Protein 9DMS (pdb70)

Nearest PDB structures (foldseek):
  9awk-assembly1_D  TM=9.924E-01  e=6.876E-72  Bos taurus
  7smm-assembly1_B  TM=9.936E-01  e=3.305E-61  Tetronarce californica
  7smr-assembly1_B  TM=9.883E-01  e=6.867E-60  Tetronarce californica
  7ql5-assembly1_C  TM=9.868E-01  e=6.162E-60  Tetronarce californica
  7ql6-assembly1_C  TM=9.835E-01  e=2.520E-59  Tetronarce californica

B-factor: mean 37.97, std 24.58, range [1.29, 127.82]

InterPro domains:
  IPR002394 Nicotinic acetylcholine receptor [PR00254] (58-74)
  IPR002394 Nicotinic acetylcholine receptor [PR00254] (92-106)
  IPR002394 Nicotinic acetylcholine receptor [PR00254] (110-122)
  IPR002394 Nicotinic acetylcholine receptor [PR00254] (128-146)
  IPR006029 Neurotransmitter-gated ion-channel transmembrane domain [PF02932] (238-446)
  IPR006201 Neurotransmitter-gated ion-channel [PR00252] (71-87)
  IPR006201 Neurotransmitter-gated ion-channel [PR00252] (104-115)
  IPR006201 Neurotransmitter-gated ion-channel [PR00252] (148-162)
  IPR006201 Neurotransmitter-gated ion-channel [PR00252] (225-237)
  IPR006201 Neurotransmitter-gated ion-channel [PTHR18945] (26-357)
  IPR006201 Neurotransmitter-gated ion-channel [TIGR00860] (21-446)
  IPR006202 Neurotransmitter-gated ion-channel ligand-binding domain [PF02931] (24-230)
  IPR018000 Neurotransmitter-gated ion-channel, conserved site [PS00236] (148-162)
  IPR036719 Neurotransmitter-gated ion-channel transmembrane domain superfamily [SSF90112] (231-447)
  IPR036734 Neurotransmitter-gated ion-channel ligand-binding domain superfamily [G3DSA:2.70.170.10] (17-235)
  IPR036734 Neurotransmitter-gated ion-channel ligand-binding domain superfamily [SSF63712] (23-230)
  IPR038050 Neuronal acetylcholine receptor [G3DSA:1.20.58.390] (236-363)
  IPR038050 Neuronal acetylcholine receptor [G3DSA:1.20.58.390] (382-457)

Solvent-accessible surface area: 99841 Å² total; per-residue (Å²): 10,90,77,16,8,38,1,14,13,26,21,24,36,79,40,27,50,20,11,6,6,12,82,44,17,162,83,51,5,102,0,46,0,7,2,37,3,19,28,14,51,74,9,45,19,56,42,7,8,2,10,2,7,0,20,2,52,0,30,4,75,0,90,85,0,97,22,75,11,124,86,16,37,31,10,119,61,2,11,2,37,0,106,94,2,7,64,7,14,7,0,1,60,28,0,0,47,18,77,10,17,16,80,71,79,25,47,0,46,0,49,78,68,0,55,0,23,5,38,0,2,16,45,10,66,0,14,6,105,2,88,1,46,62,0,0,10,1,83,5,92,2,37,4,69,2,0,8,44,11,11,7,12,51,19,1,12,1,49,42,76,61,88,104,8,59,62,88,104,32,66,144,24,8,33,13,60,32,126,93,7,61,2,123,77,79,73,61,81,112,100,80,35,99,95,36,38,89,24,10,0,26,2,31,4,17,3,25,6,39,32,62,12,15,50,17,14,0,21,55,0,1,78,22,0,1,84,1,4,1,11,0,2,58,0,26,16,86,12,26,4,2,0,27,0,4,2,3,1,2,3,0,0,2,16,0,1,8,5,0,25,86,29,9,23,23,10,5,51,31,33,16,14,3,2,99,3,1,38,46,0,0,70,10,0,7,33,1,0,66,44,0,2,92,0,5,47,14,17,58,73,48,46,94,78,72,122,18,56,123,160,12,80,145,58,38,13,70,74,38,8,119,146,41,188,68,49,80,64,247,124,111,90,53,129,51,7,21,87,1,24,62,60,30,3,101,19,47,77,70,70,56,94,52,99,67,34,20,10,42,12,89,6,1,2,32,0,28,12,42,72,30,35,37,70,11,42,105,58,8,90,96,10,25,100,84,26,15,29,50,23,80,107,70,50,109,149,130,89,14,111,62,25,54,110,0,36,67,131,18,25,118,90,11,32,19,16,15,10,4,22,100,49,23,152,84,51,2,104,0,41,0,6,3,35,3,14,18,12,46,66,10,41,22,54,45,11,12,3,12,2,10,0,18,2,49,1,35,4,71,0,88,86,0,98,22,75,20,126,85,24,36,37,6,129,79,2,22,3,47,0,101,80,1,7,68,6,18,5,0,2,44,28,0,0,41,16,74,6,18,15,83,76,80,24,56,0,58,0,71,88,69,0,53,0,28,4,51,0,5,15,47,10,68,0,15,5,104,7,85,1,44,64,2,0,12,2,65,2,88,5,36,5,77,2,0,10,29,10,14,6,11,47,22,2,12,1,48,46,78,59,87,102,9,63,55,92,88,51,52,133,17,9,56,13,72,31,98,96,9,58,1,128,77,84,70,71,76,116,115,122,26,96,116,42,37,97,28,9,0,27,2,34,4,17,3,26,12,39,35,61,12,25,50,15,4,0,22,52,0,2,65,14,2,9,57,2,9,1,10,0,1,56,2,28,17,77,0,29,5,2,1,32,0,5,8,8,1,4,6,1,0,0,20,0,0,18,0,0,17,80,27,7,9,19,6,7,65,29,31,12,14,3,2,93,2,6,36,34,2,1,52,70,1,6,26,1,0,63,47,0,0,73,0,4,23,10,17,62,50,30,42,41,16,34,94,29,54,103,158,13,93,122,59,34,13,60,72,28,2,96,145,69,198,111,88,15,83,95,159,145,195,54,102,62,35,131,55,9,28,102,2,34,84,58,22,13,106,31,48,100,57,72,66,91,43,96,85,33,16,17,51,7,71,3,1,1,28,1,30,8,45,65,27,37,43,70,16,46,103,37,12,101,95,9,35,103,84,26,12,27,51,20,81,102,83,45,127,151,133,14,135,14,23,7,120,0,9,52,90,5,1,29,14,4,4,26,28,1,27,7,10,151,104,82,57,57,94,7,136,0,22,0,9,4,44,2,18,15,3,37,43,9,49,23,62,82,40,24,0,8,0,2,0,30,1,29,0,74,10,76,0,58,42,0,40,16,70,39,89,116,11,115,51,10,94,28,2,38,2,27,0,113,19,5,2,42,4,39,11,6,0,48,10,5,17,66,9,48,12,78,26,39,34,66,9,8,0,42,0,41,25,94,0,37,1,96,14,51,0,0,0,13,2,76,0,18,4,88,14,85,4,50,52,1,0,46,2,48,0,55,0,36,1,19,0,1,4,28,10,4,6,23,48,10,6,8,9,80,13,16,99,92,92,90,67,81,2,88,32,88,152,73,82,26,41,127,19,20,48,7,86,39,53,37,56,9,2,80,54,65,103,30,117,122,180,54,66,103,16,47,0,20,2,27,1,4,0,83,14,60,33,50,21,11,71,15,13,0,14,24,1,0,63,18,0,9,73,0,0,18,55,0,6,55,0,18,22,78,10,27,7,0,0,10,0,0,0,28,0,0,4,0,0,0,6,0,9,14,1,1,8,70,44,2,2,76,18,7,124,33,22,9,8,2,2,103,5,0,16,51,0,0,54,14,0,4,108,0,0,21,39,0,0,42,0,1,14,26,12,38,49,33,4,77,7,31,122,30,54,122,144,15,81,85,65,38,18,105,127,33,7,134,173,21,195,26,175,82,31,252,141,88,73,59,172,79,23,26,67,12,25,34,24,16,15,128,28,26,69,85,93,60,74,60,59,49,67,51,59,20,5,48,9,2,0,41,0,8,10,55,56,34,20,126,45,7,55,98,127,10,61,85,15,24,104,89,29,64,87,64,12,89,168,45,117,26,18,134,77,32,83,69,118,261,6,106,41,20,39,107,0,21,77,46,1,26,16,65,97,36,33,39,90,60,20,13,20,22,76,96,52,125,76,40,8,94,0,30,0,3,0,24,2,21,3,1,4,18,9,78,20,70,106,42,10,0,4,0,0,0,52,3,31,2,8,5,68,1,91,69,0,90,14,100,22,158,112,12,16,103,12,54,33,2,26,0,16,13,81,19,3,5,23,0,57,14,5,0,26,11,0,16,52,20,50,3,87,28,63,45,68,2,29,0,20,0,62,63,128,0,64,1,56,15,34,0,0,0,12,1,74,0,7,0,79,9,47,2,30,78,3,0,30,2,70,3,85,1,31,1,52,3,4,4,12,45,30,3,15,97,22,0,55,6,42,18,50,100,50,75,96,148,156,129,58,14,23,5,19,15,0,50,28,79,125,168,60,40,30,75,10,4,28,5,60,31,56,27,62,1,1,73,57,44,83,49,97,217,14,83,95,96,20,39,71,48,15,16,0,7,2,39,1,7,0,61,1,38,18,61,10,10,48,28,9,3,9,51,4,0,26,54,1,1,63,5,0,11,33,0,10,66,2,28,12,87,13,29,8,2,1,38,1,0,0,4,2,0,9,0,1,0,7,0,5,7,9,13,4,98,56,8,8,14,11,24,99,21,40,25,4,1,6,81,1,1,49,53,2,2,56,7,0,5,93,0,0,25,30,0,0,63,1,0,19,21,10,54,48,18,40,28,39,56,112,16,55,132,48,52,45,129,85,40,18,107,50,29,22,87,110,26,165,32,68,175,56,127,175,134,88,47,104,103,46,92,71,12,20,67,8,11,24,59,22,5,82,20,57,96,96,84,42,86,70,69,104,41,77,47,7,8,30,60,4,2,82,1,20,8,56,61,20,34,106,81,8,36,65,78,2,71,100,15,8,47,149,12,26,89,79,1,81,172,23,106,14,45,109,60,12,30,122,88,32,118,14,40,11,50,57,154,70,45,106,63,145,178,13,43,12,33,101,0,36,80,113,7,26,64,146,34,35,53,32,0,22,11,7,166,90,44,130,63,53,8,61,0,36,1,46,0,6,2,35,7,0,4,24,9,55,23,73,113,32,9,0,13,0,0,1,54,5,5,3,63,7,108,1,75,50,0,87,10,50,71,110,95,11,31,38,10,83,26,2,21,0,38,5,131,53,5,3,34,1,50,19,9,0,39,6,4,23,61,12,69,16,27,26,52,48,95,0,26,0,19,0,79,63,46,1,33,1,18,19,57,1,1,0,13,4,80,0,20,3,75,10,91,3,30,62,0,0,52,5,67,3,84,0,30,0,30,0,58,5,53,24,15,19,0,79,14,1,53,11,53,27,20,89,56,107,138,45,146,66,28,74,50,0,49,15,78,48,168,75,33,29,69,6,1,40,3,5,8,29,29,2,16,5,80,56,91,136,73,98,60,36,106,139,80,41,69,5,52,15,11,0,27,0,26,0,8,0,104,6,41,38,60,17,8,39,24,9,1,10,45,0,3,47,58,0,1,19,3,1,19,22,0,14,86,5,18,15,85,59,36,1,12,0,1,14,0,0,1,10,1,1,7,1,1,0,6,2,3,26,5,2,2,72,69,0,2,66,13,8,98,29,26,7,0,3,3,75,3,1,20,38,2,0,52,2,0,4,77,5,0,58,24,0,0,62,0,0,16,5,2,47,44,41,29,62,12,29,55,41,40,102,192,58,90,102,60,11,27,91,97,41,78,196,148,176,103,111,76,70,165,41,24,15,76,8,20,23,54,27,1,78,10,22,96,93,121,65,65,53,36,118,40,48,51,25,0,63,88,0,0,78,20,35,8,77,78,22,27,132,59,8,57,91,79,21,49,79,12,15,58,119,27,52,77,27,13,141,141,30,161,21,58,149,51,120,107,69,72,4,45,128,163,128,43,83,8,98,22,44,40,31,30,52,18,119,68,47,25,62,31,52,0,12,0,43,10,49,47,30,79,7,56,69,53,0,1,0,0,0,14,24,19,82,93,163,31,12,72,10,0,0,0,24,1,51,17,8,25,4,34,19,38,27,122,56,0,114,87,27,6,18,4,12,62,17,89,51,39,63,7,0,4,0,13,0,47,81,2,102,68,126,1,25,0,40,0,13,0,0,11,0,12,6,76,3,2,0,7,37,4,0,0,0,32,69,9,2,122,19,21,53,0,20,9,25,87,52,90,62,104,23,14,46,16,14,12,2,34,19,127,106,86,12,2,2,0,0,6,0,23,41,0,13,6,56,71,10,82,25,45,4,34,105,42,89,34,101,93,32,52,36,60,5,54,27,35,100,27,131,80,29,32,45,8,15,6,0,1,0,41,16,80,53,96,22,42,77,124,89,61,14,56,0,28,2,57,0,178,57,39,130,31,156,53,83,58,72,4,112,106,127,39,124,13,93,18,38,110,64,23,55,22,38,69,50,106,45,0,144,0,54,0,19,13,121,86,0,35,74,30,8,0,0,0,0,22,12,62,70,89,92,5,2,68,5,1,0,14,8,29,67,45,90,10,81,82,30,64,138,54,5,45,15,61,34,80,50,92,55,0,22,0,29,0,41,34,5,106,35,32,10,12,1,38,0,9,0,0,0,26,24,84,135,25,40,12,20,24,3,48,18,0,69,0,27,2,83,61,103,78,28,44,13,53,17,33,18,2,30,16,19,108,68,1,31,171,75,42,30,1,0,3,0,0,0,0,5,57,0,22,22,112,135,24,124,20,50,5,57,6,69,143,51,95,36,100,87,45,50,62,111,10,43,18,76,14,50,68,173,55,4,10,19,3,6,8,1,26,0,49,29,58,67,70,55,12,91,138,77,114,59,1,8,0,51,0,41,14,128,32,34,128,66,75,48,67,84,68,30,82,106

Organism: Homo sapiens (NCBI:txid9606)

GO terms:
  GO:0031594 neuromuscular junction (C, IDA)
  GO:0042391 regulation of membrane potential (P, IMP)
  GO:0022848 acetylcholine-gated monoatomic cation-selective channel activity (F, IMP)
  GO:0007274 neuromuscular synaptic transmission (P, IMP)
  GO:0007528 neuromuscular junction development (P, IMP)
  GO:0005886 plasma membrane (C, EXP)
  GO:0015464 acetylcholine receptor activity (F, TAS)
  GO:0005892 acetylcholine-gated channel complex (C, TAS)
  GO:0022848 acetylcholine-gated monoatomic cation-selective channel activity (F, TAS)
  GO:0005886 plasma membrane (C, TAS)
  GO:0009986 cell surface (C, IDA)
  GO:0003009 skeletal muscle contraction (P, IMP)
  GO:0019228 neuronal action potential (P, IMP)
  GO:0050881 musculoskeletal movement (P, IMP)
  GO:0050905 neuromuscular process (P, IMP)
  GO:0046716 muscle cell cellular homeostasis (P, IMP)
  GO:0048630 skeletal muscle tissue growth (P, IMP)
  GO:0070050 neuron cellular homeostasis (P, IMP)
  GO:0005886 plasma membrane (C, IDA)
  GO:0031594 neuromuscular junction (C, IMP)

Foldseek 3Di:
DVLVVVLVVVLLPVDDQPDDQDPDQQDAWEKAWAKAWQEFPDQAQAQQKTKTKIWIKIKTFRQSSADDCVSRVNDFKDKDWQVSHHDFFKFQPQARPFDGGQDFGGIWIAGNRRMIIGIGIDIGTGRFNHDQAAPPFDKGKGKTKIFRPPAFCSHYNYDYPDQFHHHPNYDDDPWKDFPDKGKDKDWDADPVRNPGITIIIMIITIITTDCPVVCVLQVVLLLVLLLQLLCLLVPALVVVCSCVSLVVSLVVLVVCVVVVPVPDDDHDPDQHLSNQSSVVSNVLSVVSNVVVVVLNCLLPDFVPVDPDDPVLCCPQQPPLCVVPPDDGAPDPVVVVVVVVVVVVVVVVVVVVVRVRSSVNSNSSSNSVSVVSSVVSVVCSVVSVCVSNVVSVVVVVVVD/DVLVVVLVCVLLVPDDQPDDQDDDQQDAWEKAWAKAWQEFPDQAQQLQKTKTKIWIKIKTFRNSSADDCVVRVNDFKDKAFQVSHHDFFKFQPQARPFDGGQPFGGIWIAGNRRMIIDIGMDIGIGHFNDDQAAPPQDKGKGKGKMFRPPAFCSHYNYDYPDQFHHHVNYDDDPWKDFPDKGKDKDWDADPVGNPGIHIIIMIITIITTDCPVCCVLQVVLLLVLLLQLLCLLVDALVVVCSLVSLVVSLVVLVVCVVVCPVPPHPDDPDQHLSNLSSVLSNVSSVVSNVVSVVLNVLLQDWPVHDDDDPVLCCPQLPPVCVVDPVPDDSVVPDVVNVVVVVVVVVVVVVVVVVVVRVVRSVNSNSSSSSVSVVSSVVSVVSSVVSVCVSNVVSVVVVVVD/DVLVVVLVVQLLVPADQADAADPDPQDAKEKAKAKAWQEFDDQDQQLQKTKTKIWIKIKTFRQSSAADCVVRVNDFKDKAQQSSHHDQQKFFPQFSPPDTDAPGRGTWMAGNNRMIIGTTIHTTIGHFNDPQAAPPQDKGKGKGKIWRPPDACSHYPYDHDPVPAFFHHYDPPRHDDDPFKDFDGWGKDWAFFPPVPHIIIIMTITIIGTDCVVCCVQPVVLLVVLLVQLLCLLVDALVVVCSLVSLVVSLVVLVVVVVVCVVPGYDDDPHHHLSVVSSVVSNVLSVVSNVLVVVLNCLLPPQLVVDPDDVVLCCPQPPPQCVVLVNDDDDVVVVVVVVVVVVVVVVVVVVVVVRVVSSVSSNSSSSSSSSVVSVVSVVVVVVVVVVSVVVSVPPDGDPDSDDDD/DVLVVVLCCCLPVVLPDDQVDDQDPDLQDAWEKAKAKAWLAFPDQAFQQQKTKTKIWIKIKTFRQSSADDCVVRVNDFKDWAQPVSHHDQFKFQPFADPPRTHADDRGTWIAGNNGMIIGTGIHITIGHFHDDQAQPPLDKGKGKGKMFGPVAFQSHYPYHHDWDDDPNFIFGQFFHHYDPPSYDYDPFKDFDGWTKDKDADPVDDRRHRPGIIIMIMTTITTPCPVCCVPQVVVLLVLLLQLLCLLVPALVVVCNLVSLVVSLVVLVVSVVVVVVRHHPDDPHQHLVRVLSVVSNVLSVVSSVLSVVLNVLLQDWPVHDDDDPVLLCVQVPDLCVVLVHDDDDVVVCVVCVVVVVVVVVVVVVVVVVVVRVVVSVSSSSSSSSSSSVCSVPSSVVSVVVNCVSNVVSVPDDDDQDSDPPDPDNSDPVDTDTD/DALLVVLCCQLQVDDDLVDAQDPDQQAAWEKAKAKAWAAFADQDLQLQKTKTKIKMKIKTFRQSSADDCVVRVNDFKHWDFPVRHHDLAKFFPQADPPGTDADDRGTWIQGHGRMIIGITIHITIGHWNDPFAAPPFDKGWGKGKMFRPPDFCSHYPYAYDADPVRHGPQFHAYDQVSHDYDPFKDFWGKGKDKDKDLVDPVSPTIHIIMMIIGTMGTDCVCCVVPQVVVLLVLLVQLLCLLVFALDPPRCSLVSLVVSLVVLVVSVVVVVVPGHPDDPHDHLSVVLSVLSNVLSVVSSVLSVVLSVQQQDFPVPDDDPVVLLCVQVPVVVVVVVCVVVVVVVVVVVVVVVVVVVVVRVVSNVSSNVSSSSSSVVVSVVSVCSSVVVVCVSVVVSVVNDDDPDPDDTNRDD/DWAWDKDFAAEDAAQAKTKIKIAIDDDDLQFWKKFKWWAAVPGDIGTAKIAANVVRDIDGDPVCPPFWDWDADPPGSMIMIMGGNDDQVPFTFIKMFTWPGNGPDDPRTDTPDIHPGHTHGYHPDDFDAWDKDWDAWPCKTKTKIKTWFGDDDDKDKDKPVNPDDPQKDKDDWDQDPVRGTMTMIMGMGGPVCQVPDWIKMWIADVNVGDTDIGTYHD/DQAWEWDAEWEEAAQAKTKTKIFTAPCLVFKKWKWWAAVPGDIDTQDTRFFDGDPPHDPQWGKHGDHGMIIIMHGRDALQRFTWMKMWTADPVPGIDIYNTYTYAHDYDWDFWDKDKDWDDVVVVVVFKIKIKMKTPFGDDPDKDKWKAFPNDTDDPFKDKDKDAQDSHHGTIMMMMIGMDTVVVVVVTFKIKMWMDDPPDPDIDMDIDTD

Structure (mmCIF, N/CA/C/O backbone):
data_9DMS
#
_entry.id   9DMS
#
_cell.length_a   1.00
_cell.length_b   1.00
_cell.length_c   1.00
_cell.angle_alpha   90.00
_cell.angle_beta   90.00
_cell.angle_gamma   90.00
#
_symmetry.space_group_name_H-M   'P 1'
#
loop_
_entity.id
_entity.type
_entity.pdbx_description
1 polymer 'Acetylcholine receptor subunit alpha'
2 polymer 'Acetylcholine receptor subunit beta'
3 polymer 'Acetylcholine receptor subunit delta'
4 polymer 'Acetylcholine receptor subunit epsilon'
5 polymer 'Fab6 heavy chain'
6 polymer 'Fab6 light chain'
7 branched alpha-D-mannopyranose-(1-3)-[alpha-D-mannopyranose-(1-6)]beta-D-mannopyranose-(1-4)-2-acetamido-2-deoxy-beta-D-glucopyranose-(1-4)-2-acetamido-2-deoxy-beta-D-glucopyranose
8 branched alpha-D-mannopyranose-(1-3)-[beta-D-mannopyranose-(1-6)]beta-D-mannopyranose-(1-4)-2-acetamido-2-deoxy-beta-D-glucopyranose-(1-4)-2-acetamido-2-deoxy-beta-D-glucopyranose
9 non-polymer CHOLESTEROL
10 non-polymer '(2S)-3-(hexadecanoyloxy)-2-[(9Z)-octadec-9-enoyloxy]propyl 2-(trimethylammonio)ethyl phosphate'
11 non-polymer 2-acetamido-2-deoxy-beta-D-glucopyranose
12 water water
#
loop_
_atom_site.group_PDB
_atom_site.id
_atom_site.type_symbol
_atom_site.label_atom_id
_atom_site.label_alt_id
_atom_site.label_comp_id
_atom_site.label_asym_id
_atom_site.label_entity_id
_atom_site.label_seq_id
_atom_site.pdbx_PDB_ins_code
_atom_site.Cartn_x
_atom_site.Cartn_y
_atom_site.Cartn_z
_atom_site.occupancy
_atom_site.B_iso_or_equiv
_atom_site.auth_seq_id
_atom_site.auth_comp_id
_atom_site.auth_asym_id
_atom_site.auth_atom_id
_atom_site.pdbx_PDB_model_num
ATOM 1 N N . SER A 1 21 ? 160.129 178.510 228.977 1.00 22.63 1 SER A N 1
ATOM 2 C CA . SER A 1 21 ? 160.939 179.752 229.138 1.00 27.58 1 SER A CA 1
ATOM 3 C C . SER A 1 21 ? 161.616 179.800 230.499 1.00 23.22 1 SER A C 1
ATOM 4 O O . SER A 1 21 ? 162.817 179.581 230.594 1.00 33.99 1 SER A O 1
ATOM 12 N N . GLU A 1 22 ? 160.850 180.122 231.544 1.00 19.07 2 GLU A N 1
ATOM 13 C CA . GLU A 1 22 ? 161.403 180.085 232.896 1.00 23.82 2 GLU A CA 1
ATOM 14 C C . GLU A 1 22 ? 161.907 178.688 233.248 1.00 19.22 2 GLU A C 1
ATOM 15 O O . GLU A 1 22 ? 163.031 178.536 233.746 1.00 25.24 2 GLU A O 1
ATOM 27 N N . HIS A 1 23 ? 161.105 177.657 232.968 1.00 22.47 3 HIS A N 1
ATOM 28 C CA . HIS A 1 23 ? 161.555 176.288 233.188 1.00 20.93 3 HIS A CA 1
ATOM 29 C C . HIS A 1 23 ? 162.754 175.967 232.309 1.00 13.03 3 HIS A C 1
ATOM 30 O O . HIS A 1 23 ? 163.743 175.389 232.772 1.00 21.79 3 HIS A O 1
ATOM 44 N N . GLU A 1 24 ? 162.692 176.356 231.034 1.00 9.99 4 GLU A N 1
ATOM 45 C CA . GLU A 1 24 ? 163.801 176.082 230.130 1.00 17.46 4 GLU A CA 1
ATOM 46 C C . GLU A 1 24 ? 165.019 176.931 230.462 1.00 14.56 4 GLU A C 1
ATOM 47 O O . GLU A 1 24 ? 166.152 176.474 230.283 1.00 22.46 4 GLU A O 1
ATOM 59 N N . THR A 1 25 ? 164.815 178.159 230.941 1.00 16.76 5 THR A N 1
ATOM 60 C CA . THR A 1 25 ? 165.943 178.982 231.367 1.00 20.23 5 THR A CA 1
ATOM 61 C C . THR A 1 25 ? 166.669 178.325 232.531 1.00 7.17 5 THR A C 1
ATOM 62 O O . THR A 1 25 ? 167.903 178.216 232.534 1.00 22.98 5 THR A O 1
ATOM 73 N N . ARG A 1 26 ? 165.906 177.843 233.514 1.00 14.51 6 ARG A N 1
ATOM 74 C CA . ARG A 1 26 ? 166.505 177.144 234.644 1.00 12.51 6 ARG A CA 1
ATOM 75 C C . ARG A 1 26 ? 167.210 175.870 234.193 1.00 10.97 6 ARG A C 1
ATOM 76 O O . ARG A 1 26 ? 168.325 175.575 234.643 1.00 20.90 6 ARG A O 1
ATOM 97 N N . LEU A 1 27 ? 166.578 175.108 233.296 1.00 13.67 7 LEU A N 1
ATOM 98 C CA . LEU A 1 27 ? 167.168 173.867 232.807 1.00 10.92 7 LEU A CA 1
ATOM 99 C C . LEU A 1 27 ? 168.488 174.127 232.093 1.00 10.41 7 LEU A C 1
ATOM 100 O O . LEU A 1 27 ? 169.482 173.434 232.328 1.00 15.64 7 LEU A O 1
ATOM 116 N N . VAL A 1 28 ? 168.513 175.121 231.205 1.00 16.46 8 VAL A N 1
ATOM 117 C CA . VAL A 1 28 ? 169.722 175.398 230.434 1.00 10.42 8 VAL A CA 1
ATOM 118 C C . VAL A 1 28 ? 170.821 175.921 231.348 1.00 17.29 8 VAL A C 1
ATOM 119 O O . VAL A 1 28 ? 172.007 175.633 231.146 1.00 24.58 8 VAL A O 1
ATOM 132 N N . ALA A 1 29 ? 170.450 176.710 232.362 1.00 17.50 9 ALA A N 1
ATOM 133 C CA . ALA A 1 29 ? 171.448 177.167 233.321 1.00 13.76 9 ALA A CA 1
ATOM 134 C C . ALA A 1 29 ? 172.060 175.996 234.082 1.00 15.08 9 ALA A C 1
ATOM 135 O O . ALA A 1 29 ? 173.281 175.931 234.257 1.00 20.26 9 ALA A O 1
ATOM 142 N N . LYS A 1 30 ? 171.230 175.052 234.531 1.00 19.17 10 LYS A N 1
ATOM 143 C CA . LYS A 1 30 ? 171.744 173.952 235.340 1.00 16.24 10 LYS A CA 1
ATOM 144 C C . LYS A 1 30 ? 172.481 172.904 234.512 1.00 19.03 10 LYS A C 1
ATOM 145 O O . LYS A 1 30 ? 173.385 172.242 235.032 1.00 24.33 10 LYS A O 1
ATOM 164 N N . LEU A 1 31 ? 172.117 172.734 233.240 1.00 15.80 11 LEU A N 1
ATOM 165 C CA . LEU A 1 31 ? 172.728 171.681 232.433 1.00 13.49 11 LEU A CA 1
ATOM 166 C C . LEU A 1 31 ? 174.208 171.936 232.186 1.00 16.41 11 LEU A C 1
ATOM 167 O O . LEU A 1 31 ? 174.998 170.986 232.151 1.00 25.22 11 LEU A O 1
ATOM 183 N N . PHE A 1 32 ? 174.600 173.196 232.014 1.00 20.70 12 PHE A N 1
ATOM 184 C CA . PHE A 1 32 ? 175.951 173.557 231.610 1.00 20.83 12 PHE A CA 1
ATOM 185 C C . PHE A 1 32 ? 176.816 174.029 232.776 1.00 20.44 12 PHE A C 1
ATOM 186 O O . PHE A 1 32 ? 177.855 174.656 232.546 1.00 32.19 12 PHE A O 1
ATOM 203 N N . LYS A 1 33 ? 176.426 173.732 234.016 1.00 18.18 13 LYS A N 1
ATOM 204 C CA . LYS A 1 33 ? 177.184 174.186 235.178 1.00 28.80 13 LYS A CA 1
ATOM 205 C C . LYS A 1 33 ? 178.596 173.610 235.182 1.00 28.69 13 LYS A C 1
ATOM 206 O O . LYS A 1 33 ? 179.572 174.357 235.060 1.00 33.49 13 LYS A O 1
ATOM 225 N N . ASP A 1 34 ? 178.711 172.289 235.321 1.00 23.43 14 ASP A N 1
ATOM 226 C CA . ASP A 1 34 ? 179.992 171.592 235.314 1.00 28.12 14 ASP A CA 1
ATOM 227 C C . ASP A 1 34 ? 180.228 170.865 233.993 1.00 24.04 14 ASP A C 1
ATOM 228 O O . ASP A 1 34 ? 180.976 169.886 233.940 1.00 28.63 14 ASP A O 1
ATOM 237 N N . TYR A 1 35 ? 179.591 171.328 232.923 1.00 24.01 15 TYR A N 1
ATOM 238 C CA . TYR A 1 35 ? 179.720 170.669 231.636 1.00 15.84 15 TYR A CA 1
ATOM 239 C C . TYR A 1 35 ? 181.069 170.988 231.001 1.00 17.89 15 TYR A C 1
ATOM 240 O O . TYR A 1 35 ? 181.579 172.106 231.098 1.00 24.66 15 TYR A O 1
ATOM 258 N N . SER A 1 36 ? 181.639 169.983 230.340 1.00 22.02 16 SER A N 1
ATOM 259 C CA . SER A 1 36 ? 182.873 170.126 229.577 1.00 16.81 16 SER A CA 1
ATOM 260 C C . SER A 1 36 ? 182.618 169.654 228.157 1.00 14.77 16 SER A C 1
ATOM 261 O O . SER A 1 36 ? 182.196 168.513 227.948 1.00 22.86 16 SER A O 1
ATOM 269 N N . SER A 1 37 ? 182.875 170.527 227.190 1.00 16.81 17 SER A N 1
ATOM 270 C CA . SER A 1 37 ? 182.816 170.170 225.780 1.00 18.90 17 SER A CA 1
ATOM 271 C C . SER A 1 37 ? 184.127 169.587 225.266 1.00 16.96 17 SER A C 1
ATOM 272 O O . SER A 1 37 ? 184.205 169.231 224.087 1.00 20.31 17 SER A O 1
ATOM 280 N N . VAL A 1 38 ? 185.151 169.482 226.114 1.00 17.02 18 VAL A N 1
ATOM 281 C CA . VAL A 1 38 ? 186.437 168.945 225.681 1.00 20.79 18 VAL A CA 1
ATOM 282 C C . VAL A 1 38 ? 186.392 167.424 225.623 1.00 15.71 18 VAL A C 1
ATOM 283 O O . VAL A 1 38 ? 186.689 166.818 224.588 1.00 20.20 18 VAL A O 1
ATOM 296 N N . VAL A 1 39 ? 186.027 166.787 226.732 1.00 17.70 19 VAL A N 1
ATOM 297 C CA . VAL A 1 39 ? 186.068 165.333 226.814 1.00 16.51 19 VAL A CA 1
ATOM 298 C C . VAL A 1 39 ? 184.875 164.736 226.076 1.00 15.26 19 VAL A C 1
ATOM 299 O O . VAL A 1 39 ? 183.858 165.393 225.842 1.00 25.48 19 VAL A O 1
ATOM 312 N N . ARG A 1 40 ? 185.008 163.466 225.702 1.00 19.74 20 ARG A N 1
ATOM 313 C CA . ARG A 1 40 ? 183.923 162.787 225.022 1.00 19.24 20 ARG A CA 1
ATOM 314 C C . ARG A 1 40 ? 182.738 162.628 225.976 1.00 12.12 20 ARG A C 1
ATOM 315 O O . ARG A 1 40 ? 182.929 162.473 227.184 1.00 17.62 20 ARG A O 1
ATOM 336 N N . PRO A 1 41 ? 181.495 162.653 225.462 1.00 17.94 21 PRO A N 1
ATOM 337 C CA . PRO A 1 41 ? 180.348 162.643 226.391 1.00 19.36 21 PRO A CA 1
ATOM 338 C C . PRO A 1 41 ? 179.888 161.224 226.726 1.00 17.67 21 PRO A C 1
ATOM 339 O O . PRO A 1 41 ? 178.850 160.730 226.266 1.00 30.75 21 PRO A O 1
ATOM 350 N N . VAL A 1 42 ? 180.683 160.537 227.549 1.00 22.44 22 VAL A N 1
ATOM 351 C CA . VAL A 1 42 ? 180.417 159.163 227.958 1.00 15.05 22 VAL A CA 1
ATOM 352 C C . VAL A 1 42 ? 180.558 159.057 229.468 1.00 21.04 22 VAL A C 1
ATOM 353 O O . VAL A 1 42 ? 181.319 159.799 230.096 1.00 27.58 22 VAL A O 1
ATOM 366 N N . GLU A 1 43 ? 179.808 158.119 230.052 1.00 23.84 23 GLU A N 1
ATOM 367 C CA . GLU A 1 43 ? 179.964 157.819 231.472 1.00 27.01 23 GLU A CA 1
ATOM 368 C C . GLU A 1 43 ? 181.346 157.257 231.774 1.00 22.39 23 GLU A C 1
ATOM 369 O O . GLU A 1 43 ? 181.978 157.648 232.762 1.00 31.09 23 GLU A O 1
ATOM 381 N N . ASP A 1 44 ? 181.825 156.341 230.936 1.00 27.57 24 ASP A N 1
ATOM 382 C CA . ASP A 1 44 ? 183.111 155.680 231.110 1.00 28.30 24 ASP A CA 1
ATOM 383 C C . ASP A 1 44 ? 183.945 155.899 229.858 1.00 18.68 24 ASP A C 1
ATOM 384 O O . ASP A 1 44 ? 183.426 155.816 228.741 1.00 30.23 24 ASP A O 1
ATOM 393 N N . HIS A 1 45 ? 185.237 156.175 230.047 1.00 20.36 25 HIS A N 1
ATOM 394 C CA . HIS A 1 45 ? 186.116 156.439 228.914 1.00 23.15 25 HIS A CA 1
ATOM 395 C C . HIS A 1 45 ? 186.300 155.219 228.021 1.00 26.63 25 HIS A C 1
ATOM 396 O O . HIS A 1 45 ? 186.665 155.375 226.851 1.00 31.49 25 HIS A O 1
ATOM 410 N N . ARG A 1 46 ? 186.065 154.013 228.539 1.00 25.99 26 ARG A N 1
ATOM 411 C CA . ARG A 1 46 ? 186.178 152.807 227.732 1.00 25.42 26 ARG A CA 1
ATOM 412 C C . ARG A 1 46 ? 185.005 152.617 226.777 1.00 26.08 26 ARG A C 1
ATOM 413 O O . ARG A 1 46 ? 185.074 151.740 225.910 1.00 31.89 26 ARG A O 1
ATOM 434 N N . GLN A 1 47 ? 183.942 153.407 226.908 1.00 22.45 27 GLN A N 1
ATOM 435 C CA . GLN A 1 47 ? 182.828 153.350 225.976 1.00 23.56 27 GLN A CA 1
ATOM 436 C C . GLN A 1 47 ? 183.163 154.096 224.687 1.00 22.76 27 GLN A C 1
ATOM 437 O O . GLN A 1 47 ? 184.124 154.866 224.612 1.00 27.58 27 GLN A O 1
ATOM 451 N N . VAL A 1 48 ? 182.343 153.856 223.666 1.00 23.60 28 VAL A N 1
ATOM 452 C CA . VAL A 1 48 ? 182.485 154.467 222.349 1.00 19.54 28 VAL A CA 1
ATOM 453 C C . VAL A 1 48 ? 181.273 155.352 222.100 1.00 18.72 28 VAL A C 1
ATOM 454 O O . VAL A 1 48 ? 180.134 154.946 222.355 1.00 24.38 28 VAL A O 1
ATOM 467 N N . VAL A 1 49 ? 181.520 156.563 221.611 1.00 15.81 29 VAL A N 1
ATOM 468 C CA . VAL A 1 49 ? 180.441 157.467 221.225 1.00 14.10 29 VAL A CA 1
ATOM 469 C C . VAL A 1 49 ? 179.884 156.999 219.888 1.00 9.07 29 VAL A C 1
ATOM 470 O O . VAL A 1 49 ? 180.560 157.083 218.858 1.00 15.25 29 VAL A O 1
ATOM 483 N N . GLU A 1 50 ? 178.654 156.496 219.903 1.00 17.40 30 GLU A N 1
ATOM 484 C CA . GLU A 1 50 ? 177.988 156.029 218.693 1.00 19.07 30 GLU A CA 1
ATOM 485 C C . GLU A 1 50 ? 177.334 157.228 218.018 1.00 16.91 30 GLU A C 1
ATOM 486 O O . GLU A 1 50 ? 176.446 157.864 218.594 1.00 26.80 30 GLU A O 1
ATOM 498 N N . VAL A 1 51 ? 177.784 157.539 216.807 1.00 10.40 31 VAL A N 1
ATOM 499 C CA . VAL A 1 51 ? 177.270 158.656 216.023 1.00 10.06 31 VAL A CA 1
ATOM 500 C C . VAL A 1 51 ? 176.618 158.083 214.773 1.00 11.61 31 VAL A C 1
ATOM 501 O O . VAL A 1 51 ? 177.236 157.301 214.043 1.00 25.95 31 VAL A O 1
ATOM 514 N N . THR A 1 52 ? 175.365 158.457 214.538 1.00 15.89 32 THR A N 1
ATOM 515 C CA . THR A 1 52 ? 174.684 158.166 213.285 1.00 17.28 32 THR A CA 1
ATOM 516 C C . THR A 1 52 ? 174.844 159.364 212.361 1.00 6.10 32 THR A C 1
ATOM 517 O O . THR A 1 52 ? 174.541 160.495 212.749 1.00 22.70 32 THR A O 1
ATOM 528 N N . VAL A 1 53 ? 175.330 159.113 211.149 1.00 14.11 33 VAL A N 1
ATOM 529 C CA . VAL A 1 53 ? 175.620 160.157 210.174 1.00 9.76 33 VAL A CA 1
ATOM 530 C C . VAL A 1 53 ? 174.770 159.907 208.938 1.00 13.91 33 VAL A C 1
ATOM 531 O O . VAL A 1 53 ? 174.807 158.813 208.365 1.00 28.01 33 VAL A O 1
ATOM 544 N N . GLY A 1 54 ? 174.006 160.920 208.537 1.00 14.05 34 GLY A N 1
ATOM 545 C CA . GLY A 1 54 ? 173.203 160.868 207.332 1.00 17.62 34 GLY A CA 1
ATOM 546 C C . GLY A 1 54 ? 173.368 162.118 206.495 1.00 14.19 34 GLY A C 1
ATOM 547 O O . GLY A 1 54 ? 173.198 163.237 206.988 1.00 28.11 34 GLY A O 1
ATOM 551 N N . LEU A 1 55 ? 173.700 161.939 205.223 1.00 22.81 35 LEU A N 1
ATOM 552 C CA . LEU A 1 55 ? 173.896 163.051 204.305 1.00 18.07 35 LEU A CA 1
ATOM 553 C C . LEU A 1 55 ? 172.614 163.297 203.519 1.00 14.59 35 LEU A C 1
ATOM 554 O O . LEU A 1 55 ? 172.042 162.363 202.949 1.00 23.00 35 LEU A O 1
ATOM 570 N N . GLN A 1 56 ? 172.167 164.551 203.494 1.00 13.85 36 GLN A N 1
A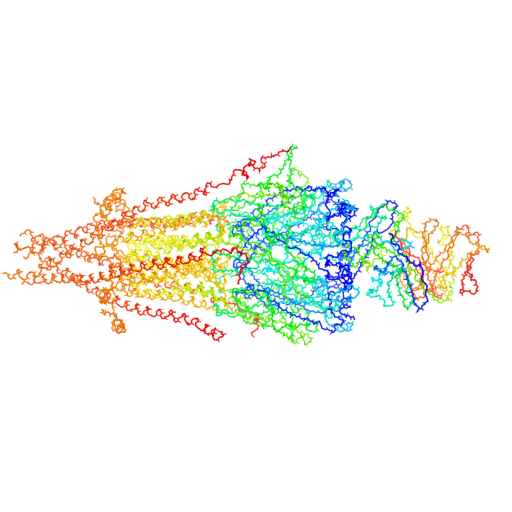TOM 571 C CA . GLN A 1 56 ? 171.062 164.991 202.652 1.00 16.14 36 GLN A CA 1
ATOM 572 C C . GLN A 1 56 ? 171.638 165.906 201.583 1.00 14.76 36 GLN A C 1
ATOM 573 O O . GLN A 1 56 ? 172.297 166.896 201.909 1.00 23.97 36 GLN A O 1
ATOM 587 N N . LEU A 1 57 ? 171.390 165.578 200.318 1.00 13.11 37 LEU A N 1
ATOM 588 C CA . LEU A 1 57 ? 171.870 166.368 199.188 1.00 20.10 37 LEU A CA 1
ATOM 589 C C . LEU A 1 57 ? 170.743 167.291 198.740 1.00 13.14 37 LEU A C 1
ATOM 590 O O . LEU A 1 57 ? 169.725 166.826 198.219 1.00 28.54 37 LEU A O 1
ATOM 606 N N . ILE A 1 58 ? 170.921 168.593 198.949 1.00 16.68 38 ILE A N 1
ATOM 607 C CA . ILE A 1 58 ? 169.918 169.574 198.551 1.00 20.24 38 ILE A CA 1
ATOM 608 C C . ILE A 1 58 ? 170.094 169.985 197.096 1.00 10.99 38 ILE A C 1
ATOM 609 O O . ILE A 1 58 ? 169.111 170.171 196.377 1.00 19.96 38 ILE A O 1
ATOM 625 N N . GLN A 1 59 ? 171.334 170.134 196.635 1.00 13.43 39 GLN A N 1
ATOM 626 C CA . GLN A 1 59 ? 171.577 170.643 195.262 1.00 18.21 39 GLN A CA 1
ATOM 627 C C . GLN A 1 59 ? 172.951 170.244 194.732 1.00 13.24 39 GLN A C 1
ATOM 628 O O . GLN A 1 59 ? 173.899 170.243 195.528 1.00 22.81 39 GLN A O 1
ATOM 642 N N . LEU A 1 60 ? 173.047 169.894 193.451 1.00 16.18 40 LEU A N 1
ATOM 643 C CA . LEU A 1 60 ? 174.353 169.644 192.792 1.00 19.01 40 LEU A CA 1
ATOM 644 C C . LEU A 1 60 ? 174.715 170.998 192.188 1.00 17.93 40 LEU A C 1
ATOM 645 O O . LEU A 1 60 ? 174.211 171.298 191.098 1.00 25.88 40 LEU A O 1
ATOM 661 N N . ILE A 1 61 ? 175.499 171.807 192.892 1.00 16.48 41 ILE A N 1
ATOM 662 C CA . ILE A 1 61 ? 175.796 173.204 192.468 1.00 18.97 41 ILE A CA 1
ATOM 663 C C . ILE A 1 61 ? 176.629 173.211 191.187 1.00 14.64 41 ILE A C 1
ATOM 664 O O . ILE A 1 61 ? 176.264 173.975 190.280 1.00 28.31 41 ILE A O 1
ATOM 680 N N . ASN A 1 62 ? 177.712 172.447 191.094 1.00 15.54 42 ASN A N 1
ATOM 681 C CA . ASN A 1 62 ? 178.589 172.532 189.903 1.00 20.72 42 ASN A CA 1
ATOM 682 C C . ASN A 1 62 ? 179.506 171.322 189.794 1.00 23.03 42 ASN A C 1
ATOM 683 O O . ASN A 1 62 ? 179.833 170.747 190.839 1.00 27.23 42 ASN A O 1
ATOM 694 N N . VAL A 1 63 ? 179.866 170.941 188.575 1.00 18.33 43 VAL A N 1
ATOM 695 C CA . VAL A 1 63 ? 180.870 169.872 188.331 1.00 19.53 43 VAL A CA 1
ATOM 696 C C . VAL A 1 63 ? 181.982 170.552 187.530 1.00 20.78 43 VAL A C 1
ATOM 697 O O . VAL A 1 63 ? 181.779 170.757 186.322 1.00 26.03 43 VAL A O 1
ATOM 710 N N . ASP A 1 64 ? 183.062 170.969 188.189 1.00 19.89 44 ASP A N 1
ATOM 711 C CA . ASP A 1 64 ? 184.221 171.629 187.534 1.00 24.16 44 ASP A CA 1
ATOM 712 C C . ASP A 1 64 ? 185.129 170.525 186.995 1.00 27.11 44 ASP A C 1
ATOM 713 O O . ASP A 1 64 ? 185.806 169.891 187.816 1.00 33.50 44 ASP A O 1
ATOM 722 N N . GLU A 1 65 ? 185.129 170.284 185.685 1.00 21.08 45 GLU A N 1
ATOM 723 C CA . GLU A 1 65 ? 185.906 169.201 185.092 1.00 26.40 45 GLU A CA 1
ATOM 724 C C . GLU A 1 65 ? 187.396 169.519 185.087 1.00 27.38 45 GLU A C 1
ATOM 725 O O . GLU A 1 65 ? 188.225 168.624 185.285 1.00 30.10 45 GLU A O 1
ATOM 737 N N . VAL A 1 66 ? 187.754 170.782 184.847 1.00 26.53 46 VAL A N 1
ATOM 738 C CA . VAL A 1 66 ? 189.163 171.145 184.711 1.00 32.61 46 VAL A CA 1
ATOM 739 C C . VAL A 1 66 ? 189.901 170.936 186.027 1.00 27.68 46 VAL A C 1
ATOM 740 O O . VAL A 1 66 ? 190.945 170.275 186.071 1.00 29.13 46 VAL A O 1
ATOM 753 N N . ASN A 1 67 ? 189.368 171.483 187.116 1.00 23.30 47 ASN A N 1
ATOM 754 C CA . ASN A 1 67 ? 189.973 171.340 188.433 1.00 21.78 47 ASN A CA 1
ATOM 755 C C . ASN A 1 67 ? 189.488 170.105 189.178 1.00 21.06 47 ASN A C 1
ATOM 756 O O . ASN A 1 67 ? 189.969 169.846 190.285 1.00 28.64 47 ASN A O 1
ATOM 767 N N . GLN A 1 68 ? 188.568 169.330 188.597 1.00 21.85 48 GLN A N 1
ATOM 768 C CA . GLN A 1 68 ? 188.102 168.071 189.180 1.00 25.28 48 GLN A CA 1
ATOM 769 C C . GLN A 1 68 ? 187.482 168.302 190.560 1.00 16.29 48 GLN A C 1
ATOM 770 O O . GLN A 1 68 ? 187.854 167.667 191.548 1.00 22.87 48 GLN A O 1
ATOM 784 N N . ILE A 1 69 ? 186.573 169.270 190.657 1.00 11.17 49 ILE A N 1
ATOM 785 C CA . ILE A 1 69 ? 185.897 169.596 191.946 1.00 21.20 49 ILE A CA 1
ATOM 786 C C . ILE A 1 69 ? 184.389 169.566 191.725 1.00 13.08 49 ILE A C 1
ATOM 787 O O . ILE A 1 69 ? 183.936 170.197 190.761 1.00 24.46 49 ILE A O 1
ATOM 803 N N . VAL A 1 70 ? 183.654 168.874 192.588 1.00 13.11 50 VAL A N 1
ATOM 804 C CA . VAL A 1 70 ? 182.168 168.846 192.529 1.00 12.43 50 VAL A CA 1
ATOM 805 C C . VAL A 1 70 ? 181.661 169.656 193.719 1.00 12.99 50 VAL A C 1
ATOM 806 O O . VAL A 1 70 ? 181.995 169.283 194.851 1.00 16.75 50 VAL A O 1
ATOM 819 N N . THR A 1 71 ? 180.941 170.743 193.461 1.00 14.41 51 THR A N 1
ATOM 820 C CA . THR A 1 71 ? 180.362 171.606 194.518 1.00 12.47 51 THR A CA 1
ATOM 821 C C . THR A 1 71 ? 178.928 171.138 194.755 1.00 15.86 51 THR A C 1
ATOM 822 O O . THR A 1 71 ? 178.218 170.955 193.761 1.00 24.99 51 THR A O 1
ATOM 833 N N . THR A 1 72 ? 178.540 170.917 196.005 1.00 10.42 52 THR A N 1
ATOM 834 C CA . THR A 1 72 ? 177.184 170.433 196.359 1.00 16.19 52 THR A CA 1
ATOM 835 C C . THR A 1 72 ? 176.692 171.171 197.597 1.00 14.17 52 THR A C 1
ATOM 836 O O . THR A 1 72 ? 177.539 171.602 198.381 1.00 16.91 52 THR A O 1
ATOM 847 N N . ASN A 1 73 ? 175.386 171.351 197.734 1.00 15.10 53 ASN A N 1
ATOM 848 C CA . ASN A 1 73 ? 174.781 171.959 198.942 1.00 15.19 53 ASN A CA 1
ATOM 849 C C . ASN A 1 73 ? 174.266 170.766 199.745 1.00 9.20 53 ASN A C 1
ATOM 850 O O . ASN A 1 73 ? 173.545 169.990 199.140 1.00 20.33 53 ASN A O 1
ATOM 861 N N . VAL A 1 74 ? 174.675 170.580 201.001 1.00 10.07 54 VAL A N 1
ATOM 862 C CA . VAL A 1 74 ? 174.338 169.405 201.796 1.00 12.23 54 VAL A CA 1
ATOM 863 C C . VAL A 1 74 ? 173.875 169.814 203.187 1.00 9.18 54 VAL A C 1
ATOM 864 O O . VAL A 1 74 ? 174.175 170.903 203.679 1.00 18.97 54 VAL A O 1
ATOM 877 N N . ARG A 1 75 ? 173.123 168.910 203.808 1.00 13.26 55 ARG A N 1
ATOM 878 C CA . ARG A 1 75 ? 172.833 168.926 205.235 1.00 14.29 55 ARG A CA 1
ATOM 879 C C . ARG A 1 75 ? 173.426 167.661 205.835 1.00 13.75 55 ARG A C 1
ATOM 880 O O . ARG A 1 75 ? 173.136 166.556 205.363 1.00 22.34 55 ARG A O 1
ATOM 901 N N . LEU A 1 76 ? 174.250 167.815 206.869 1.00 15.08 56 LEU A N 1
ATOM 902 C CA . LEU A 1 76 ? 174.985 166.687 207.449 1.00 12.21 56 LEU A CA 1
ATOM 903 C C . LEU A 1 76 ? 174.365 166.334 208.798 1.00 8.76 56 LEU A C 1
ATOM 904 O O . LEU A 1 76 ? 174.845 166.746 209.852 1.00 21.20 56 LEU A O 1
ATOM 920 N N . LYS A 1 77 ? 173.310 165.522 208.761 1.00 7.87 57 LYS A N 1
ATOM 921 C CA . LYS A 1 77 ? 172.600 165.157 209.978 1.00 15.08 57 LYS A CA 1
ATOM 922 C C . LYS A 1 77 ? 173.468 164.229 210.819 1.00 7.18 57 LYS A C 1
ATOM 923 O O . LYS A 1 77 ? 173.910 163.178 210.344 1.00 22.39 57 LYS A O 1
ATOM 942 N N . GLN A 1 78 ? 173.709 164.618 212.067 1.00 9.86 58 GLN A N 1
ATOM 943 C CA . GLN A 1 78 ? 174.534 163.869 213.002 1.00 9.98 58 GLN A CA 1
ATOM 944 C C . GLN A 1 78 ? 173.734 163.661 214.275 1.00 9.50 58 GLN A C 1
ATOM 945 O O . GLN A 1 78 ? 173.215 164.624 214.850 1.00 15.54 58 GLN A O 1
ATOM 959 N N . GLN A 1 79 ? 173.631 162.409 214.708 1.00 11.60 59 GLN A N 1
ATOM 960 C CA . GLN A 1 79 ? 172.855 162.047 215.883 1.00 12.54 59 GLN A CA 1
ATOM 961 C C . GLN A 1 79 ? 173.745 161.300 216.860 1.00 6.37 59 GLN A C 1
ATOM 962 O O . GLN A 1 79 ? 174.459 160.377 216.464 1.00 18.40 59 GLN A O 1
ATOM 976 N N . TRP A 1 80 ? 173.702 161.693 218.126 1.00 11.92 60 TRP A N 1
ATOM 977 C CA . TRP A 1 80 ? 174.401 160.924 219.155 1.00 9.71 60 TRP A CA 1
ATOM 978 C C . TRP A 1 80 ? 173.714 161.175 220.490 1.00 14.84 60 TRP A C 1
ATOM 979 O O . TRP A 1 80 ? 172.631 161.762 220.543 1.00 28.20 60 TRP A O 1
ATOM 1000 N N . VAL A 1 81 ? 174.319 160.686 221.569 1.00 15.58 61 VAL A N 1
ATOM 1001 C CA . VAL A 1 81 ? 173.774 160.819 222.914 1.00 13.37 61 VAL A CA 1
ATOM 1002 C C . VAL A 1 81 ? 174.845 161.431 223.801 1.00 16.27 61 VAL A C 1
ATOM 1003 O O . VAL A 1 81 ? 175.946 160.883 223.918 1.00 22.41 61 VAL A O 1
ATOM 1016 N N . ASP A 1 82 ? 174.522 162.563 224.420 1.00 18.75 62 ASP A N 1
ATOM 1017 C CA . ASP A 1 82 ? 175.364 163.167 225.442 1.00 14.47 62 ASP A CA 1
ATOM 1018 C C . ASP A 1 82 ? 174.894 162.664 226.799 1.00 19.03 62 ASP A C 1
ATOM 1019 O O . ASP A 1 82 ? 173.758 162.931 227.205 1.00 20.27 62 ASP A O 1
ATOM 1028 N N . TYR A 1 83 ? 175.770 161.935 227.493 1.00 21.18 63 TYR A N 1
ATOM 1029 C CA . TYR A 1 83 ? 175.374 161.303 228.746 1.00 20.74 63 TYR A CA 1
ATOM 1030 C C . TYR A 1 83 ? 174.991 162.338 229.797 1.00 17.55 63 TYR A C 1
ATOM 1031 O O . TYR A 1 83 ? 174.054 162.126 230.575 1.00 27.97 63 TYR A O 1
ATOM 1049 N N . ASN A 1 84 ? 175.704 163.461 229.839 1.00 18.51 64 ASN A N 1
ATOM 1050 C CA . ASN A 1 84 ? 175.522 164.452 230.892 1.00 20.53 64 ASN A CA 1
ATOM 1051 C C . ASN A 1 84 ? 174.418 165.463 230.605 1.00 21.40 64 ASN A C 1
ATOM 1052 O O . ASN A 1 84 ? 174.066 166.230 231.508 1.00 34.12 64 ASN A O 1
ATOM 1063 N N . LEU A 1 85 ? 173.871 165.496 229.391 1.00 13.07 65 LEU A N 1
ATOM 1064 C CA . LEU A 1 85 ? 172.780 166.413 229.049 1.00 14.05 65 LEU A CA 1
ATOM 1065 C C . LEU A 1 85 ? 171.429 165.701 229.115 1.00 13.94 65 LEU A C 1
ATOM 1066 O O . LEU A 1 85 ? 170.713 165.582 228.126 1.00 24.57 65 LEU A O 1
ATOM 1082 N N . LYS A 1 86 ? 171.077 165.250 230.318 1.00 20.15 66 LYS A N 1
ATOM 1083 C CA . LYS A 1 86 ? 169.807 164.586 230.582 1.00 17.18 66 LYS A CA 1
ATOM 1084 C C . LYS A 1 86 ? 169.085 165.297 231.718 1.00 17.55 66 LYS A C 1
ATOM 1085 O O . LYS A 1 86 ? 169.706 165.887 232.605 1.00 22.48 66 LYS A O 1
ATOM 1104 N N . TRP A 1 87 ? 167.758 165.228 231.680 1.00 18.28 67 TRP A N 1
ATOM 1105 C CA . TRP A 1 87 ? 166.928 165.791 232.736 1.00 15.42 67 TRP A CA 1
ATOM 1106 C C . TRP A 1 87 ? 165.607 165.036 232.767 1.00 11.79 67 TRP A C 1
ATOM 1107 O O . TRP A 1 87 ? 165.228 164.369 231.803 1.00 19.76 67 TRP A O 1
ATOM 1128 N N . ASN A 1 88 ? 164.914 165.154 233.896 1.00 20.17 68 ASN A N 1
ATOM 1129 C CA . ASN A 1 88 ? 163.568 164.620 234.036 1.00 16.52 68 ASN A CA 1
ATOM 1130 C C . ASN A 1 88 ? 162.569 165.717 233.677 1.00 17.45 68 ASN A C 1
ATOM 1131 O O . ASN A 1 88 ? 162.588 166.776 234.318 1.00 21.93 68 ASN A O 1
ATOM 1142 N N . PRO A 1 89 ? 161.701 165.533 232.669 1.00 18.83 69 PRO A N 1
ATOM 1143 C CA . PRO A 1 89 ? 160.762 166.619 232.324 1.00 15.69 69 PRO A CA 1
ATOM 1144 C C . PRO A 1 89 ? 159.836 167.026 233.458 1.00 22.01 69 PRO A C 1
ATOM 1145 O O . PRO A 1 89 ? 159.447 168.198 233.528 1.00 26.64 69 PRO A O 1
ATOM 1156 N N . ASP A 1 90 ? 159.472 166.097 234.347 1.00 24.72 70 ASP A N 1
ATOM 1157 C CA . ASP A 1 90 ? 158.555 166.426 235.436 1.00 29.70 70 ASP A CA 1
ATOM 1158 C C . ASP A 1 90 ? 159.117 167.512 236.344 1.00 20.62 70 ASP A C 1
ATOM 1159 O O . ASP A 1 90 ? 158.353 168.292 236.922 1.00 30.60 70 ASP A O 1
ATOM 1168 N N . ASP A 1 91 ? 160.439 167.584 236.475 1.00 23.46 71 ASP A N 1
ATOM 1169 C CA . ASP A 1 91 ? 161.074 168.605 237.295 1.00 22.99 71 ASP A CA 1
ATOM 1170 C C . ASP A 1 91 ? 161.157 169.963 236.609 1.00 24.40 71 ASP A C 1
ATOM 1171 O O . ASP A 1 91 ? 161.593 170.926 237.249 1.00 30.80 71 ASP A O 1
ATOM 1180 N N . TYR A 1 92 ? 160.759 170.067 235.340 1.00 17.22 72 TYR A N 1
ATOM 1181 C CA . TYR A 1 92 ? 160.940 171.286 234.557 1.00 21.33 72 TYR A CA 1
ATOM 1182 C C . TYR A 1 92 ? 159.681 171.605 233.764 1.00 21.72 72 TYR A C 1
ATOM 1183 O O . TYR A 1 92 ? 159.744 172.036 232.608 1.00 27.59 72 TYR A O 1
ATOM 1201 N N . GLY A 1 93 ? 158.517 171.398 234.377 1.00 20.55 73 GLY A N 1
ATOM 1202 C CA . GLY A 1 93 ? 157.265 171.766 233.750 1.00 15.94 73 GLY A CA 1
ATOM 1203 C C . GLY A 1 93 ? 156.907 170.967 232.521 1.00 16.07 73 GLY A C 1
ATOM 1204 O O . GLY A 1 93 ? 156.121 171.440 231.698 1.00 25.77 73 GLY A O 1
ATOM 1208 N N . GLY A 1 94 ? 157.456 169.766 232.370 1.00 20.26 74 GLY A N 1
ATOM 1209 C CA . GLY A 1 94 ? 157.167 168.936 231.222 1.00 15.95 74 GLY A CA 1
ATOM 1210 C C . GLY A 1 94 ? 157.974 169.234 229.979 1.00 15.80 74 GLY A C 1
ATOM 1211 O O . GLY A 1 94 ? 157.642 168.710 228.911 1.00 27.17 74 GLY A O 1
ATOM 1215 N N . VAL A 1 95 ? 159.018 170.056 230.074 1.00 21.24 75 VAL A N 1
ATOM 1216 C CA . VAL A 1 95 ? 159.875 170.316 228.921 1.00 13.38 75 VAL A CA 1
ATOM 1217 C C . VAL A 1 95 ? 160.579 169.021 228.534 1.00 14.27 75 VAL A C 1
ATOM 1218 O O . VAL A 1 95 ? 161.314 168.435 229.337 1.00 19.70 75 VAL A O 1
ATOM 1231 N N . LYS A 1 96 ? 160.353 168.572 227.296 1.00 17.38 76 LYS A N 1
ATOM 1232 C CA . LYS A 1 96 ? 160.888 167.311 226.800 1.00 22.96 76 LYS A CA 1
ATOM 1233 C C . LYS A 1 96 ? 161.969 167.479 225.744 1.00 14.83 76 LYS A C 1
ATOM 1234 O O . LYS A 1 96 ? 162.734 166.538 225.516 1.00 24.60 76 LYS A O 1
ATOM 1253 N N . LYS A 1 97 ? 162.044 168.636 225.093 1.00 15.07 77 LYS A N 1
ATOM 1254 C CA . LYS A 1 97 ? 163.076 168.898 224.104 1.00 13.63 77 LYS A CA 1
ATOM 1255 C C . LYS A 1 97 ? 163.356 170.391 224.079 1.00 12.96 77 LYS A C 1
ATOM 1256 O O . LYS A 1 97 ? 162.479 171.206 224.374 1.00 24.52 77 LYS A O 1
ATOM 1275 N N . ILE A 1 98 ? 164.593 170.740 223.733 1.00 12.72 78 ILE A N 1
ATOM 1276 C CA . ILE A 1 98 ? 165.041 172.125 223.677 1.00 17.41 78 ILE A CA 1
ATOM 1277 C C . ILE A 1 98 ? 165.988 172.278 222.494 1.00 12.04 78 ILE A C 1
ATOM 1278 O O . ILE A 1 98 ? 166.432 171.299 221.895 1.00 17.39 78 ILE A O 1
ATOM 1294 N N . HIS A 1 99 ? 166.275 173.530 222.152 1.00 16.46 79 HIS A N 1
ATOM 1295 C CA . HIS A 1 99 ? 167.262 173.879 221.140 1.00 10.54 79 HIS A CA 1
ATOM 1296 C C . HIS A 1 99 ? 168.351 174.702 221.806 1.00 16.19 79 HIS A C 1
ATOM 1297 O O . HIS A 1 99 ? 168.049 175.690 222.483 1.00 25.77 79 HIS A O 1
ATOM 1311 N N . ILE A 1 100 ? 169.605 174.290 221.625 1.00 14.26 80 ILE A N 1
ATOM 1312 C CA . ILE A 1 100 ? 170.728 174.981 222.264 1.00 17.80 80 ILE A CA 1
ATOM 1313 C C . ILE A 1 100 ? 171.819 175.255 221.233 1.00 20.80 80 ILE A C 1
ATOM 1314 O O . ILE A 1 100 ? 171.892 174.545 220.220 1.00 20.11 80 ILE A O 1
ATOM 1330 N N . PRO A 1 101 ? 172.671 176.271 221.423 1.00 19.21 81 PRO A N 1
ATOM 1331 C CA . PRO A 1 101 ? 173.749 176.503 220.453 1.00 20.71 81 PRO A CA 1
ATOM 1332 C C . PRO A 1 101 ? 174.706 175.323 220.395 1.00 15.15 81 PRO A C 1
ATOM 1333 O O . PRO A 1 101 ? 175.052 174.728 221.417 1.00 22.07 81 PRO A O 1
ATOM 1344 N N . SER A 1 102 ? 175.136 174.991 219.179 1.00 15.37 82 SER A N 1
ATOM 1345 C CA . SER A 1 102 ? 176.020 173.849 218.990 1.00 14.29 82 SER A CA 1
ATOM 1346 C C . SER A 1 102 ? 177.442 174.127 219.459 1.00 14.01 82 SER A C 1
ATOM 1347 O O . SER A 1 102 ? 178.178 173.179 219.750 1.00 22.39 82 SER A O 1
ATOM 1355 N N . GLU A 1 103 ? 177.842 175.396 219.553 1.00 10.54 83 GLU A N 1
ATOM 1356 C CA . GLU A 1 103 ? 179.196 175.717 219.986 1.00 15.68 83 GLU A CA 1
ATOM 1357 C C . GLU A 1 103 ? 179.434 175.386 221.455 1.00 15.15 83 GLU A C 1
ATOM 1358 O O . GLU A 1 103 ? 180.591 175.253 221.864 1.00 22.17 83 GLU A O 1
ATOM 1370 N N . LYS A 1 104 ? 178.373 175.243 222.253 1.00 16.64 84 LYS A N 1
ATOM 1371 C CA . LYS A 1 104 ? 178.521 175.026 223.687 1.00 19.07 84 LYS A CA 1
ATOM 1372 C C . LYS A 1 104 ? 178.827 173.581 224.061 1.00 16.88 84 LYS A C 1
ATOM 1373 O O . LYS A 1 104 ? 179.298 173.342 225.178 1.00 22.03 84 LYS A O 1
ATOM 1392 N N . ILE A 1 105 ? 178.585 172.621 223.166 1.00 15.60 85 ILE A N 1
ATOM 1393 C CA . ILE A 1 105 ? 178.651 171.204 223.502 1.00 16.00 85 ILE A CA 1
ATOM 1394 C C . ILE A 1 105 ? 179.762 170.529 222.710 1.00 8.70 85 ILE A C 1
ATOM 1395 O O . ILE A 1 105 ? 180.254 171.044 221.703 1.00 17.88 85 ILE A O 1
ATOM 1411 N N . TRP A 1 106 ? 180.168 169.361 223.202 1.00 11.51 86 TRP A N 1
ATOM 1412 C CA . TRP A 1 106 ? 181.022 168.476 222.426 1.00 11.38 86 TRP A CA 1
ATOM 1413 C C . TRP A 1 106 ? 180.288 168.035 221.168 1.00 6.12 86 TRP A C 1
ATOM 1414 O O . TRP A 1 106 ? 179.082 167.779 221.194 1.00 13.66 86 TRP A O 1
ATOM 1435 N N . ARG A 1 107 ? 181.021 167.948 220.068 1.00 12.47 87 ARG A N 1
ATOM 1436 C CA . ARG A 1 107 ? 180.495 167.482 218.796 1.00 10.95 87 ARG A CA 1
ATOM 1437 C C . ARG A 1 107 ? 181.518 166.552 218.165 1.00 6.82 87 ARG A C 1
ATOM 1438 O O . ARG A 1 107 ? 182.710 166.632 218.483 1.00 22.47 87 ARG A O 1
ATOM 1459 N N . PRO A 1 108 ? 181.092 165.658 217.271 1.00 16.23 88 PRO A N 1
ATOM 1460 C CA . PRO A 1 108 ? 182.076 164.959 216.438 1.00 17.20 88 PRO A CA 1
ATOM 1461 C C . PRO A 1 108 ? 182.707 165.926 215.448 1.00 17.95 88 PRO A C 1
ATOM 1462 O O . PRO A 1 108 ? 182.062 166.864 214.975 1.00 21.27 88 PRO A O 1
ATOM 1473 N N . ASP A 1 109 ? 183.984 165.698 215.151 1.00 19.85 89 ASP A N 1
ATOM 1474 C CA . ASP A 1 109 ? 184.740 166.566 214.247 1.00 14.68 89 ASP A CA 1
ATOM 1475 C C . ASP A 1 109 ? 184.778 165.945 212.850 1.00 11.66 89 ASP A C 1
ATOM 1476 O O . ASP A 1 109 ? 185.826 165.594 212.307 1.00 25.68 89 ASP A O 1
ATOM 1485 N N . LEU A 1 110 ? 183.592 165.822 212.259 1.00 14.67 90 LEU A N 1
ATOM 1486 C CA . LEU A 1 110 ? 183.501 165.273 210.915 1.00 17.27 90 LEU A CA 1
ATOM 1487 C C . LEU A 1 110 ? 184.195 166.201 209.930 1.00 6.57 90 LEU A C 1
ATOM 1488 O O . LEU A 1 110 ? 184.021 167.422 209.978 1.00 26.28 90 LEU A O 1
ATOM 1504 N N . VAL A 1 111 ? 184.996 165.613 209.051 1.00 11.54 91 VAL A N 1
ATOM 1505 C CA . VAL A 1 111 ? 185.744 166.336 208.037 1.00 9.80 91 VAL A CA 1
ATOM 1506 C C . VAL A 1 111 ? 185.533 165.626 206.710 1.00 12.03 91 VAL A C 1
ATOM 1507 O O . VAL A 1 111 ? 185.470 164.390 206.657 1.00 19.43 91 VAL A O 1
ATOM 1520 N N . LEU A 1 112 ? 185.385 166.422 205.652 1.00 9.91 92 LEU A N 1
ATOM 1521 C CA . LEU A 1 112 ? 185.396 165.944 204.274 1.00 9.89 92 LEU A CA 1
ATOM 1522 C C . LEU A 1 112 ? 186.850 165.709 203.886 1.00 13.17 92 LEU A C 1
ATOM 1523 O O . LEU A 1 112 ? 187.602 166.654 203.643 1.00 20.74 92 LEU A O 1
ATOM 1539 N N . TYR A 1 113 ? 187.249 164.438 203.836 1.00 12.22 93 TYR A N 1
ATOM 1540 C CA . TYR A 1 113 ? 188.660 164.109 203.658 1.00 10.24 93 TYR A CA 1
ATOM 1541 C C . TYR A 1 113 ? 189.170 164.555 202.294 1.00 10.76 93 TYR A C 1
ATOM 1542 O O . TYR A 1 113 ? 190.309 165.019 202.173 1.00 20.22 93 TYR A O 1
ATOM 1560 N N . ASN A 1 114 ? 188.341 164.425 201.257 1.00 14.32 94 ASN A N 1
ATOM 1561 C CA . ASN A 1 114 ? 188.715 164.794 199.897 1.00 14.66 94 ASN A CA 1
ATOM 1562 C C . ASN A 1 114 ? 188.245 166.200 199.534 1.00 11.41 94 ASN A C 1
ATOM 1563 O O . ASN A 1 114 ? 187.921 166.465 198.372 1.00 22.16 94 ASN A O 1
ATOM 1574 N N . ASN A 1 115 ? 188.206 167.104 200.512 1.00 12.83 95 ASN A N 1
ATOM 1575 C CA . ASN A 1 115 ? 187.929 168.507 200.237 1.00 12.26 95 ASN A CA 1
ATOM 1576 C C . ASN A 1 115 ? 188.981 169.080 199.295 1.00 13.76 95 ASN A C 1
ATOM 1577 O O . ASN A 1 115 ? 190.180 168.846 199.465 1.00 22.92 95 ASN A O 1
ATOM 1588 N N . ALA A 1 116 ? 188.528 169.838 198.297 1.00 21.95 96 ALA A N 1
ATOM 1589 C CA . ALA A 1 116 ? 189.436 170.369 197.272 1.00 20.32 96 ALA A CA 1
ATOM 1590 C C . ALA A 1 116 ? 189.911 171.773 197.631 1.00 19.89 96 ALA A C 1
ATOM 1591 O O . ALA A 1 116 ? 191.101 171.988 197.877 1.00 34.70 96 ALA A O 1
ATOM 1598 N N . ASP A 1 117 ? 188.983 172.743 197.665 1.00 18.04 97 ASP A N 1
ATOM 1599 C CA . ASP A 1 117 ? 189.331 174.107 198.057 1.00 22.61 97 ASP A CA 1
ATOM 1600 C C . ASP A 1 117 ? 188.225 174.771 198.873 1.00 18.90 97 ASP A C 1
ATOM 1601 O O . ASP A 1 117 ? 188.166 176.003 198.942 1.00 29.60 97 ASP A O 1
ATOM 1610 N N . GLY A 1 118 ? 187.351 173.981 199.495 1.00 24.61 98 GLY A N 1
ATOM 1611 C CA . GLY A 1 118 ? 186.311 174.509 200.356 1.00 15.09 98 GLY A CA 1
ATOM 1612 C C . GLY A 1 118 ? 186.693 174.403 201.816 1.00 15.51 98 GLY A C 1
ATOM 1613 O O . GLY A 1 118 ? 187.879 174.438 202.155 1.00 22.35 98 GLY A O 1
ATOM 1617 N N . ASP A 1 119 ? 185.700 174.268 202.687 1.00 20.20 99 ASP A N 1
ATOM 1618 C CA . ASP A 1 119 ? 185.922 174.078 204.112 1.00 12.98 99 ASP A CA 1
ATOM 1619 C C . ASP A 1 119 ? 186.065 172.594 204.417 1.00 15.72 99 ASP A C 1
ATOM 1620 O O . ASP A 1 119 ? 185.369 171.760 203.832 1.00 21.45 99 ASP A O 1
ATOM 1629 N N . PHE A 1 120 ? 186.984 172.270 205.329 1.00 16.39 100 PHE A N 1
ATOM 1630 C CA . PHE A 1 120 ? 187.195 170.875 205.698 1.00 11.83 100 PHE A CA 1
ATOM 1631 C C . PHE A 1 120 ? 186.102 170.371 206.632 1.00 11.69 100 PHE A C 1
ATOM 1632 O O . PHE A 1 120 ? 185.646 169.231 206.498 1.00 20.88 100 PHE A O 1
ATOM 1649 N N . ALA A 1 121 ? 185.664 171.203 207.570 1.00 17.21 101 ALA A N 1
ATOM 1650 C CA . ALA A 1 121 ? 184.702 170.833 208.600 1.00 12.67 101 ALA A CA 1
ATOM 1651 C C . ALA A 1 121 ? 183.469 171.724 208.501 1.00 12.09 101 ALA A C 1
ATOM 1652 O O . ALA A 1 121 ? 183.398 172.643 207.682 1.00 20.56 101 ALA A O 1
ATOM 1659 N N . ILE A 1 122 ? 182.485 171.433 209.352 1.00 20.12 102 ILE A N 1
ATOM 1660 C CA . ILE A 1 122 ? 181.305 172.279 209.440 1.00 14.52 102 ILE A CA 1
ATOM 1661 C C . ILE A 1 122 ? 181.709 173.635 209.998 1.00 13.32 102 ILE A C 1
ATOM 1662 O O . ILE A 1 122 ? 182.384 173.722 211.031 1.00 23.74 102 ILE A O 1
ATOM 1678 N N . VAL A 1 123 ? 181.298 174.696 209.308 1.00 17.97 103 VAL A N 1
ATOM 1679 C CA . VAL A 1 123 ? 181.528 176.062 209.764 1.00 19.50 103 VAL A CA 1
ATOM 1680 C C . VAL A 1 123 ? 180.241 176.785 210.137 1.00 12.51 103 VAL A C 1
ATOM 1681 O O . VAL A 1 123 ? 180.311 177.813 210.829 1.00 26.64 103 VAL A O 1
ATOM 1694 N N . LYS A 1 124 ? 179.075 176.296 209.715 1.00 17.68 104 LYS A N 1
ATOM 1695 C CA . LYS A 1 124 ? 177.789 176.886 210.075 1.00 19.66 104 LYS A CA 1
ATOM 1696 C C . LYS A 1 124 ? 177.258 176.162 211.307 1.00 14.07 104 LYS A C 1
ATOM 1697 O O . LYS A 1 124 ? 176.716 175.057 211.202 1.00 23.06 104 LYS A O 1
ATOM 1716 N N . PHE A 1 125 ? 177.403 176.789 212.472 1.00 12.69 105 PHE A N 1
ATOM 1717 C CA . PHE A 1 125 ? 177.086 176.151 213.747 1.00 17.80 105 PHE A CA 1
ATOM 1718 C C . PHE A 1 125 ? 175.639 176.468 214.115 1.00 17.06 105 PHE A C 1
ATOM 1719 O O . PHE A 1 125 ? 175.343 177.341 214.930 1.00 26.31 105 PHE A O 1
ATOM 1736 N N . THR A 1 126 ? 174.728 175.728 213.489 1.00 13.81 106 THR A N 1
ATOM 1737 C CA . THR A 1 126 ? 173.308 175.834 213.769 1.00 12.12 106 THR A CA 1
ATOM 1738 C C . THR A 1 126 ? 172.977 175.151 215.096 1.00 10.39 106 THR A C 1
ATOM 1739 O O . THR A 1 126 ? 173.772 174.389 215.651 1.00 20.62 106 THR A O 1
ATOM 1750 N N . LYS A 1 127 ? 171.786 175.443 215.610 1.00 10.31 107 LYS A N 1
ATOM 1751 C CA . LYS A 1 127 ? 171.371 174.915 216.902 1.00 13.41 107 LYS A CA 1
ATOM 1752 C C . LYS A 1 127 ? 171.193 173.401 216.846 1.00 7.50 107 LYS A C 1
ATOM 1753 O O . LYS A 1 127 ? 170.844 172.833 215.809 1.00 20.53 107 LYS A O 1
ATOM 1772 N N . VAL A 1 128 ? 171.447 172.749 217.981 1.00 13.33 108 VAL A N 1
ATOM 1773 C CA . VAL A 1 128 ? 171.194 171.321 218.150 1.00 17.95 108 VAL A CA 1
ATOM 1774 C C . VAL A 1 128 ? 169.874 171.151 218.881 1.00 13.62 108 VAL A C 1
ATOM 1775 O O . VAL A 1 128 ? 169.551 171.918 219.802 1.00 20.74 108 VAL A O 1
ATOM 1788 N N . LEU A 1 129 ? 169.112 170.145 218.463 1.00 12.78 109 LEU A N 1
ATOM 1789 C CA . LEU A 1 129 ? 167.909 169.715 219.161 1.00 13.77 109 LEU A CA 1
ATOM 1790 C C . LEU A 1 129 ? 168.300 168.663 220.193 1.00 9.72 109 LEU A C 1
ATOM 1791 O O . LEU A 1 129 ? 168.804 167.594 219.833 1.00 21.27 109 LEU A O 1
ATOM 1807 N N . LEU A 1 130 ? 168.070 168.970 221.465 1.00 8.99 110 LEU A N 1
ATOM 1808 C CA . LEU A 1 130 ? 168.415 168.100 222.581 1.00 15.61 110 LEU A CA 1
ATOM 1809 C C . LEU A 1 130 ? 167.140 167.596 223.241 1.00 11.77 110 LEU A C 1
ATOM 1810 O O . LEU A 1 130 ? 166.294 168.396 223.651 1.00 19.18 110 LEU A O 1
ATOM 1826 N N . GLN A 1 131 ? 167.015 166.279 223.356 1.00 12.46 111 GLN A N 1
ATOM 1827 C CA . GLN A 1 131 ? 165.912 165.660 224.076 1.00 13.47 111 GLN A CA 1
ATOM 1828 C C . GLN A 1 131 ? 166.312 165.407 225.525 1.00 11.78 111 GLN A C 1
ATOM 1829 O O . GLN A 1 131 ? 167.491 165.415 225.882 1.00 19.92 111 GLN A O 1
ATOM 1843 N N . TYR A 1 132 ? 165.299 165.181 226.366 1.00 14.78 112 TYR A N 1
ATOM 1844 C CA . TYR A 1 132 ? 165.539 164.921 227.781 1.00 12.55 112 TYR A CA 1
ATOM 1845 C C . TYR A 1 132 ? 166.326 163.636 228.014 1.00 11.83 112 TYR A C 1
ATOM 1846 O O . TYR A 1 132 ? 166.988 163.512 229.049 1.00 19.27 112 TYR A O 1
ATOM 1864 N N . THR A 1 133 ? 166.272 162.687 227.083 1.00 16.73 113 THR A N 1
ATOM 1865 C CA . THR A 1 133 ? 167.046 161.456 227.180 1.00 14.94 113 THR A CA 1
ATOM 1866 C C . THR A 1 133 ? 168.528 161.660 226.886 1.00 14.01 113 THR A C 1
ATOM 1867 O O . THR A 1 133 ? 169.306 160.718 227.064 1.00 25.55 113 THR A O 1
ATOM 1878 N N . GLY A 1 134 ? 168.936 162.853 226.447 1.00 19.36 114 GLY A N 1
ATOM 1879 C CA . GLY A 1 134 ? 170.294 163.105 226.021 1.00 18.58 114 GLY A CA 1
ATOM 1880 C C . GLY A 1 134 ? 170.529 162.965 224.535 1.00 8.82 114 GLY A C 1
ATOM 1881 O O . GLY A 1 134 ? 171.649 163.218 224.077 1.00 23.74 114 GLY A O 1
ATOM 1885 N N . HIS A 1 135 ? 169.513 162.582 223.768 1.00 15.78 115 HIS A N 1
ATOM 1886 C CA . HIS A 1 135 ? 169.672 162.446 222.329 1.00 12.43 115 HIS A CA 1
ATOM 1887 C C . HIS A 1 135 ? 169.837 163.816 221.685 1.00 10.59 115 HIS A C 1
ATOM 1888 O O . HIS A 1 135 ? 168.999 164.704 221.865 1.00 17.03 115 HIS A O 1
ATOM 1902 N N . ILE A 1 136 ? 170.918 163.978 220.929 1.00 11.47 116 ILE A N 1
ATOM 1903 C CA . ILE A 1 136 ? 171.219 165.195 220.188 1.00 8.73 116 ILE A CA 1
ATOM 1904 C C . ILE A 1 136 ? 171.082 164.881 218.710 1.00 7.01 116 ILE A C 1
ATOM 1905 O O . ILE A 1 136 ? 171.624 163.875 218.233 1.00 22.89 116 ILE A O 1
ATOM 1921 N N . THR A 1 137 ? 170.341 165.731 218.001 1.00 8.17 117 THR A N 1
ATOM 1922 C CA . THR A 1 137 ? 170.317 165.782 216.547 1.00 13.94 117 THR A CA 1
ATOM 1923 C C . THR A 1 137 ? 170.830 167.147 216.113 1.00 3.68 117 THR A C 1
ATOM 1924 O O . THR A 1 137 ? 170.297 168.176 216.542 1.00 17.93 117 THR A O 1
ATOM 1935 N N . TRP A 1 138 ? 171.860 167.153 215.269 1.00 12.09 118 TRP A N 1
ATOM 1936 C CA . TRP A 1 138 ? 172.473 168.379 214.768 1.00 8.58 118 TRP A CA 1
ATOM 1937 C C . TRP A 1 138 ? 172.542 168.263 213.256 1.00 3.74 118 TRP A C 1
ATOM 1938 O O . TRP A 1 138 ? 173.177 167.341 212.741 1.00 19.85 118 TRP A O 1
ATOM 1959 N N . THR A 1 139 ? 171.905 169.193 212.544 1.00 8.17 119 THR A N 1
ATOM 1960 C CA . THR A 1 139 ? 171.734 169.104 211.094 1.00 14.23 119 THR A CA 1
ATOM 1961 C C . THR A 1 139 ? 172.261 170.375 210.435 1.00 7.71 119 THR A C 1
ATOM 1962 O O . THR A 1 139 ? 171.497 171.152 209.849 1.00 19.02 119 THR A O 1
ATOM 1973 N N . PRO A 1 140 ? 173.569 170.607 210.497 1.00 14.54 120 PRO A N 1
ATOM 1974 C CA . PRO A 1 140 ? 174.126 171.820 209.916 1.00 10.59 120 PRO A CA 1
ATOM 1975 C C . PRO A 1 140 ? 174.131 171.752 208.399 1.00 7.86 120 PRO A C 1
ATOM 1976 O O . PRO A 1 140 ? 174.156 170.653 207.817 1.00 10.47 120 PRO A O 1
ATOM 1987 N N . PRO A 1 141 ? 174.123 172.901 207.721 1.00 16.23 121 PRO A N 1
ATOM 1988 C CA . PRO A 1 141 ? 174.344 172.915 206.276 1.00 16.09 121 PRO A CA 1
ATOM 1989 C C . PRO A 1 141 ? 175.824 173.039 205.943 1.00 7.06 121 PRO A C 1
ATOM 1990 O O . PRO A 1 141 ? 176.661 173.351 206.790 1.00 18.10 121 PRO A O 1
ATOM 2001 N N . ALA A 1 142 ? 176.133 172.790 204.677 1.00 15.29 122 ALA A N 1
ATOM 2002 C CA . ALA A 1 142 ? 177.507 172.930 204.221 1.00 9.21 122 ALA A CA 1
ATOM 2003 C C . ALA A 1 142 ? 177.535 172.998 202.704 1.00 8.28 122 ALA A C 1
ATOM 2004 O O . ALA A 1 142 ? 176.641 172.492 202.018 1.00 18.41 122 ALA A O 1
ATOM 2011 N N . ILE A 1 143 ? 178.573 173.653 202.197 1.00 11.98 123 ILE A N 1
ATOM 2012 C CA . ILE A 1 143 ? 178.929 173.626 200.786 1.00 9.10 123 ILE A CA 1
ATOM 2013 C C . ILE A 1 143 ? 180.148 172.725 200.670 1.00 11.30 123 ILE A C 1
ATOM 2014 O O . ILE A 1 143 ? 181.264 173.122 201.026 1.00 27.49 123 ILE A O 1
ATOM 2030 N N . PHE A 1 144 ? 179.937 171.506 200.187 1.00 13.41 124 PHE A N 1
ATOM 2031 C CA . PHE A 1 144 ? 181.018 170.553 199.982 1.00 15.99 124 PHE A CA 1
ATOM 2032 C C . PHE A 1 144 ? 181.641 170.817 198.619 1.00 14.68 124 PHE A C 1
ATOM 2033 O O . PHE A 1 144 ? 180.937 170.824 197.607 1.00 27.94 124 PHE A O 1
ATOM 2050 N N . LYS A 1 145 ? 182.942 171.078 198.590 1.00 11.83 125 LYS A N 1
ATOM 2051 C CA . LYS A 1 145 ? 183.706 171.182 197.324 1.00 12.68 125 LYS A CA 1
ATOM 2052 C C . LYS A 1 145 ? 184.611 169.959 197.402 1.00 13.36 125 LYS A C 1
ATOM 2053 O O . LYS A 1 145 ? 185.521 170.011 198.216 1.00 24.07 125 LYS A O 1
ATOM 2072 N N . SER A 1 146 ? 184.288 168.866 196.715 1.00 14.87 126 SER A N 1
ATOM 2073 C CA . SER A 1 146 ? 185.028 167.583 196.845 1.00 18.99 126 SER A CA 1
ATOM 2074 C C . SER A 1 146 ? 185.844 167.281 195.589 1.00 11.97 126 SER A C 1
ATOM 2075 O O . SER A 1 146 ? 185.310 167.485 194.491 1.00 20.16 126 SER A O 1
ATOM 2083 N N . TYR A 1 147 ? 187.070 166.782 195.747 1.00 15.46 127 TYR A N 1
ATOM 2084 C CA . TYR A 1 147 ? 187.958 166.417 194.617 1.00 20.68 127 TYR A CA 1
ATOM 2085 C C . TYR A 1 147 ? 187.455 165.094 194.039 1.00 20.36 127 TYR A C 1
ATOM 2086 O O . TYR A 1 147 ? 187.373 164.121 194.795 1.00 31.27 127 TYR A O 1
ATOM 2104 N N . CYS A 1 148 ? 187.122 165.061 192.753 1.00 20.97 128 CYS A N 1
ATOM 2105 C CA . CYS A 1 148 ? 186.573 163.859 192.076 1.00 23.60 128 CYS A CA 1
ATOM 2106 C C . CYS A 1 148 ? 187.349 163.593 190.789 1.00 27.01 128 CYS A C 1
ATOM 2107 O O . CYS A 1 148 ? 187.480 164.531 189.995 1.00 30.87 128 CYS A O 1
ATOM 2114 N N . GLU A 1 149 ? 187.840 162.373 190.580 1.00 19.96 129 GLU A N 1
ATOM 2115 C CA . GLU A 1 149 ? 188.497 162.016 189.298 1.00 25.69 129 GLU A CA 1
ATOM 2116 C C . GLU A 1 149 ? 187.444 162.173 188.197 1.00 24.75 129 GLU A C 1
ATOM 2117 O O . GLU A 1 149 ? 186.443 161.440 188.251 1.00 33.25 129 GLU A O 1
ATOM 2129 N N . ILE A 1 150 ? 187.652 163.085 187.248 1.00 27.00 130 ILE A N 1
ATOM 2130 C CA . ILE A 1 150 ? 186.676 163.373 186.157 1.00 24.61 130 ILE A CA 1
ATOM 2131 C C . ILE A 1 150 ? 187.178 162.704 184.878 1.00 29.44 130 ILE A C 1
ATOM 2132 O O . ILE A 1 150 ? 188.250 163.104 184.394 1.00 38.33 130 ILE A O 1
ATOM 2148 N N . ILE A 1 151 ? 186.434 161.730 184.353 1.00 27.19 131 ILE A N 1
ATOM 2149 C CA . ILE A 1 151 ? 186.797 161.031 183.088 1.00 24.48 131 ILE A CA 1
ATOM 2150 C C . ILE A 1 151 ? 186.044 161.731 181.959 1.00 24.72 131 ILE A C 1
ATOM 2151 O O . ILE A 1 151 ? 184.814 161.582 181.901 1.00 25.71 131 ILE A O 1
ATOM 2167 N N . VAL A 1 152 ? 186.749 162.466 181.103 1.00 25.88 132 VAL A N 1
ATOM 2168 C CA . VAL A 1 152 ? 186.137 163.238 180.027 1.00 27.26 132 VAL A CA 1
ATOM 2169 C C . VAL A 1 152 ? 186.186 162.499 178.694 1.00 25.22 132 VAL A C 1
ATOM 2170 O O . VAL A 1 152 ? 186.033 163.127 177.646 1.00 35.16 132 VAL A O 1
ATOM 2183 N N . THR A 1 153 ? 186.392 161.180 178.709 1.00 27.65 133 THR A N 1
ATOM 2184 C CA . THR A 1 153 ? 186.530 160.434 177.460 1.00 30.09 133 THR A CA 1
ATOM 2185 C C . THR A 1 153 ? 185.265 160.523 176.615 1.00 28.93 133 THR A C 1
ATOM 2186 O O . THR A 1 153 ? 185.338 160.724 175.397 1.00 33.33 133 THR A O 1
ATOM 2197 N N . HIS A 1 154 ? 184.099 160.395 177.245 1.00 32.42 134 HIS A N 1
ATOM 2198 C CA . HIS A 1 154 ? 182.817 160.363 176.553 1.00 30.96 134 HIS A CA 1
ATOM 2199 C C . HIS A 1 154 ? 182.070 161.693 176.612 1.00 30.57 134 HIS A C 1
ATOM 2200 O O . HIS A 1 154 ? 180.869 161.724 176.329 1.00 36.96 134 HIS A O 1
ATOM 2214 N N . PHE A 1 155 ? 182.746 162.781 176.971 1.00 31.86 135 PHE A N 1
ATOM 2215 C CA . PHE A 1 155 ? 182.099 164.085 177.037 1.00 27.02 135 PHE A CA 1
ATOM 2216 C C . PHE A 1 155 ? 181.573 164.468 175.652 1.00 26.13 135 PHE A C 1
ATOM 2217 O O . PHE A 1 155 ? 182.319 164.362 174.669 1.00 27.99 135 PHE A O 1
ATOM 2234 N N . PRO A 1 156 ? 180.311 164.937 175.522 1.00 27.26 136 PRO A N 1
ATOM 2235 C CA . PRO A 1 156 ? 179.321 165.308 176.543 1.00 30.00 136 PRO A CA 1
ATOM 2236 C C . PRO A 1 156 ? 178.430 164.161 177.019 1.00 25.39 136 PRO A C 1
ATOM 2237 O O . PRO A 1 156 ? 177.492 164.404 177.767 1.00 30.08 136 PRO A O 1
ATOM 2248 N N . PHE A 1 157 ? 178.674 162.918 176.607 1.00 26.21 137 PHE A N 1
ATOM 2249 C CA . PHE A 1 157 ? 177.886 161.764 177.033 1.00 28.89 137 PHE A CA 1
ATOM 2250 C C . PHE A 1 157 ? 178.585 161.018 178.165 1.00 26.64 137 PHE A C 1
ATOM 2251 O O . PHE A 1 157 ? 178.488 159.797 178.285 1.00 29.45 137 PHE A O 1
ATOM 2268 N N . ASP A 1 158 ? 179.288 161.759 179.014 1.00 25.74 138 ASP A N 1
ATOM 2269 C CA . ASP A 1 158 ? 180.107 161.173 180.063 1.00 23.13 138 ASP A CA 1
ATOM 2270 C C . ASP A 1 158 ? 179.293 160.936 181.327 1.00 25.01 138 ASP A C 1
ATOM 2271 O O . ASP A 1 158 ? 178.409 161.720 181.682 1.00 24.99 138 ASP A O 1
ATOM 2280 N N . GLU A 1 159 ? 179.590 159.833 182.014 1.00 27.34 139 GLU A N 1
ATOM 2281 C CA . GLU A 1 159 ? 178.984 159.520 183.330 1.00 26.26 139 GLU A CA 1
ATOM 2282 C C . GLU A 1 159 ? 180.113 159.693 184.347 1.00 28.63 139 GLU A C 1
ATOM 2283 O O . GLU A 1 159 ? 181.229 159.232 184.046 1.00 32.67 139 GLU A O 1
ATOM 2295 N N . GLN A 1 160 ? 179.840 160.305 185.499 1.00 21.27 140 GLN A N 1
ATOM 2296 C CA . GLN A 1 160 ? 180.855 160.521 186.560 1.00 20.57 140 GLN A CA 1
ATOM 2297 C C . GLN A 1 160 ? 180.493 159.659 187.770 1.00 23.95 140 GLN A C 1
ATOM 2298 O O . GLN A 1 160 ? 179.449 158.994 187.712 1.00 29.95 140 GLN A O 1
ATOM 2312 N N . ASN A 1 161 ? 181.361 159.595 188.776 1.00 21.32 141 ASN A N 1
ATOM 2313 C CA . ASN A 1 161 ? 181.097 158.852 190.036 1.00 17.45 141 ASN A CA 1
ATOM 2314 C C . ASN A 1 161 ? 181.842 159.618 191.125 1.00 21.49 141 ASN A C 1
ATOM 2315 O O . ASN A 1 161 ? 182.945 159.174 191.496 1.00 29.66 141 ASN A O 1
ATOM 2324 N N . CYS A 1 162 ? 181.276 160.722 191.613 1.00 24.52 142 CYS A N 1
ATOM 2325 C CA . CYS A 1 162 ? 181.974 161.610 192.578 1.00 25.67 142 CYS A CA 1
ATOM 2326 C C . CYS A 1 162 ? 181.581 161.258 194.011 1.00 22.76 142 CYS A C 1
ATOM 2327 O O . CYS A 1 162 ? 180.385 161.328 194.324 1.00 30.19 142 CYS A O 1
ATOM 2334 N N . SER A 1 163 ? 182.570 160.990 194.860 1.00 23.73 143 SER A N 1
ATOM 2335 C CA . SER A 1 163 ? 182.355 160.537 196.249 1.00 20.79 143 SER A CA 1
ATOM 2336 C C . SER A 1 163 ? 182.618 161.671 197.237 1.00 21.28 143 SER A C 1
ATOM 2337 O O . SER A 1 163 ? 183.196 162.682 196.818 1.00 30.52 143 SER A O 1
ATOM 2345 N N . MET A 1 164 ? 182.167 161.520 198.476 1.00 18.63 144 MET A N 1
ATOM 2346 C CA . MET A 1 164 ? 182.402 162.487 199.572 1.00 19.57 144 MET A CA 1
ATOM 2347 C C . MET A 1 164 ? 182.824 161.635 200.766 1.00 17.70 144 MET A C 1
ATOM 2348 O O . MET A 1 164 ? 181.940 161.002 201.366 1.00 29.61 144 MET A O 1
ATOM 2362 N N . LYS A 1 165 ? 184.119 161.552 201.051 1.00 17.39 145 LYS A N 1
ATOM 2363 C CA . LYS A 1 165 ? 184.616 160.758 202.202 1.00 14.01 145 LYS A CA 1
ATOM 2364 C C . LYS A 1 165 ? 184.440 161.621 203.448 1.00 11.90 145 LYS A C 1
ATOM 2365 O O . LYS A 1 165 ? 184.881 162.751 203.407 1.00 22.26 145 LYS A O 1
ATOM 2384 N N . LEU A 1 166 ? 183.726 161.143 204.456 1.00 11.33 146 LEU A N 1
ATOM 2385 C CA . LEU A 1 166 ? 183.515 161.841 205.712 1.00 11.44 146 LEU A CA 1
ATOM 2386 C C . LEU A 1 166 ? 184.083 161.007 206.848 1.00 12.29 146 LEU A C 1
ATOM 2387 O O . LEU A 1 166 ? 183.910 159.783 206.878 1.00 22.61 146 LEU A O 1
ATOM 2403 N N . GLY A 1 167 ? 184.770 161.666 207.776 1.00 15.80 147 GLY A N 1
ATOM 2404 C CA . GLY A 1 167 ? 185.289 160.942 208.923 1.00 14.64 147 GLY A CA 1
ATOM 2405 C C . GLY A 1 167 ? 185.669 161.858 210.060 1.00 13.19 147 GLY A C 1
ATOM 2406 O O . GLY A 1 167 ? 185.942 163.043 209.864 1.00 22.32 147 GLY A O 1
ATOM 2410 N N . THR A 1 168 ? 185.684 161.291 211.265 1.00 14.79 148 THR A N 1
ATOM 2411 C CA . THR A 1 168 ? 186.150 162.018 212.442 1.00 15.31 148 THR A CA 1
ATOM 2412 C C . THR A 1 168 ? 187.652 162.226 212.301 1.00 13.36 148 THR A C 1
ATOM 2413 O O . THR A 1 168 ? 188.419 161.260 212.264 1.00 22.73 148 THR A O 1
ATOM 2424 N N . TRP A 1 169 ? 188.068 163.489 212.219 1.00 18.42 149 TRP A N 1
ATOM 2425 C CA . TRP A 1 169 ? 189.454 163.798 211.882 1.00 17.61 149 TRP A CA 1
ATOM 2426 C C . TRP A 1 169 ? 190.417 163.318 212.962 1.00 9.35 149 TRP A C 1
ATOM 2427 O O . TRP A 1 169 ? 191.439 162.693 212.660 1.00 24.86 149 TRP A O 1
ATOM 2448 N N . THR A 1 170 ? 190.096 163.583 214.228 1.00 12.67 150 THR A N 1
ATOM 2449 C CA . THR A 1 170 ? 191.008 163.336 215.339 1.00 16.23 150 THR A CA 1
ATOM 2450 C C . THR A 1 170 ? 190.618 162.149 216.210 1.00 14.04 150 THR A C 1
ATOM 2451 O O . THR A 1 170 ? 191.414 161.755 217.068 1.00 26.73 150 THR A O 1
ATOM 2462 N N . TYR A 1 171 ? 189.434 161.570 216.020 1.00 18.34 151 TYR A N 1
ATOM 2463 C CA . TYR A 1 171 ? 188.962 160.442 216.816 1.00 18.35 151 TYR A CA 1
ATOM 2464 C C . TYR A 1 171 ? 188.982 159.170 215.980 1.00 15.60 151 TYR A C 1
ATOM 2465 O O . TYR A 1 171 ? 188.478 159.149 214.853 1.00 24.00 151 TYR A O 1
ATOM 2483 N N . ASP A 1 172 ? 189.559 158.113 216.538 1.00 18.57 152 ASP A N 1
ATOM 2484 C CA . ASP A 1 172 ? 189.588 156.807 215.898 1.00 18.39 152 ASP A CA 1
ATOM 2485 C C . ASP A 1 172 ? 188.355 156.001 216.298 1.00 19.10 152 ASP A C 1
ATOM 2486 O O . ASP A 1 172 ? 187.570 156.396 217.161 1.00 15.49 152 ASP A O 1
ATOM 2495 N N . GLY A 1 173 ? 188.201 154.841 215.656 1.00 15.20 153 GLY A N 1
ATOM 2496 C CA . GLY A 1 173 ? 187.020 154.021 215.860 1.00 13.07 153 GLY A CA 1
ATOM 2497 C C . GLY A 1 173 ? 186.881 153.462 217.260 1.00 19.79 153 GLY A C 1
ATOM 2498 O O . GLY A 1 173 ? 185.779 153.066 217.651 1.00 29.79 153 GLY A O 1
ATOM 2502 N N . SER A 1 174 ? 187.969 153.421 218.029 1.00 22.76 154 SER A N 1
ATOM 2503 C CA . SER A 1 174 ? 187.901 152.894 219.385 1.00 23.13 154 SER A CA 1
ATOM 2504 C C . SER A 1 174 ? 187.287 153.872 220.382 1.00 19.71 154 SER A C 1
ATOM 2505 O O . SER A 1 174 ? 186.961 153.454 221.497 1.00 30.53 154 SER A O 1
ATOM 2513 N N . VAL A 1 175 ? 187.126 155.149 220.016 1.00 19.02 155 VAL A N 1
ATOM 2514 C CA . VAL A 1 175 ? 186.578 156.160 220.923 1.00 20.27 155 VAL A CA 1
ATOM 2515 C C . VAL A 1 175 ? 185.329 156.817 220.341 1.00 13.77 155 VAL A C 1
ATOM 2516 O O . VAL A 1 175 ? 184.449 157.253 221.091 1.00 23.22 155 VAL A O 1
ATOM 2529 N N . VAL A 1 176 ? 185.236 156.892 219.013 1.00 12.01 156 VAL A N 1
ATOM 2530 C CA . VAL A 1 176 ? 184.053 157.419 218.334 1.00 16.92 156 VAL A CA 1
ATOM 2531 C C . VAL A 1 176 ? 183.762 156.528 217.136 1.00 13.47 156 VAL A C 1
ATOM 2532 O O . VAL A 1 176 ? 184.612 156.377 216.252 1.00 27.81 156 VAL A O 1
ATOM 2545 N N . ALA A 1 177 ? 182.563 155.955 217.098 1.00 14.47 157 ALA A N 1
ATOM 2546 C CA . ALA A 1 177 ? 182.110 155.118 215.996 1.00 17.84 157 ALA A CA 1
ATOM 2547 C C . ALA A 1 177 ? 181.039 155.864 215.214 1.00 19.99 157 ALA A C 1
ATOM 2548 O O . ALA A 1 177 ? 180.057 156.332 215.799 1.00 29.69 157 ALA A O 1
ATOM 2555 N N . ILE A 1 178 ? 181.232 155.973 213.902 1.00 15.44 158 ILE A N 1
ATOM 2556 C CA . ILE A 1 178 ? 180.261 156.587 213.003 1.00 12.61 158 ILE A CA 1
ATOM 2557 C C . ILE A 1 178 ? 179.583 155.480 212.207 1.00 18.49 158 ILE A C 1
ATOM 2558 O O . ILE A 1 178 ? 180.245 154.544 211.742 1.00 25.97 158 ILE A O 1
ATOM 2574 N N . ASN A 1 179 ? 178.258 155.577 212.072 1.00 19.89 159 ASN A N 1
ATOM 2575 C CA . ASN A 1 179 ? 177.452 154.608 211.342 1.00 19.72 159 ASN A CA 1
ATOM 2576 C C . ASN A 1 179 ? 176.525 155.332 210.372 1.00 14.39 159 ASN A C 1
ATOM 2577 O O . ASN A 1 179 ? 175.990 156.390 210.721 1.00 19.72 159 ASN A O 1
ATOM 2588 N N . PRO A 1 180 ? 176.302 154.812 209.158 1.00 24.82 160 PRO A N 1
ATOM 2589 C CA . PRO A 1 180 ? 175.367 155.494 208.252 1.00 20.88 160 PRO A CA 1
ATOM 2590 C C . PRO A 1 180 ? 173.942 155.455 208.782 1.00 18.21 160 PRO A C 1
ATOM 2591 O O . PRO A 1 180 ? 173.508 154.470 209.384 1.00 23.60 160 PRO A O 1
ATOM 2602 N N . GLU A 1 181 ? 173.212 156.548 208.551 1.00 23.66 161 GLU A N 1
ATOM 2603 C CA . GLU A 1 181 ? 171.797 156.579 208.910 1.00 22.73 161 GLU A CA 1
ATOM 2604 C C . GLU A 1 181 ? 170.982 155.690 207.980 1.00 24.99 161 GLU A C 1
ATOM 2605 O O . GLU A 1 181 ? 170.023 155.042 208.415 1.00 29.03 161 GLU A O 1
ATOM 2617 N N . SER A 1 182 ? 171.347 155.652 206.702 1.00 24.11 162 SER A N 1
ATOM 2618 C CA . SER A 1 182 ? 170.641 154.867 205.703 1.00 24.39 162 SER A CA 1
ATOM 2619 C C . SER A 1 182 ? 171.642 154.384 204.665 1.00 24.99 162 SER A C 1
ATOM 2620 O O . SER A 1 182 ? 172.751 154.911 204.551 1.00 30.78 162 SER A O 1
ATOM 2628 N N . ASP A 1 183 ? 171.237 153.364 203.906 1.00 28.19 163 ASP A N 1
ATOM 2629 C CA . ASP A 1 183 ? 172.094 152.837 202.852 1.00 23.74 163 ASP A CA 1
ATOM 2630 C C . ASP A 1 183 ? 172.346 153.851 201.743 1.00 26.33 163 ASP A C 1
ATOM 2631 O O . ASP A 1 183 ? 173.374 153.758 201.065 1.00 28.06 163 ASP A O 1
ATOM 2640 N N . GLN A 1 184 ? 171.443 154.810 201.549 1.00 23.16 164 GLN A N 1
ATOM 2641 C CA . GLN A 1 184 ? 171.506 155.780 200.468 1.00 26.76 164 GLN A CA 1
ATOM 2642 C C . GLN A 1 184 ? 171.506 157.193 201.035 1.00 25.40 164 GLN A C 1
ATOM 2643 O O . GLN A 1 184 ? 170.994 157.416 202.135 1.00 27.35 164 GLN A O 1
ATOM 2657 N N . PRO A 1 185 ? 172.069 158.169 200.315 1.00 27.02 165 PRO A N 1
ATOM 2658 C CA . PRO A 1 185 ? 171.875 159.565 200.725 1.00 25.54 165 PRO A CA 1
ATOM 2659 C C . PRO A 1 185 ? 170.413 159.966 200.605 1.00 23.28 165 PRO A C 1
ATOM 2660 O O . PRO A 1 185 ? 169.662 159.425 199.791 1.00 31.94 165 PRO A O 1
ATOM 2671 N N . ASP A 1 186 ? 170.014 160.929 201.429 1.00 19.53 166 ASP A N 1
ATOM 2672 C CA . ASP A 1 186 ? 168.646 161.435 201.413 1.00 22.71 166 ASP A CA 1
ATOM 2673 C C . ASP A 1 186 ? 168.506 162.443 200.278 1.00 24.44 166 ASP A C 1
ATOM 2674 O O . ASP A 1 186 ? 169.085 163.533 200.331 1.00 29.81 166 ASP A O 1
ATOM 2683 N N . LEU A 1 187 ? 167.745 162.074 199.245 1.00 26.34 167 LEU A N 1
ATOM 2684 C CA . LEU A 1 187 ? 167.458 162.939 198.106 1.00 22.19 167 LEU A CA 1
ATOM 2685 C C . LEU A 1 187 ? 166.018 163.443 198.114 1.00 19.05 167 LEU A C 1
ATOM 2686 O O . LEU A 1 187 ? 165.497 163.825 197.063 1.00 26.38 167 LEU A O 1
ATOM 2702 N N . SER A 1 188 ? 165.363 163.443 199.277 1.00 28.29 168 SER A N 1
ATOM 2703 C CA . SER A 1 188 ? 163.960 163.840 199.339 1.00 29.19 168 SER A CA 1
ATOM 2704 C C . SER A 1 188 ? 163.767 165.299 198.945 1.00 25.72 168 SER A C 1
ATOM 2705 O O . SER A 1 188 ? 162.793 165.627 198.259 1.00 32.61 168 SER A O 1
ATOM 2713 N N . ASN A 1 189 ? 164.679 166.178 199.363 1.00 27.17 169 ASN A N 1
ATOM 2714 C CA . ASN A 1 189 ? 164.615 167.606 199.074 1.00 25.95 169 ASN A CA 1
ATOM 2715 C C . ASN A 1 189 ? 165.685 168.032 198.071 1.00 20.62 169 ASN A C 1
ATOM 2716 O O . ASN A 1 189 ? 166.198 169.151 198.140 1.00 27.54 169 ASN A O 1
ATOM 2727 N N . PHE A 1 190 ? 166.030 167.152 197.136 1.00 23.17 170 PHE A N 1
ATOM 2728 C CA . PHE A 1 190 ? 167.034 167.467 196.129 1.00 17.35 170 PHE A CA 1
ATOM 2729 C C . PHE A 1 190 ? 166.417 168.288 195.005 1.00 20.28 170 PHE A C 1
ATOM 2730 O O . PHE A 1 190 ? 165.354 167.941 194.481 1.00 29.57 170 PHE A O 1
ATOM 2747 N N . MET A 1 191 ? 167.088 169.374 194.637 1.00 30.00 171 MET A N 1
ATOM 2748 C CA . MET A 1 191 ? 166.649 170.199 193.521 1.00 24.70 171 MET A CA 1
ATOM 2749 C C . MET A 1 191 ? 167.138 169.597 192.211 1.00 23.11 171 MET A C 1
ATOM 2750 O O . MET A 1 191 ? 168.313 169.246 192.074 1.00 28.95 171 MET A O 1
ATOM 2764 N N . GLU A 1 192 ? 166.226 169.470 191.250 1.00 28.82 172 GLU A N 1
ATOM 2765 C CA . GLU A 1 192 ? 166.584 168.895 189.962 1.00 32.99 172 GLU A CA 1
ATOM 2766 C C . GLU A 1 192 ? 167.591 169.788 189.248 1.00 27.91 172 GLU A C 1
ATOM 2767 O O . GLU A 1 192 ? 167.412 171.004 189.152 1.00 35.26 172 GLU A O 1
ATOM 2779 N N . SER A 1 193 ? 168.656 169.171 188.747 1.00 23.62 173 SER A N 1
ATOM 2780 C CA . SER A 1 193 ? 169.708 169.870 188.025 1.00 22.88 173 SER A CA 1
ATOM 2781 C C . SER A 1 193 ? 169.357 169.949 186.546 1.00 24.02 173 SER A C 1
ATOM 2782 O O . SER A 1 193 ? 168.742 169.033 185.993 1.00 31.09 173 SER A O 1
ATOM 2790 N N . GLY A 1 194 ? 169.746 171.050 185.914 1.00 25.49 174 GLY A N 1
ATOM 2791 C CA . GLY A 1 194 ? 169.575 171.245 184.492 1.00 21.36 174 GLY A CA 1
ATOM 2792 C C . GLY A 1 194 ? 170.735 170.781 183.638 1.00 23.37 174 GLY A C 1
ATOM 2793 O O . GLY A 1 194 ? 170.730 171.041 182.431 1.00 28.77 174 GLY A O 1
ATOM 2797 N N . GLU A 1 195 ? 171.735 170.119 184.226 1.00 19.59 175 GLU A N 1
ATOM 2798 C CA . GLU A 1 195 ? 172.886 169.617 183.484 1.00 21.11 175 GLU A CA 1
ATOM 2799 C C . GLU A 1 195 ? 173.267 168.187 183.853 1.00 15.27 175 GLU A C 1
ATOM 2800 O O . GLU A 1 195 ? 173.957 167.537 183.059 1.00 17.48 175 GLU A O 1
ATOM 2812 N N . TRP A 1 196 ? 172.836 167.671 185.006 1.00 19.46 176 TRP A N 1
ATOM 2813 C CA . TRP A 1 196 ? 173.188 166.331 185.456 1.00 20.46 176 TRP A CA 1
ATOM 2814 C C . TRP A 1 196 ? 171.944 165.603 185.939 1.00 19.53 176 TRP A C 1
ATOM 2815 O O . TRP A 1 196 ? 170.987 166.221 186.410 1.00 28.62 176 TRP A O 1
ATOM 2836 N N . VAL A 1 197 ? 171.973 164.278 185.812 1.00 20.89 177 VAL A N 1
ATOM 2837 C CA . VAL A 1 197 ? 170.949 163.394 186.357 1.00 22.13 177 VAL A CA 1
ATOM 2838 C C . VAL A 1 197 ? 171.658 162.381 187.242 1.00 20.69 177 VAL A C 1
ATOM 2839 O O . VAL A 1 197 ? 172.611 161.731 186.799 1.00 29.01 177 VAL A O 1
ATOM 2852 N N . ILE A 1 198 ? 171.199 162.243 188.484 1.00 19.90 178 ILE A N 1
ATOM 2853 C CA . ILE A 1 198 ? 171.806 161.312 189.435 1.00 25.44 178 ILE A CA 1
ATOM 2854 C C . ILE A 1 198 ? 171.206 159.934 189.172 1.00 21.57 178 ILE A C 1
ATOM 2855 O O . ILE A 1 198 ? 170.063 159.660 189.538 1.00 29.73 178 ILE A O 1
ATOM 2871 N N . LYS A 1 199 ? 171.984 159.057 188.534 1.00 22.60 179 LYS A N 1
ATOM 2872 C CA . LYS A 1 199 ? 171.506 157.706 188.258 1.00 23.22 179 LYS A CA 1
ATOM 2873 C C . LYS A 1 199 ? 171.520 156.845 189.512 1.00 28.03 179 LYS A C 1
ATOM 2874 O O . LYS A 1 199 ? 170.575 156.088 189.760 1.00 33.16 179 LYS A O 1
ATOM 2893 N N . GLU A 1 200 ? 172.581 156.940 190.313 1.00 26.93 180 GLU A N 1
ATOM 2894 C CA . GLU A 1 200 ? 172.717 156.072 191.478 1.00 28.94 180 GLU A CA 1
ATOM 2895 C C . GLU A 1 200 ? 173.367 156.854 192.609 1.00 24.91 180 GLU A C 1
ATOM 2896 O O . GLU A 1 200 ? 174.111 157.804 192.375 1.00 29.18 180 GLU A O 1
ATOM 2908 N N . SER A 1 201 ? 173.063 156.457 193.840 1.00 26.93 181 SER A N 1
ATOM 2909 C CA . SER A 1 201 ? 173.692 157.057 195.006 1.00 25.66 181 SER A CA 1
ATOM 2910 C C . SER A 1 201 ? 173.732 156.027 196.123 1.00 24.71 181 SER A C 1
ATOM 2911 O O . SER A 1 201 ? 172.817 155.211 196.250 1.00 32.29 181 SER A O 1
ATOM 2919 N N . ARG A 1 202 ? 174.795 156.060 196.923 1.00 22.20 182 ARG A N 1
ATOM 2920 C CA . ARG A 1 202 ? 174.920 155.060 197.977 1.00 24.81 182 ARG A CA 1
ATOM 2921 C C . ARG A 1 202 ? 176.038 155.468 198.927 1.00 20.55 182 ARG A C 1
ATOM 2922 O O . ARG A 1 202 ? 177.037 156.060 198.513 1.00 29.75 182 ARG A O 1
ATOM 2943 N N . GLY A 1 203 ? 175.857 155.122 200.198 1.00 18.44 183 GLY A N 1
ATOM 2944 C CA . GLY A 1 203 ? 176.859 155.342 201.235 1.00 23.46 183 GLY A CA 1
ATOM 2945 C C . GLY A 1 203 ? 177.406 154.021 201.748 1.00 22.59 183 GLY A C 1
ATOM 2946 O O . GLY A 1 203 ? 176.650 153.069 201.959 1.00 32.37 183 GLY A O 1
ATOM 2950 N N . TRP A 1 204 ? 178.723 153.974 201.951 1.00 21.58 184 TRP A N 1
ATOM 2951 C CA . TRP A 1 204 ? 179.421 152.780 202.417 1.00 18.33 184 TRP A CA 1
ATOM 2952 C C . TRP A 1 204 ? 180.323 153.144 203.587 1.00 18.60 184 TRP A C 1
ATOM 2953 O O . TRP A 1 204 ? 181.085 154.112 203.506 1.00 24.04 184 TRP A O 1
ATOM 2974 N N . LYS A 1 205 ? 180.247 152.364 204.662 1.00 21.68 185 LYS A N 1
ATOM 2975 C CA . LYS A 1 205 ? 181.152 152.513 205.793 1.00 16.83 185 LYS A CA 1
ATOM 2976 C C . LYS A 1 205 ? 182.369 151.618 205.599 1.00 17.63 185 LYS A C 1
ATOM 2977 O O . LYS A 1 205 ? 182.247 150.466 205.175 1.00 23.55 185 LYS A O 1
ATOM 2996 N N . HIS A 1 206 ? 183.554 152.174 205.891 1.00 21.30 186 HIS A N 1
ATOM 2997 C CA . HIS A 1 206 ? 184.842 151.449 205.735 1.00 21.91 186 HIS A CA 1
ATOM 2998 C C . HIS A 1 206 ? 185.709 151.619 206.982 1.00 21.20 186 HIS A C 1
ATOM 2999 O O . HIS A 1 206 ? 185.877 152.751 207.429 1.00 28.38 186 HIS A O 1
ATOM 3013 N N . SER A 1 207 ? 186.293 150.543 207.489 1.00 23.50 187 SER A N 1
ATOM 3014 C CA . SER A 1 207 ? 187.183 150.533 208.643 1.00 22.83 187 SER A CA 1
ATOM 3015 C C . SER A 1 207 ? 188.548 150.045 208.188 1.00 24.68 187 SER A C 1
ATOM 3016 O O . SER A 1 207 ? 188.654 148.970 207.589 1.00 38.16 187 SER A O 1
ATOM 3024 N N . VAL A 1 208 ? 189.586 150.832 208.469 1.00 29.60 188 VAL A N 1
ATOM 3025 C CA . VAL A 1 208 ? 190.948 150.547 208.027 1.00 32.96 188 VAL A CA 1
ATOM 3026 C C . VAL A 1 208 ? 191.847 150.498 209.253 1.00 34.41 188 VAL A C 1
ATOM 3027 O O . VAL A 1 208 ? 191.806 151.403 210.092 1.00 37.48 188 VAL A O 1
ATOM 3040 N N . THR A 1 209 ? 192.652 149.442 209.352 1.00 39.12 189 THR A N 1
ATOM 3041 C CA . THR A 1 209 ? 193.651 149.287 210.404 1.00 38.99 189 THR A CA 1
ATOM 3042 C C . THR A 1 209 ? 195.030 149.306 209.763 1.00 41.22 189 THR A C 1
ATOM 3043 O O . THR A 1 209 ? 195.322 148.482 208.889 1.00 46.01 189 THR A O 1
ATOM 3054 N N . TYR A 1 210 ? 195.871 150.237 210.197 1.00 47.40 190 TYR A N 1
ATOM 3055 C CA . TYR A 1 210 ? 197.243 150.328 209.724 1.00 48.07 190 TYR A CA 1
ATOM 3056 C C . TYR A 1 210 ? 198.168 149.512 210.623 1.00 49.86 190 TYR A C 1
ATOM 3057 O O . TYR A 1 210 ? 197.871 149.251 211.791 1.00 48.24 190 TYR A O 1
ATOM 3075 N N . SER A 1 211 ? 199.301 149.098 210.048 1.00 55.80 191 SER A N 1
ATOM 3076 C CA . SER A 1 211 ? 200.218 148.213 210.759 1.00 55.83 191 SER A CA 1
ATOM 3077 C C . SER A 1 211 ? 200.783 148.880 212.008 1.00 55.57 191 SER A C 1
ATOM 3078 O O . SER A 1 211 ? 200.909 148.241 213.059 1.00 54.64 191 SER A O 1
ATOM 3086 N N . CYS A 1 212 ? 201.129 150.165 211.913 1.00 56.18 192 CYS A N 1
ATOM 3087 C CA . CYS A 1 212 ? 201.674 150.874 213.065 1.00 56.14 192 CYS A CA 1
ATOM 3088 C C . CYS A 1 212 ? 200.641 151.097 214.163 1.00 56.98 192 CYS A C 1
ATOM 3089 O O . CYS A 1 212 ? 201.027 151.354 215.308 1.00 59.71 192 CYS A O 1
ATOM 3097 N N . CYS A 1 213 ? 199.347 151.004 213.846 1.00 54.70 193 CYS A N 1
ATOM 3098 C CA . CYS A 1 213 ? 198.262 151.310 214.779 1.00 53.54 193 CYS A CA 1
ATOM 3099 C C . CYS A 1 213 ? 197.263 150.159 214.763 1.00 54.80 193 CYS A C 1
ATOM 3100 O O . CYS A 1 213 ? 196.156 150.288 214.221 1.00 56.29 193 CYS A O 1
ATOM 3108 N N . PRO A 1 214 ? 197.618 149.013 215.354 1.00 52.73 194 PRO A N 1
ATOM 3109 C CA . PRO A 1 214 ? 196.725 147.844 215.293 1.00 52.90 194 PRO A CA 1
ATOM 3110 C C . PRO A 1 214 ? 195.525 147.913 216.228 1.00 51.80 194 PRO A C 1
ATOM 3111 O O . PRO A 1 214 ? 194.658 147.034 216.135 1.00 51.86 194 PRO A O 1
ATOM 3122 N N . ASP A 1 215 ? 195.443 148.913 217.111 1.00 48.87 195 ASP A N 1
ATOM 3123 C CA . ASP A 1 215 ? 194.375 149.004 218.104 1.00 49.44 195 ASP A CA 1
ATOM 3124 C C . ASP A 1 215 ? 193.516 150.255 217.964 1.00 47.93 195 ASP A C 1
ATOM 3125 O O . ASP A 1 215 ? 192.626 150.467 218.797 1.00 47.41 195 ASP A O 1
ATOM 3134 N N . THR A 1 216 ? 193.742 151.080 216.941 1.00 38.96 196 THR A N 1
ATOM 3135 C CA . THR A 1 216 ? 192.947 152.282 216.684 1.00 38.20 196 THR A CA 1
ATOM 3136 C C . THR A 1 216 ? 192.476 152.231 215.237 1.00 36.11 196 THR A C 1
ATOM 3137 O O . THR A 1 216 ? 193.064 152.880 214.361 1.00 37.01 196 THR A O 1
ATOM 3148 N N . PRO A 1 217 ? 191.434 151.451 214.940 1.00 29.56 197 PRO A N 1
ATOM 3149 C CA . PRO A 1 217 ? 190.899 151.452 213.574 1.00 29.52 197 PRO A CA 1
ATOM 3150 C C . PRO A 1 217 ? 190.337 152.816 213.210 1.00 25.86 197 PRO A C 1
ATOM 3151 O O . PRO A 1 217 ? 189.781 153.524 214.051 1.00 28.94 197 PRO A O 1
ATOM 3162 N N . TYR A 1 218 ? 190.490 153.177 211.941 1.00 27.51 198 TYR A N 1
ATOM 3163 C CA . TYR A 1 218 ? 190.033 154.455 211.413 1.00 23.65 198 TYR A CA 1
ATOM 3164 C C . TYR A 1 218 ? 188.811 154.206 210.543 1.00 22.01 198 TYR A C 1
ATOM 3165 O O . TYR A 1 218 ? 188.870 153.417 209.593 1.00 26.81 198 TYR A O 1
ATOM 3183 N N . LEU A 1 219 ? 187.706 154.859 210.888 1.00 20.60 199 LEU A N 1
ATOM 3184 C CA . LEU A 1 219 ? 186.429 154.673 210.220 1.00 15.85 199 LEU A CA 1
ATOM 3185 C C . LEU A 1 219 ? 186.147 155.838 209.284 1.00 11.79 199 LEU A C 1
ATOM 3186 O O . LEU A 1 219 ? 186.591 156.965 209.510 1.00 23.80 199 LEU A O 1
ATOM 3202 N N . ASP A 1 220 ? 185.407 155.549 208.220 1.00 19.48 200 ASP A N 1
ATOM 3203 C CA . ASP A 1 220 ? 184.926 156.594 207.331 1.00 23.18 200 ASP A CA 1
ATOM 3204 C C . ASP A 1 220 ? 183.614 156.142 206.715 1.00 19.04 200 ASP A C 1
ATOM 3205 O O . ASP A 1 220 ? 183.313 154.948 206.654 1.00 24.53 200 ASP A O 1
ATOM 3214 N N . ILE A 1 221 ? 182.826 157.118 206.276 1.00 19.69 201 ILE A N 1
ATOM 3215 C CA . ILE A 1 221 ? 181.627 156.869 205.485 1.00 13.60 201 ILE A CA 1
ATOM 3216 C C . ILE A 1 221 ? 181.802 157.620 204.177 1.00 11.04 201 ILE A C 1
ATOM 3217 O O . ILE A 1 221 ? 182.000 158.840 204.178 1.00 25.53 201 ILE A O 1
ATOM 3233 N N . THR A 1 222 ? 181.740 156.910 203.054 1.00 11.31 202 THR A N 1
ATOM 3234 C CA . THR A 1 222 ? 181.946 157.515 201.716 1.00 21.95 202 THR A CA 1
ATOM 3235 C C . THR A 1 222 ? 180.640 157.462 200.925 1.00 13.72 202 THR A C 1
ATOM 3236 O O . THR A 1 222 ? 180.261 156.358 200.510 1.00 20.64 202 THR A O 1
ATOM 3247 N N . TYR A 1 223 ? 180.002 158.608 200.702 1.00 18.87 203 TYR A N 1
ATOM 3248 C CA . TYR A 1 223 ? 178.777 158.711 199.871 1.00 18.11 203 TYR A CA 1
ATOM 3249 C C . TYR A 1 223 ? 179.224 158.922 198.425 1.00 21.62 203 TYR A C 1
ATOM 3250 O O . TYR A 1 223 ? 179.969 159.880 198.203 1.00 33.03 203 TYR A O 1
ATOM 3268 N N . HIS A 1 224 ? 178.794 158.067 197.494 1.00 20.36 204 HIS A N 1
ATOM 3269 C CA . HIS A 1 224 ? 179.146 158.193 196.054 1.00 23.58 204 HIS A CA 1
ATOM 3270 C C . HIS A 1 224 ? 177.878 158.531 195.273 1.00 24.62 204 HIS A C 1
ATOM 3271 O O . HIS A 1 224 ? 176.805 158.043 195.644 1.00 32.34 204 HIS A O 1
ATOM 3285 N N . PHE A 1 225 ? 177.992 159.355 194.244 1.00 17.39 205 PHE A N 1
ATOM 3286 C CA . PHE A 1 225 ? 176.851 159.760 193.389 1.00 23.87 205 PHE A CA 1
ATOM 3287 C C . PHE A 1 225 ? 177.250 159.505 191.939 1.00 21.14 205 PHE A C 1
ATOM 3288 O O . PHE A 1 225 ? 178.181 160.175 191.467 1.00 28.91 205 PHE A O 1
ATOM 3305 N N . VAL A 1 226 ? 176.609 158.547 191.277 1.00 22.40 206 VAL A N 1
ATOM 3306 C CA . VAL A 1 226 ? 176.848 158.272 189.833 1.00 23.88 206 VAL A CA 1
ATOM 3307 C C . VAL A 1 226 ? 175.964 159.267 189.085 1.00 24.15 206 VAL A C 1
ATOM 3308 O O . VAL A 1 226 ? 174.772 159.281 189.381 1.00 33.13 206 VAL A O 1
ATOM 3321 N N . MET A 1 227 ? 176.525 160.093 188.207 1.00 20.39 207 MET A N 1
ATOM 3322 C CA . MET A 1 227 ? 175.769 161.179 187.531 1.00 21.40 207 MET A CA 1
ATOM 3323 C C . MET A 1 227 ? 175.961 161.076 186.022 1.00 23.07 207 MET A C 1
ATOM 3324 O O . MET A 1 227 ? 177.104 160.871 185.609 1.00 34.59 207 MET A O 1
ATOM 3338 N N . GLN A 1 228 ? 174.895 161.239 185.241 1.00 24.55 208 GLN A N 1
ATOM 3339 C CA . GLN A 1 228 ? 174.952 161.194 183.759 1.00 24.21 208 GLN A CA 1
ATOM 3340 C C . GLN A 1 228 ? 174.681 162.605 183.242 1.00 13.93 208 GLN A C 1
ATOM 3341 O O . GLN A 1 228 ? 173.605 163.127 183.526 1.00 20.25 208 GLN A O 1
ATOM 3355 N N . ARG A 1 229 ? 175.596 163.178 182.469 1.00 16.64 209 ARG A N 1
ATOM 3356 C CA . ARG A 1 229 ? 175.430 164.516 181.922 1.00 14.25 209 ARG A CA 1
ATOM 3357 C C . ARG A 1 229 ? 174.243 164.550 180.967 1.00 19.28 209 ARG A C 1
ATOM 3358 O O . ARG A 1 229 ? 173.966 163.577 180.262 1.00 24.38 209 ARG A O 1
ATOM 3379 N N . LEU A 1 230 ? 173.535 165.679 180.954 1.00 19.73 210 LEU A N 1
ATOM 3380 C CA . LEU A 1 230 ? 172.511 165.932 179.950 1.00 16.71 210 LEU A CA 1
ATOM 3381 C C . LEU A 1 230 ? 173.189 166.609 178.761 1.00 17.26 210 LEU A C 1
ATOM 3382 O O . LEU A 1 230 ? 173.637 167.757 178.899 1.00 22.62 210 LEU A O 1
ATOM 3398 N N . PRO A 1 231 ? 173.296 165.969 177.596 1.00 26.49 211 PRO A N 1
ATOM 3399 C CA . PRO A 1 231 ? 174.163 166.507 176.536 1.00 22.49 211 PRO A CA 1
ATOM 3400 C C . PRO A 1 231 ? 173.497 167.451 175.543 1.00 20.93 211 PRO A C 1
ATOM 3401 O O . PRO A 1 231 ? 174.141 167.798 174.549 1.00 29.65 211 PRO A O 1
ATOM 3412 N N . LEU A 1 232 ? 172.251 167.879 175.768 1.00 24.23 212 LEU A N 1
ATOM 3413 C CA . LEU A 1 232 ? 171.537 168.641 174.743 1.00 22.79 212 LEU A CA 1
ATOM 3414 C C . LEU A 1 232 ? 172.224 169.970 174.446 1.00 22.43 212 LEU A C 1
ATOM 3415 O O . LEU A 1 232 ? 172.329 170.374 173.282 1.00 27.71 212 LEU A O 1
ATOM 3431 N N . TYR A 1 233 ? 172.695 170.663 175.486 1.00 24.86 213 TYR A N 1
ATOM 3432 C CA . TYR A 1 233 ? 173.340 171.958 175.291 1.00 24.68 213 TYR A CA 1
ATOM 3433 C C . TYR A 1 233 ? 174.578 171.829 174.413 1.00 22.10 213 TYR A C 1
ATOM 3434 O O . TYR A 1 233 ? 174.772 172.606 173.470 1.00 29.95 213 TYR A O 1
ATOM 3452 N N . PHE A 1 234 ? 175.415 170.830 174.690 1.00 24.60 214 PHE A N 1
ATOM 3453 C CA . PHE A 1 234 ? 176.629 170.649 173.905 1.00 26.37 214 PHE A CA 1
ATOM 3454 C C . PHE A 1 234 ? 176.322 170.113 172.513 1.00 23.25 214 PHE A C 1
ATOM 3455 O O . PHE A 1 234 ? 177.046 170.422 171.562 1.00 33.96 214 PHE A O 1
ATOM 3472 N N . ILE A 1 235 ? 175.263 169.312 172.371 1.00 25.13 215 ILE A N 1
ATOM 3473 C CA . ILE A 1 235 ? 174.866 168.841 171.046 1.00 24.76 215 ILE A CA 1
ATOM 3474 C C . ILE A 1 235 ? 174.457 170.020 170.172 1.00 23.36 215 ILE A C 1
ATOM 3475 O O . ILE A 1 235 ? 174.915 170.163 169.033 1.00 30.00 215 ILE A O 1
ATOM 3491 N N . VAL A 1 236 ? 173.589 170.886 170.695 1.00 27.20 216 VAL A N 1
ATOM 3492 C CA . VAL A 1 236 ? 173.061 171.974 169.880 1.00 27.81 216 VAL A CA 1
ATOM 3493 C C . VAL A 1 236 ? 174.139 173.018 169.613 1.00 28.90 216 VAL A C 1
ATOM 3494 O O . VAL A 1 236 ? 174.311 173.477 168.479 1.00 29.90 216 VAL A O 1
ATOM 3507 N N . ASN A 1 237 ? 174.887 173.405 170.649 1.00 25.64 217 ASN A N 1
ATOM 3508 C CA . ASN A 1 237 ? 175.767 174.562 170.521 1.00 25.52 217 ASN A CA 1
ATOM 3509 C C . ASN A 1 237 ? 177.089 174.234 169.835 1.00 26.45 217 ASN A C 1
ATOM 3510 O O . ASN A 1 237 ? 177.649 175.100 169.154 1.00 29.14 217 ASN A O 1
ATOM 3521 N N . VAL A 1 238 ? 177.598 173.014 169.991 1.00 29.46 218 VAL A N 1
ATOM 3522 C CA . VAL A 1 238 ? 178.916 172.632 169.492 1.00 27.12 218 VAL A CA 1
ATOM 3523 C C . VAL A 1 238 ? 178.812 171.677 168.308 1.00 25.81 218 VAL A C 1
ATOM 3524 O O . VAL A 1 238 ? 179.399 171.919 167.253 1.00 32.89 218 VAL A O 1
ATOM 3537 N N . ILE A 1 239 ? 178.071 170.579 168.468 1.00 21.90 219 ILE A N 1
ATOM 3538 C CA . ILE A 1 239 ? 178.144 169.493 167.496 1.00 29.44 219 ILE A CA 1
ATOM 3539 C C . ILE A 1 239 ? 177.484 169.887 166.177 1.00 28.06 219 ILE A C 1
ATOM 3540 O O . ILE A 1 239 ? 177.994 169.560 165.101 1.00 36.32 219 ILE A O 1
ATOM 3556 N N . ILE A 1 240 ? 176.338 170.560 166.229 1.00 24.69 220 ILE A N 1
ATOM 3557 C CA . ILE A 1 240 ? 175.581 170.872 165.014 1.00 28.93 220 ILE A CA 1
ATOM 3558 C C . ILE A 1 240 ? 176.363 171.824 164.108 1.00 28.19 220 ILE A C 1
ATOM 3559 O O . ILE A 1 240 ? 176.416 171.587 162.891 1.00 36.51 220 ILE A O 1
ATOM 3575 N N . PRO A 1 241 ? 176.944 172.921 164.615 1.00 29.89 221 PRO A N 1
ATOM 3576 C CA . PRO A 1 241 ? 177.800 173.740 163.735 1.00 27.37 221 PRO A CA 1
ATOM 3577 C C . PRO A 1 241 ? 178.970 172.974 163.141 1.00 28.93 221 PRO A C 1
ATOM 3578 O O . PRO A 1 241 ? 179.317 173.187 161.972 1.00 32.61 221 PRO A O 1
ATOM 3589 N N . CYS A 1 242 ? 179.590 172.082 163.918 1.00 26.83 222 CYS A N 1
ATOM 3590 C CA . CYS A 1 242 ? 180.686 171.280 163.387 1.00 29.73 222 CYS A CA 1
ATOM 3591 C C . CYS A 1 242 ? 180.204 170.374 162.263 1.00 32.22 222 CYS A C 1
ATOM 3592 O O . CYS A 1 242 ? 180.891 170.209 161.250 1.00 36.78 222 CYS A O 1
ATOM 3600 N N . LEU A 1 243 ? 179.021 169.778 162.426 1.00 28.74 223 LEU A N 1
ATOM 3601 C CA . LEU A 1 243 ? 178.458 168.943 161.371 1.00 29.90 223 LEU A CA 1
ATOM 3602 C C . LEU A 1 243 ? 178.169 169.768 160.124 1.00 27.54 223 LEU A C 1
ATOM 3603 O O . LEU A 1 243 ? 178.406 169.311 159.000 1.00 34.38 223 LEU A O 1
ATOM 3619 N N . LEU A 1 244 ? 177.650 170.985 160.303 1.00 27.81 224 LEU A N 1
ATOM 3620 C CA . LEU A 1 244 ? 177.388 171.849 159.155 1.00 25.35 224 LEU A CA 1
ATOM 3621 C C . LEU A 1 244 ? 178.676 172.185 158.410 1.00 28.69 224 LEU A C 1
ATOM 3622 O O . LEU A 1 244 ? 178.723 172.118 157.175 1.00 35.97 224 LEU A O 1
ATOM 3638 N N . PHE A 1 245 ? 179.733 172.544 159.145 1.00 31.89 225 PHE A N 1
ATOM 3639 C CA . PHE A 1 245 ? 181.010 172.842 158.502 1.00 26.35 225 PHE A CA 1
ATOM 3640 C C . PHE A 1 245 ? 181.575 171.610 157.805 1.00 26.49 225 PHE A C 1
ATOM 3641 O O . PHE A 1 245 ? 182.119 171.707 156.698 1.00 33.14 225 PHE A O 1
ATOM 3658 N N . SER A 1 246 ? 181.454 170.441 158.434 1.00 25.33 226 SER A N 1
ATOM 3659 C CA . SER A 1 246 ? 181.972 169.221 157.827 1.00 32.53 226 SER A CA 1
ATOM 3660 C C . SER A 1 246 ? 181.214 168.879 156.551 1.00 30.23 226 SER A C 1
ATOM 3661 O O . SER A 1 246 ? 181.803 168.375 155.588 1.00 32.99 226 SER A O 1
ATOM 3669 N N . PHE A 1 247 ? 179.905 169.138 156.525 1.00 29.41 227 PHE A N 1
ATOM 3670 C CA . PHE A 1 247 ? 179.139 168.886 155.310 1.00 29.26 227 PHE A CA 1
ATOM 3671 C C . PHE A 1 247 ? 179.529 169.881 154.222 1.00 30.11 227 PHE A C 1
ATOM 3672 O O . PHE A 1 247 ? 179.649 169.513 153.048 1.00 38.49 227 PHE A O 1
ATOM 3689 N N . LEU A 1 248 ? 179.724 171.150 154.593 1.00 28.80 228 LEU A N 1
ATOM 3690 C CA . LEU A 1 248 ? 180.158 172.147 153.618 1.00 31.92 228 LEU A CA 1
ATOM 3691 C C . LEU A 1 248 ? 181.558 171.861 153.090 1.00 30.66 228 LEU A C 1
ATOM 3692 O O . LEU A 1 248 ? 181.912 172.330 152.002 1.00 30.69 228 LEU A O 1
ATOM 3708 N N . THR A 1 249 ? 182.369 171.119 153.848 1.00 34.11 229 THR A N 1
ATOM 3709 C CA . THR A 1 249 ? 183.733 170.824 153.415 1.00 32.06 229 THR A CA 1
ATOM 3710 C C . THR A 1 249 ? 183.751 170.086 152.081 1.00 30.67 229 THR A C 1
ATOM 3711 O O . THR A 1 249 ? 184.534 170.425 151.187 1.00 35.35 229 THR A O 1
ATOM 3722 N N . GLY A 1 250 ? 182.891 169.077 151.925 1.00 29.75 230 GLY A N 1
ATOM 3723 C CA . GLY A 1 250 ? 182.896 168.279 150.712 1.00 30.00 230 GLY A CA 1
ATOM 3724 C C . GLY A 1 250 ? 182.220 168.922 149.519 1.00 30.08 230 GLY A C 1
ATOM 3725 O O . GLY A 1 250 ? 182.346 168.408 148.404 1.00 31.21 230 GLY A O 1
ATOM 3729 N N . LEU A 1 251 ? 181.503 170.031 149.723 1.00 31.24 231 LEU A N 1
ATOM 3730 C CA . LEU A 1 251 ? 180.807 170.678 148.614 1.00 28.91 231 LEU A CA 1
ATOM 3731 C C . LEU A 1 251 ? 181.758 171.338 147.622 1.00 30.24 231 LEU A C 1
ATOM 3732 O O . LEU A 1 251 ? 181.342 171.630 146.497 1.00 32.26 231 LEU A O 1
ATOM 3748 N N . VAL A 1 252 ? 183.013 171.586 148.006 1.00 26.71 232 VAL A N 1
ATOM 3749 C CA . VAL A 1 252 ? 183.949 172.237 147.092 1.00 26.20 232 VAL A CA 1
ATOM 3750 C C . VAL A 1 252 ? 184.196 171.376 145.862 1.00 21.66 232 VAL A C 1
ATOM 3751 O O . VAL A 1 252 ? 184.407 171.899 144.762 1.00 26.67 232 VAL A O 1
ATOM 3764 N N . PHE A 1 253 ? 184.173 170.053 146.018 1.00 22.24 233 PHE A N 1
ATOM 3765 C CA . PHE A 1 253 ? 184.444 169.158 144.903 1.00 25.04 233 PHE A CA 1
ATOM 3766 C C . PHE A 1 253 ? 183.314 169.111 143.883 1.00 25.89 233 PHE A C 1
ATOM 3767 O O . PHE A 1 253 ? 183.525 168.590 142.783 1.00 33.69 233 PHE A O 1
ATOM 3784 N N . TYR A 1 254 ? 182.132 169.632 144.214 1.00 26.73 234 TYR A N 1
ATOM 3785 C CA . TYR A 1 254 ? 181.084 169.874 143.231 1.00 26.22 234 TYR A CA 1
ATOM 3786 C C . TYR A 1 254 ? 181.161 171.265 142.612 1.00 23.21 234 TYR A C 1
ATOM 3787 O O . TYR A 1 254 ? 180.423 171.542 141.662 1.00 28.72 234 TYR A O 1
ATOM 3805 N N . LEU A 1 255 ? 182.033 172.137 143.119 1.00 25.44 235 LEU A N 1
ATOM 3806 C CA . LEU A 1 255 ? 182.184 173.485 142.587 1.00 25.17 235 LEU A CA 1
ATOM 3807 C C . LEU A 1 255 ? 183.187 173.457 141.436 1.00 24.72 235 LEU A C 1
ATOM 3808 O O . LEU A 1 255 ? 184.329 173.031 141.649 1.00 30.65 235 LEU A O 1
ATOM 3824 N N . PRO A 1 256 ? 182.825 173.869 140.215 1.00 30.36 236 PRO A N 1
ATOM 3825 C CA . PRO A 1 256 ? 183.797 173.800 139.114 1.00 32.12 236 PRO A CA 1
ATOM 3826 C C . PRO A 1 256 ? 184.981 174.734 139.315 1.00 25.81 236 PRO A C 1
ATOM 3827 O O . PRO A 1 256 ? 184.886 175.767 139.980 1.00 29.43 236 PRO A O 1
ATOM 3838 N N . THR A 1 257 ? 186.113 174.348 138.720 1.00 33.08 237 THR A N 1
ATOM 3839 C CA . THR A 1 257 ? 187.309 175.183 138.777 1.00 32.35 237 THR A CA 1
ATOM 3840 C C . THR A 1 257 ? 187.095 176.507 138.055 1.00 28.88 237 THR A C 1
ATOM 3841 O O . THR A 1 257 ? 187.604 177.546 138.490 1.00 33.35 237 THR A O 1
ATOM 3852 N N . ASP A 1 258 ? 186.346 176.494 136.950 1.00 32.37 238 ASP A N 1
ATOM 3853 C CA . ASP A 1 258 ? 186.126 177.707 136.172 1.00 34.31 238 ASP A CA 1
ATOM 3854 C C . ASP A 1 258 ? 185.343 178.770 136.932 1.00 31.47 238 ASP A C 1
ATOM 3855 O O . ASP A 1 258 ? 185.344 179.930 136.509 1.00 36.89 238 ASP A O 1
ATOM 3864 N N . SER A 1 259 ? 184.675 178.411 138.031 1.00 28.04 239 SER A N 1
ATOM 3865 C CA . SER A 1 259 ? 184.012 179.421 138.847 1.00 26.12 239 SER A CA 1
ATOM 3866 C C . SER A 1 259 ? 185.018 180.375 139.477 1.00 29.85 239 SER A C 1
ATOM 3867 O O . SER A 1 259 ? 184.702 181.548 139.701 1.00 36.47 239 SER A O 1
ATOM 3875 N N . GLY A 1 260 ? 186.226 179.896 139.769 1.00 31.30 240 GLY A N 1
ATOM 3876 C CA . GLY A 1 260 ? 187.210 180.718 140.441 1.00 26.09 240 GLY A CA 1
ATOM 3877 C C . GLY A 1 260 ? 186.922 180.964 141.903 1.00 25.48 240 GLY A C 1
ATOM 3878 O O . GLY A 1 260 ? 187.409 181.950 142.460 1.00 28.76 240 GLY A O 1
ATOM 3882 N N . GLU A 1 261 ? 186.146 180.085 142.541 1.00 26.02 241 GLU A N 1
ATOM 3883 C CA . GLU A 1 261 ? 185.687 180.269 143.911 1.00 26.89 241 GLU A CA 1
ATOM 3884 C C . GLU A 1 261 ? 185.994 179.085 144.819 1.00 24.17 241 GLU A C 1
ATOM 3885 O O . GLU A 1 261 ? 185.537 179.079 145.968 1.00 31.91 241 GLU A O 1
ATOM 3897 N N . LYS A 1 262 ? 186.737 178.082 144.342 1.00 23.72 242 LYS A N 1
ATOM 3898 C CA . LYS A 1 262 ? 187.014 176.900 145.156 1.00 24.01 242 LYS A CA 1
ATOM 3899 C C . LYS A 1 262 ? 187.772 177.271 146.424 1.00 26.17 242 LYS A C 1
ATOM 3900 O O . LYS A 1 262 ? 187.383 176.885 147.536 1.00 30.19 242 LYS A O 1
ATOM 3919 N N . MET A 1 263 ? 188.860 178.029 146.275 1.00 18.61 243 MET A N 1
ATOM 3920 C CA . MET A 1 263 ? 189.638 178.426 147.440 1.00 27.08 243 MET A CA 1
ATOM 3921 C C . MET A 1 263 ? 188.850 179.365 148.338 1.00 24.52 243 MET A C 1
ATOM 3922 O O . MET A 1 263 ? 188.986 179.289 149.560 1.00 30.17 243 MET A O 1
ATOM 3936 N N . THR A 1 264 ? 188.017 180.235 147.761 1.00 23.71 244 THR A N 1
ATOM 3937 C CA . THR A 1 264 ? 187.150 181.079 148.579 1.00 28.68 244 THR A CA 1
ATOM 3938 C C . THR A 1 264 ? 186.290 180.232 149.508 1.00 24.97 244 THR A C 1
ATOM 3939 O O . THR A 1 264 ? 186.317 180.411 150.731 1.00 30.44 244 THR A O 1
ATOM 3950 N N . LEU A 1 265 ? 185.579 179.252 148.945 1.00 21.26 245 LEU A N 1
ATOM 3951 C CA . LEU A 1 265 ? 184.700 178.404 149.745 1.00 22.65 245 LEU A CA 1
ATOM 3952 C C . LEU A 1 265 ? 185.484 177.627 150.796 1.00 22.53 245 LEU A C 1
ATOM 3953 O O . LEU A 1 265 ? 185.132 177.640 151.981 1.00 26.74 245 LEU A O 1
ATOM 3969 N N . SER A 1 266 ? 186.556 176.946 150.381 1.00 20.66 246 SER A N 1
ATOM 3970 C CA . SER A 1 266 ? 187.269 176.068 151.305 1.00 24.38 246 SER A CA 1
ATOM 3971 C C . SER A 1 266 ? 187.954 176.861 152.415 1.00 25.57 246 SER A C 1
ATOM 3972 O O . SER A 1 266 ? 187.819 176.536 153.603 1.00 24.76 246 SER A O 1
ATOM 3980 N N . ILE A 1 267 ? 188.697 177.907 152.048 1.00 24.10 247 ILE A N 1
ATOM 3981 C CA . ILE A 1 267 ? 189.406 178.703 153.037 1.00 25.79 247 ILE A CA 1
ATOM 3982 C C . ILE A 1 267 ? 188.427 179.413 153.958 1.00 20.14 247 ILE A C 1
ATOM 3983 O O . ILE A 1 267 ? 188.710 179.586 155.146 1.00 29.48 247 ILE A O 1
ATOM 3999 N N . SER A 1 268 ? 187.265 179.833 153.451 1.00 21.67 248 SER A N 1
ATOM 4000 C CA . SER A 1 268 ? 186.306 180.500 154.319 1.00 25.58 248 SER A CA 1
ATOM 4001 C C . SER A 1 268 ? 185.599 179.519 155.245 1.00 21.33 248 SER A C 1
ATOM 4002 O O . SER A 1 268 ? 185.241 179.885 156.369 1.00 27.85 248 SER A O 1
ATOM 4010 N N . VAL A 1 269 ? 185.391 178.275 154.805 1.00 19.97 249 VAL A N 1
ATOM 4011 C CA . VAL A 1 269 ? 184.913 177.247 155.726 1.00 21.50 249 VAL A CA 1
ATOM 4012 C C . VAL A 1 269 ? 185.931 177.040 156.837 1.00 24.53 249 VAL A C 1
ATOM 4013 O O . VAL A 1 269 ? 185.576 176.912 158.017 1.00 27.05 249 VAL A O 1
ATOM 4026 N N . LEU A 1 270 ? 187.216 177.008 156.476 1.00 22.75 250 LEU A N 1
ATOM 4027 C CA . LEU A 1 270 ? 188.262 176.904 157.488 1.00 23.50 250 LEU A CA 1
ATOM 4028 C C . LEU A 1 270 ? 188.238 178.100 158.434 1.00 24.54 250 LEU A C 1
ATOM 4029 O O . LEU A 1 270 ? 188.438 177.945 159.642 1.00 25.40 250 LEU A O 1
ATOM 4045 N N . LEU A 1 271 ? 188.025 179.304 157.900 1.00 21.18 251 LEU A N 1
ATOM 4046 C CA . LEU A 1 271 ? 187.981 180.495 158.743 1.00 21.35 251 LEU A CA 1
ATOM 4047 C C . LEU A 1 271 ? 186.805 180.443 159.707 1.00 21.13 251 LEU A C 1
ATOM 4048 O O . LEU A 1 271 ? 186.936 180.813 160.879 1.00 25.05 251 LEU A O 1
ATOM 4064 N N . SER A 1 272 ? 185.645 179.991 159.227 1.00 22.95 252 SER A N 1
ATOM 4065 C CA . SER A 1 272 ? 184.489 179.839 160.103 1.00 24.76 252 SER A CA 1
ATOM 4066 C C . SER A 1 272 ? 184.762 178.816 161.195 1.00 21.89 252 SER A C 1
ATOM 4067 O O . SER A 1 272 ? 184.405 179.031 162.358 1.00 28.85 252 SER A O 1
ATOM 4075 N N . LEU A 1 273 ? 185.409 177.703 160.845 1.00 25.20 253 LEU A N 1
ATOM 4076 C CA . LEU A 1 273 ? 185.754 176.707 161.855 1.00 27.12 253 LEU A CA 1
ATOM 4077 C C . LEU A 1 273 ? 186.755 177.263 162.865 1.00 26.66 253 LEU A C 1
ATOM 4078 O O . LEU A 1 273 ? 186.661 176.978 164.065 1.00 27.46 253 LEU A O 1
ATOM 4094 N N . THR A 1 274 ? 187.724 178.051 162.399 1.00 18.63 254 THR A N 1
ATOM 4095 C CA . THR A 1 274 ? 188.696 178.651 163.306 1.00 22.10 254 THR A CA 1
ATOM 4096 C C . THR A 1 274 ? 188.025 179.628 164.262 1.00 23.69 254 THR A C 1
ATOM 4097 O O . THR A 1 274 ? 188.351 179.665 165.453 1.00 27.29 254 THR A O 1
ATOM 4108 N N . VAL A 1 275 ? 187.093 180.438 163.758 1.00 23.14 255 VAL A N 1
ATOM 4109 C CA . VAL A 1 275 ? 186.356 181.343 164.635 1.00 24.56 255 VAL A CA 1
ATOM 4110 C C . VAL A 1 275 ? 185.504 180.546 165.614 1.00 25.58 255 VAL A C 1
ATOM 4111 O O . VAL A 1 275 ? 185.337 180.935 166.776 1.00 28.51 255 VAL A O 1
ATOM 4124 N N . PHE A 1 276 ? 184.957 179.415 165.164 1.00 22.34 256 PHE A N 1
ATOM 4125 C CA . PHE A 1 276 ? 184.138 178.589 166.042 1.00 25.58 256 PHE A CA 1
ATOM 4126 C C . PHE A 1 276 ? 184.976 177.883 167.101 1.00 27.79 256 PHE A C 1
ATOM 4127 O O . PHE A 1 276 ? 184.440 177.462 168.132 1.00 29.98 256 PHE A O 1
ATOM 4144 N N . LEU A 1 277 ? 186.277 177.715 166.855 1.00 31.98 257 LEU A N 1
ATOM 4145 C CA . LEU A 1 277 ? 187.153 177.183 167.897 1.00 28.78 257 LEU A CA 1
ATOM 4146 C C . LEU A 1 277 ? 187.146 178.070 169.137 1.00 26.61 257 LEU A C 1
ATOM 4147 O O . LEU A 1 277 ? 187.301 177.570 170.257 1.00 34.08 257 LEU A O 1
ATOM 4163 N N . LEU A 1 278 ? 186.967 179.383 168.962 1.00 24.93 258 LEU A N 1
ATOM 4164 C CA . LEU A 1 278 ? 186.787 180.261 170.114 1.00 29.88 258 LEU A CA 1
ATOM 4165 C C . LEU A 1 278 ? 185.541 179.874 170.903 1.00 29.18 258 LEU A C 1
ATOM 4166 O O . LEU A 1 278 ? 185.567 179.829 172.139 1.00 38.41 258 LEU A O 1
ATOM 4182 N N . VAL A 1 279 ? 184.445 179.570 170.206 1.00 28.13 259 VAL A N 1
ATOM 4183 C CA . VAL A 1 279 ? 183.233 179.120 170.887 1.00 30.53 259 VAL A CA 1
ATOM 4184 C C . VAL A 1 279 ? 183.504 177.820 171.632 1.00 32.00 259 VAL A C 1
ATOM 4185 O O . VAL A 1 279 ? 183.108 177.650 172.791 1.00 34.73 259 VAL A O 1
ATOM 4198 N N . ILE A 1 280 ? 184.195 176.888 170.974 1.00 28.11 260 ILE A N 1
ATOM 4199 C CA . ILE A 1 280 ? 184.443 175.577 171.570 1.00 33.99 260 ILE A CA 1
ATOM 4200 C C . ILE A 1 280 ? 185.275 175.710 172.840 1.00 33.10 260 ILE A C 1
ATOM 4201 O O . ILE A 1 280 ? 184.941 175.127 173.878 1.00 40.77 260 ILE A O 1
ATOM 4217 N N . VAL A 1 281 ? 186.363 176.482 172.788 1.00 36.29 261 VAL A N 1
ATOM 4218 C CA . VAL A 1 281 ? 187.196 176.615 173.981 1.00 36.32 261 VAL A CA 1
ATOM 4219 C C . VAL A 1 281 ? 186.472 177.421 175.055 1.00 34.93 261 VAL A C 1
ATOM 4220 O O . VAL A 1 281 ? 186.736 177.246 176.250 1.00 43.72 261 VAL A O 1
ATOM 4233 N N . GLU A 1 282 ? 185.554 178.311 174.662 1.00 36.19 262 GLU A N 1
ATOM 4234 C CA . GLU A 1 282 ? 184.751 179.015 175.655 1.00 38.81 262 GLU A CA 1
ATOM 4235 C C . GLU A 1 282 ? 183.800 178.064 176.375 1.00 41.98 262 GLU A C 1
ATOM 4236 O O . GLU A 1 282 ? 183.592 178.191 177.587 1.00 41.10 262 GLU A O 1
ATOM 4248 N N . LEU A 1 283 ? 183.219 177.104 175.652 1.00 42.81 263 LEU A N 1
ATOM 4249 C CA . LEU A 1 283 ? 182.164 176.264 176.212 1.00 39.07 263 LEU A CA 1
ATOM 4250 C C . LEU A 1 283 ? 182.698 175.005 176.893 1.00 37.73 263 LEU A C 1
ATOM 4251 O O . LEU A 1 283 ? 182.418 174.783 178.075 1.00 44.08 263 LEU A O 1
ATOM 4267 N N . ILE A 1 284 ? 183.449 174.169 176.182 1.00 35.14 264 ILE A N 1
ATOM 4268 C CA . ILE A 1 284 ? 183.838 172.871 176.736 1.00 36.83 264 ILE A CA 1
ATOM 4269 C C . ILE A 1 284 ? 184.954 173.081 177.757 1.00 38.97 264 ILE A C 1
ATOM 4270 O O . ILE A 1 284 ? 185.714 174.053 177.641 1.00 40.42 264 ILE A O 1
ATOM 4286 N N . PRO A 1 285 ? 185.101 172.216 178.759 1.00 42.24 265 PRO A N 1
ATOM 4287 C CA . PRO A 1 285 ? 186.215 172.363 179.699 1.00 42.63 265 PRO A CA 1
ATOM 4288 C C . PRO A 1 285 ? 187.543 171.974 179.066 1.00 39.22 265 PRO A C 1
ATOM 4289 O O . PRO A 1 285 ? 187.620 171.127 178.175 1.00 39.81 265 PRO A O 1
ATOM 4300 N N . SER A 1 286 ? 188.601 172.611 179.562 1.00 40.98 266 SER A N 1
ATOM 4301 C CA . SER A 1 286 ? 189.957 172.464 179.034 1.00 38.46 266 SER A CA 1
ATOM 4302 C C . SER A 1 286 ? 190.792 171.674 180.036 1.00 34.55 266 SER A C 1
ATOM 4303 O O . SER A 1 286 ? 191.238 172.219 181.050 1.00 43.84 266 SER A O 1
ATOM 4311 N N . THR A 1 287 ? 191.006 170.392 179.747 1.00 38.33 267 THR A N 1
ATOM 4312 C CA . THR A 1 287 ? 191.845 169.536 180.574 1.00 39.06 267 THR A CA 1
ATOM 4313 C C . THR A 1 287 ? 192.600 168.564 179.679 1.00 39.30 267 THR A C 1
ATOM 4314 O O . THR A 1 287 ? 192.191 168.283 178.550 1.00 37.78 267 THR A O 1
ATOM 4325 N N . SER A 1 288 ? 193.718 168.051 180.204 1.00 38.71 268 SER A N 1
ATOM 4326 C CA . SER A 1 288 ? 194.623 167.181 179.458 1.00 36.38 268 SER A CA 1
ATOM 4327 C C . SER A 1 288 ? 194.633 165.752 179.991 1.00 35.31 268 SER A C 1
ATOM 4328 O O . SER A 1 288 ? 195.541 164.983 179.664 1.00 40.80 268 SER A O 1
ATOM 4336 N N . SER A 1 289 ? 193.645 165.372 180.804 1.00 33.99 269 SER A N 1
ATOM 4337 C CA . SER A 1 289 ? 193.581 163.992 181.274 1.00 34.88 269 SER A CA 1
ATOM 4338 C C . SER A 1 289 ? 193.295 163.034 180.124 1.00 36.82 269 SER A C 1
ATOM 4339 O O . SER A 1 289 ? 193.799 161.905 180.108 1.00 37.81 269 SER A O 1
ATOM 4347 N N . ALA A 1 290 ? 192.490 163.464 179.157 1.00 37.44 270 ALA A N 1
ATOM 4348 C CA . ALA A 1 290 ? 192.169 162.657 177.986 1.00 32.40 270 ALA A CA 1
ATOM 4349 C C . ALA A 1 290 ? 191.510 163.567 176.960 1.00 30.69 270 ALA A C 1
ATOM 4350 O O . ALA A 1 290 ? 191.074 164.676 177.278 1.00 33.48 270 ALA A O 1
ATOM 4357 N N . VAL A 1 291 ? 191.441 163.085 175.724 1.00 30.16 271 VAL A N 1
ATOM 4358 C CA . VAL A 1 291 ? 190.820 163.821 174.628 1.00 33.81 271 VAL A CA 1
ATOM 4359 C C . VAL A 1 291 ? 189.308 163.621 174.728 1.00 30.95 271 VAL A C 1
ATOM 4360 O O . VAL A 1 291 ? 188.852 162.468 174.710 1.00 34.99 271 VAL A O 1
ATOM 4373 N N . PRO A 1 292 ? 188.505 164.683 174.835 1.00 29.94 272 PRO A N 1
ATOM 4374 C CA . PRO A 1 292 ? 187.052 164.492 174.810 1.00 33.80 272 PRO A CA 1
ATOM 4375 C C . PRO A 1 292 ? 186.550 164.060 173.441 1.00 32.43 272 PRO A C 1
ATOM 4376 O O . PRO A 1 292 ? 187.215 164.223 172.416 1.00 37.15 272 PRO A O 1
ATOM 4387 N N . LEU A 1 293 ? 185.340 163.496 173.445 1.00 33.35 273 LEU A N 1
ATOM 4388 C CA . LEU A 1 293 ? 184.691 163.123 172.191 1.00 32.00 273 LEU A CA 1
ATOM 4389 C C . LEU A 1 293 ? 184.434 164.352 171.327 1.00 33.75 273 LEU A C 1
ATOM 4390 O O . LEU A 1 293 ? 184.592 164.300 170.100 1.00 32.53 273 LEU A O 1
ATOM 4406 N N . ILE A 1 294 ? 184.044 165.469 171.949 1.00 32.78 274 ILE A N 1
ATOM 4407 C CA . ILE A 1 294 ? 183.951 166.730 171.215 1.00 34.82 274 ILE A CA 1
ATOM 4408 C C . ILE A 1 294 ? 185.309 167.096 170.639 1.00 31.96 274 ILE A C 1
ATOM 4409 O O . ILE A 1 294 ? 185.404 167.578 169.507 1.00 34.62 274 ILE A O 1
ATOM 4425 N N . GLY A 1 295 ? 186.375 166.912 171.418 1.00 33.13 275 GLY A N 1
ATOM 4426 C CA . GLY A 1 295 ? 187.702 167.220 170.914 1.00 32.91 275 GLY A CA 1
ATOM 4427 C C . GLY A 1 295 ? 188.082 166.357 169.727 1.00 30.66 275 GLY A C 1
ATOM 4428 O O . GLY A 1 295 ? 188.650 166.847 168.747 1.00 35.51 275 GLY A O 1
ATOM 4432 N N . LYS A 1 296 ? 187.769 165.062 169.797 1.00 29.73 276 LYS A N 1
ATOM 4433 C CA . LYS A 1 296 ? 188.052 164.173 168.676 1.00 28.02 276 LYS A CA 1
ATOM 4434 C C . LYS A 1 296 ? 187.270 164.585 167.436 1.00 30.94 276 LYS A C 1
ATOM 4435 O O . LYS A 1 296 ? 187.825 164.625 166.333 1.00 36.23 276 LYS A O 1
ATOM 4454 N N . TYR A 1 297 ? 185.985 164.911 167.597 1.00 34.20 277 TYR A N 1
ATOM 4455 C CA . TYR A 1 297 ? 185.187 165.334 166.449 1.00 33.93 277 TYR A CA 1
ATOM 4456 C C . TYR A 1 297 ? 185.693 166.654 165.878 1.00 29.16 277 TYR A C 1
ATOM 4457 O O . TYR A 1 297 ? 185.728 166.836 164.656 1.00 31.40 277 TYR A O 1
ATOM 4475 N N . MET A 1 298 ? 186.085 167.588 166.748 1.00 32.62 278 MET A N 1
ATOM 4476 C CA . MET A 1 298 ? 186.597 168.876 166.291 1.00 34.20 278 MET A CA 1
ATOM 4477 C C . MET A 1 298 ? 187.880 168.685 165.497 1.00 29.83 278 MET A C 1
ATOM 4478 O O . MET A 1 298 ? 188.054 169.276 164.426 1.00 29.82 278 MET A O 1
ATOM 4492 N N . LEU A 1 299 ? 188.799 167.868 166.015 1.00 26.36 279 LEU A N 1
ATOM 4493 C CA . LEU A 1 299 ? 190.052 167.642 165.305 1.00 31.07 279 LEU A CA 1
ATOM 4494 C C . LEU A 1 299 ? 189.809 166.903 163.997 1.00 27.31 279 LEU A C 1
ATOM 4495 O O . LEU A 1 299 ? 190.481 167.171 162.994 1.00 32.15 279 LEU A O 1
ATOM 4511 N N . PHE A 1 300 ? 188.848 165.975 163.987 1.00 30.36 280 PHE A N 1
ATOM 4512 C CA . PHE A 1 300 ? 188.485 165.307 162.744 1.00 27.86 280 PHE A CA 1
ATOM 4513 C C . PHE A 1 300 ? 187.972 166.307 161.718 1.00 27.37 280 PHE A C 1
ATOM 4514 O O . PHE A 1 300 ? 188.370 166.260 160.552 1.00 31.91 280 PHE A O 1
ATOM 4531 N N . THR A 1 301 ? 187.098 167.226 162.134 1.00 29.62 281 THR A N 1
ATOM 4532 C CA . THR A 1 301 ? 186.583 168.232 161.208 1.00 27.58 281 THR A CA 1
ATOM 4533 C C . THR A 1 301 ? 187.701 169.136 160.699 1.00 25.04 281 THR A C 1
ATOM 4534 O O . THR A 1 301 ? 187.735 169.490 159.514 1.00 28.58 281 THR A O 1
ATOM 4545 N N . MET A 1 302 ? 188.623 169.520 161.584 1.00 29.66 282 MET A N 1
ATOM 4546 C CA . MET A 1 302 ? 189.734 170.376 161.178 1.00 27.56 282 MET A CA 1
ATOM 4547 C C . MET A 1 302 ? 190.608 169.676 160.142 1.00 23.01 282 MET A C 1
ATOM 4548 O O . MET A 1 302 ? 190.949 170.256 159.103 1.00 28.43 282 MET A O 1
ATOM 4562 N N . VAL A 1 303 ? 190.969 168.418 160.404 1.00 24.01 283 VAL A N 1
ATOM 4563 C CA . VAL A 1 303 ? 191.795 167.668 159.461 1.00 28.03 283 VAL A CA 1
ATOM 4564 C C . VAL A 1 303 ? 191.036 167.441 158.161 1.00 22.20 283 VAL A C 1
ATOM 4565 O O . VAL A 1 303 ? 191.624 167.434 157.075 1.00 31.17 283 VAL A O 1
ATOM 4578 N N . PHE A 1 304 ? 189.720 167.252 158.256 1.00 26.56 284 PHE A N 1
ATOM 4579 C CA . PHE A 1 304 ? 188.877 167.095 157.077 1.00 28.27 284 PHE A CA 1
ATOM 4580 C C . PHE A 1 304 ? 188.949 168.333 156.192 1.00 24.73 284 PHE A C 1
ATOM 4581 O O . PHE A 1 304 ? 189.136 168.235 154.974 1.00 28.76 284 PHE A O 1
ATOM 4598 N N . VAL A 1 305 ? 188.839 169.515 156.802 1.00 22.72 285 VAL A N 1
ATOM 4599 C CA . VAL A 1 305 ? 188.889 170.759 156.038 1.00 26.27 285 VAL A CA 1
ATOM 4600 C C . VAL A 1 305 ? 190.275 170.962 155.434 1.00 24.92 285 VAL A C 1
ATOM 4601 O O . VAL A 1 305 ? 190.407 171.375 154.275 1.00 26.32 285 VAL A O 1
ATOM 4614 N N . ILE A 1 306 ? 191.328 170.680 156.205 1.00 25.30 286 ILE A N 1
ATOM 4615 C CA . ILE A 1 306 ? 192.690 170.859 155.700 1.00 23.63 286 ILE A CA 1
ATOM 4616 C C . ILE A 1 306 ? 192.955 169.921 154.526 1.00 23.48 286 ILE A C 1
ATOM 4617 O O . ILE A 1 306 ? 193.545 170.318 153.510 1.00 25.74 286 ILE A O 1
ATOM 4633 N N . ALA A 1 307 ? 192.533 168.661 154.649 1.00 23.04 287 ALA A N 1
ATOM 4634 C CA . ALA A 1 307 ? 192.706 167.710 153.558 1.00 23.81 287 ALA A CA 1
ATOM 4635 C C . ALA A 1 307 ? 191.911 168.132 152.332 1.00 21.85 287 ALA A C 1
ATOM 4636 O O . ALA A 1 307 ? 192.385 167.989 151.198 1.00 28.75 287 ALA A O 1
ATOM 4643 N N . SER A 1 308 ? 190.695 168.646 152.537 1.00 23.53 288 SER A N 1
ATOM 4644 C CA . SER A 1 308 ? 189.910 169.134 151.410 1.00 28.47 288 SER A CA 1
ATOM 4645 C C . SER A 1 308 ? 190.628 170.276 150.706 1.00 24.45 288 SER A C 1
ATOM 4646 O O . SER A 1 308 ? 190.648 170.335 149.476 1.00 28.74 288 SER A O 1
ATOM 4654 N N . ILE A 1 309 ? 191.239 171.183 151.473 1.00 24.55 289 ILE A N 1
ATOM 4655 C CA . ILE A 1 309 ? 191.968 172.301 150.873 1.00 24.29 289 ILE A CA 1
ATOM 4656 C C . ILE A 1 309 ? 193.150 171.788 150.055 1.00 22.06 289 ILE A C 1
ATOM 4657 O O . ILE A 1 309 ? 193.390 172.235 148.926 1.00 24.54 289 ILE A O 1
ATOM 4673 N N . ILE A 1 310 ? 193.907 170.840 150.615 1.00 21.65 290 ILE A N 1
ATOM 4674 C CA . ILE A 1 310 ? 195.088 170.321 149.922 1.00 24.25 290 ILE A CA 1
ATOM 4675 C C . ILE A 1 310 ? 194.681 169.636 148.620 1.00 20.02 290 ILE A C 1
ATOM 4676 O O . ILE A 1 310 ? 195.264 169.876 147.550 1.00 29.91 290 ILE A O 1
ATOM 4692 N N . ILE A 1 311 ? 193.663 168.778 148.690 1.00 23.00 291 ILE A N 1
ATOM 4693 C CA . ILE A 1 311 ? 193.243 168.044 147.506 1.00 24.80 291 ILE A CA 1
ATOM 4694 C C . ILE A 1 311 ? 192.602 168.984 146.491 1.00 24.74 291 ILE A C 1
ATOM 4695 O O . ILE A 1 311 ? 192.713 168.766 145.281 1.00 28.78 291 ILE A O 1
ATOM 4711 N N . THR A 1 312 ? 191.924 170.036 146.954 1.00 26.60 292 THR A N 1
ATOM 4712 C CA . THR A 1 312 ? 191.384 171.032 146.037 1.00 24.36 292 THR A CA 1
ATOM 4713 C C . THR A 1 312 ? 192.500 171.766 145.311 1.00 20.33 292 THR A C 1
ATOM 4714 O O . THR A 1 312 ? 192.370 172.087 144.126 1.00 30.31 292 THR A O 1
ATOM 4725 N N . VAL A 1 313 ? 193.597 172.058 146.010 1.00 22.22 293 VAL A N 1
ATOM 4726 C CA . VAL A 1 313 ? 194.744 172.673 145.347 1.00 25.70 293 VAL A CA 1
ATOM 4727 C C . VAL A 1 313 ? 195.293 171.735 144.280 1.00 23.00 293 VAL A C 1
ATOM 4728 O O . VAL A 1 313 ? 195.640 172.166 143.174 1.00 24.73 293 VAL A O 1
ATOM 4741 N N . ILE A 1 314 ? 195.369 170.438 144.590 1.00 29.44 294 ILE A N 1
ATOM 4742 C CA . ILE A 1 314 ? 195.828 169.471 143.591 1.00 28.01 294 ILE A CA 1
ATOM 4743 C C . ILE A 1 314 ? 194.891 169.455 142.383 1.00 22.97 294 ILE A C 1
ATOM 4744 O O . ILE A 1 314 ? 195.339 169.421 141.231 1.00 31.47 294 ILE A O 1
ATOM 4760 N N . VAL A 1 315 ? 193.579 169.477 142.628 1.00 28.56 295 VAL A N 1
ATOM 4761 C CA . VAL A 1 315 ? 192.604 169.435 141.537 1.00 28.84 295 VAL A CA 1
ATOM 4762 C C . VAL A 1 315 ? 192.706 170.689 140.674 1.00 26.32 295 VAL A C 1
ATOM 4763 O O . VAL A 1 315 ? 192.637 170.618 139.441 1.00 25.42 295 VAL A O 1
ATOM 4776 N N . ILE A 1 316 ? 192.852 171.856 141.306 1.00 30.16 296 ILE A N 1
ATOM 4777 C CA . ILE A 1 316 ? 192.978 173.105 140.559 1.00 28.85 296 ILE A CA 1
ATOM 4778 C C . ILE A 1 316 ? 194.256 173.101 139.733 1.00 29.08 296 ILE A C 1
ATOM 4779 O O . ILE A 1 316 ? 194.271 173.555 138.583 1.00 28.41 296 ILE A O 1
ATOM 4795 N N . ASN A 1 317 ? 195.353 172.607 140.312 1.00 30.56 297 ASN A N 1
ATOM 4796 C CA . ASN A 1 317 ? 196.600 172.509 139.563 1.00 27.83 297 ASN A CA 1
ATOM 4797 C C . ASN A 1 317 ? 196.439 171.586 138.363 1.00 27.16 297 ASN A C 1
ATOM 4798 O O . ASN A 1 317 ? 196.942 171.879 137.274 1.00 38.02 297 ASN A O 1
ATOM 4809 N N . THR A 1 318 ? 195.727 170.471 138.543 1.00 32.63 298 THR A N 1
ATOM 4810 C CA . THR A 1 318 ? 195.464 169.568 137.426 1.00 34.70 298 THR A CA 1
ATOM 4811 C C . THR A 1 318 ? 194.638 170.253 136.344 1.00 34.24 298 THR A C 1
ATOM 4812 O O . THR A 1 318 ? 194.902 170.082 135.149 1.00 38.81 298 THR A O 1
ATOM 4823 N N . HIS A 1 319 ? 193.636 171.036 136.747 1.00 34.55 299 HIS A N 1
ATOM 4824 C CA . HIS A 1 319 ? 192.744 171.673 135.783 1.00 34.53 299 HIS A CA 1
ATOM 4825 C C . HIS A 1 319 ? 193.495 172.665 134.901 1.00 36.38 299 HIS A C 1
ATOM 4826 O O . HIS A 1 319 ? 193.222 172.767 133.699 1.00 36.92 299 HIS A O 1
ATOM 4840 N N . HIS A 1 320 ? 194.440 173.404 135.478 1.00 35.41 300 HIS A N 1
ATOM 4841 C CA . HIS A 1 320 ? 195.109 174.508 134.802 1.00 36.02 300 HIS A CA 1
ATOM 4842 C C . HIS A 1 320 ? 196.418 174.103 134.127 1.00 40.28 300 HIS A C 1
ATOM 4843 O O . HIS A 1 320 ? 197.138 174.979 133.638 1.00 44.69 300 HIS A O 1
ATOM 4857 N N . ARG A 1 321 ? 196.744 172.811 134.084 1.00 45.52 301 ARG A N 1
ATOM 4858 C CA . ARG A 1 321 ? 197.999 172.378 133.478 1.00 48.17 301 ARG A CA 1
ATOM 4859 C C . ARG A 1 321 ? 198.029 172.738 131.999 1.00 52.79 301 ARG A C 1
ATOM 4860 O O . ARG A 1 321 ? 197.162 172.315 131.228 1.00 53.20 301 ARG A O 1
ATOM 4881 N N . SER A 1 322 ? 199.030 173.520 131.608 1.00 63.51 302 SER A N 1
ATOM 4882 C CA . SER A 1 322 ? 199.119 173.974 130.229 1.00 66.14 302 SER A CA 1
ATOM 4883 C C . SER A 1 322 ? 199.454 172.797 129.313 1.00 64.71 302 SER A C 1
ATOM 4884 O O . SER A 1 322 ? 200.097 171.838 129.749 1.00 66.23 302 SER A O 1
ATOM 4892 N N . PRO A 1 323 ? 199.044 172.835 128.040 1.00 65.57 303 PRO A N 1
ATOM 4893 C CA . PRO A 1 323 ? 199.373 171.706 127.159 1.00 66.10 303 PRO A CA 1
ATOM 4894 C C . PRO A 1 323 ? 200.805 171.735 126.658 1.00 66.90 303 PRO A C 1
ATOM 4895 O O . PRO A 1 323 ? 201.342 170.681 126.294 1.00 67.58 303 PRO A O 1
ATOM 4906 N N . SER A 1 324 ? 201.441 172.907 126.626 1.00 69.18 304 SER A N 1
ATOM 4907 C CA . SER A 1 324 ? 202.797 173.005 126.095 1.00 69.41 304 SER A CA 1
ATOM 4908 C C . SER A 1 324 ? 203.824 172.535 127.119 1.00 69.95 304 SER A C 1
ATOM 4909 O O . SER A 1 324 ? 204.585 171.593 126.867 1.00 69.52 304 SER A O 1
ATOM 4917 N N . THR A 1 325 ? 203.863 173.186 128.283 1.00 69.89 305 THR A N 1
ATOM 4918 C CA . THR A 1 325 ? 204.864 172.844 129.289 1.00 69.76 305 THR A CA 1
ATOM 4919 C C . THR A 1 325 ? 204.640 171.438 129.833 1.00 69.20 305 THR A C 1
ATOM 4920 O O . THR A 1 325 ? 205.585 170.649 129.949 1.00 67.54 305 THR A O 1
ATOM 4931 N N . HIS A 1 326 ? 203.395 171.107 130.165 1.00 67.00 306 HIS A N 1
ATOM 4932 C CA . HIS A 1 326 ? 203.047 169.801 130.701 1.00 65.47 306 HIS A CA 1
ATOM 4933 C C . HIS A 1 326 ? 202.516 168.897 129.597 1.00 64.51 306 HIS A C 1
ATOM 4934 O O . HIS A 1 326 ? 201.785 169.336 128.705 1.00 64.67 306 HIS A O 1
ATOM 4948 N N . VAL A 1 327 ? 202.899 167.624 129.667 1.00 64.81 307 VAL A N 1
ATOM 4949 C CA . VAL A 1 327 ? 202.449 166.594 128.737 1.00 64.97 307 VAL A CA 1
ATOM 4950 C C . VAL A 1 327 ? 201.799 165.487 129.552 1.00 64.59 307 VAL A C 1
ATOM 4951 O O . VAL A 1 327 ? 202.318 165.088 130.600 1.00 63.77 307 VAL A O 1
ATOM 4964 N N . MET A 1 328 ? 200.582 165.084 129.164 1.00 60.50 308 MET A N 1
ATOM 4965 C CA . MET A 1 328 ? 199.781 164.116 129.962 1.00 61.74 308 MET A CA 1
ATOM 4966 C C . MET A 1 328 ? 200.394 162.718 129.883 1.00 63.16 308 MET A C 1
ATOM 4967 O O . MET A 1 328 ? 200.437 162.159 128.771 1.00 63.85 308 MET A O 1
ATOM 4981 N N . PRO A 1 329 ? 200.858 162.121 131.003 1.00 63.60 309 PRO A N 1
ATOM 4982 C CA . PRO A 1 329 ? 201.356 160.742 130.988 1.00 63.28 309 PRO A CA 1
ATOM 4983 C C . PRO A 1 329 ? 200.270 159.760 130.581 1.00 65.16 309 PRO A C 1
ATOM 4984 O O . PRO A 1 329 ? 199.074 160.008 130.756 1.00 66.57 309 PRO A O 1
ATOM 4995 N N . ASN A 1 330 ? 200.707 158.626 130.029 1.00 67.18 310 ASN A N 1
ATOM 4996 C CA . ASN A 1 330 ? 199.761 157.613 129.573 1.00 68.13 310 ASN A CA 1
ATOM 4997 C C . ASN A 1 330 ? 198.959 157.023 130.727 1.00 68.31 310 ASN A C 1
ATOM 4998 O O . ASN A 1 330 ? 197.785 156.681 130.548 1.00 68.69 310 ASN A O 1
ATOM 5009 N N . TRP A 1 331 ? 199.569 156.883 131.906 1.00 64.65 311 TRP A N 1
ATOM 5010 C CA . TRP A 1 331 ? 198.865 156.263 133.025 1.00 63.61 311 TRP A CA 1
ATOM 5011 C C . TRP A 1 331 ? 197.697 157.125 133.494 1.00 65.48 311 TRP A C 1
ATOM 5012 O O . TRP A 1 331 ? 196.643 156.596 133.865 1.00 65.08 311 TRP A O 1
ATOM 5033 N N . VAL A 1 332 ? 197.853 158.451 133.467 1.00 63.87 312 VAL A N 1
ATOM 5034 C CA . VAL A 1 332 ? 196.747 159.332 133.835 1.00 62.13 312 VAL A CA 1
ATOM 5035 C C . VAL A 1 332 ? 195.589 159.161 132.859 1.00 62.70 312 VAL A C 1
ATOM 5036 O O . VAL A 1 332 ? 194.424 159.069 133.264 1.00 63.75 312 VAL A O 1
ATOM 5049 N N . ARG A 1 333 ? 195.895 159.106 131.559 1.00 63.13 313 ARG A N 1
ATOM 5050 C CA . ARG A 1 333 ? 194.858 158.898 130.554 1.00 63.98 313 ARG A CA 1
ATOM 5051 C C . ARG A 1 333 ? 194.163 157.557 130.753 1.00 65.55 313 ARG A C 1
ATOM 5052 O O . ARG A 1 333 ? 192.935 157.463 130.651 1.00 65.39 313 ARG A O 1
ATOM 5073 N N . LYS A 1 334 ? 194.933 156.508 131.040 1.00 66.81 314 LYS A N 1
ATOM 5074 C CA . LYS A 1 334 ? 194.346 155.180 131.168 1.00 67.93 314 LYS A CA 1
ATOM 5075 C C . LYS A 1 334 ? 193.504 155.064 132.434 1.00 67.24 314 LYS A C 1
ATOM 5076 O O . LYS A 1 334 ? 192.506 154.334 132.455 1.00 67.74 314 LYS A O 1
ATOM 5095 N N . VAL A 1 335 ? 193.885 155.776 133.496 1.00 64.30 315 VAL A N 1
ATOM 5096 C CA . VAL A 1 335 ? 193.178 155.649 134.767 1.00 63.97 315 VAL A CA 1
ATOM 5097 C C . VAL A 1 335 ? 191.919 156.510 134.768 1.00 64.16 315 VAL A C 1
ATOM 5098 O O . VAL A 1 335 ? 190.839 156.053 135.161 1.00 65.08 315 VAL A O 1
ATOM 5111 N N . PHE A 1 336 ? 192.035 157.765 134.329 1.00 59.58 316 PHE A N 1
ATOM 5112 C CA . PHE A 1 336 ? 190.986 158.760 134.530 1.00 58.71 316 PHE A CA 1
ATOM 5113 C C . PHE A 1 336 ? 190.107 158.989 133.309 1.00 58.43 316 PHE A C 1
ATOM 5114 O O . PHE A 1 336 ? 188.919 159.285 133.468 1.00 59.35 316 PHE A O 1
ATOM 5131 N N . ILE A 1 337 ? 190.649 158.870 132.098 1.00 61.30 317 ILE A N 1
ATOM 5132 C CA . ILE A 1 337 ? 189.845 159.086 130.897 1.00 63.89 317 ILE A CA 1
ATOM 5133 C C . ILE A 1 337 ? 189.197 157.790 130.408 1.00 64.14 317 ILE A C 1
ATOM 5134 O O . ILE A 1 337 ? 188.101 157.830 129.839 1.00 65.01 317 ILE A O 1
ATOM 5150 N N . ASP A 1 338 ? 189.840 156.643 130.625 1.00 68.21 318 ASP A N 1
ATOM 5151 C CA . ASP A 1 338 ? 189.417 155.378 130.030 1.00 68.64 318 ASP A CA 1
ATOM 5152 C C . ASP A 1 338 ? 188.655 154.471 130.986 1.00 67.81 318 ASP A C 1
ATOM 5153 O O . ASP A 1 338 ? 187.582 153.974 130.631 1.00 68.65 318 ASP A O 1
ATOM 5162 N N . THR A 1 339 ? 189.173 154.244 132.194 1.00 67.62 319 THR A N 1
ATOM 5163 C CA . THR A 1 339 ? 188.667 153.197 133.078 1.00 68.98 319 THR A CA 1
ATOM 5164 C C . THR A 1 339 ? 187.610 153.710 134.051 1.00 69.13 319 THR A C 1
ATOM 5165 O O . THR A 1 339 ? 186.509 153.156 134.123 1.00 68.35 319 THR A O 1
ATOM 5176 N N . ILE A 1 340 ? 187.938 154.755 134.817 1.00 65.04 320 ILE A N 1
ATOM 5177 C CA . ILE A 1 340 ? 187.021 155.231 135.859 1.00 64.59 320 ILE A CA 1
ATOM 5178 C C . ILE A 1 340 ? 185.688 155.690 135.287 1.00 64.96 320 ILE A C 1
ATOM 5179 O O . ILE A 1 340 ? 184.648 155.376 135.885 1.00 66.01 320 ILE A O 1
ATOM 5195 N N . PRO A 1 341 ? 185.623 156.448 134.186 1.00 64.56 321 PRO A N 1
ATOM 5196 C CA . PRO A 1 341 ?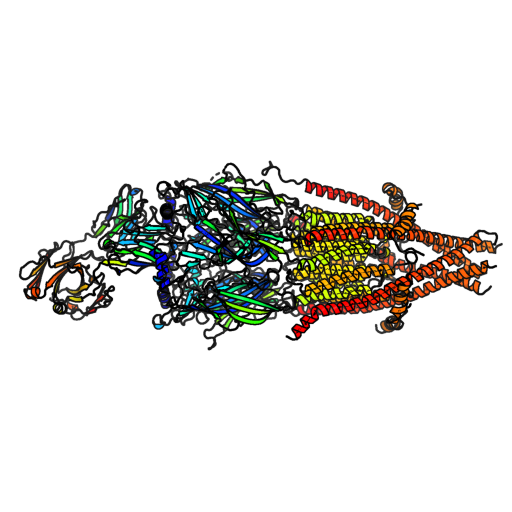 184.307 156.889 133.688 1.00 65.93 321 PRO A CA 1
ATOM 5197 C C . PRO A 1 341 ? 183.358 155.767 133.302 1.00 67.04 321 PRO A C 1
ATOM 5198 O O . PRO A 1 341 ? 182.148 156.012 133.231 1.00 67.37 321 PRO A O 1
ATOM 5209 N N . ASN A 1 342 ? 183.849 154.552 133.044 1.00 70.40 322 ASN A N 1
ATOM 5210 C CA . ASN A 1 342 ? 182.931 153.443 132.801 1.00 70.44 322 ASN A CA 1
ATOM 5211 C C . ASN A 1 342 ? 182.076 153.158 134.029 1.00 70.25 322 ASN A C 1
ATOM 5212 O O . ASN A 1 342 ? 180.947 152.671 133.898 1.00 69.90 322 ASN A O 1
ATOM 5223 N N . ILE A 1 343 ? 182.598 153.446 135.226 1.00 70.54 323 ILE A N 1
ATOM 5224 C CA . ILE A 1 343 ? 181.825 153.314 136.455 1.00 71.44 323 ILE A CA 1
ATOM 5225 C C . ILE A 1 343 ? 180.816 154.443 136.637 1.00 71.87 323 ILE A C 1
ATOM 5226 O O . ILE A 1 343 ? 179.754 154.213 137.230 1.00 71.15 323 ILE A O 1
ATOM 5242 N N . MET A 1 344 ? 181.154 155.646 136.147 1.00 71.91 324 MET A N 1
ATOM 5243 C CA . MET A 1 344 ? 180.318 156.868 136.298 1.00 71.51 324 MET A CA 1
ATOM 5244 C C . MET A 1 344 ? 179.485 157.089 135.031 1.00 72.69 324 MET A C 1
ATOM 5245 O O . MET A 1 344 ? 179.243 156.090 134.323 1.00 72.21 324 MET A O 1
ATOM 5259 N N . PHE A 1 345 ? 179.061 158.328 134.744 1.00 79.90 325 PHE A N 1
ATOM 5260 C CA . PHE A 1 345 ? 178.225 158.660 133.558 1.00 80.98 325 PHE A CA 1
ATOM 5261 C C . PHE A 1 345 ? 178.567 160.056 133.022 1.00 80.93 325 PHE A C 1
ATOM 5262 O O . PHE A 1 345 ? 177.784 160.987 133.298 1.00 79.51 325 PHE A O 1
ATOM 5279 N N . PHE A 1 346 ? 179.680 160.214 132.294 1.00 81.81 326 PHE A N 1
ATOM 5280 C CA . PHE A 1 346 ? 180.089 161.501 131.662 1.00 82.21 326 PHE A CA 1
ATOM 5281 C C . PHE A 1 346 ? 180.635 161.200 130.262 1.00 81.31 326 PHE A C 1
ATOM 5282 O O . PHE A 1 346 ? 180.980 160.025 130.028 1.00 80.14 326 PHE A O 1
ATOM 5299 N N . SER A 1 347 ? 180.737 162.189 129.364 1.00 78.95 327 SER A N 1
ATOM 5300 C CA . SER A 1 347 ? 181.209 161.982 127.964 1.00 78.04 327 SER A CA 1
ATOM 5301 C C . SER A 1 347 ? 182.733 162.125 127.903 1.00 75.69 327 SER A C 1
ATOM 5302 O O . SER A 1 347 ? 183.218 163.246 128.139 1.00 72.60 327 SER A O 1
ATOM 5310 N N . THR A 1 348 ? 183.459 161.055 127.563 1.00 72.46 328 THR A N 1
ATOM 5311 C CA . THR A 1 348 ? 184.948 161.042 127.537 1.00 71.45 328 THR A CA 1
ATOM 5312 C C . THR A 1 348 ? 185.496 162.016 126.492 1.00 70.33 328 THR A C 1
ATOM 5313 O O . THR A 1 348 ? 184.864 162.137 125.425 1.00 70.01 328 THR A O 1
ATOM 5324 N N . MET A 1 349 ? 186.613 162.687 126.792 1.00 66.47 329 MET A N 1
ATOM 5325 C CA . MET A 1 349 ? 187.280 163.629 125.852 1.00 67.25 329 MET A CA 1
ATOM 5326 C C . MET A 1 349 ? 188.795 163.419 125.951 1.00 66.44 329 MET A C 1
ATOM 5327 O O . MET A 1 349 ? 189.298 163.465 127.092 1.00 67.11 329 MET A O 1
ATOM 5341 N N . LYS A 1 388 ? 199.273 188.044 89.497 1.00 92.13 368 LYS A N 1
ATOM 5342 C CA . LYS A 1 388 ? 200.233 187.284 90.288 1.00 93.47 368 LYS A CA 1
ATOM 5343 C C . LYS A 1 388 ? 201.163 188.227 91.046 1.00 93.66 368 LYS A C 1
ATOM 5344 O O . LYS A 1 388 ? 202.353 187.950 91.201 1.00 93.16 368 LYS A O 1
ATOM 5363 N N . HIS A 1 389 ? 200.614 189.342 91.519 1.00 94.13 369 HIS A N 1
ATOM 5364 C CA . HIS A 1 389 ? 201.429 190.334 92.199 1.00 93.45 369 HIS A CA 1
ATOM 5365 C C . HIS A 1 389 ? 201.861 189.812 93.571 1.00 93.78 369 HIS A C 1
ATOM 5366 O O . HIS A 1 389 ? 201.246 188.888 94.111 1.00 93.58 369 HIS A O 1
ATOM 5380 N N . PRO A 1 390 ? 202.930 190.375 94.154 1.00 92.67 370 PRO A N 1
ATOM 5381 C CA . PRO A 1 390 ? 203.339 189.917 95.495 1.00 92.63 370 PRO A CA 1
ATOM 5382 C C . PRO A 1 390 ? 202.280 190.129 96.564 1.00 92.26 370 PRO A C 1
ATOM 5383 O O . PRO A 1 390 ? 202.185 189.326 97.500 1.00 92.01 370 PRO A O 1
ATOM 5394 N N . GLU A 1 391 ? 201.488 191.200 96.461 1.00 91.05 371 GLU A N 1
ATOM 5395 C CA . GLU A 1 391 ? 200.510 191.493 97.505 1.00 90.57 371 GLU A CA 1
ATOM 5396 C C . GLU A 1 391 ? 199.407 190.443 97.561 1.00 90.73 371 GLU A C 1
ATOM 5397 O O . GLU A 1 391 ? 198.955 190.079 98.653 1.00 90.38 371 GLU A O 1
ATOM 5409 N N . VAL A 1 392 ? 198.957 189.950 96.405 1.00 87.62 372 VAL A N 1
ATOM 5410 C CA . VAL A 1 392 ? 197.928 188.915 96.395 1.00 87.67 372 VAL A CA 1
ATOM 5411 C C . VAL A 1 392 ? 198.455 187.635 97.033 1.00 87.95 372 VAL A C 1
ATOM 5412 O O . VAL A 1 392 ? 197.752 186.974 97.808 1.00 88.64 372 VAL A O 1
ATOM 5425 N N . LYS A 1 393 ? 199.696 187.259 96.715 1.00 86.21 373 LYS A N 1
ATOM 5426 C CA . LYS A 1 393 ? 200.284 186.071 97.324 1.00 86.73 373 LYS A CA 1
ATOM 5427 C C . LYS A 1 393 ? 200.459 186.262 98.826 1.00 86.09 373 LYS A C 1
ATOM 5428 O O . LYS A 1 393 ? 200.274 185.320 99.606 1.00 86.20 373 LYS A O 1
ATOM 5447 N N . SER A 1 394 ? 200.813 187.477 99.248 1.00 84.23 374 SER A N 1
ATOM 5448 C CA . SER A 1 394 ? 200.910 187.766 100.674 1.00 84.37 374 SER A CA 1
ATOM 5449 C C . SER A 1 394 ? 199.555 187.622 101.357 1.00 85.02 374 SER A C 1
ATOM 5450 O O . SER A 1 394 ? 199.467 187.096 102.470 1.00 85.22 374 SER A O 1
ATOM 5458 N N . ALA A 1 395 ? 198.487 188.086 100.706 1.00 83.02 375 ALA A N 1
ATOM 5459 C CA . ALA A 1 395 ? 197.149 187.927 101.270 1.00 81.94 375 ALA A CA 1
ATOM 5460 C C . ALA A 1 395 ? 196.758 186.456 101.358 1.00 82.36 375 ALA A C 1
ATOM 5461 O O . ALA A 1 395 ? 196.120 186.027 102.330 1.00 82.10 375 ALA A O 1
ATOM 5468 N N . ILE A 1 396 ? 197.120 185.671 100.342 1.00 81.21 376 ILE A N 1
ATOM 5469 C CA . ILE A 1 396 ? 196.829 184.238 100.363 1.00 81.04 376 ILE A CA 1
ATOM 5470 C C . ILE A 1 396 ? 197.555 183.575 101.528 1.00 81.37 376 ILE A C 1
ATOM 5471 O O . ILE A 1 396 ? 196.981 182.769 102.274 1.00 80.91 376 ILE A O 1
ATOM 5487 N N . GLU A 1 397 ? 198.835 183.913 101.701 1.00 80.23 377 GLU A N 1
ATOM 5488 C CA . GLU A 1 397 ? 199.595 183.385 102.827 1.00 79.17 377 GLU A CA 1
ATOM 5489 C C . GLU A 1 397 ? 199.023 183.859 104.155 1.00 78.71 377 GLU A C 1
ATOM 5490 O O . GLU A 1 397 ? 199.095 183.135 105.148 1.00 80.15 377 GLU A O 1
ATOM 5502 N N . GLY A 1 398 ? 198.453 185.063 104.195 1.00 74.96 378 GLY A N 1
ATOM 5503 C CA . GLY A 1 398 ? 197.814 185.527 105.416 1.00 75.10 378 GLY A CA 1
ATOM 5504 C C . GLY A 1 398 ? 196.575 184.724 105.766 1.00 75.01 378 GLY A C 1
ATOM 5505 O O . GLY A 1 398 ? 196.343 184.398 106.934 1.00 76.09 378 GLY A O 1
ATOM 5509 N N . ILE A 1 399 ? 195.758 184.404 104.761 1.00 74.07 379 ILE A N 1
ATOM 5510 C CA . ILE A 1 399 ? 194.598 183.544 104.992 1.00 74.35 379 ILE A CA 1
ATOM 5511 C C . ILE A 1 399 ? 195.052 182.177 105.492 1.00 74.72 379 ILE A C 1
ATOM 5512 O O . ILE A 1 399 ? 194.481 181.617 106.443 1.00 74.66 379 ILE A O 1
ATOM 5528 N N . LYS A 1 400 ? 196.089 181.621 104.860 1.00 74.08 380 LYS A N 1
ATOM 5529 C CA . LYS A 1 400 ? 196.628 180.340 105.306 1.00 72.91 380 LYS A CA 1
ATOM 5530 C C . LYS A 1 400 ? 197.151 180.428 106.735 1.00 72.28 380 LYS A C 1
ATOM 5531 O O . LYS A 1 400 ? 196.985 179.492 107.525 1.00 74.22 380 LYS A O 1
ATOM 5550 N N . TYR A 1 401 ? 197.796 181.544 107.080 1.00 70.61 381 TYR A N 1
ATOM 5551 C CA . TYR A 1 401 ? 198.314 181.719 108.431 1.00 69.91 381 TYR A CA 1
ATOM 5552 C C . TYR A 1 401 ? 197.184 181.782 109.446 1.00 72.20 381 TYR A C 1
ATOM 5553 O O . TYR A 1 401 ? 197.302 181.234 110.544 1.00 74.46 381 TYR A O 1
ATOM 5571 N N . ILE A 1 402 ? 196.091 182.469 109.108 1.00 69.08 382 ILE A N 1
ATOM 5572 C CA . ILE A 1 402 ? 194.943 182.521 110.013 1.00 68.96 382 ILE A CA 1
ATOM 5573 C C . ILE A 1 402 ? 194.388 181.120 110.234 1.00 69.16 382 ILE A C 1
ATOM 5574 O O . ILE A 1 402 ? 194.097 180.715 111.373 1.00 69.40 382 ILE A O 1
ATOM 5590 N N . ALA A 1 403 ? 194.248 180.352 109.150 1.00 68.81 383 ALA A N 1
ATOM 5591 C CA . ALA A 1 403 ? 193.732 178.991 109.272 1.00 68.07 383 ALA A CA 1
ATOM 5592 C C . ALA A 1 403 ? 194.649 178.123 110.130 1.00 68.69 383 ALA A C 1
ATOM 5593 O O . ALA A 1 403 ? 194.179 177.375 110.995 1.00 70.13 383 ALA A O 1
ATOM 5600 N N . GLU A 1 404 ? 195.964 178.223 109.921 1.00 70.02 384 GLU A N 1
ATOM 5601 C CA . GLU A 1 404 ? 196.899 177.412 110.695 1.00 69.56 384 GLU A CA 1
ATOM 5602 C C . GLU A 1 404 ? 196.937 177.848 112.155 1.00 69.34 384 GLU A C 1
ATOM 5603 O O . GLU A 1 404 ? 197.097 177.014 113.056 1.00 72.25 384 GLU A O 1
ATOM 5615 N N . THR A 1 405 ? 196.802 179.150 112.408 1.00 67.63 385 THR A N 1
ATOM 5616 C CA . THR A 1 405 ? 196.751 179.639 113.778 1.00 69.34 385 THR A CA 1
ATOM 5617 C C . THR A 1 405 ? 195.547 179.068 114.508 1.00 70.17 385 THR A C 1
ATOM 5618 O O . THR A 1 405 ? 195.660 178.640 115.663 1.00 71.05 385 THR A O 1
ATOM 5629 N N . MET A 1 406 ? 194.386 179.034 113.849 1.00 67.90 386 MET A N 1
ATOM 5630 C CA . MET A 1 406 ? 193.219 178.457 114.509 1.00 67.42 386 MET A CA 1
ATOM 5631 C C . MET A 1 406 ? 193.350 176.944 114.638 1.00 69.16 386 MET A C 1
ATOM 5632 O O . MET A 1 406 ? 192.828 176.355 115.589 1.00 70.38 386 MET A O 1
ATOM 5646 N N . LYS A 1 407 ? 194.039 176.296 113.694 1.00 69.13 387 LYS A N 1
ATOM 5647 C CA . LYS A 1 407 ? 194.356 174.875 113.847 1.00 68.46 387 LYS A CA 1
ATOM 5648 C C . LYS A 1 407 ? 195.136 174.630 115.134 1.00 68.95 387 LYS A C 1
ATOM 5649 O O . LYS A 1 407 ? 194.776 173.767 115.950 1.00 69.28 387 LYS A O 1
ATOM 5668 N N . SER A 1 408 ? 196.210 175.397 115.332 1.00 67.72 388 SER A N 1
ATOM 5669 C CA . SER A 1 408 ? 197.031 175.241 116.526 1.00 67.86 388 SER A CA 1
ATOM 5670 C C . SER A 1 408 ? 196.235 175.559 117.785 1.00 67.56 388 SER A C 1
ATOM 5671 O O . SER A 1 408 ? 196.363 174.866 118.802 1.00 70.00 388 SER A O 1
ATOM 5679 N N . ASP A 1 409 ? 195.408 176.606 117.736 1.00 66.82 389 ASP A N 1
ATOM 5680 C CA . ASP A 1 409 ? 194.594 176.956 118.894 1.00 67.65 389 ASP A CA 1
ATOM 5681 C C . ASP A 1 409 ? 193.600 175.848 119.226 1.00 66.58 389 ASP A C 1
ATOM 5682 O O . ASP A 1 409 ? 193.373 175.545 120.400 1.00 67.18 389 ASP A O 1
ATOM 5691 N N . GLN A 1 410 ? 192.995 175.236 118.205 1.00 66.09 390 GLN A N 1
ATOM 5692 C CA . GLN A 1 410 ? 192.063 174.136 118.435 1.00 65.72 390 GLN A CA 1
ATOM 5693 C C . GLN A 1 410 ? 192.768 172.954 119.085 1.00 65.99 390 GLN A C 1
ATOM 5694 O O . GLN A 1 410 ? 192.245 172.344 120.026 1.00 66.96 390 GLN A O 1
ATOM 5708 N N . GLU A 1 411 ? 193.960 172.608 118.589 1.00 64.59 391 GLU A N 1
ATOM 5709 C CA . GLU A 1 411 ? 194.690 171.490 119.183 1.00 64.24 391 GLU A CA 1
ATOM 5710 C C . GLU A 1 411 ? 195.073 171.794 120.628 1.00 64.20 391 GLU A C 1
ATOM 5711 O O . GLU A 1 411 ? 194.967 170.925 121.505 1.00 65.80 391 GLU A O 1
ATOM 5723 N N . SER A 1 412 ? 195.509 173.027 120.898 1.00 60.82 392 SER A N 1
ATOM 5724 C CA . SER A 1 412 ? 195.852 173.408 122.265 1.00 61.31 392 SER A CA 1
ATOM 5725 C C . SER A 1 412 ? 194.631 173.359 123.176 1.00 62.42 392 SER A C 1
ATOM 5726 O O . SER A 1 412 ? 194.721 172.906 124.324 1.00 62.54 392 SER A O 1
ATOM 5734 N N . ASN A 1 413 ? 193.480 173.826 122.685 1.00 61.65 393 ASN A N 1
ATOM 5735 C CA . ASN A 1 413 ? 192.260 173.781 123.483 1.00 60.91 393 ASN A CA 1
ATOM 5736 C C . ASN A 1 413 ? 191.850 172.345 123.781 1.00 61.67 393 ASN A C 1
ATOM 5737 O O . ASN A 1 413 ? 191.416 172.042 124.895 1.00 61.96 393 ASN A O 1
ATOM 5748 N N . ASN A 1 414 ? 191.972 171.448 122.799 1.00 58.63 394 ASN A N 1
ATOM 5749 C CA . ASN A 1 414 ? 191.654 170.043 123.044 1.00 59.18 394 ASN A CA 1
ATOM 5750 C C . ASN A 1 414 ? 192.590 169.441 124.087 1.00 59.40 394 ASN A C 1
ATOM 5751 O O . ASN A 1 414 ? 192.151 168.722 125.000 1.00 60.84 394 ASN A O 1
ATOM 5762 N N . ALA A 1 415 ? 193.888 169.731 123.972 1.00 57.07 395 ALA A N 1
ATOM 5763 C CA . ALA A 1 415 ? 194.850 169.187 124.923 1.00 56.46 395 ALA A CA 1
ATOM 5764 C C . ALA A 1 415 ? 194.599 169.719 126.329 1.00 56.69 395 ALA A C 1
ATOM 5765 O O . ALA A 1 415 ? 194.776 168.994 127.314 1.00 56.89 395 ALA A O 1
ATOM 5772 N N . ALA A 1 416 ? 194.196 170.986 126.447 1.00 55.36 396 ALA A N 1
ATOM 5773 C CA . ALA A 1 416 ? 193.844 171.527 127.758 1.00 56.93 396 ALA A CA 1
ATOM 5774 C C . ALA A 1 416 ? 192.552 170.909 128.284 1.00 55.02 396 ALA A C 1
ATOM 5775 O O . ALA A 1 416 ? 192.427 170.632 129.485 1.00 53.63 396 ALA A O 1
ATOM 5782 N N . ALA A 1 417 ? 191.579 170.688 127.397 1.00 55.03 397 ALA A N 1
ATOM 5783 C CA . ALA A 1 417 ? 190.315 170.093 127.810 1.00 52.32 397 ALA A CA 1
ATOM 5784 C C . ALA A 1 417 ? 190.509 168.675 128.321 1.00 52.90 397 ALA A C 1
ATOM 5785 O O . ALA A 1 417 ? 189.723 168.205 129.147 1.00 53.94 397 ALA A O 1
ATOM 5792 N N . GLU A 1 418 ? 191.543 167.979 127.844 1.00 55.40 398 GLU A N 1
ATOM 5793 C CA . GLU A 1 418 ? 191.874 166.676 128.421 1.00 56.63 398 GLU A CA 1
ATOM 5794 C C . GLU A 1 418 ? 192.184 166.800 129.914 1.00 54.09 398 GLU A C 1
ATOM 5795 O O . GLU A 1 418 ? 191.646 166.050 130.743 1.00 55.20 398 GLU A O 1
ATOM 5807 N N . TRP A 1 419 ? 193.042 167.758 130.275 1.00 49.17 399 TRP A N 1
ATOM 5808 C CA . TRP A 1 419 ? 193.368 167.979 131.681 1.00 49.31 399 TRP A CA 1
ATOM 5809 C C . TRP A 1 419 ? 192.138 168.407 132.469 1.00 47.14 399 TRP A C 1
ATOM 5810 O O . TRP A 1 419 ? 191.952 168.001 133.623 1.00 47.54 399 TRP A O 1
ATOM 5831 N N . LYS A 1 420 ? 191.299 169.251 131.866 1.00 45.30 400 LYS A N 1
ATOM 5832 C CA . LYS A 1 420 ? 190.083 169.684 132.548 1.00 44.63 400 LYS A CA 1
ATOM 5833 C C . LYS A 1 420 ? 189.146 168.508 132.807 1.00 45.66 400 LYS A C 1
ATOM 5834 O O . LYS A 1 420 ? 188.513 168.432 133.865 1.00 43.16 400 LYS A O 1
ATOM 5853 N N . TYR A 1 421 ? 189.046 167.583 131.851 1.00 47.40 401 TYR A N 1
ATOM 5854 C CA . TYR A 1 421 ? 188.239 166.382 132.049 1.00 47.72 401 TYR A CA 1
ATOM 5855 C C . TYR A 1 421 ? 188.800 165.521 133.174 1.00 47.71 401 TYR A C 1
ATOM 5856 O O . TYR A 1 421 ? 188.041 164.950 133.971 1.00 48.80 401 TYR A O 1
ATOM 5874 N N . VAL A 1 422 ? 190.127 165.398 133.243 1.00 42.00 402 VAL A N 1
ATOM 5875 C CA . VAL A 1 422 ? 190.737 164.625 134.325 1.00 43.41 402 VAL A CA 1
ATOM 5876 C C . VAL A 1 422 ? 190.406 165.255 135.676 1.00 44.63 402 VAL A C 1
ATOM 5877 O O . VAL A 1 422 ? 190.050 164.560 136.638 1.00 46.11 402 VAL A O 1
ATOM 5890 N N . ALA A 1 423 ? 190.521 166.583 135.765 1.00 36.57 403 ALA A N 1
ATOM 5891 C CA . ALA A 1 423 ? 190.185 167.272 137.009 1.00 37.52 403 ALA A CA 1
ATOM 5892 C C . ALA A 1 423 ? 188.709 167.103 137.358 1.00 37.95 403 ALA A C 1
ATOM 5893 O O . ALA A 1 423 ? 188.355 166.945 138.531 1.00 36.23 403 ALA A O 1
ATOM 5900 N N . MET A 1 424 ? 187.838 167.144 136.349 1.00 39.41 404 MET A N 1
ATOM 5901 C CA . MET A 1 424 ? 186.415 166.870 136.537 1.00 40.00 404 MET A CA 1
ATOM 5902 C C . MET A 1 424 ? 186.181 165.503 137.176 1.00 40.94 404 MET A C 1
ATOM 5903 O O . MET A 1 424 ? 185.438 165.376 138.164 1.00 40.62 404 MET A O 1
ATOM 5917 N N . VAL A 1 425 ? 186.802 164.465 136.612 1.00 42.97 405 VAL A N 1
ATOM 5918 C CA . VAL A 1 425 ? 186.606 163.108 137.123 1.00 47.33 405 VAL A CA 1
ATOM 5919 C C . VAL A 1 425 ? 187.117 163.004 138.554 1.00 40.51 405 VAL A C 1
ATOM 5920 O O . VAL A 1 425 ? 186.465 162.406 139.428 1.00 43.21 405 VAL A O 1
ATOM 5933 N N . MET A 1 426 ? 188.291 163.588 138.815 1.00 34.25 406 MET A N 1
ATOM 5934 C CA . MET A 1 426 ? 188.831 163.590 140.170 1.00 36.78 406 MET A CA 1
ATOM 5935 C C . MET A 1 426 ? 187.881 164.283 141.134 1.00 39.34 406 MET A C 1
ATOM 5936 O O . MET A 1 426 ? 187.679 163.816 142.260 1.00 39.13 406 MET A O 1
ATOM 5950 N N . ASP A 1 427 ? 187.281 165.395 140.703 1.00 34.84 407 ASP A N 1
ATOM 5951 C CA . ASP A 1 427 ? 186.360 166.129 141.566 1.00 32.91 407 ASP A CA 1
ATOM 5952 C C . ASP A 1 427 ? 185.143 165.286 141.920 1.00 37.26 407 ASP A C 1
ATOM 5953 O O . ASP A 1 427 ? 184.696 165.291 143.070 1.00 31.42 407 ASP A O 1
ATOM 5962 N N . HIS A 1 428 ? 184.582 164.564 140.947 1.00 37.44 408 HIS A N 1
ATOM 5963 C CA . HIS A 1 428 ? 183.423 163.725 141.256 1.00 38.10 408 HIS A CA 1
ATOM 5964 C C . HIS A 1 428 ? 183.784 162.609 142.237 1.00 37.15 408 HIS A C 1
ATOM 5965 O O . HIS A 1 428 ? 183.061 162.371 143.225 1.00 39.76 408 HIS A O 1
ATOM 5979 N N . ILE A 1 429 ? 184.909 161.924 141.990 1.00 39.30 409 ILE A N 1
ATOM 5980 C CA . ILE A 1 429 ? 185.334 160.862 142.905 1.00 37.82 409 ILE A CA 1
ATOM 5981 C C . ILE A 1 429 ? 185.546 161.426 144.304 1.00 37.47 409 ILE A C 1
ATOM 5982 O O . ILE A 1 429 ? 185.125 160.826 145.302 1.00 39.74 409 ILE A O 1
ATOM 5998 N N . LEU A 1 430 ? 186.178 162.596 144.399 1.00 34.18 410 LEU A N 1
ATOM 5999 C CA . LEU A 1 430 ? 186.473 163.172 145.702 1.00 33.85 410 LEU A CA 1
ATOM 6000 C C . LEU A 1 430 ? 185.217 163.665 146.405 1.00 32.67 410 LEU A C 1
ATOM 6001 O O . LEU A 1 430 ? 185.147 163.614 147.634 1.00 33.89 410 LEU A O 1
ATOM 6017 N N . LEU A 1 431 ? 184.225 164.152 145.657 1.00 33.66 411 LEU A N 1
ATOM 6018 C CA . LEU A 1 431 ? 182.953 164.518 146.269 1.00 29.54 411 LEU A CA 1
ATOM 6019 C C . LEU A 1 431 ? 182.322 163.310 146.946 1.00 33.37 411 LEU A C 1
ATOM 6020 O O . LEU A 1 431 ? 181.909 163.376 148.116 1.00 34.53 411 LEU A O 1
ATOM 6036 N N . GLY A 1 432 ? 182.253 162.190 146.220 1.00 34.05 412 GLY A N 1
ATOM 6037 C CA . GLY A 1 432 ? 181.716 160.977 146.823 1.00 33.69 412 GLY A CA 1
ATOM 6038 C C . GLY A 1 432 ? 182.506 160.543 148.044 1.00 31.58 412 GLY A C 1
ATOM 6039 O O . GLY A 1 432 ? 181.936 160.239 149.102 1.00 36.05 412 GLY A O 1
ATOM 6043 N N . VAL A 1 433 ? 183.836 160.544 147.922 1.00 33.42 413 VAL A N 1
ATOM 6044 C CA . VAL A 1 433 ? 184.694 160.081 149.009 1.00 35.64 413 VAL A CA 1
ATOM 6045 C C . VAL A 1 433 ? 184.531 160.968 150.236 1.00 35.85 413 VAL A C 1
ATOM 6046 O O . VAL A 1 433 ? 184.499 160.477 151.366 1.00 41.80 413 VAL A O 1
ATOM 6059 N N . PHE A 1 434 ? 184.428 162.283 150.040 1.00 32.96 414 PHE A N 1
ATOM 6060 C CA . PHE A 1 434 ? 184.380 163.187 151.182 1.00 32.01 414 PHE A CA 1
ATOM 6061 C C . PHE A 1 434 ? 183.026 163.137 151.875 1.00 34.36 414 PHE A C 1
ATOM 6062 O O . PHE A 1 434 ? 182.961 163.205 153.107 1.00 38.05 414 PHE A O 1
ATOM 6079 N N . MET A 1 435 ? 181.932 163.000 151.119 1.00 32.75 415 MET A N 1
ATOM 6080 C CA . MET A 1 435 ? 180.644 162.791 151.779 1.00 35.97 415 MET A CA 1
ATOM 6081 C C . MET A 1 435 ? 180.651 161.501 152.594 1.00 38.45 415 MET A C 1
ATOM 6082 O O . MET A 1 435 ? 180.208 161.480 153.758 1.00 37.84 415 MET A O 1
ATOM 6096 N N . LEU A 1 436 ? 181.185 160.419 152.014 1.00 41.31 416 LEU A N 1
ATOM 6097 C CA . LEU A 1 436 ? 181.251 159.160 152.749 1.00 39.89 416 LEU A CA 1
ATOM 6098 C C . LEU A 1 436 ? 182.134 159.288 153.984 1.00 39.16 416 LEU A C 1
ATOM 6099 O O . LEU A 1 436 ? 181.804 158.752 155.046 1.00 42.32 416 LEU A O 1
ATOM 6115 N N . VAL A 1 437 ? 183.259 159.994 153.867 1.00 38.73 417 VAL A N 1
ATOM 6116 C CA . VAL A 1 437 ? 184.173 160.126 154.996 1.00 42.30 417 VAL A CA 1
ATOM 6117 C C . VAL A 1 437 ? 183.538 160.964 156.095 1.00 39.63 417 VAL A C 1
ATOM 6118 O O . VAL A 1 437 ? 183.729 160.688 157.280 1.00 43.38 417 VAL A O 1
ATOM 6131 N N . CYS A 1 438 ? 182.784 162.000 155.726 1.00 38.59 418 CYS A N 1
ATOM 6132 C CA . CYS A 1 438 ? 182.071 162.787 156.726 1.00 39.29 418 CYS A CA 1
ATOM 6133 C C . CYS A 1 438 ? 181.109 161.909 157.517 1.00 45.21 418 CYS A C 1
ATOM 6134 O O . CYS A 1 438 ? 181.134 161.897 158.759 1.00 47.81 418 CYS A O 1
ATOM 6142 N N . ILE A 1 439 ? 180.280 161.135 156.808 1.00 46.65 419 ILE A N 1
ATOM 6143 C CA . ILE A 1 439 ? 179.310 160.274 157.489 1.00 43.30 419 ILE A CA 1
ATOM 6144 C C . ILE A 1 439 ? 180.027 159.251 158.367 1.00 42.91 419 ILE A C 1
ATOM 6145 O O . ILE A 1 439 ? 179.676 159.052 159.540 1.00 44.90 419 ILE A O 1
ATOM 6161 N N . ILE A 1 440 ? 181.056 158.603 157.818 1.00 43.45 420 ILE A N 1
ATOM 6162 C CA . ILE A 1 440 ? 181.721 157.514 158.526 1.00 44.20 420 ILE A CA 1
ATOM 6163 C C . ILE A 1 440 ? 182.482 158.047 159.732 1.00 46.67 420 ILE A C 1
ATOM 6164 O O . ILE A 1 440 ? 182.511 157.407 160.784 1.00 49.38 420 ILE A O 1
ATOM 6180 N N . GLY A 1 441 ? 183.120 159.210 159.604 1.00 46.87 421 GLY A N 1
ATOM 6181 C CA . GLY A 1 441 ? 183.827 159.778 160.736 1.00 44.40 421 GLY A CA 1
ATOM 6182 C C . GLY A 1 441 ? 182.891 160.194 161.852 1.00 44.05 421 GLY A C 1
ATOM 6183 O O . GLY A 1 441 ? 183.168 159.938 163.028 1.00 52.42 421 GLY A O 1
ATOM 6187 N N . THR A 1 442 ? 181.767 160.830 161.503 1.00 38.60 422 THR A N 1
ATOM 6188 C CA . THR A 1 442 ? 180.791 161.196 162.525 1.00 39.41 422 THR A CA 1
ATOM 6189 C C . THR A 1 442 ? 180.283 159.958 163.256 1.00 45.62 422 THR A C 1
ATOM 6190 O O . THR A 1 442 ? 180.222 159.927 164.497 1.00 45.48 422 THR A O 1
ATOM 6201 N N . LEU A 1 443 ? 179.935 158.913 162.499 1.00 49.97 423 LEU A N 1
ATOM 6202 C CA . LEU A 1 443 ? 179.447 157.691 163.127 1.00 46.06 423 LEU A CA 1
ATOM 6203 C C . LEU A 1 443 ? 180.529 157.029 163.972 1.00 45.20 423 LEU A C 1
ATOM 6204 O O . LEU A 1 443 ? 180.268 156.628 165.106 1.00 48.44 423 LEU A O 1
ATOM 6220 N N . ALA A 1 444 ? 181.757 156.938 163.460 1.00 42.46 424 ALA A N 1
ATOM 6221 C CA . ALA A 1 444 ? 182.826 156.302 164.219 1.00 44.42 424 ALA A CA 1
ATOM 6222 C C . ALA A 1 444 ? 183.128 157.062 165.501 1.00 46.88 424 ALA A C 1
ATOM 6223 O O . ALA A 1 444 ? 183.538 156.456 166.498 1.00 47.49 424 ALA A O 1
ATOM 6230 N N . VAL A 1 445 ? 182.935 158.382 165.499 1.00 39.56 425 VAL A N 1
ATOM 6231 C CA . VAL A 1 445 ? 183.160 159.148 166.719 1.00 39.88 425 VAL A CA 1
ATOM 6232 C C . VAL A 1 445 ? 182.048 158.891 167.732 1.00 42.87 425 VAL A C 1
ATOM 6233 O O . VAL A 1 445 ? 182.323 158.603 168.903 1.00 43.96 425 VAL A O 1
ATOM 6246 N N . PHE A 1 446 ? 180.781 158.966 167.307 1.00 39.30 426 PHE A N 1
ATOM 6247 C CA . PHE A 1 446 ? 179.678 159.050 168.267 1.00 43.91 426 PHE A CA 1
ATOM 6248 C C . PHE A 1 446 ? 178.925 157.741 168.500 1.00 46.79 426 PHE A C 1
ATOM 6249 O O . PHE A 1 446 ? 178.470 157.500 169.629 1.00 46.64 426 PHE A O 1
ATOM 6266 N N . ALA A 1 447 ? 178.792 156.893 167.477 1.00 49.60 427 ALA A N 1
ATOM 6267 C CA . ALA A 1 447 ? 177.856 155.776 167.522 1.00 48.37 427 ALA A CA 1
ATOM 6268 C C . ALA A 1 447 ? 178.199 154.770 168.609 1.00 49.03 427 ALA A C 1
ATOM 6269 O O . ALA A 1 447 ? 177.293 154.166 169.183 1.00 52.03 427 ALA A O 1
ATOM 6276 N N . GLY A 1 448 ? 179.481 154.554 168.893 1.00 48.17 428 GLY A N 1
ATOM 6277 C CA . GLY A 1 448 ? 179.852 153.611 169.931 1.00 48.36 428 GLY A CA 1
ATOM 6278 C C . GLY A 1 448 ? 179.288 153.991 171.286 1.00 49.71 428 GLY A C 1
ATOM 6279 O O . GLY A 1 448 ? 178.596 153.196 171.935 1.00 50.96 428 GLY A O 1
ATOM 6283 N N . ARG A 1 449 ? 179.544 155.231 171.703 1.00 48.35 429 ARG A N 1
ATOM 6284 C CA . ARG A 1 449 ? 179.015 155.696 172.979 1.00 47.33 429 ARG A CA 1
ATOM 6285 C C . ARG A 1 449 ? 177.496 155.790 172.948 1.00 47.67 429 ARG A C 1
ATOM 6286 O O . ARG A 1 449 ? 176.836 155.500 173.950 1.00 46.77 429 ARG A O 1
ATOM 6307 N N . LEU A 1 450 ? 176.919 156.198 171.814 1.00 49.03 430 LEU A N 1
ATOM 6308 C CA . LEU A 1 450 ? 175.464 156.315 171.752 1.00 49.59 430 LEU A CA 1
ATOM 6309 C C . LEU A 1 450 ? 174.794 154.948 171.868 1.00 52.30 430 LEU A C 1
ATOM 6310 O O . LEU A 1 450 ? 173.773 154.802 172.552 1.00 52.81 430 LEU A O 1
ATOM 6326 N N . ILE A 1 451 ? 175.365 153.929 171.223 1.00 54.25 431 ILE A N 1
ATOM 6327 C CA . ILE A 1 451 ? 174.831 152.575 171.325 1.00 55.84 431 ILE A CA 1
ATOM 6328 C C . ILE A 1 451 ? 175.019 152.044 172.740 1.00 57.96 431 ILE A C 1
ATOM 6329 O O . ILE A 1 451 ? 174.161 151.326 173.267 1.00 58.52 431 ILE A O 1
ATOM 6345 N N . GLU A 1 452 ? 176.149 152.376 173.372 1.00 57.35 432 GLU A N 1
ATOM 6346 C CA . GLU A 1 452 ? 176.356 151.970 174.759 1.00 56.67 432 GLU A CA 1
ATOM 6347 C C . GLU A 1 452 ? 175.310 152.600 175.673 1.00 58.32 432 GLU A C 1
ATOM 6348 O O . GLU A 1 452 ? 174.790 151.942 176.581 1.00 60.31 432 GLU A O 1
ATOM 6360 N N . LEU A 1 453 ? 174.992 153.876 175.446 1.00 54.61 433 LEU A N 1
ATOM 6361 C CA . LEU A 1 453 ? 173.935 154.532 176.211 1.00 53.88 433 LEU A CA 1
ATOM 6362 C C . LEU A 1 453 ? 172.582 153.878 175.973 1.00 56.43 433 LEU A C 1
ATOM 6363 O O . LEU A 1 453 ? 171.816 153.681 176.923 1.00 58.43 433 LEU A O 1
ATOM 6379 N N . ASN A 1 454 ? 172.266 153.548 174.718 1.00 62.04 434 ASN A N 1
ATOM 6380 C CA . ASN A 1 454 ? 170.994 152.895 174.424 1.00 63.19 434 ASN A CA 1
ATOM 6381 C C . ASN A 1 454 ? 170.889 151.534 175.100 1.00 64.99 434 ASN A C 1
ATOM 6382 O O . ASN A 1 454 ? 169.839 151.203 175.662 1.00 63.81 434 ASN A O 1
ATOM 6393 N N . GLN A 1 455 ? 171.957 150.736 175.061 1.00 67.46 435 GLN A N 1
ATOM 6394 C CA . GLN A 1 455 ? 171.936 149.416 175.677 1.00 67.60 435 GLN A CA 1
ATOM 6395 C C . GLN A 1 455 ? 171.875 149.476 177.197 1.00 68.34 435 GLN A C 1
ATOM 6396 O O . GLN A 1 455 ? 171.347 148.544 177.812 1.00 67.51 435 GLN A O 1
ATOM 6410 N N . GLN A 1 456 ? 172.395 150.540 177.811 1.00 69.58 436 GLN A N 1
ATOM 6411 C CA . GLN A 1 456 ? 172.344 150.730 179.254 1.00 69.62 436 GLN A CA 1
ATOM 6412 C C . GLN A 1 456 ? 171.170 151.606 179.685 1.00 69.93 436 GLN A C 1
ATOM 6413 O O . GLN A 1 456 ? 171.137 152.065 180.832 1.00 69.98 436 GLN A O 1
ATOM 6427 N N . GLY A 1 457 ? 170.210 151.847 178.796 1.00 70.37 437 GLY A N 1
ATOM 6428 C CA . GLY A 1 457 ? 169.066 152.679 179.119 1.00 71.28 437 GLY A CA 1
ATOM 6429 C C . GLY A 1 457 ? 168.090 152.803 177.966 1.00 71.07 437 GLY A C 1
ATOM 6430 O O . GLY A 1 457 ? 168.353 153.505 176.989 1.00 71.46 437 GLY A O 1
ATOM 6434 N N . SER B 1 21 ? 207.571 177.324 230.909 1.00 47.55 1 SER C N 1
ATOM 6435 C CA . SER B 1 21 ? 208.426 178.155 231.804 1.00 46.05 1 SER C CA 1
ATOM 6436 C C . SER B 1 21 ? 207.567 178.900 232.819 1.00 43.06 1 SER C C 1
ATOM 6437 O O . SER B 1 21 ? 206.819 179.808 232.461 1.00 48.79 1 SER C O 1
ATOM 6445 N N . GLU B 1 22 ? 207.670 178.507 234.091 1.00 39.94 2 GLU C N 1
ATOM 6446 C CA . GLU B 1 22 ? 206.875 179.162 235.124 1.00 43.42 2 GLU C CA 1
ATOM 6447 C C . GLU B 1 22 ? 207.333 180.596 235.356 1.00 41.30 2 GLU C C 1
ATOM 6448 O O . GLU B 1 22 ? 206.524 181.452 235.736 1.00 43.92 2 GLU C O 1
ATOM 6460 N N . HIS B 1 23 ? 208.621 180.876 235.136 1.00 34.69 3 HIS C N 1
ATOM 6461 C CA . HIS B 1 23 ? 209.105 182.247 235.251 1.00 36.10 3 HIS C CA 1
ATOM 6462 C C . HIS B 1 23 ? 208.408 183.161 234.253 1.00 35.06 3 HIS C C 1
ATOM 6463 O O . HIS B 1 23 ? 207.986 184.267 234.606 1.00 36.43 3 HIS C O 1
ATOM 6477 N N . GLU B 1 24 ? 208.269 182.712 233.004 1.00 32.69 4 GLU C N 1
ATOM 6478 C CA . GLU B 1 24 ? 207.599 183.528 231.997 1.00 34.34 4 GLU C CA 1
ATOM 6479 C C . GLU B 1 24 ? 206.125 183.721 232.332 1.00 28.84 4 GLU C C 1
ATOM 6480 O O . GLU B 1 24 ? 205.575 184.806 232.121 1.00 33.11 4 GLU C O 1
ATOM 6492 N N . THR B 1 25 ? 205.468 182.677 232.843 1.00 29.99 5 THR C N 1
ATOM 6493 C CA . THR B 1 25 ? 204.067 182.799 233.239 1.00 30.50 5 THR C CA 1
ATOM 6494 C C . THR B 1 25 ? 203.901 183.834 234.343 1.00 28.19 5 THR C C 1
ATOM 6495 O O . THR B 1 25 ? 203.024 184.707 234.274 1.00 36.83 5 THR C O 1
ATOM 6506 N N . ARG B 1 26 ? 204.750 183.758 235.370 1.00 30.21 6 ARG C N 1
ATOM 6507 C CA . ARG B 1 26 ? 204.679 184.725 236.459 1.00 30.27 6 ARG C CA 1
ATOM 6508 C C . ARG B 1 26 ? 204.987 186.132 235.962 1.00 26.83 6 ARG C C 1
ATOM 6509 O O . ARG B 1 26 ? 204.352 187.103 236.390 1.00 31.72 6 ARG C O 1
ATOM 6530 N N . LEU B 1 27 ? 205.956 186.261 235.053 1.00 18.91 7 LEU C N 1
ATOM 6531 C CA . LEU B 1 27 ? 206.306 187.570 234.512 1.00 21.00 7 LEU C CA 1
ATOM 6532 C C . LEU B 1 27 ? 205.140 188.172 233.736 1.00 21.06 7 LEU C C 1
ATOM 6533 O O . LEU B 1 27 ? 204.830 189.359 233.881 1.00 23.47 7 LEU C O 1
ATOM 6549 N N . VAL B 1 28 ? 204.492 187.369 232.892 1.00 26.31 8 VAL C N 1
ATOM 6550 C CA . VAL B 1 28 ? 203.370 187.873 232.106 1.00 19.87 8 VAL C CA 1
ATOM 6551 C C . VAL B 1 28 ? 202.216 188.254 233.021 1.00 27.18 8 VAL C C 1
ATOM 6552 O O . VAL B 1 28 ? 201.519 189.246 232.779 1.00 28.38 8 VAL C O 1
ATOM 6565 N N . ALA B 1 29 ? 201.994 187.479 234.085 1.00 21.44 9 ALA C N 1
ATOM 6566 C CA . ALA B 1 29 ? 200.969 187.853 235.054 1.00 20.16 9 ALA C CA 1
ATOM 6567 C C . ALA B 1 29 ? 201.305 189.181 235.723 1.00 24.52 9 ALA C C 1
ATOM 6568 O O . ALA B 1 29 ? 200.423 190.022 235.930 1.00 33.62 9 ALA C O 1
ATOM 6575 N N . LYS B 1 30 ? 202.578 189.385 236.071 1.00 27.56 10 LYS C N 1
ATOM 6576 C CA . LYS B 1 30 ? 202.981 190.628 236.722 1.00 24.66 10 LYS C CA 1
ATOM 6577 C C . LYS B 1 30 ? 202.825 191.831 235.799 1.00 25.28 10 LYS C C 1
ATOM 6578 O O . LYS B 1 30 ? 202.303 192.872 236.213 1.00 30.14 10 LYS C O 1
ATOM 6597 N N . LEU B 1 31 ? 203.282 191.713 234.550 1.00 19.51 11 LEU C N 1
ATOM 6598 C CA . LEU B 1 31 ? 203.298 192.866 233.654 1.00 20.03 11 LEU C CA 1
ATOM 6599 C C . LEU B 1 31 ? 201.896 193.367 233.343 1.00 19.73 11 LEU C C 1
ATOM 6600 O O . LEU B 1 31 ? 201.671 194.581 233.291 1.00 34.76 11 LEU C O 1
ATOM 6616 N N . PHE B 1 32 ? 200.946 192.453 233.140 1.00 23.48 12 PHE C N 1
ATOM 6617 C CA . PHE B 1 32 ? 199.589 192.792 232.730 1.00 23.85 12 PHE C CA 1
ATOM 6618 C C . PHE B 1 32 ? 198.611 192.770 233.900 1.00 26.26 12 PHE C C 1
ATOM 6619 O O . PHE B 1 32 ? 197.414 192.549 233.701 1.00 37.83 12 PHE C O 1
ATOM 6636 N N . LYS B 1 33 ? 199.093 193.006 235.121 1.00 31.33 13 LYS C N 1
ATOM 6637 C CA . LYS B 1 33 ? 198.199 193.016 236.273 1.00 34.47 13 LYS C CA 1
ATOM 6638 C C . LYS B 1 33 ? 197.329 194.269 236.280 1.00 30.42 13 LYS C C 1
ATOM 6639 O O . LYS B 1 33 ? 196.132 194.201 236.585 1.00 40.08 13 LYS C O 1
ATOM 6658 N N . ASP B 1 34 ? 197.912 195.420 235.949 1.00 29.75 14 ASP C N 1
ATOM 6659 C CA . ASP B 1 34 ? 197.214 196.704 235.914 1.00 34.13 14 ASP C CA 1
ATOM 6660 C C . ASP B 1 34 ? 197.590 197.477 234.657 1.00 27.87 14 ASP C C 1
ATOM 6661 O O . ASP B 1 34 ? 197.746 198.699 234.668 1.00 31.01 14 ASP C O 1
ATOM 6670 N N . TYR B 1 35 ? 197.731 196.761 233.547 1.00 27.13 15 TYR C N 1
ATOM 6671 C CA . TYR B 1 35 ? 198.151 197.338 232.281 1.00 17.47 15 TYR C CA 1
ATOM 6672 C C . TYR B 1 35 ? 196.944 197.851 231.505 1.00 22.95 15 TYR C C 1
ATOM 6673 O O . TYR B 1 35 ? 195.847 197.296 231.594 1.00 30.31 15 TYR C O 1
ATOM 6691 N N . SER B 1 36 ? 197.140 198.939 230.767 1.00 23.53 16 SER C N 1
ATOM 6692 C CA . SER B 1 36 ? 196.089 199.463 229.862 1.00 17.13 16 SER C CA 1
ATOM 6693 C C . SER B 1 36 ? 196.627 199.519 228.447 1.00 16.79 16 SER C C 1
ATOM 6694 O O . SER B 1 36 ? 197.621 200.174 228.243 1.00 26.43 16 SER C O 1
ATOM 6702 N N . SER B 1 37 ? 195.935 198.929 227.504 1.00 17.49 17 SER C N 1
ATOM 6703 C CA . SER B 1 37 ? 196.306 198.938 226.079 1.00 16.51 17 SER C CA 1
ATOM 6704 C C . SER B 1 37 ? 195.742 200.205 225.430 1.00 16.54 17 SER C C 1
ATOM 6705 O O . SER B 1 37 ? 196.108 200.456 224.307 1.00 20.71 17 SER C O 1
ATOM 6713 N N . VAL B 1 38 ? 194.957 201.006 226.149 1.00 18.27 18 VAL C N 1
ATOM 6714 C CA . VAL B 1 38 ? 194.294 202.237 225.618 1.00 21.69 18 VAL C CA 1
ATOM 6715 C C . VAL B 1 38 ? 195.239 203.432 225.796 1.00 20.56 18 VAL C C 1
ATOM 6716 O O . VAL B 1 38 ? 195.375 204.167 224.873 1.00 25.09 18 VAL C O 1
ATOM 6729 N N . VAL B 1 39 ? 195.888 203.553 226.929 1.00 21.43 19 VAL C N 1
ATOM 6730 C CA . VAL B 1 39 ? 196.801 204.664 227.251 1.00 20.13 19 VAL C CA 1
ATOM 6731 C C . VAL B 1 39 ? 198.091 204.470 226.476 1.00 16.56 19 VAL C C 1
ATOM 6732 O O . VAL B 1 39 ? 198.539 203.363 226.326 1.00 30.39 19 VAL C O 1
ATOM 6745 N N . ARG B 1 40 ? 198.652 205.540 226.034 1.00 16.65 20 ARG C N 1
ATOM 6746 C CA . ARG B 1 40 ? 199.941 205.530 225.353 1.00 16.79 20 ARG C CA 1
ATOM 6747 C C . ARG B 1 40 ? 201.041 205.113 226.334 1.00 11.10 20 ARG C C 1
ATOM 6748 O O . ARG B 1 40 ? 201.013 205.511 227.500 1.00 19.25 20 ARG C O 1
ATOM 6769 N N . PRO B 1 41 ? 202.021 204.298 225.900 1.00 21.39 21 PRO C N 1
ATOM 6770 C CA . PRO B 1 41 ? 202.901 203.628 226.880 1.00 19.52 21 PRO C CA 1
ATOM 6771 C C . PRO B 1 41 ? 204.197 204.371 227.204 1.00 16.22 21 PRO C C 1
ATOM 6772 O O . PRO B 1 41 ? 205.310 203.911 226.919 1.00 28.33 21 PRO C O 1
ATOM 6783 N N . VAL B 1 42 ? 204.082 205.552 227.814 1.00 15.11 22 VAL C N 1
ATOM 6784 C CA . VAL B 1 42 ? 205.230 206.257 228.380 1.00 24.67 22 VAL C CA 1
ATOM 6785 C C . VAL B 1 42 ? 204.828 206.889 229.709 1.00 19.29 22 VAL C C 1
ATOM 6786 O O . VAL B 1 42 ? 203.650 206.969 230.060 1.00 24.41 22 VAL C O 1
ATOM 6799 N N . GLU B 1 43 ? 205.847 207.312 230.465 1.00 32.71 23 GLU C N 1
ATOM 6800 C CA . GLU B 1 43 ? 205.654 207.657 231.871 1.00 26.98 23 GLU C CA 1
ATOM 6801 C C . GLU B 1 43 ? 204.782 208.893 232.054 1.00 24.38 23 GLU C C 1
ATOM 6802 O O . GLU B 1 43 ? 203.830 208.861 232.842 1.00 23.90 23 GLU C O 1
ATOM 6814 N N . ASP B 1 44 ? 205.083 209.978 231.343 1.00 27.88 24 ASP C N 1
ATOM 6815 C CA . ASP B 1 44 ? 204.382 211.249 231.473 1.00 25.42 24 ASP C CA 1
ATOM 6816 C C . ASP B 1 44 ? 203.614 211.519 230.190 1.00 20.92 24 ASP C C 1
ATOM 6817 O O . ASP B 1 44 ? 204.105 211.230 229.096 1.00 28.15 24 ASP C O 1
ATOM 6826 N N . HIS B 1 45 ? 202.410 212.080 230.321 1.00 23.39 25 HIS C N 1
ATOM 6827 C CA . HIS B 1 45 ? 201.566 212.227 229.144 1.00 18.53 25 HIS C CA 1
ATOM 6828 C C . HIS B 1 45 ? 202.048 213.327 228.211 1.00 24.72 25 HIS C C 1
ATOM 6829 O O . HIS B 1 45 ? 201.676 213.325 227.032 1.00 25.93 25 HIS C O 1
ATOM 6843 N N . ARG B 1 46 ? 202.868 214.254 228.699 1.00 26.73 26 ARG C N 1
ATOM 6844 C CA . ARG B 1 46 ? 203.452 215.266 227.831 1.00 26.33 26 ARG C CA 1
ATOM 6845 C C . ARG B 1 46 ? 204.536 214.701 226.920 1.00 17.19 26 ARG C C 1
ATOM 6846 O O . ARG B 1 46 ? 204.931 215.377 225.966 1.00 30.03 26 ARG C O 1
ATOM 6867 N N . GLN B 1 47 ? 205.016 213.489 227.184 1.00 22.41 27 GLN C N 1
ATOM 6868 C CA . GLN B 1 47 ? 206.031 212.857 226.357 1.00 22.21 27 GLN C CA 1
ATOM 6869 C C . GLN B 1 47 ? 205.416 212.280 225.083 1.00 23.76 27 GLN C C 1
ATOM 6870 O O . GLN B 1 47 ? 204.222 211.979 225.017 1.00 25.45 27 GLN C O 1
ATOM 6884 N N . VAL B 1 48 ? 206.262 212.128 224.065 1.00 20.42 28 VAL C N 1
ATOM 6885 C CA . VAL B 1 48 ? 205.869 211.639 222.747 1.00 13.97 28 VAL C CA 1
ATOM 6886 C C . VAL B 1 48 ? 206.361 210.207 222.590 1.00 18.09 28 VAL C C 1
ATOM 6887 O O . VAL B 1 48 ? 207.528 209.908 222.864 1.00 24.35 28 VAL C O 1
ATOM 6900 N N . VAL B 1 49 ? 205.471 209.323 222.148 1.00 16.38 29 VAL C N 1
ATOM 6901 C CA . VAL B 1 49 ? 205.850 207.950 221.830 1.00 13.16 29 VAL C CA 1
ATOM 6902 C C . VAL B 1 49 ? 206.691 207.976 220.561 1.00 8.81 29 VAL C C 1
ATOM 6903 O O . VAL B 1 49 ? 206.227 208.424 219.509 1.00 19.19 29 VAL C O 1
ATOM 6916 N N . GLU B 1 50 ? 207.929 207.500 220.660 1.00 14.27 30 GLU C N 1
ATOM 6917 C CA . GLU B 1 50 ? 208.825 207.417 219.514 1.00 18.47 30 GLU C CA 1
ATOM 6918 C C . GLU B 1 50 ? 208.710 206.030 218.895 1.00 14.41 30 GLU C C 1
ATOM 6919 O O . GLU B 1 50 ? 209.029 205.027 219.542 1.00 25.07 30 GLU C O 1
ATOM 6931 N N . VAL B 1 51 ? 208.257 205.982 217.646 1.00 12.76 31 VAL C N 1
ATOM 6932 C CA . VAL B 1 51 ? 208.061 204.743 216.904 1.00 7.10 31 VAL C CA 1
ATOM 6933 C C . VAL B 1 51 ? 208.979 204.765 215.694 1.00 10.75 31 VAL C C 1
ATOM 6934 O O . VAL B 1 51 ? 209.037 205.766 214.973 1.00 19.57 31 VAL C O 1
ATOM 6947 N N . THR B 1 52 ? 209.705 203.674 215.485 1.00 14.64 32 THR C N 1
ATOM 6948 C CA . THR B 1 52 ? 210.505 203.477 214.285 1.00 13.36 32 THR C CA 1
ATOM 6949 C C . THR B 1 52 ? 209.751 202.543 213.350 1.00 5.01 32 THR C C 1
ATOM 6950 O O . THR B 1 52 ? 209.379 201.435 213.745 1.00 22.97 32 THR C O 1
ATOM 6961 N N . VAL B 1 53 ? 209.525 202.999 212.121 1.00 16.01 33 VAL C N 1
ATOM 6962 C CA . VAL B 1 53 ? 208.744 202.276 211.125 1.00 14.46 33 VAL C CA 1
ATOM 6963 C C . VAL B 1 53 ? 209.663 201.909 209.971 1.00 15.42 33 VAL C C 1
ATOM 6964 O O . VAL B 1 53 ? 210.376 202.769 209.441 1.00 24.77 33 VAL C O 1
ATOM 6977 N N . GLY B 1 54 ? 209.648 200.639 209.596 1.00 16.44 34 GLY C N 1
ATOM 6978 C CA . GLY B 1 54 ? 210.375 200.171 208.432 1.00 14.58 34 GLY C CA 1
ATOM 6979 C C . GLY B 1 54 ? 209.478 199.293 207.589 1.00 14.91 34 GLY C C 1
ATOM 6980 O O . GLY B 1 54 ? 208.641 198.549 208.101 1.00 29.57 34 GLY C O 1
ATOM 6984 N N . LEU B 1 55 ? 209.653 199.405 206.279 1.00 15.10 35 LEU C N 1
ATOM 6985 C CA . LEU B 1 55 ? 208.878 198.654 205.303 1.00 16.86 35 LEU C CA 1
ATOM 6986 C C . LEU B 1 55 ? 209.788 197.642 204.626 1.00 13.78 35 LEU C C 1
ATOM 6987 O O . LEU B 1 55 ? 210.860 198.006 204.132 1.00 17.77 35 LEU C O 1
ATOM 7003 N N . GLN B 1 56 ? 209.364 196.380 204.609 1.00 16.76 36 GLN C N 1
ATOM 7004 C CA . GLN B 1 56 ? 210.030 195.326 203.854 1.00 14.65 36 GLN C CA 1
ATOM 7005 C C . GLN B 1 56 ? 209.091 194.884 202.742 1.00 13.82 36 GLN C C 1
ATOM 7006 O O . GLN B 1 56 ? 207.959 194.479 203.014 1.00 24.21 36 GLN C O 1
ATOM 7020 N N . LEU B 1 57 ? 209.559 194.958 201.499 1.00 16.86 37 LEU C N 1
ATOM 7021 C CA . LEU B 1 57 ? 208.763 194.574 200.338 1.00 18.04 37 LEU C CA 1
ATOM 7022 C C . LEU B 1 57 ? 209.105 193.134 199.972 1.00 7.62 37 LEU C C 1
ATOM 7023 O O . LEU B 1 57 ? 210.217 192.852 199.515 1.00 25.77 37 LEU C O 1
ATOM 7039 N N . ILE B 1 58 ? 208.157 192.222 200.176 1.00 16.06 38 ILE C N 1
ATOM 7040 C CA . ILE B 1 58 ? 208.367 190.816 199.850 1.00 17.92 38 ILE C CA 1
ATOM 7041 C C . ILE B 1 58 ? 208.063 190.538 198.384 1.00 11.98 38 ILE C C 1
ATOM 7042 O O . ILE B 1 58 ? 208.812 189.822 197.718 1.00 22.25 38 ILE C O 1
ATOM 7058 N N . GLN B 1 59 ? 206.968 191.085 197.858 1.00 9.19 39 GLN C N 1
ATOM 7059 C CA . GLN B 1 59 ? 206.563 190.797 196.490 1.00 16.34 39 GLN C CA 1
ATOM 7060 C C . GLN B 1 59 ? 205.714 191.938 195.952 1.00 14.66 39 GLN C C 1
ATOM 7061 O O . GLN B 1 59 ? 204.855 192.470 196.660 1.00 22.63 39 GLN C O 1
ATOM 7075 N N . LEU B 1 60 ? 205.966 192.305 194.698 1.00 13.74 40 LEU C N 1
ATOM 7076 C CA . LEU B 1 60 ? 205.093 193.201 193.943 1.00 17.05 40 LEU C CA 1
ATOM 7077 C C . LEU B 1 60 ? 204.089 192.316 193.217 1.00 15.56 40 LEU C C 1
ATOM 7078 O O . LEU B 1 60 ? 204.386 191.761 192.158 1.00 20.95 40 LEU C O 1
ATOM 7094 N N . ILE B 1 61 ? 202.900 192.163 193.802 1.00 21.15 41 ILE C N 1
ATOM 7095 C CA . ILE B 1 61 ? 201.953 191.176 193.294 1.00 15.42 41 ILE C CA 1
ATOM 7096 C C . ILE B 1 61 ? 201.407 191.601 191.935 1.00 17.51 41 ILE C C 1
ATOM 7097 O O . ILE B 1 61 ? 201.373 190.800 190.994 1.00 23.04 41 ILE C O 1
ATOM 7113 N N . ASN B 1 62 ? 200.976 192.855 191.801 1.00 17.28 42 ASN C N 1
ATOM 7114 C CA . ASN B 1 62 ? 200.384 193.245 190.522 1.00 23.42 42 ASN C CA 1
ATOM 7115 C C . ASN B 1 62 ? 200.239 194.759 190.447 1.00 23.49 42 ASN C C 1
ATOM 7116 O O . ASN B 1 62 ? 200.089 195.434 191.469 1.00 24.91 42 ASN C O 1
ATOM 7127 N N . VAL B 1 63 ? 200.316 195.278 189.222 1.00 21.84 43 VAL C N 1
ATOM 7128 C CA . VAL B 1 63 ? 200.031 196.674 188.908 1.00 18.17 43 VAL C CA 1
ATOM 7129 C C . VAL B 1 63 ? 198.810 196.694 187.997 1.00 23.67 43 VAL C C 1
ATOM 7130 O O . VAL B 1 63 ? 198.875 196.226 186.854 1.00 28.51 43 VAL C O 1
ATOM 7143 N N . ASP B 1 64 ? 197.702 197.235 188.502 1.00 26.93 44 ASP C N 1
ATOM 7144 C CA . ASP B 1 64 ? 196.453 197.384 187.760 1.00 24.44 44 ASP C CA 1
ATOM 7145 C C . ASP B 1 64 ? 196.446 198.800 187.199 1.00 24.06 44 ASP C C 1
ATOM 7146 O O . ASP B 1 64 ? 196.229 199.771 187.932 1.00 40.13 44 ASP C O 1
ATOM 7155 N N . GLU B 1 65 ? 196.699 198.913 185.894 1.00 20.67 45 GLU C N 1
ATOM 7156 C CA . GLU B 1 65 ? 196.820 200.220 185.264 1.00 27.83 45 GLU C CA 1
ATOM 7157 C C . GLU B 1 65 ? 195.470 200.898 185.082 1.00 25.41 45 GLU C C 1
ATOM 7158 O O . GLU B 1 65 ? 195.392 202.130 185.130 1.00 30.90 45 GLU C O 1
ATOM 7170 N N . VAL B 1 66 ? 194.406 200.122 184.867 1.00 23.27 46 VAL C N 1
ATOM 7171 C CA . VAL B 1 66 ? 193.083 200.707 184.664 1.00 33.05 46 VAL C CA 1
ATOM 7172 C C . VAL B 1 66 ? 192.609 201.388 185.942 1.00 28.31 46 VAL C C 1
ATOM 7173 O O . VAL B 1 66 ? 192.330 202.592 185.960 1.00 30.01 46 VAL C O 1
ATOM 7186 N N . ASN B 1 67 ? 192.514 200.626 187.030 1.00 22.11 47 ASN C N 1
ATOM 7187 C CA . ASN B 1 67 ? 192.065 201.176 188.301 1.00 22.79 47 ASN C CA 1
ATOM 7188 C C . ASN B 1 67 ? 193.177 201.873 189.074 1.00 20.06 47 ASN C C 1
ATOM 7189 O O . ASN B 1 67 ? 192.899 202.442 190.134 1.00 23.67 47 ASN C O 1
ATOM 7200 N N . GLN B 1 68 ? 194.417 201.834 188.580 1.00 22.48 48 GLN C N 1
ATOM 7201 C CA . GLN B 1 68 ? 195.533 202.562 189.181 1.00 21.60 48 GLN C CA 1
ATOM 7202 C C . GLN B 1 68 ? 195.826 202.054 190.592 1.00 17.03 48 GLN C C 1
ATOM 7203 O O . GLN B 1 68 ? 195.903 202.827 191.549 1.00 24.48 48 GLN C O 1
ATOM 7217 N N . ILE B 1 69 ? 195.924 200.732 190.753 1.00 11.16 49 ILE C N 1
ATOM 7218 C CA . ILE B 1 69 ? 196.118 200.116 192.100 1.00 19.44 49 ILE C CA 1
ATOM 7219 C C . ILE B 1 69 ? 197.324 199.181 192.088 1.00 15.39 49 ILE C C 1
ATOM 7220 O O . ILE B 1 69 ? 197.252 198.156 191.414 1.00 24.48 49 ILE C O 1
ATOM 7236 N N . VAL B 1 70 ? 198.347 199.479 192.881 1.00 17.77 50 VAL C N 1
ATOM 7237 C CA . VAL B 1 70 ? 199.535 198.593 193.022 1.00 16.17 50 VAL C CA 1
ATOM 7238 C C . VAL B 1 70 ? 199.291 197.681 194.224 1.00 9.46 50 VAL C C 1
ATOM 7239 O O . VAL B 1 70 ? 199.138 198.217 195.332 1.00 12.11 50 VAL C O 1
ATOM 7252 N N . THR B 1 71 ? 199.251 196.369 194.011 1.00 13.15 51 THR C N 1
ATOM 7253 C CA . THR B 1 71 ? 199.091 195.377 195.103 1.00 14.75 51 THR C CA 1
ATOM 7254 C C . THR B 1 71 ? 200.479 194.823 195.421 1.00 13.81 51 THR C C 1
ATOM 7255 O O . THR B 1 71 ? 201.198 194.496 194.480 1.00 28.67 51 THR C O 1
ATOM 7266 N N . THR B 1 72 ? 200.864 194.810 196.687 1.00 10.12 52 THR C N 1
ATOM 7267 C CA . THR B 1 72 ? 202.158 194.325 197.142 1.00 12.20 52 THR C CA 1
ATOM 7268 C C . THR B 1 72 ? 201.979 193.544 198.437 1.00 11.34 52 THR C C 1
ATOM 7269 O O . THR B 1 72 ? 201.042 193.777 199.203 1.00 14.64 52 THR C O 1
ATOM 7280 N N . ASN B 1 73 ? 202.903 192.617 198.673 1.00 13.54 53 ASN C N 1
ATOM 7281 C CA . ASN B 1 73 ? 203.026 191.908 199.941 1.00 16.94 53 ASN C CA 1
ATOM 7282 C C . ASN B 1 73 ? 204.174 192.534 200.723 1.00 5.70 53 ASN C C 1
ATOM 7283 O O . ASN B 1 73 ? 205.288 192.651 200.201 1.00 16.91 53 ASN C O 1
ATOM 7294 N N . VAL B 1 74 ? 203.901 192.954 201.962 1.00 5.34 54 VAL C N 1
ATOM 7295 C CA . VAL B 1 74 ? 204.864 193.708 202.755 1.00 12.56 54 VAL C CA 1
ATOM 7296 C C . VAL B 1 74 ? 204.881 193.211 204.194 1.00 5.69 54 VAL C C 1
ATOM 7297 O O . VAL B 1 74 ? 203.953 192.553 204.667 1.00 19.33 54 VAL C O 1
ATOM 7310 N N . ARG B 1 75 ? 205.969 193.546 204.881 1.00 4.36 55 ARG C N 1
ATOM 7311 C CA . ARG B 1 75 ? 206.107 193.396 206.323 1.00 13.19 55 ARG C CA 1
ATOM 7312 C C . ARG B 1 75 ? 206.365 194.776 206.909 1.00 10.46 55 ARG C C 1
ATOM 7313 O O . ARG B 1 75 ? 207.289 195.473 206.470 1.00 17.57 55 ARG C O 1
ATOM 7334 N N . LEU B 1 76 ? 205.561 195.168 207.896 1.00 14.62 56 LEU C N 1
ATOM 7335 C CA . LEU B 1 76 ? 205.609 196.528 208.443 1.00 13.84 56 LEU C CA 1
ATOM 7336 C C . LEU B 1 76 ? 206.245 196.486 209.831 1.00 10.47 56 LEU C C 1
ATOM 7337 O O . LEU B 1 76 ? 205.560 196.463 210.849 1.00 19.92 56 LEU C O 1
ATOM 7353 N N . LYS B 1 77 ? 207.574 196.529 209.864 1.00 11.29 57 LYS C N 1
ATOM 7354 C CA . LYS B 1 77 ? 208.295 196.467 211.129 1.00 16.58 57 LYS C CA 1
ATOM 7355 C C . LYS B 1 77 ? 208.076 197.754 211.917 1.00 8.06 57 LYS C C 1
ATOM 7356 O O . LYS B 1 77 ? 208.332 198.850 211.410 1.00 19.70 57 LYS C O 1
ATOM 7375 N N . GLN B 1 78 ? 207.605 197.620 213.153 1.00 18.46 58 GLN C N 1
ATOM 7376 C CA . GLN B 1 78 ? 207.349 198.740 214.046 1.00 14.04 58 GLN C CA 1
ATOM 7377 C C . GLN B 1 78 ? 208.061 198.479 215.364 1.00 8.15 58 GLN C C 1
ATOM 7378 O O . GLN B 1 78 ? 207.871 197.423 215.978 1.00 20.05 58 GLN C O 1
ATOM 7392 N N . GLN B 1 79 ? 208.873 199.442 215.793 1.00 7.91 59 GLN C N 1
ATOM 7393 C CA . GLN B 1 79 ? 209.692 199.320 216.990 1.00 12.24 59 GLN C CA 1
ATOM 7394 C C . GLN B 1 79 ? 209.390 200.475 217.930 1.00 8.34 59 GLN C C 1
ATOM 7395 O O . GLN B 1 79 ? 209.412 201.637 217.514 1.00 18.57 59 GLN C O 1
ATOM 7409 N N . TRP B 1 80 ? 209.113 200.161 219.193 1.00 10.14 60 TRP C N 1
ATOM 7410 C CA . TRP B 1 80 ? 208.901 201.230 220.165 1.00 1.69 60 TRP C CA 1
ATOM 7411 C C . TRP B 1 80 ? 209.072 200.690 221.576 1.00 10.32 60 TRP C C 1
ATOM 7412 O O . TRP B 1 80 ? 208.940 199.493 221.821 1.00 27.18 60 TRP C O 1
ATOM 7433 N N . VAL B 1 81 ? 209.346 201.599 222.503 1.00 14.46 61 VAL C N 1
ATOM 7434 C CA . VAL B 1 81 ? 209.534 201.248 223.906 1.00 13.84 61 VAL C CA 1
ATOM 7435 C C . VAL B 1 81 ? 208.210 201.416 224.638 1.00 14.64 61 VAL C C 1
ATOM 7436 O O . VAL B 1 81 ? 207.561 202.463 224.535 1.00 19.30 61 VAL C O 1
ATOM 7449 N N . ASP B 1 82 ? 207.809 200.380 225.372 1.00 15.88 62 ASP C N 1
ATOM 7450 C CA . ASP B 1 82 ? 206.693 200.449 226.307 1.00 15.58 62 ASP C CA 1
ATOM 7451 C C . ASP B 1 82 ? 207.267 200.650 227.703 1.00 19.79 62 ASP C C 1
ATOM 7452 O O . ASP B 1 82 ? 208.011 199.799 228.200 1.00 28.88 62 ASP C O 1
ATOM 7461 N N . TYR B 1 83 ? 206.918 201.775 228.330 1.00 23.25 63 TYR C N 1
ATOM 7462 C CA . TYR B 1 83 ? 207.521 202.132 229.611 1.00 17.28 63 TYR C CA 1
ATOM 7463 C C . TYR B 1 83 ? 207.173 201.124 230.700 1.00 21.43 63 TYR C C 1
ATOM 7464 O O . TYR B 1 83 ? 208.019 200.797 231.540 1.00 26.15 63 TYR C O 1
ATOM 7482 N N . ASN B 1 84 ? 205.938 200.633 230.712 1.00 19.96 64 ASN C N 1
ATOM 7483 C CA . ASN B 1 84 ? 205.462 199.782 231.793 1.00 19.65 64 ASN C CA 1
ATOM 7484 C C . ASN B 1 84 ? 205.797 198.306 231.607 1.00 22.96 64 ASN C C 1
ATOM 7485 O O . ASN B 1 84 ? 205.653 197.538 232.564 1.00 36.13 64 ASN C O 1
ATOM 7496 N N . LEU B 1 85 ? 206.228 197.888 230.419 1.00 15.32 65 LEU C N 1
ATOM 7497 C CA . LEU B 1 85 ? 206.531 196.480 230.147 1.00 20.83 65 LEU C CA 1
ATOM 7498 C C . LEU B 1 85 ? 208.031 196.204 230.264 1.00 16.52 65 LEU C C 1
ATOM 7499 O O . LEU B 1 85 ? 208.657 195.671 229.353 1.00 27.99 65 LEU C O 1
ATOM 7515 N N . LYS B 1 86 ? 208.594 196.534 231.425 1.00 22.77 66 LYS C N 1
ATOM 7516 C CA . LYS B 1 86 ? 209.999 196.294 231.735 1.00 16.36 66 LYS C CA 1
ATOM 7517 C C . LYS B 1 86 ? 210.110 195.365 232.935 1.00 17.45 66 LYS C C 1
ATOM 7518 O O . LYS B 1 86 ? 209.219 195.322 233.788 1.00 24.98 66 LYS C O 1
ATOM 7537 N N . TRP B 1 87 ? 211.213 194.621 232.998 1.00 20.41 67 TRP C N 1
ATOM 7538 C CA . TRP B 1 87 ? 211.465 193.737 234.129 1.00 19.05 67 TRP C CA 1
ATOM 7539 C C . TRP B 1 87 ? 212.962 193.497 234.263 1.00 17.25 67 TRP C C 1
ATOM 7540 O O . TRP B 1 87 ? 213.736 193.726 233.331 1.00 19.76 67 TRP C O 1
ATOM 7561 N N . ASN B 1 88 ? 213.350 193.020 235.445 1.00 24.43 68 ASN C N 1
ATOM 7562 C CA . ASN B 1 88 ? 214.717 192.585 235.700 1.00 21.92 68 ASN C CA 1
ATOM 7563 C C . ASN B 1 88 ? 214.825 191.095 235.386 1.00 19.09 68 ASN C C 1
ATOM 7564 O O . ASN B 1 88 ? 214.102 190.301 236.000 1.00 28.41 68 ASN C O 1
ATOM 7575 N N . PRO B 1 89 ? 215.673 190.665 234.436 1.00 22.35 69 PRO C N 1
ATOM 7576 C CA . PRO B 1 89 ? 215.740 189.218 234.143 1.00 25.24 69 PRO C CA 1
ATOM 7577 C C . PRO B 1 89 ? 216.142 188.366 235.336 1.00 30.39 69 PRO C C 1
ATOM 7578 O O . PRO B 1 89 ? 215.678 187.225 235.459 1.00 30.39 69 PRO C O 1
ATOM 7589 N N . ASP B 1 90 ? 216.988 188.894 236.225 1.00 35.36 70 ASP C N 1
ATOM 7590 C CA . ASP B 1 90 ? 217.443 188.119 237.376 1.00 32.27 70 ASP C CA 1
ATOM 7591 C C . ASP B 1 90 ? 216.286 187.713 238.278 1.00 29.72 70 ASP C C 1
ATOM 7592 O O . ASP B 1 90 ? 216.338 186.655 238.914 1.00 37.17 70 ASP C O 1
ATOM 7601 N N . ASP B 1 91 ? 215.240 188.533 238.348 1.00 31.36 71 ASP C N 1
ATOM 7602 C CA . ASP B 1 91 ? 214.071 188.210 239.153 1.00 30.15 71 ASP C CA 1
ATOM 7603 C C . ASP B 1 91 ? 213.179 187.149 238.519 1.00 32.44 71 ASP C C 1
ATOM 7604 O O . ASP B 1 91 ? 212.240 186.691 239.179 1.00 38.60 71 ASP C O 1
ATOM 7613 N N . TYR B 1 92 ? 213.437 186.756 237.270 1.00 23.70 72 TYR C N 1
ATOM 7614 C CA . TYR B 1 92 ? 212.558 185.847 236.538 1.00 29.88 72 TYR C CA 1
ATOM 7615 C C . TYR B 1 92 ? 213.374 184.798 235.794 1.00 31.93 72 TYR C C 1
ATOM 7616 O O . TYR B 1 92 ? 213.114 184.495 234.625 1.00 35.10 72 TYR C O 1
ATOM 7634 N N . GLY B 1 93 ? 214.374 184.233 236.465 1.00 31.65 73 GLY C N 1
ATOM 7635 C CA . GLY B 1 93 ? 215.118 183.112 235.913 1.00 26.90 73 GLY C CA 1
ATOM 7636 C C . GLY B 1 93 ? 215.881 183.421 234.646 1.00 23.45 73 GLY C C 1
ATOM 7637 O O . GLY B 1 93 ? 216.065 182.530 233.810 1.00 30.48 73 GLY C O 1
ATOM 7641 N N . GLY B 1 94 ? 216.332 184.660 234.476 1.00 30.60 74 GLY C N 1
ATOM 7642 C CA . GLY B 1 94 ? 217.105 185.033 233.312 1.00 24.55 74 GLY C CA 1
ATOM 7643 C C . GLY B 1 94 ? 216.312 185.223 232.037 1.00 27.94 74 GLY C C 1
ATOM 7644 O O . GLY B 1 94 ? 216.920 185.342 230.966 1.00 32.15 74 GLY C O 1
ATOM 7648 N N . VAL B 1 95 ? 214.982 185.252 232.107 1.00 26.06 75 VAL C N 1
ATOM 7649 C CA . VAL B 1 95 ? 214.170 185.520 230.925 1.00 21.66 75 VAL C CA 1
ATOM 7650 C C . VAL B 1 95 ? 214.429 186.949 230.467 1.00 25.18 75 VAL C C 1
ATOM 7651 O O . VAL B 1 95 ? 214.115 187.910 231.178 1.00 26.76 75 VAL C O 1
ATOM 7664 N N . LYS B 1 96 ? 215.006 187.092 229.270 1.00 22.86 76 LYS C N 1
ATOM 7665 C CA . LYS B 1 96 ? 215.345 188.392 228.710 1.00 26.13 76 LYS C CA 1
ATOM 7666 C C . LYS B 1 96 ? 214.374 188.873 227.642 1.00 21.21 76 LYS C C 1
ATOM 7667 O O . LYS B 1 96 ? 214.306 190.080 227.397 1.00 26.85 76 LYS C O 1
ATOM 7686 N N . LYS B 1 97 ? 213.633 187.970 227.003 1.00 24.43 77 LYS C N 1
ATOM 7687 C CA . LYS B 1 97 ? 212.657 188.341 225.991 1.00 20.47 77 LYS C CA 1
ATOM 7688 C C . LYS B 1 97 ? 211.488 187.372 226.047 1.00 17.92 77 LYS C C 1
ATOM 7689 O O . LYS B 1 97 ? 211.637 186.220 226.462 1.00 30.84 77 LYS C O 1
ATOM 7708 N N . ILE B 1 98 ? 210.320 187.852 225.625 1.00 20.20 78 ILE C N 1
ATOM 7709 C CA . ILE B 1 98 ? 209.111 187.043 225.561 1.00 23.23 78 ILE C CA 1
ATOM 7710 C C . ILE B 1 98 ? 208.341 187.418 224.300 1.00 16.50 78 ILE C C 1
ATOM 7711 O O . ILE B 1 98 ? 208.637 188.412 223.634 1.00 21.21 78 ILE C O 1
ATOM 7727 N N . HIS B 1 99 ? 207.358 186.587 223.968 1.00 18.11 79 HIS C N 1
ATOM 7728 C CA . HIS B 1 99 ? 206.467 186.808 222.838 1.00 15.25 79 HIS C CA 1
ATOM 7729 C C . HIS B 1 99 ? 205.057 187.019 223.367 1.00 18.29 79 HIS C C 1
ATOM 7730 O O . HIS B 1 99 ? 204.520 186.155 224.066 1.00 29.82 79 HIS C O 1
ATOM 7744 N N . ILE B 1 100 ? 204.466 188.160 223.021 1.00 15.86 80 ILE C N 1
ATOM 7745 C CA . ILE B 1 100 ? 203.187 188.597 223.583 1.00 18.24 80 ILE C CA 1
ATOM 7746 C C . ILE B 1 100 ? 202.198 188.791 222.437 1.00 15.59 80 ILE C C 1
ATOM 7747 O O . ILE B 1 100 ? 202.595 189.316 221.391 1.00 20.24 80 ILE C O 1
ATOM 7763 N N . PRO B 1 101 ? 200.926 188.396 222.555 1.00 20.14 81 PRO C N 1
ATOM 7764 C CA . PRO B 1 101 ? 199.965 188.755 221.503 1.00 18.46 81 PRO C CA 1
ATOM 7765 C C . PRO B 1 101 ? 199.846 190.264 221.354 1.00 16.81 81 PRO C C 1
ATOM 7766 O O . PRO B 1 101 ? 199.752 191.000 222.338 1.00 22.64 81 PRO C O 1
ATOM 7777 N N . SER B 1 102 ? 199.847 190.721 220.100 1.00 13.16 82 SER C N 1
ATOM 7778 C CA . SER B 1 102 ? 199.827 192.155 219.838 1.00 18.10 82 SER C CA 1
ATOM 7779 C C . SER B 1 102 ? 198.518 192.793 220.286 1.00 17.89 82 SER C C 1
ATOM 7780 O O . SER B 1 102 ? 198.498 193.976 220.639 1.00 18.82 82 SER C O 1
ATOM 7788 N N . GLU B 1 103 ? 197.424 192.028 220.302 1.00 15.42 83 GLU C N 1
ATOM 7789 C CA . GLU B 1 103 ? 196.142 192.575 220.732 1.00 16.22 83 GLU C CA 1
ATOM 7790 C C . GLU B 1 103 ? 196.146 192.996 222.195 1.00 13.76 83 GLU C C 1
ATOM 7791 O O . GLU B 1 103 ? 195.318 193.822 222.590 1.00 22.64 83 GLU C O 1
ATOM 7803 N N . LYS B 1 104 ? 197.051 192.449 223.008 1.00 14.18 84 LYS C N 1
ATOM 7804 C CA . LYS B 1 104 ? 197.025 192.716 224.440 1.00 21.82 84 LYS C CA 1
ATOM 7805 C C . LYS B 1 104 ? 197.647 194.059 224.805 1.00 13.80 84 LYS C C 1
ATOM 7806 O O . LYS B 1 104 ? 197.416 194.550 225.914 1.00 24.89 84 LYS C O 1
ATOM 7825 N N . ILE B 1 105 ? 198.423 194.663 223.906 1.00 14.27 85 ILE C N 1
ATOM 7826 C CA . ILE B 1 105 ? 199.199 195.857 224.212 1.00 19.04 85 ILE C CA 1
ATOM 7827 C C . ILE B 1 105 ? 198.743 197.017 223.329 1.00 14.63 85 ILE C C 1
ATOM 7828 O O . ILE B 1 105 ? 198.107 196.833 222.292 1.00 14.95 85 ILE C O 1
ATOM 7844 N N . TRP B 1 106 ? 199.083 198.228 223.759 1.00 10.18 86 TRP C N 1
ATOM 7845 C CA . TRP B 1 106 ? 198.949 199.397 222.903 1.00 11.71 86 TRP C CA 1
ATOM 7846 C C . TRP B 1 106 ? 199.837 199.239 221.677 1.00 8.19 86 TRP C C 1
ATOM 7847 O O . TRP B 1 106 ? 200.936 198.684 221.756 1.00 14.76 86 TRP C O 1
ATOM 7868 N N . ARG B 1 107 ? 199.353 199.725 220.543 1.00 8.88 87 ARG C N 1
ATOM 7869 C CA . ARG B 1 107 ? 200.089 199.704 219.291 1.00 11.54 87 ARG C CA 1
ATOM 7870 C C . ARG B 1 107 ? 199.867 201.029 218.581 1.00 5.27 87 ARG C C 1
ATOM 7871 O O . ARG B 1 107 ? 198.854 201.696 218.813 1.00 21.39 87 ARG C O 1
ATOM 7892 N N . PRO B 1 108 ? 200.791 201.440 217.710 1.00 17.77 88 PRO C N 1
ATOM 7893 C CA . PRO B 1 108 ? 200.471 202.540 216.795 1.00 19.45 88 PRO C CA 1
ATOM 7894 C C . PRO B 1 108 ? 199.480 202.084 215.736 1.00 15.35 88 PRO C C 1
ATOM 7895 O O . PRO B 1 108 ? 199.529 200.946 215.262 1.00 24.80 88 PRO C O 1
ATOM 7906 N N . ASP B 1 109 ? 198.575 202.987 215.367 1.00 22.68 89 ASP C N 1
ATOM 7907 C CA . ASP B 1 109 ? 197.509 202.678 214.413 1.00 13.36 89 ASP C CA 1
ATOM 7908 C C . ASP B 1 109 ? 197.916 203.147 213.017 1.00 10.70 89 ASP C C 1
ATOM 7909 O O . ASP B 1 109 ? 197.286 204.005 212.396 1.00 27.74 89 ASP C O 1
ATOM 7918 N N . LEU B 1 110 ? 198.993 202.548 212.518 1.00 17.94 90 LEU C N 1
ATOM 7919 C CA . LEU B 1 110 ? 199.472 202.891 211.188 1.00 14.80 90 LEU C CA 1
ATOM 7920 C C . LEU B 1 110 ? 198.427 202.540 210.140 1.00 9.85 90 LEU C C 1
ATOM 7921 O O . LEU B 1 110 ? 197.819 201.467 210.175 1.00 22.80 90 LEU C O 1
ATOM 7937 N N . VAL B 1 111 ? 198.218 203.467 209.215 1.00 8.04 91 VAL C N 1
ATOM 7938 C CA . VAL B 1 111 ? 197.264 203.327 208.129 1.00 5.16 91 VAL C CA 1
ATOM 7939 C C . VAL B 1 111 ? 197.962 203.743 206.845 1.00 13.73 91 VAL C C 1
ATOM 7940 O O . VAL B 1 111 ? 198.731 204.715 206.829 1.00 17.08 91 VAL C O 1
ATOM 7953 N N . LEU B 1 112 ? 197.713 202.977 205.784 1.00 7.58 92 LEU C N 1
ATOM 7954 C CA . LEU B 1 112 ? 198.104 203.333 204.424 1.00 13.09 92 LEU C CA 1
ATOM 7955 C C . LEU B 1 112 ? 197.117 204.382 203.929 1.00 7.89 92 LEU C C 1
ATOM 7956 O O . LEU B 1 112 ? 195.995 204.059 203.535 1.00 18.65 92 LEU C O 1
ATOM 7972 N N . TYR B 1 113 ? 197.537 205.649 203.958 1.00 11.49 93 TYR C N 1
ATOM 7973 C CA . TYR B 1 113 ? 196.621 206.747 203.665 1.00 11.46 93 TYR C CA 1
ATOM 7974 C C . TYR B 1 113 ? 196.105 206.689 202.235 1.00 7.69 93 TYR C C 1
ATOM 7975 O O . TYR B 1 113 ? 194.950 207.044 201.981 1.00 24.89 93 TYR C O 1
ATOM 7993 N N . ASN B 1 114 ? 196.939 206.252 201.293 1.00 13.85 94 ASN C N 1
ATOM 7994 C CA . ASN B 1 114 ? 196.566 206.162 199.888 1.00 16.08 94 ASN C CA 1
ATOM 7995 C C . ASN B 1 114 ? 196.128 204.750 199.509 1.00 11.57 94 ASN C C 1
ATOM 7996 O O . ASN B 1 114 ? 196.353 204.306 198.381 1.00 20.70 94 ASN C O 1
ATOM 8007 N N . ASN B 1 115 ? 195.502 204.035 200.444 1.00 11.41 95 ASN C N 1
ATOM 8008 C CA . ASN B 1 115 ? 194.947 202.724 200.138 1.00 10.66 95 ASN C CA 1
ATOM 8009 C C . ASN B 1 115 ? 193.860 202.851 199.081 1.00 10.00 95 ASN C C 1
ATOM 8010 O O . ASN B 1 115 ? 193.003 203.735 199.155 1.00 25.20 95 ASN C O 1
ATOM 8021 N N . ALA B 1 116 ? 193.907 201.968 198.083 1.00 21.94 96 ALA C N 1
ATOM 8022 C CA . ALA B 1 116 ? 192.934 202.036 196.994 1.00 18.84 96 ALA C CA 1
ATOM 8023 C C . ALA B 1 116 ? 191.636 201.321 197.356 1.00 17.49 96 ALA C C 1
ATOM 8024 O O . ALA B 1 116 ? 190.593 201.959 197.525 1.00 35.41 96 ALA C O 1
ATOM 8031 N N . ASP B 1 117 ? 191.691 199.990 197.496 1.00 19.76 97 ASP C N 1
ATOM 8032 C CA . ASP B 1 117 ? 190.509 199.209 197.848 1.00 17.78 97 ASP C CA 1
ATOM 8033 C C . ASP B 1 117 ? 190.835 198.024 198.755 1.00 15.99 97 ASP C C 1
ATOM 8034 O O . ASP B 1 117 ? 190.039 197.081 198.830 1.00 23.20 97 ASP C O 1
ATOM 8043 N N . GLY B 1 118 ? 191.970 198.044 199.441 1.00 16.75 98 GLY C N 1
ATOM 8044 C CA . GLY B 1 118 ? 192.372 196.992 200.353 1.00 10.07 98 GLY C CA 1
ATOM 8045 C C . GLY B 1 118 ? 192.105 197.355 201.798 1.00 10.48 98 GLY C C 1
ATOM 8046 O O . GLY B 1 118 ? 191.264 198.208 202.105 1.00 24.84 98 GLY C O 1
ATOM 8050 N N . ASP B 1 119 ? 192.830 196.701 202.699 1.00 14.41 99 ASP C N 1
ATOM 8051 C CA . ASP B 1 119 ? 192.747 197.022 204.116 1.00 14.73 99 ASP C CA 1
ATOM 8052 C C . ASP B 1 119 ? 193.467 198.334 204.398 1.00 14.24 99 ASP C C 1
ATOM 8053 O O . ASP B 1 119 ? 194.529 198.609 203.835 1.00 22.31 99 ASP C O 1
ATOM 8062 N N . PHE B 1 120 ? 192.869 199.154 205.264 1.00 18.96 100 PHE C N 1
ATOM 8063 C CA . PHE B 1 120 ? 193.491 200.420 205.641 1.00 12.16 100 PHE C CA 1
ATOM 8064 C C . PHE B 1 120 ? 194.605 200.221 206.660 1.00 8.10 100 PHE C C 1
ATOM 8065 O O . PHE B 1 120 ? 195.639 200.892 206.587 1.00 23.85 100 PHE C O 1
ATOM 8082 N N . ALA B 1 121 ? 194.414 199.309 207.607 1.00 17.99 101 ALA C N 1
ATOM 8083 C CA . ALA B 1 121 ? 195.322 199.090 208.724 1.00 11.29 101 ALA C CA 1
ATOM 8084 C C . ALA B 1 121 ? 195.786 197.638 208.732 1.00 14.55 101 ALA C C 1
ATOM 8085 O O . ALA B 1 121 ? 195.395 196.829 207.889 1.00 23.18 101 ALA C O 1
ATOM 8092 N N . ILE B 1 122 ? 196.641 197.317 209.701 1.00 20.91 102 ILE C N 1
ATOM 8093 C CA . ILE B 1 122 ? 197.070 195.940 209.900 1.00 10.71 102 ILE C CA 1
ATOM 8094 C C . ILE B 1 122 ? 195.890 195.123 210.405 1.00 11.83 102 ILE C C 1
ATOM 8095 O O . ILE B 1 122 ? 195.241 195.489 211.393 1.00 20.71 102 ILE C O 1
ATOM 8111 N N . VAL B 1 123 ? 195.609 194.014 209.724 1.00 21.52 103 VAL C N 1
ATOM 8112 C CA . VAL B 1 123 ? 194.587 193.067 210.154 1.00 21.40 103 VAL C CA 1
ATOM 8113 C C . VAL B 1 123 ? 195.182 191.757 210.661 1.00 15.98 103 VAL C C 1
ATOM 8114 O O . VAL B 1 123 ? 194.468 190.994 211.330 1.00 28.81 103 VAL C O 1
ATOM 8127 N N . LYS B 1 124 ? 196.453 191.475 210.375 1.00 24.39 104 LYS C N 1
ATOM 8128 C CA . LYS B 1 124 ? 197.130 190.270 210.853 1.00 23.07 104 LYS C CA 1
ATOM 8129 C C . LYS B 1 124 ? 197.857 190.625 212.143 1.00 14.83 104 LYS C C 1
ATOM 8130 O O . LYS B 1 124 ? 198.943 191.208 212.117 1.00 25.95 104 LYS C O 1
ATOM 8149 N N . PHE B 1 125 ? 197.262 190.262 213.278 1.00 15.54 105 PHE C N 1
ATOM 8150 C CA . PHE B 1 125 ? 197.787 190.648 214.587 1.00 18.29 105 PHE C CA 1
ATOM 8151 C C . PHE B 1 125 ? 198.681 189.527 215.109 1.00 21.63 105 PHE C C 1
ATOM 8152 O O . PHE B 1 125 ? 198.307 188.728 215.970 1.00 29.09 105 PHE C O 1
ATOM 8169 N N . THR B 1 126 ? 199.893 189.480 214.564 1.00 18.91 106 THR C N 1
ATOM 8170 C CA . THR B 1 126 ? 200.895 188.522 214.994 1.00 16.17 106 THR C CA 1
ATOM 8171 C C . THR B 1 126 ? 201.460 188.928 216.353 1.00 20.44 106 THR C C 1
ATOM 8172 O O . THR B 1 126 ? 201.133 189.980 216.906 1.00 27.32 106 THR C O 1
ATOM 8183 N N . LYS B 1 127 ? 202.316 188.069 216.898 1.00 15.03 107 LYS C N 1
ATOM 8184 C CA . LYS B 1 127 ? 202.892 188.323 218.209 1.00 16.28 107 LYS C CA 1
ATOM 8185 C C . LYS B 1 127 ? 204.042 189.322 218.119 1.00 10.81 107 LYS C C 1
ATOM 8186 O O . LYS B 1 127 ? 204.756 189.399 217.117 1.00 22.28 107 LYS C O 1
ATOM 8205 N N . VAL B 1 128 ? 204.205 190.092 219.186 1.00 16.38 108 VAL C N 1
ATOM 8206 C CA . VAL B 1 128 ? 205.294 191.048 219.343 1.00 16.22 108 VAL C CA 1
ATOM 8207 C C . VAL B 1 128 ? 206.399 190.397 220.159 1.00 15.95 108 VAL C C 1
ATOM 8208 O O . VAL B 1 128 ? 206.141 189.601 221.069 1.00 20.95 108 VAL C O 1
ATOM 8221 N N . LEU B 1 129 ? 207.640 190.751 219.838 1.00 17.98 109 LEU C N 1
ATOM 8222 C CA . LEU B 1 129 ? 208.799 190.376 220.637 1.00 15.44 109 LEU C CA 1
ATOM 8223 C C . LEU B 1 129 ? 209.091 191.497 221.629 1.00 11.24 109 LEU C C 1
ATOM 8224 O O . LEU B 1 129 ? 209.440 192.610 221.225 1.00 25.20 109 LEU C O 1
ATOM 8240 N N . LEU B 1 130 ? 208.945 191.203 222.920 1.00 11.50 110 LEU C N 1
ATOM 8241 C CA . LEU B 1 130 ? 209.140 192.170 223.992 1.00 17.68 110 LEU C CA 1
ATOM 8242 C C . LEU B 1 130 ? 210.409 191.825 224.760 1.00 13.03 110 LEU C C 1
ATOM 8243 O O . LEU B 1 130 ? 210.519 190.730 225.319 1.00 22.90 110 LEU C O 1
ATOM 8259 N N . GLN B 1 131 ? 211.347 192.765 224.802 1.00 13.09 111 GLN C N 1
ATOM 8260 C CA . GLN B 1 131 ? 212.574 192.621 225.573 1.00 17.57 111 GLN C CA 1
ATOM 8261 C C . GLN B 1 131 ? 212.366 193.134 226.995 1.00 17.48 111 GLN C C 1
ATOM 8262 O O . GLN B 1 131 ? 211.395 193.833 227.293 1.00 22.57 111 GLN C O 1
ATOM 8276 N N . TYR B 1 132 ? 213.304 192.780 227.880 1.00 18.35 112 TYR C N 1
ATOM 8277 C CA . TYR B 1 132 ? 213.219 193.218 229.270 1.00 18.43 112 TYR C CA 1
ATOM 8278 C C . TYR B 1 132 ? 213.376 194.726 229.418 1.00 18.06 112 TYR C C 1
ATOM 8279 O O . TYR B 1 132 ? 212.951 195.282 230.436 1.00 15.56 112 TYR C O 1
ATOM 8297 N N . THR B 1 133 ? 213.972 195.401 228.433 1.00 14.47 113 THR C N 1
ATOM 8298 C CA . THR B 1 133 ? 214.113 196.852 228.485 1.00 13.38 113 THR C CA 1
ATOM 8299 C C . THR B 1 133 ? 212.825 197.588 228.138 1.00 19.21 113 THR C C 1
ATOM 8300 O O . THR B 1 133 ? 212.824 198.824 228.140 1.00 24.33 113 THR C O 1
ATOM 8311 N N . GLY B 1 134 ? 211.739 196.875 227.838 1.00 20.61 114 GLY C N 1
ATOM 8312 C CA . GLY B 1 134 ? 210.527 197.484 227.344 1.00 22.39 114 GLY C CA 1
ATOM 8313 C C . GLY B 1 134 ? 210.485 197.674 225.846 1.00 9.95 114 GLY C C 1
ATOM 8314 O O . GLY B 1 134 ? 209.478 198.175 225.332 1.00 23.20 114 GLY C O 1
ATOM 8318 N N . HIS B 1 135 ? 211.541 197.295 225.131 1.00 15.48 115 HIS C N 1
ATOM 8319 C CA . HIS B 1 135 ? 211.546 197.430 223.684 1.00 12.02 115 HIS C CA 1
ATOM 8320 C C . HIS B 1 135 ? 210.635 196.382 223.062 1.00 8.09 115 HIS C C 1
ATOM 8321 O O . HIS B 1 135 ? 210.672 195.207 223.438 1.00 17.07 115 HIS C O 1
ATOM 8335 N N . ILE B 1 136 ? 209.819 196.815 222.108 1.00 16.04 116 ILE C N 1
ATOM 8336 C CA . ILE B 1 136 ? 208.882 195.969 221.387 1.00 12.24 116 ILE C CA 1
ATOM 8337 C C . ILE B 1 136 ? 209.230 196.065 219.915 1.00 9.31 116 ILE C C 1
ATOM 8338 O O . ILE B 1 136 ? 209.416 197.171 219.393 1.00 20.83 116 ILE C O 1
ATOM 8354 N N . THR B 1 137 ? 209.335 194.908 219.263 1.00 7.72 117 THR C N 1
ATOM 8355 C CA . THR B 1 137 ? 209.398 194.790 217.814 1.00 11.11 117 THR C CA 1
ATOM 8356 C C . THR B 1 137 ? 208.182 194.001 217.352 1.00 9.56 117 THR C C 1
ATOM 8357 O O . THR B 1 137 ? 207.926 192.903 217.855 1.00 22.34 117 THR C O 1
ATOM 8368 N N . TRP B 1 138 ? 207.432 194.566 216.408 1.00 15.22 118 TRP C N 1
ATOM 8369 C CA . TRP B 1 138 ? 206.238 193.937 215.854 1.00 12.27 118 TRP C CA 1
ATOM 8370 C C . TRP B 1 138 ? 206.335 194.026 214.340 1.00 10.48 118 TRP C C 1
ATOM 8371 O O . TRP B 1 138 ? 206.411 195.127 213.792 1.00 19.21 118 TRP C O 1
ATOM 8392 N N . THR B 1 139 ? 206.319 192.876 213.664 1.00 9.61 119 THR C N 1
ATOM 8393 C CA . THR B 1 139 ? 206.579 192.792 212.227 1.00 15.49 119 THR C CA 1
ATOM 8394 C C . THR B 1 139 ? 205.416 192.084 211.536 1.00 9.30 119 THR C C 1
ATOM 8395 O O . THR B 1 139 ? 205.571 190.975 211.008 1.00 21.20 119 THR C O 1
ATOM 8406 N N . PRO B 1 140 ? 204.234 192.706 211.511 1.00 13.56 120 PRO C N 1
ATOM 8407 C CA . PRO B 1 140 ? 203.082 192.046 210.913 1.00 9.30 120 PRO C CA 1
ATOM 8408 C C . PRO B 1 140 ? 203.204 191.993 209.400 1.00 13.62 120 PRO C C 1
ATOM 8409 O O . PRO B 1 140 ? 203.830 192.874 208.782 1.00 11.66 120 PRO C O 1
ATOM 8420 N N . PRO B 1 141 ? 202.609 190.987 208.758 1.00 15.39 121 PRO C N 1
ATOM 8421 C CA . PRO B 1 141 ? 202.487 191.010 207.302 1.00 18.11 121 PRO C CA 1
ATOM 8422 C C . PRO B 1 141 ? 201.221 191.731 206.872 1.00 15.67 121 PRO C C 1
ATOM 8423 O O . PRO B 1 141 ? 200.252 191.853 207.622 1.00 21.61 121 PRO C O 1
ATOM 8434 N N . ALA B 1 142 ? 201.247 192.210 205.636 1.00 14.07 122 ALA C N 1
ATOM 8435 C CA . ALA B 1 142 ? 200.096 192.900 205.083 1.00 11.15 122 ALA C CA 1
ATOM 8436 C C . ALA B 1 142 ? 200.133 192.784 203.571 1.00 7.64 122 ALA C C 1
ATOM 8437 O O . ALA B 1 142 ? 201.197 192.607 202.971 1.00 19.33 122 ALA C O 1
ATOM 8444 N N . ILE B 1 143 ? 198.954 192.863 202.969 1.00 13.04 123 ILE C N 1
ATOM 8445 C CA . ILE B 1 143 ? 198.806 193.065 201.536 1.00 8.71 123 ILE C CA 1
ATOM 8446 C C . ILE B 1 143 ? 198.337 194.500 201.356 1.00 7.55 123 ILE C C 1
ATOM 8447 O O . ILE B 1 143 ? 197.195 194.839 201.687 1.00 24.62 123 ILE C O 1
ATOM 8463 N N . PHE B 1 144 ? 199.228 195.347 200.852 1.00 14.83 124 PHE C N 1
ATOM 8464 C CA . PHE B 1 144 ? 198.924 196.751 200.607 1.00 13.50 124 PHE C CA 1
ATOM 8465 C C . PHE B 1 144 ? 198.381 196.892 199.195 1.00 13.21 124 PHE C C 1
ATOM 8466 O O . PHE B 1 144 ? 199.021 196.447 198.240 1.00 21.76 124 PHE C O 1
ATOM 8483 N N . LYS B 1 145 ? 197.213 197.514 199.069 1.00 13.14 125 LYS C N 1
ATOM 8484 C CA . LYS B 1 145 ? 196.636 197.905 197.784 1.00 15.42 125 LYS C CA 1
ATOM 8485 C C . LYS B 1 145 ? 196.600 199.430 197.769 1.00 14.44 125 LYS C C 1
ATOM 8486 O O . LYS B 1 145 ? 195.715 200.043 198.372 1.00 26.33 125 LYS C O 1
ATOM 8505 N N . SER B 1 146 ? 197.587 200.049 197.123 1.00 12.57 126 SER C N 1
ATOM 8506 C CA . SER B 1 146 ? 197.756 201.522 197.139 1.00 16.40 126 SER C CA 1
ATOM 8507 C C . SER B 1 146 ? 197.325 202.147 195.816 1.00 10.85 126 SER C C 1
ATOM 8508 O O . SER B 1 146 ? 197.483 201.485 194.784 1.00 25.80 126 SER C O 1
ATOM 8516 N N . TYR B 1 147 ? 196.837 203.384 195.849 1.00 17.60 127 TYR C N 1
ATOM 8517 C CA . TYR B 1 147 ? 196.411 204.125 194.640 1.00 19.62 127 TYR C CA 1
ATOM 8518 C C . TYR B 1 147 ? 197.650 204.808 194.061 1.00 19.09 127 TYR C C 1
ATOM 8519 O O . TYR B 1 147 ? 198.263 205.601 194.791 1.00 33.59 127 TYR C O 1
ATOM 8537 N N . CYS B 1 148 ? 198.018 204.507 192.820 1.00 23.24 128 CYS C N 1
ATOM 8538 C CA . CYS B 1 148 ? 199.227 205.062 192.154 1.00 29.32 128 CYS C CA 1
ATOM 8539 C C . CYS B 1 148 ? 198.829 205.729 190.838 1.00 33.17 128 CYS C C 1
ATOM 8540 O O . CYS B 1 148 ? 198.272 205.026 189.988 1.00 34.66 128 CYS C O 1
ATOM 8547 N N . GLU B 1 149 ? 199.126 207.016 190.660 1.00 29.38 129 GLU C N 1
ATOM 8548 C CA . GLU B 1 149 ? 198.857 207.706 189.372 1.00 31.77 129 GLU C CA 1
ATOM 8549 C C . GLU B 1 149 ? 199.665 206.983 188.290 1.00 30.87 129 GLU C C 1
ATOM 8550 O O . GLU B 1 149 ? 200.903 207.013 188.381 1.00 37.54 129 GLU C O 1
ATOM 8562 N N . ILE B 1 150 ? 199.002 206.361 187.315 1.00 28.44 130 ILE C N 1
ATOM 8563 C CA . ILE B 1 150 ? 199.680 205.573 186.245 1.00 24.68 130 ILE C CA 1
ATOM 8564 C C . ILE B 1 150 ? 199.801 206.433 184.986 1.00 29.85 130 ILE C C 1
ATOM 8565 O O . ILE B 1 150 ? 198.748 206.745 184.400 1.00 33.96 130 ILE C O 1
ATOM 8581 N N . ILE B 1 151 ? 201.019 206.787 184.569 1.00 30.56 131 ILE C N 1
ATOM 8582 C CA . ILE B 1 151 ? 201.251 207.508 183.323 1.00 27.53 131 ILE C CA 1
ATOM 8583 C C . ILE B 1 151 ? 201.436 206.468 182.230 1.00 23.72 131 ILE C C 1
ATOM 8584 O O . ILE B 1 151 ? 202.418 205.715 182.241 1.00 27.20 131 ILE C O 1
ATOM 8600 N N . VAL B 1 152 ? 200.499 206.426 181.288 1.00 26.31 132 VAL C N 1
ATOM 8601 C CA . VAL B 1 152 ? 200.487 205.409 180.242 1.00 24.44 132 VAL C CA 1
ATOM 8602 C C . VAL B 1 152 ? 201.044 205.946 178.922 1.00 26.81 132 VAL C C 1
ATOM 8603 O O . VAL B 1 152 ? 200.902 205.295 177.892 1.00 36.34 132 VAL C O 1
ATOM 8616 N N . THR B 1 153 ? 201.691 207.117 178.938 1.00 28.44 133 THR C N 1
ATOM 8617 C CA . THR B 1 153 ? 202.137 207.738 177.693 1.00 31.12 133 THR C CA 1
ATOM 8618 C C . THR B 1 153 ? 203.136 206.859 176.949 1.00 28.57 133 THR C C 1
ATOM 8619 O O . THR B 1 153 ? 203.025 206.678 175.731 1.00 33.33 133 THR C O 1
ATOM 8630 N N . HIS B 1 154 ? 204.105 206.292 177.665 1.00 32.94 134 HIS C N 1
ATOM 8631 C CA . HIS B 1 154 ? 205.167 205.489 177.071 1.00 32.94 134 HIS C CA 1
ATOM 8632 C C . HIS B 1 154 ? 204.919 203.988 177.184 1.00 29.36 134 HIS C C 1
ATOM 8633 O O . HIS B 1 154 ? 205.837 203.203 176.927 1.00 38.09 134 HIS C O 1
ATOM 8647 N N . PHE B 1 155 ? 203.714 203.574 177.566 1.00 26.36 135 PHE C N 1
ATOM 8648 C CA . PHE B 1 155 ? 203.397 202.156 177.672 1.00 27.18 135 PHE C CA 1
ATOM 8649 C C . PHE B 1 155 ? 203.585 201.486 176.309 1.00 26.16 135 PHE C C 1
ATOM 8650 O O . PHE B 1 155 ? 203.162 202.049 175.290 1.00 29.31 135 PHE C O 1
ATOM 8667 N N . PRO B 1 156 ? 204.199 200.284 176.237 1.00 20.60 136 PRO C N 1
ATOM 8668 C CA . PRO B 1 156 ? 204.678 199.397 177.308 1.00 27.18 136 PRO C CA 1
ATOM 8669 C C . PRO B 1 156 ? 206.101 199.692 177.785 1.00 28.78 136 PRO C C 1
ATOM 8670 O O . PRO B 1 156 ? 206.647 198.933 178.577 1.00 33.02 136 PRO C O 1
ATOM 8681 N N . PHE B 1 157 ? 206.724 200.776 177.329 1.00 27.50 137 PHE C N 1
ATOM 8682 C CA . PHE B 1 157 ? 208.060 201.179 177.768 1.00 31.86 137 PHE C CA 1
ATOM 8683 C C . PHE B 1 157 ? 207.988 202.205 178.891 1.00 27.34 137 PHE C C 1
ATOM 8684 O O . PHE B 1 157 ? 208.860 203.067 179.024 1.00 30.92 137 PHE C O 1
ATOM 8701 N N . ASP B 1 158 ? 206.952 202.117 179.718 1.00 24.81 138 ASP C N 1
ATOM 8702 C CA . ASP B 1 158 ? 206.658 203.155 180.693 1.00 28.15 138 ASP C CA 1
ATOM 8703 C C . ASP B 1 158 ? 207.418 202.925 181.995 1.00 28.67 138 ASP C C 1
ATOM 8704 O O . ASP B 1 158 ? 207.827 201.809 182.325 1.00 26.55 138 ASP C O 1
ATOM 8713 N N . GLU B 1 159 ? 207.611 203.997 182.765 1.00 34.94 139 GLU C N 1
ATOM 8714 C CA . GLU B 1 159 ? 208.237 203.926 184.112 1.00 28.90 139 GLU C CA 1
ATOM 8715 C C . GLU B 1 159 ? 207.209 204.493 185.096 1.00 30.95 139 GLU C C 1
ATOM 8716 O O . GLU B 1 159 ? 206.697 205.590 184.816 1.00 37.47 139 GLU C O 1
ATOM 8728 N N . GLN B 1 160 ? 206.906 203.792 186.200 1.00 21.21 140 GLN C N 1
ATOM 8729 C CA . GLN B 1 160 ? 205.840 204.189 187.163 1.00 22.97 140 GLN C CA 1
ATOM 8730 C C . GLN B 1 160 ? 206.385 204.393 188.581 1.00 25.44 140 GLN C C 1
ATOM 8731 O O . GLN B 1 160 ? 206.849 203.407 189.167 1.00 35.35 140 GLN C O 1
ATOM 8745 N N . ASN B 1 161 ? 206.243 205.594 189.145 1.00 25.13 141 ASN C N 1
ATOM 8746 C CA . ASN B 1 161 ? 206.692 205.910 190.529 1.00 23.85 141 ASN C CA 1
ATOM 8747 C C . ASN B 1 161 ? 205.487 205.779 191.468 1.00 32.59 141 ASN C C 1
ATOM 8748 O O . ASN B 1 161 ? 204.694 206.739 191.521 1.00 39.67 141 ASN C O 1
ATOM 8757 N N . CYS B 1 162 ? 205.353 204.661 192.190 1.00 29.02 142 CYS C N 1
ATOM 8758 C CA . CYS B 1 162 ? 204.185 204.385 193.076 1.00 39.39 142 CYS C CA 1
ATOM 8759 C C . CYS B 1 162 ? 204.579 204.502 194.550 1.00 31.35 142 CYS C C 1
ATOM 8760 O O . CYS B 1 162 ? 205.535 203.826 194.940 1.00 33.59 142 CYS C O 1
ATOM 8767 N N . SER B 1 163 ? 203.799 205.216 195.360 1.00 23.91 143 SER C N 1
ATOM 8768 C CA . SER B 1 163 ? 204.131 205.526 196.770 1.00 24.16 143 SER C CA 1
ATOM 8769 C C . SER B 1 163 ? 203.257 204.725 197.729 1.00 15.42 143 SER C C 1
ATOM 8770 O O . SER B 1 163 ? 202.299 204.097 197.261 1.00 28.72 143 SER C O 1
ATOM 8778 N N . MET B 1 164 ? 203.631 204.699 199.002 1.00 20.08 144 MET C N 1
ATOM 8779 C CA . MET B 1 164 ? 202.854 204.033 200.073 1.00 14.98 144 MET C CA 1
ATOM 8780 C C . MET B 1 164 ? 202.911 204.999 201.253 1.00 16.53 144 MET C C 1
ATOM 8781 O O . MET B 1 164 ? 203.933 204.981 201.961 1.00 29.50 144 MET C O 1
ATOM 8795 N N . LYS B 1 165 ? 201.887 205.828 201.448 1.00 16.64 145 LYS C N 1
ATOM 8796 C CA . LYS B 1 165 ? 201.882 206.852 202.486 1.00 9.15 145 LYS C CA 1
ATOM 8797 C C . LYS B 1 165 ? 201.351 206.234 203.774 1.00 10.32 145 LYS C C 1
ATOM 8798 O O . LYS B 1 165 ? 200.189 205.818 203.830 1.00 20.04 145 LYS C O 1
ATOM 8817 N N . LEU B 1 166 ? 202.196 206.178 204.802 1.00 6.89 146 LEU C N 1
ATOM 8818 C CA . LEU B 1 166 ? 201.874 205.548 206.073 1.00 16.11 146 LEU C CA 1
ATOM 8819 C C . LEU B 1 166 ? 201.849 206.596 207.172 1.00 10.06 146 LEU C C 1
ATOM 8820 O O . LEU B 1 166 ? 202.725 207.465 207.235 1.00 21.07 146 LEU C O 1
ATOM 8836 N N . GLY B 1 167 ? 200.849 206.513 208.039 1.00 17.50 147 GLY C N 1
ATOM 8837 C CA . GLY B 1 167 ? 200.800 207.426 209.168 1.00 8.30 147 GLY C CA 1
ATOM 8838 C C . GLY B 1 167 ? 199.884 206.919 210.254 1.00 5.64 147 GLY C C 1
ATOM 8839 O O . GLY B 1 167 ? 199.017 206.075 210.016 1.00 18.90 147 GLY C O 1
ATOM 8843 N N . THR B 1 168 ? 200.083 207.452 211.456 1.00 15.91 148 THR C N 1
ATOM 8844 C CA . THR B 1 168 ? 199.176 207.148 212.556 1.00 13.05 148 THR C CA 1
ATOM 8845 C C . THR B 1 168 ? 197.857 207.872 212.320 1.00 9.19 148 THR C C 1
ATOM 8846 O O . THR B 1 168 ? 197.821 209.104 212.245 1.00 23.59 148 THR C O 1
ATOM 8857 N N . TRP B 1 169 ? 196.774 207.102 212.200 1.00 17.55 149 TRP C N 1
ATOM 8858 C CA . TRP B 1 169 ? 195.508 207.665 211.742 1.00 14.14 149 TRP C CA 1
ATOM 8859 C C . TRP B 1 169 ? 194.932 208.659 212.744 1.00 8.49 149 TRP C C 1
ATOM 8860 O O . TRP B 1 169 ? 194.480 209.742 212.356 1.00 20.41 149 TRP C O 1
ATOM 8881 N N . THR B 1 170 ? 194.947 208.313 214.034 1.00 11.09 150 THR C N 1
ATOM 8882 C CA . THR B 1 170 ? 194.274 209.093 215.066 1.00 13.79 150 THR C CA 1
ATOM 8883 C C . THR B 1 170 ? 195.217 209.835 216.005 1.00 12.86 150 THR C C 1
ATOM 8884 O O . THR B 1 170 ? 194.735 210.613 216.834 1.00 26.14 150 THR C O 1
ATOM 8895 N N . TYR B 1 171 ? 196.527 209.618 215.909 1.00 19.60 151 TYR C N 1
ATOM 8896 C CA . TYR B 1 171 ? 197.512 210.296 216.744 1.00 11.60 151 TYR C CA 1
ATOM 8897 C C . TYR B 1 171 ? 198.279 211.303 215.901 1.00 14.32 151 TYR C C 1
ATOM 8898 O O . TYR B 1 171 ? 198.764 210.968 214.816 1.00 18.38 151 TYR C O 1
ATOM 8916 N N . ASP B 1 172 ? 198.393 212.526 216.404 1.00 16.23 152 ASP C N 1
ATOM 8917 C CA . ASP B 1 172 ? 199.187 213.555 215.755 1.00 15.32 152 ASP C CA 1
ATOM 8918 C C . ASP B 1 172 ? 200.633 213.492 216.245 1.00 14.97 152 ASP C C 1
ATOM 8919 O O . ASP B 1 172 ? 200.985 212.720 217.138 1.00 13.13 152 ASP C O 1
ATOM 8928 N N . GLY B 1 173 ? 201.478 214.330 215.644 1.00 20.99 153 GLY C N 1
ATOM 8929 C CA . GLY B 1 173 ? 202.896 214.312 215.952 1.00 13.16 153 GLY C CA 1
ATOM 8930 C C . GLY B 1 173 ? 203.233 214.733 217.367 1.00 14.04 153 GLY C C 1
ATOM 8931 O O . GLY B 1 173 ? 204.318 214.406 217.857 1.00 25.83 153 GLY C O 1
ATOM 8935 N N . SER B 1 174 ? 202.334 215.456 218.037 1.00 21.93 154 SER C N 1
ATOM 8936 C CA . SER B 1 174 ? 202.602 215.906 219.397 1.00 21.10 154 SER C CA 1
ATOM 8937 C C . SER B 1 174 ? 202.436 214.803 220.438 1.00 16.34 154 SER C C 1
ATOM 8938 O O . SER B 1 174 ? 202.879 214.992 221.575 1.00 32.39 154 SER C O 1
ATOM 8946 N N . VAL B 1 175 ? 201.819 213.670 220.082 1.00 13.21 155 VAL C N 1
ATOM 8947 C CA . VAL B 1 175 ? 201.600 212.558 220.999 1.00 18.53 155 VAL C CA 1
ATOM 8948 C C . VAL B 1 175 ? 202.335 211.300 220.554 1.00 12.56 155 VAL C C 1
ATOM 8949 O O . VAL B 1 175 ? 202.859 210.558 221.392 1.00 23.65 155 VAL C O 1
ATOM 8962 N N . VAL B 1 176 ? 202.379 211.032 219.250 1.00 13.88 156 VAL C N 1
ATOM 8963 C CA . VAL B 1 176 ? 203.086 209.883 218.692 1.00 14.16 156 VAL C CA 1
ATOM 8964 C C . VAL B 1 176 ? 203.935 210.376 217.530 1.00 9.88 156 VAL C C 1
ATOM 8965 O O . VAL B 1 176 ? 203.418 211.025 216.614 1.00 28.01 156 VAL C O 1
ATOM 8978 N N . ALA B 1 177 ? 205.229 210.068 217.568 1.00 12.83 157 ALA C N 1
ATOM 8979 C CA . ALA B 1 177 ? 206.171 210.434 216.517 1.00 17.56 157 ALA C CA 1
ATOM 8980 C C . ALA B 1 177 ? 206.666 209.174 215.823 1.00 14.17 157 ALA C C 1
ATOM 8981 O O . ALA B 1 177 ? 207.076 208.217 216.488 1.00 24.84 157 ALA C O 1
ATOM 8988 N N . ILE B 1 178 ? 206.629 209.180 214.492 1.00 13.69 158 ILE C N 1
ATOM 8989 C CA . ILE B 1 178 ? 207.109 208.072 213.672 1.00 15.01 158 ILE C CA 1
ATOM 8990 C C . ILE B 1 178 ? 208.385 208.513 212.970 1.00 15.21 158 ILE C C 1
ATOM 8991 O O . ILE B 1 178 ? 208.485 209.657 212.512 1.00 27.21 158 ILE C O 1
ATOM 9007 N N . ASN B 1 179 ? 209.362 207.612 212.904 1.00 21.07 159 ASN C N 1
ATOM 9008 C CA . ASN B 1 179 ? 210.634 207.861 212.246 1.00 19.72 159 ASN C CA 1
ATOM 9009 C C . ASN B 1 179 ? 210.972 206.696 211.325 1.00 13.20 159 ASN C C 1
ATOM 9010 O O . ASN B 1 179 ? 210.651 205.550 211.649 1.00 21.74 159 ASN C O 1
ATOM 9021 N N . PRO B 1 180 ? 211.615 206.940 210.178 1.00 21.28 160 PRO C N 1
ATOM 9022 C CA . PRO B 1 180 ? 211.993 205.806 209.323 1.00 19.70 160 PRO C CA 1
ATOM 9023 C C . PRO B 1 180 ? 213.137 205.008 209.927 1.00 20.06 160 PRO C C 1
ATOM 9024 O O . PRO B 1 180 ? 214.096 205.568 210.464 1.00 23.55 160 PRO C O 1
ATOM 9035 N N . GLU B 1 181 ? 213.026 203.682 209.829 1.00 26.47 161 GLU C N 1
ATOM 9036 C CA . GLU B 1 181 ? 214.118 202.813 210.249 1.00 20.01 161 GLU C CA 1
ATOM 9037 C C . GLU B 1 181 ? 215.336 202.985 209.353 1.00 20.21 161 GLU C C 1
ATOM 9038 O O . GLU B 1 181 ? 216.473 202.887 209.828 1.00 28.27 161 GLU C O 1
ATOM 9050 N N . SER B 1 182 ? 215.120 203.248 208.067 1.00 25.66 162 SER C N 1
ATOM 9051 C CA . SER B 1 182 ? 216.201 203.367 207.103 1.00 24.90 162 SER C CA 1
ATOM 9052 C C . SER B 1 182 ? 215.800 204.372 206.036 1.00 23.68 162 SER C C 1
ATOM 9053 O O . SER B 1 182 ? 214.631 204.745 205.914 1.00 30.45 162 SER C O 1
ATOM 9061 N N . ASP B 1 183 ? 216.793 204.817 205.266 1.00 26.68 163 ASP C N 1
ATOM 9062 C CA . ASP B 1 183 ? 216.515 205.719 204.154 1.00 25.75 163 ASP C CA 1
ATOM 9063 C C . ASP B 1 183 ? 215.770 205.026 203.021 1.00 25.89 163 ASP C C 1
ATOM 9064 O O . ASP B 1 183 ? 215.063 205.702 202.266 1.00 30.34 163 ASP C O 1
ATOM 9073 N N . GLN B 1 184 ? 215.901 203.706 202.895 1.00 26.08 164 GLN C N 1
ATOM 9074 C CA . GLN B 1 184 ? 215.309 202.932 201.815 1.00 23.41 164 GLN C CA 1
ATOM 9075 C C . GLN B 1 184 ? 214.455 201.804 202.377 1.00 25.75 164 GLN C C 1
ATOM 9076 O O . GLN B 1 184 ? 214.694 201.350 203.500 1.00 24.89 164 GLN C O 1
ATOM 9090 N N . PRO B 1 185 ? 213.459 201.325 201.628 1.00 28.11 165 PRO C N 1
ATOM 9091 C CA . PRO B 1 185 ? 212.771 200.099 202.045 1.00 26.41 165 PRO C CA 1
ATOM 9092 C C . PRO B 1 185 ? 213.702 198.900 201.975 1.00 22.10 165 PRO C C 1
ATOM 9093 O O . PRO B 1 185 ? 214.631 198.852 201.167 1.00 29.67 165 PRO C O 1
ATOM 9104 N N . ASP B 1 186 ? 213.440 197.923 202.838 1.00 20.13 166 ASP C N 1
ATOM 9105 C CA . ASP B 1 186 ? 214.228 196.695 202.871 1.00 22.80 166 ASP C CA 1
ATOM 9106 C C . ASP B 1 186 ? 213.755 195.778 201.748 1.00 22.39 166 ASP C C 1
ATOM 9107 O O . ASP B 1 186 ? 212.616 195.304 201.763 1.00 26.91 166 ASP C O 1
ATOM 9116 N N . LEU B 1 187 ? 214.634 195.529 200.775 1.00 20.27 167 LEU C N 1
ATOM 9117 C CA . LEU B 1 187 ? 214.355 194.661 199.637 1.00 20.54 167 LEU C CA 1
ATOM 9118 C C . LEU B 1 187 ? 215.171 193.369 199.685 1.00 18.16 167 LEU C C 1
ATOM 9119 O O . LEU B 1 187 ? 215.269 192.660 198.679 1.00 28.15 167 LEU C O 1
ATOM 9135 N N . SER B 1 188 ? 215.733 193.033 200.852 1.00 23.80 168 SER C N 1
ATOM 9136 C CA . SER B 1 188 ? 216.608 191.869 200.957 1.00 26.17 168 SER C CA 1
ATOM 9137 C C . SER B 1 188 ? 215.873 190.569 200.655 1.00 23.36 168 SER C C 1
ATOM 9138 O O . SER B 1 188 ? 216.464 189.652 200.074 1.00 33.57 168 SER C O 1
ATOM 9146 N N . ASN B 1 189 ? 214.597 190.468 201.036 1.00 27.01 169 ASN C N 1
ATOM 9147 C CA . ASN B 1 189 ? 213.779 189.284 200.793 1.00 25.55 169 ASN C CA 1
ATOM 9148 C C . ASN B 1 189 ? 212.771 189.499 199.667 1.00 21.70 169 ASN C C 1
ATOM 9149 O O . ASN B 1 189 ? 211.696 188.893 199.671 1.00 24.80 169 ASN C O 1
ATOM 9160 N N . PHE B 1 190 ? 213.103 190.344 198.696 1.00 21.34 170 PHE C N 1
ATOM 9161 C CA . PHE B 1 190 ? 212.184 190.652 197.610 1.00 18.22 170 PHE C CA 1
ATOM 9162 C C . PHE B 1 190 ? 212.192 189.535 196.573 1.00 21.25 170 PHE C C 1
ATOM 9163 O O . PHE B 1 190 ? 213.251 189.149 196.070 1.00 29.67 170 PHE C O 1
ATOM 9180 N N . MET B 1 191 ? 211.009 189.013 196.261 1.00 27.86 171 MET C N 1
ATOM 9181 C CA . MET B 1 191 ? 210.865 188.016 195.209 1.00 21.29 171 MET C CA 1
ATOM 9182 C C . MET B 1 191 ? 210.921 188.687 193.843 1.00 22.72 171 MET C C 1
ATOM 9183 O O . MET B 1 191 ? 210.396 189.787 193.655 1.00 30.85 171 MET C O 1
ATOM 9197 N N . GLU B 1 192 ? 211.564 188.016 192.888 1.00 23.93 172 GLU C N 1
ATOM 9198 C CA . GLU B 1 192 ? 211.705 188.579 191.553 1.00 24.56 172 GLU C CA 1
ATOM 9199 C C . GLU B 1 192 ? 210.342 188.736 190.892 1.00 24.77 172 GLU C C 1
ATOM 9200 O O . GLU B 1 192 ? 209.491 187.845 190.962 1.00 28.84 172 GLU C O 1
ATOM 9212 N N . SER B 1 193 ? 210.141 189.880 190.250 1.00 26.80 173 SER C N 1
ATOM 9213 C CA . SER B 1 193 ? 208.930 190.162 189.496 1.00 20.86 173 SER C CA 1
ATOM 9214 C C . SER B 1 193 ? 209.153 189.822 188.031 1.00 22.18 173 SER C C 1
ATOM 9215 O O . SER B 1 193 ? 210.197 190.149 187.459 1.00 36.71 173 SER C O 1
ATOM 9223 N N . GLY B 1 194 ? 208.173 189.158 187.431 1.00 23.42 174 GLY C N 1
ATOM 9224 C CA . GLY B 1 194 ? 208.206 188.832 186.024 1.00 21.10 174 GLY C CA 1
ATOM 9225 C C . GLY B 1 194 ? 207.692 189.917 185.104 1.00 21.24 174 GLY C C 1
ATOM 9226 O O . GLY B 1 194 ? 207.596 189.683 183.896 1.00 28.51 174 GLY C O 1
ATOM 9230 N N . GLU B 1 195 ? 207.354 191.095 185.636 1.00 18.52 175 GLU C N 1
ATOM 9231 C CA . GLU B 1 195 ? 206.785 192.183 184.847 1.00 24.29 175 GLU C CA 1
ATOM 9232 C C . GLU B 1 195 ? 207.407 193.545 185.111 1.00 18.03 175 GLU C C 1
ATOM 9233 O O . GLU B 1 195 ? 207.244 194.438 184.271 1.00 22.04 175 GLU C O 1
ATOM 9245 N N . TRP B 1 196 ? 208.104 193.741 186.230 1.00 16.07 176 TRP C N 1
ATOM 9246 C CA . TRP B 1 196 ? 208.608 195.050 186.622 1.00 19.85 176 TRP C CA 1
ATOM 9247 C C . TRP B 1 196 ? 209.997 194.912 187.227 1.00 20.27 176 TRP C C 1
ATOM 9248 O O . TRP B 1 196 ? 210.354 193.865 187.774 1.00 26.61 176 TRP C O 1
ATOM 9269 N N . VAL B 1 197 ? 210.774 195.988 187.122 1.00 21.87 177 VAL C N 1
ATOM 9270 C CA . VAL B 1 197 ? 212.094 196.095 187.734 1.00 20.28 177 VAL C CA 1
ATOM 9271 C C . VAL B 1 197 ? 212.113 197.358 188.584 1.00 20.42 177 VAL C C 1
ATOM 9272 O O . VAL B 1 197 ? 211.866 198.456 188.073 1.00 29.03 177 VAL C O 1
ATOM 9285 N N . ILE B 1 198 ? 212.410 197.204 189.871 1.00 24.28 178 ILE C N 1
ATOM 9286 C CA . ILE B 1 198 ? 212.465 198.337 190.791 1.00 29.59 178 ILE C CA 1
ATOM 9287 C C . ILE B 1 198 ? 213.840 198.985 190.656 1.00 19.13 178 ILE C C 1
ATOM 9288 O O . ILE B 1 198 ? 214.835 198.468 191.168 1.00 31.39 178 ILE C O 1
ATOM 9304 N N . LYS B 1 199 ? 213.895 200.117 189.953 1.00 24.33 179 LYS C N 1
ATOM 9305 C CA . LYS B 1 199 ? 215.159 200.815 189.743 1.00 28.73 179 LYS C CA 1
ATOM 9306 C C . LYS B 1 199 ? 215.590 201.600 190.975 1.00 28.60 179 LYS C C 1
ATOM 9307 O O . LYS B 1 199 ? 216.788 201.706 191.255 1.00 36.18 179 LYS C O 1
ATOM 9326 N N . GLU B 1 200 ? 214.636 202.163 191.711 1.00 26.07 180 GLU C N 1
ATOM 9327 C CA . GLU B 1 200 ? 214.947 203.015 192.848 1.00 29.15 180 GLU C CA 1
ATOM 9328 C C . GLU B 1 200 ? 213.812 202.919 193.856 1.00 31.04 180 GLU C C 1
ATOM 9329 O O . GLU B 1 200 ? 212.643 202.781 193.488 1.00 33.53 180 GLU C O 1
ATOM 9341 N N . SER B 1 201 ? 214.172 202.986 195.132 1.00 24.29 181 SER C N 1
ATOM 9342 C CA . SER B 1 201 ? 213.203 202.952 196.216 1.00 25.68 181 SER C CA 1
ATOM 9343 C C . SER B 1 201 ? 213.728 203.826 197.342 1.00 26.52 181 SER C C 1
ATOM 9344 O O . SER B 1 201 ? 214.939 203.883 197.570 1.00 35.54 181 SER C O 1
ATOM 9352 N N . ARG B 1 202 ? 212.823 204.508 198.039 1.00 22.37 182 ARG C N 1
ATOM 9353 C CA . ARG B 1 202 ? 213.277 205.448 199.056 1.00 24.69 182 ARG C CA 1
ATOM 9354 C C . ARG B 1 202 ? 212.101 205.858 199.930 1.00 20.08 182 ARG C C 1
ATOM 9355 O O . ARG B 1 202 ? 210.972 205.983 199.455 1.00 31.57 182 ARG C O 1
ATOM 9376 N N . GLY B 1 203 ? 212.395 206.091 201.210 1.00 20.26 183 GLY C N 1
ATOM 9377 C CA . GLY B 1 203 ? 211.415 206.569 202.169 1.00 22.98 183 GLY C CA 1
ATOM 9378 C C . GLY B 1 203 ? 211.705 207.979 202.648 1.00 18.31 183 GLY C C 1
ATOM 9379 O O . GLY B 1 203 ? 212.863 208.326 202.895 1.00 29.90 183 GLY C O 1
ATOM 9383 N N . TRP B 1 204 ? 210.661 208.797 202.782 1.00 15.69 184 TRP C N 1
ATOM 9384 C CA . TRP B 1 204 ? 210.787 210.184 203.216 1.00 14.18 184 TRP C CA 1
ATOM 9385 C C . TRP B 1 204 ? 209.760 210.479 204.298 1.00 14.62 184 TRP C C 1
ATOM 9386 O O . TRP B 1 204 ? 208.577 210.170 204.133 1.00 24.51 184 TRP C O 1
ATOM 9407 N N . LYS B 1 205 ? 210.210 211.088 205.392 1.00 17.48 185 LYS C N 1
ATOM 9408 C CA . LYS B 1 205 ? 209.315 211.556 206.441 1.00 17.55 185 LYS C CA 1
ATOM 9409 C C . LYS B 1 205 ? 208.876 212.984 206.141 1.00 16.80 185 LYS C C 1
ATOM 9410 O O . LYS B 1 205 ? 209.676 213.813 205.700 1.00 25.55 185 LYS C O 1
ATOM 9429 N N . HIS B 1 206 ? 207.597 213.260 206.384 1.00 23.91 186 HIS C N 1
ATOM 9430 C CA . HIS B 1 206 ? 207.004 214.570 206.158 1.00 20.98 186 HIS C CA 1
ATOM 9431 C C . HIS B 1 206 ? 206.193 214.978 207.377 1.00 20.96 186 HIS C C 1
ATOM 9432 O O . HIS B 1 206 ? 205.573 214.134 208.032 1.00 33.78 186 HIS C O 1
ATOM 9446 N N . SER B 1 207 ? 206.211 216.277 207.670 1.00 25.80 187 SER C N 1
ATOM 9447 C CA . SER B 1 207 ? 205.425 216.876 208.739 1.00 25.59 187 SER C CA 1
ATOM 9448 C C . SER B 1 207 ? 204.661 218.058 208.166 1.00 25.06 187 SER C C 1
ATOM 9449 O O . SER B 1 207 ? 205.263 218.954 207.567 1.00 34.71 187 SER C O 1
ATOM 9457 N N . VAL B 1 208 ? 203.342 218.058 208.353 1.00 29.41 188 VAL C N 1
ATOM 9458 C CA . VAL B 1 208 ? 202.458 219.092 207.830 1.00 30.22 188 VAL C CA 1
ATOM 9459 C C . VAL B 1 208 ? 201.699 219.705 208.997 1.00 34.45 188 VAL C C 1
ATOM 9460 O O . VAL B 1 208 ? 201.099 218.987 209.804 1.00 38.35 188 VAL C O 1
ATOM 9473 N N . THR B 1 209 ? 201.724 221.035 209.079 1.00 40.23 189 THR C N 1
ATOM 9474 C CA . THR B 1 209 ? 201.035 221.789 210.123 1.00 40.54 189 THR C CA 1
ATOM 9475 C C . THR B 1 209 ? 199.990 222.673 209.460 1.00 43.32 189 THR C C 1
ATOM 9476 O O . THR B 1 209 ? 200.326 223.510 208.617 1.00 48.13 189 THR C O 1
ATOM 9487 N N . TYR B 1 210 ? 198.728 222.483 209.837 1.00 48.55 190 TYR C N 1
ATOM 9488 C CA . TYR B 1 210 ? 197.658 223.342 209.348 1.00 48.34 190 TYR C CA 1
ATOM 9489 C C . TYR B 1 210 ? 197.559 224.602 210.200 1.00 50.76 190 TYR C C 1
ATOM 9490 O O . TYR B 1 210 ? 197.878 224.601 211.391 1.00 51.03 190 TYR C O 1
ATOM 9508 N N . SER B 1 211 ? 197.116 225.691 209.568 1.00 55.38 191 SER C N 1
ATOM 9509 C CA . SER B 1 211 ? 197.021 226.967 210.272 1.00 55.12 191 SER C CA 1
ATOM 9510 C C . SER B 1 211 ? 196.020 226.895 211.421 1.00 54.08 191 SER C C 1
ATOM 9511 O O . SER B 1 211 ? 196.221 227.518 212.469 1.00 53.88 191 SER C O 1
ATOM 9519 N N . CYS B 1 212 ? 194.931 226.143 211.239 1.00 53.48 192 CYS C N 1
ATOM 9520 C CA . CYS B 1 212 ? 193.927 226.012 212.291 1.00 54.19 192 CYS C CA 1
ATOM 9521 C C . CYS B 1 212 ? 194.420 225.156 213.456 1.00 57.26 192 CYS C C 1
ATOM 9522 O O . CYS B 1 212 ? 193.810 225.175 214.531 1.00 59.41 192 CYS C O 1
ATOM 9530 N N . CYS B 1 213 ? 195.496 224.389 213.243 1.00 54.69 193 CYS C N 1
ATOM 9531 C CA . CYS B 1 213 ? 196.081 223.488 214.273 1.00 54.62 193 CYS C CA 1
ATOM 9532 C C . CYS B 1 213 ? 197.603 223.670 214.291 1.00 54.71 193 CYS C C 1
ATOM 9533 O O . CYS B 1 213 ? 198.313 222.771 213.799 1.00 56.30 193 CYS C O 1
ATOM 9541 N N . PRO B 1 214 ? 198.135 224.781 214.843 1.00 53.55 194 PRO C N 1
ATOM 9542 C CA . PRO B 1 214 ? 199.578 225.056 214.808 1.00 50.46 194 PRO C CA 1
ATOM 9543 C C . PRO B 1 214 ? 200.403 224.320 215.874 1.00 50.29 194 PRO C C 1
ATOM 9544 O O . PRO B 1 214 ? 201.607 224.474 215.854 1.00 53.03 194 PRO C O 1
ATOM 9555 N N . ASP B 1 215 ? 199.763 223.548 216.756 1.00 46.88 195 ASP C N 1
ATOM 9556 C CA . ASP B 1 215 ? 200.453 222.833 217.863 1.00 47.92 195 ASP C CA 1
ATOM 9557 C C . ASP B 1 215 ? 200.472 221.325 217.604 1.00 46.58 195 ASP C C 1
ATOM 9558 O O . ASP B 1 215 ? 201.309 220.653 218.234 1.00 48.46 195 ASP C O 1
ATOM 9567 N N . THR B 1 216 ? 199.594 220.802 216.743 1.00 35.22 196 THR C N 1
ATOM 9568 C CA . THR B 1 216 ? 199.488 219.369 216.474 1.00 36.64 196 THR C CA 1
ATOM 9569 C C . THR B 1 216 ? 199.955 219.087 215.051 1.00 34.17 196 THR C C 1
ATOM 9570 O O . THR B 1 216 ? 199.130 218.988 214.133 1.00 39.37 196 THR C O 1
ATOM 9581 N N . PRO B 1 217 ? 201.258 218.952 214.806 1.00 28.01 197 PRO C N 1
ATOM 9582 C CA . PRO B 1 217 ? 201.706 218.575 213.463 1.00 28.41 197 PRO C CA 1
ATOM 9583 C C . PRO B 1 217 ? 201.282 217.156 213.123 1.00 28.74 197 PRO C C 1
ATOM 9584 O O . PRO B 1 217 ? 201.137 216.298 213.996 1.00 26.02 197 PRO C O 1
ATOM 9595 N N . TYR B 1 218 ? 201.075 216.920 211.830 1.00 25.74 198 TYR C N 1
ATOM 9596 C CA . TYR B 1 218 ? 200.662 215.624 211.310 1.00 27.07 198 TYR C CA 1
ATOM 9597 C C . TYR B 1 218 ? 201.815 215.028 210.518 1.00 17.15 198 TYR C C 1
ATOM 9598 O O . TYR B 1 218 ? 202.306 215.645 209.569 1.00 29.70 198 TYR C O 1
ATOM 9616 N N . LEU B 1 219 ? 202.240 213.834 210.917 1.00 19.26 199 LEU C N 1
ATOM 9617 C CA . LEU B 1 219 ? 203.423 213.185 210.378 1.00 16.61 199 LEU C CA 1
ATOM 9618 C C . LEU B 1 219 ? 203.030 212.049 209.447 1.00 14.60 199 LEU C C 1
ATOM 9619 O O . LEU B 1 219 ? 201.960 211.449 209.581 1.00 22.75 199 LEU C O 1
ATOM 9635 N N . ASP B 1 220 ? 203.913 211.761 208.499 1.00 13.49 200 ASP C N 1
ATOM 9636 C CA . ASP B 1 220 ? 203.749 210.590 207.653 1.00 22.19 200 ASP C CA 1
ATOM 9637 C C . ASP B 1 220 ? 205.117 210.162 207.153 1.00 19.91 200 ASP C C 1
ATOM 9638 O O . ASP B 1 220 ? 206.072 210.941 207.158 1.00 19.95 200 ASP C O 1
ATOM 9647 N N . ILE B 1 221 ? 205.200 208.901 206.743 1.00 17.63 201 ILE C N 1
ATOM 9648 C CA . ILE B 1 221 ? 206.362 208.363 206.050 1.00 13.98 201 ILE C CA 1
ATOM 9649 C C . ILE B 1 221 ? 205.865 207.810 204.726 1.00 9.33 201 ILE C C 1
ATOM 9650 O O . ILE B 1 221 ? 204.973 206.954 204.701 1.00 22.22 201 ILE C O 1
ATOM 9666 N N . THR B 1 222 ? 206.395 208.329 203.618 1.00 14.21 202 THR C N 1
ATOM 9667 C CA . THR B 1 222 ? 205.969 207.910 202.259 1.00 23.64 202 THR C CA 1
ATOM 9668 C C . THR B 1 222 ? 207.085 207.101 201.603 1.00 10.32 202 THR C C 1
ATOM 9669 O O . THR B 1 222 ? 208.122 207.698 201.288 1.00 21.53 202 THR C O 1
ATOM 9680 N N . TYR B 1 223 ? 206.865 205.809 201.370 1.00 21.15 203 TYR C N 1
ATOM 9681 C CA . TYR B 1 223 ? 207.834 204.927 200.676 1.00 17.56 203 TYR C CA 1
ATOM 9682 C C . TYR B 1 223 ? 207.485 204.922 199.190 1.00 18.29 203 TYR C C 1
ATOM 9683 O O . TYR B 1 223 ? 206.377 204.486 198.870 1.00 33.74 203 TYR C O 1
ATOM 9701 N N . HIS B 1 224 ? 208.384 205.393 198.325 1.00 22.65 204 HIS C N 1
ATOM 9702 C CA . HIS B 1 224 ? 208.152 205.430 196.857 1.00 23.50 204 HIS C CA 1
ATOM 9703 C C . HIS B 1 224 ? 208.979 204.327 196.192 1.00 25.91 204 HIS C C 1
ATOM 9704 O O . HIS B 1 224 ? 209.994 203.915 196.773 1.00 32.10 204 HIS C O 1
ATOM 9718 N N . PHE B 1 225 ? 208.539 203.831 195.038 1.00 24.29 205 PHE C N 1
ATOM 9719 C CA . PHE B 1 225 ? 209.254 202.778 194.277 1.00 21.64 205 PHE C CA 1
ATOM 9720 C C . PHE B 1 225 ? 209.192 203.121 192.789 1.00 22.79 205 PHE C C 1
ATOM 9721 O O . PHE B 1 225 ? 208.094 203.021 192.218 1.00 32.41 205 PHE C O 1
ATOM 9738 N N . VAL B 1 226 ? 210.300 203.551 192.188 1.00 20.10 206 VAL C N 1
ATOM 9739 C CA . VAL B 1 226 ? 210.361 203.804 190.721 1.00 27.44 206 VAL C CA 1
ATOM 9740 C C . VAL B 1 226 ? 210.441 202.425 190.068 1.00 23.58 206 VAL C C 1
ATOM 9741 O O . VAL B 1 226 ? 211.305 201.651 190.497 1.00 27.10 206 VAL C O 1
ATOM 9754 N N . MET B 1 227 ? 209.574 202.121 189.104 1.00 25.03 207 MET C N 1
ATOM 9755 C CA . MET B 1 227 ? 209.483 200.767 188.504 1.00 22.28 207 MET C CA 1
ATOM 9756 C C . MET B 1 227 ? 209.423 200.872 186.984 1.00 24.47 207 MET C C 1
ATOM 9757 O O . MET B 1 227 ? 208.606 201.658 186.498 1.00 30.76 207 MET C O 1
ATOM 9771 N N . GLN B 1 228 ? 210.245 200.113 186.266 1.00 19.65 208 GLN C N 1
ATOM 9772 C CA . GLN B 1 228 ? 210.244 200.060 184.811 1.00 26.05 208 GLN C CA 1
ATOM 9773 C C . GLN B 1 228 ? 209.584 198.762 184.372 1.00 14.44 208 GLN C C 1
ATOM 9774 O O . GLN B 1 228 ? 209.962 197.681 184.836 1.00 22.38 208 GLN C O 1
ATOM 9788 N N . ARG B 1 229 ? 208.595 198.874 183.492 1.00 15.84 209 ARG C N 1
ATOM 9789 C CA . ARG B 1 229 ? 207.938 197.693 182.955 1.00 11.99 209 ARG C CA 1
ATOM 9790 C C . ARG B 1 229 ? 208.914 196.897 182.101 1.00 19.48 209 ARG C C 1
ATOM 9791 O O . ARG B 1 229 ? 209.748 197.463 181.390 1.00 26.66 209 ARG C O 1
ATOM 9812 N N . LEU B 1 230 ? 208.805 195.574 182.175 1.00 21.57 210 LEU C N 1
ATOM 9813 C CA . LEU B 1 230 ? 209.514 194.700 181.252 1.00 20.50 210 LEU C CA 1
ATOM 9814 C C . LEU B 1 230 ? 208.645 194.553 180.003 1.00 16.99 210 LEU C C 1
ATOM 9815 O O . LEU B 1 230 ? 207.569 193.950 180.088 1.00 24.22 210 LEU C O 1
ATOM 9831 N N . PRO B 1 231 ? 209.042 195.076 178.841 1.00 25.47 211 PRO C N 1
ATOM 9832 C CA . PRO B 1 231 ? 208.107 195.160 177.708 1.00 23.59 211 PRO C CA 1
ATOM 9833 C C . PRO B 1 231 ? 208.107 193.971 176.755 1.00 22.90 211 PRO C C 1
ATOM 9834 O O . PRO B 1 231 ? 207.474 194.067 175.700 1.00 31.97 211 PRO C O 1
ATOM 9845 N N . LEU B 1 232 ? 208.780 192.866 177.085 1.00 24.69 212 LEU C N 1
ATOM 9846 C CA . LEU B 1 232 ? 208.943 191.782 176.118 1.00 22.53 212 LEU C CA 1
ATOM 9847 C C . LEU B 1 232 ? 207.606 191.147 175.749 1.00 22.02 212 LEU C C 1
ATOM 9848 O O . LEU B 1 232 ? 207.368 190.823 174.579 1.00 24.51 212 LEU C O 1
ATOM 9864 N N . TYR B 1 233 ? 206.728 190.954 176.736 1.00 24.09 213 TYR C N 1
ATOM 9865 C CA . TYR B 1 233 ? 205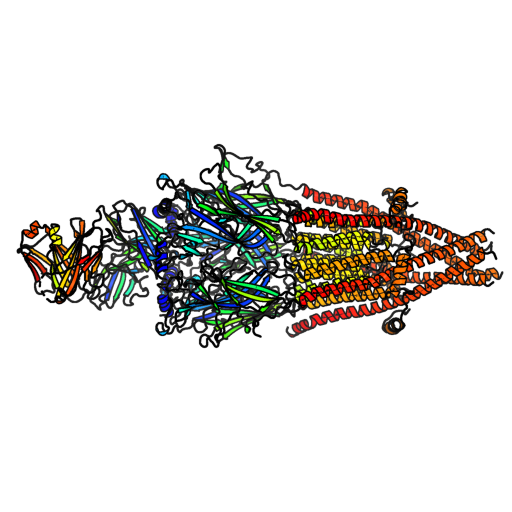.419 190.363 176.476 1.00 23.27 213 TYR C CA 1
ATOM 9866 C C . TYR B 1 233 ? 204.628 191.202 175.479 1.00 22.25 213 TYR C C 1
ATOM 9867 O O . TYR B 1 233 ? 204.062 190.676 174.513 1.00 29.39 213 TYR C O 1
ATOM 9885 N N . PHE B 1 234 ? 204.595 192.518 175.691 1.00 28.40 214 PHE C N 1
ATOM 9886 C CA . PHE B 1 234 ? 203.835 193.389 174.804 1.00 27.89 214 PHE C CA 1
ATOM 9887 C C . PHE B 1 234 ? 204.516 193.548 173.453 1.00 19.78 214 PHE C C 1
ATOM 9888 O O . PHE B 1 234 ? 203.834 193.697 172.434 1.00 30.15 214 PHE C O 1
ATOM 9905 N N . ILE B 1 235 ? 205.850 193.522 173.419 1.00 18.38 215 ILE C N 1
ATOM 9906 C CA . ILE B 1 235 ? 206.558 193.558 172.142 1.00 26.06 215 ILE C CA 1
ATOM 9907 C C . ILE B 1 235 ? 206.183 192.344 171.303 1.00 29.62 215 ILE C C 1
ATOM 9908 O O . ILE B 1 235 ? 205.852 192.461 170.117 1.00 31.17 215 ILE C O 1
ATOM 9924 N N . VAL B 1 236 ? 206.220 191.159 171.912 1.00 25.29 216 VAL C N 1
ATOM 9925 C CA . VAL B 1 236 ? 205.987 189.933 171.159 1.00 30.96 216 VAL C CA 1
ATOM 9926 C C . VAL B 1 236 ? 204.524 189.818 170.750 1.00 29.90 216 VAL C C 1
ATOM 9927 O O . VAL B 1 236 ? 204.214 189.492 169.598 1.00 29.29 216 VAL C O 1
ATOM 9940 N N . ASN B 1 237 ? 203.603 190.090 171.674 1.00 26.34 217 ASN C N 1
ATOM 9941 C CA . ASN B 1 237 ? 202.198 189.786 171.440 1.00 26.39 217 ASN C CA 1
ATOM 9942 C C . ASN B 1 237 ? 201.423 190.910 170.764 1.00 29.16 217 ASN C C 1
ATOM 9943 O O . ASN B 1 237 ? 200.375 190.633 170.168 1.00 31.37 217 ASN C O 1
ATOM 9954 N N . VAL B 1 238 ? 201.902 192.154 170.825 1.00 28.39 218 VAL C N 1
ATOM 9955 C CA . VAL B 1 238 ? 201.172 193.310 170.299 1.00 27.20 218 VAL C CA 1
ATOM 9956 C C . VAL B 1 238 ? 201.942 193.993 169.170 1.00 27.87 218 VAL C C 1
ATOM 9957 O O . VAL B 1 238 ? 201.416 194.172 168.070 1.00 27.66 218 VAL C O 1
ATOM 9970 N N . ILE B 1 239 ? 203.190 194.386 169.425 1.00 26.39 219 ILE C N 1
ATOM 9971 C CA . ILE B 1 239 ? 203.898 195.253 168.487 1.00 27.24 219 ILE C CA 1
ATOM 9972 C C . ILE B 1 239 ? 204.225 194.511 167.194 1.00 24.11 219 ILE C C 1
ATOM 9973 O O . ILE B 1 239 ? 204.050 195.054 166.098 1.00 32.93 219 ILE C O 1
ATOM 9989 N N . ILE B 1 240 ? 204.725 193.277 167.296 1.00 20.34 220 ILE C N 1
ATOM 9990 C CA . ILE B 1 240 ? 205.169 192.562 166.096 1.00 26.72 220 ILE C CA 1
ATOM 9991 C C . ILE B 1 240 ? 204.018 192.262 165.142 1.00 22.09 220 ILE C C 1
ATOM 9992 O O . ILE B 1 240 ? 204.193 192.447 163.926 1.00 34.55 220 ILE C O 1
ATOM 10008 N N . PRO B 1 241 ? 202.859 191.759 165.589 1.00 26.50 221 PRO C N 1
ATOM 10009 C CA . PRO B 1 241 ? 201.737 191.606 164.644 1.00 23.87 221 PRO C CA 1
ATOM 10010 C C . PRO B 1 241 ? 201.315 192.908 163.984 1.00 25.80 221 PRO C C 1
ATOM 10011 O O . PRO B 1 241 ? 200.984 192.915 162.791 1.00 28.55 221 PRO C O 1
ATOM 10022 N N . CYS B 1 242 ? 201.324 194.017 164.728 1.00 20.69 222 CYS C N 1
ATOM 10023 C CA . CYS B 1 242 ? 201.005 195.309 164.129 1.00 28.24 222 CYS C CA 1
ATOM 10024 C C . CYS B 1 242 ? 202.023 195.682 163.062 1.00 26.12 222 CYS C C 1
ATOM 10025 O O . CYS B 1 242 ? 201.662 196.211 162.004 1.00 29.40 222 CYS C O 1
ATOM 10033 N N . LEU B 1 243 ? 203.304 195.422 163.328 1.00 20.03 223 LEU C N 1
ATOM 10034 C CA . LEU B 1 243 ? 204.338 195.695 162.336 1.00 23.96 223 LEU C CA 1
ATOM 10035 C C . LEU B 1 243 ? 204.136 194.845 161.090 1.00 25.19 223 LEU C C 1
ATOM 10036 O O . LEU B 1 243 ? 204.314 195.326 159.964 1.00 26.68 223 LEU C O 1
ATOM 10052 N N . LEU B 1 244 ? 203.769 193.576 161.273 1.00 20.83 224 LEU C N 1
ATOM 10053 C CA . LEU B 1 244 ? 203.512 192.711 160.125 1.00 22.21 224 LEU C CA 1
ATOM 10054 C C . LEU B 1 244 ? 202.329 193.215 159.304 1.00 24.13 224 LEU C C 1
ATOM 10055 O O . LEU B 1 244 ? 202.378 193.210 158.070 1.00 28.99 224 LEU C O 1
ATOM 10071 N N . PHE B 1 245 ? 201.254 193.645 159.970 1.00 27.46 225 PHE C N 1
ATOM 10072 C CA . PHE B 1 245 ? 200.116 194.205 159.242 1.00 24.38 225 PHE C CA 1
ATOM 10073 C C . PHE B 1 245 ? 200.513 195.473 158.493 1.00 20.71 225 PHE C C 1
ATOM 10074 O O . PHE B 1 245 ? 200.101 195.682 157.345 1.00 30.47 225 PHE C O 1
ATOM 10091 N N . SER B 1 246 ? 201.313 196.332 159.131 1.00 21.71 226 SER C N 1
ATOM 10092 C CA . SER B 1 246 ? 201.769 197.553 158.477 1.00 26.83 226 SER C CA 1
ATOM 10093 C C . SER B 1 246 ? 202.595 197.236 157.238 1.00 23.45 226 SER C C 1
ATOM 10094 O O . SER B 1 246 ? 202.449 197.890 156.199 1.00 28.10 226 SER C O 1
ATOM 10102 N N . PHE B 1 247 ? 203.472 196.236 157.331 1.00 26.63 227 PHE C N 1
ATOM 10103 C CA . PHE B 1 247 ? 204.252 195.824 156.169 1.00 23.62 227 PHE C CA 1
ATOM 10104 C C . PHE B 1 247 ? 203.358 195.253 155.074 1.00 23.34 227 PHE C C 1
ATOM 10105 O O . PHE B 1 247 ? 203.542 195.562 153.891 1.00 33.66 227 PHE C O 1
ATOM 10122 N N . LEU B 1 248 ? 202.385 194.417 155.448 1.00 25.11 228 LEU C N 1
ATOM 10123 C CA . LEU B 1 248 ? 201.502 193.808 154.457 1.00 24.98 228 LEU C CA 1
ATOM 10124 C C . LEU B 1 248 ? 200.612 194.841 153.780 1.00 23.55 228 LEU C C 1
ATOM 10125 O O . LEU B 1 248 ? 200.106 194.592 152.680 1.00 25.64 228 LEU C O 1
ATOM 10141 N N . THR B 1 249 ? 200.388 195.986 154.433 1.00 28.79 229 THR C N 1
ATOM 10142 C CA . THR B 1 249 ? 199.557 197.034 153.845 1.00 26.89 229 THR C CA 1
ATOM 10143 C C . THR B 1 249 ? 200.089 197.486 152.491 1.00 27.26 229 THR C C 1
ATOM 10144 O O . THR B 1 249 ? 199.326 197.611 151.526 1.00 33.95 229 THR C O 1
ATOM 10155 N N . GLY B 1 250 ? 201.396 197.735 152.397 1.00 29.73 230 GLY C N 1
ATOM 10156 C CA . GLY B 1 250 ? 201.960 198.295 151.181 1.00 27.80 230 GLY C CA 1
ATOM 10157 C C . GLY B 1 250 ? 202.046 197.326 150.021 1.00 23.33 230 GLY C C 1
ATOM 10158 O O . GLY B 1 250 ? 202.176 197.765 148.874 1.00 27.16 230 GLY C O 1
ATOM 10162 N N . LEU B 1 251 ? 201.973 196.020 150.286 1.00 27.89 231 LEU C N 1
ATOM 10163 C CA . LEU B 1 251 ? 202.195 195.038 149.230 1.00 28.41 231 LEU C CA 1
ATOM 10164 C C . LEU B 1 251 ? 201.079 195.013 148.195 1.00 25.61 231 LEU C C 1
ATOM 10165 O O . LEU B 1 251 ? 201.283 194.470 147.104 1.00 34.82 231 LEU C O 1
ATOM 10181 N N . VAL B 1 252 ? 199.907 195.575 148.503 1.00 23.59 232 VAL C N 1
ATOM 10182 C CA . VAL B 1 252 ? 198.834 195.621 147.513 1.00 24.11 232 VAL C CA 1
ATOM 10183 C C . VAL B 1 252 ? 199.247 196.447 146.303 1.00 21.88 232 VAL C C 1
ATOM 10184 O O . VAL B 1 252 ? 198.786 196.197 145.184 1.00 26.98 232 VAL C O 1
ATOM 10197 N N . PHE B 1 253 ? 200.115 197.438 146.499 1.00 20.32 233 PHE C N 1
ATOM 10198 C CA . PHE B 1 253 ? 200.514 198.319 145.411 1.00 29.54 233 PHE C CA 1
ATOM 10199 C C . PHE B 1 253 ? 201.504 197.677 144.449 1.00 24.23 233 PHE C C 1
ATOM 10200 O O . PHE B 1 253 ? 201.732 198.233 143.370 1.00 30.33 233 PHE C O 1
ATOM 10217 N N . TYR B 1 254 ? 202.097 196.537 144.807 1.00 19.88 234 TYR C N 1
ATOM 10218 C CA . TYR B 1 254 ? 202.853 195.723 143.863 1.00 23.65 234 TYR C CA 1
ATOM 10219 C C . TYR B 1 254 ? 202.014 194.620 143.227 1.00 22.18 234 TYR C C 1
ATOM 10220 O O . TYR B 1 254 ? 202.500 193.948 142.312 1.00 25.86 234 TYR C O 1
ATOM 10238 N N . LEU B 1 255 ? 200.779 194.418 143.683 1.00 28.26 235 LEU C N 1
ATOM 10239 C CA . LEU B 1 255 ? 199.890 193.452 143.045 1.00 24.10 235 LEU C CA 1
ATOM 10240 C C . LEU B 1 255 ? 199.373 194.023 141.726 1.00 23.99 235 LEU C C 1
ATOM 10241 O O . LEU B 1 255 ? 198.962 195.186 141.690 1.00 32.26 235 LEU C O 1
ATOM 10257 N N . PRO B 1 256 ? 199.374 193.261 140.629 1.00 30.04 236 PRO C N 1
ATOM 10258 C CA . PRO B 1 256 ? 198.696 193.747 139.423 1.00 27.74 236 PRO C CA 1
ATOM 10259 C C . PRO B 1 256 ? 197.198 193.871 139.643 1.00 28.42 236 PRO C C 1
ATOM 10260 O O . PRO B 1 256 ? 196.594 193.126 140.418 1.00 30.19 236 PRO C O 1
ATOM 10271 N N . THR B 1 257 ? 196.597 194.838 138.948 1.00 35.38 237 THR C N 1
ATOM 10272 C CA . THR B 1 257 ? 195.145 194.977 138.996 1.00 31.56 237 THR C CA 1
ATOM 10273 C C . THR B 1 257 ? 194.460 193.780 138.353 1.00 28.82 237 THR C C 1
ATOM 10274 O O . THR B 1 257 ? 193.413 193.327 138.829 1.00 32.12 237 THR C O 1
ATOM 10285 N N . ASP B 1 258 ? 195.040 193.247 137.276 1.00 35.61 238 ASP C N 1
ATOM 10286 C CA . ASP B 1 258 ? 194.455 192.101 136.589 1.00 35.77 238 ASP C CA 1
ATOM 10287 C C . ASP B 1 258 ? 194.480 190.828 137.427 1.00 35.28 238 ASP C C 1
ATOM 10288 O O . ASP B 1 258 ? 193.804 189.861 137.064 1.00 43.31 238 ASP C O 1
ATOM 10297 N N . SER B 1 259 ? 195.238 190.798 138.527 1.00 32.12 239 SER C N 1
ATOM 10298 C CA . SER B 1 259 ? 195.201 189.651 139.425 1.00 33.48 239 SER C CA 1
ATOM 10299 C C . SER B 1 259 ? 193.828 189.454 140.056 1.00 28.67 239 SER C C 1
ATOM 10300 O O . SER B 1 259 ? 193.488 188.325 140.424 1.00 35.16 239 SER C O 1
ATOM 10308 N N . GLY B 1 260 ? 193.040 190.516 140.192 1.00 32.05 240 GLY C N 1
ATOM 10309 C CA . GLY B 1 260 ? 191.732 190.399 140.818 1.00 27.70 240 GLY C CA 1
ATOM 10310 C C . GLY B 1 260 ? 191.803 190.002 142.275 1.00 28.22 240 GLY C C 1
ATOM 10311 O O . GLY B 1 260 ? 190.907 189.308 142.771 1.00 34.88 240 GLY C O 1
ATOM 10315 N N . GLU B 1 261 ? 192.853 190.442 142.979 1.00 25.51 241 GLU C N 1
ATOM 10316 C CA . GLU B 1 261 ? 193.073 190.062 144.369 1.00 30.57 241 GLU C CA 1
ATOM 10317 C C . GLU B 1 261 ? 193.544 191.225 145.238 1.00 29.43 241 GLU C C 1
ATOM 10318 O O . GLU B 1 261 ? 193.868 191.002 146.412 1.00 31.69 241 GLU C O 1
ATOM 10330 N N . LYS B 1 262 ? 193.594 192.450 144.710 1.00 25.25 242 LYS C N 1
ATOM 10331 C CA . LYS B 1 262 ? 194.048 193.587 145.507 1.00 28.01 242 LYS C CA 1
ATOM 10332 C C . LYS B 1 262 ? 193.117 193.835 146.686 1.00 23.55 242 LYS C C 1
ATOM 10333 O O . LYS B 1 262 ? 193.564 193.970 147.834 1.00 32.11 242 LYS C O 1
ATOM 10352 N N . MET B 1 263 ? 191.812 193.897 146.419 1.00 18.11 243 MET C N 1
ATOM 10353 C CA . MET B 1 263 ? 190.861 194.159 147.490 1.00 30.27 243 MET C CA 1
ATOM 10354 C C . MET B 1 263 ? 190.827 192.996 148.468 1.00 25.40 243 MET C C 1
ATOM 10355 O O . MET B 1 263 ? 190.652 193.203 149.670 1.00 31.22 243 MET C O 1
ATOM 10369 N N . THR B 1 264 ? 191.023 191.770 147.973 1.00 26.04 244 THR C N 1
ATOM 10370 C CA . THR B 1 264 ? 191.146 190.617 148.860 1.00 27.95 244 THR C CA 1
ATOM 10371 C C . THR B 1 264 ? 192.270 190.824 149.869 1.00 26.31 244 THR C C 1
ATOM 10372 O O . THR B 1 264 ? 192.059 190.702 151.079 1.00 31.35 244 THR C O 1
ATOM 10383 N N . LEU B 1 265 ? 193.460 191.189 149.386 1.00 24.87 245 LEU C N 1
ATOM 10384 C CA . LEU B 1 265 ? 194.603 191.386 150.273 1.00 22.26 245 LEU C CA 1
ATOM 10385 C C . LEU B 1 265 ? 194.348 192.512 151.267 1.00 21.48 245 LEU C C 1
ATOM 10386 O O . LEU B 1 265 ? 194.509 192.333 152.481 1.00 25.76 245 LEU C O 1
ATOM 10402 N N . SER B 1 266 ? 193.947 193.686 150.769 1.00 21.42 246 SER C N 1
ATOM 10403 C CA . SER B 1 266 ? 193.788 194.835 151.657 1.00 22.24 246 SER C CA 1
ATOM 10404 C C . SER B 1 266 ? 192.684 194.602 152.682 1.00 23.95 246 SER C C 1
ATOM 10405 O O . SER B 1 266 ? 192.859 194.892 153.873 1.00 28.31 246 SER C O 1
ATOM 10413 N N . ILE B 1 267 ? 191.544 194.067 152.246 1.00 21.76 247 ILE C N 1
ATOM 10414 C CA . ILE B 1 267 ? 190.426 193.863 153.152 1.00 26.05 247 ILE C CA 1
ATOM 10415 C C . ILE B 1 267 ? 190.740 192.755 154.145 1.00 23.11 247 ILE C C 1
ATOM 10416 O O . ILE B 1 267 ? 190.301 192.802 155.296 1.00 27.92 247 ILE C O 1
ATOM 10432 N N . SER B 1 268 ? 191.498 191.739 153.728 1.00 22.67 248 SER C N 1
ATOM 10433 C CA . SER B 1 268 ? 191.898 190.703 154.671 1.00 21.39 248 SER C CA 1
ATOM 10434 C C . SER B 1 268 ? 192.849 191.255 155.721 1.00 17.96 248 SER C C 1
ATOM 10435 O O . SER B 1 268 ? 192.783 190.863 156.890 1.00 23.54 248 SER C O 1
ATOM 10443 N N . VAL B 1 269 ? 193.743 192.165 155.326 1.00 14.63 249 VAL C N 1
ATOM 10444 C CA . VAL B 1 269 ? 194.600 192.824 156.310 1.00 21.73 249 VAL C CA 1
ATOM 10445 C C . VAL B 1 269 ? 193.754 193.630 157.288 1.00 22.35 249 VAL C C 1
ATOM 10446 O O . VAL B 1 269 ? 193.992 193.615 158.505 1.00 19.57 249 VAL C O 1
ATOM 10459 N N . LEU B 1 270 ? 192.755 194.351 156.772 1.00 19.21 250 LEU C N 1
ATOM 10460 C CA . LEU B 1 270 ? 191.868 195.117 157.644 1.00 19.37 250 LEU C CA 1
ATOM 10461 C C . LEU B 1 270 ? 191.105 194.202 158.598 1.00 21.47 250 LEU C C 1
ATOM 10462 O O . LEU B 1 270 ? 190.933 194.529 159.777 1.00 22.56 250 LEU C O 1
ATOM 10478 N N . LEU B 1 271 ? 190.639 193.055 158.104 1.00 17.00 251 LEU C N 1
ATOM 10479 C CA . LEU B 1 271 ? 189.939 192.102 158.960 1.00 18.30 251 LEU C CA 1
ATOM 10480 C C . LEU B 1 271 ? 190.870 191.535 160.023 1.00 20.91 251 LEU C C 1
ATOM 10481 O O . LEU B 1 271 ? 190.458 191.317 161.167 1.00 22.38 251 LEU C O 1
ATOM 10497 N N . SER B 1 272 ? 192.125 191.267 159.656 1.00 20.10 252 SER C N 1
ATOM 10498 C CA . SER B 1 272 ? 193.099 190.798 160.634 1.00 19.99 252 SER C CA 1
ATOM 10499 C C . SER B 1 272 ? 193.304 191.832 161.730 1.00 20.25 252 SER C C 1
ATOM 10500 O O . SER B 1 272 ? 193.339 191.492 162.915 1.00 22.83 252 SER C O 1
ATOM 10508 N N . LEU B 1 273 ? 193.414 193.107 161.354 1.00 22.05 253 LEU C N 1
ATOM 10509 C CA . LEU B 1 273 ? 193.554 194.161 162.357 1.00 27.69 253 LEU C CA 1
ATOM 10510 C C . LEU B 1 273 ? 192.308 194.263 163.233 1.00 22.96 253 LEU C C 1
ATOM 10511 O O . LEU B 1 273 ? 192.406 194.480 164.449 1.00 34.81 253 LEU C O 1
ATOM 10527 N N . THR B 1 274 ? 191.128 194.116 162.631 1.00 19.34 254 THR C N 1
ATOM 10528 C CA . THR B 1 274 ? 189.888 194.195 163.395 1.00 19.92 254 THR C CA 1
ATOM 10529 C C . THR B 1 274 ? 189.784 193.055 164.403 1.00 21.60 254 THR C C 1
ATOM 10530 O O . THR B 1 274 ? 189.348 193.261 165.539 1.00 25.40 254 THR C O 1
ATOM 10541 N N . VAL B 1 275 ? 190.161 191.841 164.000 1.00 24.61 255 VAL C N 1
ATOM 10542 C CA . VAL B 1 275 ? 190.197 190.731 164.950 1.00 24.65 255 VAL C CA 1
ATOM 10543 C C . VAL B 1 275 ? 191.252 190.994 166.016 1.00 25.50 255 VAL C C 1
ATOM 10544 O O . VAL B 1 275 ? 191.062 190.677 167.196 1.00 28.50 255 VAL C O 1
ATOM 10557 N N . PHE B 1 276 ? 192.376 191.589 165.615 1.00 22.60 256 PHE C N 1
ATOM 10558 C CA . PHE B 1 276 ? 193.457 191.901 166.537 1.00 25.56 256 PHE C CA 1
ATOM 10559 C C . PHE B 1 276 ? 193.057 192.934 167.583 1.00 32.05 256 PHE C C 1
ATOM 10560 O O . PHE B 1 276 ? 193.692 193.004 168.644 1.00 30.94 256 PHE C O 1
ATOM 10577 N N . LEU B 1 277 ? 192.049 193.759 167.289 1.00 29.51 257 LEU C N 1
ATOM 10578 C CA . LEU B 1 277 ? 191.571 194.719 168.281 1.00 32.43 257 LEU C CA 1
ATOM 10579 C C . LEU B 1 277 ? 191.089 194.019 169.548 1.00 31.31 257 LEU C C 1
ATOM 10580 O O . LEU B 1 277 ? 191.197 194.573 170.646 1.00 37.61 257 LEU C O 1
ATOM 10596 N N . LEU B 1 278 ? 190.550 192.803 169.416 1.00 25.36 258 LEU C N 1
ATOM 10597 C CA . LEU B 1 278 ? 190.176 192.024 170.595 1.00 31.26 258 LEU C CA 1
ATOM 10598 C C . LEU B 1 278 ? 191.386 191.784 171.492 1.00 35.71 258 LEU C C 1
ATOM 10599 O O . LEU B 1 278 ? 191.345 192.046 172.705 1.00 44.94 258 LEU C O 1
ATOM 10615 N N . VAL B 1 279 ? 192.485 191.317 170.892 1.00 30.10 259 VAL C N 1
ATOM 10616 C CA . VAL B 1 279 ? 193.719 191.075 171.636 1.00 33.16 259 VAL C CA 1
ATOM 10617 C C . VAL B 1 279 ? 194.197 192.364 172.282 1.00 31.59 259 VAL C C 1
ATOM 10618 O O . VAL B 1 279 ? 194.580 192.395 173.459 1.00 35.10 259 VAL C O 1
ATOM 10631 N N . ILE B 1 280 ? 194.184 193.449 171.512 1.00 31.68 260 ILE C N 1
ATOM 10632 C CA . ILE B 1 280 ? 194.737 194.699 172.012 1.00 36.48 260 ILE C CA 1
ATOM 10633 C C . ILE B 1 280 ? 193.927 195.194 173.205 1.00 35.24 260 ILE C C 1
ATOM 10634 O O . ILE B 1 280 ? 194.481 195.429 174.281 1.00 41.72 260 ILE C O 1
ATOM 10650 N N . VAL B 1 281 ? 192.601 195.271 173.068 1.00 36.58 261 VAL C N 1
ATOM 10651 C CA . VAL B 1 281 ? 191.799 195.839 174.150 1.00 37.06 261 VAL C CA 1
ATOM 10652 C C . VAL B 1 281 ? 191.848 194.950 175.387 1.00 42.77 261 VAL C C 1
ATOM 10653 O O . VAL B 1 281 ? 191.827 195.454 176.517 1.00 47.73 261 VAL C O 1
ATOM 10666 N N . GLU B 1 282 ? 191.904 193.622 175.216 1.00 38.06 262 GLU C N 1
ATOM 10667 C CA . GLU B 1 282 ? 192.012 192.791 176.411 1.00 38.51 262 GLU C CA 1
ATOM 10668 C C . GLU B 1 282 ? 193.380 192.937 177.073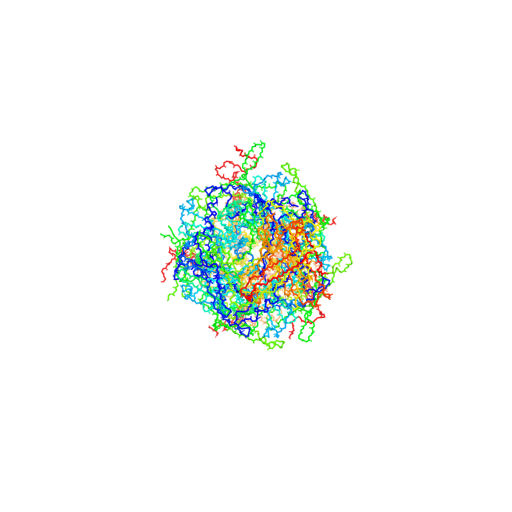 1.00 43.27 262 GLU C C 1
ATOM 10669 O O . GLU B 1 282 ? 193.485 192.788 178.296 1.00 44.95 262 GLU C O 1
ATOM 10681 N N . LEU B 1 283 ? 194.431 193.237 176.296 1.00 43.41 263 LEU C N 1
ATOM 10682 C CA . LEU B 1 283 ? 195.776 193.338 176.866 1.00 39.49 263 LEU C CA 1
ATOM 10683 C C . LEU B 1 283 ? 196.152 194.775 177.232 1.00 39.04 263 LEU C C 1
ATOM 10684 O O . LEU B 1 283 ? 196.939 194.987 178.161 1.00 49.25 263 LEU C O 1
ATOM 10700 N N . ILE B 1 284 ? 195.609 195.769 176.532 1.00 35.97 264 ILE C N 1
ATOM 10701 C CA . ILE B 1 284 ? 195.963 197.175 176.754 1.00 36.90 264 ILE C CA 1
ATOM 10702 C C . ILE B 1 284 ? 195.099 197.675 177.909 1.00 38.75 264 ILE C C 1
ATOM 10703 O O . ILE B 1 284 ? 193.972 197.188 178.074 1.00 41.02 264 ILE C O 1
ATOM 10719 N N . PRO B 1 285 ? 195.556 198.630 178.730 1.00 43.86 265 PRO C N 1
ATOM 10720 C CA . PRO B 1 285 ? 194.691 199.135 179.803 1.00 42.03 265 PRO C CA 1
ATOM 10721 C C . PRO B 1 285 ? 193.711 200.183 179.294 1.00 41.34 265 PRO C C 1
ATOM 10722 O O . PRO B 1 285 ? 194.078 201.090 178.543 1.00 43.58 265 PRO C O 1
ATOM 10733 N N . SER B 1 286 ? 192.455 200.049 179.717 1.00 45.08 266 SER C N 1
ATOM 10734 C CA . SER B 1 286 ? 191.370 200.915 179.254 1.00 39.81 266 SER C CA 1
ATOM 10735 C C . SER B 1 286 ? 191.264 202.142 180.160 1.00 42.21 266 SER C C 1
ATOM 10736 O O . SER B 1 286 ? 190.420 202.236 181.053 1.00 49.40 266 SER C O 1
ATOM 10744 N N . THR B 1 287 ? 192.157 203.097 179.905 1.00 42.39 267 THR C N 1
ATOM 10745 C CA . THR B 1 287 ? 192.183 204.374 180.602 1.00 40.38 267 THR C CA 1
ATOM 10746 C C . THR B 1 287 ? 192.261 205.499 179.579 1.00 42.90 267 THR C C 1
ATOM 10747 O O . THR B 1 287 ? 192.789 205.327 178.477 1.00 43.47 267 THR C O 1
ATOM 10758 N N . SER B 1 288 ? 191.726 206.661 179.965 1.00 38.82 268 SER C N 1
ATOM 10759 C CA . SER B 1 288 ? 191.635 207.825 179.089 1.00 39.81 268 SER C CA 1
ATOM 10760 C C . SER B 1 288 ? 192.511 208.982 179.560 1.00 37.78 268 SER C C 1
ATOM 10761 O O . SER B 1 288 ? 192.343 210.109 179.085 1.00 43.22 268 SER C O 1
ATOM 10769 N N . SER B 1 289 ? 193.445 208.736 180.482 1.00 37.57 269 SER C N 1
ATOM 10770 C CA . SER B 1 289 ? 194.344 209.804 180.905 1.00 40.30 269 SER C CA 1
ATOM 10771 C C . SER B 1 289 ? 195.261 210.239 179.769 1.00 41.54 269 SER C C 1
ATOM 10772 O O . SER B 1 289 ? 195.638 211.413 179.693 1.00 38.23 269 SER C O 1
ATOM 10780 N N . ALA B 1 290 ? 195.627 209.315 178.886 1.00 41.68 270 ALA C N 1
ATOM 10781 C CA . ALA B 1 290 ? 196.450 209.623 177.725 1.00 32.51 270 ALA C CA 1
ATOM 10782 C C . ALA B 1 290 ? 196.353 208.449 176.762 1.00 29.76 270 ALA C C 1
ATOM 10783 O O . ALA B 1 290 ? 195.873 207.370 177.118 1.00 35.56 270 ALA C O 1
ATOM 10790 N N . VAL B 1 291 ? 196.811 208.674 175.536 1.00 33.67 271 VAL C N 1
ATOM 10791 C CA . VAL B 1 291 ? 196.872 207.630 174.518 1.00 35.14 271 VAL C CA 1
ATOM 10792 C C . VAL B 1 291 ? 198.204 206.901 174.684 1.00 29.84 271 VAL C C 1
ATOM 10793 O O . VAL B 1 291 ? 199.259 207.546 174.589 1.00 31.87 271 VAL C O 1
ATOM 10806 N N . PRO B 1 292 ? 198.214 205.591 174.932 1.00 34.27 272 PRO C N 1
ATOM 10807 C CA . PRO B 1 292 ? 199.495 204.882 174.987 1.00 32.81 272 PRO C CA 1
ATOM 10808 C C . PRO B 1 292 ? 200.178 204.836 173.632 1.00 31.29 272 PRO C C 1
ATOM 10809 O O . PRO B 1 292 ? 199.555 204.969 172.577 1.00 38.96 272 PRO C O 1
ATOM 10820 N N . LEU B 1 293 ? 201.498 204.657 173.692 1.00 30.26 273 LEU C N 1
ATOM 10821 C CA . LEU B 1 293 ? 202.295 204.540 172.476 1.00 33.84 273 LEU C CA 1
ATOM 10822 C C . LEU B 1 293 ? 201.793 203.388 171.614 1.00 29.40 273 LEU C C 1
ATOM 10823 O O . LEU B 1 293 ? 201.732 203.491 170.381 1.00 34.55 273 LEU C O 1
ATOM 10839 N N . ILE B 1 294 ? 201.413 202.287 172.262 1.00 32.31 274 ILE C N 1
ATOM 10840 C CA . ILE B 1 294 ? 200.888 201.122 171.558 1.00 34.95 274 ILE C CA 1
ATOM 10841 C C . ILE B 1 294 ? 199.554 201.460 170.895 1.00 27.07 274 ILE C C 1
ATOM 10842 O O . ILE B 1 294 ? 199.268 201.024 169.773 1.00 34.05 274 ILE C O 1
ATOM 10858 N N . GLY B 1 295 ? 198.731 202.270 171.566 1.00 30.13 275 GLY C N 1
ATOM 10859 C CA . GLY B 1 295 ? 197.482 202.706 170.963 1.00 29.82 275 GLY C CA 1
ATOM 10860 C C . GLY B 1 295 ? 197.709 203.617 169.774 1.00 30.85 275 GLY C C 1
ATOM 10861 O O . GLY B 1 295 ? 197.000 203.527 168.766 1.00 36.93 275 GLY C O 1
ATOM 10865 N N . LYS B 1 296 ? 198.702 204.504 169.873 1.00 24.66 276 LYS C N 1
ATOM 10866 C CA . LYS B 1 296 ? 199.057 205.350 168.741 1.00 24.70 276 LYS C CA 1
ATOM 10867 C C . LYS B 1 296 ? 199.488 204.507 167.550 1.00 27.69 276 LYS C C 1
ATOM 10868 O O . LYS B 1 296 ? 199.094 204.776 166.411 1.00 37.06 276 LYS C O 1
ATOM 10887 N N . TYR B 1 297 ? 200.297 203.473 167.794 1.00 22.23 277 TYR C N 1
ATOM 10888 C CA . TYR B 1 297 ? 200.746 202.635 166.687 1.00 32.36 277 TYR C CA 1
ATOM 10889 C C . TYR B 1 297 ? 199.582 201.859 166.079 1.00 29.15 277 TYR C C 1
ATOM 10890 O O . TYR B 1 297 ? 199.502 201.708 164.853 1.00 29.32 277 TYR C O 1
ATOM 10908 N N . MET B 1 298 ? 198.672 201.359 166.922 1.00 29.17 278 MET C N 1
ATOM 10909 C CA . MET B 1 298 ? 197.499 200.652 166.418 1.00 31.96 278 MET C CA 1
ATOM 10910 C C . MET B 1 298 ? 196.655 201.559 165.531 1.00 30.12 278 MET C C 1
ATOM 10911 O O . MET B 1 298 ? 196.230 201.164 164.438 1.00 27.49 278 MET C O 1
ATOM 10925 N N . LEU B 1 299 ? 196.404 202.786 165.996 1.00 27.52 279 LEU C N 1
ATOM 10926 C CA . LEU B 1 299 ? 195.611 203.728 165.214 1.00 28.77 279 LEU C CA 1
ATOM 10927 C C . LEU B 1 299 ? 196.315 204.093 163.916 1.00 28.59 279 LEU C C 1
ATOM 10928 O O . LEU B 1 299 ? 195.667 204.227 162.874 1.00 32.13 279 LEU C O 1
ATOM 10944 N N . PHE B 1 300 ? 197.637 204.275 163.965 1.00 30.77 280 PHE C N 1
ATOM 10945 C CA . PHE B 1 300 ? 198.412 204.535 162.755 1.00 27.89 280 PHE C CA 1
ATOM 10946 C C . PHE B 1 300 ? 198.222 203.422 161.732 1.00 28.24 280 PHE C C 1
ATOM 10947 O O . PHE B 1 300 ? 197.917 203.681 160.559 1.00 40.52 280 PHE C O 1
ATOM 10964 N N . THR B 1 301 ? 198.399 202.170 162.164 1.00 26.07 281 THR C N 1
ATOM 10965 C CA . THR B 1 301 ? 198.288 201.045 161.242 1.00 28.13 281 THR C CA 1
ATOM 10966 C C . THR B 1 301 ? 196.884 200.941 160.668 1.00 24.48 281 THR C C 1
ATOM 10967 O O . THR B 1 301 ? 196.713 200.720 159.462 1.00 23.07 281 THR C O 1
ATOM 10978 N N . MET B 1 302 ? 195.864 201.107 161.514 1.00 26.98 282 MET C N 1
ATOM 10979 C CA . MET B 1 302 ? 194.492 201.048 161.025 1.00 30.04 282 MET C CA 1
ATOM 10980 C C . MET B 1 302 ? 194.228 202.160 160.017 1.00 27.21 282 MET C C 1
ATOM 10981 O O . MET B 1 302 ? 193.686 201.910 158.937 1.00 29.37 282 MET C O 1
ATOM 10995 N N . VAL B 1 303 ? 194.634 203.390 160.341 1.00 23.71 283 VAL C N 1
ATOM 10996 C CA . VAL B 1 303 ? 194.337 204.527 159.476 1.00 28.05 283 VAL C CA 1
ATOM 10997 C C . VAL B 1 303 ? 195.018 204.363 158.127 1.00 26.23 283 VAL C C 1
ATOM 10998 O O . VAL B 1 303 ? 194.454 204.719 157.088 1.00 31.45 283 VAL C O 1
ATOM 11011 N N . PHE B 1 304 ? 196.237 203.821 158.110 1.00 24.86 284 PHE C N 1
ATOM 11012 C CA . PHE B 1 304 ? 196.933 203.688 156.835 1.00 30.14 284 PHE C CA 1
ATOM 11013 C C . PHE B 1 304 ? 196.533 202.444 156.047 1.00 22.94 284 PHE C C 1
ATOM 11014 O O . PHE B 1 304 ? 196.614 202.472 154.818 1.00 27.55 284 PHE C O 1
ATOM 11031 N N . VAL B 1 305 ? 196.037 201.386 156.693 1.00 21.80 285 VAL C N 1
ATOM 11032 C CA . VAL B 1 305 ? 195.392 200.314 155.932 1.00 26.77 285 VAL C CA 1
ATOM 11033 C C . VAL B 1 305 ? 194.117 200.840 155.293 1.00 23.56 285 VAL C C 1
ATOM 11034 O O . VAL B 1 305 ? 193.791 200.524 154.142 1.00 25.18 285 VAL C O 1
ATOM 11047 N N . ILE B 1 306 ? 193.380 201.648 156.045 1.00 23.88 286 ILE C N 1
ATOM 11048 C CA . ILE B 1 306 ? 192.230 202.377 155.522 1.00 26.25 286 ILE C CA 1
ATOM 11049 C C . ILE B 1 306 ? 192.608 203.241 154.317 1.00 21.73 286 ILE C C 1
ATOM 11050 O O . ILE B 1 306 ? 191.953 203.179 153.262 1.00 23.88 286 ILE C O 1
ATOM 11066 N N . ALA B 1 307 ? 193.679 204.023 154.432 1.00 26.57 287 ALA C N 1
ATOM 11067 C CA . ALA B 1 307 ? 194.110 204.851 153.313 1.00 23.65 287 ALA C CA 1
ATOM 11068 C C . ALA B 1 307 ? 194.510 203.997 152.117 1.00 21.57 287 ALA C C 1
ATOM 11069 O O . ALA B 1 307 ? 194.217 204.345 150.966 1.00 32.94 287 ALA C O 1
ATOM 11076 N N . SER B 1 308 ? 195.184 202.875 152.373 1.00 22.69 288 SER C N 1
ATOM 11077 C CA . SER B 1 308 ? 195.586 201.980 151.296 1.00 25.89 288 SER C CA 1
ATOM 11078 C C . SER B 1 308 ? 194.373 201.427 150.568 1.00 22.57 288 SER C C 1
ATOM 11079 O O . SER B 1 308 ? 194.384 201.307 149.343 1.00 26.05 288 SER C O 1
ATOM 11087 N N . ILE B 1 309 ? 193.317 201.083 151.308 1.00 24.03 289 ILE C N 1
ATOM 11088 C CA . ILE B 1 309 ? 192.096 200.590 150.674 1.00 22.02 289 ILE C CA 1
ATOM 11089 C C . ILE B 1 309 ? 191.479 201.667 149.787 1.00 17.73 289 ILE C C 1
ATOM 11090 O O . ILE B 1 309 ? 191.071 201.393 148.647 1.00 23.48 289 ILE C O 1
ATOM 11106 N N . ILE B 1 310 ? 191.393 202.902 150.292 1.00 19.25 290 ILE C N 1
ATOM 11107 C CA . ILE B 1 310 ? 190.807 203.986 149.495 1.00 20.42 290 ILE C CA 1
ATOM 11108 C C . ILE B 1 310 ? 191.602 204.189 148.208 1.00 18.74 290 ILE C C 1
ATOM 11109 O O . ILE B 1 310 ? 191.047 204.224 147.096 1.00 22.19 290 ILE C O 1
ATOM 11125 N N . ILE B 1 311 ? 192.923 204.307 148.342 1.00 22.08 291 ILE C N 1
ATOM 11126 C CA . ILE B 1 311 ? 193.754 204.578 147.178 1.00 20.98 291 ILE C CA 1
ATOM 11127 C C . ILE B 1 311 ? 193.752 203.389 146.226 1.00 21.07 291 ILE C C 1
ATOM 11128 O O . ILE B 1 311 ? 193.843 203.567 145.008 1.00 27.44 291 ILE C O 1
ATOM 11144 N N . THR B 1 312 ? 193.661 202.165 146.750 1.00 24.57 292 THR C N 1
ATOM 11145 C CA . THR B 1 312 ? 193.602 200.991 145.888 1.00 20.83 292 THR C CA 1
ATOM 11146 C C . THR B 1 312 ? 192.321 200.975 145.071 1.00 17.97 292 THR C C 1
ATOM 11147 O O . THR B 1 312 ? 192.339 200.591 143.897 1.00 24.00 292 THR C O 1
ATOM 11158 N N . VAL B 1 313 ? 191.197 201.366 145.675 1.00 15.47 293 VAL C N 1
ATOM 11159 C CA . VAL B 1 313 ? 189.962 201.470 144.902 1.00 20.38 293 VAL C CA 1
ATOM 11160 C C . VAL B 1 313 ? 190.123 202.504 143.795 1.00 19.15 293 VAL C C 1
ATOM 11161 O O . VAL B 1 313 ? 189.692 202.285 142.655 1.00 24.26 293 VAL C O 1
ATOM 11174 N N . ILE B 1 314 ? 190.750 203.642 144.107 1.00 21.67 294 ILE C N 1
ATOM 11175 C CA . ILE B 1 314 ? 190.971 204.657 143.074 1.00 25.64 294 ILE C CA 1
ATOM 11176 C C . ILE B 1 314 ? 191.854 204.103 141.955 1.00 21.50 294 ILE C C 1
ATOM 11177 O O . ILE B 1 314 ? 191.598 204.337 140.766 1.00 27.80 294 ILE C O 1
ATOM 11193 N N . VAL B 1 315 ? 192.904 203.364 142.317 1.00 21.18 295 VAL C N 1
ATOM 11194 C CA . VAL B 1 315 ? 193.818 202.807 141.322 1.00 22.19 295 VAL C CA 1
ATOM 11195 C C . VAL B 1 315 ? 193.095 201.801 140.435 1.00 17.27 295 VAL C C 1
ATOM 11196 O O . VAL B 1 315 ? 193.290 201.776 139.215 1.00 23.17 295 VAL C O 1
ATOM 11209 N N . ILE B 1 316 ? 192.268 200.942 141.035 1.00 25.70 296 ILE C N 1
ATOM 11210 C CA . ILE B 1 316 ? 191.531 199.950 140.256 1.00 23.48 296 ILE C CA 1
ATOM 11211 C C . ILE B 1 316 ? 190.559 200.640 139.312 1.00 22.47 296 ILE C C 1
ATOM 11212 O O . ILE B 1 316 ? 190.382 200.217 138.163 1.00 22.97 296 ILE C O 1
ATOM 11228 N N . ASN B 1 317 ? 189.900 201.701 139.786 1.00 24.19 297 ASN C N 1
ATOM 11229 C CA . ASN B 1 317 ? 189.016 202.470 138.918 1.00 28.07 297 ASN C CA 1
ATOM 11230 C C . ASN B 1 317 ? 189.785 203.050 137.737 1.00 26.18 297 ASN C C 1
ATOM 11231 O O . ASN B 1 317 ? 189.308 203.013 136.597 1.00 33.36 297 ASN C O 1
ATOM 11242 N N . THR B 1 318 ? 190.983 203.580 137.991 1.00 23.57 298 THR C N 1
ATOM 11243 C CA . THR B 1 318 ? 191.801 204.119 136.908 1.00 25.08 298 THR C CA 1
ATOM 11244 C C . THR B 1 318 ? 192.201 203.032 135.915 1.00 26.09 298 THR C C 1
ATOM 11245 O O . THR B 1 318 ? 192.203 203.261 134.700 1.00 32.10 298 THR C O 1
ATOM 11256 N N . HIS B 1 319 ? 192.546 201.843 136.417 1.00 29.08 299 HIS C N 1
ATOM 11257 C CA . HIS B 1 319 ? 193.067 200.784 135.555 1.00 25.82 299 HIS C CA 1
ATOM 11258 C C . HIS B 1 319 ? 192.032 200.334 134.529 1.00 26.93 299 HIS C C 1
ATOM 11259 O O . HIS B 1 319 ? 192.381 200.009 133.388 1.00 31.78 299 HIS C O 1
ATOM 11273 N N . HIS B 1 320 ? 190.756 200.311 134.911 1.00 28.62 300 HIS C N 1
ATOM 11274 C CA . HIS B 1 320 ? 189.700 199.768 134.065 1.00 28.21 300 HIS C CA 1
ATOM 11275 C C . HIS B 1 320 ? 189.091 200.795 133.116 1.00 33.07 300 HIS C C 1
ATOM 11276 O O . HIS B 1 320 ? 188.149 200.457 132.391 1.00 42.20 300 HIS C O 1
ATOM 11290 N N . ARG B 1 321 ? 189.595 202.025 133.090 1.00 34.59 301 ARG C N 1
ATOM 11291 C CA . ARG B 1 321 ? 189.032 203.039 132.209 1.00 33.30 301 ARG C CA 1
ATOM 11292 C C . ARG B 1 321 ? 189.335 202.721 130.749 1.00 39.67 301 ARG C C 1
ATOM 11293 O O . ARG B 1 321 ? 190.380 202.153 130.421 1.00 44.15 301 ARG C O 1
ATOM 11314 N N . SER B 1 322 ? 188.406 203.087 129.877 1.00 47.50 302 SER C N 1
ATOM 11315 C CA . SER B 1 322 ? 188.453 202.781 128.457 1.00 48.50 302 SER C CA 1
ATOM 11316 C C . SER B 1 322 ? 187.828 203.955 127.719 1.00 49.04 302 SER C C 1
ATOM 11317 O O . SER B 1 322 ? 187.114 204.759 128.327 1.00 47.34 302 SER C O 1
ATOM 11325 N N . PRO B 1 323 ? 188.078 204.092 126.410 1.00 52.97 303 PRO C N 1
ATOM 11326 C CA . PRO B 1 323 ? 187.498 205.240 125.691 1.00 52.82 303 PRO C CA 1
ATOM 11327 C C . PRO B 1 323 ? 185.981 205.203 125.613 1.00 49.64 303 PRO C C 1
ATOM 11328 O O . PRO B 1 323 ? 185.367 206.231 125.306 1.00 52.03 303 PRO C O 1
ATOM 11339 N N . SER B 1 324 ? 185.357 204.054 125.879 1.00 49.68 304 SER C N 1
ATOM 11340 C CA . SER B 1 324 ? 183.906 203.965 125.965 1.00 50.15 304 SER C CA 1
ATOM 11341 C C . SER B 1 324 ? 183.343 204.551 127.255 1.00 48.54 304 SER C C 1
ATOM 11342 O O . SER B 1 324 ? 182.117 204.664 127.371 1.00 51.95 304 SER C O 1
ATOM 11350 N N . THR B 1 325 ? 184.193 204.922 128.218 1.00 46.65 305 THR C N 1
ATOM 11351 C CA . THR B 1 325 ? 183.770 205.475 129.503 1.00 47.07 305 THR C CA 1
ATOM 11352 C C . THR B 1 325 ? 184.380 206.835 129.812 1.00 47.99 305 THR C C 1
ATOM 11353 O O . THR B 1 325 ? 183.691 207.689 130.375 1.00 47.20 305 THR C O 1
ATOM 11364 N N . HIS B 1 326 ? 185.6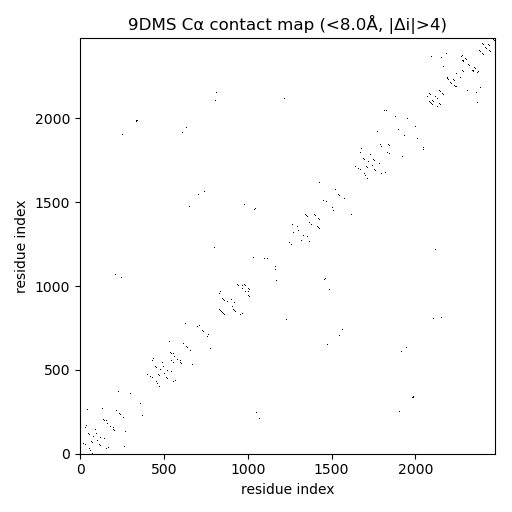49 207.058 129.467 1.00 48.60 306 HIS C N 1
ATOM 11365 C CA . HIS B 1 326 ? 186.347 208.298 129.777 1.00 47.71 306 HIS C CA 1
ATOM 11366 C C . HIS B 1 326 ? 187.206 208.720 128.595 1.00 48.46 306 HIS C C 1
ATOM 11367 O O . HIS B 1 326 ? 187.448 207.946 127.666 1.00 47.62 306 HIS C O 1
ATOM 11381 N N . VAL B 1 327 ? 187.654 209.972 128.641 1.00 50.95 307 VAL C N 1
ATOM 11382 C CA . VAL B 1 327 ? 188.685 210.492 127.751 1.00 51.43 307 VAL C CA 1
ATOM 11383 C C . VAL B 1 327 ? 189.810 211.028 128.623 1.00 51.69 307 VAL C C 1
ATOM 11384 O O . VAL B 1 327 ? 189.569 211.812 129.548 1.00 53.79 307 VAL C O 1
ATOM 11397 N N . MET B 1 328 ? 191.030 210.605 128.332 1.00 49.36 308 MET C N 1
ATOM 11398 C CA . MET B 1 328 ? 192.154 210.921 129.203 1.00 50.39 308 MET C CA 1
ATOM 11399 C C . MET B 1 328 ? 192.479 212.412 129.141 1.00 52.75 308 MET C C 1
ATOM 11400 O O . MET B 1 328 ? 192.712 212.931 128.042 1.00 55.78 308 MET C O 1
ATOM 11414 N N . PRO B 1 329 ? 192.509 213.141 130.263 1.00 56.80 309 PRO C N 1
ATOM 11415 C CA . PRO B 1 329 ? 192.964 214.535 130.199 1.00 56.49 309 PRO C CA 1
ATOM 11416 C C . PRO B 1 329 ? 194.450 214.624 129.894 1.00 58.30 309 PRO C C 1
ATOM 11417 O O . PRO B 1 329 ? 195.219 213.691 130.137 1.00 61.24 309 PRO C O 1
ATOM 11428 N N . ASN B 1 330 ? 194.849 215.776 129.350 1.00 62.15 310 ASN C N 1
ATOM 11429 C CA . ASN B 1 330 ? 196.238 215.959 128.941 1.00 61.92 310 ASN C CA 1
ATOM 11430 C C . ASN B 1 330 ? 197.179 215.985 130.140 1.00 62.25 310 ASN C C 1
ATOM 11431 O O . ASN B 1 330 ? 198.318 215.510 130.049 1.00 63.71 310 ASN C O 1
ATOM 11442 N N . TRP B 1 331 ? 196.732 216.544 131.269 1.00 57.03 311 TRP C N 1
ATOM 11443 C CA . TRP B 1 331 ? 197.618 216.645 132.424 1.00 58.01 311 TRP C CA 1
ATOM 11444 C C . TRP B 1 331 ? 197.949 215.275 133.005 1.00 60.14 311 TRP C C 1
ATOM 11445 O O . TRP B 1 331 ? 199.073 215.063 133.471 1.00 60.72 311 TRP C O 1
ATOM 11466 N N . VAL B 1 332 ? 197.000 214.335 132.977 1.00 59.14 312 VAL C N 1
ATOM 11467 C CA . VAL B 1 332 ? 197.291 212.971 133.418 1.00 56.95 312 VAL C CA 1
ATOM 11468 C C . VAL B 1 332 ? 198.380 212.365 132.543 1.00 55.49 312 VAL C C 1
ATOM 11469 O O . VAL B 1 332 ? 199.330 211.747 133.040 1.00 58.12 312 VAL C O 1
ATOM 11482 N N . ARG B 1 333 ? 198.255 212.539 131.225 1.00 55.12 313 ARG C N 1
ATOM 11483 C CA . ARG B 1 333 ? 199.257 212.026 130.297 1.00 58.76 313 ARG C CA 1
ATOM 11484 C C . ARG B 1 333 ? 200.625 212.626 130.602 1.00 59.05 313 ARG C C 1
ATOM 11485 O O . ARG B 1 333 ? 201.614 211.899 130.749 1.00 58.92 313 ARG C O 1
ATOM 11506 N N . LYS B 1 334 ? 200.689 213.955 130.726 1.00 62.28 314 LYS C N 1
ATOM 11507 C CA . LYS B 1 334 ? 201.967 214.617 130.970 1.00 62.08 314 LYS C CA 1
ATOM 11508 C C . LYS B 1 334 ? 202.592 214.147 132.277 1.00 62.45 314 LYS C C 1
ATOM 11509 O O . LYS B 1 334 ? 203.783 213.822 132.326 1.00 62.18 314 LYS C O 1
ATOM 11528 N N . VAL B 1 335 ? 201.796 214.082 133.345 1.00 59.22 315 VAL C N 1
ATOM 11529 C CA . VAL B 1 335 ? 202.347 213.761 134.657 1.00 58.64 315 VAL C CA 1
ATOM 11530 C C . VAL B 1 335 ? 202.808 212.309 134.709 1.00 58.50 315 VAL C C 1
ATOM 11531 O O . VAL B 1 335 ? 203.921 212.016 135.161 1.00 60.46 315 VAL C O 1
ATOM 11544 N N . PHE B 1 336 ? 201.975 211.378 134.232 1.00 55.03 316 PHE C N 1
ATOM 11545 C CA . PHE B 1 336 ? 202.188 209.965 134.523 1.00 52.04 316 PHE C CA 1
ATOM 11546 C C . PHE B 1 336 ? 202.889 209.205 133.406 1.00 51.94 316 PHE C C 1
ATOM 11547 O O . PHE B 1 336 ? 203.658 208.282 133.698 1.00 55.74 316 PHE C O 1
ATOM 11564 N N . ILE B 1 337 ? 202.653 209.557 132.140 1.00 58.53 317 ILE C N 1
ATOM 11565 C CA . ILE B 1 337 ? 203.278 208.846 131.030 1.00 59.35 317 ILE C CA 1
ATOM 11566 C C . ILE B 1 337 ? 204.608 209.469 130.608 1.00 60.15 317 ILE C C 1
ATOM 11567 O O . ILE B 1 337 ? 205.488 208.739 130.126 1.00 61.89 317 ILE C O 1
ATOM 11583 N N . ASP B 1 338 ? 204.800 210.774 130.813 1.00 63.34 318 ASP C N 1
ATOM 11584 C CA . ASP B 1 338 ? 205.964 211.480 130.282 1.00 64.39 318 ASP C CA 1
ATOM 11585 C C . ASP B 1 338 ? 206.972 211.848 131.362 1.00 65.31 318 ASP C C 1
ATOM 11586 O O . ASP B 1 338 ? 208.149 211.498 131.234 1.00 65.86 318 ASP C O 1
ATOM 11595 N N . THR B 1 339 ? 206.558 212.541 132.424 1.00 64.30 319 THR C N 1
ATOM 11596 C CA . THR B 1 339 ? 207.526 213.099 133.368 1.00 64.63 319 THR C CA 1
ATOM 11597 C C . THR B 1 339 ? 208.013 212.060 134.373 1.00 65.88 319 THR C C 1
ATOM 11598 O O . THR B 1 339 ? 209.222 211.876 134.552 1.00 67.28 319 THR C O 1
ATOM 11609 N N . ILE B 1 340 ? 207.081 211.385 135.054 1.00 61.46 320 ILE C N 1
ATOM 11610 C CA . ILE B 1 340 ? 207.463 210.524 136.180 1.00 60.58 320 ILE C CA 1
ATOM 11611 C C . ILE B 1 340 ? 208.367 209.374 135.757 1.00 61.40 320 ILE C C 1
ATOM 11612 O O . ILE B 1 340 ? 209.393 209.153 136.419 1.00 63.35 320 ILE C O 1
ATOM 11628 N N . PRO B 1 341 ? 208.076 208.606 134.699 1.00 64.16 321 PRO C N 1
ATOM 11629 C CA . PRO B 1 341 ? 208.991 207.509 134.332 1.00 66.96 321 PRO C CA 1
ATOM 11630 C C . PRO B 1 341 ? 210.393 207.972 133.974 1.00 67.72 321 PRO C C 1
ATOM 11631 O O . PRO B 1 341 ? 211.339 207.186 134.107 1.00 69.24 321 PRO C O 1
ATOM 11642 N N . ASN B 1 342 ? 210.560 209.219 133.529 1.00 70.34 322 ASN C N 1
ATOM 11643 C CA . ASN B 1 342 ? 211.898 209.729 133.249 1.00 70.82 322 ASN C CA 1
ATOM 11644 C C . ASN B 1 342 ? 212.735 209.857 134.516 1.00 71.83 322 ASN C C 1
ATOM 11645 O O . ASN B 1 342 ? 213.969 209.819 134.440 1.00 71.23 322 ASN C O 1
ATOM 11656 N N . ILE B 1 343 ? 212.093 210.002 135.678 1.00 72.69 323 ILE C N 1
ATOM 11657 C CA . ILE B 1 343 ? 212.795 210.150 136.952 1.00 72.78 323 ILE C CA 1
ATOM 11658 C C . ILE B 1 343 ? 212.649 208.860 137.753 1.00 72.29 323 ILE C C 1
ATOM 11659 O O . ILE B 1 343 ? 212.626 208.883 138.989 1.00 72.17 323 ILE C O 1
ATOM 11675 N N . MET B 1 344 ? 212.541 207.730 137.048 1.00 72.89 324 MET C N 1
ATOM 11676 C CA . MET B 1 344 ? 212.364 206.421 137.665 1.00 73.53 324 MET C CA 1
ATOM 11677 C C . MET B 1 344 ? 213.336 205.427 137.035 1.00 74.36 324 MET C C 1
ATOM 11678 O O . MET B 1 344 ? 214.189 205.819 136.232 1.00 73.50 324 MET C O 1
ATOM 11692 N N . PHE B 1 345 ? 213.230 204.145 137.401 1.00 82.11 325 PHE C N 1
ATOM 11693 C CA . PHE B 1 345 ? 214.157 203.138 136.887 1.00 82.69 325 PHE C CA 1
ATOM 11694 C C . PHE B 1 345 ? 214.070 203.025 135.367 1.00 82.99 325 PHE C C 1
ATOM 11695 O O . PHE B 1 345 ? 215.053 202.676 134.703 1.00 81.72 325 PHE C O 1
ATOM 11712 N N . PHE B 1 346 ? 212.898 203.305 134.801 1.00 80.28 326 PHE C N 1
ATOM 11713 C CA . PHE B 1 346 ? 212.640 203.433 133.368 1.00 80.65 326 PHE C CA 1
ATOM 11714 C C . PHE B 1 346 ? 212.605 202.076 132.663 1.00 80.03 326 PHE C C 1
ATOM 11715 O O . PHE B 1 346 ? 212.587 202.041 131.426 1.00 79.57 326 PHE C O 1
ATOM 11732 N N . SER B 1 347 ? 212.577 200.958 133.392 1.00 76.85 327 SER C N 1
ATOM 11733 C CA . SER B 1 347 ? 212.418 199.664 132.736 1.00 78.07 327 SER C CA 1
ATOM 11734 C C . SER B 1 347 ? 211.057 199.540 132.057 1.00 77.71 327 SER C C 1
ATOM 11735 O O . SER B 1 347 ? 210.892 198.729 131.139 1.00 76.38 327 SER C O 1
ATOM 11743 N N . THR B 1 348 ? 210.077 200.330 132.491 1.00 71.64 328 THR C N 1
ATOM 11744 C CA . THR B 1 348 ? 208.720 200.234 131.967 1.00 69.08 328 THR C CA 1
ATOM 11745 C C . THR B 1 348 ? 208.627 200.835 130.567 1.00 70.51 328 THR C C 1
ATOM 11746 O O . THR B 1 348 ? 209.251 201.861 130.280 1.00 70.60 328 THR C O 1
ATOM 11757 N N . MET B 1 349 ? 207.841 200.198 129.697 1.00 71.00 329 MET C N 1
ATOM 11758 C CA . MET B 1 349 ? 207.707 200.649 128.318 1.00 69.83 329 MET C CA 1
ATOM 11759 C C . MET B 1 349 ? 206.571 201.667 128.264 1.00 69.53 329 MET C C 1
ATOM 11760 O O . MET B 1 349 ? 205.483 201.433 128.802 1.00 69.20 329 MET C O 1
ATOM 11774 N N . LYS B 1 350 ? 206.834 202.805 127.622 1.00 68.92 330 LYS C N 1
ATOM 11775 C CA . LYS B 1 350 ? 205.873 203.904 127.540 1.00 67.12 330 LYS C CA 1
ATOM 11776 C C . LYS B 1 350 ? 204.559 203.463 126.900 1.00 66.12 330 LYS C C 1
ATOM 11777 O O . LYS B 1 350 ? 203.511 204.064 127.128 1.00 66.44 330 LYS C O 1
ATOM 11796 N N . LEU B 1 386 ? 180.906 188.457 88.051 1.00 99.53 366 LEU C N 1
ATOM 11797 C CA . LEU B 1 386 ? 181.413 188.694 89.398 1.00 100.54 366 LEU C CA 1
ATOM 11798 C C . LEU B 1 386 ? 180.960 190.061 89.907 1.00 100.75 366 LEU C C 1
ATOM 11799 O O . LEU B 1 386 ? 180.603 190.210 91.076 1.00 99.99 366 LEU C O 1
ATOM 11815 N N . ILE B 1 387 ? 180.977 191.057 89.019 1.00 103.19 367 ILE C N 1
ATOM 11816 C CA . ILE B 1 387 ? 180.572 192.405 89.408 1.00 103.37 367 ILE C CA 1
ATOM 11817 C C . ILE B 1 387 ? 179.070 192.464 89.657 1.00 103.18 367 ILE C C 1
ATOM 11818 O O . ILE B 1 387 ? 178.614 193.133 90.592 1.00 101.45 367 ILE C O 1
ATOM 11834 N N . LYS B 1 388 ? 178.279 191.770 88.834 1.00 103.39 368 LYS C N 1
ATOM 11835 C CA . LYS B 1 388 ? 176.830 191.802 88.988 1.00 103.10 368 LYS C CA 1
ATOM 11836 C C . LYS B 1 388 ? 176.350 190.966 90.167 1.00 102.57 368 LYS C C 1
ATOM 11837 O O . LYS B 1 388 ? 175.240 191.193 90.660 1.00 101.70 368 LYS C O 1
ATOM 11856 N N . HIS B 1 389 ? 177.150 190.012 90.630 1.00 97.58 369 HIS C N 1
ATOM 11857 C CA . HIS B 1 389 ? 176.687 189.097 91.662 1.00 96.84 369 HIS C CA 1
ATOM 11858 C C . HIS B 1 389 ? 176.620 189.824 93.008 1.00 96.74 369 HIS C C 1
ATOM 11859 O O . HIS B 1 389 ? 177.615 190.440 93.415 1.00 96.56 369 HIS C O 1
ATOM 11873 N N . PRO B 1 390 ? 175.486 189.791 93.726 1.00 93.50 370 PRO C N 1
ATOM 11874 C CA . PRO B 1 390 ? 175.449 190.512 95.011 1.00 92.82 370 PRO C CA 1
ATOM 11875 C C . PRO B 1 390 ? 176.301 189.875 96.095 1.00 93.05 370 PRO C C 1
ATOM 11876 O O . PRO B 1 390 ? 176.799 190.589 96.976 1.00 92.43 370 PRO C O 1
ATOM 11887 N N . GLU B 1 391 ? 176.473 188.550 96.069 1.00 91.87 371 GLU C N 1
ATOM 11888 C CA . GLU B 1 391 ? 177.191 187.878 97.148 1.00 90.93 371 GLU C CA 1
ATOM 11889 C C . GLU B 1 391 ? 178.658 188.289 97.185 1.00 91.41 371 GLU C C 1
ATOM 11890 O O . GLU B 1 391 ? 179.234 188.438 98.267 1.00 91.10 371 GLU C O 1
ATOM 11902 N N . VAL B 1 392 ? 179.283 188.464 96.019 1.00 87.61 372 VAL C N 1
ATOM 11903 C CA . VAL B 1 392 ? 180.686 188.874 95.992 1.00 87.57 372 VAL C CA 1
ATOM 11904 C C . VAL B 1 392 ? 180.843 190.274 96.575 1.00 87.60 372 VAL C C 1
ATOM 11905 O O . VAL B 1 392 ? 181.773 190.539 97.346 1.00 87.85 372 VAL C O 1
ATOM 11918 N N . LYS B 1 393 ? 179.944 191.192 96.212 1.00 86.43 373 LYS C N 1
ATOM 11919 C CA . LYS B 1 393 ? 179.997 192.539 96.775 1.00 87.13 373 LYS C CA 1
ATOM 11920 C C . LYS B 1 393 ? 179.778 192.514 98.282 1.00 85.90 373 LYS C C 1
ATOM 11921 O O . LYS B 1 393 ? 180.448 193.240 99.030 1.00 84.93 373 LYS C O 1
ATOM 11940 N N . SER B 1 394 ? 178.832 191.692 98.744 1.00 82.59 374 SER C N 1
ATOM 11941 C CA . SER B 1 394 ? 178.590 191.577 100.178 1.00 82.36 374 SER C CA 1
ATOM 11942 C C . SER B 1 394 ? 179.817 191.031 100.894 1.00 82.78 374 SER C C 1
ATOM 11943 O O . SER B 1 394 ? 180.180 191.513 101.971 1.00 82.75 374 SER C O 1
ATOM 11951 N N . ALA B 1 395 ? 180.481 190.037 100.302 1.00 79.86 375 ALA C N 1
ATOM 11952 C CA . ALA B 1 395 ? 181.695 189.496 100.904 1.00 78.53 375 ALA C CA 1
ATOM 11953 C C . ALA B 1 395 ? 182.802 190.543 100.954 1.00 79.59 375 ALA C C 1
ATOM 11954 O O . ALA B 1 395 ? 183.515 190.656 101.960 1.00 79.49 375 ALA C O 1
ATOM 11961 N N . ILE B 1 396 ? 182.963 191.318 99.877 1.00 79.71 376 ILE C N 1
ATOM 11962 C CA . ILE B 1 396 ? 183.986 192.363 99.859 1.00 79.05 376 ILE C CA 1
ATOM 11963 C C . ILE B 1 396 ? 183.731 193.364 100.976 1.00 78.86 376 ILE C C 1
ATOM 11964 O O . ILE B 1 396 ? 184.594 193.590 101.835 1.00 78.56 376 ILE C O 1
ATOM 11980 N N . GLU B 1 397 ? 182.518 193.931 101.013 1.00 78.16 377 GLU C N 1
ATOM 11981 C CA . GLU B 1 397 ? 182.169 194.878 102.068 1.00 77.45 377 GLU C CA 1
ATOM 11982 C C . GLU B 1 397 ? 182.303 194.250 103.447 1.00 76.70 377 GLU C C 1
ATOM 11983 O O . GLU B 1 397 ? 182.625 194.942 104.418 1.00 77.75 377 GLU C O 1
ATOM 11995 N N . GLY B 1 398 ? 182.091 192.939 103.548 1.00 72.87 378 GLY C N 1
ATOM 11996 C CA . GLY B 1 398 ? 182.295 192.263 104.812 1.00 72.93 378 GLY C CA 1
ATOM 11997 C C . GLY B 1 398 ? 183.742 192.271 105.265 1.00 73.08 378 GLY C C 1
ATOM 11998 O O . GLY B 1 398 ? 184.027 192.552 106.429 1.00 74.03 378 GLY C O 1
ATOM 12002 N N . ILE B 1 399 ? 184.670 191.940 104.364 1.00 70.86 379 ILE C N 1
ATOM 12003 C CA . ILE B 1 399 ? 186.090 191.989 104.724 1.00 71.40 379 ILE C CA 1
ATOM 12004 C C . ILE B 1 399 ? 186.496 193.412 105.099 1.00 71.38 379 ILE C C 1
ATOM 12005 O O . ILE B 1 399 ? 187.282 193.623 106.035 1.00 72.12 379 ILE C O 1
ATOM 12021 N N . LYS B 1 400 ? 185.963 194.409 104.385 1.00 71.77 380 LYS C N 1
ATOM 12022 C CA . LYS B 1 400 ? 186.190 195.799 104.794 1.00 70.62 380 LYS C CA 1
ATOM 12023 C C . LYS B 1 400 ? 185.682 196.047 106.210 1.00 69.88 380 LYS C C 1
ATOM 12024 O O . LYS B 1 400 ? 186.351 196.713 107.013 1.00 69.88 380 LYS C O 1
ATOM 12043 N N . TYR B 1 401 ? 184.498 195.521 106.531 1.00 67.90 381 TYR C N 1
ATOM 12044 C CA . TYR B 1 401 ? 183.930 195.713 107.861 1.00 67.10 381 TYR C CA 1
ATOM 12045 C C . TYR B 1 401 ? 184.800 195.069 108.934 1.00 68.85 381 TYR C C 1
ATOM 12046 O O . TYR B 1 401 ? 185.032 195.666 109.992 1.00 71.91 381 TYR C O 1
ATOM 12064 N N . ILE B 1 402 ? 185.289 193.851 108.680 1.00 65.49 382 ILE C N 1
ATOM 12065 C CA . ILE B 1 402 ? 186.181 193.193 109.636 1.00 66.18 382 ILE C CA 1
ATOM 12066 C C . ILE B 1 402 ? 187.434 194.030 109.855 1.00 65.79 382 ILE C C 1
ATOM 12067 O O . ILE B 1 402 ? 187.845 194.268 111.000 1.00 65.90 382 ILE C O 1
ATOM 12083 N N . ALA B 1 403 ? 188.059 194.492 108.768 1.00 65.92 383 ALA C N 1
ATOM 12084 C CA . ALA B 1 403 ? 189.303 195.246 108.903 1.00 64.97 383 ALA C CA 1
ATOM 12085 C C . ALA B 1 403 ? 189.085 196.522 109.706 1.00 66.29 383 ALA C C 1
ATOM 12086 O O . ALA B 1 403 ? 189.842 196.821 110.641 1.00 67.16 383 ALA C O 1
ATOM 12093 N N . GLU B 1 404 ? 188.029 197.271 109.380 1.00 66.47 384 GLU C N 1
ATOM 12094 C CA . GLU B 1 404 ? 187.773 198.521 110.088 1.00 66.21 384 GLU C CA 1
ATOM 12095 C C . GLU B 1 404 ? 187.424 198.277 111.552 1.00 65.58 384 GLU C C 1
ATOM 12096 O O . GLU B 1 404 ? 187.869 199.025 112.434 1.00 67.51 384 GLU C O 1
ATOM 12108 N N . THR B 1 405 ? 186.628 197.241 111.837 1.00 62.72 385 THR C N 1
ATOM 12109 C CA . THR B 1 405 ? 186.233 196.986 113.218 1.00 64.24 385 THR C CA 1
ATOM 12110 C C . THR B 1 405 ? 187.429 196.588 114.072 1.00 65.81 385 THR C C 1
ATOM 12111 O O . THR B 1 405 ? 187.568 197.059 115.207 1.00 67.19 385 THR C O 1
ATOM 12122 N N . MET B 1 406 ? 188.310 195.725 113.553 1.00 63.11 386 MET C N 1
ATOM 12123 C CA . MET B 1 406 ? 189.503 195.390 114.329 1.00 62.72 386 MET C CA 1
ATOM 12124 C C . MET B 1 406 ? 190.452 196.576 114.454 1.00 64.87 386 MET C C 1
ATOM 12125 O O . MET B 1 406 ? 191.129 196.704 115.478 1.00 65.71 386 MET C O 1
ATOM 12139 N N . LYS B 1 407 ? 190.514 197.461 113.454 1.00 64.39 387 LYS C N 1
ATOM 12140 C CA . LYS B 1 407 ? 191.325 198.667 113.616 1.00 62.91 387 LYS C CA 1
ATOM 12141 C C . LYS B 1 407 ? 190.795 199.531 114.757 1.00 64.72 387 LYS C C 1
ATOM 12142 O O . LYS B 1 407 ? 191.562 200.007 115.609 1.00 66.76 387 LYS C O 1
ATOM 12161 N N . SER B 1 408 ? 189.474 199.727 114.800 1.00 63.87 388 SER C N 1
ATOM 12162 C CA . SER B 1 408 ? 188.874 200.507 115.879 1.00 63.39 388 SER C CA 1
ATOM 12163 C C . SER B 1 408 ? 189.099 199.841 117.232 1.00 62.63 388 SER C C 1
ATOM 12164 O O . SER B 1 408 ? 189.379 200.518 118.232 1.00 66.01 388 SER C O 1
ATOM 12172 N N . ASP B 1 409 ? 188.976 198.513 117.284 1.00 60.00 389 ASP C N 1
ATOM 12173 C CA . ASP B 1 409 ? 189.247 197.794 118.524 1.00 61.63 389 ASP C CA 1
ATOM 12174 C C . ASP B 1 409 ? 190.699 197.969 118.948 1.00 61.52 389 ASP C C 1
ATOM 12175 O O . ASP B 1 409 ? 190.999 198.039 120.143 1.00 60.36 389 ASP C O 1
ATOM 12184 N N . GLN B 1 410 ? 191.616 198.038 117.981 1.00 59.96 390 GLN C N 1
ATOM 12185 C CA . GLN B 1 410 ? 193.019 198.271 118.310 1.00 58.61 390 GLN C CA 1
ATOM 12186 C C . GLN B 1 410 ? 193.222 199.653 118.921 1.00 59.25 390 GLN C C 1
ATOM 12187 O O . GLN B 1 410 ? 193.983 199.805 119.885 1.00 59.76 390 GLN C O 1
ATOM 12201 N N . GLU B 1 411 ? 192.557 200.676 118.375 1.00 56.87 391 GLU C N 1
ATOM 12202 C CA . GLU B 1 411 ? 192.667 202.005 118.986 1.00 58.40 391 GLU C CA 1
ATOM 12203 C C . GLU B 1 411 ? 192.098 202.003 120.403 1.00 58.72 391 GLU C C 1
ATOM 12204 O O . GLU B 1 411 ? 192.676 202.607 121.322 1.00 59.45 391 GLU C O 1
ATOM 12216 N N . SER B 1 412 ? 190.961 201.329 120.595 1.00 53.94 392 SER C N 1
ATOM 12217 C CA . SER B 1 412 ? 190.373 201.227 121.928 1.00 52.47 392 SER C CA 1
ATOM 12218 C C . SER B 1 412 ? 191.326 200.530 122.893 1.00 53.45 392 SER C C 1
ATOM 12219 O O . SER B 1 412 ? 191.491 200.960 124.043 1.00 54.71 392 SER C O 1
ATOM 12227 N N . ASN B 1 413 ? 191.965 199.452 122.435 1.00 52.51 393 ASN C N 1
ATOM 12228 C CA . ASN B 1 413 ? 192.923 198.735 123.267 1.00 52.00 393 ASN C CA 1
ATOM 12229 C C . ASN B 1 413 ? 194.117 199.613 123.612 1.00 50.80 393 ASN C C 1
ATOM 12230 O O . ASN B 1 413 ? 194.636 199.544 124.730 1.00 52.97 393 ASN C O 1
ATOM 12241 N N . ASN B 1 414 ? 194.580 200.431 122.664 1.00 50.03 394 ASN C N 1
ATOM 12242 C CA . ASN B 1 414 ? 195.697 201.329 122.949 1.00 50.28 394 ASN C CA 1
ATOM 12243 C C . ASN B 1 414 ? 195.334 202.337 124.034 1.00 48.55 394 ASN C C 1
ATOM 12244 O O . ASN B 1 414 ? 196.123 202.581 124.959 1.00 50.60 394 ASN C O 1
ATOM 12255 N N . ALA B 1 415 ? 194.142 202.932 123.941 1.00 45.79 395 ALA C N 1
ATOM 12256 C CA . ALA B 1 415 ? 193.721 203.877 124.976 1.00 46.92 395 ALA C CA 1
ATOM 12257 C C . ALA B 1 415 ? 193.585 203.189 126.332 1.00 45.51 395 ALA C C 1
ATOM 12258 O O . ALA B 1 415 ? 194.001 203.733 127.369 1.00 48.69 395 ALA C O 1
ATOM 12265 N N . ALA B 1 416 ? 193.014 201.982 126.343 1.00 41.35 396 ALA C N 1
ATOM 12266 C CA . ALA B 1 416 ? 192.897 201.237 127.591 1.00 46.04 396 ALA C CA 1
ATOM 12267 C C . ALA B 1 416 ? 194.270 200.925 128.174 1.00 45.97 396 ALA C C 1
ATOM 12268 O O . ALA B 1 416 ? 194.473 201.022 129.388 1.00 44.24 396 ALA C O 1
ATOM 12275 N N . ALA B 1 417 ? 195.228 200.558 127.320 1.00 44.62 397 ALA C N 1
ATOM 12276 C CA . ALA B 1 417 ? 196.577 200.269 127.790 1.00 43.11 397 ALA C CA 1
ATOM 12277 C C . ALA B 1 417 ? 197.233 201.513 128.372 1.00 41.72 397 ALA C C 1
ATOM 12278 O O . ALA B 1 417 ? 198.005 201.423 129.331 1.00 44.84 397 ALA C O 1
ATOM 12285 N N . GLU B 1 418 ? 196.946 202.683 127.800 1.00 43.23 398 GLU C N 1
ATOM 12286 C CA . GLU B 1 418 ? 197.450 203.922 128.387 1.00 44.32 398 GLU C CA 1
ATOM 12287 C C . GLU B 1 418 ? 196.883 204.137 129.788 1.00 42.38 398 GLU C C 1
ATOM 12288 O O . GLU B 1 418 ? 197.611 204.525 130.715 1.00 44.88 398 GLU C O 1
ATOM 12300 N N . TRP B 1 419 ? 195.582 203.885 129.961 1.00 41.12 399 TRP C N 1
ATOM 12301 C CA . TRP B 1 419 ? 194.991 203.992 131.295 1.00 37.51 399 TRP C CA 1
ATOM 12302 C C . TRP B 1 419 ? 195.644 203.013 132.269 1.00 37.55 399 TRP C C 1
ATOM 12303 O O . TRP B 1 419 ? 195.931 203.359 133.425 1.00 40.98 399 TRP C O 1
ATOM 12324 N N . LYS B 1 420 ? 195.885 201.784 131.812 1.00 36.74 400 LYS C N 1
ATOM 12325 C CA . LYS B 1 420 ? 196.525 200.782 132.659 1.00 40.27 400 LYS C CA 1
ATOM 12326 C C . LYS B 1 420 ? 197.939 201.205 133.040 1.00 38.01 400 LYS C C 1
ATOM 12327 O O . LYS B 1 420 ? 198.374 200.992 134.177 1.00 37.81 400 LYS C O 1
ATOM 12346 N N . TYR B 1 421 ? 198.672 201.802 132.096 1.00 39.53 401 TYR C N 1
ATOM 12347 C CA . TYR B 1 421 ? 200.011 202.302 132.391 1.00 42.63 401 TYR C CA 1
ATOM 12348 C C . TYR B 1 421 ? 199.970 203.390 133.455 1.00 39.87 401 TYR C C 1
ATOM 12349 O O . TYR B 1 421 ? 200.823 203.425 134.352 1.00 40.76 401 TYR C O 1
ATOM 12367 N N . VAL B 1 422 ? 198.997 204.299 133.359 1.00 36.69 402 VAL C N 1
ATOM 12368 C CA . VAL B 1 422 ? 198.865 205.343 134.375 1.00 38.47 402 VAL C CA 1
ATOM 12369 C C . VAL B 1 422 ? 198.610 204.718 135.743 1.00 37.75 402 VAL C C 1
ATOM 12370 O O . VAL B 1 422 ? 199.235 205.095 136.746 1.00 39.52 402 VAL C O 1
ATOM 12383 N N . ALA B 1 423 ? 197.703 203.738 135.800 1.00 32.18 403 ALA C N 1
ATOM 12384 C CA . ALA B 1 423 ? 197.406 203.081 137.072 1.00 31.55 403 ALA C CA 1
ATOM 12385 C C . ALA B 1 423 ? 198.639 202.382 137.638 1.00 35.31 403 ALA C C 1
ATOM 12386 O O . ALA B 1 423 ? 198.885 202.418 138.849 1.00 31.19 403 ALA C O 1
ATOM 12393 N N . MET B 1 424 ? 199.430 201.749 136.773 1.00 35.24 404 MET C N 1
ATOM 12394 C CA . MET B 1 424 ? 200.610 201.022 137.231 1.00 38.62 404 MET C CA 1
ATOM 12395 C C . MET B 1 424 ? 201.694 201.975 137.740 1.00 37.81 404 MET C C 1
ATOM 12396 O O . MET B 1 424 ? 202.375 201.680 138.733 1.00 41.73 404 MET C O 1
ATOM 12410 N N . VAL B 1 425 ? 201.866 203.123 137.082 1.00 39.36 405 VAL C N 1
ATOM 12411 C CA . VAL B 1 425 ? 202.818 204.119 137.576 1.00 42.11 405 VAL C CA 1
ATOM 12412 C C . VAL B 1 425 ? 202.382 204.631 138.945 1.00 34.59 405 VAL C C 1
ATOM 12413 O O . VAL B 1 425 ? 203.204 204.778 139.869 1.00 38.22 405 VAL C O 1
ATOM 12426 N N . MET B 1 426 ? 201.082 204.908 139.098 1.00 31.15 406 MET C N 1
ATOM 12427 C CA . MET B 1 426 ? 200.564 205.298 140.406 1.00 32.55 406 MET C CA 1
ATOM 12428 C C . MET B 1 426 ? 200.834 204.220 141.447 1.00 33.22 406 MET C C 1
ATOM 12429 O O . MET B 1 426 ? 201.193 204.528 142.587 1.00 35.91 406 MET C O 1
ATOM 12443 N N . ASP B 1 427 ? 200.678 202.949 141.068 1.00 33.81 407 ASP C N 1
ATOM 12444 C CA . ASP B 1 427 ? 200.920 201.862 142.013 1.00 30.96 407 ASP C CA 1
ATOM 12445 C C . ASP B 1 427 ? 202.379 201.812 142.450 1.00 35.70 407 ASP C C 1
ATOM 12446 O O . ASP B 1 427 ? 202.668 201.563 143.623 1.00 26.08 407 ASP C O 1
ATOM 12455 N N . HIS B 1 428 ? 203.315 202.018 141.522 1.00 37.70 408 HIS C N 1
ATOM 12456 C CA . HIS B 1 428 ? 204.728 202.022 141.908 1.00 36.22 408 HIS C CA 1
ATOM 12457 C C . HIS B 1 428 ? 205.025 203.154 142.889 1.00 36.09 408 HIS C C 1
ATOM 12458 O O . HIS B 1 428 ? 205.684 202.948 143.927 1.00 38.12 408 HIS C O 1
ATOM 12472 N N . ILE B 1 429 ? 204.525 204.358 142.586 1.00 31.95 409 ILE C N 1
ATOM 12473 C CA . ILE B 1 429 ? 204.738 205.487 143.491 1.00 33.24 409 ILE C CA 1
ATOM 12474 C C . ILE B 1 429 ? 204.136 205.193 144.859 1.00 33.32 409 ILE C C 1
ATOM 12475 O O . ILE B 1 429 ? 204.747 205.475 145.897 1.00 37.35 409 ILE C O 1
ATOM 12491 N N . LEU B 1 430 ? 202.936 204.613 144.882 1.00 30.81 410 LEU C N 1
ATOM 12492 C CA . LEU B 1 430 ? 202.265 204.349 146.148 1.00 31.87 410 LEU C CA 1
ATOM 12493 C C . LEU B 1 430 ? 202.949 203.241 146.934 1.00 31.08 410 LEU C C 1
ATOM 12494 O O . LEU B 1 430 ? 202.949 203.278 148.166 1.00 34.52 410 LEU C O 1
ATOM 12510 N N . LEU B 1 431 ? 203.526 202.250 146.253 1.00 30.32 411 LEU C N 1
ATOM 12511 C CA . LEU B 1 431 ? 204.307 201.235 146.950 1.00 28.05 411 LEU C CA 1
ATOM 12512 C C . LEU B 1 431 ? 205.480 201.877 147.673 1.00 31.00 411 LEU C C 1
ATOM 12513 O O . LEU B 1 431 ? 205.712 201.621 148.866 1.00 34.81 411 LEU C O 1
ATOM 12529 N N . GLY B 1 432 ? 206.222 202.732 146.963 1.00 32.67 412 GLY C N 1
ATOM 12530 C CA . GLY B 1 432 ? 207.320 203.437 147.610 1.00 30.35 412 GLY C CA 1
ATOM 12531 C C . GLY B 1 432 ? 206.853 204.270 148.789 1.00 31.57 412 GLY C C 1
ATOM 12532 O O . GLY B 1 432 ? 207.429 204.210 149.882 1.00 35.27 412 GLY C O 1
ATOM 12536 N N . VAL B 1 433 ? 205.772 205.029 148.590 1.00 34.50 413 VAL C N 1
ATOM 12537 C CA . VAL B 1 433 ? 205.277 205.927 149.630 1.00 34.99 413 VAL C CA 1
ATOM 12538 C C . VAL B 1 433 ? 204.824 205.140 150.853 1.00 34.40 413 VAL C C 1
ATOM 12539 O O . VAL B 1 433 ? 205.086 205.541 151.989 1.00 39.96 413 VAL C O 1
ATOM 12552 N N . PHE B 1 434 ? 204.138 204.015 150.649 1.00 33.55 414 PHE C N 1
ATOM 12553 C CA . PHE B 1 434 ? 203.585 203.291 151.788 1.00 33.83 414 PHE C CA 1
ATOM 12554 C C . PHE B 1 434 ? 204.662 202.528 152.548 1.00 32.54 414 PHE C C 1
ATOM 12555 O O . PHE B 1 434 ? 204.600 202.434 153.778 1.00 36.14 414 PHE C O 1
ATOM 12572 N N . MET B 1 435 ? 205.665 201.984 151.852 1.00 35.37 415 MET C N 1
ATOM 12573 C CA . MET B 1 435 ? 206.782 201.389 152.582 1.00 36.55 415 MET C CA 1
ATOM 12574 C C . MET B 1 435 ? 207.528 202.449 153.390 1.00 35.58 415 MET C C 1
ATOM 12575 O O . MET B 1 435 ? 207.874 202.225 154.565 1.00 37.93 415 MET C O 1
ATOM 12589 N N . LEU B 1 436 ? 207.757 203.621 152.788 1.00 40.15 416 LEU C N 1
ATOM 12590 C CA . LEU B 1 436 ? 208.410 204.702 153.516 1.00 40.30 416 LEU C CA 1
ATOM 12591 C C . LEU B 1 436 ? 207.572 205.142 154.709 1.00 38.46 416 LEU C C 1
ATOM 12592 O O . LEU B 1 436 ? 208.112 205.442 155.777 1.00 44.95 416 LEU C O 1
ATOM 12608 N N . VAL B 1 437 ? 206.249 205.191 154.543 1.00 40.62 417 VAL C N 1
ATOM 12609 C CA . VAL B 1 437 ? 205.370 205.593 155.633 1.00 40.34 417 VAL C CA 1
ATOM 12610 C C . VAL B 1 437 ? 205.404 204.561 156.750 1.00 38.58 417 VAL C C 1
ATOM 12611 O O . VAL B 1 437 ? 205.373 204.916 157.930 1.00 46.28 417 VAL C O 1
ATOM 12624 N N . CYS B 1 438 ? 205.442 203.274 156.401 1.00 36.85 418 CYS C N 1
ATOM 12625 C CA . CYS B 1 438 ? 205.562 202.236 157.419 1.00 37.74 418 CYS C CA 1
ATOM 12626 C C . CYS B 1 438 ? 206.813 202.452 158.260 1.00 47.44 418 CYS C C 1
ATOM 12627 O O . CYS B 1 438 ? 206.746 202.504 159.497 1.00 48.15 418 CYS C O 1
ATOM 12635 N N . ILE B 1 439 ? 207.958 202.634 157.594 1.00 47.78 419 ILE C N 1
ATOM 12636 C CA . ILE B 1 439 ? 209.212 202.840 158.322 1.00 44.12 419 ILE C CA 1
ATOM 12637 C C . ILE B 1 439 ? 209.139 204.109 159.170 1.00 43.79 419 ILE C C 1
ATOM 12638 O O . ILE B 1 439 ? 209.493 204.107 160.356 1.00 43.16 419 ILE C O 1
ATOM 12654 N N . ILE B 1 440 ? 208.665 205.208 158.577 1.00 43.87 420 ILE C N 1
ATOM 12655 C CA . ILE B 1 440 ? 208.713 206.499 159.256 1.00 44.18 420 ILE C CA 1
ATOM 12656 C C . ILE B 1 440 ? 207.757 206.522 160.438 1.00 48.73 420 ILE C C 1
ATOM 12657 O O . ILE B 1 440 ? 208.074 207.088 161.485 1.00 50.74 420 ILE C O 1
ATOM 12673 N N . GLY B 1 441 ? 206.564 205.949 160.289 1.00 47.22 421 GLY C N 1
ATOM 12674 C CA . GLY B 1 441 ? 205.643 205.901 161.408 1.00 45.61 421 GLY C CA 1
ATOM 12675 C C . GLY B 1 441 ? 206.143 205.011 162.526 1.00 43.96 421 GLY C C 1
ATOM 12676 O O . GLY B 1 441 ? 206.037 205.365 163.705 1.00 52.28 421 GLY C O 1
ATOM 12680 N N . THR B 1 442 ? 206.711 203.850 162.174 1.00 36.14 422 THR C N 1
ATOM 12681 C CA . THR B 1 442 ? 207.278 202.977 163.195 1.00 40.28 422 THR C CA 1
ATOM 12682 C C . THR B 1 442 ? 208.379 203.689 163.970 1.00 47.49 422 THR C C 1
ATOM 12683 O O . THR B 1 442 ? 208.470 203.557 165.196 1.00 50.84 422 THR C O 1
ATOM 12694 N N . LEU B 1 443 ? 209.224 204.455 163.275 1.00 49.29 423 LEU C N 1
ATOM 12695 C CA . LEU B 1 443 ? 210.256 205.215 163.973 1.00 48.19 423 LEU C CA 1
ATOM 12696 C C . LEU B 1 443 ? 209.660 206.349 164.801 1.00 49.41 423 LEU C C 1
ATOM 12697 O O . LEU B 1 443 ? 209.948 206.466 165.994 1.00 51.28 423 LEU C O 1
ATOM 12713 N N . ALA B 1 444 ? 208.799 207.172 164.197 1.00 48.08 424 ALA C N 1
ATOM 12714 C CA . ALA B 1 444 ? 208.254 208.342 164.874 1.00 47.36 424 ALA C CA 1
ATOM 12715 C C . ALA B 1 444 ? 207.469 207.971 166.120 1.00 48.60 424 ALA C C 1
ATOM 12716 O O . ALA B 1 444 ? 207.414 208.767 167.062 1.00 48.25 424 ALA C O 1
ATOM 12723 N N . VAL B 1 445 ? 206.879 206.779 166.156 1.00 41.49 425 VAL C N 1
ATOM 12724 C CA . VAL B 1 445 ? 206.187 206.342 167.360 1.00 41.81 425 VAL C CA 1
ATOM 12725 C C . VAL B 1 445 ? 207.166 205.941 168.467 1.00 42.88 425 VAL C C 1
ATOM 12726 O O . VAL B 1 445 ? 207.130 206.523 169.555 1.00 44.53 425 VAL C O 1
ATOM 12739 N N . PHE B 1 446 ? 208.081 205.003 168.202 1.00 42.06 426 PHE C N 1
ATOM 12740 C CA . PHE B 1 446 ? 208.834 204.318 169.249 1.00 45.67 426 PHE C CA 1
ATOM 12741 C C . PHE B 1 446 ? 210.242 204.850 169.489 1.00 45.98 426 PHE C C 1
ATOM 12742 O O . PHE B 1 446 ? 210.733 204.748 170.622 1.00 49.17 426 PHE C O 1
ATOM 12759 N N . ALA B 1 447 ? 210.895 205.416 168.470 1.00 49.50 427 ALA C N 1
ATOM 12760 C CA . ALA B 1 447 ? 212.330 205.665 168.530 1.00 49.15 427 ALA C CA 1
ATOM 12761 C C . ALA B 1 447 ? 212.688 206.679 169.605 1.00 51.01 427 ALA C C 1
ATOM 12762 O O . ALA B 1 447 ? 213.737 206.560 170.241 1.00 53.44 427 ALA C O 1
ATOM 12769 N N . GLY B 1 448 ? 211.847 207.695 169.809 1.00 46.71 428 GLY C N 1
ATOM 12770 C CA . GLY B 1 448 ? 212.162 208.697 170.816 1.00 47.01 428 GLY C CA 1
ATOM 12771 C C . GLY B 1 448 ? 212.265 208.105 172.209 1.00 51.31 428 GLY C C 1
ATOM 12772 O O . GLY B 1 448 ? 213.255 208.311 172.918 1.00 50.99 428 GLY C O 1
ATOM 12776 N N . ARG B 1 449 ? 211.260 207.319 172.603 1.00 49.37 429 ARG C N 1
ATOM 12777 C CA . ARG B 1 449 ? 211.298 206.686 173.916 1.00 47.60 429 ARG C CA 1
ATOM 12778 C C . ARG B 1 449 ? 212.404 205.643 173.997 1.00 48.13 429 ARG C C 1
ATOM 12779 O O . ARG B 1 449 ? 213.055 205.504 175.039 1.00 46.40 429 ARG C O 1
ATOM 12800 N N . LEU B 1 450 ? 212.625 204.885 172.919 1.00 51.89 430 LEU C N 1
ATOM 12801 C CA . LEU B 1 450 ? 213.663 203.860 172.969 1.00 48.71 430 LEU C CA 1
ATOM 12802 C C . LEU B 1 450 ? 215.049 204.486 173.098 1.00 52.44 430 LEU C C 1
ATOM 12803 O O . LEU B 1 450 ? 215.901 203.972 173.832 1.00 53.29 430 LEU C O 1
ATOM 12819 N N . ILE B 1 451 ? 215.287 205.604 172.410 1.00 53.99 431 ILE C N 1
ATOM 12820 C CA . ILE B 1 451 ? 216.555 206.312 172.541 1.00 55.99 431 ILE C CA 1
ATOM 12821 C C . ILE B 1 451 ? 216.683 206.911 173.936 1.00 57.42 431 ILE C C 1
ATOM 12822 O O . ILE B 1 451 ? 217.773 206.925 174.519 1.00 58.20 431 ILE C O 1
ATOM 12838 N N . GLU B 1 452 ? 215.580 207.431 174.485 1.00 56.28 432 GLU C N 1
ATOM 12839 C CA . GLU B 1 452 ? 215.621 207.976 175.838 1.00 55.60 432 GLU C CA 1
ATOM 12840 C C . GLU B 1 452 ? 216.000 206.901 176.849 1.00 57.86 432 GLU C C 1
ATOM 12841 O O . GLU B 1 452 ? 216.816 207.140 177.747 1.00 60.50 432 GLU C O 1
ATOM 12853 N N . LEU B 1 453 ? 215.421 205.707 176.716 1.00 54.65 433 LEU C N 1
ATOM 12854 C CA . LEU B 1 453 ? 215.769 204.616 177.622 1.00 55.28 433 LEU C CA 1
ATOM 12855 C C . LEU B 1 453 ? 217.193 204.131 177.380 1.00 57.37 433 LEU C C 1
ATOM 12856 O O . LEU B 1 453 ? 217.870 203.688 178.315 1.00 57.34 433 LEU C O 1
ATOM 12872 N N . ASN B 1 454 ? 217.664 204.202 176.132 1.00 60.90 434 ASN C N 1
ATOM 12873 C CA . ASN B 1 454 ? 219.039 203.811 175.835 1.00 60.99 434 ASN C CA 1
ATOM 12874 C C . ASN B 1 454 ? 220.047 204.699 176.554 1.00 62.58 434 ASN C C 1
ATOM 12875 O O . ASN B 1 454 ? 221.148 204.242 176.882 1.00 61.33 434 ASN C O 1
ATOM 12886 N N . GLN B 1 455 ? 219.695 205.959 176.807 1.00 65.26 435 GLN C N 1
ATOM 12887 C CA . GLN B 1 455 ? 220.576 206.902 177.485 1.00 64.39 435 GLN C CA 1
ATOM 12888 C C . GLN B 1 455 ? 220.479 206.831 179.006 1.00 66.05 435 GLN C C 1
ATOM 12889 O O . GLN B 1 455 ? 221.223 207.546 179.687 1.00 66.40 435 GLN C O 1
ATOM 12903 N N . GLN B 1 456 ? 219.596 205.996 179.552 1.00 67.18 436 GLN C N 1
ATOM 12904 C CA . GLN B 1 456 ? 219.421 205.887 180.997 1.00 64.65 436 GLN C CA 1
ATOM 12905 C C . GLN B 1 456 ? 220.271 204.754 181.561 1.00 63.43 436 GLN C C 1
ATOM 12906 O O . GLN B 1 456 ? 221.043 204.124 180.837 1.00 65.19 436 GLN C O 1
ATOM 12920 N N . SER C 2 24 ? 167.791 209.081 229.572 1.00 43.31 1 SER E N 1
ATOM 12921 C CA . SER C 2 24 ? 168.263 207.676 229.407 1.00 44.25 1 SER E CA 1
ATOM 12922 C C . SER C 2 24 ? 168.345 206.929 230.736 1.00 42.65 1 SER E C 1
ATOM 12923 O O . SER C 2 24 ? 168.492 205.708 230.748 1.00 44.44 1 SER E O 1
ATOM 12931 N N . GLU C 2 25 ? 168.261 207.654 231.854 1.00 38.50 2 GLU E N 1
ATOM 12932 C CA . GLU C 2 25 ? 168.190 206.990 233.149 1.00 37.13 2 GLU E CA 1
ATOM 12933 C C . GLU C 2 25 ? 166.937 206.129 233.248 1.00 35.59 2 GLU E C 1
ATOM 12934 O O . GLU C 2 25 ? 167.004 205.000 233.746 1.00 39.55 2 GLU E O 1
ATOM 12946 N N . ALA C 2 26 ? 165.796 206.640 232.781 1.00 33.19 3 ALA E N 1
ATOM 12947 C CA . ALA C 2 26 ? 164.583 205.830 232.739 1.00 34.14 3 ALA E CA 1
ATOM 12948 C C . ALA C 2 26 ? 164.746 204.656 231.782 1.00 29.43 3 ALA E C 1
ATOM 12949 O O . ALA C 2 26 ? 164.324 203.533 232.082 1.00 35.18 3 ALA E O 1
ATOM 12956 N N . GLU C 2 27 ? 165.363 204.895 230.622 1.00 24.38 4 GLU E N 1
ATOM 12957 C CA . GLU C 2 27 ? 165.587 203.809 229.673 1.00 29.03 4 GLU E CA 1
ATOM 12958 C C . GLU C 2 27 ? 166.567 202.787 230.234 1.00 26.56 4 GLU E C 1
ATOM 12959 O O . GLU C 2 27 ? 166.400 201.580 230.030 1.00 30.86 4 GLU E O 1
ATOM 12971 N N . GLY C 2 28 ? 167.594 203.249 230.950 1.00 23.27 5 GLY E N 1
ATOM 12972 C CA . GLY C 2 28 ? 168.517 202.320 231.585 1.00 26.36 5 GLY E CA 1
ATOM 12973 C C . GLY C 2 28 ? 167.847 201.484 232.658 1.00 15.42 5 GLY E C 1
ATOM 12974 O O . GLY C 2 28 ? 168.094 200.281 232.774 1.00 29.73 5 GLY E O 1
ATOM 12978 N N . ARG C 2 29 ? 166.985 202.114 233.458 1.00 20.85 6 ARG E N 1
ATOM 12979 C CA . ARG C 2 29 ? 166.241 201.379 234.475 1.00 24.18 6 ARG E CA 1
ATOM 12980 C C . ARG C 2 29 ? 165.319 200.343 233.841 1.00 26.40 6 ARG E C 1
ATOM 12981 O O . ARG C 2 29 ? 165.223 199.205 234.319 1.00 35.58 6 ARG E O 1
ATOM 13002 N N . LEU C 2 30 ? 164.637 200.718 232.756 1.00 20.17 7 LEU E N 1
ATOM 13003 C CA . LEU C 2 30 ? 163.764 199.770 232.073 1.00 21.19 7 LEU E CA 1
ATOM 13004 C C . LEU C 2 30 ? 164.560 198.613 231.479 1.00 22.17 7 LEU E C 1
ATOM 13005 O O . LEU C 2 30 ? 164.123 197.460 231.538 1.00 28.69 7 LEU E O 1
ATOM 13021 N N . ARG C 2 31 ? 165.727 198.900 230.894 1.00 27.06 8 ARG E N 1
ATOM 13022 C CA . ARG C 2 31 ? 166.566 197.829 230.361 1.00 21.22 8 ARG E CA 1
ATOM 13023 C C . ARG C 2 31 ? 167.027 196.892 231.470 1.00 16.21 8 ARG E C 1
ATOM 13024 O O . ARG C 2 31 ? 167.059 195.669 231.286 1.00 25.19 8 ARG E O 1
ATOM 13045 N N . GLU C 2 32 ? 167.389 197.452 232.627 1.00 22.52 9 GLU E N 1
ATOM 13046 C CA . GLU C 2 32 ? 167.765 196.626 233.768 1.00 21.51 9 GLU E CA 1
ATOM 13047 C C . GLU C 2 32 ? 166.617 195.721 234.189 1.00 20.52 9 GLU E C 1
ATOM 13048 O O . GLU C 2 32 ? 166.829 194.543 234.498 1.00 32.06 9 GLU E O 1
ATOM 13060 N N . LYS C 2 33 ? 165.396 196.257 234.215 1.00 19.35 10 LYS E N 1
ATOM 13061 C CA . LYS C 2 33 ? 164.245 195.436 234.577 1.00 22.26 10 LYS E CA 1
ATOM 13062 C C . LYS C 2 33 ? 164.009 194.334 233.547 1.00 24.10 10 LYS E C 1
ATOM 13063 O O . LYS C 2 33 ? 163.739 193.183 233.908 1.00 29.01 10 LYS E O 1
ATOM 13082 N N . LEU C 2 34 ? 164.113 194.666 232.260 1.00 20.92 11 LEU E N 1
ATOM 13083 C CA . LEU C 2 34 ? 163.782 193.713 231.208 1.00 21.46 11 LEU E CA 1
ATOM 13084 C C . LEU C 2 34 ? 164.819 192.609 231.057 1.00 21.17 11 LEU E C 1
ATOM 13085 O O . LEU C 2 34 ? 164.452 191.485 230.701 1.00 28.71 11 LEU E O 1
ATOM 13101 N N . PHE C 2 35 ? 166.094 192.894 231.322 1.00 24.44 12 PHE E N 1
ATOM 13102 C CA . PHE C 2 35 ? 167.155 191.911 231.140 1.00 21.45 12 PHE E CA 1
ATOM 13103 C C . PHE C 2 35 ? 167.405 191.069 232.387 1.00 12.30 12 PHE E C 1
ATOM 13104 O O . PHE C 2 35 ? 168.315 190.234 232.381 1.00 25.01 12 PHE E O 1
ATOM 13121 N N . SER C 2 36 ? 166.621 191.247 233.448 1.00 27.05 13 SER E N 1
ATOM 13122 C CA . SER C 2 36 ? 166.792 190.453 234.658 1.00 17.77 13 SER E CA 1
ATOM 13123 C C . SER C 2 36 ? 166.156 189.081 234.459 1.00 17.18 13 SER E C 1
ATOM 13124 O O . SER C 2 36 ? 164.957 188.982 234.179 1.00 28.89 13 SER E O 1
ATOM 13132 N N . GLY C 2 37 ? 166.958 188.027 234.591 1.00 18.10 14 GLY E N 1
ATOM 13133 C CA . GLY C 2 37 ? 166.481 186.673 234.401 1.00 18.71 14 GLY E CA 1
ATOM 13134 C C . GLY C 2 37 ? 166.238 186.271 232.962 1.00 20.02 14 GLY E C 1
ATOM 13135 O O . GLY C 2 37 ? 165.630 185.220 232.729 1.00 29.32 14 GLY E O 1
ATOM 13139 N N . TYR C 2 38 ? 166.698 187.063 231.994 1.00 24.97 15 TYR E N 1
ATOM 13140 C CA . TYR C 2 38 ? 166.371 186.844 230.592 1.00 12.14 15 TYR E CA 1
ATOM 13141 C C . TYR C 2 38 ? 167.489 186.075 229.897 1.00 17.84 15 TYR E C 1
ATOM 13142 O O . TYR C 2 38 ? 168.658 186.462 229.972 1.00 27.13 15 TYR E O 1
ATOM 13160 N N . ASP C 2 39 ? 167.121 184.989 229.215 1.00 20.99 16 ASP E N 1
ATOM 13161 C CA . ASP C 2 39 ? 168.044 184.168 228.435 1.00 17.63 16 ASP E CA 1
ATOM 13162 C C . ASP C 2 39 ? 167.673 184.313 226.965 1.00 18.13 16 ASP E C 1
ATOM 13163 O O . ASP C 2 39 ? 166.644 183.791 226.524 1.00 23.53 16 ASP E O 1
ATOM 13172 N N . SER C 2 40 ? 168.516 185.014 226.207 1.00 21.09 17 SER E N 1
ATOM 13173 C CA . SER C 2 40 ? 168.237 185.259 224.800 1.00 15.11 17 SER E CA 1
ATOM 13174 C C . SER C 2 40 ? 168.280 183.995 223.951 1.00 18.70 17 SER E C 1
ATOM 13175 O O . SER C 2 40 ? 167.749 184.009 222.838 1.00 25.32 17 SER E O 1
ATOM 13183 N N . SER C 2 41 ? 168.886 182.912 224.435 1.00 14.02 18 SER E N 1
ATOM 13184 C CA . SER C 2 41 ? 168.917 181.659 223.691 1.00 23.88 18 SER E CA 1
ATOM 13185 C C . SER C 2 41 ? 167.692 180.782 223.933 1.00 15.12 18 SER E C 1
ATOM 13186 O O . SER C 2 41 ? 167.571 179.737 223.287 1.00 26.48 18 SER E O 1
ATOM 13194 N N . VAL C 2 42 ? 166.789 181.174 224.831 1.00 15.58 19 VAL E N 1
ATOM 13195 C CA . VAL C 2 42 ? 165.626 180.369 225.195 1.00 14.99 19 VAL E CA 1
ATOM 13196 C C . VAL C 2 42 ? 164.399 180.937 224.497 1.00 14.19 19 VAL E C 1
ATOM 13197 O O . VAL C 2 42 ? 164.105 182.134 224.612 1.00 21.44 19 VAL E O 1
ATOM 13210 N N . ARG C 2 43 ? 163.681 180.079 223.782 1.00 21.16 20 ARG E N 1
ATOM 13211 C CA . ARG C 2 43 ? 162.475 180.503 223.090 1.00 13.56 20 ARG E CA 1
ATOM 13212 C C . ARG C 2 43 ? 161.417 180.934 224.106 1.00 16.95 20 ARG E C 1
ATOM 13213 O O . ARG C 2 43 ? 161.238 180.263 225.129 1.00 25.73 20 ARG E O 1
ATOM 13234 N N . PRO C 2 44 ? 160.684 182.045 223.867 1.00 21.12 21 PRO E N 1
ATOM 13235 C CA . PRO C 2 44 ? 159.643 182.446 224.824 1.00 23.03 21 PRO E CA 1
ATOM 13236 C C . PRO C 2 44 ? 158.396 181.586 224.686 1.00 19.94 21 PRO E C 1
ATOM 13237 O O . PRO C 2 44 ? 157.667 181.670 223.693 1.00 38.74 21 PRO E O 1
ATOM 13248 N N . ALA C 2 45 ? 158.156 180.744 225.685 1.00 22.88 22 ALA E N 1
ATOM 13249 C CA . ALA C 2 45 ? 156.921 179.978 225.812 1.00 28.42 22 ALA E CA 1
ATOM 13250 C C . ALA C 2 45 ? 156.554 179.963 227.288 1.00 26.18 22 ALA E C 1
ATOM 13251 O O . ALA C 2 45 ? 157.224 179.299 228.084 1.00 37.57 22 ALA E O 1
ATOM 13258 N N . ARG C 2 46 ? 155.501 180.701 227.653 1.00 30.62 23 ARG E N 1
ATOM 13259 C CA . ARG C 2 46 ? 155.112 180.788 229.058 1.00 34.85 23 ARG E CA 1
ATOM 13260 C C . ARG C 2 46 ? 154.750 179.421 229.623 1.00 36.39 23 ARG E C 1
ATOM 13261 O O . ARG C 2 46 ? 155.066 179.125 230.781 1.00 41.18 23 ARG E O 1
ATOM 13282 N N . GLU C 2 47 ? 154.095 178.583 228.823 1.00 35.37 24 GLU E N 1
ATOM 13283 C CA . GLU C 2 47 ? 153.765 177.215 229.187 1.00 34.85 24 GLU E CA 1
ATOM 13284 C C . GLU C 2 47 ? 154.285 176.285 228.104 1.00 36.17 24 GLU E C 1
ATOM 13285 O O . GLU C 2 47 ? 154.405 176.674 226.938 1.00 37.54 24 GLU E O 1
ATOM 13297 N N . VAL C 2 48 ? 154.608 175.055 228.501 1.00 38.46 25 VAL E N 1
ATOM 13298 C CA . VAL C 2 48 ? 155.056 174.061 227.533 1.00 37.34 25 VAL E CA 1
ATOM 13299 C C . VAL C 2 48 ? 153.916 173.787 226.565 1.00 40.38 25 VAL E C 1
ATOM 13300 O O . VAL C 2 48 ? 152.768 173.580 226.977 1.00 44.17 25 VAL E O 1
ATOM 13313 N N . GLY C 2 49 ? 154.229 173.793 225.272 1.00 35.43 26 GLY E N 1
ATOM 13314 C CA . GLY C 2 49 ? 153.250 173.663 224.216 1.00 35.73 26 GLY E CA 1
ATOM 13315 C C . GLY C 2 49 ? 152.864 174.977 223.570 1.00 35.51 26 GLY E C 1
ATOM 13316 O O . GLY C 2 49 ? 152.294 174.965 222.471 1.00 40.42 26 GLY E O 1
ATOM 13320 N N . ASP C 2 50 ? 153.152 176.105 224.216 1.00 32.35 27 ASP E N 1
ATOM 13321 C CA . ASP C 2 50 ? 152.879 177.403 223.613 1.00 33.27 27 ASP E CA 1
ATOM 13322 C C . ASP C 2 50 ? 153.744 177.596 222.375 1.00 30.50 27 ASP E C 1
ATOM 13323 O O . ASP C 2 50 ? 154.954 177.358 222.407 1.00 40.14 27 ASP E O 1
ATOM 13332 N N . ARG C 2 51 ? 153.117 178.033 221.287 1.00 31.91 28 ARG E N 1
ATOM 13333 C CA . ARG C 2 51 ? 153.806 178.307 220.034 1.00 25.03 28 ARG E CA 1
ATOM 13334 C C . ARG C 2 51 ? 154.039 179.806 219.905 1.00 27.61 28 ARG E C 1
ATOM 13335 O O . ARG C 2 51 ? 153.216 180.612 220.346 1.00 31.99 28 ARG E O 1
ATOM 13356 N N . VAL C 2 52 ? 155.166 180.173 219.304 1.00 25.62 29 VAL E N 1
ATOM 13357 C CA . VAL C 2 52 ? 155.497 181.572 219.054 1.00 24.78 29 VAL E CA 1
ATOM 13358 C C . VAL C 2 52 ? 155.044 181.917 217.643 1.00 16.37 29 VAL E C 1
ATOM 13359 O O . VAL C 2 52 ? 155.544 181.351 216.666 1.00 24.94 29 VAL E O 1
ATOM 13372 N N . ARG C 2 53 ? 154.103 182.850 217.536 1.00 22.85 30 ARG E N 1
ATOM 13373 C CA . ARG C 2 53 ? 153.600 183.279 216.237 1.00 26.49 30 ARG E CA 1
ATOM 13374 C C . ARG C 2 53 ? 154.556 184.308 215.649 1.00 20.52 30 ARG E C 1
ATOM 13375 O O . ARG C 2 53 ? 154.787 185.360 216.254 1.00 26.26 30 ARG E O 1
ATOM 13396 N N . VAL C 2 54 ? 155.111 184.007 214.478 1.00 17.60 31 VAL E N 1
ATOM 13397 C CA . VAL C 2 54 ? 156.051 184.883 213.788 1.00 13.91 31 VAL E CA 1
ATOM 13398 C C . VAL C 2 54 ? 155.429 185.290 212.461 1.00 14.10 31 VAL E C 1
ATOM 13399 O O . VAL C 2 54 ? 155.211 184.444 211.586 1.00 23.91 31 VAL E O 1
ATOM 13412 N N . SER C 2 55 ? 155.146 186.579 212.314 1.00 16.84 32 SER E N 1
ATOM 13413 C CA . SER C 2 55 ? 154.692 187.138 211.050 1.00 27.10 32 SER E CA 1
ATOM 13414 C C . SER C 2 55 ? 155.909 187.522 210.222 1.00 18.10 32 SER E C 1
ATOM 13415 O O . SER C 2 55 ? 156.791 188.238 210.708 1.00 25.25 32 SER E O 1
ATOM 13423 N N . VAL C 2 56 ? 155.947 187.043 208.980 1.00 25.49 33 VAL E N 1
ATOM 13424 C CA . VAL C 2 56 ? 157.084 187.212 208.080 1.00 20.11 33 VAL E CA 1
ATOM 13425 C C . VAL C 2 56 ? 156.620 188.013 206.872 1.00 15.85 33 VAL E C 1
ATOM 13426 O O . VAL C 2 56 ? 155.672 187.616 206.185 1.00 33.05 33 VAL E O 1
ATOM 13439 N N . GLY C 2 57 ? 157.295 189.137 206.614 1.00 28.63 34 GLY E N 1
ATOM 13440 C CA . GLY C 2 57 ? 157.081 189.902 205.407 1.00 17.00 34 GLY E CA 1
ATOM 13441 C C . GLY C 2 57 ? 158.416 190.318 204.815 1.00 14.77 34 GLY E C 1
ATOM 13442 O O . GLY C 2 57 ? 159.466 190.165 205.440 1.00 29.47 34 GLY E O 1
ATOM 13446 N N . LEU C 2 58 ? 158.355 190.868 203.605 1.00 22.33 35 LEU E N 1
ATOM 13447 C CA . LEU C 2 58 ? 159.555 191.206 202.850 1.00 17.82 35 LEU E CA 1
ATOM 13448 C C . LEU C 2 58 ? 159.369 192.537 202.139 1.00 20.34 35 LEU E C 1
ATOM 13449 O O . LEU C 2 58 ? 158.313 192.785 201.550 1.00 29.60 35 LEU E O 1
ATOM 13465 N N . ILE C 2 59 ? 160.396 193.382 202.200 1.00 22.31 36 ILE E N 1
ATOM 13466 C CA . ILE C 2 59 ? 160.476 194.620 201.434 1.00 18.83 36 ILE E CA 1
ATOM 13467 C C . ILE C 2 59 ? 161.651 194.482 200.481 1.00 15.14 36 ILE E C 1
ATOM 13468 O O . ILE C 2 59 ? 162.769 194.197 200.916 1.00 31.26 36 ILE E O 1
ATOM 13484 N N . LEU C 2 60 ? 161.405 194.680 199.190 1.00 19.06 37 LEU E N 1
ATOM 13485 C CA . LEU C 2 60 ? 162.433 194.531 198.164 1.00 27.18 37 LEU E CA 1
ATOM 13486 C C . LEU C 2 60 ? 163.044 195.901 197.883 1.00 15.64 37 LEU E C 1
ATOM 13487 O O . LEU C 2 60 ? 162.421 196.740 197.226 1.00 35.52 37 LEU E O 1
ATOM 13503 N N . ALA C 2 61 ? 164.260 196.130 198.385 1.00 26.73 38 ALA E N 1
ATOM 13504 C CA . ALA C 2 61 ? 164.947 197.388 198.120 1.00 23.84 38 ALA E CA 1
ATOM 13505 C C . ALA C 2 61 ? 165.528 197.422 196.711 1.00 20.69 38 ALA E C 1
ATOM 13506 O O . ALA C 2 61 ? 165.496 198.465 196.050 1.00 31.61 38 ALA E O 1
ATOM 13513 N N . GLN C 2 62 ? 166.068 196.300 196.240 1.00 22.49 39 GLN E N 1
ATOM 13514 C CA . GLN C 2 62 ? 166.662 196.232 194.913 1.00 24.11 39 GLN E CA 1
ATOM 13515 C C . GLN C 2 62 ? 166.649 194.788 194.434 1.00 21.86 39 GLN E C 1
ATOM 13516 O O . GLN C 2 62 ? 166.970 193.872 195.194 1.00 29.02 39 GLN E O 1
ATOM 13530 N N . LEU C 2 63 ? 166.280 194.603 193.170 1.00 19.21 40 LEU E N 1
ATOM 13531 C CA . LEU C 2 63 ? 166.500 193.347 192.459 1.00 21.72 40 LEU E CA 1
ATOM 13532 C C . LEU C 2 63 ? 167.861 193.474 191.788 1.00 21.22 40 LEU E C 1
ATOM 13533 O O . LEU C 2 63 ? 167.979 194.046 190.703 1.00 31.78 40 LEU E O 1
ATOM 13549 N N . ILE C 2 64 ? 168.900 192.960 192.449 1.00 23.66 41 ILE E N 1
ATOM 13550 C CA . ILE C 2 64 ? 170.262 193.216 191.990 1.00 28.79 41 ILE E CA 1
ATOM 13551 C C . ILE C 2 64 ? 170.501 192.561 190.636 1.00 22.56 41 ILE E C 1
ATOM 13552 O O . ILE C 2 64 ? 170.974 193.211 189.697 1.00 32.68 41 ILE E O 1
ATOM 13568 N N . SER C 2 65 ? 170.168 191.279 190.502 1.00 20.59 42 SER E N 1
ATOM 13569 C CA . SER C 2 65 ? 170.379 190.610 189.221 1.00 25.19 42 SER E CA 1
ATOM 13570 C C . SER C 2 65 ? 169.700 189.248 189.234 1.00 24.00 42 SER E C 1
ATOM 13571 O O . SER C 2 65 ? 169.235 188.770 190.269 1.00 29.81 42 SER E O 1
ATOM 13579 N N . LEU C 2 66 ? 169.653 188.633 188.054 1.00 22.65 43 LEU E N 1
ATOM 13580 C CA . LEU C 2 66 ? 169.315 187.221 187.894 1.00 25.76 43 LEU E CA 1
ATOM 13581 C C . LEU C 2 66 ? 170.388 186.622 186.991 1.00 27.03 43 LEU E C 1
ATOM 13582 O O . LEU C 2 66 ? 170.362 186.817 185.773 1.00 35.67 43 LEU E O 1
ATOM 13598 N N . ASN C 2 67 ? 171.339 185.911 187.592 1.00 35.68 44 ASN E N 1
ATOM 13599 C CA . ASN C 2 67 ? 172.433 185.283 186.861 1.00 34.77 44 ASN E CA 1
ATOM 13600 C C . ASN C 2 67 ? 171.942 183.961 186.286 1.00 31.43 44 ASN E C 1
ATOM 13601 O O . ASN C 2 67 ? 171.636 183.023 187.034 1.00 40.25 44 ASN E O 1
ATOM 13612 N N . GLU C 2 68 ? 171.856 183.895 184.955 1.00 31.87 45 GLU E N 1
ATOM 13613 C CA . GLU C 2 68 ? 171.385 182.692 184.277 1.00 36.60 45 GLU E CA 1
ATOM 13614 C C . GLU C 2 68 ? 172.451 181.606 184.227 1.00 37.06 45 GLU E C 1
ATOM 13615 O O . GLU C 2 68 ? 172.113 180.418 184.225 1.00 42.34 45 GLU E O 1
ATOM 13627 N N . LYS C 2 69 ? 173.729 181.986 184.170 1.00 36.60 46 LYS E N 1
ATOM 13628 C CA . LYS C 2 69 ? 174.795 180.990 184.174 1.00 37.68 46 LYS E CA 1
ATOM 13629 C C . LYS C 2 69 ? 174.823 180.233 185.495 1.00 40.29 46 LYS E C 1
ATOM 13630 O O . LYS C 2 69 ? 174.845 178.997 185.517 1.00 43.09 46 LYS E O 1
ATOM 13649 N N . ASP C 2 70 ? 174.811 180.962 186.609 1.00 34.95 47 ASP E N 1
ATOM 13650 C CA . ASP C 2 70 ? 174.796 180.361 187.935 1.00 38.64 47 ASP E CA 1
ATOM 13651 C C . ASP C 2 70 ? 173.391 180.044 188.433 1.00 37.45 47 ASP E C 1
ATOM 13652 O O . ASP C 2 70 ? 173.258 179.409 189.484 1.00 37.51 47 ASP E O 1
ATOM 13661 N N . GLU C 2 71 ? 172.349 180.459 187.707 1.00 36.97 48 GLU E N 1
ATOM 13662 C CA . GLU C 2 71 ? 170.959 180.176 188.069 1.00 36.55 48 GLU E CA 1
ATOM 13663 C C . GLU C 2 71 ? 170.642 180.685 189.475 1.00 26.97 48 GLU E C 1
ATOM 13664 O O . GLU C 2 71 ? 170.170 179.937 190.334 1.00 33.92 48 GLU E O 1
ATOM 13676 N N . GLU C 2 72 ? 170.919 181.968 189.716 1.00 27.42 49 GLU E N 1
ATOM 13677 C CA . GLU C 2 72 ? 170.696 182.545 191.038 1.00 30.98 49 GLU E CA 1
ATOM 13678 C C . GLU C 2 72 ? 170.207 183.981 190.929 1.00 18.84 49 GLU E C 1
ATOM 13679 O O . GLU C 2 72 ? 170.725 184.766 190.135 1.00 30.12 49 GLU E O 1
ATOM 13691 N N . MET C 2 73 ? 169.221 184.317 191.753 1.00 21.31 50 MET E N 1
ATOM 13692 C CA . MET C 2 73 ? 168.681 185.667 191.846 1.00 20.72 50 MET E CA 1
ATOM 13693 C C . MET C 2 73 ? 169.348 186.378 193.017 1.00 19.44 50 MET E C 1
ATOM 13694 O O . MET C 2 73 ? 169.293 185.893 194.152 1.00 26.15 50 MET E O 1
ATOM 13708 N N . SER C 2 74 ? 169.978 187.518 192.738 1.00 23.58 51 SER E N 1
ATOM 13709 C CA . SER C 2 74 ? 170.577 188.370 193.757 1.00 19.36 51 SER E CA 1
ATOM 13710 C C . SER C 2 74 ? 169.617 189.513 194.062 1.00 25.91 51 SER E C 1
ATOM 13711 O O . SER C 2 74 ? 169.234 190.266 193.155 1.00 31.79 51 SER E O 1
ATOM 13719 N N . THR C 2 75 ? 169.235 189.635 195.336 1.00 12.88 52 THR E N 1
ATOM 13720 C CA . THR C 2 75 ? 168.292 190.643 195.800 1.00 19.33 52 THR E CA 1
ATOM 13721 C C . THR C 2 75 ? 168.827 191.324 197.050 1.00 15.58 52 THR E C 1
ATOM 13722 O O . THR C 2 75 ? 169.596 190.740 197.818 1.00 23.95 52 THR E O 1
ATOM 13733 N N . LYS C 2 76 ? 168.409 192.571 197.238 1.00 12.84 53 LYS E N 1
ATOM 13734 C CA . LYS C 2 76 ? 168.612 193.311 198.475 1.00 20.62 53 LYS E CA 1
ATOM 13735 C C . LYS C 2 76 ? 167.244 193.581 199.080 1.00 16.87 53 LYS E C 1
ATOM 13736 O O . LYS C 2 76 ? 166.367 194.140 198.412 1.00 29.26 53 LYS E O 1
ATOM 13755 N N . VAL C 2 77 ? 167.056 193.172 200.334 1.00 15.32 54 VAL E N 1
ATOM 13756 C CA . VAL C 2 77 ? 165.747 193.191 200.971 1.00 20.03 54 VAL E CA 1
ATOM 13757 C C . VAL C 2 77 ? 165.883 193.656 202.411 1.00 19.42 54 VAL E C 1
ATOM 13758 O O . VAL C 2 77 ? 166.972 193.687 202.985 1.00 26.34 54 VAL E O 1
ATOM 13771 N N . TYR C 2 78 ? 164.747 194.041 202.976 1.00 17.32 55 TYR E N 1
ATOM 13772 C CA . TYR C 2 78 ? 164.559 194.168 204.413 1.00 22.05 55 TYR E CA 1
ATOM 13773 C C . TYR C 2 78 ? 163.498 193.161 204.818 1.00 17.70 55 TYR E C 1
ATOM 13774 O O . TYR C 2 78 ? 162.364 193.220 204.330 1.00 28.18 55 TYR E O 1
ATOM 13792 N N . LEU C 2 79 ? 163.859 192.235 205.696 1.00 18.52 56 LEU E N 1
ATOM 13793 C CA . LEU C 2 79 ? 162.845 191.383 206.284 1.00 17.66 56 LEU E CA 1
ATOM 13794 C C . LEU C 2 79 ? 161.931 192.228 207.162 1.00 18.80 56 LEU E C 1
ATOM 13795 O O . LEU C 2 79 ? 162.229 193.379 207.486 1.00 35.17 56 LEU E O 1
ATOM 13811 N N . ASP C 2 80 ? 160.785 191.661 207.515 1.00 22.25 57 ASP E N 1
ATOM 13812 C CA . ASP C 2 80 ? 159.846 192.306 208.433 1.00 20.79 57 ASP E CA 1
ATOM 13813 C C . ASP C 2 80 ? 159.290 191.181 209.298 1.00 20.88 57 ASP E C 1
ATOM 13814 O O . ASP C 2 80 ? 158.312 190.527 208.930 1.00 31.66 57 ASP E O 1
ATOM 13823 N N . LEU C 2 81 ? 159.940 190.952 210.433 1.00 21.68 58 LEU E N 1
ATOM 13824 C CA . LEU C 2 81 ? 159.610 189.865 211.339 1.00 15.30 58 LEU E CA 1
ATOM 13825 C C . LEU C 2 81 ? 158.955 190.448 212.580 1.00 12.80 58 LEU E C 1
ATOM 13826 O O . LEU C 2 81 ? 159.483 191.390 213.180 1.00 27.59 58 LEU E O 1
ATOM 13842 N N . GLU C 2 82 ? 157.800 189.900 212.947 1.00 13.51 59 GLU E N 1
ATOM 13843 C CA . GLU C 2 82 ? 157.065 190.356 214.120 1.00 18.64 59 GLU E CA 1
ATOM 13844 C C . GLU C 2 82 ? 156.677 189.163 214.977 1.00 12.68 59 GLU E C 1
ATOM 13845 O O . GLU C 2 82 ? 156.152 188.171 214.468 1.00 22.60 59 GLU E O 1
ATOM 13857 N N . TRP C 2 83 ? 156.930 189.266 216.278 1.00 18.92 60 TRP E N 1
ATOM 13858 C CA . TRP C 2 83 ? 156.490 188.224 217.199 1.00 11.56 60 TRP E CA 1
ATOM 13859 C C . TRP C 2 83 ? 156.244 188.850 218.562 1.00 12.16 60 TRP E C 1
ATOM 13860 O O . TRP C 2 83 ? 156.299 190.069 218.717 1.00 26.60 60 TRP E O 1
ATOM 13881 N N . THR C 2 84 ? 155.927 188.003 219.536 1.00 23.70 61 THR E N 1
ATOM 13882 C CA . THR C 2 84 ? 155.711 188.432 220.911 1.00 23.81 61 THR E CA 1
ATOM 13883 C C . THR C 2 84 ? 156.645 187.668 221.835 1.00 18.66 61 THR E C 1
ATOM 13884 O O . THR C 2 84 ? 156.759 186.441 221.739 1.00 25.57 61 THR E O 1
ATOM 13895 N N . ASP C 2 85 ? 157.313 188.401 222.720 1.00 24.86 62 ASP E N 1
ATOM 13896 C CA . ASP C 2 85 ? 158.142 187.840 223.779 1.00 10.48 62 ASP E CA 1
ATOM 13897 C C . ASP C 2 85 ? 157.580 188.370 225.090 1.00 16.77 62 ASP E C 1
ATOM 13898 O O . ASP C 2 85 ? 157.797 189.537 225.434 1.00 27.44 62 ASP E O 1
ATOM 13907 N N . TYR C 2 86 ? 156.851 187.514 225.811 1.00 19.95 63 TYR E N 1
ATOM 13908 C CA . TYR C 2 86 ? 156.139 187.961 227.004 1.00 22.54 63 TYR E CA 1
ATOM 13909 C C . TYR C 2 86 ? 157.095 188.479 228.072 1.00 18.82 63 TYR E C 1
ATOM 13910 O O . TYR C 2 86 ? 156.713 189.323 228.889 1.00 32.35 63 TYR E O 1
ATOM 13928 N N . ARG C 2 87 ? 158.333 187.980 228.089 1.00 26.30 64 ARG E N 1
ATOM 13929 C CA . ARG C 2 87 ? 159.315 188.437 229.064 1.00 17.42 64 ARG E CA 1
ATOM 13930 C C . ARG C 2 87 ? 159.683 189.902 228.871 1.00 19.84 64 ARG E C 1
ATOM 13931 O O . ARG C 2 87 ? 160.103 190.551 229.835 1.00 28.59 64 ARG E O 1
ATOM 13952 N N . LEU C 2 88 ? 159.525 190.436 227.660 1.00 23.64 65 LEU E N 1
ATOM 13953 C CA . LEU C 2 88 ? 159.935 191.799 227.323 1.00 22.26 65 LEU E CA 1
ATOM 13954 C C . LEU C 2 88 ? 158.765 192.775 227.357 1.00 20.03 65 LEU E C 1
ATOM 13955 O O . LEU C 2 88 ? 158.708 193.714 226.560 1.00 33.47 65 LEU E O 1
ATOM 13971 N N . SER C 2 89 ? 157.825 192.572 228.275 1.00 29.76 66 SER E N 1
ATOM 13972 C CA . SER C 2 89 ? 156.678 193.447 228.473 1.00 26.07 66 SER E CA 1
ATOM 13973 C C . SER C 2 89 ? 156.871 194.278 229.736 1.00 22.42 66 SER E C 1
ATOM 13974 O O . SER C 2 89 ? 157.580 193.876 230.661 1.00 28.27 66 SER E O 1
ATOM 13982 N N . TRP C 2 90 ? 156.232 195.446 229.766 1.00 21.03 67 TRP E N 1
ATOM 13983 C CA . TRP C 2 90 ? 156.300 196.325 230.926 1.00 25.83 67 TRP E CA 1
ATOM 13984 C C . TRP C 2 90 ? 155.085 197.241 230.924 1.00 26.77 67 TRP E C 1
ATOM 13985 O O . TRP C 2 90 ? 154.315 197.287 229.962 1.00 32.92 67 TRP E O 1
ATOM 14006 N N . ASP C 2 91 ? 154.927 197.968 232.028 1.00 31.36 68 ASP E N 1
ATOM 14007 C CA . ASP C 2 91 ? 153.869 198.960 232.174 1.00 30.06 68 ASP E CA 1
ATOM 14008 C C . ASP C 2 91 ? 154.463 200.352 231.977 1.00 29.69 68 ASP E C 1
ATOM 14009 O O . ASP C 2 91 ? 155.321 200.755 232.773 1.00 30.56 68 ASP E O 1
ATOM 14018 N N . PRO C 2 92 ? 154.061 201.116 230.949 1.00 28.26 69 PRO E N 1
ATOM 14019 C CA . PRO C 2 92 ? 154.683 202.440 230.755 1.00 29.66 69 PRO E CA 1
ATOM 14020 C C . PRO C 2 92 ? 154.470 203.407 231.909 1.00 36.32 69 PRO E C 1
ATOM 14021 O O . PRO C 2 92 ? 155.258 204.347 232.062 1.00 36.04 69 PRO E O 1
ATOM 14032 N N . ALA C 2 93 ? 153.428 203.213 232.722 1.00 41.36 70 ALA E N 1
ATOM 14033 C CA . ALA C 2 93 ? 153.164 204.143 233.816 1.00 37.93 70 ALA E CA 1
ATOM 14034 C C . ALA C 2 93 ? 154.278 204.126 234.856 1.00 40.71 70 ALA E C 1
ATOM 14035 O O . ALA C 2 93 ? 154.548 205.154 235.488 1.00 41.41 70 ALA E O 1
ATOM 14042 N N . GLU C 2 94 ? 154.936 202.982 235.042 1.00 38.78 71 GLU E N 1
ATOM 14043 C CA . GLU C 2 94 ? 156.007 202.843 236.023 1.00 38.70 71 GLU E CA 1
ATOM 14044 C C . GLU C 2 94 ? 157.397 203.028 235.426 1.00 35.16 71 GLU E C 1
ATOM 14045 O O . GLU C 2 94 ? 158.384 202.793 236.131 1.00 39.18 71 GLU E O 1
ATOM 14057 N N . HIS C 2 95 ? 157.504 203.433 234.162 1.00 30.14 72 HIS E N 1
ATOM 14058 C CA . HIS C 2 95 ? 158.792 203.624 233.501 1.00 29.38 72 HIS E CA 1
ATOM 14059 C C . HIS C 2 95 ? 158.780 204.917 232.691 1.00 33.10 72 HIS E C 1
ATOM 14060 O O . HIS C 2 95 ? 159.196 204.959 231.532 1.00 38.76 72 HIS E O 1
ATOM 14074 N N . ASP C 2 96 ? 158.291 205.994 233.309 1.00 36.69 73 ASP E N 1
ATOM 14075 C CA . ASP C 2 96 ? 158.349 207.339 232.735 1.00 34.63 73 ASP E CA 1
ATOM 14076 C C . ASP C 2 96 ? 157.562 207.420 231.426 1.00 37.52 73 ASP E C 1
ATOM 14077 O O . ASP C 2 96 ? 157.912 208.172 230.514 1.00 36.84 73 ASP E O 1
ATOM 14086 N N . GLY C 2 97 ? 156.495 206.633 231.315 1.00 37.53 74 GLY E N 1
ATOM 14087 C CA . GLY C 2 97 ? 155.692 206.645 230.111 1.00 32.22 74 GLY E CA 1
ATOM 14088 C C . GLY C 2 97 ? 156.388 206.120 228.877 1.00 32.96 74 GLY E C 1
ATOM 14089 O O . GLY C 2 97 ? 155.943 206.405 227.763 1.00 35.58 74 GLY E O 1
ATOM 14093 N N . ILE C 2 98 ? 157.473 205.365 229.034 1.00 33.69 75 ILE E N 1
ATOM 14094 C CA . ILE C 2 98 ? 158.170 204.797 227.884 1.00 28.05 75 ILE E CA 1
ATOM 14095 C C . ILE C 2 98 ? 157.292 203.690 227.309 1.00 28.62 75 ILE E C 1
ATOM 14096 O O . ILE C 2 98 ? 156.952 202.733 228.009 1.00 33.77 75 ILE E O 1
ATOM 14112 N N . ASP C 2 99 ? 156.935 203.815 226.032 1.00 24.00 76 ASP E N 1
ATOM 14113 C CA . ASP C 2 99 ? 156.076 202.854 225.352 1.00 31.53 76 ASP E CA 1
ATOM 14114 C C . ASP C 2 99 ? 156.827 201.964 224.371 1.00 28.58 76 ASP E C 1
ATOM 14115 O O . ASP C 2 99 ? 156.263 200.962 223.921 1.00 27.39 76 ASP E O 1
ATOM 14124 N N . SER C 2 100 ? 158.069 202.300 224.028 1.00 29.51 77 SER E N 1
ATOM 14125 C CA . SER C 2 100 ? 158.825 201.532 223.050 1.00 24.40 77 SER E CA 1
ATOM 14126 C C . SER C 2 100 ? 160.311 201.676 223.339 1.00 24.56 77 SER E C 1
ATOM 14127 O O . SER C 2 100 ? 160.772 202.710 223.829 1.00 35.32 77 SER E O 1
ATOM 14135 N N . LEU C 2 101 ? 161.053 200.617 223.019 1.00 25.75 78 LEU E N 1
ATOM 14136 C CA . LEU C 2 101 ? 162.502 200.590 223.152 1.00 27.03 78 LEU E CA 1
ATOM 14137 C C . LEU C 2 101 ? 163.112 200.058 221.867 1.00 21.64 78 LEU E C 1
ATOM 14138 O O . LEU C 2 101 ? 162.486 199.281 221.146 1.00 34.94 78 LEU E O 1
ATOM 14154 N N . ARG C 2 102 ? 164.346 200.477 221.596 1.00 24.96 79 ARG E N 1
ATOM 14155 C CA . ARG C 2 102 ? 165.155 199.921 220.519 1.00 18.60 79 ARG E CA 1
ATOM 14156 C C . ARG C 2 102 ? 166.341 199.207 221.148 1.00 17.33 79 ARG E C 1
ATOM 14157 O O . ARG C 2 102 ? 167.127 199.826 221.872 1.00 30.85 79 ARG E O 1
ATOM 14178 N N . ILE C 2 103 ? 166.462 197.909 220.875 1.00 27.78 80 ILE E N 1
ATOM 14179 C CA . ILE C 2 103 ? 167.437 197.045 221.537 1.00 22.42 80 ILE E CA 1
ATOM 14180 C C . ILE C 2 103 ? 168.208 196.281 220.473 1.00 16.95 80 ILE E C 1
ATOM 14181 O O . ILE C 2 103 ? 167.614 195.782 219.514 1.00 29.23 80 ILE E O 1
ATOM 14197 N N . THR C 2 104 ? 169.525 196.171 220.651 1.00 18.64 81 THR E N 1
ATOM 14198 C CA . THR C 2 104 ? 170.345 195.431 219.696 1.00 25.01 81 THR E CA 1
ATOM 14199 C C . THR C 2 104 ? 169.862 193.989 219.589 1.00 19.55 81 THR E C 1
ATOM 14200 O O . THR C 2 104 ? 169.543 193.350 220.595 1.00 25.08 81 THR E O 1
ATOM 14211 N N . ALA C 2 105 ? 169.799 193.487 218.351 1.00 20.75 82 ALA E N 1
ATOM 14212 C CA . ALA C 2 105 ? 169.100 192.233 218.080 1.00 24.17 82 ALA E CA 1
ATOM 14213 C C . ALA C 2 105 ? 169.742 191.048 218.790 1.00 21.38 82 ALA E C 1
ATOM 14214 O O . ALA C 2 105 ? 169.038 190.120 219.202 1.00 31.60 82 ALA E O 1
ATOM 14221 N N . GLU C 2 106 ? 171.066 191.056 218.944 1.00 30.70 83 GLU E N 1
ATOM 14222 C CA . GLU C 2 106 ? 171.745 189.957 219.622 1.00 29.76 83 GLU E CA 1
ATOM 14223 C C . GLU C 2 106 ? 171.375 189.846 221.098 1.00 25.85 83 GLU E C 1
ATOM 14224 O O . GLU C 2 106 ? 171.621 188.795 221.697 1.00 33.40 83 GLU E O 1
ATOM 14236 N N . SER C 2 107 ? 170.799 190.891 221.696 1.00 22.03 84 SER E N 1
ATOM 14237 C CA . SER C 2 107 ? 170.469 190.867 223.115 1.00 23.06 84 SER E CA 1
ATOM 14238 C C . SER C 2 107 ? 169.163 190.144 223.426 1.00 23.25 84 SER E C 1
ATOM 14239 O O . SER C 2 107 ? 168.934 189.805 224.591 1.00 24.22 84 SER E O 1
ATOM 14247 N N . VAL C 2 108 ? 168.310 189.901 222.428 1.00 19.84 85 VAL E N 1
ATOM 14248 C CA . VAL C 2 108 ? 166.999 189.299 222.638 1.00 19.53 85 VAL E CA 1
ATOM 14249 C C . VAL C 2 108 ? 166.920 188.008 221.840 1.00 14.33 85 VAL E C 1
ATOM 14250 O O . VAL C 2 108 ? 167.672 187.785 220.888 1.00 19.49 85 VAL E O 1
ATOM 14263 N N . TRP C 2 109 ? 165.980 187.156 222.236 1.00 15.21 86 TRP E N 1
ATOM 14264 C CA . TRP C 2 109 ? 165.692 185.963 221.457 1.00 16.08 86 TRP E CA 1
ATOM 14265 C C . TRP C 2 109 ? 165.167 186.361 220.086 1.00 17.16 86 TRP E C 1
ATOM 14266 O O . TRP C 2 109 ? 164.296 187.228 219.971 1.00 18.35 86 TRP E O 1
ATOM 14287 N N . LEU C 2 110 ? 165.706 185.726 219.050 1.00 13.44 87 LEU E N 1
ATOM 14288 C CA . LEU C 2 110 ? 165.273 185.916 217.683 1.00 22.28 87 LEU E CA 1
ATOM 14289 C C . LEU C 2 110 ? 164.726 184.602 217.139 1.00 15.07 87 LEU E C 1
ATOM 14290 O O . LEU C 2 110 ? 165.266 183.541 217.469 1.00 24.57 87 LEU E O 1
ATOM 14306 N N . PRO C 2 111 ? 163.674 184.616 216.319 1.00 22.32 88 PRO E N 1
ATOM 14307 C CA . PRO C 2 111 ? 163.346 183.397 215.582 1.00 21.54 88 PRO E CA 1
ATOM 14308 C C . PRO C 2 111 ? 164.448 183.122 214.577 1.00 29.79 88 PRO E C 1
ATOM 14309 O O . PRO C 2 111 ? 164.986 184.040 213.955 1.00 42.06 88 PRO E O 1
ATOM 14320 N N . ASP C 2 112 ? 164.788 181.847 214.414 1.00 28.63 89 ASP E N 1
ATOM 14321 C CA . ASP C 2 112 ? 165.920 181.461 213.574 1.00 26.43 89 ASP E CA 1
ATOM 14322 C C . ASP C 2 112 ? 165.495 181.384 212.103 1.00 20.22 89 ASP E C 1
ATOM 14323 O O . ASP C 2 112 ? 165.730 180.404 211.399 1.00 32.38 89 ASP E O 1
ATOM 14332 N N . VAL C 2 113 ? 164.886 182.471 211.637 1.00 27.27 90 VAL E N 1
ATOM 14333 C CA . VAL C 2 113 ? 164.285 182.521 210.310 1.00 19.81 90 VAL E CA 1
ATOM 14334 C C . VAL C 2 113 ? 165.384 182.828 209.305 1.00 21.71 90 VAL E C 1
ATOM 14335 O O . VAL C 2 113 ? 166.105 183.822 209.440 1.00 35.25 90 VAL E O 1
ATOM 14348 N N . VAL C 2 114 ? 165.515 181.970 208.297 1.00 21.88 91 VAL E N 1
ATOM 14349 C CA . VAL C 2 114 ? 166.591 182.045 207.325 1.00 19.25 91 VAL E CA 1
ATOM 14350 C C . VAL C 2 114 ? 166.037 181.722 205.947 1.00 17.35 91 VAL E C 1
ATOM 14351 O O . VAL C 2 114 ? 164.960 181.139 205.800 1.00 25.08 91 VAL E O 1
ATOM 14364 N N . LEU C 2 115 ? 166.812 182.101 204.933 1.00 18.07 92 LEU E N 1
ATOM 14365 C CA . LEU C 2 115 ? 166.517 181.765 203.546 1.00 18.61 92 LEU E CA 1
ATOM 14366 C C . LEU C 2 115 ? 166.989 180.341 203.280 1.00 11.02 92 LEU E C 1
ATOM 14367 O O . LEU C 2 115 ? 168.194 180.086 203.192 1.00 21.79 92 LEU E O 1
ATOM 14383 N N . LEU C 2 116 ? 166.043 179.411 203.146 1.00 20.75 93 LEU E N 1
ATOM 14384 C CA . LEU C 2 116 ? 166.408 178.010 202.964 1.00 21.40 93 LEU E CA 1
ATOM 14385 C C . LEU C 2 116 ? 167.040 177.767 201.600 1.00 16.89 93 LEU E C 1
ATOM 14386 O O . LEU C 2 116 ? 167.976 176.968 201.482 1.00 27.49 93 LEU E O 1
ATOM 14402 N N . ASN C 2 117 ? 166.548 178.444 200.560 1.00 19.19 94 ASN E N 1
ATOM 14403 C CA . ASN C 2 117 ? 166.972 178.189 199.188 1.00 15.56 94 ASN E CA 1
ATOM 14404 C C . ASN C 2 117 ? 168.074 179.141 198.733 1.00 14.66 94 ASN E C 1
ATOM 14405 O O . ASN C 2 117 ? 168.131 179.510 197.556 1.00 27.38 94 ASN E O 1
ATOM 14416 N N . ASN C 2 118 ? 168.957 179.545 199.642 1.00 21.15 95 ASN E N 1
ATOM 14417 C CA . ASN C 2 118 ? 170.122 180.318 199.242 1.00 21.99 95 ASN E CA 1
ATOM 14418 C C . ASN C 2 118 ? 171.047 179.457 198.389 1.00 21.09 95 ASN E C 1
ATOM 14419 O O . ASN C 2 118 ? 171.128 178.238 198.557 1.00 22.56 95 ASN E O 1
ATOM 14430 N N . ASN C 2 119 ? 171.740 180.108 197.454 1.00 25.77 96 ASN E N 1
ATOM 14431 C CA . ASN C 2 119 ? 172.618 179.421 196.517 1.00 26.74 96 ASN E CA 1
ATOM 14432 C C . ASN C 2 119 ? 174.083 179.436 196.930 1.00 21.63 96 ASN E C 1
ATOM 14433 O O . ASN C 2 119 ? 174.845 178.586 196.456 1.00 31.84 96 ASN E O 1
ATOM 14444 N N . ASP C 2 120 ? 174.490 180.362 197.800 1.00 27.05 97 ASP E N 1
ATOM 14445 C CA . ASP C 2 120 ? 175.892 180.564 198.149 1.00 22.27 97 ASP E CA 1
ATOM 14446 C C . ASP C 2 120 ? 176.257 180.051 199.536 1.00 25.48 97 ASP E C 1
ATOM 14447 O O . ASP C 2 120 ? 177.382 180.284 199.987 1.00 30.03 97 ASP E O 1
ATOM 14456 N N . GLY C 2 121 ? 175.348 179.363 200.224 1.00 27.73 98 GLY E N 1
ATOM 14457 C CA . GLY C 2 121 ? 175.591 178.924 201.579 1.00 24.75 98 GLY E CA 1
ATOM 14458 C C . GLY C 2 121 ? 175.341 179.969 202.647 1.00 21.70 98 GLY E C 1
ATOM 14459 O O . GLY C 2 121 ? 175.555 179.679 203.830 1.00 32.48 98 GLY E O 1
ATOM 14463 N N . ASN C 2 122 ? 174.900 181.170 202.271 1.00 27.20 99 ASN E N 1
ATOM 14464 C CA . ASN C 2 122 ? 174.595 182.230 203.225 1.00 22.21 99 ASN E CA 1
ATOM 14465 C C . ASN C 2 122 ? 173.124 182.155 203.615 1.00 16.84 99 ASN E C 1
ATOM 14466 O O . ASN C 2 122 ? 172.242 182.387 202.782 1.00 32.87 99 ASN E O 1
ATOM 14477 N N . PHE C 2 123 ? 172.868 181.837 204.882 1.00 24.97 100 PHE E N 1
ATOM 14478 C CA . PHE C 2 123 ? 171.515 181.734 205.409 1.00 19.58 100 PHE E CA 1
ATOM 14479 C C . PHE C 2 123 ? 171.040 183.000 206.113 1.00 26.90 100 PHE E C 1
ATOM 14480 O O . PHE C 2 123 ? 169.827 183.209 206.219 1.00 30.24 100 PHE E O 1
ATOM 14497 N N . ASP C 2 124 ? 171.954 183.850 206.570 1.00 30.05 101 ASP E N 1
ATOM 14498 C CA . ASP C 2 124 ? 171.676 184.851 207.590 1.00 24.36 101 ASP E CA 1
ATOM 14499 C C . ASP C 2 124 ? 171.458 186.232 206.978 1.00 23.13 101 ASP E C 1
ATOM 14500 O O . ASP C 2 124 ? 171.692 186.468 205.789 1.00 27.81 101 ASP E O 1
ATOM 14509 N N . VAL C 2 125 ? 171.008 187.153 207.832 1.00 26.36 102 VAL E N 1
ATOM 14510 C CA . VAL C 2 125 ? 170.813 188.543 207.436 1.00 24.97 102 VAL E CA 1
ATOM 14511 C C . VAL C 2 125 ? 172.164 189.244 207.324 1.00 19.36 102 VAL E C 1
ATOM 14512 O O . VAL C 2 125 ? 173.178 188.795 207.860 1.00 31.68 102 VAL E O 1
ATOM 14525 N N . ALA C 2 126 ? 172.168 190.372 206.613 1.00 26.29 103 ALA E N 1
ATOM 14526 C CA . ALA C 2 126 ? 173.412 191.094 206.366 1.00 21.44 103 ALA E CA 1
ATOM 14527 C C . ALA C 2 126 ? 173.875 191.872 207.593 1.00 24.08 103 ALA E C 1
ATOM 14528 O O . ALA C 2 126 ? 175.080 192.059 207.790 1.00 32.66 103 ALA E O 1
ATOM 14535 N N . LEU C 2 127 ? 172.940 192.339 208.418 1.00 27.28 104 LEU E N 1
ATOM 14536 C CA . LEU C 2 127 ? 173.264 193.144 209.590 1.00 29.44 104 LEU E CA 1
ATOM 14537 C C . LEU C 2 127 ? 172.173 192.941 210.629 1.00 24.77 104 LEU E C 1
ATOM 14538 O O . LEU C 2 127 ? 170.986 193.053 210.313 1.00 34.79 104 LEU E O 1
ATOM 14554 N N . ASP C 2 128 ? 172.576 192.641 211.865 1.00 26.62 105 ASP E N 1
ATOM 14555 C CA . ASP C 2 128 ? 171.594 192.303 212.892 1.00 36.57 105 ASP E CA 1
ATOM 14556 C C . ASP C 2 128 ? 170.782 193.517 213.331 1.00 32.66 105 ASP E C 1
ATOM 14557 O O . ASP C 2 128 ? 169.602 193.370 213.665 1.00 36.32 105 ASP E O 1
ATOM 14566 N N . ILE C 2 129 ? 171.398 194.705 213.336 1.00 23.22 106 ILE E N 1
ATOM 14567 C CA . ILE C 2 129 ? 170.801 195.987 213.728 1.00 18.70 106 ILE E CA 1
ATOM 14568 C C . ILE C 2 129 ? 170.075 195.944 215.077 1.00 12.59 106 ILE E C 1
ATOM 14569 O O . ILE C 2 129 ? 170.637 195.451 216.061 1.00 25.46 106 ILE E O 1
ATOM 14585 N N . SER C 2 130 ? 168.840 196.455 215.145 1.00 19.70 107 SER E N 1
ATOM 14586 C CA . SER C 2 130 ? 168.107 196.590 216.396 1.00 19.27 107 SER E CA 1
ATOM 14587 C C . SER C 2 130 ? 166.661 196.190 216.139 1.00 19.73 107 SER E C 1
ATOM 14588 O O . SER C 2 130 ? 166.121 196.401 215.051 1.00 30.39 107 SER E O 1
ATOM 14596 N N . VAL C 2 131 ? 166.054 195.592 217.156 1.00 24.79 108 VAL E N 1
ATOM 14597 C CA . VAL C 2 131 ? 164.624 195.316 217.200 1.00 23.78 108 VAL E CA 1
ATOM 14598 C C . VAL C 2 131 ? 163.942 196.472 217.914 1.00 19.25 108 VAL E C 1
ATOM 14599 O O . VAL C 2 131 ? 164.561 197.195 218.707 1.00 26.41 108 VAL E O 1
ATOM 14612 N N . VAL C 2 132 ? 162.645 196.620 217.655 1.00 22.58 109 VAL E N 1
ATOM 14613 C CA . VAL C 2 132 ? 161.779 197.563 218.356 1.00 20.65 109 VAL E CA 1
ATOM 14614 C C . VAL C 2 132 ? 160.825 196.747 219.217 1.00 14.33 109 VAL E C 1
ATOM 14615 O O . VAL C 2 132 ? 160.070 195.913 218.701 1.00 33.49 109 VAL E O 1
ATOM 14628 N N . VAL C 2 133 ? 160.856 196.992 220.524 1.00 20.23 110 VAL E N 1
ATOM 14629 C CA . VAL C 2 133 ? 160.045 196.274 221.500 1.00 18.56 110 VAL E CA 1
ATOM 14630 C C . VAL C 2 133 ? 159.001 197.234 222.050 1.00 17.35 110 VAL E C 1
ATOM 14631 O O . VAL C 2 133 ? 159.343 198.317 222.536 1.00 29.38 110 VAL E O 1
ATOM 14644 N N . SER C 2 134 ? 157.737 196.831 221.981 1.00 19.76 111 SER E N 1
ATOM 14645 C CA . SER C 2 134 ? 156.639 197.592 222.555 1.00 19.37 111 SER E CA 1
ATOM 14646 C C . SER C 2 134 ? 156.361 197.120 223.980 1.00 15.91 111 SER E C 1
ATOM 14647 O O . SER C 2 134 ? 156.810 196.056 224.409 1.00 27.67 111 SER E O 1
ATOM 14655 N N . SER C 2 135 ? 155.603 197.932 224.720 1.00 22.80 112 SER E N 1
ATOM 14656 C CA . SER C 2 135 ? 155.336 197.629 226.122 1.00 27.83 112 SER E CA 1
ATOM 14657 C C . SER C 2 135 ? 154.520 196.354 226.307 1.00 17.60 112 SER E C 1
ATOM 14658 O O . SER C 2 135 ? 154.570 195.757 227.386 1.00 27.86 112 SER E O 1
ATOM 14666 N N . ASP C 2 136 ? 153.779 195.919 225.290 1.00 21.47 113 ASP E N 1
ATOM 14667 C CA . ASP C 2 136 ? 153.023 194.673 225.370 1.00 23.01 113 ASP E CA 1
ATOM 14668 C C . ASP C 2 136 ? 153.864 193.441 225.042 1.00 22.08 113 ASP E C 1
ATOM 14669 O O . ASP C 2 136 ? 153.311 192.340 224.966 1.00 31.23 113 ASP E O 1
ATOM 14678 N N . GLY C 2 137 ? 155.174 193.594 224.851 1.00 26.99 114 GLY E N 1
ATOM 14679 C CA . GLY C 2 137 ? 156.035 192.494 224.478 1.00 22.18 114 GLY E CA 1
ATOM 14680 C C . GLY C 2 137 ? 156.144 192.242 222.992 1.00 20.57 114 GLY E C 1
ATOM 14681 O O . GLY C 2 137 ? 156.885 191.337 222.590 1.00 27.18 114 GLY E O 1
ATOM 14685 N N . SER C 2 138 ? 155.431 193.001 222.163 1.00 22.49 115 SER E N 1
ATOM 14686 C CA . SER C 2 138 ? 155.562 192.855 220.721 1.00 20.20 115 SER E CA 1
ATOM 14687 C C . SER C 2 138 ? 156.949 193.303 220.282 1.00 16.79 115 SER E C 1
ATOM 14688 O O . SER C 2 138 ? 157.412 194.382 220.658 1.00 26.79 115 SER E O 1
ATOM 14696 N N . VAL C 2 139 ? 157.605 192.467 219.484 1.00 17.56 116 VAL E N 1
ATOM 14697 C CA . VAL C 2 139 ? 158.948 192.710 218.975 1.00 23.97 116 VAL E CA 1
ATOM 14698 C C . VAL C 2 139 ? 158.852 192.769 217.460 1.00 13.67 116 VAL E C 1
ATOM 14699 O O . VAL C 2 139 ? 158.323 191.843 216.829 1.00 28.73 116 VAL E O 1
ATOM 14712 N N . ARG C 2 140 ? 159.344 193.865 216.890 1.00 16.35 117 ARG E N 1
ATOM 14713 C CA . ARG C 2 140 ? 159.429 194.073 215.452 1.00 19.63 117 ARG E CA 1
ATOM 14714 C C . ARG C 2 140 ? 160.895 194.210 215.067 1.00 12.99 117 ARG E C 1
ATOM 14715 O O . ARG C 2 140 ? 161.638 194.968 215.699 1.00 20.08 117 ARG E O 1
ATOM 14736 N N . TRP C 2 141 ? 161.303 193.475 214.037 1.00 18.81 118 TRP E N 1
ATOM 14737 C CA . TRP C 2 141 ? 162.690 193.406 213.601 1.00 14.43 118 TRP E CA 1
ATOM 14738 C C . TRP C 2 141 ? 162.719 193.481 212.084 1.00 14.41 118 TRP E C 1
ATOM 14739 O O . TRP C 2 141 ? 162.009 192.725 211.413 1.00 29.57 118 TRP E O 1
ATOM 14760 N N . GLN C 2 142 ? 163.537 194.387 211.546 1.00 14.76 119 GLN E N 1
ATOM 14761 C CA . GLN C 2 142 ? 163.590 194.653 210.107 1.00 19.25 119 GLN E CA 1
ATOM 14762 C C . GLN C 2 142 ? 165.032 194.633 209.616 1.00 18.99 119 GLN E C 1
ATOM 14763 O O . GLN C 2 142 ? 165.549 195.638 209.121 1.00 29.83 119 GLN E O 1
ATOM 14777 N N . PRO C 2 143 ? 165.708 193.487 209.712 1.00 21.41 120 PRO E N 1
ATOM 14778 C CA . PRO C 2 143 ? 167.120 193.448 209.348 1.00 17.09 120 PRO E CA 1
ATOM 14779 C C . PRO C 2 143 ? 167.290 193.545 207.843 1.00 13.72 120 PRO E C 1
ATOM 14780 O O . PRO C 2 143 ? 166.441 193.052 207.080 1.00 20.88 120 PRO E O 1
ATOM 14791 N N . PRO C 2 144 ? 168.366 194.170 207.362 1.00 22.34 121 PRO E N 1
ATOM 14792 C CA . PRO C 2 144 ? 168.671 194.081 205.933 1.00 19.91 121 PRO E CA 1
ATOM 14793 C C . PRO C 2 144 ? 169.270 192.732 205.576 1.00 17.94 121 PRO E C 1
ATOM 14794 O O . PRO C 2 144 ? 169.807 192.014 206.421 1.00 20.71 121 PRO E O 1
ATOM 14805 N N . GLY C 2 145 ? 169.175 192.400 204.296 1.00 17.96 122 GLY E N 1
ATOM 14806 C CA . GLY C 2 145 ? 169.723 191.159 203.796 1.00 18.67 122 GLY E CA 1
ATOM 14807 C C . GLY C 2 145 ? 170.036 191.226 202.319 1.00 19.46 122 GLY E C 1
ATOM 14808 O O . GLY C 2 145 ? 169.211 191.675 201.521 1.00 30.04 122 GLY E O 1
ATOM 14812 N N . ILE C 2 146 ? 171.233 190.793 201.947 1.00 25.16 123 ILE E N 1
ATOM 14813 C CA . ILE C 2 146 ? 171.628 190.629 200.554 1.00 18.97 123 ILE E CA 1
ATOM 14814 C C . ILE C 2 146 ? 171.673 189.130 200.312 1.00 23.19 123 ILE E C 1
ATOM 14815 O O . ILE C 2 146 ? 172.501 188.419 200.896 1.00 28.54 123 ILE E O 1
ATOM 14831 N N . TYR C 2 147 ? 170.775 188.653 199.458 1.00 22.67 124 TYR E N 1
ATOM 14832 C CA . TYR C 2 147 ? 170.479 187.236 199.321 1.00 19.58 124 TYR E CA 1
ATOM 14833 C C . TYR C 2 147 ? 170.722 186.783 197.894 1.00 22.74 124 TYR E C 1
ATOM 14834 O O . TYR C 2 147 ? 170.380 187.487 196.941 1.00 33.21 124 TYR E O 1
ATOM 14852 N N . ARG C 2 148 ? 171.305 185.596 197.765 1.00 24.57 125 ARG E N 1
ATOM 14853 C CA . ARG C 2 148 ? 171.532 184.933 196.485 1.00 30.65 125 ARG E CA 1
ATOM 14854 C C . ARG C 2 148 ? 170.758 183.622 196.545 1.00 24.41 125 ARG E C 1
ATOM 14855 O O . ARG C 2 148 ? 171.217 182.650 197.152 1.00 29.80 125 ARG E O 1
ATOM 14876 N N . SER C 2 149 ? 169.581 183.606 195.928 1.00 19.72 126 SER E N 1
ATOM 14877 C CA . SER C 2 149 ? 168.639 182.502 196.042 1.00 24.90 126 SER E CA 1
ATOM 14878 C C . SER C 2 149 ? 168.621 181.673 194.765 1.00 17.14 126 SER E C 1
ATOM 14879 O O . SER C 2 149 ? 168.742 182.199 193.658 1.00 28.72 126 SER E O 1
ATOM 14887 N N . SER C 2 150 ? 168.459 180.364 194.936 1.00 25.57 127 SER E N 1
ATOM 14888 C CA . SER C 2 150 ? 168.432 179.440 193.812 1.00 28.66 127 SER E CA 1
ATOM 14889 C C . SER C 2 150 ? 167.164 179.644 192.995 1.00 24.09 127 SER E C 1
ATOM 14890 O O . SER C 2 150 ? 166.060 179.674 193.545 1.00 26.68 127 SER E O 1
ATOM 14898 N N . CYS C 2 151 ? 167.325 179.787 191.680 1.00 27.70 128 CYS E N 1
ATOM 14899 C CA . CYS C 2 151 ? 166.210 179.975 190.755 1.00 34.27 128 CYS E CA 1
ATOM 14900 C C . CYS C 2 151 ? 166.477 179.145 189.508 1.00 38.11 128 CYS E C 1
ATOM 14901 O O . CYS C 2 151 ? 167.358 179.484 188.712 1.00 38.89 128 CYS E O 1
ATOM 14908 N N . SER C 2 152 ? 165.722 178.063 189.339 1.00 33.15 129 SER E N 1
ATOM 14909 C CA . SER C 2 152 ? 165.820 177.265 188.124 1.00 34.09 129 SER E CA 1
ATOM 14910 C C . SER C 2 152 ? 165.283 178.074 186.950 1.00 31.19 129 SER E C 1
ATOM 14911 O O . SER C 2 152 ? 164.159 178.584 187.000 1.00 32.73 129 SER E O 1
ATOM 14919 N N . ILE C 2 153 ? 166.081 178.186 185.895 1.00 31.31 130 ILE E N 1
ATOM 14920 C CA . ILE C 2 153 ? 165.783 179.078 184.780 1.00 29.99 130 ILE E CA 1
ATOM 14921 C C . ILE C 2 153 ? 165.032 178.294 183.712 1.00 31.53 130 ILE E C 1
ATOM 14922 O O . ILE C 2 153 ? 165.495 177.242 183.260 1.00 37.22 130 ILE E O 1
ATOM 14938 N N . GLN C 2 154 ? 163.873 178.809 183.308 1.00 31.43 131 GLN E N 1
ATOM 14939 C CA . GLN C 2 154 ? 163.124 178.269 182.174 1.00 28.14 131 GLN E CA 1
ATOM 14940 C C . GLN C 2 154 ? 163.725 178.872 180.912 1.00 23.60 131 GLN E C 1
ATOM 14941 O O . GLN C 2 154 ? 163.448 180.020 180.563 1.00 34.96 131 GLN E O 1
ATOM 14955 N N . VAL C 2 155 ? 164.560 178.091 180.218 1.00 25.64 132 VAL E N 1
ATOM 14956 C CA . VAL C 2 155 ? 165.385 178.634 179.143 1.00 25.24 132 VAL E CA 1
ATOM 14957 C C . VAL C 2 155 ? 164.691 178.634 177.789 1.00 17.71 132 VAL E C 1
ATOM 14958 O O . VAL C 2 155 ? 165.249 179.189 176.836 1.00 32.77 132 VAL E O 1
ATOM 14971 N N . THR C 2 156 ? 163.486 178.062 177.679 1.00 25.35 133 THR E N 1
ATOM 14972 C CA . THR C 2 156 ? 162.901 177.776 176.368 1.00 27.31 133 THR E CA 1
ATOM 14973 C C . THR C 2 156 ? 162.692 179.040 175.538 1.00 28.11 133 THR E C 1
ATOM 14974 O O . THR C 2 156 ? 162.984 179.051 174.337 1.00 26.35 133 THR E O 1
ATOM 14985 N N . TYR C 2 157 ? 162.192 180.110 176.155 1.00 27.31 134 TYR E N 1
ATOM 14986 C CA . TYR C 2 157 ? 161.870 181.347 175.452 1.00 28.62 134 TYR E CA 1
ATOM 14987 C C . TYR C 2 157 ? 162.880 182.461 175.710 1.00 23.97 134 TYR E C 1
ATOM 14988 O O . TYR C 2 157 ? 162.594 183.622 175.405 1.00 29.10 134 TYR E O 1
ATOM 15006 N N . PHE C 2 158 ? 164.057 182.135 176.239 1.00 26.27 135 PHE E N 1
ATOM 15007 C CA . PHE C 2 158 ? 165.094 183.139 176.422 1.00 26.58 135 PHE E CA 1
ATOM 15008 C C . PHE C 2 158 ? 165.483 183.724 175.062 1.00 27.28 135 PHE E C 1
ATOM 15009 O O . PHE C 2 158 ? 165.596 182.979 174.083 1.00 26.75 135 PHE E O 1
ATOM 15026 N N . PRO C 2 159 ? 165.698 185.052 174.951 1.00 23.73 136 PRO E N 1
ATOM 15027 C CA . PRO C 2 159 ? 165.603 186.126 175.954 1.00 24.73 136 PRO E CA 1
ATOM 15028 C C . PRO C 2 159 ? 164.207 186.726 176.093 1.00 25.28 136 PRO E C 1
ATOM 15029 O O . PRO C 2 159 ? 164.035 187.689 176.829 1.00 34.84 136 PRO E O 1
ATOM 15040 N N . PHE C 2 160 ? 163.198 186.204 175.403 1.00 26.70 137 PHE E N 1
ATOM 15041 C CA . PHE C 2 160 ? 161.823 186.685 175.548 1.00 27.28 137 PHE E CA 1
ATOM 15042 C C . PHE C 2 160 ? 161.083 185.884 176.612 1.00 21.92 137 PHE E C 1
ATOM 15043 O O . PHE C 2 160 ? 159.959 185.426 176.414 1.00 35.76 137 PHE E O 1
ATOM 15060 N N . ASP C 2 161 ? 161.716 185.747 177.771 1.00 21.50 138 ASP E N 1
ATOM 15061 C CA . ASP C 2 161 ? 161.299 184.814 178.805 1.00 20.61 138 ASP E CA 1
ATOM 15062 C C . ASP C 2 161 ? 160.819 185.556 180.042 1.00 21.58 138 ASP E C 1
ATOM 15063 O O . ASP C 2 161 ? 161.132 186.730 180.258 1.00 31.24 138 ASP E O 1
ATOM 15072 N N . TRP C 2 162 ? 160.036 184.845 180.845 1.00 27.33 139 TRP E N 1
ATOM 15073 C CA . TRP C 2 162 ? 159.691 185.257 182.194 1.00 24.87 139 TRP E CA 1
ATOM 15074 C C . TRP C 2 162 ? 160.074 184.138 183.151 1.00 21.63 139 TRP E C 1
ATOM 15075 O O . TRP C 2 162 ? 159.886 182.956 182.855 1.00 31.43 139 TRP E O 1
ATOM 15096 N N . GLN C 2 163 ? 160.615 184.528 184.310 1.00 18.09 140 GLN E N 1
ATOM 15097 C CA . GLN C 2 163 ? 161.117 183.571 185.325 1.00 19.38 140 GLN E CA 1
ATOM 15098 C C . GLN C 2 163 ? 160.187 183.551 186.537 1.00 23.17 140 GLN E C 1
ATOM 15099 O O . GLN C 2 163 ? 159.308 184.424 186.607 1.00 34.53 140 GLN E O 1
ATOM 15113 N N . ASN C 2 164 ? 160.372 182.594 187.445 1.00 24.72 141 ASN E N 1
ATOM 15114 C CA . ASN C 2 164 ? 159.537 182.435 188.662 1.00 20.87 141 ASN E CA 1
ATOM 15115 C C . ASN C 2 164 ? 160.517 182.176 189.809 1.00 22.39 141 ASN E C 1
ATOM 15116 O O . ASN C 2 164 ? 160.641 181.003 190.207 1.00 33.62 141 ASN E O 1
ATOM 15125 N N . CYS C 2 165 ? 161.206 183.210 190.308 1.00 28.45 142 CYS E N 1
ATOM 15126 C CA . CYS C 2 165 ? 162.267 183.059 191.344 1.00 24.59 142 CYS E CA 1
ATOM 15127 C C . CYS C 2 165 ? 161.683 183.197 192.752 1.00 27.88 142 CYS E C 1
ATOM 15128 O O . CYS C 2 165 ? 161.255 184.304 193.093 1.00 39.76 142 CYS E O 1
ATOM 15135 N N . THR C 2 166 ? 161.765 182.146 193.569 1.00 25.47 143 THR E N 1
ATOM 15136 C CA . THR C 2 166 ? 161.207 182.093 194.910 1.00 19.38 143 THR E CA 1
ATOM 15137 C C . THR C 2 166 ? 162.271 182.409 195.951 1.00 24.98 143 THR E C 1
ATOM 15138 O O . THR C 2 166 ? 163.468 182.205 195.733 1.00 25.62 143 THR E O 1
ATOM 15149 N N . MET C 2 167 ? 161.808 182.938 197.078 1.00 23.94 144 MET E N 1
ATOM 15150 C CA . MET C 2 167 ? 162.612 183.147 198.275 1.00 18.78 144 MET E CA 1
ATOM 15151 C C . MET C 2 167 ? 161.872 182.446 199.405 1.00 19.05 144 MET E C 1
ATOM 15152 O O . MET C 2 167 ? 160.817 182.915 199.845 1.00 23.83 144 MET E O 1
ATOM 15166 N N . VAL C 2 168 ? 162.408 181.312 199.848 1.00 19.75 145 VAL E N 1
ATOM 15167 C CA . VAL C 2 168 ? 161.762 180.455 200.836 1.00 21.84 145 VAL E CA 1
ATOM 15168 C C . VAL C 2 168 ? 162.374 180.764 202.193 1.00 18.66 145 VAL E C 1
ATOM 15169 O O . VAL C 2 168 ? 163.562 180.502 202.416 1.00 22.45 145 VAL E O 1
ATOM 15182 N N . PHE C 2 169 ? 161.566 181.304 203.104 1.00 17.70 146 PHE E N 1
ATOM 15183 C CA . PHE C 2 169 ? 162.006 181.684 204.437 1.00 19.90 146 PHE E CA 1
ATOM 15184 C C . PHE C 2 169 ? 161.379 180.742 205.452 1.00 21.92 146 PHE E C 1
ATOM 15185 O O . PHE C 2 169 ? 160.179 180.455 205.385 1.00 21.82 146 PHE E O 1
ATOM 15202 N N . SER C 2 170 ? 162.192 180.251 206.380 1.00 23.85 147 SER E N 1
ATOM 15203 C CA . SER C 2 170 ? 161.676 179.348 207.397 1.00 18.29 147 SER E CA 1
ATOM 15204 C C . SER C 2 170 ? 162.646 179.307 208.563 1.00 17.96 147 SER E C 1
ATOM 15205 O O . SER C 2 170 ? 163.814 179.672 208.434 1.00 23.33 147 SER E O 1
ATOM 15213 N N . SER C 2 171 ? 162.144 178.867 209.710 1.00 26.01 148 SER E N 1
ATOM 15214 C CA . SER C 2 171 ? 163.013 178.615 210.848 1.00 20.57 148 SER E CA 1
ATOM 15215 C C . SER C 2 171 ? 163.917 177.437 210.510 1.00 21.32 148 SER E C 1
ATOM 15216 O O . SER C 2 171 ? 163.457 176.441 209.949 1.00 32.03 148 SER E O 1
ATOM 15224 N N . TYR C 2 172 ? 165.211 177.560 210.809 1.00 25.71 149 TYR E N 1
ATOM 15225 C CA . TYR C 2 172 ? 166.109 176.445 210.524 1.00 25.82 149 TYR E CA 1
ATOM 15226 C C . TYR C 2 172 ? 165.961 175.331 211.550 1.00 24.01 149 TYR E C 1
ATOM 15227 O O . TYR C 2 172 ? 166.025 174.151 211.189 1.00 35.67 149 TYR E O 1
ATOM 15245 N N . SER C 2 173 ? 165.752 175.681 212.819 1.00 24.29 150 SER E N 1
ATOM 15246 C CA . SER C 2 173 ? 165.734 174.717 213.913 1.00 29.09 150 SER E CA 1
ATOM 15247 C C . SER C 2 173 ? 164.336 174.449 214.445 1.00 30.93 150 SER E C 1
ATOM 15248 O O . SER C 2 173 ? 163.911 173.288 214.487 1.00 38.91 150 SER E O 1
ATOM 15256 N N . TYR C 2 174 ? 163.606 175.485 214.848 1.00 24.22 151 TYR E N 1
ATOM 15257 C CA . TYR C 2 174 ? 162.313 175.290 215.492 1.00 25.58 151 TYR E CA 1
ATOM 15258 C C . TYR C 2 174 ? 161.301 174.704 214.516 1.00 27.50 151 TYR E C 1
ATOM 15259 O O . TYR C 2 174 ? 161.245 175.090 213.346 1.00 30.92 151 TYR E O 1
ATOM 15277 N N . ASP C 2 175 ? 160.499 173.762 215.007 1.00 29.88 152 ASP E N 1
ATOM 15278 C CA . ASP C 2 175 ? 159.460 173.119 214.215 1.00 30.92 152 ASP E CA 1
ATOM 15279 C C . ASP C 2 175 ? 158.125 173.844 214.385 1.00 23.98 152 ASP E C 1
ATOM 15280 O O . ASP C 2 175 ? 158.014 174.841 215.100 1.00 28.26 152 ASP E O 1
ATOM 15289 N N . SER C 2 176 ? 157.101 173.319 213.706 1.00 31.79 153 SER E N 1
ATOM 15290 C CA . SER C 2 176 ? 155.781 173.940 213.743 1.00 25.31 153 SER E CA 1
ATOM 15291 C C . SER C 2 176 ? 155.165 173.914 215.135 1.00 29.22 153 SER E C 1
ATOM 15292 O O . SER C 2 176 ? 154.320 174.762 215.440 1.00 38.68 153 SER E O 1
ATOM 15300 N N . SER C 2 177 ? 155.560 172.963 215.983 1.00 31.26 154 SER E N 1
ATOM 15301 C CA . SER C 2 177 ? 155.039 172.907 217.343 1.00 34.52 154 SER E CA 1
ATOM 15302 C C . SER C 2 177 ? 155.664 173.948 218.264 1.00 31.56 154 SER E C 1
ATOM 15303 O O . SER C 2 177 ? 155.206 174.086 219.402 1.00 41.27 154 SER E O 1
ATOM 15311 N N . GLU C 2 178 ? 156.686 174.674 217.810 1.00 30.54 155 GLU E N 1
ATOM 15312 C CA . GLU C 2 178 ? 157.385 175.680 218.603 1.00 29.12 155 GLU E CA 1
ATOM 15313 C C . GLU C 2 178 ? 157.262 177.084 218.037 1.00 24.82 155 GLU E C 1
ATOM 15314 O O . GLU C 2 178 ? 157.049 178.030 218.797 1.00 34.35 155 GLU E O 1
ATOM 15326 N N . VAL C 2 179 ? 157.403 177.244 216.724 1.00 22.78 156 VAL E N 1
ATOM 15327 C CA . VAL C 2 179 ? 157.293 178.535 216.054 1.00 20.90 156 VAL E CA 1
ATOM 15328 C C . VAL C 2 179 ? 156.348 178.361 214.875 1.00 20.99 156 VAL E C 1
ATOM 15329 O O . VAL C 2 179 ? 156.618 177.554 213.978 1.00 36.89 156 VAL E O 1
ATOM 15342 N N . SER C 2 180 ? 155.247 179.109 214.877 1.00 23.21 157 SER E N 1
ATOM 15343 C CA . SER C 2 180 ? 154.273 179.084 213.793 1.00 26.88 157 SER E CA 1
ATOM 15344 C C . SER C 2 180 ? 154.421 180.346 212.955 1.00 20.71 157 SER E C 1
ATOM 15345 O O . SER C 2 180 ? 154.446 181.455 213.497 1.00 37.18 157 SER E O 1
ATOM 15353 N N . LEU C 2 181 ? 154.511 180.173 211.642 1.00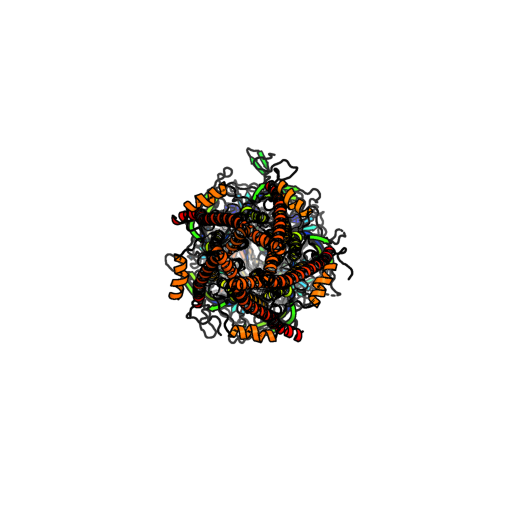 21.17 158 LEU E N 1
ATOM 15354 C CA . LEU C 2 181 ? 154.720 181.276 210.718 1.00 25.18 158 LEU E CA 1
ATOM 15355 C C . LEU C 2 181 ? 153.396 181.741 210.124 1.00 25.78 158 LEU E C 1
ATOM 15356 O O . LEU C 2 181 ? 152.438 180.973 210.009 1.00 33.27 158 LEU E O 1
ATOM 15372 N N . GLN C 2 182 ? 153.357 183.017 209.752 1.00 23.79 159 GLN E N 1
ATOM 15373 C CA . GLN C 2 182 ? 152.251 183.586 209.000 1.00 24.90 159 GLN E CA 1
ATOM 15374 C C . GLN C 2 182 ? 152.791 184.707 208.126 1.00 26.52 159 GLN E C 1
ATOM 15375 O O . GLN C 2 182 ? 153.850 185.273 208.406 1.00 32.60 159 GLN E O 1
ATOM 15389 N N . THR C 2 183 ? 152.065 185.013 207.055 1.00 33.35 160 THR E N 1
ATOM 15390 C CA . THR C 2 183 ? 152.493 186.065 206.142 1.00 31.98 160 THR E CA 1
ATOM 15391 C C . THR C 2 183 ? 152.284 187.433 206.776 1.00 35.18 160 THR E C 1
ATOM 15392 O O . THR C 2 183 ? 151.241 187.700 207.380 1.00 35.67 160 THR E O 1
ATOM 15403 N N . GLY C 2 184 ? 153.284 188.300 206.640 1.00 40.62 161 GLY E N 1
ATOM 15404 C CA . GLY C 2 184 ? 153.188 189.636 207.201 1.00 41.58 161 GLY E CA 1
ATOM 15405 C C . GLY C 2 184 ? 152.231 190.502 206.397 1.00 49.24 161 GLY E C 1
ATOM 15406 O O . GLY C 2 184 ? 152.242 190.504 205.167 1.00 55.09 161 GLY E O 1
ATOM 15410 N N . LEU C 2 185 ? 151.396 191.246 207.115 1.00 57.98 162 LEU E N 1
ATOM 15411 C CA . LEU C 2 185 ? 150.399 192.093 206.477 1.00 58.28 162 LEU E CA 1
ATOM 15412 C C . LEU C 2 185 ? 149.848 193.061 207.512 1.00 58.00 162 LEU E C 1
ATOM 15413 O O . LEU C 2 185 ? 149.965 192.838 208.720 1.00 57.78 162 LEU E O 1
ATOM 15429 N N . GLY C 2 186 ? 149.244 194.138 207.020 1.00 68.18 163 GLY E N 1
ATOM 15430 C CA . GLY C 2 186 ? 148.672 195.156 207.881 1.00 66.28 163 GLY E CA 1
ATOM 15431 C C . GLY C 2 186 ? 147.710 196.071 207.149 1.00 65.21 163 GLY E C 1
ATOM 15432 O O . GLY C 2 186 ? 147.656 196.075 205.919 1.00 65.67 163 GLY E O 1
ATOM 15436 N N . GLY C 2 191 ? 144.447 192.465 204.545 1.00 63.84 168 GLY E N 1
ATOM 15437 C CA . GLY C 2 191 ? 145.769 191.872 204.635 1.00 64.10 168 GLY E CA 1
ATOM 15438 C C . GLY C 2 191 ? 146.381 191.609 203.274 1.00 62.32 168 GLY E C 1
ATOM 15439 O O . GLY C 2 191 ? 145.816 190.870 202.468 1.00 63.56 168 GLY E O 1
ATOM 15443 N N . HIS C 2 192 ? 147.546 192.207 203.023 1.00 57.88 169 HIS E N 1
ATOM 15444 C CA . HIS C 2 192 ? 148.204 192.123 201.721 1.00 55.02 169 HIS E CA 1
ATOM 15445 C C . HIS C 2 192 ? 149.271 191.033 201.771 1.00 53.70 169 HIS E C 1
ATOM 15446 O O . HIS C 2 192 ? 150.223 191.116 202.555 1.00 53.66 169 HIS E O 1
ATOM 15460 N N . GLN C 2 193 ? 149.103 190.010 200.934 1.00 40.33 170 GLN E N 1
ATOM 15461 C CA . GLN C 2 193 ? 150.055 188.904 200.826 1.00 37.38 170 GLN E CA 1
ATOM 15462 C C . GLN C 2 193 ? 150.957 189.155 199.614 1.00 32.53 170 GLN E C 1
ATOM 15463 O O . GLN C 2 193 ? 150.795 188.589 198.532 1.00 39.62 170 GLN E O 1
ATOM 15477 N N . GLU C 2 194 ? 151.920 190.055 199.811 1.00 29.07 171 GLU E N 1
ATOM 15478 C CA . GLU C 2 194 ? 152.743 190.530 198.708 1.00 29.90 171 GLU E CA 1
ATOM 15479 C C . GLU C 2 194 ? 154.067 191.063 199.234 1.00 27.87 171 GLU E C 1
ATOM 15480 O O . GLU C 2 194 ? 154.163 191.542 200.366 1.00 31.10 171 GLU E O 1
ATOM 15492 N N . ILE C 2 195 ? 155.092 190.986 198.385 1.00 25.55 172 ILE E N 1
ATOM 15493 C CA . ILE C 2 195 ? 156.330 191.707 198.649 1.00 20.97 172 ILE E CA 1
ATOM 15494 C C . ILE C 2 195 ? 156.047 193.198 198.553 1.00 22.92 172 ILE E C 1
ATOM 15495 O O . ILE C 2 195 ? 155.431 193.665 197.587 1.00 32.94 172 ILE E O 1
ATOM 15511 N N . HIS C 2 196 ? 156.482 193.952 199.556 1.00 19.12 173 HIS E N 1
ATOM 15512 C CA . HIS C 2 196 ? 156.293 195.394 199.541 1.00 16.43 173 HIS E CA 1
ATOM 15513 C C . HIS C 2 196 ? 157.415 196.054 198.751 1.00 21.07 173 HIS E C 1
ATOM 15514 O O . HIS C 2 196 ? 158.594 195.759 198.966 1.00 29.45 173 HIS E O 1
ATOM 15528 N N . ILE C 2 197 ? 157.045 196.934 197.827 1.00 26.04 174 ILE E N 1
ATOM 15529 C CA . ILE C 2 197 ? 157.993 197.721 197.048 1.00 33.06 174 ILE E CA 1
ATOM 15530 C C . ILE C 2 197 ? 157.596 199.180 197.218 1.00 28.92 174 ILE E C 1
ATOM 15531 O O . ILE C 2 197 ? 156.508 199.585 196.792 1.00 36.51 174 ILE E O 1
ATOM 15547 N N . HIS C 2 198 ? 158.470 199.967 197.840 1.00 37.70 175 HIS E N 1
ATOM 15548 C CA . HIS C 2 198 ? 158.217 201.393 197.995 1.00 37.51 175 HIS E CA 1
ATOM 15549 C C . HIS C 2 198 ? 158.445 202.086 196.658 1.00 41.01 175 HIS E C 1
ATOM 15550 O O . HIS C 2 198 ? 159.520 201.961 196.063 1.00 47.04 175 HIS E O 1
ATOM 15564 N N . GLU C 2 199 ? 157.437 202.826 196.193 1.00 47.42 176 GLU E N 1
ATOM 15565 C CA . GLU C 2 199 ? 157.447 203.313 194.816 1.00 50.77 176 GLU E CA 1
ATOM 15566 C C . GLU C 2 199 ? 158.590 204.292 194.569 1.00 51.51 176 GLU E C 1
ATOM 15567 O O . GLU C 2 199 ? 159.273 204.209 193.542 1.00 53.23 176 GLU E O 1
ATOM 15579 N N . GLY C 2 200 ? 158.813 205.225 195.494 1.00 47.46 177 GLY E N 1
ATOM 15580 C CA . GLY C 2 200 ? 159.823 206.245 195.265 1.00 48.12 177 GLY E CA 1
ATOM 15581 C C . GLY C 2 200 ? 161.244 205.722 195.352 1.00 49.39 177 GLY E C 1
ATOM 15582 O O . GLY C 2 200 ? 162.086 206.047 194.510 1.00 53.23 177 GLY E O 1
ATOM 15586 N N . THR C 2 201 ? 161.533 204.903 196.363 1.00 45.35 178 THR E N 1
ATOM 15587 C CA . THR C 2 201 ? 162.900 204.536 196.710 1.00 44.32 178 THR E CA 1
ATOM 15588 C C . THR C 2 201 ? 163.363 203.227 196.079 1.00 47.24 178 THR E C 1
ATOM 15589 O O . THR C 2 201 ? 164.515 202.834 196.284 1.00 47.55 178 THR E O 1
ATOM 15600 N N . PHE C 2 202 ? 162.510 202.543 195.320 1.00 40.36 179 PHE E N 1
ATOM 15601 C CA . PHE C 2 202 ? 162.877 201.245 194.769 1.00 28.73 179 PHE E CA 1
ATOM 15602 C C . PHE C 2 202 ? 163.867 201.413 193.625 1.00 36.88 179 PHE E C 1
ATOM 15603 O O . PHE C 2 202 ? 163.658 202.232 192.725 1.00 38.95 179 PHE E O 1
ATOM 15620 N N . ILE C 2 203 ? 164.938 200.624 193.658 1.00 33.91 180 ILE E N 1
ATOM 15621 C CA . ILE C 2 203 ? 165.962 200.643 192.619 1.00 35.41 180 ILE E CA 1
ATOM 15622 C C . ILE C 2 203 ? 165.493 199.690 191.524 1.00 36.40 180 ILE E C 1
ATOM 15623 O O . ILE C 2 203 ? 165.635 198.472 191.638 1.00 42.40 180 ILE E O 1
ATOM 15639 N N . GLU C 2 204 ? 164.919 200.251 190.464 1.00 41.87 181 GLU E N 1
ATOM 15640 C CA . GLU C 2 204 ? 164.410 199.440 189.368 1.00 45.03 181 GLU E CA 1
ATOM 15641 C C . GLU C 2 204 ? 165.554 198.786 188.603 1.00 44.93 181 GLU E C 1
ATOM 15642 O O . GLU C 2 204 ? 166.628 199.370 188.439 1.00 44.35 181 GLU E O 1
ATOM 15654 N N . ASN C 2 205 ? 165.315 197.561 188.141 1.00 36.74 182 ASN E N 1
ATOM 15655 C CA . ASN C 2 205 ? 166.285 196.845 187.326 1.00 29.21 182 ASN E CA 1
ATOM 15656 C C . ASN C 2 205 ? 166.064 197.161 185.853 1.00 32.03 182 ASN E C 1
ATOM 15657 O O . ASN C 2 205 ? 164.926 197.203 185.375 1.00 38.44 182 ASN E O 1
ATOM 15668 N N . GLY C 2 206 ? 167.160 197.381 185.131 1.00 29.54 183 GLY E N 1
ATOM 15669 C CA . GLY C 2 206 ? 167.072 197.739 183.729 1.00 23.29 183 GLY E CA 1
ATOM 15670 C C . GLY C 2 206 ? 166.765 196.599 182.784 1.00 21.07 183 GLY E C 1
ATOM 15671 O O . GLY C 2 206 ? 166.484 196.858 181.611 1.00 32.79 183 GLY E O 1
ATOM 15675 N N . GLN C 2 207 ? 166.808 195.351 183.261 1.00 25.46 184 GLN E N 1
ATOM 15676 C CA . GLN C 2 207 ? 166.592 194.176 182.427 1.00 28.56 184 GLN E CA 1
ATOM 15677 C C . GLN C 2 207 ? 165.345 193.382 182.789 1.00 21.04 184 GLN E C 1
ATOM 15678 O O . GLN C 2 207 ? 164.949 192.514 182.005 1.00 29.39 184 GLN E O 1
ATOM 15692 N N . TRP C 2 208 ? 164.717 193.648 183.936 1.00 22.39 185 TRP E N 1
ATOM 15693 C CA . TRP C 2 208 ? 163.613 192.836 184.432 1.00 25.29 185 TRP E CA 1
ATOM 15694 C C . TRP C 2 208 ? 162.472 193.725 184.904 1.00 24.17 185 TRP E C 1
ATOM 15695 O O . TRP C 2 208 ? 162.698 194.762 185.533 1.00 37.51 185 TRP E O 1
ATOM 15716 N N . GLU C 2 209 ? 161.248 193.305 184.592 1.00 26.88 186 GLU E N 1
ATOM 15717 C CA . GLU C 2 209 ? 160.022 193.961 185.028 1.00 25.78 186 GLU E CA 1
ATOM 15718 C C . GLU C 2 209 ? 159.264 193.010 185.944 1.00 19.92 186 GLU E C 1
ATOM 15719 O O . GLU C 2 209 ? 159.017 191.860 185.575 1.00 30.24 186 GLU E O 1
ATOM 15731 N N . ILE C 2 210 ? 158.876 193.493 187.120 1.00 29.96 187 ILE E N 1
ATOM 15732 C CA . ILE C 2 210 ? 158.167 192.661 188.090 1.00 28.60 187 ILE E CA 1
ATOM 15733 C C . ILE C 2 210 ? 156.686 192.631 187.726 1.00 24.23 187 ILE E C 1
ATOM 15734 O O . ILE C 2 210 ? 156.003 193.658 187.789 1.00 36.00 187 ILE E O 1
ATOM 15750 N N . ILE C 2 211 ? 156.189 191.454 187.351 1.00 26.58 188 ILE E N 1
ATOM 15751 C CA . ILE C 2 211 ? 154.785 191.278 186.991 1.00 23.96 188 ILE E CA 1
ATOM 15752 C C . ILE C 2 211 ? 153.934 190.990 188.220 1.00 26.66 188 ILE E C 1
ATOM 15753 O O . ILE C 2 211 ? 152.970 191.706 188.502 1.00 30.92 188 ILE E O 1
ATOM 15769 N N . HIS C 2 212 ? 154.276 189.933 188.955 1.00 26.42 189 HIS E N 1
ATOM 15770 C CA . HIS C 2 212 ? 153.583 189.543 190.174 1.00 27.42 189 HIS E CA 1
ATOM 15771 C C . HIS C 2 212 ? 154.598 189.396 191.295 1.00 25.72 189 HIS E C 1
ATOM 15772 O O . HIS C 2 212 ? 155.753 189.033 191.059 1.00 29.33 189 HIS E O 1
ATOM 15786 N N . LYS C 2 213 ? 154.156 189.683 192.517 1.00 20.85 190 LYS E N 1
ATOM 15787 C CA . LYS C 2 213 ? 155.025 189.547 193.677 1.00 23.06 190 LYS E CA 1
ATOM 15788 C C . LYS C 2 213 ? 154.259 189.078 194.914 1.00 20.52 190 LYS E C 1
ATOM 15789 O O . LYS C 2 213 ? 154.288 189.755 195.948 1.00 24.34 190 LYS E O 1
ATOM 15808 N N . PRO C 2 214 ? 153.585 187.930 194.868 1.00 20.27 191 PRO E N 1
ATOM 15809 C CA . PRO C 2 214 ? 152.809 187.479 196.026 1.00 26.42 191 PRO E CA 1
ATOM 15810 C C . PRO C 2 214 ? 153.684 186.801 197.074 1.00 19.85 191 PRO E C 1
ATOM 15811 O O . PRO C 2 214 ? 154.878 186.571 196.883 1.00 27.38 191 PRO E O 1
ATOM 15822 N N . SER C 2 215 ? 153.050 186.480 198.200 1.00 19.64 192 SER E N 1
ATOM 15823 C CA . SER C 2 215 ? 153.659 185.694 199.262 1.00 27.01 192 SER E CA 1
ATOM 15824 C C . SER C 2 215 ? 152.646 184.678 199.770 1.00 22.55 192 SER E C 1
ATOM 15825 O O . SER C 2 215 ? 151.442 184.945 199.795 1.00 33.68 192 SER E O 1
ATOM 15833 N N . ARG C 2 216 ? 153.144 183.506 200.172 1.00 24.33 193 ARG E N 1
ATOM 15834 C CA . ARG C 2 216 ? 152.282 182.407 200.593 1.00 26.05 193 ARG E CA 1
ATOM 15835 C C . ARG C 2 216 ? 152.874 181.667 201.782 1.00 15.22 193 ARG E C 1
ATOM 15836 O O . ARG C 2 216 ? 154.086 181.452 201.858 1.00 27.24 193 ARG E O 1
ATOM 15857 N N . LEU C 2 217 ? 151.996 181.270 202.700 1.00 26.59 194 LEU E N 1
ATOM 15858 C CA . LEU C 2 217 ? 152.342 180.370 203.793 1.00 26.28 194 LEU E CA 1
ATOM 15859 C C . LEU C 2 217 ? 152.130 178.936 203.320 1.00 25.51 194 LEU E C 1
ATOM 15860 O O . LEU C 2 217 ? 151.018 178.567 202.929 1.00 33.68 194 LEU E O 1
ATOM 15876 N N . ILE C 2 218 ? 153.193 178.138 203.351 1.00 33.39 195 ILE E N 1
ATOM 15877 C CA . ILE C 2 218 ? 153.164 176.744 202.925 1.00 28.07 195 ILE E CA 1
ATOM 15878 C C . ILE C 2 218 ? 153.192 175.871 204.170 1.00 30.81 195 ILE E C 1
ATOM 15879 O O . ILE C 2 218 ? 154.144 175.930 204.962 1.00 35.83 195 ILE E O 1
ATOM 15895 N N . GLN C 2 219 ? 152.144 175.070 204.338 1.00 36.05 196 GLN E N 1
ATOM 15896 C CA . GLN C 2 219 ? 152.040 174.145 205.450 1.00 39.05 196 GLN E CA 1
ATOM 15897 C C . GLN C 2 219 ? 152.839 172.879 205.153 1.00 39.94 196 GLN E C 1
ATOM 15898 O O . GLN C 2 219 ? 153.101 172.562 203.991 1.00 43.43 196 GLN E O 1
ATOM 15912 N N . PRO C 2 220 ? 153.243 172.130 206.178 1.00 46.61 197 PRO E N 1
ATOM 15913 C CA . PRO C 2 220 ? 153.911 170.851 205.922 1.00 48.23 197 PRO E CA 1
ATOM 15914 C C . PRO C 2 220 ? 152.928 169.830 205.378 1.00 48.08 197 PRO E C 1
ATOM 15915 O O . PRO C 2 220 ? 151.717 169.942 205.622 1.00 47.23 197 PRO E O 1
ATOM 15926 N N . PRO C 2 221 ? 153.398 168.808 204.641 1.00 57.56 198 PRO E N 1
ATOM 15927 C CA . PRO C 2 221 ? 152.478 167.737 204.232 1.00 54.57 198 PRO E CA 1
ATOM 15928 C C . PRO C 2 221 ? 152.010 166.919 205.424 1.00 57.56 198 PRO E C 1
ATOM 15929 O O . PRO C 2 221 ? 152.829 166.340 206.145 1.00 58.16 198 PRO E O 1
ATOM 15940 N N . GLY C 2 222 ? 150.700 166.868 205.644 1.00 63.97 199 GLY E N 1
ATOM 15941 C CA . GLY C 2 222 ? 150.145 166.152 206.778 1.00 63.80 199 GLY E CA 1
ATOM 15942 C C . GLY C 2 222 ? 150.409 164.659 206.732 1.00 63.28 199 GLY E C 1
ATOM 15943 O O . GLY C 2 222 ? 149.974 163.969 205.810 1.00 64.98 199 GLY E O 1
ATOM 15947 N N . GLU C 2 229 ? 156.400 167.929 215.484 1.00 57.82 206 GLU E N 1
ATOM 15948 C CA . GLU C 2 229 ? 156.749 166.569 215.090 1.00 59.60 206 GLU E CA 1
ATOM 15949 C C . GLU C 2 229 ? 157.857 166.584 214.037 1.00 58.39 206 GLU E C 1
ATOM 15950 O O . GLU C 2 229 ? 157.923 165.705 213.178 1.00 59.39 206 GLU E O 1
ATOM 15962 N N . GLY C 2 230 ? 158.730 167.587 214.111 1.00 51.63 207 GLY E N 1
ATOM 15963 C CA . GLY C 2 230 ? 159.777 167.764 213.128 1.00 49.84 207 GLY E CA 1
ATOM 15964 C C . GLY C 2 230 ? 159.341 168.442 211.847 1.00 50.58 207 GLY E C 1
ATOM 15965 O O . GLY C 2 230 ? 160.182 168.652 210.963 1.00 50.85 207 GLY E O 1
ATOM 15969 N N . GLN C 2 231 ? 158.065 168.794 211.719 1.00 45.67 208 GLN E N 1
ATOM 15970 C CA . GLN C 2 231 ? 157.557 169.444 210.522 1.00 46.89 208 GLN E CA 1
ATOM 15971 C C . GLN C 2 231 ? 157.659 170.958 210.660 1.00 46.36 208 GLN E C 1
ATOM 15972 O O . GLN C 2 231 ? 157.554 171.508 211.760 1.00 47.14 208 GLN E O 1
ATOM 15986 N N . ARG C 2 232 ? 157.864 171.631 209.527 1.00 39.72 209 ARG E N 1
ATOM 15987 C CA . ARG C 2 232 ? 158.134 173.063 209.510 1.00 39.37 209 ARG E CA 1
ATOM 15988 C C . ARG C 2 232 ? 157.348 173.739 208.398 1.00 33.35 209 ARG E C 1
ATOM 15989 O O . ARG C 2 232 ? 157.301 173.243 207.270 1.00 41.45 209 ARG E O 1
ATOM 16010 N N . GLN C 2 233 ? 156.731 174.870 208.727 1.00 33.62 210 GLN E N 1
ATOM 16011 C CA . GLN C 2 233 ? 156.080 175.703 207.731 1.00 28.35 210 GLN E CA 1
ATOM 16012 C C . GLN C 2 233 ? 157.117 176.544 206.995 1.00 24.08 210 GLN E C 1
ATOM 16013 O O . GLN C 2 233 ? 158.269 176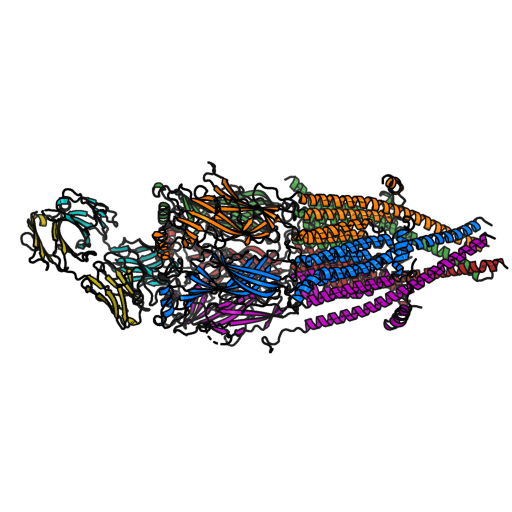.672 207.418 1.00 34.70 210 GLN E O 1
ATOM 16027 N N . GLU C 2 234 ? 156.690 177.131 205.880 1.00 19.93 211 GLU E N 1
ATOM 16028 C CA . GLU C 2 234 ? 157.527 178.042 205.113 1.00 25.18 211 GLU E CA 1
ATOM 16029 C C . GLU C 2 234 ? 156.711 179.267 204.741 1.00 23.58 211 GLU E C 1
ATOM 16030 O O . GLU C 2 234 ? 155.483 179.214 204.679 1.00 27.83 211 GLU E O 1
ATOM 16042 N N . VAL C 2 235 ? 157.405 180.376 204.505 1.00 26.98 212 VAL E N 1
ATOM 16043 C CA . VAL C 2 235 ? 156.822 181.556 203.881 1.00 18.33 212 VAL E CA 1
ATOM 16044 C C . VAL C 2 235 ? 157.620 181.816 202.617 1.00 9.14 212 VAL E C 1
ATOM 16045 O O . VAL C 2 235 ? 158.820 182.108 202.684 1.00 27.17 212 VAL E O 1
ATOM 16058 N N . ILE C 2 236 ? 156.965 181.687 201.470 1.00 20.97 213 ILE E N 1
ATOM 16059 C CA . ILE C 2 236 ? 157.612 181.793 200.169 1.00 22.39 213 ILE E CA 1
ATOM 16060 C C . ILE C 2 236 ? 157.173 183.109 199.550 1.00 18.50 213 ILE E C 1
ATOM 16061 O O . ILE C 2 236 ? 155.972 183.377 199.429 1.00 31.10 213 ILE E O 1
ATOM 16077 N N . PHE C 2 237 ? 158.152 183.926 199.169 1.00 18.37 214 PHE E N 1
ATOM 16078 C CA . PHE C 2 237 ? 157.926 185.144 198.404 1.00 18.72 214 PHE E CA 1
ATOM 16079 C C . PHE C 2 237 ? 158.294 184.865 196.955 1.00 20.68 214 PHE E C 1
ATOM 16080 O O . PHE C 2 237 ? 159.427 184.474 196.665 1.00 34.83 214 PHE E O 1
ATOM 16097 N N . TYR C 2 238 ? 157.341 185.061 196.057 1.00 24.79 215 TYR E N 1
ATOM 16098 C CA . TYR C 2 238 ? 157.517 184.762 194.646 1.00 23.68 215 TYR E CA 1
ATOM 16099 C C . TYR C 2 238 ? 157.753 186.059 193.891 1.00 24.45 215 TYR E C 1
ATOM 16100 O O . TYR C 2 238 ? 157.080 187.058 194.142 1.00 33.94 215 TYR E O 1
ATOM 16118 N N . LEU C 2 239 ? 158.732 186.045 192.992 1.00 20.50 216 LEU E N 1
ATOM 16119 C CA . LEU C 2 239 ? 158.989 187.148 192.076 1.00 19.59 216 LEU E CA 1
ATOM 16120 C C . LEU C 2 239 ? 158.856 186.587 190.672 1.00 21.37 216 LEU E C 1
ATOM 16121 O O . LEU C 2 239 ? 159.703 185.803 190.229 1.00 31.38 216 LEU E O 1
ATOM 16137 N N . ILE C 2 240 ? 157.770 186.949 190.001 1.00 24.68 217 ILE E N 1
ATOM 16138 C CA . ILE C 2 240 ? 157.572 186.619 188.598 1.00 23.09 217 ILE E CA 1
ATOM 16139 C C . ILE C 2 240 ? 158.022 187.834 187.802 1.00 18.47 217 ILE E C 1
ATOM 16140 O O . ILE C 2 240 ? 157.447 188.919 187.935 1.00 32.48 217 ILE E O 1
ATOM 16156 N N . ILE C 2 241 ? 159.074 187.661 187.007 1.00 21.07 218 ILE E N 1
ATOM 16157 C CA . ILE C 2 241 ? 159.788 188.767 186.382 1.00 21.34 218 ILE E CA 1
ATOM 16158 C C . ILE C 2 241 ? 159.929 188.482 184.897 1.00 15.73 218 ILE E C 1
ATOM 16159 O O . ILE C 2 241 ? 160.266 187.362 184.505 1.00 30.74 218 ILE E O 1
ATOM 16175 N N . ARG C 2 242 ? 159.679 189.497 184.078 1.00 21.11 219 ARG E N 1
ATOM 16176 C CA . ARG C 2 242 ? 159.767 189.395 182.628 1.00 26.33 219 ARG E CA 1
ATOM 16177 C C . ARG C 2 242 ? 161.001 190.143 182.143 1.00 17.82 219 ARG E C 1
ATOM 16178 O O . ARG C 2 242 ? 161.203 191.308 182.497 1.00 24.03 219 ARG E O 1
ATOM 16199 N N . ARG C 2 243 ? 161.825 189.471 181.344 1.00 18.27 220 ARG E N 1
ATOM 16200 C CA . ARG C 2 243 ? 162.998 190.120 180.778 1.00 21.85 220 ARG E CA 1
ATOM 16201 C C . ARG C 2 243 ? 162.582 191.159 179.743 1.00 23.60 220 ARG E C 1
ATOM 16202 O O . ARG C 2 243 ? 161.581 191.001 179.040 1.00 28.52 220 ARG E O 1
ATOM 16223 N N . LYS C 2 244 ? 163.373 192.232 179.655 1.00 23.18 221 LYS E N 1
ATOM 16224 C CA . LYS C 2 244 ? 163.161 193.297 178.686 1.00 27.69 221 LYS E CA 1
ATOM 16225 C C . LYS C 2 244 ? 164.216 193.157 177.585 1.00 27.68 221 LYS E C 1
ATOM 16226 O O . LYS C 2 244 ? 165.375 193.542 177.793 1.00 32.96 221 LYS E O 1
ATOM 16245 N N . PRO C 2 245 ? 163.872 192.609 176.396 1.00 30.11 222 PRO E N 1
ATOM 16246 C CA . PRO C 2 245 ? 164.903 192.037 175.518 1.00 29.37 222 PRO E CA 1
ATOM 16247 C C . PRO C 2 245 ? 165.525 192.981 174.492 1.00 25.18 222 PRO E C 1
ATOM 16248 O O . PRO C 2 245 ? 166.072 192.495 173.496 1.00 31.54 222 PRO E O 1
ATOM 16259 N N . LEU C 2 246 ? 165.436 194.303 174.691 1.00 27.72 223 LEU E N 1
ATOM 16260 C CA . LEU C 2 246 ? 165.902 195.256 173.678 1.00 28.60 223 LEU E CA 1
ATOM 16261 C C . LEU C 2 246 ? 167.355 195.009 173.276 1.00 26.62 223 LEU E C 1
ATOM 16262 O O . LEU C 2 246 ? 167.711 195.144 172.097 1.00 28.21 223 LEU E O 1
ATOM 16278 N N . PHE C 2 247 ? 168.203 194.645 174.241 1.00 29.01 224 PHE E N 1
ATOM 16279 C CA . PHE C 2 247 ? 169.613 194.404 173.947 1.00 29.05 224 PHE E CA 1
ATOM 16280 C C . PHE C 2 247 ? 169.774 193.293 172.919 1.00 26.70 224 PHE E C 1
ATOM 16281 O O . PHE C 2 247 ? 170.554 193.416 171.968 1.00 35.35 224 PHE E O 1
ATOM 16298 N N . TYR C 2 248 ? 169.032 192.199 173.090 1.00 27.32 225 TYR E N 1
ATOM 16299 C CA . TYR C 2 248 ? 169.165 191.069 172.180 1.00 26.71 225 TYR E CA 1
ATOM 16300 C C . TYR C 2 248 ? 168.539 191.365 170.825 1.00 24.85 225 TYR E C 1
ATOM 16301 O O . TYR C 2 248 ? 169.009 190.849 169.805 1.00 31.55 225 TYR E O 1
ATOM 16319 N N . LEU C 2 249 ? 167.483 192.181 170.790 1.00 24.22 226 LEU E N 1
ATOM 16320 C CA . LEU C 2 249 ? 166.937 192.610 169.507 1.00 26.43 226 LEU E CA 1
ATOM 16321 C C . LEU C 2 249 ? 167.957 193.427 168.728 1.00 27.32 226 LEU E C 1
ATOM 16322 O O . LEU C 2 249 ? 168.141 193.221 167.524 1.00 36.59 226 LEU E O 1
ATOM 16338 N N . VAL C 2 250 ? 168.635 194.358 169.400 1.00 32.03 227 VAL E N 1
ATOM 16339 C CA . VAL C 2 250 ? 169.591 195.213 168.705 1.00 26.26 227 VAL E CA 1
ATOM 16340 C C . VAL C 2 250 ? 170.826 194.421 168.289 1.00 24.41 227 VAL E C 1
ATOM 16341 O O . VAL C 2 250 ? 171.325 194.572 167.168 1.00 34.46 227 VAL E O 1
ATOM 16354 N N . ASN C 2 251 ? 171.331 193.560 169.172 1.00 29.89 228 ASN E N 1
ATOM 16355 C CA . ASN C 2 251 ? 172.654 192.977 168.991 1.00 32.40 228 ASN E CA 1
ATOM 16356 C C . ASN C 2 251 ? 172.650 191.618 168.304 1.00 30.48 228 ASN E C 1
ATOM 16357 O O . ASN C 2 251 ? 173.704 191.197 167.817 1.00 33.73 228 ASN E O 1
ATOM 16368 N N . VAL C 2 252 ? 171.509 190.925 168.253 1.00 33.45 229 VAL E N 1
ATOM 16369 C CA . VAL C 2 252 ? 171.455 189.561 167.731 1.00 29.37 229 VAL E CA 1
ATOM 16370 C C . VAL C 2 252 ? 170.408 189.435 166.632 1.00 24.61 229 VAL E C 1
ATOM 16371 O O . VAL C 2 252 ? 170.718 188.999 165.518 1.00 33.96 229 VAL E O 1
ATOM 16384 N N . ILE C 2 253 ? 169.162 189.806 166.934 1.00 23.82 230 ILE E N 1
ATOM 16385 C CA . ILE C 2 253 ? 168.058 189.497 166.028 1.00 23.78 230 ILE E CA 1
ATOM 16386 C C . ILE C 2 253 ? 168.179 190.292 164.733 1.00 22.57 230 ILE E C 1
ATOM 16387 O O . ILE C 2 253 ? 168.046 189.739 163.635 1.00 33.03 230 ILE E O 1
ATOM 16403 N N . ALA C 2 254 ? 168.408 191.600 164.838 1.00 28.16 231 ALA E N 1
ATOM 16404 C CA . ALA C 2 254 ? 168.506 192.425 163.634 1.00 28.44 231 ALA E CA 1
ATOM 16405 C C . ALA C 2 254 ? 169.673 192.019 162.744 1.00 25.88 231 ALA E C 1
ATOM 16406 O O . ALA C 2 254 ? 169.480 191.922 161.518 1.00 34.99 231 ALA E O 1
ATOM 16413 N N . PRO C 2 255 ? 170.890 191.801 163.259 1.00 28.01 232 PRO E N 1
ATOM 16414 C CA . PRO C 2 255 ? 171.953 191.267 162.389 1.00 29.55 232 PRO E CA 1
ATOM 16415 C C . PRO C 2 255 ? 171.603 189.940 161.742 1.00 29.56 232 PRO E C 1
ATOM 16416 O O . PRO C 2 255 ? 171.962 189.714 160.581 1.00 35.59 232 PRO E O 1
ATOM 16427 N N . CYS C 2 256 ? 170.919 189.049 162.464 1.00 29.07 233 CYS E N 1
ATOM 16428 C CA . CYS C 2 256 ? 170.501 187.784 161.867 1.00 28.46 233 CYS E CA 1
ATOM 16429 C C . CYS C 2 256 ? 169.524 188.013 160.721 1.00 28.21 233 CYS E C 1
ATOM 16430 O O . CYS C 2 256 ? 169.615 187.353 159.680 1.00 34.05 233 CYS E O 1
ATOM 16438 N N . ILE C 2 257 ? 168.585 188.947 160.890 1.00 26.11 234 ILE E N 1
ATOM 16439 C CA . ILE C 2 257 ? 167.644 189.258 159.816 1.00 26.97 234 ILE E CA 1
ATOM 16440 C C . ILE C 2 257 ? 168.387 189.805 158.604 1.00 29.95 234 ILE E C 1
ATOM 16441 O O . ILE C 2 257 ? 168.103 189.429 157.460 1.00 34.40 234 ILE E O 1
ATOM 16457 N N . LEU C 2 258 ? 169.346 190.704 158.834 1.00 27.28 235 LEU E N 1
ATOM 16458 C CA . LEU C 2 258 ? 170.103 191.271 157.720 1.00 32.09 235 LEU E CA 1
ATOM 16459 C C . LEU C 2 258 ? 170.908 190.197 156.993 1.00 28.93 235 LEU E C 1
ATOM 16460 O O . LEU C 2 258 ? 170.943 190.161 155.754 1.00 38.36 235 LEU E O 1
ATOM 16476 N N . ILE C 2 259 ? 171.546 189.301 157.747 1.00 29.72 236 ILE E N 1
ATOM 16477 C CA . ILE C 2 259 ? 172.330 188.231 157.137 1.00 31.08 236 ILE E CA 1
ATOM 16478 C C . ILE C 2 259 ? 171.424 187.299 156.344 1.00 28.14 236 ILE E C 1
ATOM 16479 O O . ILE C 2 259 ? 171.790 186.821 155.263 1.00 32.91 236 ILE E O 1
ATOM 16495 N N . THR C 2 260 ? 170.230 187.020 156.871 1.00 30.80 237 THR E N 1
ATOM 16496 C CA . THR C 2 260 ? 169.263 186.207 156.143 1.00 30.64 237 THR E CA 1
ATOM 16497 C C . THR C 2 260 ? 168.851 186.878 154.838 1.00 30.64 237 THR E C 1
ATOM 16498 O O . THR C 2 260 ? 168.697 186.212 153.806 1.00 36.67 237 THR E O 1
ATOM 16509 N N . LEU C 2 261 ? 168.659 188.198 154.868 1.00 29.07 238 LEU E N 1
ATOM 16510 C CA . LEU C 2 261 ? 168.332 188.926 153.645 1.00 33.57 238 LEU E CA 1
ATOM 16511 C C . LEU C 2 261 ? 169.447 188.800 152.613 1.00 35.41 238 LEU E C 1
ATOM 16512 O O . LEU C 2 261 ? 169.184 188.620 151.418 1.00 38.39 238 LEU E O 1
ATOM 16528 N N . LEU C 2 262 ? 170.702 188.892 153.055 1.00 34.90 239 LEU E N 1
ATOM 16529 C CA . LEU C 2 262 ? 171.814 188.739 152.116 1.00 33.44 239 LEU E CA 1
ATOM 16530 C C . LEU C 2 262 ? 171.883 187.317 151.568 1.00 32.95 239 LEU E C 1
ATOM 16531 O O . LEU C 2 262 ? 172.202 187.107 150.388 1.00 35.94 239 LEU E O 1
ATOM 16547 N N . ALA C 2 263 ? 171.592 186.326 152.412 1.00 30.88 240 ALA E N 1
ATOM 16548 C CA . ALA C 2 263 ? 171.547 184.946 151.943 1.00 34.24 240 ALA E CA 1
ATOM 16549 C C . ALA C 2 263 ? 170.477 184.773 150.874 1.00 30.08 240 ALA E C 1
ATOM 16550 O O . ALA C 2 263 ? 170.676 184.042 149.897 1.00 38.06 240 ALA E O 1
ATOM 16557 N N . ILE C 2 264 ? 169.332 185.437 151.046 1.00 31.45 241 ILE E N 1
ATOM 16558 C CA . ILE C 2 264 ? 168.304 185.425 150.006 1.00 32.21 241 ILE E CA 1
ATOM 16559 C C . ILE C 2 264 ? 168.841 186.062 148.730 1.00 32.58 241 ILE E C 1
ATOM 16560 O O . ILE C 2 264 ? 168.691 185.518 147.630 1.00 36.74 241 ILE E O 1
ATOM 16576 N N . PHE C 2 265 ? 169.477 187.226 148.860 1.00 32.00 242 PHE E N 1
ATOM 16577 C CA . PHE C 2 265 ? 169.891 187.987 147.686 1.00 32.21 242 PHE E CA 1
ATOM 16578 C C . PHE C 2 265 ? 171.078 187.376 146.954 1.00 28.00 242 PHE E C 1
ATOM 16579 O O . PHE C 2 265 ? 171.394 187.839 145.854 1.00 34.81 242 PHE E O 1
ATOM 16596 N N . VAL C 2 266 ? 171.749 186.379 147.535 1.00 29.91 243 VAL E N 1
ATOM 16597 C CA . VAL C 2 266 ? 172.797 185.677 146.790 1.00 26.97 243 VAL E CA 1
ATOM 16598 C C . VAL C 2 266 ? 172.256 185.112 145.482 1.00 28.81 243 VAL E C 1
ATOM 16599 O O . VAL C 2 266 ? 172.946 185.130 144.456 1.00 32.98 243 VAL E O 1
ATOM 16612 N N . PHE C 2 267 ? 171.030 184.591 145.496 1.00 28.71 244 PHE E N 1
ATOM 16613 C CA . PHE C 2 267 ? 170.467 183.933 144.324 1.00 30.02 244 PHE E CA 1
ATOM 16614 C C . PHE C 2 267 ? 170.169 184.887 143.174 1.00 33.03 244 PHE E C 1
ATOM 16615 O O . PHE C 2 267 ? 169.989 184.420 142.046 1.00 36.16 244 PHE E O 1
ATOM 16632 N N . TYR C 2 268 ? 170.106 186.195 143.423 1.00 29.93 245 TYR E N 1
ATOM 16633 C CA . TYR C 2 268 ? 169.997 187.180 142.354 1.00 27.24 245 TYR E CA 1
ATOM 16634 C C . TYR C 2 268 ? 171.351 187.593 141.790 1.00 24.48 245 TYR E C 1
ATOM 16635 O O . TYR C 2 268 ? 171.394 188.286 140.768 1.00 29.62 245 TYR E O 1
ATOM 16653 N N . LEU C 2 269 ? 172.444 187.185 142.420 1.00 27.86 246 LEU E N 1
ATOM 16654 C CA . LEU C 2 269 ? 173.770 187.533 141.931 1.00 25.66 246 LEU E CA 1
ATOM 16655 C C . LEU C 2 269 ? 174.092 186.688 140.698 1.00 29.38 246 LEU E C 1
ATOM 16656 O O . LEU C 2 269 ? 173.910 185.467 140.737 1.00 28.74 246 LEU E O 1
ATOM 16672 N N . PRO C 2 270 ? 174.555 187.280 139.589 1.00 31.81 247 PRO E N 1
ATOM 16673 C CA . PRO C 2 270 ? 174.788 186.473 138.392 1.00 31.31 247 PRO E CA 1
ATOM 16674 C C . PRO C 2 270 ? 175.954 185.523 138.600 1.00 31.75 247 PRO E C 1
ATOM 16675 O O . PRO C 2 270 ? 176.913 185.853 139.319 1.00 35.34 247 PRO E O 1
ATOM 16686 N N . PRO C 2 271 ? 175.919 184.322 137.998 1.00 36.03 248 PRO E N 1
ATOM 16687 C CA . PRO C 2 271 ? 177.081 183.423 138.138 1.00 34.18 248 PRO E CA 1
ATOM 16688 C C . PRO C 2 271 ? 178.372 183.995 137.578 1.00 36.69 248 PRO E C 1
ATOM 16689 O O . PRO C 2 271 ? 179.453 183.685 138.092 1.00 42.75 248 PRO E O 1
ATOM 16700 N N . ASP C 2 272 ? 178.293 184.829 136.540 1.00 38.03 249 ASP E N 1
ATOM 16701 C CA . ASP C 2 272 ? 179.505 185.333 135.900 1.00 35.78 249 ASP E CA 1
ATOM 16702 C C . ASP C 2 272 ? 180.263 186.325 136.772 1.00 37.88 249 ASP E C 1
ATOM 16703 O O . ASP C 2 272 ? 181.444 186.573 136.509 1.00 46.20 249 ASP E O 1
ATOM 16712 N N . ALA C 2 273 ? 179.622 186.898 137.792 1.00 35.32 250 ALA E N 1
ATOM 16713 C CA . ALA C 2 273 ? 180.334 187.793 138.695 1.00 33.62 250 ALA E CA 1
ATOM 16714 C C . ALA C 2 273 ? 181.383 187.051 139.514 1.00 35.61 250 ALA E C 1
ATOM 16715 O O . ALA C 2 273 ? 182.373 187.655 139.939 1.00 38.87 250 ALA E O 1
ATOM 16722 N N . GLY C 2 274 ? 181.189 185.755 139.746 1.00 36.34 251 GLY E N 1
ATOM 16723 C CA . GLY C 2 274 ? 182.121 184.996 140.557 1.00 27.60 251 GLY E CA 1
ATOM 16724 C C . GLY C 2 274 ? 182.186 185.448 141.997 1.00 32.85 251 GLY E C 1
ATOM 16725 O O . GLY C 2 274 ? 183.284 185.589 142.543 1.00 37.33 251 GLY E O 1
ATOM 16729 N N . GLU C 2 275 ? 181.030 185.679 142.630 1.00 36.22 252 GLU E N 1
ATOM 16730 C CA . GLU C 2 275 ? 180.968 186.252 143.967 1.00 32.71 252 GLU E CA 1
ATOM 16731 C C . GLU C 2 275 ? 179.922 185.604 144.871 1.00 30.68 252 GLU E C 1
ATOM 16732 O O . GLU C 2 275 ? 179.743 186.064 146.003 1.00 36.61 252 GLU E O 1
ATOM 16744 N N . LYS C 2 276 ? 179.235 184.551 144.417 1.00 27.22 253 LYS E N 1
ATOM 16745 C CA . LYS C 2 276 ? 178.219 183.908 145.248 1.00 30.01 253 LYS E CA 1
ATOM 16746 C C . LYS C 2 276 ? 178.841 183.261 146.483 1.00 31.78 253 LYS E C 1
ATOM 16747 O O . LYS C 2 276 ? 178.359 183.446 147.612 1.00 38.55 253 LYS E O 1
ATOM 16766 N N . MET C 2 277 ? 179.916 182.491 146.277 1.00 29.38 254 MET E N 1
ATOM 16767 C CA . MET C 2 277 ? 180.574 181.800 147.380 1.00 29.65 254 MET E CA 1
ATOM 16768 C C . MET C 2 277 ? 181.051 182.777 148.440 1.00 31.91 254 MET E C 1
ATOM 16769 O O . MET C 2 277 ? 180.822 182.558 149.634 1.00 37.93 254 MET E O 1
ATOM 16783 N N . GLY C 2 278 ? 181.712 183.858 148.021 1.00 28.50 255 GLY E N 1
ATOM 16784 C CA . GLY C 2 278 ? 182.228 184.814 148.987 1.00 32.08 255 GLY E CA 1
ATOM 16785 C C . GLY C 2 278 ? 181.133 185.400 149.855 1.00 31.93 255 GLY E C 1
ATOM 16786 O O . GLY C 2 278 ? 181.237 185.407 151.083 1.00 42.50 255 GLY E O 1
ATOM 16790 N N . LEU C 2 279 ? 180.039 185.838 149.228 1.00 29.66 256 LEU E N 1
ATOM 16791 C CA . LEU C 2 279 ? 178.944 186.449 149.972 1.00 31.18 256 LEU E CA 1
ATOM 16792 C C . LEU C 2 279 ? 178.315 185.462 150.951 1.00 31.30 256 LEU E C 1
ATOM 16793 O O . LEU C 2 279 ? 178.191 185.754 152.149 1.00 38.76 256 LEU E O 1
ATOM 16809 N N . SER C 2 280 ? 177.921 184.279 150.464 1.00 31.33 257 SER E N 1
ATOM 16810 C CA . SER C 2 280 ? 177.228 183.326 151.330 1.00 31.88 257 SER E CA 1
ATOM 16811 C C . SER C 2 280 ? 178.123 182.860 152.473 1.00 29.95 257 SER E C 1
ATOM 16812 O O . SER C 2 280 ? 177.695 182.786 153.635 1.00 34.70 257 SER E O 1
ATOM 16820 N N . ILE C 2 281 ? 179.379 182.545 152.166 1.00 28.29 258 ILE E N 1
ATOM 16821 C CA . ILE C 2 281 ? 180.245 181.997 153.192 1.00 29.60 258 ILE E CA 1
ATOM 16822 C C . ILE C 2 281 ? 180.661 183.069 154.196 1.00 28.49 258 ILE E C 1
ATOM 16823 O O . ILE C 2 281 ? 180.839 182.768 155.381 1.00 35.74 258 ILE E O 1
ATOM 16839 N N . PHE C 2 282 ? 180.815 184.330 153.773 1.00 31.09 259 PHE E N 1
ATOM 16840 C CA . PHE C 2 282 ? 181.093 185.373 154.754 1.00 32.48 259 PHE E CA 1
ATOM 16841 C C . PHE C 2 282 ? 179.867 185.672 155.604 1.00 25.59 259 PHE E C 1
ATOM 16842 O O . PHE C 2 282 ? 180.006 186.065 156.767 1.00 35.26 259 PHE E O 1
ATOM 16859 N N . ALA C 2 283 ? 178.664 185.477 155.057 1.00 29.32 260 ALA E N 1
ATOM 16860 C CA . ALA C 2 283 ? 177.476 185.527 155.903 1.00 32.62 260 ALA E CA 1
ATOM 16861 C C . ALA C 2 283 ? 177.536 184.451 156.981 1.00 29.86 260 ALA E C 1
ATOM 16862 O O . ALA C 2 283 ? 177.228 184.712 158.152 1.00 30.24 260 ALA E O 1
ATOM 16869 N N . LEU C 2 284 ? 177.948 183.238 156.604 1.00 31.09 261 LEU E N 1
ATOM 16870 C CA . LEU C 2 284 ? 178.103 182.176 157.599 1.00 29.86 261 LEU E CA 1
ATOM 16871 C C . LEU C 2 284 ? 179.164 182.537 158.639 1.00 31.28 261 LEU E C 1
ATOM 16872 O O . LEU C 2 284 ? 178.993 182.272 159.836 1.00 38.03 261 LEU E O 1
ATOM 16888 N N . LEU C 2 285 ? 180.271 183.137 158.196 1.00 28.09 262 LEU E N 1
ATOM 16889 C CA . LEU C 2 285 ? 181.327 183.554 159.117 1.00 27.20 262 LEU E CA 1
ATOM 16890 C C . LEU C 2 285 ? 180.815 184.594 160.113 1.00 28.16 262 LEU E C 1
ATOM 16891 O O . LEU C 2 285 ? 181.112 184.527 161.316 1.00 34.08 262 LEU E O 1
ATOM 16907 N N . THR C 2 286 ? 180.032 185.558 159.627 1.00 28.16 263 THR E N 1
ATOM 16908 C CA . THR C 2 286 ? 179.438 186.556 160.510 1.00 29.53 263 THR E CA 1
ATOM 16909 C C . THR C 2 286 ? 178.495 185.907 161.517 1.00 29.05 263 THR E C 1
ATOM 16910 O O . THR C 2 286 ? 178.473 186.279 162.699 1.00 36.35 263 THR E O 1
ATOM 16921 N N . LEU C 2 287 ? 177.706 184.928 161.068 1.00 26.78 264 LEU E N 1
ATOM 16922 C CA . LEU C 2 287 ? 176.835 184.214 161.996 1.00 34.35 264 LEU E CA 1
ATOM 16923 C C . LEU C 2 287 ? 177.638 183.465 163.053 1.00 31.47 264 LEU E C 1
ATOM 16924 O O . LEU C 2 287 ? 177.200 183.351 164.202 1.00 36.16 264 LEU E O 1
ATOM 16940 N N . THR C 2 288 ? 178.806 182.938 162.683 1.00 29.15 265 THR E N 1
ATOM 16941 C CA . THR C 2 288 ? 179.678 182.319 163.680 1.00 33.63 265 THR E CA 1
ATOM 16942 C C . THR C 2 288 ? 180.152 183.348 164.703 1.00 29.25 265 THR E C 1
ATOM 16943 O O . THR C 2 288 ? 180.251 183.051 165.902 1.00 38.19 265 THR E O 1
ATOM 16954 N N . VAL C 2 289 ? 180.460 184.563 164.243 1.00 28.74 266 VAL E N 1
ATOM 16955 C CA . VAL C 2 289 ? 180.825 185.629 165.178 1.00 29.82 266 VAL E CA 1
ATOM 16956 C C . VAL C 2 289 ? 179.681 185.897 166.150 1.00 26.14 266 VAL E C 1
ATOM 16957 O O . VAL C 2 289 ? 179.897 186.118 167.348 1.00 31.97 266 VAL E O 1
ATOM 16970 N N . PHE C 2 290 ? 178.444 185.872 165.656 1.00 25.37 267 PHE E N 1
ATOM 16971 C CA . PHE C 2 290 ? 177.317 186.119 166.555 1.00 30.84 267 PHE E CA 1
ATOM 16972 C C . PHE C 2 290 ? 177.065 184.940 167.494 1.00 29.49 267 PHE E C 1
ATOM 16973 O O . PHE C 2 290 ? 176.586 185.136 168.618 1.00 32.52 267 PHE E O 1
ATOM 16990 N N . LEU C 2 291 ? 177.398 183.721 167.070 1.00 33.43 268 LEU E N 1
ATOM 16991 C CA . LEU C 2 291 ? 177.395 182.599 168.006 1.00 30.19 268 LEU E CA 1
ATOM 16992 C C . LEU C 2 291 ? 178.399 182.831 169.128 1.00 32.57 268 LEU E C 1
ATOM 16993 O O . LEU C 2 291 ? 178.113 182.555 170.301 1.00 38.87 268 LEU E O 1
ATOM 17009 N N . LEU C 2 292 ? 179.586 183.332 168.782 1.00 29.93 269 LEU E N 1
ATOM 17010 C CA . LEU C 2 292 ? 180.566 183.688 169.805 1.00 31.12 269 LEU E CA 1
ATOM 17011 C C . LEU C 2 292 ? 180.021 184.764 170.736 1.00 28.60 269 LEU E C 1
ATOM 17012 O O . LEU C 2 292 ? 180.273 184.735 171.946 1.00 30.66 269 LEU E O 1
ATOM 17028 N N . LEU C 2 293 ? 179.284 185.730 170.184 1.00 31.90 270 LEU E N 1
ATOM 17029 C CA . LEU C 2 293 ? 178.649 186.748 171.020 1.00 28.09 270 LEU E CA 1
ATOM 17030 C C . LEU C 2 293 ? 177.670 186.121 172.006 1.00 33.76 270 LEU E C 1
ATOM 17031 O O . LEU C 2 293 ? 177.666 186.464 173.194 1.00 34.68 270 LEU E O 1
ATOM 17047 N N . LEU C 2 294 ? 176.827 185.204 171.531 1.00 37.30 271 LEU E N 1
ATOM 17048 C CA . LEU C 2 294 ? 175.822 184.601 172.400 1.00 30.21 271 LEU E CA 1
ATOM 17049 C C . LEU C 2 294 ? 176.418 183.627 173.406 1.00 36.48 271 LEU E C 1
ATOM 17050 O O . LEU C 2 294 ? 175.767 183.332 174.414 1.00 38.57 271 LEU E O 1
ATOM 17066 N N . ALA C 2 295 ? 177.625 183.113 173.151 1.00 39.31 272 ALA E N 1
ATOM 17067 C CA . ALA C 2 295 ? 178.208 182.113 174.043 1.00 36.24 272 ALA E CA 1
ATOM 17068 C C . ALA C 2 295 ? 178.357 182.624 175.474 1.00 38.69 272 ALA E C 1
ATOM 17069 O O . ALA C 2 295 ? 178.299 181.831 176.420 1.00 42.53 272 ALA E O 1
ATOM 17076 N N . ASP C 2 296 ? 178.540 183.933 175.656 1.00 39.72 273 ASP E N 1
ATOM 17077 C CA . ASP C 2 296 ? 178.737 184.491 176.989 1.00 40.97 273 ASP E CA 1
ATOM 17078 C C . ASP C 2 296 ? 177.436 184.825 177.712 1.00 40.88 273 ASP E C 1
ATOM 17079 O O . ASP C 2 296 ? 177.482 185.130 178.909 1.00 40.57 273 ASP E O 1
ATOM 17088 N N . LYS C 2 297 ? 176.289 184.770 177.032 1.00 40.75 274 LYS E N 1
ATOM 17089 C CA . LYS C 2 297 ? 175.022 185.257 177.574 1.00 40.84 274 LYS E CA 1
ATOM 17090 C C . LYS C 2 297 ? 173.996 184.167 177.833 1.00 36.24 274 LYS E C 1
ATOM 17091 O O . LYS C 2 297 ? 173.239 184.264 178.802 1.00 37.48 274 LYS E O 1
ATOM 17110 N N . VAL C 2 298 ? 173.937 183.134 177.000 1.00 33.09 275 VAL E N 1
ATOM 17111 C CA . VAL C 2 298 ? 172.840 182.169 177.056 1.00 33.49 275 VAL E CA 1
ATOM 17112 C C . VAL C 2 298 ? 172.984 181.269 178.281 1.00 33.84 275 VAL E C 1
ATOM 17113 O O . VAL C 2 298 ? 174.105 181.090 178.777 1.00 39.59 275 VAL E O 1
ATOM 17126 N N . PRO C 2 299 ? 171.905 180.681 178.802 1.00 36.40 276 PRO E N 1
ATOM 17127 C CA . PRO C 2 299 ? 172.061 179.694 179.877 1.00 32.49 276 PRO E CA 1
ATOM 17128 C C . PRO C 2 299 ? 172.729 178.423 179.373 1.00 36.25 276 PRO E C 1
ATOM 17129 O O . PRO C 2 299 ? 172.735 178.120 178.178 1.00 33.78 276 PRO E O 1
ATOM 17140 N N . GLU C 2 300 ? 173.296 177.674 180.319 1.00 40.40 277 GLU E N 1
ATOM 17141 C CA . GLU C 2 300 ? 174.091 176.488 180.023 1.00 40.33 277 GLU E CA 1
ATOM 17142 C C . GLU C 2 300 ? 173.382 175.177 180.350 1.00 37.64 277 GLU E C 1
ATOM 17143 O O . GLU C 2 300 ? 174.003 174.114 180.242 1.00 45.12 277 GLU E O 1
ATOM 17155 N N . THR C 2 301 ? 172.105 175.211 180.721 1.00 33.55 278 THR E N 1
ATOM 17156 C CA . THR C 2 301 ? 171.387 173.988 181.050 1.00 26.93 278 THR E CA 1
ATOM 17157 C C . THR C 2 301 ? 170.963 173.258 179.775 1.00 31.42 278 THR E C 1
ATOM 17158 O O . THR C 2 301 ? 171.103 173.766 178.659 1.00 32.49 278 THR E O 1
ATOM 17169 N N . SER C 2 302 ? 170.431 172.041 179.958 1.00 27.41 279 SER E N 1
ATOM 17170 C CA . SER C 2 302 ? 170.145 171.127 178.855 1.00 31.53 279 SER E CA 1
ATOM 17171 C C . SER C 2 302 ? 168.722 170.578 178.894 1.00 27.37 279 SER E C 1
ATOM 17172 O O . SER C 2 302 ? 168.433 169.587 178.216 1.00 38.12 279 SER E O 1
ATOM 17180 N N . LEU C 2 303 ? 167.822 171.191 179.665 1.00 28.50 280 LEU E N 1
ATOM 17181 C CA . LEU C 2 303 ? 166.442 170.720 179.696 1.00 28.65 280 LEU E CA 1
ATOM 17182 C C . LEU C 2 303 ? 165.655 171.170 178.471 1.00 30.90 280 LEU E C 1
ATOM 17183 O O . LEU C 2 303 ? 164.651 170.540 178.122 1.00 37.29 280 LEU E O 1
ATOM 17199 N N . SER C 2 304 ? 166.087 172.241 177.813 1.00 33.75 281 SER E N 1
ATOM 17200 C CA . SER C 2 304 ? 165.476 172.700 176.572 1.00 25.02 281 SER E CA 1
ATOM 17201 C C . SER C 2 304 ? 166.451 173.660 175.903 1.00 22.12 281 SER E C 1
ATOM 17202 O O . SER C 2 304 ? 167.502 173.989 176.459 1.00 31.70 281 SER E O 1
ATOM 17210 N N . VAL C 2 305 ? 166.097 174.102 174.706 1.00 28.80 282 VAL E N 1
ATOM 17211 C CA . VAL C 2 305 ? 166.941 174.962 173.878 1.00 25.66 282 VAL E CA 1
ATOM 17212 C C . VAL C 2 305 ? 166.328 176.358 173.868 1.00 23.41 282 VAL E C 1
ATOM 17213 O O . VAL C 2 305 ? 165.118 176.483 173.647 1.00 34.37 282 VAL E O 1
ATOM 17226 N N . PRO C 2 306 ? 167.099 177.426 174.103 1.00 28.29 283 PRO E N 1
ATOM 17227 C CA . PRO C 2 306 ? 166.533 178.770 173.942 1.00 25.84 283 PRO E CA 1
ATOM 17228 C C . PRO C 2 306 ? 166.078 179.038 172.518 1.00 21.94 283 PRO E C 1
ATOM 17229 O O . PRO C 2 306 ? 166.685 178.583 171.548 1.00 35.01 283 PRO E O 1
ATOM 17240 N N . ILE C 2 307 ? 164.987 179.798 172.409 1.00 27.22 284 ILE E N 1
ATOM 17241 C CA . ILE C 2 307 ? 164.424 180.106 171.100 1.00 26.82 284 ILE E CA 1
ATOM 17242 C C . ILE C 2 307 ? 165.386 180.955 170.280 1.00 23.20 284 ILE E C 1
ATOM 17243 O O . ILE C 2 307 ? 165.382 180.887 169.047 1.00 28.52 284 ILE E O 1
ATOM 17259 N N . ILE C 2 308 ? 166.221 181.763 170.935 1.00 22.30 285 ILE E N 1
ATOM 17260 C CA . ILE C 2 308 ? 167.213 182.536 170.194 1.00 27.50 285 ILE E CA 1
ATOM 17261 C C . ILE C 2 308 ? 168.274 181.615 169.605 1.00 26.12 285 ILE E C 1
ATOM 17262 O O . ILE C 2 308 ? 168.756 181.838 168.490 1.00 27.51 285 ILE E O 1
ATOM 17278 N N . ILE C 2 309 ? 168.650 180.561 170.334 1.00 24.14 286 ILE E N 1
ATOM 17279 C CA . ILE C 2 309 ? 169.565 179.573 169.775 1.00 22.95 286 ILE E CA 1
ATOM 17280 C C . ILE C 2 309 ? 168.899 178.831 168.625 1.00 25.34 286 ILE E C 1
ATOM 17281 O O . ILE C 2 309 ? 169.544 178.520 167.618 1.00 33.14 286 ILE E O 1
ATOM 17297 N N . LYS C 2 310 ? 167.603 178.537 168.752 1.00 25.25 287 LYS E N 1
ATOM 17298 C CA . LYS C 2 310 ? 166.884 177.913 167.647 1.00 25.04 287 LYS E CA 1
ATOM 17299 C C . LYS C 2 310 ? 166.898 178.809 166.417 1.00 24.38 287 LYS E C 1
ATOM 17300 O O . LYS C 2 310 ? 167.122 178.336 165.300 1.00 39.91 287 LYS E O 1
ATOM 17319 N N . TYR C 2 311 ? 166.672 180.110 166.606 1.00 30.19 288 TYR E N 1
ATOM 17320 C CA . TYR C 2 311 ? 166.698 181.042 165.485 1.00 31.12 288 TYR E CA 1
ATOM 17321 C C . TYR C 2 311 ? 168.090 181.142 164.873 1.00 24.75 288 TYR E C 1
ATOM 17322 O O . TYR C 2 311 ? 168.231 181.191 163.647 1.00 28.10 288 TYR E O 1
ATOM 17340 N N . LEU C 2 312 ? 169.129 181.176 165.709 1.00 26.18 289 LEU E N 1
ATOM 17341 C CA . LEU C 2 312 ? 170.492 181.240 165.188 1.00 30.26 289 LEU E CA 1
ATOM 17342 C C . LEU C 2 312 ? 170.839 179.994 164.383 1.00 28.01 289 LEU E C 1
ATOM 17343 O O . LEU C 2 312 ? 171.416 180.097 163.296 1.00 36.62 289 LEU E O 1
ATOM 17359 N N . MET C 2 313 ? 170.494 178.809 164.891 1.00 32.47 290 MET E N 1
ATOM 17360 C CA . MET C 2 313 ? 170.791 177.588 164.150 1.00 27.09 290 MET E CA 1
ATOM 17361 C C . MET C 2 313 ? 169.934 177.478 162.896 1.00 28.66 290 MET E C 1
ATOM 17362 O O . MET C 2 313 ? 170.399 176.956 161.879 1.00 35.70 290 MET E O 1
ATOM 17376 N N . PHE C 2 314 ? 168.697 177.973 162.940 1.00 29.98 291 PHE E N 1
ATOM 17377 C CA . PHE C 2 314 ? 167.875 178.039 161.737 1.00 25.24 291 PHE E CA 1
ATOM 17378 C C . PHE C 2 314 ? 168.530 178.927 160.687 1.00 29.94 291 PHE E C 1
ATOM 17379 O O . PHE C 2 314 ? 168.576 178.581 159.501 1.00 28.92 291 PHE E O 1
ATOM 17396 N N . THR C 2 315 ? 169.061 180.075 161.113 1.00 24.70 292 THR E N 1
ATOM 17397 C CA . THR C 2 315 ? 169.748 180.970 160.189 1.00 26.70 292 THR E CA 1
ATOM 17398 C C . THR C 2 315 ? 171.005 180.324 159.619 1.00 25.44 292 THR E C 1
ATOM 17399 O O . THR C 2 315 ? 171.288 180.455 158.423 1.00 25.82 292 THR E O 1
ATOM 17410 N N . MET C 2 316 ? 171.778 179.631 160.459 1.00 32.17 293 MET E N 1
ATOM 17411 C CA . MET C 2 316 ? 172.990 178.982 159.969 1.00 32.15 293 MET E CA 1
ATOM 17412 C C . MET C 2 316 ? 172.658 177.863 158.993 1.00 28.11 293 MET E C 1
ATOM 17413 O O . MET C 2 316 ? 173.359 177.676 157.995 1.00 36.55 293 MET E O 1
ATOM 17427 N N . VAL C 2 317 ? 171.590 177.108 159.259 1.00 29.42 294 VAL E N 1
ATOM 17428 C CA . VAL C 2 317 ? 171.160 176.076 158.320 1.00 28.26 294 VAL E CA 1
ATOM 17429 C C . VAL C 2 317 ? 170.721 176.710 157.006 1.00 26.09 294 VAL E C 1
ATOM 17430 O O . VAL C 2 317 ? 171.017 176.191 155.922 1.00 35.77 294 VAL E O 1
ATOM 17443 N N . LEU C 2 318 ? 170.005 177.835 157.079 1.00 29.35 295 LEU E N 1
ATOM 17444 C CA . LEU C 2 318 ? 169.597 178.535 155.864 1.00 31.30 295 LEU E CA 1
ATOM 17445 C C . LEU C 2 318 ? 170.805 178.977 155.050 1.00 27.31 295 LEU E C 1
ATOM 17446 O O . LEU C 2 318 ? 170.837 178.809 153.829 1.00 33.53 295 LEU E O 1
ATOM 17462 N N . VAL C 2 319 ? 171.807 179.557 155.709 1.00 27.40 296 VAL E N 1
ATOM 17463 C CA . VAL C 2 319 ? 172.982 180.036 154.986 1.00 27.61 296 VAL E CA 1
ATOM 17464 C C . VAL C 2 319 ? 173.781 178.863 154.426 1.00 22.56 296 VAL E C 1
ATOM 17465 O O . VAL C 2 319 ? 174.342 178.946 153.328 1.00 34.26 296 VAL E O 1
ATOM 17478 N N . THR C 2 320 ? 173.844 177.753 155.166 1.00 30.28 297 THR E N 1
ATOM 17479 C CA . THR C 2 320 ? 174.488 176.549 154.650 1.00 28.69 297 THR E CA 1
ATOM 17480 C C . THR C 2 320 ? 173.794 176.056 153.387 1.00 28.56 297 THR E C 1
ATOM 17481 O O . THR C 2 320 ? 174.452 175.720 152.395 1.00 33.64 297 THR E O 1
ATOM 17492 N N . PHE C 2 321 ? 172.462 176.023 153.400 1.00 29.62 298 PHE E N 1
ATOM 17493 C CA . PHE C 2 321 ? 171.735 175.606 152.207 1.00 34.37 298 PHE E CA 1
ATOM 17494 C C . PHE C 2 321 ? 171.885 176.616 151.080 1.00 33.48 298 PHE E C 1
ATOM 17495 O O . PHE C 2 321 ? 171.887 176.231 149.910 1.00 36.73 298 PHE E O 1
ATOM 17512 N N . SER C 2 322 ? 172.012 177.902 151.402 1.00 31.57 299 SER E N 1
ATOM 17513 C CA . SER C 2 322 ? 172.266 178.890 150.360 1.00 32.33 299 SER E CA 1
ATOM 17514 C C . SER C 2 322 ? 173.614 178.636 149.699 1.00 29.04 299 SER E C 1
ATOM 17515 O O . SER C 2 322 ? 173.733 178.709 148.472 1.00 37.98 299 SER E O 1
ATOM 17523 N N . VAL C 2 323 ? 174.632 178.307 150.497 1.00 26.14 300 VAL E N 1
ATOM 17524 C CA . VAL C 2 323 ? 175.933 177.938 149.940 1.00 29.16 300 VAL E CA 1
ATOM 17525 C C . VAL C 2 323 ? 175.795 176.711 149.045 1.00 27.41 300 VAL E C 1
ATOM 17526 O O . VAL C 2 323 ? 176.314 176.676 147.923 1.00 35.62 300 VAL E O 1
ATOM 17539 N N . ILE C 2 324 ? 175.083 175.690 149.530 1.00 25.48 301 ILE E N 1
ATOM 17540 C CA . ILE C 2 324 ? 174.969 174.430 148.792 1.00 25.17 301 ILE E CA 1
ATOM 17541 C C . ILE C 2 324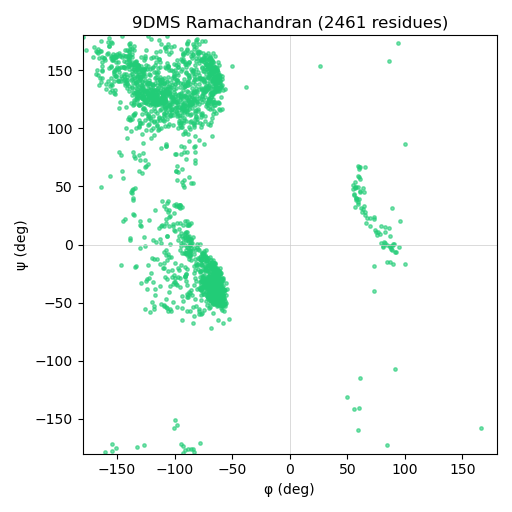 ? 174.260 174.654 147.460 1.00 22.26 301 ILE E C 1
ATOM 17542 O O . ILE C 2 324 ? 174.707 174.188 146.403 1.00 33.90 301 ILE E O 1
ATOM 17558 N N . LEU C 2 325 ? 173.145 175.380 147.492 1.00 28.26 302 LEU E N 1
ATOM 17559 C CA . LEU C 2 325 ? 172.373 175.604 146.279 1.00 28.45 302 LEU E CA 1
ATOM 17560 C C . LEU C 2 325 ? 173.085 176.555 145.324 1.00 23.66 302 LEU E C 1
ATOM 17561 O O . LEU C 2 325 ? 172.957 176.409 144.105 1.00 32.72 302 LEU E O 1
ATOM 17577 N N . SER C 2 326 ? 173.854 177.515 145.845 1.00 27.10 303 SER E N 1
ATOM 17578 C CA . SER C 2 326 ? 174.674 178.345 144.973 1.00 22.12 303 SER E CA 1
ATOM 17579 C C . SER C 2 326 ? 175.744 177.511 144.281 1.00 24.69 303 SER E C 1
ATOM 17580 O O . SER C 2 326 ? 176.045 177.729 143.102 1.00 31.83 303 SER E O 1
ATOM 17588 N N . VAL C 2 327 ? 176.325 176.545 144.997 1.00 27.59 304 VAL E N 1
ATOM 17589 C CA . VAL C 2 327 ? 177.284 175.635 144.374 1.00 26.20 304 VAL E CA 1
ATOM 17590 C C . VAL C 2 327 ? 176.608 174.834 143.269 1.00 24.72 304 VAL E C 1
ATOM 17591 O O . VAL C 2 327 ? 177.183 174.627 142.195 1.00 30.30 304 VAL E O 1
ATOM 17604 N N . VAL C 2 328 ? 175.385 174.361 143.521 1.00 25.31 305 VAL E N 1
ATOM 17605 C CA . VAL C 2 328 ? 174.650 173.613 142.498 1.00 22.87 305 VAL E CA 1
ATOM 17606 C C . VAL C 2 328 ? 174.414 174.483 141.267 1.00 24.37 305 VAL E C 1
ATOM 17607 O O . VAL C 2 328 ? 174.600 174.040 140.122 1.00 29.16 305 VAL E O 1
ATOM 17620 N N . VAL C 2 329 ? 174.000 175.734 141.484 1.00 27.61 306 VAL E N 1
ATOM 17621 C CA . VAL C 2 329 ? 173.741 176.647 140.374 1.00 25.46 306 VAL E CA 1
ATOM 17622 C C . VAL C 2 329 ? 175.017 176.896 139.581 1.00 22.20 306 VAL E C 1
ATOM 17623 O O . VAL C 2 329 ? 174.999 176.914 138.346 1.00 26.79 306 VAL E O 1
ATOM 17636 N N . LEU C 2 330 ? 176.141 177.100 140.272 1.00 26.71 307 LEU E N 1
ATOM 17637 C CA . LEU C 2 330 ? 177.402 177.336 139.573 1.00 23.75 307 LEU E CA 1
ATOM 17638 C C . LEU C 2 330 ? 177.848 176.098 138.806 1.00 22.57 307 LEU E C 1
ATOM 17639 O O . LEU C 2 330 ? 178.435 176.211 137.724 1.00 30.56 307 LEU E O 1
ATOM 17655 N N . ASN C 2 331 ? 177.599 174.911 139.361 1.00 25.95 308 ASN E N 1
ATOM 17656 C CA . ASN C 2 331 ? 177.907 173.681 138.642 1.00 26.19 308 ASN E CA 1
ATOM 17657 C C . ASN C 2 331 ? 177.109 173.593 137.351 1.00 27.71 308 ASN E C 1
ATOM 17658 O O . ASN C 2 331 ? 177.645 173.210 136.305 1.00 37.77 308 ASN E O 1
ATOM 17669 N N . LEU C 2 332 ? 175.825 173.944 137.405 1.00 28.14 309 LEU E N 1
ATOM 17670 C CA . LEU C 2 332 ? 175.027 173.970 136.182 1.00 28.76 309 LEU E CA 1
ATOM 17671 C C . LEU C 2 332 ? 175.538 175.027 135.204 1.00 30.90 309 LEU E C 1
ATOM 17672 O O . LEU C 2 332 ? 175.620 174.775 133.997 1.00 35.88 309 LEU E O 1
ATOM 17688 N N . HIS C 2 333 ? 175.889 176.212 135.708 1.00 26.71 310 HIS E N 1
ATOM 17689 C CA . HIS C 2 333 ? 176.263 177.322 134.834 1.00 30.53 310 HIS E CA 1
ATOM 17690 C C . HIS C 2 333 ? 177.565 177.043 134.092 1.00 31.64 310 HIS E C 1
ATOM 17691 O O . HIS C 2 333 ? 177.657 177.277 132.882 1.00 34.58 310 HIS E O 1
ATOM 17705 N N . HIS C 2 334 ? 178.582 176.556 134.798 1.00 33.06 311 HIS E N 1
ATOM 17706 C CA . HIS C 2 334 ? 179.898 176.310 134.223 1.00 30.39 311 HIS E CA 1
ATOM 17707 C C . HIS C 2 334 ? 180.017 174.924 133.599 1.00 34.45 311 HIS E C 1
ATOM 17708 O O . HIS C 2 334 ? 181.134 174.459 133.354 1.00 40.88 311 HIS E O 1
ATOM 17722 N N . ARG C 2 335 ? 178.897 174.260 133.327 1.00 40.34 312 ARG E N 1
ATOM 17723 C CA . ARG C 2 335 ? 178.941 172.911 132.786 1.00 40.36 312 ARG E CA 1
ATOM 17724 C C . ARG C 2 335 ? 179.507 172.911 131.373 1.00 45.77 312 ARG E C 1
ATOM 17725 O O . ARG C 2 335 ? 179.053 173.664 130.507 1.00 50.35 312 ARG E O 1
ATOM 17746 N N . SER C 2 336 ? 180.494 172.054 131.141 1.00 53.86 313 SER E N 1
ATOM 17747 C CA . SER C 2 336 ? 181.136 171.973 129.835 1.00 54.35 313 SER E CA 1
ATOM 17748 C C . SER C 2 336 ? 180.140 171.435 128.810 1.00 54.36 313 SER E C 1
ATOM 17749 O O . SER C 2 336 ? 179.559 170.367 129.041 1.00 56.14 313 SER E O 1
ATOM 17757 N N . PRO C 2 337 ? 179.890 172.124 127.687 1.00 51.24 314 PRO E N 1
ATOM 17758 C CA . PRO C 2 337 ? 178.909 171.589 126.728 1.00 53.17 314 PRO E CA 1
ATOM 17759 C C . PRO C 2 337 ? 179.321 170.275 126.087 1.00 56.80 314 PRO E C 1
ATOM 17760 O O . PRO C 2 337 ? 178.470 169.398 125.897 1.00 56.33 314 PRO E O 1
ATOM 17771 N N . HIS C 2 338 ? 180.598 170.112 125.737 1.00 61.14 315 HIS E N 1
ATOM 17772 C CA . HIS C 2 338 ? 180.992 168.928 124.974 1.00 59.60 315 HIS E CA 1
ATOM 17773 C C . HIS C 2 338 ? 181.064 167.685 125.855 1.00 58.30 315 HIS E C 1
ATOM 17774 O O . HIS C 2 338 ? 180.716 166.587 125.406 1.00 62.75 315 HIS E O 1
ATOM 17788 N N . THR C 2 339 ? 181.507 167.829 127.106 1.00 51.58 316 THR E N 1
ATOM 17789 C CA . THR C 2 339 ? 181.599 166.680 127.999 1.00 52.52 316 THR E CA 1
ATOM 17790 C C . THR C 2 339 ? 180.240 166.287 128.565 1.00 52.83 316 THR E C 1
ATOM 17791 O O . THR C 2 339 ? 180.008 165.098 128.808 1.00 55.23 316 THR E O 1
ATOM 17802 N N . HIS C 2 340 ? 179.345 167.249 128.775 1.00 53.88 317 HIS E N 1
ATOM 17803 C CA . HIS C 2 340 ? 178.042 167.011 129.380 1.00 52.09 317 HIS E CA 1
ATOM 17804 C C . HIS C 2 340 ? 176.955 167.197 128.335 1.00 53.90 317 HIS E C 1
ATOM 17805 O O . HIS C 2 340 ? 176.874 168.252 127.699 1.00 53.12 317 HIS E O 1
ATOM 17819 N N . GLN C 2 341 ? 176.114 166.180 128.179 1.00 54.10 318 GLN E N 1
ATOM 17820 C CA . GLN C 2 341 ? 174.956 166.231 127.300 1.00 53.04 318 GLN E CA 1
ATOM 17821 C C . GLN C 2 341 ? 173.724 166.513 128.144 1.00 55.18 318 GLN E C 1
ATOM 17822 O O . GLN C 2 341 ? 173.479 165.823 129.138 1.00 54.58 318 GLN E O 1
ATOM 17836 N N . MET C 2 342 ? 172.960 167.519 127.753 1.00 48.45 319 MET E N 1
ATOM 17837 C CA . MET C 2 342 ? 171.741 167.841 128.475 1.00 50.62 319 MET E CA 1
ATOM 17838 C C . MET C 2 342 ? 170.732 166.714 128.272 1.00 51.98 319 MET E C 1
ATOM 17839 O O . MET C 2 342 ? 170.372 166.432 127.122 1.00 48.51 319 MET E O 1
ATOM 17853 N N . PRO C 2 343 ? 170.247 166.046 129.322 1.00 53.29 320 PRO E N 1
ATOM 17854 C CA . PRO C 2 343 ? 169.149 165.098 129.112 1.00 50.64 320 PRO E CA 1
ATOM 17855 C C . PRO C 2 343 ? 167.885 165.833 128.704 1.00 53.43 320 PRO E C 1
ATOM 17856 O O . PRO C 2 343 ? 167.685 167.003 129.041 1.00 56.67 320 PRO E O 1
ATOM 17867 N N . LEU C 2 344 ? 167.030 165.134 127.953 1.00 53.68 321 LEU E N 1
ATOM 17868 C CA . LEU C 2 344 ? 165.852 165.787 127.393 1.00 54.76 321 LEU E CA 1
ATOM 17869 C C . LEU C 2 344 ? 164.913 166.291 128.482 1.00 56.34 321 LEU E C 1
ATOM 17870 O O . LEU C 2 344 ? 164.418 167.418 128.383 1.00 57.52 321 LEU E O 1
ATOM 17886 N N . TRP C 2 345 ? 164.692 165.498 129.537 1.00 52.41 322 TRP E N 1
ATOM 17887 C CA . TRP C 2 345 ? 163.762 165.897 130.592 1.00 54.04 322 TRP E CA 1
ATOM 17888 C C . TRP C 2 345 ? 164.196 167.197 131.258 1.00 58.31 322 TRP E C 1
ATOM 17889 O O . TRP C 2 345 ? 163.351 168.020 131.641 1.00 57.39 322 TRP E O 1
ATOM 17910 N N . VAL C 2 346 ? 165.507 167.414 131.377 1.00 55.76 323 VAL E N 1
ATOM 17911 C CA . VAL C 2 346 ? 166.008 168.694 131.869 1.00 50.34 323 VAL E CA 1
ATOM 17912 C C . VAL C 2 346 ? 165.551 169.813 130.941 1.00 48.32 323 VAL E C 1
ATOM 17913 O O . VAL C 2 346 ? 165.121 170.880 131.391 1.00 51.84 323 VAL E O 1
ATOM 17926 N N . ARG C 2 347 ? 165.625 169.575 129.630 1.00 50.10 324 ARG E N 1
ATOM 17927 C CA . ARG C 2 347 ? 165.153 170.566 128.666 1.00 52.18 324 ARG E CA 1
ATOM 17928 C C . ARG C 2 347 ? 163.670 170.860 128.862 1.00 53.81 324 ARG E C 1
ATOM 17929 O O . ARG C 2 347 ? 163.275 172.022 129.019 1.00 57.44 324 ARG E O 1
ATOM 17950 N N . GLN C 2 348 ? 162.844 169.810 128.910 1.00 54.73 325 GLN E N 1
ATOM 17951 C CA . GLN C 2 348 ? 161.395 170.002 128.980 1.00 55.95 325 GLN E CA 1
ATOM 17952 C C . GLN C 2 348 ? 160.999 170.745 130.249 1.00 55.22 325 GLN E C 1
ATOM 17953 O O . GLN C 2 348 ? 160.135 171.627 130.220 1.00 57.52 325 GLN E O 1
ATOM 17967 N N . ILE C 2 349 ? 161.629 170.414 131.377 1.00 50.60 326 ILE E N 1
ATOM 17968 C CA . ILE C 2 349 ? 161.251 171.063 132.630 1.00 52.63 326 ILE E CA 1
ATOM 17969 C C . ILE C 2 349 ? 161.826 172.476 132.695 1.00 53.62 326 ILE E C 1
ATOM 17970 O O . ILE C 2 349 ? 161.084 173.459 132.797 1.00 55.45 326 ILE E O 1
ATOM 17986 N N . PHE C 2 350 ? 163.152 172.603 132.619 1.00 50.76 327 PHE E N 1
ATOM 17987 C CA . PHE C 2 350 ? 163.816 173.847 132.982 1.00 48.03 327 PHE E CA 1
ATOM 17988 C C . PHE C 2 350 ? 164.006 174.823 131.825 1.00 45.66 327 PHE E C 1
ATOM 17989 O O . PHE C 2 350 ? 164.555 175.906 132.057 1.00 54.55 327 PHE E O 1
ATOM 18006 N N . ILE C 2 351 ? 163.583 174.488 130.602 1.00 45.25 328 ILE E N 1
ATOM 18007 C CA . ILE C 2 351 ? 163.668 175.417 129.483 1.00 51.57 328 ILE E CA 1
ATOM 18008 C C . ILE C 2 351 ? 162.303 175.717 128.869 1.00 51.44 328 ILE E C 1
ATOM 18009 O O . ILE C 2 351 ? 162.132 176.789 128.276 1.00 53.95 328 ILE E O 1
ATOM 18025 N N . HIS C 2 352 ? 161.324 174.824 129.012 1.00 52.94 329 HIS E N 1
ATOM 18026 C CA . HIS C 2 352 ? 160.006 174.988 128.408 1.00 54.81 329 HIS E CA 1
ATOM 18027 C C . HIS C 2 352 ? 158.902 175.225 129.429 1.00 54.66 329 HIS E C 1
ATOM 18028 O O . HIS C 2 352 ? 158.137 176.184 129.291 1.00 56.34 329 HIS E O 1
ATOM 18042 N N . LYS C 2 353 ? 158.797 174.383 130.458 1.00 53.01 330 LYS E N 1
ATOM 18043 C CA . LYS C 2 353 ? 157.680 174.485 131.395 1.00 52.57 330 LYS E CA 1
ATOM 18044 C C . LYS C 2 353 ? 157.930 175.536 132.473 1.00 54.19 330 LYS E C 1
ATOM 18045 O O . LYS C 2 353 ? 157.185 176.515 132.585 1.00 57.31 330 LYS E O 1
ATOM 18064 N N . LEU C 2 354 ? 158.971 175.336 133.280 1.00 51.83 331 LEU E N 1
ATOM 18065 C CA . LEU C 2 354 ? 159.176 176.172 134.463 1.00 46.23 331 LEU E CA 1
ATOM 18066 C C . LEU C 2 354 ? 159.346 177.662 134.174 1.00 46.81 331 LEU E C 1
ATOM 18067 O O . LEU C 2 354 ? 158.854 178.468 134.982 1.00 48.13 331 LEU E O 1
ATOM 18083 N N . PRO C 2 355 ? 160.044 178.100 133.114 1.00 49.45 332 PRO E N 1
ATOM 18084 C CA . PRO C 2 355 ? 160.183 179.554 132.899 1.00 48.39 332 PRO E CA 1
ATOM 18085 C C . PRO C 2 355 ? 158.860 180.290 132.759 1.00 50.27 332 PRO E C 1
ATOM 18086 O O . PRO C 2 355 ? 158.785 181.478 133.093 1.00 55.22 332 PRO E O 1
ATOM 18097 N N . LEU C 2 356 ? 157.816 179.623 132.264 1.00 52.79 333 LEU E N 1
ATOM 18098 C CA . LEU C 2 356 ? 156.506 180.261 132.193 1.00 56.67 333 LEU E CA 1
ATOM 18099 C C . LEU C 2 356 ? 155.980 180.600 133.583 1.00 56.61 333 LEU E C 1
ATOM 18100 O O . LEU C 2 356 ? 155.467 181.702 133.810 1.00 57.12 333 LEU E O 1
ATOM 18116 N N . TYR C 2 357 ? 156.104 179.666 134.530 1.00 52.52 334 TYR E N 1
ATOM 18117 C CA . TYR C 2 357 ? 155.587 179.902 135.874 1.00 53.71 334 TYR E CA 1
ATOM 18118 C C . TYR C 2 357 ? 156.442 180.898 136.645 1.00 55.56 334 TYR E C 1
ATOM 18119 O O . TYR C 2 357 ? 155.913 181.666 137.456 1.00 57.58 334 TYR E O 1
ATOM 18137 N N . LEU C 2 358 ? 157.751 180.905 136.411 1.00 50.60 335 LEU E N 1
ATOM 18138 C CA . LEU C 2 358 ? 158.657 181.831 137.075 1.00 47.57 335 LEU E CA 1
ATOM 18139 C C . LEU C 2 358 ? 158.766 183.169 136.355 1.00 50.64 335 LEU E C 1
ATOM 18140 O O . LEU C 2 358 ? 159.562 184.016 136.773 1.00 51.77 335 LEU E O 1
ATOM 18156 N N . ARG C 2 359 ? 157.984 183.381 135.294 1.00 51.78 336 ARG E N 1
ATOM 18157 C CA . ARG C 2 359 ? 157.955 184.653 134.573 1.00 50.15 336 ARG E CA 1
ATOM 18158 C C . ARG C 2 359 ? 159.328 184.994 133.995 1.00 53.50 336 ARG E C 1
ATOM 18159 O O . ARG C 2 359 ? 159.762 186.147 134.017 1.00 56.32 336 ARG E O 1
ATOM 18180 N N . LEU C 2 360 ? 160.017 183.974 133.483 1.00 53.73 337 LEU E N 1
ATOM 18181 C CA . LEU C 2 360 ? 161.274 184.126 132.755 1.00 49.57 337 LEU E CA 1
ATOM 18182 C C . LEU C 2 360 ? 161.005 183.827 131.286 1.00 52.50 337 LEU E C 1
ATOM 18183 O O . LEU C 2 360 ? 160.819 182.665 130.910 1.00 54.70 337 LEU E O 1
ATOM 18199 N N . LYS C 2 361 ? 160.987 184.870 130.460 1.00 56.92 338 LYS E N 1
ATOM 18200 C CA . LYS C 2 361 ? 160.806 184.730 129.019 1.00 57.30 338 LYS E CA 1
ATOM 18201 C C . LYS C 2 361 ? 162.181 184.781 128.368 1.00 55.48 338 LYS E C 1
ATOM 18202 O O . LYS C 2 361 ? 162.827 185.833 128.348 1.00 55.21 338 LYS E O 1
ATOM 18221 N N . ARG C 2 362 ? 162.626 183.650 127.842 1.00 53.16 339 ARG E N 1
ATOM 18222 C CA . ARG C 2 362 ? 163.889 183.608 127.125 1.00 52.95 339 ARG E CA 1
ATOM 18223 C C . ARG C 2 362 ? 163.756 184.430 125.843 1.00 53.85 339 ARG E C 1
ATOM 18224 O O . ARG C 2 362 ? 162.861 184.140 125.034 1.00 58.55 339 ARG E O 1
ATOM 18245 N N . PRO C 2 363 ? 164.587 185.455 125.613 1.00 61.47 340 PRO E N 1
ATOM 18246 C CA . PRO C 2 363 ? 164.430 186.237 124.379 1.00 63.11 340 PRO E CA 1
ATOM 18247 C C . PRO C 2 363 ? 164.716 185.396 123.143 1.00 63.87 340 PRO E C 1
ATOM 18248 O O . PRO C 2 363 ? 165.643 184.583 123.124 1.00 63.17 340 PRO E O 1
ATOM 18259 N N . LYS C 2 364 ? 163.910 185.613 122.106 1.00 69.65 341 LYS E N 1
ATOM 18260 C CA . LYS C 2 364 ? 164.004 184.866 120.854 1.00 69.93 341 LYS E CA 1
ATOM 18261 C C . LYS C 2 364 ? 163.899 183.365 121.118 1.00 68.35 341 LYS E C 1
ATOM 18262 O O . LYS C 2 364 ? 162.856 182.874 121.547 1.00 71.00 341 LYS E O 1
ATOM 18281 N N . LEU C 2 430 ? 195.256 175.554 89.545 1.00 93.14 407 LEU E N 1
ATOM 18282 C CA . LEU C 2 430 ? 195.168 176.713 90.426 1.00 93.94 407 LEU E CA 1
ATOM 18283 C C . LEU C 2 430 ? 195.262 176.287 91.889 1.00 94.35 407 LEU E C 1
ATOM 18284 O O . LEU C 2 430 ? 194.288 176.410 92.631 1.00 94.82 407 LEU E O 1
ATOM 18300 N N . PRO C 2 431 ? 196.428 175.777 92.302 1.00 95.62 408 PRO E N 1
ATOM 18301 C CA . PRO C 2 431 ? 196.564 175.332 93.700 1.00 95.11 408 PRO E CA 1
ATOM 18302 C C . PRO C 2 431 ? 196.364 176.447 94.712 1.00 95.40 408 PRO E C 1
ATOM 18303 O O . PRO C 2 431 ? 195.892 176.187 95.825 1.00 95.54 408 PRO E O 1
ATOM 18314 N N . GLU C 2 432 ? 196.711 177.685 94.356 1.00 95.05 409 GLU E N 1
ATOM 18315 C CA . GLU C 2 432 ? 196.564 178.794 95.295 1.00 94.17 409 GLU E CA 1
ATOM 18316 C C . GLU C 2 432 ? 195.097 179.042 95.624 1.00 94.27 409 GLU E C 1
ATOM 18317 O O . GLU C 2 432 ? 194.727 179.194 96.795 1.00 93.94 409 GLU E O 1
ATOM 18329 N N . LEU C 2 433 ? 194.242 179.083 94.600 1.00 91.67 410 LEU E N 1
ATOM 18330 C CA . LEU C 2 433 ? 192.822 179.314 94.840 1.00 91.76 410 LEU E CA 1
ATOM 18331 C C . LEU C 2 433 ? 192.192 178.141 95.579 1.00 91.14 410 LEU E C 1
ATOM 18332 O O . LEU C 2 433 ? 191.313 178.334 96.425 1.00 91.04 410 LEU E O 1
ATOM 18348 N N . ARG C 2 434 ? 192.623 176.917 95.270 1.00 89.20 411 ARG E N 1
ATOM 18349 C CA . ARG C 2 434 ? 192.112 175.757 95.993 1.00 89.54 411 ARG E CA 1
ATOM 18350 C C . ARG C 2 434 ? 192.494 175.818 97.466 1.00 88.85 411 ARG E C 1
ATOM 18351 O O . ARG C 2 434 ? 191.670 175.531 98.343 1.00 89.65 411 ARG E O 1
ATOM 18372 N N . GLU C 2 435 ? 193.739 176.201 97.759 1.00 86.33 412 GLU E N 1
ATOM 18373 C CA . GLU C 2 435 ? 194.164 176.342 99.147 1.00 87.12 412 GLU E CA 1
ATOM 18374 C C . GLU C 2 435 ? 193.393 177.453 99.848 1.00 86.90 412 GLU E C 1
ATOM 18375 O O . GLU C 2 435 ? 193.029 177.320 101.022 1.00 88.20 412 GLU E O 1
ATOM 18387 N N . VAL C 2 436 ? 193.137 178.558 99.145 1.00 84.20 413 VAL E N 1
ATOM 18388 C CA . VAL C 2 436 ? 192.359 179.647 99.728 1.00 83.80 413 VAL E CA 1
ATOM 18389 C C . VAL C 2 436 ? 190.946 179.176 100.050 1.00 82.92 413 VAL E C 1
ATOM 18390 O O . VAL C 2 436 ? 190.403 179.482 101.119 1.00 82.35 413 VAL E O 1
ATOM 18403 N N . VAL C 2 437 ? 190.326 178.440 99.126 1.00 80.62 414 VAL E N 1
ATOM 18404 C CA . VAL C 2 437 ? 188.972 177.941 99.346 1.00 80.55 414 VAL E CA 1
ATOM 18405 C C . VAL C 2 437 ? 188.950 176.987 100.532 1.00 80.85 414 VAL E C 1
ATOM 18406 O O . VAL C 2 437 ? 188.037 177.029 101.364 1.00 81.59 414 VAL E O 1
ATOM 18419 N N . SER C 2 438 ? 189.954 176.112 100.626 1.00 77.51 415 SER E N 1
ATOM 18420 C CA . SER C 2 438 ? 190.027 175.188 101.752 1.00 76.57 415 SER E CA 1
ATOM 18421 C C . SER C 2 438 ? 190.181 175.935 103.069 1.00 76.40 415 SER E C 1
ATOM 18422 O O . SER C 2 438 ? 189.534 175.592 104.065 1.00 78.82 415 SER E O 1
ATOM 18430 N N . SER C 2 439 ? 191.032 176.963 103.095 1.00 75.14 416 SER E N 1
ATOM 18431 C CA . SER C 2 439 ? 191.225 177.737 104.318 1.00 74.86 416 SER E CA 1
ATOM 18432 C C . SER C 2 439 ? 189.940 178.448 104.727 1.00 74.56 416 SER E C 1
ATOM 18433 O O . SER C 2 439 ? 189.566 178.452 105.906 1.00 74.16 416 SER E O 1
ATOM 18441 N N . ILE C 2 440 ? 189.246 179.053 103.760 1.00 72.48 417 ILE E N 1
ATOM 18442 C CA . ILE C 2 440 ? 188.007 179.766 104.067 1.00 72.43 417 ILE E CA 1
ATOM 18443 C C . ILE C 2 440 ? 186.950 178.793 104.576 1.00 72.51 417 ILE E C 1
ATOM 18444 O O . ILE C 2 440 ? 186.225 179.084 105.539 1.00 74.45 417 ILE E O 1
ATOM 18460 N N . SER C 2 441 ? 186.837 177.627 103.935 1.00 72.17 418 SER E N 1
ATOM 18461 C CA . SER C 2 441 ? 185.865 176.632 104.372 1.00 71.71 418 SER E CA 1
ATOM 18462 C C . SER C 2 441 ? 186.189 176.129 105.772 1.00 71.52 418 SER E C 1
ATOM 18463 O O . SER C 2 441 ? 185.285 175.923 106.588 1.00 72.69 418 SER E O 1
ATOM 18471 N N . TYR C 2 442 ? 187.475 175.926 106.069 1.00 67.44 419 TYR E N 1
ATOM 18472 C CA . TYR C 2 442 ? 187.858 175.514 107.415 1.00 67.52 419 TYR E CA 1
ATOM 18473 C C . TYR C 2 442 ? 187.503 176.582 108.439 1.00 70.03 419 TYR E C 1
ATOM 18474 O O . TYR C 2 442 ? 187.033 176.265 109.538 1.00 71.58 419 TYR E O 1
ATOM 18492 N N . ILE C 2 443 ? 187.739 177.852 108.105 1.00 68.65 420 ILE E N 1
ATOM 18493 C CA . ILE C 2 443 ? 187.425 178.929 109.040 1.00 67.02 420 ILE E CA 1
ATOM 18494 C C . ILE C 2 443 ? 185.926 178.965 109.312 1.00 67.26 420 ILE E C 1
ATOM 18495 O O . ILE C 2 443 ? 185.488 179.090 110.465 1.00 66.02 420 ILE E O 1
ATOM 18511 N N . ALA C 2 444 ? 185.117 178.846 108.256 1.00 66.42 421 ALA E N 1
ATOM 18512 C CA . ALA C 2 444 ? 183.669 178.833 108.430 1.00 64.93 421 ALA E CA 1
ATOM 18513 C C . ALA C 2 444 ? 183.225 177.636 109.261 1.00 67.54 421 ALA E C 1
ATOM 18514 O O . ALA C 2 444 ? 182.341 177.758 110.117 1.00 69.43 421 ALA E O 1
ATOM 18521 N N . ARG C 2 445 ? 183.827 176.469 109.022 1.00 69.72 422 ARG E N 1
ATOM 18522 C CA . ARG C 2 445 ? 183.474 175.276 109.785 1.00 68.76 422 ARG E CA 1
ATOM 18523 C C . ARG C 2 445 ? 183.803 175.450 111.262 1.00 66.83 422 ARG E C 1
ATOM 18524 O O . ARG C 2 445 ? 183.010 175.072 112.133 1.00 70.02 422 ARG E O 1
ATOM 18545 N N . GLN C 2 446 ? 184.972 176.020 111.562 1.00 62.95 423 GLN E N 1
ATOM 18546 C CA . GLN C 2 446 ? 185.347 176.247 112.954 1.00 65.90 423 GLN E CA 1
ATOM 18547 C C . GLN C 2 446 ? 184.398 177.230 113.625 1.00 67.32 423 GLN E C 1
ATOM 18548 O O . GLN C 2 446 ? 184.004 177.034 114.781 1.00 67.29 423 GLN E O 1
ATOM 18562 N N . LEU C 2 447 ? 184.024 178.300 112.921 1.00 63.03 424 LEU E N 1
ATOM 18563 C CA . LEU C 2 447 ? 183.107 179.264 113.521 1.00 60.78 424 LEU E CA 1
ATOM 18564 C C . LEU C 2 447 ? 181.721 178.658 113.719 1.00 61.65 424 LEU E C 1
ATOM 18565 O O . LEU C 2 447 ? 181.038 178.973 114.699 1.00 62.59 424 LEU E O 1
ATOM 18581 N N . GLN C 2 448 ? 181.292 177.773 112.817 1.00 60.66 425 GLN E N 1
ATOM 18582 C CA . GLN C 2 448 ? 180.012 177.096 113.007 1.00 62.15 425 GLN E CA 1
ATOM 18583 C C . GLN C 2 448 ? 180.063 176.154 114.206 1.00 62.99 425 GLN E C 1
ATOM 18584 O O . GLN C 2 448 ? 179.092 176.045 114.969 1.00 63.48 425 GLN E O 1
ATOM 18598 N N . GLU C 2 449 ? 181.188 175.454 114.382 1.00 61.82 426 GLU E N 1
ATOM 18599 C CA . GLU C 2 449 ? 181.358 174.615 115.564 1.00 61.08 426 GLU E CA 1
ATOM 18600 C C . GLU C 2 449 ? 181.305 175.453 116.834 1.00 61.39 426 GLU E C 1
ATOM 18601 O O . GLU C 2 449 ? 180.682 175.055 117.828 1.00 66.78 426 GLU E O 1
ATOM 18613 N N . GLN C 2 450 ? 181.955 176.618 116.818 1.00 59.48 427 GLN E N 1
ATOM 18614 C CA . GLN C 2 450 ? 181.886 177.521 117.961 1.00 59.97 427 GLN E CA 1
ATOM 18615 C C . GLN C 2 450 ? 180.458 177.987 118.207 1.00 60.93 427 GLN E C 1
ATOM 18616 O O . GLN C 2 450 ? 180.038 178.135 119.357 1.00 60.18 427 GLN E O 1
ATOM 18630 N N . GLU C 2 451 ? 179.699 178.230 117.136 1.00 58.05 428 GLU E N 1
ATOM 18631 C CA . GLU C 2 451 ? 178.306 178.641 117.295 1.00 57.05 428 GLU E CA 1
ATOM 18632 C C . GLU C 2 451 ? 177.482 177.553 117.974 1.00 60.57 428 GLU E C 1
ATOM 18633 O O . GLU C 2 451 ? 176.693 177.838 118.883 1.00 61.28 428 GLU E O 1
ATOM 18645 N N . ASP C 2 452 ? 177.645 176.301 117.542 1.00 60.75 429 ASP E N 1
ATOM 18646 C CA . ASP C 2 452 ? 176.908 175.203 118.168 1.00 58.92 429 ASP E CA 1
ATOM 18647 C C . ASP C 2 452 ? 177.308 175.034 119.631 1.00 58.48 429 ASP E C 1
ATOM 18648 O O . ASP C 2 452 ? 176.451 174.830 120.508 1.00 61.95 429 ASP E O 1
ATOM 18657 N N . HIS C 2 453 ? 178.612 175.119 119.909 1.00 55.51 430 HIS E N 1
ATOM 18658 C CA . HIS C 2 453 ? 179.093 175.019 121.282 1.00 55.79 430 HIS E CA 1
ATOM 18659 C C . HIS C 2 453 ? 178.513 176.133 122.143 1.00 56.11 430 HIS E C 1
ATOM 18660 O O . HIS C 2 453 ? 178.095 175.897 123.283 1.00 60.34 430 HIS E O 1
ATOM 18674 N N . ASP C 2 454 ? 178.466 177.354 121.606 1.00 53.37 431 ASP E N 1
ATOM 18675 C CA . ASP C 2 454 ? 177.915 178.479 122.349 1.00 54.28 431 ASP E CA 1
ATOM 18676 C C . ASP C 2 454 ? 176.420 178.308 122.578 1.00 54.26 431 ASP E C 1
ATOM 18677 O O . ASP C 2 454 ? 175.900 178.710 123.620 1.00 55.00 431 ASP E O 1
ATOM 18686 N N . ALA C 2 455 ? 175.709 177.724 121.612 1.00 51.63 432 ALA E N 1
ATOM 18687 C CA . ALA C 2 455 ? 174.283 177.475 121.805 1.00 49.44 432 ALA E CA 1
ATOM 18688 C C . ALA C 2 455 ? 174.045 176.496 122.948 1.00 50.16 432 ALA E C 1
ATOM 18689 O O . ALA C 2 455 ? 173.174 176.720 123.801 1.00 50.98 432 ALA E O 1
ATOM 18696 N N . LEU C 2 456 ? 174.816 175.408 122.992 1.00 51.13 433 LEU E N 1
ATOM 18697 C CA . LEU C 2 456 ? 174.649 174.454 124.089 1.00 49.32 433 LEU E CA 1
ATOM 18698 C C . LEU C 2 456 ? 175.053 175.076 125.426 1.00 46.47 433 LEU E C 1
ATOM 18699 O O . LEU C 2 456 ? 174.406 174.837 126.458 1.00 52.77 433 LEU E O 1
ATOM 18715 N N . LYS C 2 457 ? 176.116 175.885 125.424 1.00 41.84 434 LYS E N 1
ATOM 18716 C CA . LYS C 2 457 ? 176.514 176.599 126.634 1.00 45.95 434 LYS E CA 1
ATOM 18717 C C . LYS C 2 457 ? 175.409 177.537 127.104 1.00 46.32 434 LYS E C 1
ATOM 18718 O O . LYS C 2 457 ? 175.136 177.634 128.306 1.00 44.27 434 LYS E O 1
ATOM 18737 N N . GLU C 2 458 ? 174.764 178.237 126.170 1.00 46.42 435 GLU E N 1
ATOM 18738 C CA . GLU C 2 458 ? 173.660 179.120 126.524 1.00 46.52 435 GLU E CA 1
ATOM 18739 C C . GLU C 2 458 ? 172.496 178.337 127.109 1.00 45.16 435 GLU E C 1
ATOM 18740 O O . GLU C 2 458 ? 171.828 178.810 128.031 1.00 45.60 435 GLU E O 1
ATOM 18752 N N . ASP C 2 459 ? 172.222 177.147 126.571 1.00 46.10 436 ASP E N 1
ATOM 18753 C CA . ASP C 2 459 ? 171.162 176.315 127.135 1.00 45.11 436 ASP E CA 1
ATOM 18754 C C . ASP C 2 459 ? 171.474 175.936 128.579 1.00 44.12 436 ASP E C 1
ATOM 18755 O O . ASP C 2 459 ? 170.609 176.030 129.463 1.00 40.84 436 ASP E O 1
ATOM 18764 N N . TRP C 2 460 ? 172.715 175.518 128.843 1.00 39.71 437 TRP E N 1
ATOM 18765 C CA . TRP C 2 460 ? 173.092 175.180 130.215 1.00 38.81 437 TRP E CA 1
ATOM 18766 C C . TRP C 2 460 ? 172.995 176.398 131.130 1.00 41.10 437 TRP E C 1
ATOM 18767 O O . TRP C 2 460 ? 172.526 176.296 132.270 1.00 37.94 437 TRP E O 1
ATOM 18788 N N . GLN C 2 461 ? 173.431 177.562 130.644 1.00 39.96 438 GLN E N 1
ATOM 18789 C CA . GLN C 2 461 ? 173.381 178.770 131.462 1.00 37.10 438 GLN E CA 1
ATOM 18790 C C . GLN C 2 461 ? 171.944 179.190 131.746 1.00 38.14 438 GLN E C 1
ATOM 18791 O O . GLN C 2 461 ? 171.634 179.659 132.846 1.00 37.00 438 GLN E O 1
ATOM 18805 N N . PHE C 2 462 ? 171.054 179.044 130.763 1.00 37.59 439 PHE E N 1
ATOM 18806 C CA . PHE C 2 462 ? 169.649 179.363 130.989 1.00 38.84 439 PHE E CA 1
ATOM 18807 C C . PHE C 2 462 ? 169.030 178.413 132.004 1.00 35.94 439 PHE E C 1
ATOM 18808 O O . PHE C 2 462 ? 168.215 178.831 132.835 1.00 35.03 439 PHE E O 1
ATOM 18825 N N . VAL C 2 463 ? 169.390 177.129 131.942 1.00 38.37 440 VAL E N 1
ATOM 18826 C CA . VAL C 2 463 ? 168.924 176.190 132.960 1.00 37.45 440 VAL E CA 1
ATOM 18827 C C . VAL C 2 463 ? 169.415 176.624 134.335 1.00 36.88 440 VAL E C 1
ATOM 18828 O O . VAL C 2 463 ? 168.667 176.583 135.321 1.00 40.94 440 VAL E O 1
ATOM 18841 N N . ALA C 2 464 ? 170.679 177.045 134.422 1.00 32.43 441 ALA E N 1
ATOM 18842 C CA . ALA C 2 464 ? 171.217 177.517 135.694 1.00 34.17 441 ALA E CA 1
ATOM 18843 C C . ALA C 2 464 ? 170.456 178.737 136.199 1.00 31.31 441 ALA E C 1
ATOM 18844 O O . ALA C 2 464 ? 170.167 178.845 137.393 1.00 30.19 441 ALA E O 1
ATOM 18851 N N . MET C 2 465 ? 170.123 179.666 135.300 1.00 31.27 442 MET E N 1
ATOM 18852 C CA . MET C 2 465 ? 169.375 180.859 135.696 1.00 36.44 442 MET E CA 1
ATOM 18853 C C . MET C 2 465 ? 167.978 180.498 136.195 1.00 34.69 442 MET E C 1
ATOM 18854 O O . MET C 2 465 ? 167.500 181.057 137.191 1.00 36.70 442 MET E O 1
ATOM 18868 N N . VAL C 2 466 ? 167.300 179.584 135.498 1.00 34.25 443 VAL E N 1
ATOM 18869 C CA . VAL C 2 466 ? 165.960 179.174 135.912 1.00 37.65 443 VAL E CA 1
ATOM 18870 C C . VAL C 2 466 ? 166.015 178.509 137.279 1.00 36.76 443 VAL E C 1
ATOM 18871 O O . VAL C 2 466 ? 165.177 178.768 138.154 1.00 39.24 443 VAL E O 1
ATOM 18884 N N . VAL C 2 467 ? 167.005 177.640 137.484 1.00 33.62 444 VAL E N 1
ATOM 18885 C CA . VAL C 2 467 ? 167.160 176.972 138.771 1.00 32.31 444 VAL E CA 1
ATOM 18886 C C . VAL C 2 467 ? 167.477 177.992 139.859 1.00 32.71 444 VAL E C 1
ATOM 18887 O O . VAL C 2 467 ? 167.007 177.874 140.997 1.00 37.62 444 VAL E O 1
ATOM 18900 N N . ASP C 2 468 ? 168.270 179.013 139.526 1.00 33.64 445 ASP E N 1
ATOM 18901 C CA . ASP C 2 468 ? 168.587 180.060 140.492 1.00 37.19 445 ASP E CA 1
ATOM 18902 C C . ASP C 2 468 ? 167.339 180.833 140.902 1.00 36.00 445 ASP E C 1
ATOM 18903 O O . ASP C 2 468 ? 167.156 181.147 142.081 1.00 32.09 445 ASP E O 1
ATOM 18912 N N . ARG C 2 469 ? 166.473 181.157 139.939 1.00 36.98 446 ARG E N 1
ATOM 18913 C CA . ARG C 2 469 ? 165.238 181.867 140.270 1.00 39.16 446 ARG E CA 1
ATOM 18914 C C . ARG C 2 469 ? 164.305 180.997 141.108 1.00 31.81 446 ARG E C 1
ATOM 18915 O O . ARG C 2 469 ? 163.663 181.485 142.052 1.00 36.85 446 ARG E O 1
ATOM 18936 N N . LEU C 2 470 ? 164.206 179.709 140.767 1.00 38.42 447 LEU E N 1
ATOM 18937 C CA . LEU C 2 470 ? 163.392 178.794 141.560 1.00 38.55 447 LEU E CA 1
ATOM 18938 C C . LEU C 2 470 ? 163.903 178.727 142.993 1.00 38.81 447 LEU E C 1
ATOM 18939 O O . LEU C 2 470 ? 163.119 178.771 143.950 1.00 42.56 447 LEU E O 1
ATOM 18955 N N . PHE C 2 471 ? 165.223 178.629 143.157 1.00 34.97 448 PHE E N 1
ATOM 18956 C CA . PHE C 2 471 ? 165.802 178.632 144.493 1.00 37.83 448 PHE E CA 1
ATOM 18957 C C . PHE C 2 471 ? 165.571 179.957 145.201 1.00 34.30 448 PHE E C 1
ATOM 18958 O O . PHE C 2 471 ? 165.385 179.968 146.416 1.00 38.87 448 PHE E O 1
ATOM 18975 N N . LEU C 2 472 ? 165.593 181.076 144.477 1.00 33.94 449 LEU E N 1
ATOM 18976 C CA . LEU C 2 472 ? 165.326 182.366 145.106 1.00 33.95 449 LEU E CA 1
ATOM 18977 C C . LEU C 2 472 ? 163.924 182.397 145.701 1.00 37.12 449 LEU E C 1
ATOM 18978 O O . LEU C 2 472 ? 163.734 182.786 146.861 1.00 40.34 449 LEU E O 1
ATOM 18994 N N . TRP C 2 473 ? 162.929 181.978 144.919 1.00 39.46 450 TRP E N 1
ATOM 18995 C CA . TRP C 2 473 ? 161.559 181.980 145.428 1.00 39.05 450 TRP E CA 1
ATOM 18996 C C . TRP C 2 473 ? 161.390 180.987 146.574 1.00 36.90 450 TRP E C 1
ATOM 18997 O O . TRP C 2 473 ? 160.741 181.298 147.584 1.00 41.64 450 TRP E O 1
ATOM 19018 N N . THR C 2 474 ? 161.979 179.794 146.446 1.00 35.27 451 THR E N 1
ATOM 19019 C CA . THR C 2 474 ? 161.892 178.805 147.515 1.00 35.84 451 THR E CA 1
ATOM 19020 C C . THR C 2 474 ? 162.543 179.317 148.793 1.00 37.19 451 THR E C 1
ATOM 19021 O O . THR C 2 474 ? 162.012 179.117 149.892 1.00 44.42 451 THR E O 1
ATOM 19032 N N . PHE C 2 475 ? 163.695 179.976 148.670 1.00 35.75 452 PHE E N 1
ATOM 19033 C CA . PHE C 2 475 ? 164.389 180.490 149.841 1.00 38.78 452 PHE E CA 1
ATOM 19034 C C . PHE C 2 475 ? 163.597 181.613 150.491 1.00 37.23 452 PHE E C 1
ATOM 19035 O O . PHE C 2 475 ? 163.531 181.691 151.720 1.00 40.75 452 PHE E O 1
ATOM 19052 N N . ILE C 2 476 ? 162.977 182.481 149.685 1.00 37.71 453 ILE E N 1
ATOM 19053 C CA . ILE C 2 476 ? 162.124 183.527 150.247 1.00 37.40 453 ILE E CA 1
ATOM 19054 C C . ILE C 2 476 ? 160.981 182.903 151.038 1.00 41.34 453 ILE E C 1
ATOM 19055 O O . ILE C 2 476 ? 160.693 183.311 152.169 1.00 42.46 453 ILE E O 1
ATOM 19071 N N . ILE C 2 477 ? 160.327 181.892 150.463 1.00 39.80 454 ILE E N 1
ATOM 19072 C CA . ILE C 2 477 ? 159.177 181.281 151.128 1.00 40.94 454 ILE E CA 1
ATOM 19073 C C . ILE C 2 477 ? 159.604 180.613 152.431 1.00 38.94 454 ILE E C 1
ATOM 19074 O O . ILE C 2 477 ? 158.984 180.816 153.483 1.00 41.27 454 ILE E O 1
ATOM 19090 N N . PHE C 2 478 ? 160.667 179.804 152.383 1.00 42.20 455 PHE E N 1
ATOM 19091 C CA . PHE C 2 478 ? 161.107 179.087 153.576 1.00 41.22 455 PHE E CA 1
ATOM 19092 C C . PHE C 2 478 ? 161.580 180.054 154.654 1.00 41.07 455 PHE E C 1
ATOM 19093 O O . PHE C 2 478 ? 161.248 179.890 155.835 1.00 46.61 455 PHE E O 1
ATOM 19110 N N . THR C 2 479 ? 162.351 181.070 154.262 1.00 37.54 456 THR E N 1
ATOM 19111 C CA . THR C 2 479 ? 162.820 182.080 155.199 1.00 36.41 456 THR E CA 1
ATOM 19112 C C . THR C 2 479 ? 161.654 182.784 155.874 1.00 38.91 456 THR E C 1
ATOM 19113 O O . THR C 2 479 ? 161.622 182.915 157.103 1.00 43.50 456 THR E O 1
ATOM 19124 N N . SER C 2 480 ? 160.687 183.251 155.081 1.00 39.98 457 SER E N 1
ATOM 19125 C CA . SER C 2 480 ? 159.559 183.981 155.644 1.00 39.29 457 SER E CA 1
ATOM 19126 C C . SER C 2 480 ? 158.750 183.101 156.583 1.00 39.01 457 SER E C 1
ATOM 19127 O O . SER C 2 480 ? 158.395 183.529 157.686 1.00 45.31 457 SER E O 1
ATOM 19135 N N . VAL C 2 481 ? 158.471 181.860 156.179 1.00 38.80 458 VAL E N 1
ATOM 19136 C CA . VAL C 2 481 ? 157.650 180.983 157.008 1.00 42.61 458 VAL E CA 1
ATOM 19137 C C . VAL C 2 481 ? 158.359 180.668 158.321 1.00 41.46 458 VAL E C 1
ATOM 19138 O O . VAL C 2 481 ? 157.763 180.760 159.400 1.00 46.92 458 VAL E O 1
ATOM 19151 N N . GLY C 2 482 ? 159.643 180.305 158.255 1.00 39.04 459 GLY E N 1
ATOM 19152 C CA . GLY C 2 482 ? 160.362 179.969 159.474 1.00 35.66 459 GLY E CA 1
ATOM 19153 C C . GLY C 2 482 ? 160.522 181.154 160.407 1.00 34.65 459 GLY E C 1
ATOM 19154 O O . GLY C 2 482 ? 160.313 181.036 161.621 1.00 44.09 459 GLY E O 1
ATOM 19158 N N . THR C 2 483 ? 160.891 182.314 159.856 1.00 33.38 460 THR E N 1
ATOM 19159 C CA . THR C 2 483 ? 161.042 183.506 160.678 1.00 37.88 460 THR E CA 1
ATOM 19160 C C . THR C 2 483 ? 159.717 183.901 161.311 1.00 38.38 460 THR E C 1
ATOM 19161 O O . THR C 2 483 ? 159.674 184.260 162.491 1.00 39.40 460 THR E O 1
ATOM 19172 N N . LEU C 2 484 ? 158.624 183.835 160.545 1.00 40.89 461 LEU E N 1
ATOM 19173 C CA . LEU C 2 484 ? 157.318 184.180 161.091 1.00 39.21 461 LEU E CA 1
ATOM 19174 C C . LEU C 2 484 ? 156.920 183.214 162.197 1.00 37.28 461 LEU E C 1
ATOM 19175 O O . LEU C 2 484 ? 156.388 183.636 163.227 1.00 40.53 461 LEU E O 1
ATOM 19191 N N . VAL C 2 485 ? 157.175 181.918 162.009 1.00 30.45 462 VAL E N 1
ATOM 19192 C CA . VAL C 2 485 ? 156.810 180.936 163.029 1.00 35.38 462 VAL E CA 1
ATOM 19193 C C . VAL C 2 485 ? 157.572 181.210 164.321 1.00 37.02 462 VAL E C 1
ATOM 19194 O O . VAL C 2 485 ? 156.984 181.279 165.409 1.00 43.21 462 VAL E O 1
ATOM 19207 N N . ILE C 2 486 ? 158.891 181.391 164.218 1.00 32.45 463 ILE E N 1
ATOM 19208 C CA . ILE C 2 486 ? 159.697 181.615 165.416 1.00 35.71 463 ILE E CA 1
ATOM 19209 C C . ILE C 2 486 ? 159.318 182.937 166.081 1.00 31.35 463 ILE E C 1
ATOM 19210 O O . ILE C 2 486 ? 159.208 183.021 167.312 1.00 37.26 463 ILE E O 1
ATOM 19226 N N . PHE C 2 487 ? 159.097 183.985 165.284 1.00 31.15 464 PHE E N 1
ATOM 19227 C CA . PHE C 2 487 ? 158.808 185.297 165.849 1.00 30.54 464 PHE E CA 1
ATOM 19228 C C . PHE C 2 487 ? 157.422 185.333 166.480 1.00 33.20 464 PHE E C 1
ATOM 19229 O O . PHE C 2 487 ? 157.211 186.034 167.472 1.00 37.59 464 PHE E O 1
ATOM 19246 N N . LEU C 2 488 ? 156.461 184.597 165.917 1.00 35.64 465 LEU E N 1
ATOM 19247 C CA . LEU C 2 488 ? 155.149 184.501 166.545 1.00 34.65 465 LEU E CA 1
ATOM 19248 C C . LEU C 2 488 ? 155.210 183.687 167.825 1.00 36.65 465 LEU E C 1
ATOM 19249 O O . LEU C 2 488 ? 154.513 184.008 168.793 1.00 42.05 465 LEU E O 1
ATOM 19265 N N . ASP C 2 489 ? 156.029 182.633 167.852 1.00 32.79 466 ASP E N 1
ATOM 19266 C CA . ASP C 2 489 ? 156.212 181.885 169.090 1.00 32.30 466 ASP E CA 1
ATOM 19267 C C . ASP C 2 489 ? 156.808 182.772 170.177 1.00 35.92 466 ASP E C 1
ATOM 19268 O O . ASP C 2 489 ? 156.391 182.708 171.339 1.00 38.93 466 ASP E O 1
ATOM 19277 N N . ALA C 2 490 ? 157.780 183.611 169.816 1.00 33.02 467 ALA E N 1
ATOM 19278 C CA . ALA C 2 490 ? 158.374 184.521 170.793 1.00 29.16 467 ALA E CA 1
ATOM 19279 C C . ALA C 2 490 ? 157.384 185.597 171.230 1.00 34.18 467 ALA E C 1
ATOM 19280 O O . ALA C 2 490 ? 157.266 185.900 172.422 1.00 31.36 467 ALA E O 1
ATOM 19287 N N . THR C 2 491 ? 156.669 186.193 170.273 1.00 36.58 468 THR E N 1
ATOM 19288 C CA . THR C 2 491 ? 155.824 187.346 170.572 1.00 37.05 468 THR E CA 1
ATOM 19289 C C . THR C 2 491 ? 154.646 186.967 171.459 1.00 36.35 468 THR E C 1
ATOM 19290 O O . THR C 2 491 ? 154.279 187.722 172.366 1.00 40.62 468 THR E O 1
ATOM 19301 N N . TYR C 2 492 ? 154.039 185.809 171.213 1.00 39.12 469 TYR E N 1
ATOM 19302 C CA . TYR C 2 492 ? 152.852 185.387 171.943 1.00 39.91 469 TYR E CA 1
ATOM 19303 C C . TYR C 2 492 ? 153.178 184.665 173.248 1.00 36.41 469 TYR E C 1
ATOM 19304 O O . TYR C 2 492 ? 152.258 184.195 173.924 1.00 44.76 469 TYR E O 1
ATOM 19322 N N . HIS C 2 493 ? 154.453 184.571 173.622 1.00 33.33 470 HIS E N 1
ATOM 19323 C CA . HIS C 2 493 ? 154.836 184.055 174.934 1.00 32.07 470 HIS E CA 1
ATOM 19324 C C . HIS C 2 493 ? 154.703 185.191 175.939 1.00 36.47 470 HIS E C 1
ATOM 19325 O O . HIS C 2 493 ? 155.628 185.983 176.126 1.00 38.47 470 HIS E O 1
ATOM 19339 N N . LEU C 2 494 ? 153.548 185.270 176.588 1.00 40.57 471 LEU E N 1
ATOM 19340 C CA . LEU C 2 494 ? 153.207 186.346 177.504 1.00 34.91 471 LEU E CA 1
ATOM 19341 C C . LEU C 2 494 ? 153.391 185.898 178.950 1.00 32.52 471 LEU E C 1
ATOM 19342 O O . LEU C 2 494 ? 153.340 184.699 179.245 1.00 37.01 471 LEU E O 1
ATOM 19358 N N . PRO C 2 495 ? 153.609 186.824 179.884 1.00 37.17 472 PRO E N 1
ATOM 19359 C CA . PRO C 2 495 ? 153.703 186.431 181.291 1.00 31.61 472 PRO E CA 1
ATOM 19360 C C . PRO C 2 495 ? 152.352 185.970 181.809 1.00 29.46 472 PRO E C 1
ATOM 19361 O O . PRO C 2 495 ? 151.313 186.309 181.224 1.00 35.91 472 PRO E O 1
ATOM 19372 N N . PRO C 2 496 ? 152.314 185.202 182.894 1.00 37.22 473 PRO E N 1
ATOM 19373 C CA . PRO C 2 496 ? 151.037 184.646 183.353 1.00 35.54 473 PRO E CA 1
ATOM 19374 C C . PRO C 2 496 ? 150.147 185.734 183.933 1.00 35.34 473 PRO E C 1
ATOM 19375 O O . PRO C 2 496 ? 150.628 186.576 184.705 1.00 38.16 473 PRO E O 1
ATOM 19386 N N . PRO C 2 497 ? 148.851 185.774 183.588 1.00 36.60 474 PRO E N 1
ATOM 19387 C CA . PRO C 2 497 ? 147.972 186.758 184.245 1.00 37.89 474 PRO E CA 1
ATOM 19388 C C . PRO C 2 497 ? 147.843 186.555 185.744 1.00 35.40 474 PRO E C 1
ATOM 19389 O O . PRO C 2 497 ? 147.676 187.540 186.474 1.00 39.58 474 PRO E O 1
ATOM 19400 N N . ASP C 2 498 ? 147.906 185.308 186.222 1.00 35.83 475 ASP E N 1
ATOM 19401 C CA . ASP C 2 498 ? 147.797 184.967 187.632 1.00 38.96 475 ASP E CA 1
ATOM 19402 C C . ASP C 2 498 ? 149.070 184.267 188.103 1.00 37.67 475 ASP E C 1
ATOM 19403 O O . ASP C 2 498 ? 149.600 183.422 187.374 1.00 44.26 475 ASP E O 1
ATOM 19412 N N . PRO C 2 499 ? 149.593 184.582 189.298 1.00 38.00 476 PRO E N 1
ATOM 19413 C CA . PRO C 2 499 ? 150.812 183.884 189.744 1.00 33.91 476 PRO E CA 1
ATOM 19414 C C . PRO C 2 499 ? 150.629 182.391 189.952 1.00 31.40 476 PRO E C 1
ATOM 19415 O O . PRO C 2 499 ? 151.608 181.643 189.849 1.00 35.62 476 PRO E O 1
ATOM 19426 N N . PHE C 2 500 ? 149.407 181.933 190.233 1.00 35.15 477 PHE E N 1
ATOM 19427 C CA . PHE C 2 500 ? 149.132 180.544 190.605 1.00 35.98 477 PHE E CA 1
ATOM 19428 C C . PHE C 2 500 ? 148.058 179.998 189.673 1.00 36.46 477 PHE E C 1
ATOM 19429 O O . PHE C 2 500 ? 146.905 179.807 190.079 1.00 43.55 477 PHE E O 1
ATOM 19446 N N . PRO C 2 501 ? 148.401 179.736 188.413 1.00 42.97 478 PRO E N 1
ATOM 19447 C CA . PRO C 2 501 ? 147.395 179.242 187.469 1.00 45.47 478 PRO E CA 1
ATOM 19448 C C . PRO C 2 501 ? 146.967 177.818 187.784 1.00 45.67 478 PRO E C 1
ATOM 19449 O O . PRO C 2 501 ? 147.707 177.036 188.385 1.00 47.35 478 PRO E O 1
ATOM 19460 N N . SER C 2 502 ? 145.750 177.488 187.362 1.00 56.26 479 SER E N 1
ATOM 19461 C CA . SER C 2 502 ? 145.246 176.131 187.515 1.00 57.76 479 SER E CA 1
ATOM 19462 C C . SER C 2 502 ? 146.043 175.178 186.633 1.00 57.44 479 SER E C 1
ATOM 19463 O O . SER C 2 502 ? 146.332 175.486 185.473 1.00 57.10 479 SER E O 1
ATOM 19471 N N . ARG C 2 503 ? 146.398 174.022 187.190 1.00 64.13 480 ARG E N 1
ATOM 19472 C CA . ARG C 2 503 ? 147.148 172.995 186.469 1.00 64.56 480 ARG E CA 1
ATOM 19473 C C . ARG C 2 503 ? 146.380 171.679 186.458 1.00 63.01 480 ARG E C 1
ATOM 19474 O O . ARG C 2 503 ? 145.216 171.632 186.063 1.00 63.95 480 ARG E O 1
ATOM 19495 N N . LEU D 3 22 ? 201.888 208.302 231.098 1.00 46.62 1 LEU D N 1
ATOM 19496 C CA . LEU D 3 22 ? 200.493 208.722 230.802 1.00 36.99 1 LEU D CA 1
ATOM 19497 C C . LEU D 3 22 ? 199.621 208.398 232.015 1.00 37.62 1 LEU D C 1
ATOM 19498 O O . LEU D 3 22 ? 198.495 207.917 231.882 1.00 43.91 1 LEU D O 1
ATOM 19514 N N . ASN D 3 23 ? 200.151 208.646 233.213 1.00 37.70 2 ASN D N 1
ATOM 19515 C CA . ASN D 3 23 ? 199.349 208.449 234.414 1.00 38.77 2 ASN D CA 1
ATOM 19516 C C . ASN D 3 23 ? 198.129 209.360 234.407 1.00 39.13 2 ASN D C 1
ATOM 19517 O O . ASN D 3 23 ? 197.076 209.006 234.952 1.00 40.04 2 ASN D O 1
ATOM 19528 N N . GLU D 3 24 ? 198.239 210.527 233.767 1.00 30.37 3 GLU D N 1
ATOM 19529 C CA . GLU D 3 24 ? 197.141 211.483 233.803 1.00 32.60 3 GLU D CA 1
ATOM 19530 C C . GLU D 3 24 ? 195.951 211.015 232.972 1.00 30.52 3 GLU D C 1
ATOM 19531 O O . GLU D 3 24 ? 194.815 211.071 233.450 1.00 37.80 3 GLU D O 1
ATOM 19543 N N . GLU D 3 25 ? 196.165 210.538 231.735 1.00 26.35 4 GLU D N 1
ATOM 19544 C CA . GLU D 3 25 ? 194.991 210.082 230.991 1.00 35.17 4 GLU D CA 1
ATOM 19545 C C . GLU D 3 25 ? 194.531 208.716 231.468 1.00 27.66 4 GLU D C 1
ATOM 19546 O O . GLU D 3 25 ? 193.371 208.360 231.263 1.00 32.04 4 GLU D O 1
ATOM 19558 N N . GLU D 3 26 ? 195.416 207.927 232.077 1.00 30.23 5 GLU D N 1
ATOM 19559 C CA . GLU D 3 26 ? 194.959 206.722 232.758 1.00 27.24 5 GLU D CA 1
ATOM 19560 C C . GLU D 3 26 ? 193.972 207.086 233.858 1.00 25.34 5 GLU D C 1
ATOM 19561 O O . GLU D 3 26 ? 192.885 206.502 233.961 1.00 29.03 5 GLU D O 1
ATOM 19573 N N . ARG D 3 27 ? 194.323 208.091 234.662 1.00 26.19 6 ARG D N 1
ATOM 19574 C CA . ARG D 3 27 ? 193.418 208.568 235.699 1.00 30.63 6 ARG D CA 1
ATOM 19575 C C . ARG D 3 27 ? 192.146 209.152 235.093 1.00 27.83 6 ARG D C 1
ATOM 19576 O O . ARG D 3 27 ? 191.053 208.971 235.637 1.00 33.12 6 ARG D O 1
ATOM 19597 N N . LEU D 3 28 ? 192.268 209.847 233.961 1.00 22.57 7 LEU D N 1
ATOM 19598 C CA . LEU D 3 28 ? 191.093 210.432 233.319 1.00 21.59 7 LEU D CA 1
ATOM 19599 C C . LEU D 3 28 ? 190.150 209.357 232.786 1.00 23.23 7 LEU D C 1
ATOM 19600 O O . LEU D 3 28 ? 188.930 209.479 232.918 1.00 29.18 7 LEU D O 1
ATOM 19616 N N . ILE D 3 29 ? 190.693 208.315 232.153 1.00 22.57 8 ILE D N 1
ATOM 19617 C CA . ILE D 3 29 ? 189.865 207.212 231.677 1.00 22.54 8 ILE D CA 1
ATOM 19618 C C . ILE D 3 29 ? 189.196 206.517 232.852 1.00 27.70 8 ILE D C 1
ATOM 19619 O O . ILE D 3 29 ? 188.013 206.156 232.780 1.00 32.46 8 ILE D O 1
ATOM 19635 N N . ARG D 3 30 ? 189.934 206.317 233.947 1.00 18.68 9 ARG D N 1
ATOM 19636 C CA . ARG D 3 30 ? 189.339 205.739 235.145 1.00 29.66 9 ARG D CA 1
ATOM 19637 C C . ARG D 3 30 ? 188.203 206.606 235.670 1.00 29.16 9 ARG D C 1
ATOM 19638 O O . ARG D 3 30 ? 187.171 206.085 236.105 1.00 31.80 9 ARG D O 1
ATOM 19659 N N . HIS D 3 31 ? 188.380 207.925 235.637 1.00 24.16 10 HIS D N 1
ATOM 19660 C CA . HIS D 3 31 ? 187.349 208.833 236.120 1.00 29.45 10 HIS D CA 1
ATOM 19661 C C . HIS D 3 31 ? 186.127 208.817 235.207 1.00 28.71 10 HIS D C 1
ATOM 19662 O O . HIS D 3 31 ? 184.989 208.889 235.681 1.00 32.98 10 HIS D O 1
ATOM 19676 N N . LEU D 3 32 ? 186.341 208.728 233.896 1.00 16.06 11 LEU D N 1
ATOM 19677 C CA . LEU D 3 32 ? 185.224 208.797 232.961 1.00 22.84 11 LEU D CA 1
ATOM 19678 C C . LEU D 3 32 ? 184.417 207.505 232.932 1.00 24.20 11 LEU D C 1
ATOM 19679 O O . LEU D 3 32 ? 183.183 207.552 232.890 1.00 31.74 11 LEU D O 1
ATOM 19695 N N . PHE D 3 33 ? 185.085 206.349 232.967 1.00 23.75 12 PHE D N 1
ATOM 19696 C CA . PHE D 3 33 ? 184.423 205.077 232.696 1.00 25.96 12 PHE D CA 1
ATOM 19697 C C . PHE D 3 33 ? 184.203 204.212 233.928 1.00 25.12 12 PHE D C 1
ATOM 19698 O O . PHE D 3 33 ? 183.237 203.444 233.953 1.00 29.77 12 PHE D O 1
ATOM 19715 N N . GLN D 3 34 ? 185.058 204.310 234.947 1.00 26.76 13 GLN D N 1
ATOM 19716 C CA . GLN D 3 34 ? 184.928 203.501 236.156 1.00 27.87 13 GLN D CA 1
ATOM 19717 C C . GLN D 3 34 ? 184.326 204.261 237.329 1.00 29.25 13 GLN D C 1
ATOM 19718 O O . GLN D 3 34 ? 183.693 203.645 238.191 1.00 37.86 13 GLN D O 1
ATOM 19732 N N . GLU D 3 35 ? 184.502 205.582 237.386 1.00 31.24 14 GLU D N 1
ATOM 19733 C CA . GLU D 3 35 ? 183.948 206.354 238.494 1.00 29.12 14 GLU D CA 1
ATOM 19734 C C . GLU D 3 35 ? 182.519 206.798 238.199 1.00 31.34 14 GLU D C 1
ATOM 19735 O O . GLU D 3 35 ? 181.638 206.687 239.059 1.00 38.37 14 GLU D O 1
ATOM 19747 N N . LYS D 3 36 ? 182.269 207.299 236.991 1.00 33.43 15 LYS D N 1
ATOM 19748 C CA . LYS D 3 36 ? 180.955 207.812 236.618 1.00 33.19 15 LYS D CA 1
ATOM 19749 C C . LYS D 3 36 ? 180.038 206.756 236.010 1.00 34.65 15 LYS D C 1
ATOM 19750 O O . LYS D 3 36 ? 178.856 207.043 235.793 1.00 43.25 15 LYS D O 1
ATOM 19769 N N . GLY D 3 37 ? 180.534 205.553 235.736 1.00 30.89 16 GLY D N 1
ATOM 19770 C CA . GLY D 3 37 ? 179.681 204.489 235.241 1.00 29.11 16 GLY D CA 1
ATOM 19771 C C . GLY D 3 37 ? 179.101 204.765 233.869 1.00 29.86 16 GLY D C 1
ATOM 19772 O O . GLY D 3 37 ? 177.889 204.937 233.720 1.00 36.92 16 GLY D O 1
ATOM 19776 N N . TYR D 3 38 ? 179.964 204.810 232.860 1.00 29.78 17 TYR D N 1
ATOM 19777 C CA . TYR D 3 38 ? 179.526 205.062 231.495 1.00 21.77 17 TYR D CA 1
ATOM 19778 C C . TYR D 3 38 ? 178.857 203.820 230.914 1.00 18.19 17 TYR D C 1
ATOM 19779 O O . TYR D 3 38 ? 179.410 202.719 230.984 1.00 23.96 17 TYR D O 1
ATOM 19797 N N . ASN D 3 39 ? 177.670 204.002 230.333 1.00 23.81 18 ASN D N 1
ATOM 19798 C CA . ASN D 3 39 ? 176.919 202.935 229.675 1.00 18.58 18 ASN D CA 1
ATOM 19799 C C . ASN D 3 39 ? 176.830 203.268 228.191 1.00 20.36 18 ASN D C 1
ATOM 19800 O O . ASN D 3 39 ? 176.014 204.102 227.784 1.00 20.72 18 ASN D O 1
ATOM 19811 N N . LYS D 3 40 ? 177.659 202.605 227.383 1.00 22.91 19 LYS D N 1
ATOM 19812 C CA . LYS D 3 40 ? 177.695 202.893 225.955 1.00 22.53 19 LYS D CA 1
ATOM 19813 C C . LYS D 3 40 ? 176.429 202.447 225.233 1.00 22.72 19 LYS D C 1
ATOM 19814 O O . LYS D 3 40 ? 176.193 202.884 224.102 1.00 19.80 19 LYS D O 1
ATOM 19833 N N . GLU D 3 41 ? 175.613 201.590 225.851 1.00 18.16 20 GLU D N 1
ATOM 19834 C CA . GLU D 3 41 ? 174.366 201.172 225.220 1.00 23.98 20 GLU D CA 1
ATOM 19835 C C . GLU D 3 41 ? 173.350 202.307 225.168 1.00 21.89 20 GLU D C 1
ATOM 19836 O O . GLU D 3 41 ? 172.486 202.317 224.286 1.00 26.29 20 GLU D O 1
ATOM 19848 N N . LEU D 3 42 ? 173.433 203.260 226.093 1.00 18.96 21 LEU D N 1
ATOM 19849 C CA . LEU D 3 42 ? 172.497 204.372 226.153 1.00 14.96 21 LEU D CA 1
ATOM 19850 C C . LEU D 3 42 ? 173.020 205.558 225.353 1.00 19.50 21 LEU D C 1
ATOM 19851 O O . LEU D 3 42 ? 174.220 205.839 225.334 1.00 26.81 21 LEU D O 1
ATOM 19867 N N . ARG D 3 43 ? 172.100 206.252 224.688 1.00 25.28 22 ARG D N 1
ATOM 19868 C CA . ARG D 3 43 ? 172.458 207.450 223.955 1.00 21.51 22 ARG D CA 1
ATOM 19869 C C . ARG D 3 43 ? 172.867 208.553 224.932 1.00 19.14 22 ARG D C 1
ATOM 19870 O O . ARG D 3 43 ? 172.466 208.535 226.097 1.00 27.51 22 ARG D O 1
ATOM 19891 N N . PRO D 3 44 ? 173.673 209.533 224.482 1.00 25.23 23 PRO D N 1
ATOM 19892 C CA . PRO D 3 44 ? 173.976 210.678 225.370 1.00 24.47 23 PRO D CA 1
ATOM 19893 C C . PRO D 3 44 ? 172.876 211.734 225.358 1.00 20.95 23 PRO D C 1
ATOM 19894 O O . PRO D 3 44 ? 172.964 212.775 224.700 1.00 29.93 23 PRO D O 1
ATOM 19905 N N . VAL D 3 45 ? 171.804 211.465 226.106 1.00 27.89 24 VAL D N 1
ATOM 19906 C CA . VAL D 3 45 ? 170.667 212.373 226.216 1.00 28.18 24 VAL D CA 1
ATOM 19907 C C . VAL D 3 45 ? 170.170 212.364 227.653 1.00 28.80 24 VAL D C 1
ATOM 19908 O O . VAL D 3 45 ? 170.174 211.330 228.327 1.00 36.62 24 VAL D O 1
ATOM 19921 N N . ALA D 3 46 ? 169.733 213.535 228.120 1.00 33.31 25 ALA D N 1
ATOM 19922 C CA . ALA D 3 46 ? 169.171 213.639 229.461 1.00 34.76 25 ALA D CA 1
ATOM 19923 C C . ALA D 3 46 ? 167.821 212.937 229.557 1.00 33.66 25 ALA D C 1
ATOM 19924 O O . ALA D 3 46 ? 167.507 212.334 230.589 1.00 40.77 25 ALA D O 1
ATOM 19931 N N . HIS D 3 47 ? 167.014 213.012 228.498 1.00 33.78 26 HIS D N 1
ATOM 19932 C CA . HIS D 3 47 ? 165.713 212.359 228.439 1.00 35.99 26 HIS D CA 1
ATOM 19933 C C . HIS D 3 47 ? 165.588 211.594 227.131 1.00 33.31 26 HIS D C 1
ATOM 19934 O O . HIS D 3 47 ? 166.235 211.926 226.134 1.00 38.73 26 HIS D O 1
ATOM 19948 N N . LYS D 3 48 ? 164.743 210.560 227.148 1.00 30.39 27 LYS D N 1
ATOM 19949 C CA . LYS D 3 48 ? 164.604 209.696 225.980 1.00 32.84 27 LYS D CA 1
ATOM 19950 C C . LYS D 3 48 ? 164.062 210.454 224.774 1.00 34.33 27 LYS D C 1
ATOM 19951 O O . LYS D 3 48 ? 164.443 210.158 223.637 1.00 35.28 27 LYS D O 1
ATOM 19970 N N . GLU D 3 49 ? 163.190 211.438 224.996 1.00 35.10 28 GLU D N 1
ATOM 19971 C CA . GLU D 3 49 ? 162.567 212.140 223.879 1.00 36.22 28 GLU D CA 1
ATOM 19972 C C . GLU D 3 49 ? 163.528 213.072 223.150 1.00 35.93 28 GLU D C 1
ATOM 19973 O O . GLU D 3 49 ? 163.205 213.515 222.043 1.00 38.41 28 GLU D O 1
ATOM 19985 N N . GLU D 3 50 ? 164.689 213.378 223.723 1.00 32.04 29 GLU D N 1
ATOM 19986 C CA . GLU D 3 50 ? 165.665 214.197 223.023 1.00 32.40 29 GLU D CA 1
ATOM 19987 C C . GLU D 3 50 ? 166.363 213.388 221.932 1.00 29.52 29 GLU D C 1
ATOM 19988 O O . GLU D 3 50 ? 166.428 212.157 221.976 1.00 33.61 29 GLU D O 1
ATOM 20000 N N . SER D 3 51 ? 166.893 214.108 220.946 1.00 26.74 30 SER D N 1
ATOM 20001 C CA . SER D 3 51 ? 167.585 213.528 219.806 1.00 22.29 30 SER D CA 1
ATOM 20002 C C . SER D 3 51 ? 169.041 213.974 219.805 1.00 23.13 30 SER D C 1
ATOM 20003 O O . SER D 3 51 ? 169.351 215.135 220.085 1.00 30.73 30 SER D O 1
ATOM 20011 N N . VAL D 3 52 ? 169.932 213.039 219.489 1.00 22.06 31 VAL D N 1
ATOM 20012 C CA . VAL D 3 52 ? 171.365 213.308 219.427 1.00 17.64 31 VAL D CA 1
ATOM 20013 C C . VAL D 3 52 ? 171.689 213.871 218.050 1.00 17.88 31 VAL D C 1
ATOM 20014 O O . VAL D 3 52 ? 171.449 213.218 217.030 1.00 22.05 31 VAL D O 1
ATOM 20027 N N . ASP D 3 53 ? 172.244 215.077 218.018 1.00 19.02 32 ASP D N 1
ATOM 20028 C CA . ASP D 3 53 ? 172.660 215.690 216.764 1.00 23.60 32 ASP D CA 1
ATOM 20029 C C . ASP D 3 53 ? 173.976 215.068 216.315 1.00 16.86 32 ASP D C 1
ATOM 20030 O O . ASP D 3 53 ? 174.949 215.051 217.075 1.00 24.33 32 ASP D O 1
ATOM 20039 N N . VAL D 3 54 ? 174.001 214.557 215.088 1.00 13.71 33 VAL D N 1
ATOM 20040 C CA . VAL D 3 54 ? 175.182 213.926 214.509 1.00 12.58 33 VAL D CA 1
ATOM 20041 C C . VAL D 3 54 ? 175.504 214.655 213.215 1.00 10.37 33 VAL D C 1
ATOM 20042 O O . VAL D 3 54 ? 174.740 214.574 212.245 1.00 23.98 33 VAL D O 1
ATOM 20055 N N . ALA D 3 55 ? 176.629 215.364 213.198 1.00 16.92 34 ALA D N 1
ATOM 20056 C CA . ALA D 3 55 ? 177.092 216.074 212.017 1.00 16.96 34 ALA D CA 1
ATOM 20057 C C . ALA D 3 55 ? 177.959 215.135 211.193 1.00 15.72 34 ALA D C 1
ATOM 20058 O O . ALA D 3 55 ? 178.855 214.479 211.735 1.00 25.50 34 ALA D O 1
ATOM 20065 N N . LEU D 3 56 ? 177.691 215.074 209.892 1.00 18.56 35 LEU D N 1
ATOM 20066 C CA . LEU D 3 56 ? 178.403 214.192 208.980 1.00 10.14 35 LEU D CA 1
ATOM 20067 C C . LEU D 3 56 ? 179.071 214.999 207.878 1.00 15.43 35 LEU D C 1
ATOM 20068 O O . LEU D 3 56 ? 178.499 215.961 207.358 1.00 21.00 35 LEU D O 1
ATOM 20084 N N . ALA D 3 57 ? 180.297 214.604 207.548 1.00 17.84 36 ALA D N 1
ATOM 20085 C CA . ALA D 3 57 ? 180.967 215.061 206.341 1.00 18.82 36 ALA D CA 1
ATOM 20086 C C . ALA D 3 57 ? 181.616 213.858 205.679 1.00 17.99 36 ALA D C 1
ATOM 20087 O O . ALA D 3 57 ? 181.903 212.853 206.330 1.00 21.64 36 ALA D O 1
ATOM 20094 N N . LEU D 3 58 ? 181.828 213.962 204.371 1.00 10.84 37 LEU D N 1
ATOM 20095 C CA . LEU D 3 58 ? 182.440 212.895 203.591 1.00 16.22 37 LEU D CA 1
ATOM 20096 C C . LEU D 3 58 ? 183.605 213.459 202.800 1.00 14.44 37 LEU D C 1
ATOM 20097 O O . LEU D 3 58 ? 183.449 214.453 202.084 1.00 20.65 37 LEU D O 1
ATOM 20113 N N . THR D 3 59 ? 184.765 212.820 202.927 1.00 14.90 38 THR D N 1
ATOM 20114 C CA . THR D 3 59 ? 185.931 213.109 202.104 1.00 20.45 38 THR D CA 1
ATOM 20115 C C . THR D 3 59 ? 186.138 211.947 201.146 1.00 15.10 38 THR D C 1
ATOM 20116 O O . THR D 3 59 ? 186.126 210.790 201.569 1.00 23.82 38 THR D O 1
ATOM 20127 N N . LEU D 3 60 ? 186.315 212.250 199.865 1.00 21.81 39 LEU D N 1
ATOM 20128 C CA . LEU D 3 60 ? 186.566 211.229 198.853 1.00 22.77 39 LEU D CA 1
ATOM 20129 C C . LEU D 3 60 ? 188.073 211.065 198.695 1.00 17.48 39 LEU D C 1
ATOM 20130 O O . LEU D 3 60 ? 188.736 211.918 198.097 1.00 28.24 39 LEU D O 1
ATOM 20146 N N . SER D 3 61 ? 188.619 209.976 199.242 1.00 19.30 40 SER D N 1
ATOM 20147 C CA . SER D 3 61 ? 190.040 209.701 199.065 1.00 18.22 40 SER D CA 1
ATOM 20148 C C . SER D 3 61 ? 190.350 209.368 197.612 1.00 15.96 40 SER D C 1
ATOM 20149 O O . SER D 3 61 ? 191.304 209.899 197.033 1.00 25.27 40 SER D O 1
ATOM 20157 N N . ASN D 3 62 ? 189.557 208.488 197.007 1.00 14.71 41 ASN D N 1
ATOM 20158 C CA . ASN D 3 62 ? 189.728 208.150 195.603 1.00 23.23 41 ASN D CA 1
ATOM 20159 C C . ASN D 3 62 ? 188.478 207.442 195.101 1.00 22.71 41 ASN D C 1
ATOM 20160 O O . ASN D 3 62 ? 187.864 206.661 195.831 1.00 28.15 41 ASN D O 1
ATOM 20171 N N . LEU D 3 63 ? 188.113 207.727 193.854 1.00 18.67 42 LEU D N 1
ATOM 20172 C CA . LEU D 3 63 ? 187.044 207.018 193.160 1.00 16.73 42 LEU D CA 1
ATOM 20173 C C . LEU D 3 63 ? 187.662 205.785 192.511 1.00 17.86 42 LEU D C 1
ATOM 20174 O O . LEU D 3 63 ? 188.367 205.896 191.504 1.00 24.48 42 LEU D O 1
ATOM 20190 N N . ILE D 3 64 ? 187.414 204.609 193.090 1.00 23.44 43 ILE D N 1
ATOM 20191 C CA . ILE D 3 64 ? 188.097 203.412 192.610 1.00 16.46 43 ILE D CA 1
ATOM 20192 C C . ILE D 3 64 ? 187.602 203.039 191.219 1.00 19.57 43 ILE D C 1
ATOM 20193 O O . ILE D 3 64 ? 188.398 202.892 190.286 1.00 24.48 43 ILE D O 1
ATOM 20209 N N . SER D 3 65 ? 186.289 202.895 191.045 1.00 17.19 44 SER D N 1
ATOM 20210 C CA . SER D 3 65 ? 185.803 202.480 189.732 1.00 21.57 44 SER D CA 1
ATOM 20211 C C . SER D 3 65 ? 184.295 202.664 189.638 1.00 18.88 44 SER D C 1
ATOM 20212 O O . SER D 3 65 ? 183.604 202.859 190.639 1.00 28.40 44 SER D O 1
ATOM 20220 N N . LEU D 3 66 ? 183.802 202.597 188.402 1.00 25.33 45 LEU D N 1
ATOM 20221 C CA . LEU D 3 66 ? 182.376 202.475 188.105 1.00 20.20 45 LEU D CA 1
ATOM 20222 C C . LEU D 3 66 ? 182.228 201.338 187.098 1.00 21.36 45 LEU D C 1
ATOM 20223 O O . LEU D 3 66 ? 182.480 201.520 185.904 1.00 30.51 45 LEU D O 1
ATOM 20239 N N . LYS D 3 67 ? 181.827 200.168 187.585 1.00 29.16 46 LYS D N 1
ATOM 20240 C CA . LYS D 3 67 ? 181.587 199.009 186.737 1.00 26.89 46 LYS D CA 1
ATOM 20241 C C . LYS D 3 67 ? 180.204 199.132 186.107 1.00 29.15 46 LYS D C 1
ATOM 20242 O O . LYS D 3 67 ? 179.190 199.126 186.816 1.00 34.58 46 LYS D O 1
ATOM 20261 N N . GLU D 3 68 ? 180.169 199.251 184.779 1.00 29.05 47 GLU D N 1
ATOM 20262 C CA . GLU D 3 68 ? 178.906 199.483 184.086 1.00 31.86 47 GLU D CA 1
ATOM 20263 C C . GLU D 3 68 ? 178.056 198.220 184.027 1.00 28.04 47 GLU D C 1
ATOM 20264 O O . GLU D 3 68 ? 176.838 198.279 184.228 1.00 38.01 47 GLU D O 1
ATOM 20276 N N . VAL D 3 69 ? 178.674 197.072 183.738 1.00 30.91 48 VAL D N 1
ATOM 20277 C CA . VAL D 3 69 ? 177.916 195.826 183.630 1.00 32.94 48 VAL D CA 1
ATOM 20278 C C . VAL D 3 69 ? 177.286 195.473 184.972 1.00 31.06 48 VAL D C 1
ATOM 20279 O O . VAL D 3 69 ? 176.099 195.141 185.054 1.00 33.10 48 VAL D O 1
ATOM 20292 N N . GLU D 3 70 ? 178.072 195.550 186.043 1.00 29.47 49 GLU D N 1
ATOM 20293 C CA . GLU D 3 70 ? 177.560 195.311 187.384 1.00 30.06 49 GLU D CA 1
ATOM 20294 C C . GLU D 3 70 ? 176.806 196.507 187.950 1.00 28.91 49 GLU D C 1
ATOM 20295 O O . GLU D 3 70 ? 176.121 196.354 188.967 1.00 30.03 49 GLU D O 1
ATOM 20307 N N . GLU D 3 71 ? 176.907 197.680 187.317 1.00 29.43 50 GLU D N 1
ATOM 20308 C CA . GLU D 3 71 ? 176.221 198.893 187.763 1.00 31.91 50 GLU D CA 1
ATOM 20309 C C . GLU D 3 71 ? 176.605 199.224 189.206 1.00 21.00 50 GLU D C 1
ATOM 20310 O O . GLU D 3 71 ? 175.752 199.455 190.065 1.00 27.95 50 GLU D O 1
ATOM 20322 N N . THR D 3 72 ? 177.913 199.234 189.470 1.00 20.97 51 THR D N 1
ATOM 20323 C CA . THR D 3 72 ? 178.446 199.364 190.824 1.00 24.06 51 THR D CA 1
ATOM 20324 C C . THR D 3 72 ? 179.532 200.428 190.869 1.00 17.98 51 THR D C 1
ATOM 20325 O O . THR D 3 72 ? 180.471 200.391 190.073 1.00 27.02 51 THR D O 1
ATOM 20336 N N . LEU D 3 73 ? 179.418 201.352 191.819 1.00 18.06 52 LEU D N 1
ATOM 20337 C CA . LEU D 3 73 ? 180.437 202.362 192.079 1.00 18.50 52 LEU D CA 1
ATOM 20338 C C . LEU D 3 73 ? 181.250 201.929 193.291 1.00 21.05 52 LEU D C 1
ATOM 20339 O O . LEU D 3 73 ? 180.686 201.693 194.363 1.00 23.29 52 LEU D O 1
ATOM 20355 N N . THR D 3 74 ? 182.567 201.844 193.122 1.00 16.83 53 THR D N 1
ATOM 20356 C CA . THR D 3 74 ? 183.498 201.524 194.197 1.00 18.13 53 THR D CA 1
ATOM 20357 C C . THR D 3 74 ? 184.267 202.788 194.555 1.00 15.18 53 THR D C 1
ATOM 20358 O O . THR D 3 74 ? 184.918 203.387 193.686 1.00 23.15 53 THR D O 1
ATOM 20369 N N . THR D 3 75 ? 184.195 203.175 195.833 1.00 12.35 54 THR D N 1
ATOM 20370 C CA . THR D 3 75 ? 184.791 204.409 196.328 1.00 18.78 54 THR D CA 1
ATOM 20371 C C . THR D 3 75 ? 185.506 204.173 197.651 1.00 15.59 54 THR D C 1
ATOM 20372 O O . THR D 3 75 ? 185.144 203.287 198.430 1.00 20.15 54 THR D O 1
ATOM 20383 N N . ASN D 3 76 ? 186.533 204.986 197.886 1.00 18.27 55 ASN D N 1
ATOM 20384 C CA . ASN D 3 76 ? 187.241 205.069 199.158 1.00 14.60 55 ASN D CA 1
ATOM 20385 C C . ASN D 3 76 ? 186.885 206.413 199.780 1.00 9.16 55 ASN D C 1
ATOM 20386 O O . ASN D 3 76 ? 187.165 207.462 199.191 1.00 16.77 55 ASN D O 1
ATOM 20397 N N . VAL D 3 77 ? 186.266 206.381 200.961 1.00 13.55 56 VAL D N 1
ATOM 20398 C CA . VAL D 3 77 ? 185.729 207.586 201.586 1.00 18.44 56 VAL D CA 1
ATOM 20399 C C . VAL D 3 77 ? 186.064 207.588 203.070 1.00 13.09 56 VAL D C 1
ATOM 20400 O O . VAL D 3 77 ? 186.037 206.545 203.728 1.00 20.72 56 VAL D O 1
ATOM 20413 N N . TRP D 3 78 ? 186.365 208.771 203.596 1.00 15.33 57 TRP D N 1
ATOM 20414 C CA . TRP D 3 78 ? 186.577 208.993 205.023 1.00 19.34 57 TRP D CA 1
ATOM 20415 C C . TRP D 3 78 ? 185.347 209.730 205.536 1.00 11.32 57 TRP D C 1
ATOM 20416 O O . TRP D 3 78 ? 185.045 210.835 205.070 1.00 22.73 57 TRP D O 1
ATOM 20437 N N . ILE D 3 79 ? 184.637 209.120 206.483 1.00 14.36 58 ILE D N 1
ATOM 20438 C CA . ILE D 3 79 ? 183.376 209.660 206.982 1.00 11.53 58 ILE D CA 1
ATOM 20439 C C . ILE D 3 79 ? 183.657 210.336 208.313 1.00 13.53 58 ILE D C 1
ATOM 20440 O O . ILE D 3 79 ? 183.973 209.666 209.301 1.00 18.93 58 ILE D O 1
ATOM 20456 N N . GLU D 3 80 ? 183.542 211.658 208.344 1.00 15.66 59 GLU D N 1
ATOM 20457 C CA . GLU D 3 80 ? 183.714 212.423 209.569 1.00 15.94 59 GLU D CA 1
ATOM 20458 C C . GLU D 3 80 ? 182.382 212.485 210.304 1.00 16.97 59 GLU D C 1
ATOM 20459 O O . GLU D 3 80 ? 181.395 212.993 209.762 1.00 27.52 59 GLU D O 1
ATOM 20471 N N . HIS D 3 81 ? 182.369 211.970 211.530 1.00 14.90 60 HIS D N 1
ATOM 20472 C CA . HIS D 3 81 ? 181.250 212.051 212.454 1.00 15.83 60 HIS D CA 1
ATOM 20473 C C . HIS D 3 81 ? 181.633 213.024 213.557 1.00 16.41 60 HIS D C 1
ATOM 20474 O O . HIS D 3 81 ? 182.748 212.953 214.090 1.00 28.71 60 HIS D O 1
ATOM 20488 N N . GLY D 3 82 ? 180.710 213.914 213.900 1.00 14.83 61 GLY D N 1
ATOM 20489 C CA . GLY D 3 82 ? 180.866 214.774 215.054 1.00 9.24 61 GLY D CA 1
ATOM 20490 C C . GLY D 3 82 ? 179.606 214.778 215.887 1.00 11.73 61 GLY D C 1
ATOM 20491 O O . GLY D 3 82 ? 178.523 215.050 215.362 1.00 24.69 61 GLY D O 1
ATOM 20495 N N . TRP D 3 83 ? 179.713 214.456 217.175 1.00 13.02 62 TRP D N 1
ATOM 20496 C CA . TRP D 3 83 ? 178.561 214.561 218.064 1.00 10.56 62 TRP D CA 1
ATOM 20497 C C . TRP D 3 83 ? 179.042 214.979 219.445 1.00 13.59 62 TRP D C 1
ATOM 20498 O O . TRP D 3 83 ? 180.233 215.190 219.669 1.00 24.03 62 TRP D O 1
ATOM 20519 N N . THR D 3 84 ? 178.096 215.128 220.367 1.00 15.10 63 THR D N 1
ATOM 20520 C CA . THR D 3 84 ? 178.373 215.570 221.726 1.00 17.83 63 THR D CA 1
ATOM 20521 C C . THR D 3 84 ? 177.943 214.488 222.701 1.00 19.01 63 THR D C 1
ATOM 20522 O O . THR D 3 84 ? 176.810 214.002 222.637 1.00 25.02 63 THR D O 1
ATOM 20533 N N . ASP D 3 85 ? 178.856 214.115 223.593 1.00 19.40 64 ASP D N 1
ATOM 20534 C CA . ASP D 3 85 ? 178.585 213.191 224.691 1.00 19.56 64 ASP D CA 1
ATOM 20535 C C . ASP D 3 85 ? 179.000 213.916 225.968 1.00 20.77 64 ASP D C 1
ATOM 20536 O O . ASP D 3 85 ? 180.185 213.955 226.310 1.00 23.89 64 ASP D O 1
ATOM 20545 N N . ASN D 3 86 ? 178.023 214.500 226.665 1.00 19.57 65 ASN D N 1
ATOM 20546 C CA . ASN D 3 86 ? 178.325 215.286 227.856 1.00 27.98 65 ASN D CA 1
ATOM 20547 C C . ASN D 3 86 ? 178.842 214.431 229.006 1.00 21.31 65 ASN D C 1
ATOM 20548 O O . ASN D 3 86 ? 179.467 214.968 229.925 1.00 28.86 65 ASN D O 1
ATOM 20559 N N . ARG D 3 87 ? 178.603 213.118 228.977 1.00 20.27 66 ARG D N 1
ATOM 20560 C CA . ARG D 3 87 ? 179.172 212.236 229.988 1.00 21.18 66 ARG D CA 1
ATOM 20561 C C . ARG D 3 87 ? 180.691 212.147 229.891 1.00 22.37 66 ARG D C 1
ATOM 20562 O O . ARG D 3 87 ? 181.338 211.776 230.875 1.00 21.75 66 ARG D O 1
ATOM 20583 N N . LEU D 3 88 ? 181.270 212.472 228.734 1.00 21.75 67 LEU D N 1
ATOM 20584 C CA . LEU D 3 88 ? 182.713 212.401 228.506 1.00 18.74 67 LEU D CA 1
ATOM 20585 C C . LEU D 3 88 ? 183.375 213.769 228.614 1.00 20.18 67 LEU D C 1
ATOM 20586 O O . LEU D 3 88 ? 184.349 214.050 227.912 1.00 35.86 67 LEU D O 1
ATOM 20602 N N . LYS D 3 89 ? 182.870 214.633 229.488 1.00 27.68 68 LYS D N 1
ATOM 20603 C CA . LYS D 3 89 ? 183.455 215.940 229.746 1.00 22.56 68 LYS D CA 1
ATOM 20604 C C . LYS D 3 89 ? 184.391 215.871 230.945 1.00 19.49 68 LYS D C 1
ATOM 20605 O O . LYS D 3 89 ? 184.192 215.078 231.868 1.00 30.80 68 LYS D O 1
ATOM 20624 N N . TRP D 3 90 ? 185.424 216.709 230.918 1.00 23.38 69 TRP D N 1
ATOM 20625 C CA . TRP D 3 90 ? 186.317 216.854 232.058 1.00 20.57 69 TRP D CA 1
ATOM 20626 C C . TRP D 3 90 ? 186.926 218.245 232.030 1.00 17.21 69 TRP D C 1
ATOM 20627 O O . TRP D 3 90 ? 186.981 218.899 230.987 1.00 27.07 69 TRP D O 1
ATOM 20648 N N . ASN D 3 91 ? 187.388 218.684 233.198 1.00 27.43 70 ASN D N 1
ATOM 20649 C CA . ASN D 3 91 ? 188.144 219.925 233.307 1.00 25.17 70 ASN D CA 1
ATOM 20650 C C . ASN D 3 91 ? 189.616 219.615 233.073 1.00 24.44 70 ASN D C 1
ATOM 20651 O O . ASN D 3 91 ? 190.196 218.777 233.771 1.00 30.83 70 ASN D O 1
ATOM 20662 N N . ALA D 3 92 ? 190.216 220.287 232.088 1.00 26.93 71 ALA D N 1
ATOM 20663 C CA . ALA D 3 92 ? 191.566 219.936 231.659 1.00 27.43 71 ALA D CA 1
ATOM 20664 C C . ALA D 3 92 ? 192.596 220.148 232.762 1.00 30.92 71 ALA D C 1
ATOM 20665 O O . ALA D 3 92 ? 193.503 219.323 232.925 1.00 33.81 71 ALA D O 1
ATOM 20672 N N . GLU D 3 93 ? 192.483 221.237 233.526 1.00 34.54 72 GLU D N 1
ATOM 20673 C CA . GLU D 3 93 ? 193.501 221.545 234.526 1.00 35.76 72 GLU D CA 1
ATOM 20674 C C . GLU D 3 93 ? 193.422 220.634 235.751 1.00 35.57 72 GLU D C 1
ATOM 20675 O O . GLU D 3 93 ? 194.333 220.661 236.585 1.00 39.46 72 GLU D O 1
ATOM 20687 N N . GLU D 3 94 ? 192.356 219.840 235.893 1.00 33.02 73 GLU D N 1
ATOM 20688 C CA . GLU D 3 94 ? 192.324 218.791 236.909 1.00 34.24 73 GLU D CA 1
ATOM 20689 C C . GLU D 3 94 ? 193.003 217.499 236.470 1.00 32.87 73 GLU D C 1
ATOM 20690 O O . GLU D 3 94 ? 193.170 216.604 237.305 1.00 38.78 73 GLU D O 1
ATOM 20702 N N . PHE D 3 95 ? 193.396 217.371 235.203 1.00 25.38 74 PHE D N 1
ATOM 20703 C CA . PHE D 3 95 ? 193.967 216.140 234.662 1.00 28.05 74 PHE D CA 1
ATOM 20704 C C . PHE D 3 95 ? 195.206 216.452 233.832 1.00 27.40 74 PHE D C 1
ATOM 20705 O O . PHE D 3 95 ? 195.372 215.985 232.704 1.00 32.15 74 PHE D O 1
ATOM 20722 N N . GLY D 3 96 ? 196.121 217.257 234.384 1.00 26.70 75 GLY D N 1
ATOM 20723 C CA . GLY D 3 96 ? 197.406 217.552 233.716 1.00 27.94 75 GLY D CA 1
ATOM 20724 C C . GLY D 3 96 ? 197.254 218.425 232.484 1.00 25.16 75 GLY D C 1
ATOM 20725 O O . GLY D 3 96 ? 198.159 218.364 231.638 1.00 35.55 75 GLY D O 1
ATOM 20729 N N . ASN D 3 97 ? 196.173 219.205 232.369 1.00 27.39 76 ASN D N 1
ATOM 20730 C CA . ASN D 3 97 ? 195.895 220.101 231.208 1.00 30.77 76 ASN D CA 1
ATOM 20731 C C . ASN D 3 97 ? 195.574 219.262 229.962 1.00 26.84 76 ASN D C 1
ATOM 20732 O O . ASN D 3 97 ? 195.580 219.837 228.857 1.00 29.20 76 ASN D O 1
ATOM 20741 N N . ILE D 3 98 ? 195.266 217.971 230.113 1.00 30.04 77 ILE D N 1
ATOM 20742 C CA . ILE D 3 98 ? 194.854 217.108 228.966 1.00 22.08 77 ILE D CA 1
ATOM 20743 C C . ILE D 3 98 ? 193.650 217.777 228.297 1.00 21.48 77 ILE D C 1
ATOM 20744 O O . ILE D 3 98 ? 192.791 218.255 229.042 1.00 33.77 77 ILE D O 1
ATOM 20760 N N . SER D 3 99 ? 193.622 217.893 226.967 1.00 19.74 78 SER D N 1
ATOM 20761 C CA . SER D 3 99 ? 192.499 218.453 226.233 1.00 21.03 78 SER D CA 1
ATOM 20762 C C . SER D 3 99 ? 191.845 217.471 225.272 1.00 22.06 78 SER D C 1
ATOM 20763 O O . SER D 3 99 ? 190.770 217.780 224.747 1.00 26.93 78 SER D O 1
ATOM 20771 N N . VAL D 3 100 ? 192.477 216.326 225.002 1.00 22.20 79 VAL D N 1
ATOM 20772 C CA . VAL D 3 100 ? 191.938 215.327 224.033 1.00 18.08 79 VAL D CA 1
ATOM 20773 C C . VAL D 3 100 ? 192.357 213.917 224.451 1.00 14.30 79 VAL D C 1
ATOM 20774 O O . VAL D 3 100 ? 193.420 213.791 225.082 1.00 27.48 79 VAL D O 1
ATOM 20787 N N . LEU D 3 101 ? 191.547 212.907 224.126 1.00 17.12 80 LEU D N 1
ATOM 20788 C CA . LEU D 3 101 ? 191.834 211.482 224.432 1.00 17.91 80 LEU D CA 1
ATOM 20789 C C . LEU D 3 101 ? 191.659 210.655 223.158 1.00 13.09 80 LEU D C 1
ATOM 20790 O O . LEU D 3 101 ? 190.861 211.078 222.318 1.00 25.13 80 LEU D O 1
ATOM 20806 N N . ARG D 3 102 ? 192.383 209.548 222.988 1.00 10.85 81 ARG D N 1
ATOM 20807 C CA . ARG D 3 102 ? 192.171 208.612 221.852 1.00 12.81 81 ARG D CA 1
ATOM 20808 C C . ARG D 3 102 ? 191.629 207.322 222.465 1.00 15.69 81 ARG D C 1
ATOM 20809 O O . ARG D 3 102 ? 192.422 206.622 223.121 1.00 27.63 81 ARG D O 1
ATOM 20830 N N . LEU D 3 103 ? 190.340 207.028 222.288 1.00 15.34 82 LEU D N 1
ATOM 20831 C CA . LEU D 3 103 ? 189.690 205.848 222.915 1.00 19.80 82 LEU D CA 1
ATOM 20832 C C . LEU D 3 103 ? 189.248 204.857 221.838 1.00 19.00 82 LEU D C 1
ATOM 20833 O O . LEU D 3 103 ? 188.985 205.295 220.716 1.00 22.69 82 LEU D O 1
ATOM 20849 N N . PRO D 3 104 ? 189.175 203.541 222.125 1.00 22.74 83 PRO D N 1
ATOM 20850 C CA . PRO D 3 104 ? 188.660 202.575 221.156 1.00 23.15 83 PRO D CA 1
ATOM 20851 C C . PRO D 3 104 ? 187.197 202.912 220.835 1.00 21.13 83 PRO D C 1
ATOM 20852 O O . PRO D 3 104 ? 186.488 203.297 221.740 1.00 19.69 83 PRO D O 1
ATOM 20863 N N . PRO D 3 105 ? 186.724 202.770 219.578 1.00 23.66 84 PRO D N 1
ATOM 20864 C CA . PRO D 3 105 ? 185.359 203.167 219.225 1.00 22.60 84 PRO D CA 1
ATOM 20865 C C . PRO D 3 105 ? 184.324 202.304 219.958 1.00 21.47 84 PRO D C 1
ATOM 20866 O O . PRO D 3 105 ? 183.241 202.797 220.195 1.00 30.01 84 PRO D O 1
ATOM 20877 N N . ASP D 3 106 ? 184.693 201.084 220.354 1.00 22.71 85 ASP D N 1
ATOM 20878 C CA . ASP D 3 106 ? 183.778 200.138 221.049 1.00 28.06 85 ASP D CA 1
ATOM 20879 C C . ASP D 3 106 ? 183.868 200.364 222.559 1.00 24.97 85 ASP D C 1
ATOM 20880 O O . ASP D 3 106 ? 183.462 199.463 223.302 1.00 32.67 85 ASP D O 1
ATOM 20889 N N . MET D 3 107 ? 184.411 201.496 223.004 1.00 24.00 86 MET D N 1
ATOM 20890 C CA . MET D 3 107 ? 184.445 201.864 224.442 1.00 22.08 86 MET D CA 1
ATOM 20891 C C . MET D 3 107 ? 183.412 202.969 224.669 1.00 16.74 86 MET D C 1
ATOM 20892 O O . MET D 3 107 ? 183.180 203.304 225.835 1.00 23.70 86 MET D O 1
ATOM 20906 N N . VAL D 3 108 ? 182.814 203.511 223.603 1.00 20.95 87 VAL D N 1
ATOM 20907 C CA . VAL D 3 108 ? 181.860 204.654 223.718 1.00 18.65 87 VAL D CA 1
ATOM 20908 C C . VAL D 3 108 ? 180.684 204.505 222.753 1.00 14.05 87 VAL D C 1
ATOM 20909 O O . VAL D 3 108 ? 180.915 204.028 221.633 1.00 18.20 87 VAL D O 1
ATOM 20922 N N . TRP D 3 109 ? 179.462 204.808 223.190 1.00 18.64 88 TRP D N 1
ATOM 20923 C CA . TRP D 3 109 ? 178.272 204.877 222.310 1.00 12.98 88 TRP D CA 1
ATOM 20924 C C . TRP D 3 109 ? 178.661 205.491 220.968 1.00 13.59 88 TRP D C 1
ATOM 20925 O O . TRP D 3 109 ? 179.385 206.504 220.980 1.00 19.14 88 TRP D O 1
ATOM 20946 N N . LEU D 3 110 ? 178.204 204.905 219.865 1.00 11.37 89 LEU D N 1
ATOM 20947 C CA . LEU D 3 110 ? 178.466 205.446 218.511 1.00 19.79 89 LEU D CA 1
ATOM 20948 C C . LEU D 3 110 ? 177.142 205.630 217.774 1.00 14.61 89 LEU D C 1
ATOM 20949 O O . LEU D 3 110 ? 176.253 204.782 217.951 1.00 18.25 89 LEU D O 1
ATOM 20965 N N . PRO D 3 111 ? 176.964 206.701 216.976 1.00 19.63 90 PRO D N 1
ATOM 20966 C CA . PRO D 3 111 ? 175.787 206.851 216.114 1.00 17.12 90 PRO D CA 1
ATOM 20967 C C . PRO D 3 111 ? 175.934 206.007 214.864 1.00 27.14 90 PRO D C 1
ATOM 20968 O O . PRO D 3 111 ? 176.494 206.481 213.874 1.00 39.81 90 PRO D O 1
ATOM 20979 N N . GLU D 3 112 ? 175.488 204.757 214.898 1.00 18.62 91 GLU D N 1
ATOM 20980 C CA . GLU D 3 112 ? 175.878 203.805 213.865 1.00 19.04 91 GLU D CA 1
ATOM 20981 C C . GLU D 3 112 ? 175.278 204.188 212.516 1.00 17.82 91 GLU D C 1
ATOM 20982 O O . GLU D 3 112 ? 174.140 203.830 212.201 1.00 26.15 91 GLU D O 1
ATOM 20994 N N . ILE D 3 113 ? 176.051 204.935 211.724 1.00 23.21 92 ILE D N 1
ATOM 20995 C CA . ILE D 3 113 ? 175.688 205.308 210.361 1.00 17.67 92 ILE D CA 1
ATOM 20996 C C . ILE D 3 113 ? 176.174 204.212 209.428 1.00 13.32 92 ILE D C 1
ATOM 20997 O O . ILE D 3 113 ? 177.274 203.675 209.601 1.00 23.22 92 ILE D O 1
ATOM 21013 N N . VAL D 3 114 ? 175.354 203.888 208.429 1.00 16.17 93 VAL D N 1
ATOM 21014 C CA . VAL D 3 114 ? 175.665 202.867 207.441 1.00 15.54 93 VAL D CA 1
ATOM 21015 C C . VAL D 3 114 ? 175.354 203.418 206.058 1.00 13.51 93 VAL D C 1
ATOM 21016 O O . VAL D 3 114 ? 174.554 204.340 205.897 1.00 23.90 93 VAL D O 1
ATOM 21029 N N . LEU D 3 115 ? 175.999 202.834 205.052 1.00 21.30 94 LEU D N 1
ATOM 21030 C CA . LEU D 3 115 ? 175.663 203.117 203.662 1.00 20.40 94 LEU D CA 1
ATOM 21031 C C . LEU D 3 115 ? 174.442 202.285 203.297 1.00 11.16 94 LEU D C 1
ATOM 21032 O O . LEU D 3 115 ? 174.543 201.069 203.108 1.00 21.82 94 LEU D O 1
ATOM 21048 N N . GLU D 3 116 ? 173.286 202.942 203.199 1.00 18.58 95 GLU D N 1
ATOM 21049 C CA . GLU D 3 116 ? 172.040 202.223 202.963 1.00 20.71 95 GLU D CA 1
ATOM 21050 C C . GLU D 3 116 ? 172.026 201.558 201.593 1.00 16.95 95 GLU D C 1
ATOM 21051 O O . GLU D 3 116 ? 171.590 200.409 201.464 1.00 26.13 95 GLU D O 1
ATOM 21063 N N . ASN D 3 117 ? 172.498 202.257 200.560 1.00 18.52 96 ASN D N 1
ATOM 21064 C CA . ASN D 3 117 ? 172.355 201.811 199.180 1.00 14.62 96 ASN D CA 1
ATOM 21065 C C . ASN D 3 117 ? 173.569 201.026 198.689 1.00 16.21 96 ASN D C 1
ATOM 21066 O O . ASN D 3 117 ? 173.905 201.080 197.502 1.00 22.85 96 ASN D O 1
ATOM 21077 N N . ASN D 3 118 ? 174.232 200.292 199.577 1.00 19.85 97 ASN D N 1
ATOM 21078 C CA . ASN D 3 118 ? 175.225 199.335 199.120 1.00 16.93 97 ASN D CA 1
ATOM 21079 C C . ASN D 3 118 ? 174.545 198.235 198.308 1.00 20.79 97 ASN D C 1
ATOM 21080 O O . ASN D 3 118 ? 173.326 198.054 198.364 1.00 22.76 97 ASN D O 1
ATOM 21091 N N . ASN D 3 119 ? 175.351 197.508 197.529 1.00 27.63 98 ASN D N 1
ATOM 21092 C CA . ASN D 3 119 ? 174.864 196.375 196.750 1.00 21.72 98 ASN D CA 1
ATOM 21093 C C . ASN D 3 119 ? 175.716 195.124 196.936 1.00 22.97 98 ASN D C 1
ATOM 21094 O O . ASN D 3 119 ? 175.620 194.205 196.116 1.00 31.53 98 ASN D O 1
ATOM 21105 N N . ASP D 3 120 ? 176.541 195.065 197.987 1.00 24.93 99 ASP D N 1
ATOM 21106 C CA . ASP D 3 120 ? 177.338 193.889 198.306 1.00 20.58 99 ASP D CA 1
ATOM 21107 C C . ASP D 3 120 ? 177.132 193.380 199.725 1.00 22.96 99 ASP D C 1
ATOM 21108 O O . ASP D 3 120 ? 177.744 192.372 200.090 1.00 30.45 99 ASP D O 1
ATOM 21117 N N . GLY D 3 121 ? 176.297 194.034 200.530 1.00 24.14 100 GLY D N 1
ATOM 21118 C CA . GLY D 3 121 ? 176.100 193.656 201.912 1.00 26.08 100 GLY D CA 1
ATOM 21119 C C . GLY D 3 121 ? 177.047 194.302 202.897 1.00 23.41 100 GLY D C 1
ATOM 21120 O O . GLY D 3 121 ? 176.886 194.091 204.104 1.00 32.42 100 GLY D O 1
ATOM 21124 N N . SER D 3 122 ? 178.026 195.078 202.429 1.00 25.73 101 SER D N 1
ATOM 21125 C CA . SER D 3 122 ? 178.949 195.793 203.311 1.00 24.94 101 SER D CA 1
ATOM 21126 C C . SER D 3 122 ? 178.319 197.134 203.669 1.00 22.50 101 SER D C 1
ATOM 21127 O O . SER D 3 122 ? 178.518 198.145 202.994 1.00 27.24 101 SER D O 1
ATOM 21135 N N . PHE D 3 123 ? 177.539 197.132 204.748 1.00 18.21 102 PHE D N 1
ATOM 21136 C CA . PHE D 3 123 ? 176.870 198.336 205.221 1.00 16.80 102 PHE D CA 1
ATOM 21137 C C . PHE D 3 123 ? 177.803 199.284 205.964 1.00 19.01 102 PHE D C 1
ATOM 21138 O O . PHE D 3 123 ? 177.607 200.502 205.896 1.00 17.10 102 PHE D O 1
ATOM 21155 N N . GLN D 3 124 ? 178.811 198.760 206.652 1.00 22.26 103 GLN D N 1
ATOM 21156 C CA . GLN D 3 124 ? 179.545 199.489 207.675 1.00 20.13 103 GLN D CA 1
ATOM 21157 C C . GLN D 3 124 ? 180.898 199.967 207.160 1.00 15.64 103 GLN D C 1
ATOM 21158 O O . GLN D 3 124 ? 181.390 199.538 206.114 1.00 24.31 103 GLN D O 1
ATOM 21172 N N . ILE D 3 125 ? 181.493 200.880 207.931 1.00 20.91 104 ILE D N 1
ATOM 21173 C CA . ILE D 3 125 ? 182.851 201.342 207.657 1.00 20.12 104 ILE D CA 1
ATOM 21174 C C . ILE D 3 125 ? 183.837 200.182 207.776 1.00 18.93 104 ILE D C 1
ATOM 21175 O O . ILE D 3 125 ? 183.588 199.174 208.447 1.00 26.16 104 ILE D O 1
ATOM 21191 N N . SER D 3 126 ? 184.988 200.342 207.116 1.00 16.64 105 SER D N 1
ATOM 21192 C CA . SER D 3 126 ? 185.962 199.257 207.025 1.00 18.12 105 SER D CA 1
ATOM 21193 C C . SER D 3 126 ? 186.861 199.194 208.255 1.00 16.33 105 SER D C 1
ATOM 21194 O O . SER D 3 126 ? 186.976 198.141 208.889 1.00 29.85 105 SER D O 1
ATOM 21202 N N . TYR D 3 127 ? 187.510 200.306 208.601 1.00 21.61 106 TYR D N 1
ATOM 21203 C CA . TYR D 3 127 ? 188.478 200.359 209.695 1.00 20.52 106 TYR D CA 1
ATOM 21204 C C . TYR D 3 127 ? 187.879 201.153 210.849 1.00 15.57 106 TYR D C 1
ATOM 21205 O O . TYR D 3 127 ? 187.684 202.368 210.738 1.00 20.88 106 TYR D O 1
ATOM 21223 N N . SER D 3 128 ? 187.605 200.468 211.961 1.00 16.63 107 SER D N 1
ATOM 21224 C CA . SER D 3 128 ? 187.029 201.094 213.151 1.00 15.78 107 SER D CA 1
ATOM 21225 C C . SER D 3 128 ? 188.159 201.726 213.960 1.00 15.96 107 SER D C 1
ATOM 21226 O O . SER D 3 128 ? 188.693 201.152 214.912 1.00 26.86 107 SER D O 1
ATOM 21234 N N . CYS D 3 129 ? 188.523 202.941 213.561 1.00 24.25 108 CYS D N 1
ATOM 21235 C CA . CYS D 3 129 ? 189.623 203.656 214.186 1.00 13.70 108 CYS D CA 1
ATOM 21236 C C . CYS D 3 129 ? 189.195 204.222 215.539 1.00 12.32 108 CYS D C 1
ATOM 21237 O O . CYS D 3 129 ? 188.032 204.145 215.943 1.00 22.48 108 CYS D O 1
ATOM 21245 N N . ASN D 3 130 ? 190.163 204.803 216.242 1.00 17.07 109 ASN D N 1
ATOM 21246 C CA . ASN D 3 130 ? 189.882 205.446 217.517 1.00 13.64 109 ASN D CA 1
ATOM 21247 C C . ASN D 3 130 ? 188.981 206.661 217.323 1.00 11.15 109 ASN D C 1
ATOM 21248 O O . ASN D 3 130 ? 189.044 207.356 216.306 1.00 17.49 109 ASN D O 1
ATOM 21259 N N . VAL D 3 131 ? 188.138 206.910 218.312 1.00 14.39 110 VAL D N 1
ATOM 21260 C CA . VAL D 3 131 ? 187.438 208.181 218.454 1.00 13.26 110 VAL D CA 1
ATOM 21261 C C . VAL D 3 131 ? 188.362 209.153 219.172 1.00 14.87 110 VAL D C 1
ATOM 21262 O O . VAL D 3 131 ? 189.173 208.763 220.022 1.00 24.22 110 VAL D O 1
ATOM 21275 N N . LEU D 3 132 ? 188.229 210.432 218.826 1.00 13.27 111 LEU D N 1
ATOM 21276 C CA . LEU D 3 132 ? 188.872 211.524 219.546 1.00 19.66 111 LEU D CA 1
ATOM 21277 C C . LEU D 3 132 ? 187.818 212.231 220.389 1.00 12.58 111 LEU D C 1
ATOM 21278 O O . LEU D 3 132 ? 186.817 212.718 219.853 1.00 22.02 111 LEU D O 1
ATOM 21294 N N . VAL D 3 133 ? 188.047 212.287 221.697 1.00 9.94 112 VAL D N 1
ATOM 21295 C CA . VAL D 3 133 ? 187.123 212.894 222.650 1.00 20.01 112 VAL D CA 1
ATOM 21296 C C . VAL D 3 133 ? 187.805 214.114 223.252 1.00 12.44 112 VAL D C 1
ATOM 21297 O O . VAL D 3 133 ? 188.865 213.991 223.876 1.00 23.76 112 VAL D O 1
ATOM 21310 N N . TYR D 3 134 ? 187.194 215.279 223.082 1.00 13.67 113 TYR D N 1
ATOM 21311 C CA . TYR D 3 134 ? 187.733 216.518 223.620 1.00 12.36 113 TYR D CA 1
ATOM 21312 C C . TYR D 3 134 ? 187.113 216.815 224.981 1.00 16.33 113 TYR D C 1
ATOM 21313 O O . TYR D 3 134 ? 186.054 216.293 225.335 1.00 21.82 113 TYR D O 1
ATOM 21331 N N . HIS D 3 135 ? 187.804 217.657 225.754 1.00 18.80 114 HIS D N 1
ATOM 21332 C CA . HIS D 3 135 ? 187.413 217.878 227.144 1.00 21.40 114 HIS D CA 1
ATOM 21333 C C . HIS D 3 135 ? 186.037 218.523 227.259 1.00 16.12 114 HIS D C 1
ATOM 21334 O O . HIS D 3 135 ? 185.359 218.349 228.276 1.00 24.74 114 HIS D O 1
ATOM 21348 N N . TYR D 3 136 ? 185.601 219.253 226.234 1.00 20.65 115 TYR D N 1
ATOM 21349 C CA . TYR D 3 136 ? 184.286 219.885 226.234 1.00 19.08 115 TYR D CA 1
ATOM 21350 C C . TYR D 3 136 ? 183.187 218.966 225.699 1.00 17.66 115 TYR D C 1
ATOM 21351 O O . TYR D 3 136 ? 182.111 219.452 225.337 1.00 30.12 115 TYR D O 1
ATOM 21369 N N . GLY D 3 137 ? 183.428 217.655 225.650 1.00 30.50 116 GLY D N 1
ATOM 21370 C CA . GLY D 3 137 ? 182.392 216.685 225.360 1.00 25.92 116 GLY D CA 1
ATOM 21371 C C . GLY D 3 137 ? 182.196 216.347 223.900 1.00 20.28 116 GLY D C 1
ATOM 21372 O O . GLY D 3 137 ? 181.321 215.531 223.589 1.00 28.29 116 GLY D O 1
ATOM 21376 N N . PHE D 3 138 ? 182.971 216.937 222.998 1.00 17.10 117 PHE D N 1
ATOM 21377 C CA . PHE D 3 138 ? 182.812 216.674 221.576 1.00 16.06 117 PHE D CA 1
ATOM 21378 C C . PHE D 3 138 ? 183.552 215.399 221.195 1.00 8.69 117 PHE D C 1
ATOM 21379 O O . PHE D 3 138 ? 184.722 215.221 221.546 1.00 19.68 117 PHE D O 1
ATOM 21396 N N . VAL D 3 139 ? 182.862 214.512 220.485 1.00 19.23 118 VAL D N 1
ATOM 21397 C CA . VAL D 3 139 ? 183.426 213.276 219.961 1.00 11.49 118 VAL D CA 1
ATOM 21398 C C . VAL D 3 139 ? 183.561 213.431 218.455 1.00 11.54 118 VAL D C 1
ATOM 21399 O O . VAL D 3 139 ? 182.573 213.703 217.755 1.00 19.92 118 VAL D O 1
ATOM 21412 N N . TYR D 3 140 ? 184.792 213.268 217.977 1.00 14.33 119 TYR D N 1
ATOM 21413 C CA . TYR D 3 140 ? 185.155 213.304 216.569 1.00 15.21 119 TYR D CA 1
ATOM 21414 C C . TYR D 3 140 ? 185.579 211.901 216.168 1.00 16.63 119 TYR D C 1
ATOM 21415 O O . TYR D 3 140 ? 186.302 211.236 216.917 1.00 19.01 119 TYR D O 1
ATOM 21433 N N . TRP D 3 141 ? 185.131 211.449 215.000 1.00 15.41 120 TRP D N 1
ATOM 21434 C CA . TRP D 3 141 ? 185.432 210.095 214.546 1.00 11.89 120 TRP D CA 1
ATOM 21435 C C . TRP D 3 141 ? 185.541 210.095 213.030 1.00 9.43 120 TRP D C 1
ATOM 21436 O O . TRP D 3 141 ? 184.584 210.457 212.347 1.00 23.43 120 TRP D O 1
ATOM 21457 N N . LEU D 3 142 ? 186.685 209.664 212.497 1.00 11.76 121 LEU D N 1
ATOM 21458 C CA . LEU D 3 142 ? 186.942 209.676 211.055 1.00 13.35 121 LEU D CA 1
ATOM 21459 C C . LEU D 3 142 ? 187.295 208.273 210.577 1.00 5.49 121 LEU D C 1
ATOM 21460 O O . LEU D 3 142 ? 188.439 208.002 210.196 1.00 17.98 121 LEU D O 1
ATOM 21476 N N . PRO D 3 143 ? 186.332 207.356 210.571 1.00 18.74 122 PRO D N 1
ATOM 21477 C CA . PRO D 3 143 ? 186.585 206.036 210.009 1.00 13.08 122 PRO D CA 1
ATOM 21478 C C . PRO D 3 143 ? 186.722 206.111 208.498 1.00 9.43 122 PRO D C 1
ATOM 21479 O O . PRO D 3 143 ? 185.938 206.815 207.838 1.00 18.98 122 PRO D O 1
ATOM 21490 N N . PRO D 3 144 ? 187.696 205.416 207.909 1.00 15.03 123 PRO D N 1
ATOM 21491 C CA . PRO D 3 144 ? 187.711 205.253 206.457 1.00 15.03 123 PRO D CA 1
ATOM 21492 C C . PRO D 3 144 ? 187.000 203.973 206.043 1.00 13.59 123 PRO D C 1
ATOM 21493 O O . PRO D 3 144 ? 186.821 203.043 206.832 1.00 20.45 123 PRO D O 1
ATOM 21504 N N . ALA D 3 145 ? 186.589 203.941 204.779 1.00 15.03 124 ALA D N 1
ATOM 21505 C CA . ALA D 3 145 ? 185.761 202.851 204.297 1.00 14.27 124 ALA D CA 1
ATOM 21506 C C . ALA D 3 145 ? 185.920 202.689 202.795 1.00 10.51 124 ALA D C 1
ATOM 21507 O O . ALA D 3 145 ? 186.065 203.666 202.052 1.00 15.61 124 ALA D O 1
ATOM 21514 N N . ILE D 3 146 ? 185.897 201.432 202.366 1.00 15.96 125 ILE D N 1
ATOM 21515 C CA . ILE D 3 146 ? 185.708 201.055 200.973 1.00 14.86 125 ILE D CA 1
ATOM 21516 C C . ILE D 3 146 ? 184.243 200.682 200.820 1.00 19.53 125 ILE D C 1
ATOM 21517 O O . ILE D 3 146 ? 183.751 199.787 201.518 1.00 24.10 125 ILE D O 1
ATOM 21533 N N . PHE D 3 147 ? 183.547 201.367 199.915 1.00 16.80 126 PHE D N 1
ATOM 21534 C CA . PHE D 3 147 ? 182.119 201.178 199.711 1.00 15.08 126 PHE D CA 1
ATOM 21535 C C . PHE D 3 147 ? 181.843 200.803 198.267 1.00 16.67 126 PHE D C 1
ATOM 21536 O O . PHE D 3 147 ? 182.445 201.357 197.342 1.00 28.41 126 PHE D O 1
ATOM 21553 N N . ARG D 3 148 ? 180.923 199.858 198.092 1.00 17.90 127 ARG D N 1
ATOM 21554 C CA . ARG D 3 148 ? 180.445 199.417 196.786 1.00 20.39 127 ARG D CA 1
ATOM 21555 C C . ARG D 3 148 ? 178.941 199.652 196.750 1.00 21.09 127 ARG D C 1
ATOM 21556 O O . ARG D 3 148 ? 178.184 198.955 197.433 1.00 24.84 127 ARG D O 1
ATOM 21577 N N . SER D 3 149 ? 178.518 200.635 195.959 1.00 16.77 128 SER D N 1
ATOM 21578 C CA . SER D 3 149 ? 177.155 201.143 195.972 1.00 19.55 128 SER D CA 1
ATOM 21579 C C . SER D 3 149 ? 176.502 200.967 194.608 1.00 21.16 128 SER D C 1
ATOM 21580 O O . SER D 3 149 ? 177.165 200.953 193.569 1.00 26.27 128 SER D O 1
ATOM 21588 N N . SER D 3 150 ? 175.181 200.827 194.630 1.00 22.50 129 SER D N 1
ATOM 21589 C CA . SER D 3 150 ? 174.406 200.685 193.407 1.00 25.18 129 SER D CA 1
ATOM 21590 C C . SER D 3 150 ? 174.349 202.026 192.689 1.00 22.34 129 SER D C 1
ATOM 21591 O O . SER D 3 150 ? 173.910 203.026 193.266 1.00 30.26 129 SER D O 1
ATOM 21599 N N . CYS D 3 151 ? 174.811 202.049 191.442 1.00 20.76 130 CYS D N 1
ATOM 21600 C CA . CYS D 3 151 ? 174.716 203.222 190.575 1.00 29.73 130 CYS D CA 1
ATOM 21601 C C . CYS D 3 151 ? 174.084 202.782 189.259 1.00 27.25 130 CYS D C 1
ATOM 21602 O O . CYS D 3 151 ? 174.796 202.269 188.378 1.00 33.37 130 CYS D O 1
ATOM 21609 N N . PRO D 3 152 ? 172.763 202.922 189.090 1.00 29.76 131 PRO D N 1
ATOM 21610 C CA . PRO D 3 152 ? 172.172 202.591 187.788 1.00 32.08 131 PRO D CA 1
ATOM 21611 C C . PRO D 3 152 ? 172.758 203.456 186.683 1.00 28.17 131 PRO D C 1
ATOM 21612 O O . PRO D 3 152 ? 172.988 204.654 186.860 1.00 31.80 131 PRO D O 1
ATOM 21623 N N . ILE D 3 153 ? 172.989 202.831 185.533 1.00 30.25 132 ILE D N 1
ATOM 21624 C CA . ILE D 3 153 ? 173.790 203.401 184.455 1.00 26.44 132 ILE D CA 1
ATOM 21625 C C . ILE D 3 153 ? 172.855 203.801 183.324 1.00 29.66 132 ILE D C 1
ATOM 21626 O O . ILE D 3 153 ? 172.042 202.989 182.863 1.00 32.06 132 ILE D O 1
ATOM 21642 N N . SER D 3 154 ? 172.970 205.050 182.883 1.00 28.02 133 SER D N 1
ATOM 21643 C CA . SER D 3 154 ? 172.274 205.534 181.696 1.00 27.15 133 SER D CA 1
ATOM 21644 C C . SER D 3 154 ? 173.214 205.373 180.509 1.00 26.23 133 SER D C 1
ATOM 21645 O O . SER D 3 154 ? 174.233 206.065 180.418 1.00 30.67 133 SER D O 1
ATOM 21653 N N . VAL D 3 155 ? 172.873 204.456 179.597 1.00 29.02 134 VAL D N 1
ATOM 21654 C CA . VAL D 3 155 ? 173.754 204.119 178.484 1.00 24.28 134 VAL D CA 1
ATOM 21655 C C . VAL D 3 155 ? 173.464 204.929 177.229 1.00 20.95 134 VAL D C 1
ATOM 21656 O O . VAL D 3 155 ? 174.105 204.689 176.200 1.00 32.05 134 VAL D O 1
ATOM 21669 N N . THR D 3 156 ? 172.552 205.906 177.293 1.00 23.05 135 THR D N 1
ATOM 21670 C CA . THR D 3 156 ? 172.008 206.531 176.087 1.00 28.73 135 THR D CA 1
ATOM 21671 C C . THR D 3 156 ? 173.094 207.181 175.236 1.00 24.76 135 THR D C 1
ATOM 21672 O O . THR D 3 156 ? 173.078 207.073 174.004 1.00 27.40 135 THR D O 1
ATOM 21683 N N . TYR D 3 157 ? 174.051 207.850 175.877 1.00 29.16 136 TYR D N 1
ATOM 21684 C CA . TYR D 3 157 ? 175.086 208.615 175.191 1.00 24.31 136 TYR D CA 1
ATOM 21685 C C . TYR D 3 157 ? 176.467 207.974 175.286 1.00 25.45 136 TYR D C 1
ATOM 21686 O O . TYR D 3 157 ? 177.467 208.641 175.002 1.00 30.53 136 TYR D O 1
ATOM 21704 N N . PHE D 3 158 ? 176.545 206.700 175.663 1.00 25.86 137 PHE D N 1
ATOM 21705 C CA . PHE D 3 158 ? 177.828 206.020 175.781 1.00 27.90 137 PHE D CA 1
ATOM 21706 C C . PHE D 3 158 ? 178.528 205.989 174.421 1.00 26.45 137 PHE D C 1
ATOM 21707 O O . PHE D 3 158 ? 177.888 205.652 173.417 1.00 34.27 137 PHE D O 1
ATOM 21724 N N . PRO D 3 159 ? 179.840 206.305 174.338 1.00 29.42 138 PRO D N 1
ATOM 21725 C CA . PRO D 3 159 ? 180.816 206.605 175.396 1.00 29.36 138 PRO D CA 1
ATOM 21726 C C . PRO D 3 159 ? 180.890 208.081 175.787 1.00 22.36 138 PRO D C 1
ATOM 21727 O O . PRO D 3 159 ? 181.796 208.469 176.513 1.00 28.15 138 PRO D O 1
ATOM 21738 N N . PHE D 3 160 ? 179.964 208.927 175.336 1.00 27.78 139 PHE D N 1
ATOM 21739 C CA . PHE D 3 160 ? 179.924 210.336 175.714 1.00 26.57 139 PHE D CA 1
ATOM 21740 C C . PHE D 3 160 ? 178.964 210.582 176.870 1.00 22.99 139 PHE D C 1
ATOM 21741 O O . PHE D 3 160 ? 178.331 211.640 176.943 1.00 31.31 139 PHE D O 1
ATOM 21758 N N . ASP D 3 161 ? 178.855 209.621 177.778 1.00 23.25 140 ASP D N 1
ATOM 21759 C CA . ASP D 3 161 ? 177.851 209.634 178.830 1.00 25.71 140 ASP D CA 1
ATOM 21760 C C . ASP D 3 161 ? 178.386 210.285 180.100 1.00 26.35 140 ASP D C 1
ATOM 21761 O O . ASP D 3 161 ? 179.593 210.374 180.329 1.00 32.71 140 ASP D O 1
ATOM 21770 N N . TRP D 3 162 ? 177.454 210.756 180.920 1.00 21.71 141 TRP D N 1
ATOM 21771 C CA . TRP D 3 162 ? 177.721 211.151 182.292 1.00 21.06 141 TRP D CA 1
ATOM 21772 C C . TRP D 3 162 ? 176.733 210.430 183.198 1.00 18.69 141 TRP D C 1
ATOM 21773 O O . TRP D 3 162 ? 175.601 210.142 182.801 1.00 25.02 141 TRP D O 1
ATOM 21794 N N . GLN D 3 163 ? 177.203 210.075 184.398 1.00 11.90 142 GLN D N 1
ATOM 21795 C CA . GLN D 3 163 ? 176.404 209.279 185.361 1.00 16.90 142 GLN D CA 1
ATOM 21796 C C . GLN D 3 163 ? 176.060 210.132 186.579 1.00 11.93 142 GLN D C 1
ATOM 21797 O O . GLN D 3 163 ? 176.656 211.211 186.725 1.00 23.01 142 GLN D O 1
ATOM 21811 N N . ASN D 3 164 ? 175.127 209.670 187.410 1.00 19.82 143 ASN D N 1
ATOM 21812 C CA . ASN D 3 164 ? 174.666 210.410 188.610 1.00 16.58 143 ASN D CA 1
ATOM 21813 C C . ASN D 3 164 ? 174.585 209.391 189.747 1.00 20.55 143 ASN D C 1
ATOM 21814 O O . ASN D 3 164 ? 173.470 208.906 190.017 1.00 23.67 143 ASN D O 1
ATOM 21823 N N . CYS D 3 165 ? 175.718 209.049 190.365 1.00 23.81 144 CYS D N 1
ATOM 21824 C CA . CYS D 3 165 ? 175.771 208.046 191.461 1.00 18.10 144 CYS D CA 1
ATOM 21825 C C . CYS D 3 165 ? 175.427 208.737 192.782 1.00 23.03 144 CYS D C 1
ATOM 21826 O O . CYS D 3 165 ? 175.388 209.976 192.789 1.00 32.00 144 CYS D O 1
ATOM 21833 N N . SER D 3 166 ? 175.098 207.975 193.824 1.00 22.76 145 SER D N 1
ATOM 21834 C CA . SER D 3 166 ? 174.774 208.504 195.139 1.00 18.58 145 SER D CA 1
ATOM 21835 C C . SER D 3 166 ? 175.304 207.570 196.215 1.00 22.65 145 SER D C 1
ATOM 21836 O O . SER D 3 166 ? 175.352 206.351 196.037 1.00 25.18 145 SER D O 1
ATOM 21844 N N . LEU D 3 167 ? 175.713 208.167 197.332 1.00 18.77 146 LEU D N 1
ATOM 21845 C CA . LEU D 3 167 ? 176.062 207.456 198.555 1.00 15.49 146 LEU D CA 1
ATOM 21846 C C . LEU D 3 167 ? 175.088 207.935 199.621 1.00 18.00 146 LEU D C 1
ATOM 21847 O O . LEU D 3 167 ? 175.189 209.074 200.090 1.00 22.38 146 LEU D O 1
ATOM 21863 N N . LYS D 3 168 ? 174.140 207.076 199.981 1.00 18.12 147 LYS D N 1
ATOM 21864 C CA . LYS D 3 168 ? 173.057 207.422 200.891 1.00 17.29 147 LYS D CA 1
ATOM 21865 C C . LYS D 3 168 ? 173.374 206.843 202.262 1.00 16.26 147 LYS D C 1
ATOM 21866 O O . LYS D 3 168 ? 173.398 205.619 202.431 1.00 26.78 147 LYS D O 1
ATOM 21885 N N . PHE D 3 169 ? 173.610 207.719 203.234 1.00 18.51 148 PHE D N 1
ATOM 21886 C CA . PHE D 3 169 ? 173.980 207.339 204.585 1.00 15.82 148 PHE D CA 1
ATOM 21887 C C . PHE D 3 169 ? 172.807 207.567 205.526 1.00 17.87 148 PHE D C 1
ATOM 21888 O O . PHE D 3 169 ? 172.152 208.614 205.483 1.00 28.35 148 PHE D O 1
ATOM 21905 N N . SER D 3 170 ? 172.546 206.578 206.368 1.00 18.44 149 SER D N 1
ATOM 21906 C CA . SER D 3 170 ? 171.472 206.650 207.346 1.00 16.80 149 SER D CA 1
ATOM 21907 C C . SER D 3 170 ? 171.831 205.718 208.494 1.00 14.34 149 SER D C 1
ATOM 21908 O O . SER D 3 170 ? 172.900 205.103 208.507 1.00 24.12 149 SER D O 1
ATOM 21916 N N . SER D 3 171 ? 170.927 205.627 209.464 1.00 24.60 150 SER D N 1
ATOM 21917 C CA . SER D 3 171 ? 171.062 204.732 210.604 1.00 22.54 150 SER D CA 1
ATOM 21918 C C . SER D 3 171 ? 169.892 203.761 210.608 1.00 20.58 150 SER D C 1
ATOM 21919 O O . SER D 3 171 ? 168.733 204.183 210.549 1.00 28.65 150 SER D O 1
ATOM 21927 N N . LEU D 3 172 ? 170.200 202.466 210.665 1.00 18.33 151 LEU D N 1
ATOM 21928 C CA . LEU D 3 172 ? 169.181 201.441 210.838 1.00 22.82 151 LEU D CA 1
ATOM 21929 C C . LEU D 3 172 ? 168.928 201.113 212.300 1.00 21.01 151 LEU D C 1
ATOM 21930 O O . LEU D 3 172 ? 167.816 200.698 212.644 1.00 27.67 151 LEU D O 1
ATOM 21946 N N . LYS D 3 173 ? 169.925 201.297 213.167 1.00 19.40 152 LYS D N 1
ATOM 21947 C CA . LYS D 3 173 ? 169.724 201.102 214.595 1.00 21.31 152 LYS D CA 1
ATOM 21948 C C . LYS D 3 173 ? 168.968 202.252 215.249 1.00 20.72 152 LYS D C 1
ATOM 21949 O O . LYS D 3 173 ? 168.300 202.026 216.262 1.00 25.46 152 LYS D O 1
ATOM 21968 N N . TYR D 3 174 ? 169.058 203.465 214.700 1.00 17.53 153 TYR D N 1
ATOM 21969 C CA . TYR D 3 174 ? 168.428 204.645 215.281 1.00 19.91 153 TYR D CA 1
ATOM 21970 C C . TYR D 3 174 ? 167.607 205.367 214.224 1.00 24.89 153 TYR D C 1
ATOM 21971 O O . TYR D 3 174 ? 167.987 205.426 213.052 1.00 21.88 153 TYR D O 1
ATOM 21989 N N . THR D 3 175 ? 166.482 205.927 214.658 1.00 28.59 154 THR D N 1
ATOM 21990 C CA . THR D 3 175 ? 165.552 206.658 213.808 1.00 30.65 154 THR D CA 1
ATOM 21991 C C . THR D 3 175 ? 165.671 208.153 214.085 1.00 29.49 154 THR D C 1
ATOM 21992 O O . THR D 3 175 ? 166.453 208.594 214.932 1.00 27.99 154 THR D O 1
ATOM 22003 N N . ALA D 3 176 ? 164.871 208.938 213.358 1.00 30.41 155 ALA D N 1
ATOM 22004 C CA . ALA D 3 176 ? 164.901 210.387 213.512 1.00 25.51 155 ALA D CA 1
ATOM 22005 C C . ALA D 3 176 ? 164.479 210.833 214.906 1.00 25.16 155 ALA D C 1
ATOM 22006 O O . ALA D 3 176 ? 164.838 211.938 215.324 1.00 32.42 155 ALA D O 1
ATOM 22013 N N . LYS D 3 177 ? 163.715 210.012 215.627 1.00 27.76 156 LYS D N 1
ATOM 22014 C CA . LYS D 3 177 ? 163.390 210.338 217.010 1.00 35.17 156 LYS D CA 1
ATOM 22015 C C . LYS D 3 177 ? 164.632 210.348 217.890 1.00 33.81 156 LYS D C 1
ATOM 22016 O O . LYS D 3 177 ? 164.724 211.160 218.817 1.00 39.92 156 LYS D O 1
ATOM 22035 N N . GLU D 3 178 ? 165.594 209.464 217.617 1.00 28.76 157 GLU D N 1
ATOM 22036 C CA . GLU D 3 178 ? 166.732 209.244 218.500 1.00 26.61 157 GLU D CA 1
ATOM 22037 C C . GLU D 3 178 ? 168.009 209.949 218.064 1.00 26.15 157 GLU D C 1
ATOM 22038 O O . GLU D 3 178 ? 168.796 210.340 218.927 1.00 27.43 157 GLU D O 1
ATOM 22050 N N . ILE D 3 179 ? 168.242 210.122 216.762 1.00 15.24 158 ILE D N 1
ATOM 22051 C CA . ILE D 3 179 ? 169.368 210.903 216.263 1.00 18.01 158 ILE D CA 1
ATOM 22052 C C . ILE D 3 179 ? 168.882 211.810 215.142 1.00 20.94 158 ILE D C 1
ATOM 22053 O O . ILE D 3 179 ? 168.022 211.422 214.345 1.00 29.88 158 ILE D O 1
ATOM 22069 N N . THR D 3 180 ? 169.436 213.018 215.087 1.00 20.07 159 THR D N 1
ATOM 22070 C CA . THR D 3 180 ? 169.176 213.973 214.018 1.00 24.09 159 THR D CA 1
ATOM 22071 C C . THR D 3 180 ? 170.445 214.129 213.193 1.00 17.57 159 THR D C 1
ATOM 22072 O O . THR D 3 180 ? 171.493 214.508 213.727 1.00 28.88 159 THR D O 1
ATOM 22083 N N . LEU D 3 181 ? 170.348 213.842 211.900 1.00 19.96 160 LEU D N 1
ATOM 22084 C CA . LEU D 3 181 ? 171.482 213.950 210.997 1.00 17.64 160 LEU D CA 1
ATOM 22085 C C . LEU D 3 181 ? 171.562 215.359 210.425 1.00 18.66 160 LEU D C 1
ATOM 22086 O O . LEU D 3 181 ? 170.545 215.951 210.054 1.00 29.51 160 LEU D O 1
ATOM 22102 N N . SER D 3 182 ? 172.778 215.894 210.371 1.00 19.92 161 SER D N 1
ATOM 22103 C CA . SER D 3 182 ? 173.016 217.221 209.824 1.00 23.91 161 SER D CA 1
ATOM 22104 C C . SER D 3 182 ? 174.363 217.223 209.119 1.00 16.79 161 SER D C 1
ATOM 22105 O O . SER D 3 182 ? 175.190 216.331 209.318 1.00 26.17 161 SER D O 1
ATOM 22113 N N . LEU D 3 183 ? 174.566 218.228 208.275 1.00 21.64 162 LEU D N 1
ATOM 22114 C CA . LEU D 3 183 ? 175.841 218.400 207.597 1.00 18.19 162 LEU D CA 1
ATOM 22115 C C . LEU D 3 183 ? 176.843 219.087 208.517 1.00 20.03 162 LEU D C 1
ATOM 22116 O O . LEU D 3 183 ? 176.477 219.856 209.408 1.00 29.79 162 LEU D O 1
ATOM 22132 N N . LYS D 3 184 ? 178.118 218.789 208.296 1.00 26.31 163 LYS D N 1
ATOM 22133 C CA . LYS D 3 184 ? 179.186 219.449 209.031 1.00 26.13 163 LYS D CA 1
ATOM 22134 C C . LYS D 3 184 ? 179.171 220.945 208.742 1.00 25.42 163 LYS D C 1
ATOM 22135 O O . LYS D 3 184 ? 178.856 221.384 207.632 1.00 29.84 163 LYS D O 1
ATOM 22154 N N . GLN D 3 185 ? 179.508 221.729 209.763 1.00 31.87 164 GLN D N 1
ATOM 22155 C CA . GLN D 3 185 ? 179.500 223.183 209.691 1.00 32.75 164 GLN D CA 1
ATOM 22156 C C . GLN D 3 185 ? 180.922 223.694 209.861 1.00 30.78 164 GLN D C 1
ATOM 22157 O O . GLN D 3 185 ? 181.582 223.378 210.856 1.00 37.74 164 GLN D O 1
ATOM 22171 N N . ASP D 3 186 ? 181.387 224.476 208.891 1.00 35.78 165 ASP D N 1
ATOM 22172 C CA . ASP D 3 186 ? 182.709 225.087 208.903 1.00 37.82 165 ASP D CA 1
ATOM 22173 C C . ASP D 3 186 ? 182.571 226.578 209.182 1.00 40.16 165 ASP D C 1
ATOM 22174 O O . ASP D 3 186 ? 181.470 227.136 209.169 1.00 41.29 165 ASP D O 1
ATOM 22183 N N . ALA D 3 187 ? 183.714 227.222 209.428 1.00 44.42 166 ALA D N 1
ATOM 22184 C CA . ALA D 3 187 ? 183.765 228.624 209.817 1.00 44.14 166 ALA D CA 1
ATOM 22185 C C . ALA D 3 187 ? 184.741 229.388 208.934 1.00 45.10 166 ALA D C 1
ATOM 22186 O O . ALA D 3 187 ? 185.779 228.866 208.521 1.00 47.03 166 ALA D O 1
ATOM 22193 N N . LYS D 3 188 ? 184.384 230.639 208.651 1.00 51.30 167 LYS D N 1
ATOM 22194 C CA . LYS D 3 188 ? 185.250 231.568 207.935 1.00 52.50 167 LYS D CA 1
ATOM 22195 C C . LYS D 3 188 ? 184.971 232.972 208.444 1.00 54.70 167 LYS D C 1
ATOM 22196 O O . LYS D 3 188 ? 183.852 233.472 208.290 1.00 54.78 167 LYS D O 1
ATOM 22215 N N . GLU D 3 189 ? 185.987 233.602 209.036 1.00 61.45 168 GLU D N 1
ATOM 22216 C CA . GLU D 3 189 ? 185.882 234.976 209.530 1.00 59.04 168 GLU D CA 1
ATOM 22217 C C . GLU D 3 189 ? 184.721 235.122 210.512 1.00 58.53 168 GLU D C 1
ATOM 22218 O O . GLU D 3 189 ? 183.959 236.088 210.461 1.00 59.08 168 GLU D O 1
ATOM 22230 N N . ASN D 3 190 ? 184.585 234.144 211.407 1.00 56.00 169 ASN D N 1
ATOM 22231 C CA . ASN D 3 190 ? 183.502 234.114 212.390 1.00 57.80 169 ASN D CA 1
ATOM 22232 C C . ASN D 3 190 ? 182.131 234.095 211.715 1.00 57.91 169 ASN D C 1
ATOM 22233 O O . ASN D 3 190 ? 181.170 234.686 212.211 1.00 59.01 169 ASN D O 1
ATOM 22244 N N . ARG D 3 191 ? 182.041 233.414 210.570 1.00 52.41 170 ARG D N 1
ATOM 22245 C CA . ARG D 3 191 ? 180.770 233.140 209.907 1.00 48.47 170 ARG D CA 1
ATOM 22246 C C . ARG D 3 191 ? 180.673 231.643 209.661 1.00 48.15 170 ARG D C 1
ATOM 22247 O O . ARG D 3 191 ? 181.563 231.059 209.038 1.00 49.29 170 ARG D O 1
ATOM 22268 N N . THR D 3 192 ? 179.598 231.030 210.145 1.00 43.87 171 THR D N 1
ATOM 22269 C CA . THR D 3 192 ? 179.387 229.597 209.993 1.00 42.76 171 THR D CA 1
ATOM 22270 C C . THR D 3 192 ? 178.632 229.310 208.702 1.00 41.09 171 THR D C 1
ATOM 22271 O O . THR D 3 192 ? 177.712 230.046 208.334 1.00 41.95 171 THR D O 1
ATOM 22282 N N . TYR D 3 193 ? 179.035 228.245 208.012 1.00 34.38 172 TYR D N 1
ATOM 22283 C CA . TYR D 3 193 ? 178.343 227.780 206.818 1.00 31.95 172 TYR D CA 1
ATOM 22284 C C . TYR D 3 193 ? 178.335 226.257 206.798 1.00 31.21 172 TYR D C 1
ATOM 22285 O O . TYR D 3 193 ? 179.305 225.633 207.245 1.00 31.76 172 TYR D O 1
ATOM 22303 N N . PRO D 3 194 ? 177.282 225.627 206.271 1.00 36.37 173 PRO D N 1
ATOM 22304 C CA . PRO D 3 194 ? 177.307 224.165 206.162 1.00 30.74 173 PRO D CA 1
ATOM 22305 C C . PRO D 3 194 ? 178.202 223.701 205.026 1.00 24.52 173 PRO D C 1
ATOM 22306 O O . PRO D 3 194 ? 178.365 224.380 204.009 1.00 34.07 173 PRO D O 1
ATOM 22317 N N . VAL D 3 195 ? 178.786 222.521 205.215 1.00 23.33 174 VAL D N 1
ATOM 22318 C CA . VAL D 3 195 ? 179.577 221.864 204.180 1.00 23.58 174 VAL D CA 1
ATOM 22319 C C . VAL D 3 195 ? 178.596 221.046 203.345 1.00 22.04 174 VAL D C 1
ATOM 22320 O O . VAL D 3 195 ? 178.177 219.959 203.744 1.00 27.16 174 VAL D O 1
ATOM 22333 N N . GLU D 3 196 ? 178.229 221.578 202.181 1.00 25.43 175 GLU D N 1
ATOM 22334 C CA . GLU D 3 196 ? 177.206 220.997 201.312 1.00 22.65 175 GLU D CA 1
ATOM 22335 C C . GLU D 3 196 ? 177.814 220.345 200.075 1.00 19.90 175 GLU D C 1
ATOM 22336 O O . GLU D 3 196 ? 177.241 220.388 198.984 1.00 27.37 175 GLU D O 1
ATOM 22348 N N . TRP D 3 197 ? 178.982 219.725 200.225 1.00 20.50 176 TRP D N 1
ATOM 22349 C CA . TRP D 3 197 ? 179.663 219.076 199.116 1.00 20.75 176 TRP D CA 1
ATOM 22350 C C . TRP D 3 197 ? 180.573 217.992 199.671 1.00 16.69 176 TRP D C 1
ATOM 22351 O O . TRP D 3 197 ? 180.935 218.003 200.850 1.00 23.30 176 TRP D O 1
ATOM 22372 N N . ILE D 3 198 ? 180.945 217.051 198.806 1.00 24.01 177 ILE D N 1
ATOM 22373 C CA . ILE D 3 198 ? 181.987 216.096 199.157 1.00 18.08 177 ILE D CA 1
ATOM 22374 C C . ILE D 3 198 ? 183.318 216.831 199.212 1.00 21.30 177 ILE D C 1
ATOM 22375 O O . ILE D 3 198 ? 183.627 217.652 198.340 1.00 28.95 177 ILE D O 1
ATOM 22391 N N . ILE D 3 199 ? 184.105 216.545 200.242 1.00 23.65 178 ILE D N 1
ATOM 22392 C CA . ILE D 3 199 ? 185.404 217.186 200.415 1.00 20.91 178 ILE D CA 1
ATOM 22393 C C . ILE D 3 199 ? 186.439 216.427 199.597 1.00 21.56 178 ILE D C 1
ATOM 22394 O O . ILE D 3 199 ? 186.514 215.195 199.657 1.00 30.31 178 ILE D O 1
ATOM 22410 N N . ILE D 3 200 ? 187.228 217.159 198.815 1.00 27.37 179 ILE D N 1
ATOM 22411 C CA . ILE D 3 200 ? 188.314 216.589 198.025 1.00 28.82 179 ILE D CA 1
ATOM 22412 C C . ILE D 3 200 ? 189.559 217.427 198.277 1.00 30.99 179 ILE D C 1
ATOM 22413 O O . ILE D 3 200 ? 189.518 218.656 198.153 1.00 38.61 179 ILE D O 1
ATOM 22429 N N . ASP D 3 201 ? 190.652 216.769 198.631 1.00 40.16 180 ASP D N 1
ATOM 22430 C CA . ASP D 3 201 ? 191.920 217.462 198.814 1.00 40.73 180 ASP D CA 1
ATOM 22431 C C . ASP D 3 201 ? 192.447 217.870 197.440 1.00 42.44 180 ASP D C 1
ATOM 22432 O O . ASP D 3 201 ? 192.646 216.991 196.592 1.00 42.50 180 ASP D O 1
ATOM 22441 N N . PRO D 3 202 ? 192.670 219.163 197.157 1.00 48.16 181 PRO D N 1
ATOM 22442 C CA . PRO D 3 202 ? 193.146 219.521 195.809 1.00 47.26 181 PRO D CA 1
ATOM 22443 C C . PRO D 3 202 ? 194.499 218.927 195.459 1.00 49.46 181 PRO D C 1
ATOM 22444 O O . PRO D 3 202 ? 194.736 218.611 194.287 1.00 51.64 181 PRO D O 1
ATOM 22455 N N . GLU D 3 203 ? 195.387 218.758 196.437 1.00 51.59 182 GLU D N 1
ATOM 22456 C CA . GLU D 3 203 ? 196.738 218.276 196.176 1.00 51.19 182 GLU D CA 1
ATOM 22457 C C . GLU D 3 203 ? 196.837 216.756 196.227 1.00 51.38 182 GLU D C 1
ATOM 22458 O O . GLU D 3 203 ? 197.453 216.149 195.344 1.00 54.90 182 GLU D O 1
ATOM 22470 N N . GLY D 3 204 ? 196.243 216.128 197.237 1.00 46.66 183 GLY D N 1
ATOM 22471 C CA . GLY D 3 204 ? 196.393 214.699 197.433 1.00 43.99 183 GLY D CA 1
ATOM 22472 C C . GLY D 3 204 ? 195.474 213.829 196.598 1.00 41.96 183 GLY D C 1
ATOM 22473 O O . GLY D 3 204 ? 195.677 212.614 196.522 1.00 43.68 183 GLY D O 1
ATOM 22477 N N . PHE D 3 205 ? 194.463 214.422 195.969 1.00 39.28 184 PHE D N 1
ATOM 22478 C CA . PHE D 3 205 ? 193.492 213.636 195.219 1.00 36.49 184 PHE D CA 1
ATOM 22479 C C . PHE D 3 205 ? 194.038 213.274 193.844 1.00 30.96 184 PHE D C 1
ATOM 22480 O O . PHE D 3 205 ? 194.480 214.146 193.091 1.00 34.24 184 PHE D O 1
ATOM 22497 N N . THR D 3 206 ? 194.001 211.984 193.522 1.00 32.58 185 THR D N 1
ATOM 22498 C CA . THR D 3 206 ? 194.371 211.479 192.206 1.00 31.32 185 THR D CA 1
ATOM 22499 C C . THR D 3 206 ? 193.092 211.163 191.440 1.00 31.56 185 THR D C 1
ATOM 22500 O O . THR D 3 206 ? 192.283 210.343 191.888 1.00 36.43 185 THR D O 1
ATOM 22511 N N . GLU D 3 207 ? 192.912 211.812 190.296 1.00 32.79 186 GLU D N 1
ATOM 22512 C CA . GLU D 3 207 ? 191.683 211.655 189.535 1.00 29.67 186 GLU D CA 1
ATOM 22513 C C . GLU D 3 207 ? 191.620 210.262 188.913 1.00 26.51 186 GLU D C 1
ATOM 22514 O O . GLU D 3 207 ? 192.634 209.691 188.502 1.00 31.27 186 GLU D O 1
ATOM 22526 N N . ASN D 3 208 ? 190.409 209.712 188.866 1.00 26.10 187 ASN D N 1
ATOM 22527 C CA . ASN D 3 208 ? 190.175 208.452 188.175 1.00 21.28 187 ASN D CA 1
ATOM 22528 C C . ASN D 3 208 ? 190.560 208.579 186.704 1.00 25.13 187 ASN D C 1
ATOM 22529 O O . ASN D 3 208 ? 190.385 209.627 186.079 1.00 26.84 187 ASN D O 1
ATOM 22540 N N . GLY D 3 209 ? 191.093 207.491 186.151 1.00 22.33 188 GLY D N 1
ATOM 22541 C CA . GLY D 3 209 ? 191.585 207.514 184.786 1.00 22.92 188 GLY D CA 1
ATOM 22542 C C . GLY D 3 209 ? 190.508 207.571 183.721 1.00 25.73 188 GLY D C 1
ATOM 22543 O O . GLY D 3 209 ? 190.834 207.844 182.561 1.00 31.46 188 GLY D O 1
ATOM 22547 N N . GLU D 3 210 ? 189.244 207.328 184.084 1.00 24.37 189 GLU D N 1
ATOM 22548 C CA . GLU D 3 210 ? 188.138 207.320 183.134 1.00 26.19 189 GLU D CA 1
ATOM 22549 C C . GLU D 3 210 ? 187.021 208.296 183.480 1.00 27.63 189 GLU D C 1
ATOM 22550 O O . GLU D 3 210 ? 186.231 208.631 182.590 1.00 33.82 189 GLU D O 1
ATOM 22562 N N . TRP D 3 211 ? 186.947 208.787 184.717 1.00 17.82 190 TRP D N 1
ATOM 22563 C CA . TRP D 3 211 ? 185.814 209.568 185.197 1.00 26.39 190 TRP D CA 1
ATOM 22564 C C . TRP D 3 211 ? 186.301 210.866 185.822 1.00 21.82 190 TRP D C 1
ATOM 22565 O O . TRP D 3 211 ? 187.203 210.851 186.665 1.00 34.25 190 TRP D O 1
ATOM 22586 N N . GLU D 3 212 ? 185.695 211.979 185.413 1.00 21.00 191 GLU D N 1
ATOM 22587 C CA . GLU D 3 212 ? 185.986 213.302 185.949 1.00 25.75 191 GLU D CA 1
ATOM 22588 C C . GLU D 3 212 ? 184.769 213.760 186.741 1.00 20.80 191 GLU D C 1
ATOM 22589 O O . GLU D 3 212 ? 183.643 213.695 186.243 1.00 28.04 191 GLU D O 1
ATOM 22601 N N . ILE D 3 213 ? 184.997 214.244 187.958 1.00 22.01 192 ILE D N 1
ATOM 22602 C CA . ILE D 3 213 ? 183.909 214.706 188.817 1.00 27.20 192 ILE D CA 1
ATOM 22603 C C . ILE D 3 213 ? 183.527 216.118 188.383 1.00 21.03 192 ILE D C 1
ATOM 22604 O O . ILE D 3 213 ? 184.371 217.016 188.354 1.00 34.77 192 ILE D O 1
ATOM 22620 N N . VAL D 3 214 ? 182.250 216.318 188.045 1.00 22.66 193 VAL D N 1
ATOM 22621 C CA . VAL D 3 214 ? 181.735 217.615 187.620 1.00 23.53 193 VAL D CA 1
ATOM 22622 C C . VAL D 3 214 ? 181.067 218.306 188.803 1.00 22.44 193 VAL D C 1
ATOM 22623 O O . VAL D 3 214 ? 181.390 219.455 189.124 1.00 29.76 193 VAL D O 1
ATOM 22636 N N . HIS D 3 215 ? 180.125 217.615 189.445 1.00 23.81 194 HIS D N 1
ATOM 22637 C CA . HIS D 3 215 ? 179.435 218.102 190.631 1.00 18.40 194 HIS D CA 1
ATOM 22638 C C . HIS D 3 215 ? 179.545 217.070 191.741 1.00 21.31 194 HIS D C 1
ATOM 22639 O O . HIS D 3 215 ? 179.586 215.864 191.487 1.00 23.75 194 HIS D O 1
ATOM 22653 N N . ARG D 3 216 ? 179.587 217.558 192.974 1.00 21.28 195 ARG D N 1
ATOM 22654 C CA . ARG D 3 216 ? 179.712 216.685 194.132 1.00 23.07 195 ARG D CA 1
ATOM 22655 C C . ARG D 3 216 ? 178.937 217.257 195.314 1.00 17.86 195 ARG D C 1
ATOM 22656 O O . ARG D 3 216 ? 179.530 217.588 196.347 1.00 26.78 195 ARG D O 1
ATOM 22677 N N . PRO D 3 217 ? 177.619 217.381 195.205 1.00 22.24 196 PRO D N 1
ATOM 22678 C CA . PRO D 3 217 ? 176.836 217.997 196.277 1.00 21.14 196 PRO D CA 1
ATOM 22679 C C . PRO D 3 217 ? 176.576 217.027 197.423 1.00 17.64 196 PRO D C 1
ATOM 22680 O O . PRO D 3 217 ? 176.718 215.811 197.297 1.00 21.02 196 PRO D O 1
ATOM 22691 N N . ALA D 3 218 ? 176.175 217.602 198.554 1.00 18.17 197 ALA D N 1
ATOM 22692 C CA . ALA D 3 218 ? 175.726 216.859 199.722 1.00 21.15 197 ALA D CA 1
ATOM 22693 C C . ALA D 3 218 ? 174.399 217.443 200.180 1.00 22.74 197 ALA D C 1
ATOM 22694 O O . ALA D 3 218 ? 174.193 218.658 200.106 1.00 28.30 197 ALA D O 1
ATOM 22701 N N . ARG D 3 219 ? 173.500 216.578 200.648 1.00 19.31 198 ARG D N 1
ATOM 22702 C CA . ARG D 3 219 ? 172.151 217.001 200.995 1.00 21.42 198 ARG D CA 1
ATOM 22703 C C . ARG D 3 219 ? 171.631 216.188 202.168 1.00 17.24 198 ARG D C 1
ATOM 22704 O O . ARG D 3 219 ? 171.863 214.981 202.246 1.00 27.19 198 ARG D O 1
ATOM 22725 N N . VAL D 3 220 ? 170.919 216.860 203.067 1.00 25.21 199 VAL D N 1
ATOM 22726 C CA . VAL D 3 220 ? 170.109 216.196 204.083 1.00 23.35 199 VAL D CA 1
ATOM 22727 C C . VAL D 3 220 ? 168.711 216.033 203.505 1.00 23.68 199 VAL D C 1
ATOM 22728 O O . VAL D 3 220 ? 168.057 217.023 203.162 1.00 30.35 199 VAL D O 1
ATOM 22741 N N . ASN D 3 221 ? 168.256 214.789 203.392 1.00 20.87 200 ASN D N 1
ATOM 22742 C CA . ASN D 3 221 ? 166.946 214.461 202.845 1.00 23.11 200 ASN D CA 1
ATOM 22743 C C . ASN D 3 221 ? 166.058 213.961 203.974 1.00 26.31 200 ASN D C 1
ATOM 22744 O O . ASN D 3 221 ? 166.431 213.030 204.698 1.00 28.17 200 ASN D O 1
ATOM 22755 N N . VAL D 3 222 ? 164.897 214.591 204.128 1.00 31.98 201 VAL D N 1
ATOM 22756 C CA . VAL D 3 222 ? 163.886 214.198 205.102 1.00 33.97 201 VAL D CA 1
ATOM 22757 C C . VAL D 3 222 ? 162.611 213.882 204.336 1.00 36.37 201 VAL D C 1
ATOM 22758 O O . VAL D 3 222 ? 162.120 214.719 203.571 1.00 43.28 201 VAL D O 1
ATOM 22771 N N . ASP D 3 223 ? 162.082 212.676 204.538 1.00 40.66 202 ASP D N 1
ATOM 22772 C CA . ASP D 3 223 ? 160.849 212.261 203.886 1.00 41.10 202 ASP D CA 1
ATOM 22773 C C . ASP D 3 223 ? 159.676 212.731 204.741 1.00 44.46 202 ASP D C 1
ATOM 22774 O O . ASP D 3 223 ? 159.491 212.206 205.850 1.00 47.78 202 ASP D O 1
ATOM 22783 N N . PRO D 3 224 ? 158.865 213.704 204.297 1.00 48.14 203 PRO D N 1
ATOM 22784 C CA . PRO D 3 224 ? 157.739 214.135 205.144 1.00 46.85 203 PRO D CA 1
ATOM 22785 C C . PRO D 3 224 ? 156.692 213.059 205.359 1.00 46.95 203 PRO D C 1
ATOM 22786 O O . PRO D 3 224 ? 156.022 213.071 206.399 1.00 47.24 203 PRO D O 1
ATOM 22797 N N . ARG D 3 225 ? 156.529 212.132 204.415 1.00 51.86 204 ARG D N 1
ATOM 22798 C CA . ARG D 3 225 ? 155.479 211.126 204.527 1.00 50.69 204 ARG D CA 1
ATOM 22799 C C . ARG D 3 225 ? 155.824 210.041 205.539 1.00 49.30 204 ARG D C 1
ATOM 22800 O O . ARG D 3 225 ? 154.918 209.454 206.139 1.00 51.80 204 ARG D O 1
ATOM 22821 N N . ALA D 3 226 ? 157.106 209.760 205.740 1.00 47.84 205 ALA D N 1
ATOM 22822 C CA . ALA D 3 226 ? 157.487 208.695 206.650 1.00 44.66 205 ALA D CA 1
ATOM 22823 C C . ALA D 3 226 ? 157.216 209.106 208.100 1.00 44.81 205 ALA D C 1
ATOM 22824 O O . ALA D 3 226 ? 157.286 210.291 208.435 1.00 43.59 205 ALA D O 1
ATOM 22831 N N . PRO D 3 227 ? 156.903 208.158 208.985 1.00 45.31 206 PRO D N 1
ATOM 22832 C CA . PRO D 3 227 ? 156.793 208.506 210.405 1.00 41.04 206 PRO D CA 1
ATOM 22833 C C . PRO D 3 227 ? 158.162 208.787 211.004 1.00 41.95 206 PRO D C 1
ATOM 22834 O O . PRO D 3 227 ? 159.199 208.371 210.484 1.00 44.49 206 PRO D O 1
ATOM 22845 N N . LEU D 3 228 ? 158.151 209.520 212.118 1.00 38.81 207 LEU D N 1
ATOM 22846 C CA . LEU D 3 228 ? 159.402 209.898 212.765 1.00 41.62 207 LEU D CA 1
ATOM 22847 C C . LEU D 3 228 ? 160.163 208.694 213.305 1.00 42.76 207 LEU D C 1
ATOM 22848 O O . LEU D 3 228 ? 161.395 208.744 213.387 1.00 43.15 207 LEU D O 1
ATOM 22864 N N . ASP D 3 229 ? 159.467 207.613 213.662 1.00 42.63 208 ASP D N 1
ATOM 22865 C CA . ASP D 3 229 ? 160.096 206.406 214.181 1.00 41.37 208 ASP D CA 1
ATOM 22866 C C . ASP D 3 229 ? 160.485 205.404 213.089 1.00 40.21 208 ASP D C 1
ATOM 22867 O O . ASP D 3 229 ? 160.664 204.218 213.390 1.00 43.05 208 ASP D O 1
ATOM 22876 N N . SER D 3 230 ? 160.615 205.854 211.839 1.00 38.91 209 SER D N 1
ATOM 22877 C CA . SER D 3 230 ? 161.044 205.008 210.731 1.00 37.93 209 SER D CA 1
ATOM 22878 C C . SER D 3 230 ? 162.512 205.279 210.398 1.00 38.36 209 SER D C 1
ATOM 22879 O O . SER D 3 230 ? 162.932 206.439 210.377 1.00 39.83 209 SER D O 1
ATOM 22887 N N . PRO D 3 231 ? 163.350 204.266 210.132 1.00 42.63 210 PRO D N 1
ATOM 22888 C CA . PRO D 3 231 ? 164.718 204.567 209.677 1.00 39.26 210 PRO D CA 1
ATOM 22889 C C . PRO D 3 231 ? 164.773 205.291 208.343 1.00 36.14 210 PRO D C 1
ATOM 22890 O O . PRO D 3 231 ? 165.799 205.912 208.041 1.00 40.01 210 PRO D O 1
ATOM 22901 N N . SER D 3 232 ? 163.714 205.234 207.540 1.00 36.37 211 SER D N 1
ATOM 22902 C CA . SER D 3 232 ? 163.678 205.880 206.235 1.00 38.83 211 SER D CA 1
ATOM 22903 C C . SER D 3 232 ? 163.278 207.350 206.298 1.00 38.04 211 SER D C 1
ATOM 22904 O O . SER D 3 232 ? 163.185 207.992 205.248 1.00 41.44 211 SER D O 1
ATOM 22912 N N . ARG D 3 233 ? 163.027 207.896 207.491 1.00 35.47 212 ARG D N 1
ATOM 22913 C CA . ARG D 3 233 ? 162.641 209.299 207.600 1.00 32.81 212 ARG D CA 1
ATOM 22914 C C . ARG D 3 233 ? 163.752 210.219 207.104 1.00 33.49 212 ARG D C 1
ATOM 22915 O O . ARG D 3 233 ? 163.492 211.154 206.339 1.00 36.86 212 ARG D O 1
ATOM 22936 N N . GLN D 3 234 ? 164.991 209.973 207.528 1.00 27.37 213 GLN D N 1
ATOM 22937 C CA . GLN D 3 234 ? 166.104 210.878 207.278 1.00 28.20 213 GLN D CA 1
ATOM 22938 C C . GLN D 3 234 ? 167.270 210.140 206.638 1.00 22.52 213 GLN D C 1
ATOM 22939 O O . GLN D 3 234 ? 167.466 208.941 206.854 1.00 31.42 213 GLN D O 1
ATOM 22953 N N . ASP D 3 235 ? 168.041 210.877 205.846 1.00 19.20 214 ASP D N 1
ATOM 22954 C CA . ASP D 3 235 ? 169.316 210.389 205.343 1.00 18.93 214 ASP D CA 1
ATOM 22955 C C . ASP D 3 235 ? 170.154 211.589 204.936 1.00 17.42 214 ASP D C 1
ATOM 22956 O O . ASP D 3 235 ? 169.645 212.703 204.801 1.00 25.62 214 ASP D O 1
ATOM 22965 N N . ILE D 3 236 ? 171.452 211.354 204.774 1.00 18.22 215 ILE D N 1
ATOM 22966 C CA . ILE D 3 236 ? 172.356 212.312 204.150 1.00 15.27 215 ILE D CA 1
ATOM 22967 C C . ILE D 3 236 ? 172.935 211.640 202.917 1.00 14.75 215 ILE D C 1
ATOM 22968 O O . ILE D 3 236 ? 173.556 210.578 203.016 1.00 23.46 215 ILE D O 1
ATOM 22984 N N . THR D 3 237 ? 172.722 212.257 201.762 1.00 17.03 216 THR D N 1
ATOM 22985 C CA . THR D 3 237 ? 173.163 211.715 200.488 1.00 20.34 216 THR D CA 1
ATOM 22986 C C . THR D 3 237 ? 174.278 212.587 199.938 1.00 18.54 216 THR D C 1
ATOM 22987 O O . THR D 3 237 ? 174.150 213.816 199.886 1.00 25.10 216 THR D O 1
ATOM 22998 N N . PHE D 3 238 ? 175.369 211.940 199.546 1.00 20.30 217 PHE D N 1
ATOM 22999 C CA . PHE D 3 238 ? 176.478 212.573 198.847 1.00 16.30 217 PHE D CA 1
ATOM 23000 C C . PHE D 3 238 ? 176.449 212.083 197.407 1.00 19.33 217 PHE D C 1
ATOM 23001 O O . PHE D 3 238 ? 176.618 210.887 197.156 1.00 26.57 217 PHE D O 1
ATOM 23018 N N . TYR D 3 239 ? 176.228 212.998 196.472 1.00 23.90 218 TYR D N 1
ATOM 23019 C CA . TYR D 3 239 ? 176.064 212.654 195.069 1.00 21.33 218 TYR D CA 1
ATOM 23020 C C . TYR D 3 239 ? 177.361 212.922 194.324 1.00 20.55 218 TYR D C 1
ATOM 23021 O O . TYR D 3 239 ? 178.089 213.864 194.643 1.00 31.52 218 TYR D O 1
ATOM 23039 N N . LEU D 3 240 ? 177.649 212.074 193.344 1.00 20.95 219 LEU D N 1
ATOM 23040 C CA . LEU D 3 240 ? 178.770 212.246 192.430 1.00 21.41 219 LEU D CA 1
ATOM 23041 C C . LEU D 3 240 ? 178.208 212.269 191.017 1.00 16.54 219 LEU D C 1
ATOM 23042 O O . LEU D 3 240 ? 177.695 211.254 190.529 1.00 30.34 219 LEU D O 1
ATOM 23058 N N . ILE D 3 241 ? 178.264 213.436 190.387 1.00 19.56 220 ILE D N 1
ATOM 23059 C CA . ILE D 3 241 ? 177.999 213.577 188.961 1.00 18.91 220 ILE D CA 1
ATOM 23060 C C . ILE D 3 241 ? 179.347 213.468 188.266 1.00 10.37 220 ILE D C 1
ATOM 23061 O O . ILE D 3 241 ? 180.233 214.298 188.494 1.00 27.09 220 ILE D O 1
ATOM 23077 N N . ILE D 3 242 ? 179.519 212.429 187.453 1.00 22.69 221 ILE D N 1
ATOM 23078 C CA . ILE D 3 242 ? 180.814 212.103 186.869 1.00 21.98 221 ILE D CA 1
ATOM 23079 C C . ILE D 3 242 ? 180.659 211.954 185.364 1.00 18.29 221 ILE D C 1
ATOM 23080 O O . ILE D 3 242 ? 179.756 211.259 184.891 1.00 27.76 221 ILE D O 1
ATOM 23096 N N . ARG D 3 243 ? 181.544 212.604 184.622 1.00 23.53 222 ARG D N 1
ATOM 23097 C CA . ARG D 3 243 ? 181.577 212.547 183.170 1.00 21.73 222 ARG D CA 1
ATOM 23098 C C . ARG D 3 243 ? 182.666 211.577 182.732 1.00 23.25 222 ARG D C 1
ATOM 23099 O O . ARG D 3 243 ? 183.782 211.614 183.259 1.00 31.72 222 ARG D O 1
ATOM 23120 N N . ARG D 3 244 ? 182.335 210.701 181.789 1.00 16.36 223 ARG D N 1
ATOM 23121 C CA . ARG D 3 244 ? 183.340 209.808 181.232 1.00 18.95 223 ARG D CA 1
ATOM 23122 C C . ARG D 3 244 ? 184.306 210.591 180.354 1.00 27.04 223 ARG D C 1
ATOM 23123 O O . ARG D 3 244 ? 183.898 211.435 179.554 1.00 34.22 223 ARG D O 1
ATOM 23144 N N . LYS D 3 245 ? 185.598 210.307 180.511 1.00 25.36 224 LYS D N 1
ATOM 23145 C CA . LYS D 3 245 ? 186.607 210.815 179.594 1.00 28.05 224 LYS D CA 1
ATOM 23146 C C . LYS D 3 245 ? 186.697 209.843 178.421 1.00 22.55 224 LYS D C 1
ATOM 23147 O O . LYS D 3 245 ? 187.239 208.741 178.589 1.00 27.74 224 LYS D O 1
ATOM 23166 N N . PRO D 3 246 ? 186.178 210.185 177.224 1.00 28.73 225 PRO D N 1
ATOM 23167 C CA . PRO D 3 246 ? 185.956 209.148 176.208 1.00 31.95 225 PRO D CA 1
ATOM 23168 C C . PRO D 3 246 ? 187.140 208.868 175.293 1.00 32.37 225 PRO D C 1
ATOM 23169 O O . PRO D 3 246 ? 186.958 208.256 174.236 1.00 39.19 225 PRO D O 1
ATOM 23180 N N . LEU D 3 247 ? 188.347 209.298 175.672 1.00 28.30 226 LEU D N 1
ATOM 23181 C CA . LEU D 3 247 ? 189.481 209.216 174.753 1.00 29.45 226 LEU D CA 1
ATOM 23182 C C . LEU D 3 247 ? 189.808 207.772 174.382 1.00 27.40 226 LEU D C 1
ATOM 23183 O O . LEU D 3 247 ? 190.075 207.473 173.211 1.00 34.10 226 LEU D O 1
ATOM 23199 N N . PHE D 3 248 ? 189.802 206.866 175.364 1.00 28.62 227 PHE D N 1
ATOM 23200 C CA . PHE D 3 248 ? 190.092 205.461 175.088 1.00 30.29 227 PHE D CA 1
ATOM 23201 C C . PHE D 3 248 ? 189.114 204.887 174.073 1.00 30.12 227 PHE D C 1
ATOM 23202 O O . PHE D 3 248 ? 189.518 204.292 173.064 1.00 30.87 227 PHE D O 1
ATOM 23219 N N . TYR D 3 249 ? 187.816 205.050 174.335 1.00 35.04 228 TYR D N 1
ATOM 23220 C CA . TYR D 3 249 ? 186.808 204.521 173.429 1.00 33.41 228 TYR D CA 1
ATOM 23221 C C . TYR D 3 249 ? 186.901 205.182 172.066 1.00 23.52 228 TYR D C 1
ATOM 23222 O O . TYR D 3 249 ? 186.811 204.495 171.044 1.00 34.26 228 TYR D O 1
ATOM 23240 N N . ILE D 3 250 ? 187.133 206.500 172.034 1.00 22.84 229 ILE D N 1
ATOM 23241 C CA . ILE D 3 250 ? 187.326 207.205 170.766 1.00 30.38 229 ILE D CA 1
ATOM 23242 C C . ILE D 3 250 ? 188.405 206.507 169.948 1.00 31.71 229 ILE D C 1
ATOM 23243 O O . ILE D 3 250 ? 188.104 205.835 168.951 1.00 37.17 229 ILE D O 1
ATOM 23259 N N . ILE D 3 251 ? 189.632 206.506 170.480 1.00 31.25 230 ILE D N 1
ATOM 23260 C CA . ILE D 3 251 ? 190.806 206.051 169.737 1.00 30.18 230 ILE D CA 1
ATOM 23261 C C . ILE D 3 251 ? 190.657 204.592 169.324 1.00 32.33 230 ILE D C 1
ATOM 23262 O O . ILE D 3 251 ? 190.938 204.226 168.177 1.00 34.46 230 ILE D O 1
ATOM 23278 N N . ASN D 3 252 ? 190.206 203.736 170.242 1.00 36.55 231 ASN D N 1
ATOM 23279 C CA . ASN D 3 252 ? 190.280 202.301 170.004 1.00 33.42 231 ASN D CA 1
ATOM 23280 C C . ASN D 3 252 ? 189.056 201.716 169.311 1.00 33.84 231 ASN D C 1
ATOM 23281 O O . ASN D 3 252 ? 189.194 200.693 168.632 1.00 37.47 231 ASN D O 1
ATOM 23292 N N . ILE D 3 253 ? 187.879 202.334 169.433 1.00 32.31 232 ILE D N 1
ATOM 23293 C CA . ILE D 3 253 ? 186.637 201.755 168.938 1.00 31.55 232 ILE D CA 1
ATOM 23294 C C . ILE D 3 253 ? 186.059 202.662 167.862 1.00 27.86 232 ILE D C 1
ATOM 23295 O O . ILE D 3 253 ? 185.765 202.208 166.751 1.00 31.66 232 ILE D O 1
ATOM 23311 N N . LEU D 3 254 ? 185.892 203.951 168.175 1.00 31.35 233 LEU D N 1
ATOM 23312 C CA . LEU D 3 254 ? 184.957 204.749 167.388 1.00 25.26 233 LEU D CA 1
ATOM 23313 C C . LEU D 3 254 ? 185.554 205.151 166.048 1.00 28.11 233 LEU D C 1
ATOM 23314 O O . LEU D 3 254 ? 184.903 204.997 165.009 1.00 35.16 233 LEU D O 1
ATOM 23330 N N . VAL D 3 255 ? 186.784 205.666 166.050 1.00 27.41 234 VAL D N 1
ATOM 23331 C CA . VAL D 3 255 ? 187.436 206.019 164.789 1.00 32.59 234 VAL D CA 1
ATOM 23332 C C . VAL D 3 255 ? 187.614 204.798 163.892 1.00 25.93 234 VAL D C 1
ATOM 23333 O O . VAL D 3 255 ? 187.250 204.875 162.705 1.00 36.62 234 VAL D O 1
ATOM 23346 N N . PRO D 3 256 ? 188.142 203.661 164.368 1.00 29.01 235 PRO D N 1
ATOM 23347 C CA . PRO D 3 256 ? 188.194 202.474 163.496 1.00 29.27 235 PRO D CA 1
ATOM 23348 C C . PRO D 3 256 ? 186.834 202.031 162.985 1.00 28.50 235 PRO D C 1
ATOM 23349 O O . PRO D 3 256 ? 186.689 201.766 161.786 1.00 33.72 235 PRO D O 1
ATOM 23360 N N . CYS D 3 257 ? 185.829 201.960 163.861 1.00 30.35 236 CYS D N 1
ATOM 23361 C CA . CYS D 3 257 ? 184.504 201.517 163.438 1.00 30.01 236 CYS D CA 1
ATOM 23362 C C . CYS D 3 257 ? 183.901 202.468 162.411 1.00 26.83 236 CYS D C 1
ATOM 23363 O O . CYS D 3 257 ? 183.350 202.026 161.396 1.00 32.32 236 CYS D O 1
ATOM 23371 N N . VAL D 3 258 ? 184.018 203.777 162.646 1.00 24.91 237 VAL D N 1
ATOM 23372 C CA . VAL D 3 258 ? 183.428 204.757 161.737 1.00 29.24 237 VAL D CA 1
ATOM 23373 C C . VAL D 3 258 ? 184.124 204.714 160.382 1.00 28.54 237 VAL D C 1
ATOM 23374 O O . VAL D 3 258 ? 183.469 204.733 159.331 1.00 32.89 237 VAL D O 1
ATOM 23387 N N . LEU D 3 259 ? 185.458 204.657 160.380 1.00 26.83 238 LEU D N 1
ATOM 23388 C CA . LEU D 3 259 ? 186.185 204.622 159.114 1.00 30.38 238 LEU D CA 1
ATOM 23389 C C . LEU D 3 259 ? 185.897 203.336 158.343 1.00 28.05 238 LEU D C 1
ATOM 23390 O O . LEU D 3 259 ? 185.695 203.366 157.121 1.00 33.57 238 LEU D O 1
ATOM 23406 N N . ILE D 3 260 ? 185.854 202.197 159.040 1.00 28.88 239 ILE D N 1
ATOM 23407 C CA . ILE D 3 260 ? 185.562 200.930 158.376 1.00 28.41 239 ILE D CA 1
ATOM 23408 C C . ILE D 3 260 ? 184.157 200.952 157.788 1.00 29.46 239 ILE D C 1
ATOM 23409 O O . ILE D 3 260 ? 183.933 200.474 156.669 1.00 30.57 239 ILE D O 1
ATOM 23425 N N . SER D 3 261 ? 183.190 201.503 158.528 1.00 30.23 240 SER D N 1
ATOM 23426 C CA . SER D 3 261 ? 181.830 201.606 158.007 1.00 32.04 240 SER D CA 1
ATOM 23427 C C . SER D 3 261 ? 181.780 202.496 156.774 1.00 27.73 240 SER D C 1
ATOM 23428 O O . SER D 3 261 ? 181.108 202.169 155.790 1.00 30.00 240 SER D O 1
ATOM 23436 N N . PHE D 3 262 ? 182.493 203.623 156.803 1.00 33.84 241 PHE D N 1
ATOM 23437 C CA . PHE D 3 262 ? 182.528 204.506 155.643 1.00 31.42 241 PHE D CA 1
ATOM 23438 C C . PHE D 3 262 ? 183.230 203.853 154.456 1.00 32.02 241 PHE D C 1
ATOM 23439 O O . PHE D 3 262 ? 183.000 204.262 153.314 1.00 35.59 241 PHE D O 1
ATOM 23456 N N . MET D 3 263 ? 184.066 202.839 154.698 1.00 35.73 242 MET D N 1
ATOM 23457 C CA . MET D 3 263 ? 184.696 202.129 153.585 1.00 37.69 242 MET D CA 1
ATOM 23458 C C . MET D 3 263 ? 183.704 201.429 152.665 1.00 31.74 242 MET D C 1
ATOM 23459 O O . MET D 3 263 ? 184.035 201.175 151.502 1.00 40.12 242 MET D O 1
ATOM 23473 N N . VAL D 3 264 ? 182.497 201.112 153.137 1.00 28.14 243 VAL D N 1
ATOM 23474 C CA . VAL D 3 264 ? 181.558 200.403 152.274 1.00 32.26 243 VAL D CA 1
ATOM 23475 C C . VAL D 3 264 ? 181.109 201.275 151.105 1.00 26.89 243 VAL D C 1
ATOM 23476 O O . VAL D 3 264 ? 180.610 200.753 150.104 1.00 34.04 243 VAL D O 1
ATOM 23489 N N . ASN D 3 265 ? 181.263 202.600 151.209 1.00 29.38 244 ASN D N 1
ATOM 23490 C CA . ASN D 3 265 ? 180.865 203.485 150.120 1.00 31.68 244 ASN D CA 1
ATOM 23491 C C . ASN D 3 265 ? 181.812 203.429 148.926 1.00 30.18 244 ASN D C 1
ATOM 23492 O O . ASN D 3 265 ? 181.406 203.807 147.822 1.00 33.26 244 ASN D O 1
ATOM 23503 N N . LEU D 3 266 ? 183.058 202.978 149.108 1.00 33.86 245 LEU D N 1
ATOM 23504 C CA . LEU D 3 266 ? 183.982 202.906 147.978 1.00 30.44 245 LEU D CA 1
ATOM 23505 C C . LEU D 3 266 ? 183.560 201.876 146.941 1.00 29.26 245 LEU D C 1
ATOM 23506 O O . LEU D 3 266 ? 184.022 201.950 145.798 1.00 33.27 245 LEU D O 1
ATOM 23522 N N . VAL D 3 267 ? 182.705 200.918 147.312 1.00 28.50 246 VAL D N 1
ATOM 23523 C CA . VAL D 3 267 ? 182.293 199.872 146.379 1.00 29.77 246 VAL D CA 1
ATOM 23524 C C . VAL D 3 267 ? 181.563 200.467 145.183 1.00 29.91 246 VAL D C 1
ATOM 23525 O O . VAL D 3 267 ? 181.561 199.883 144.093 1.00 33.28 246 VAL D O 1
ATOM 23538 N N . PHE D 3 268 ? 180.930 201.628 145.361 1.00 28.98 247 PHE D N 1
ATOM 23539 C CA . PHE D 3 268 ? 180.277 202.294 144.244 1.00 30.04 247 PHE D CA 1
ATOM 23540 C C . PHE D 3 268 ? 181.277 202.818 143.222 1.00 32.31 247 PHE D C 1
ATOM 23541 O O . PHE D 3 268 ? 180.933 202.924 142.041 1.00 38.30 247 PHE D O 1
ATOM 23558 N N . TYR D 3 269 ? 182.499 203.149 143.645 1.00 30.75 248 TYR D N 1
ATOM 23559 C CA . TYR D 3 269 ? 183.561 203.544 142.729 1.00 31.36 248 TYR D CA 1
ATOM 23560 C C . TYR D 3 269 ? 184.372 202.362 142.210 1.00 28.69 248 TYR D C 1
ATOM 23561 O O . TYR D 3 269 ? 185.174 202.543 141.289 1.00 34.68 248 TYR D O 1
ATOM 23579 N N . LEU D 3 270 ? 184.188 201.168 142.771 1.00 29.31 249 LEU D N 1
ATOM 23580 C CA . LEU D 3 270 ? 184.852 199.988 142.236 1.00 28.46 249 LEU D CA 1
ATOM 23581 C C . LEU D 3 270 ? 184.140 199.524 140.963 1.00 26.80 249 LEU D C 1
ATOM 23582 O O . LEU D 3 270 ? 182.909 199.432 140.949 1.00 34.01 249 LEU D O 1
ATOM 23598 N N . PRO D 3 271 ? 184.864 199.214 139.885 1.00 32.11 250 PRO D N 1
ATOM 23599 C CA . PRO D 3 271 ? 184.182 198.704 138.691 1.00 35.57 250 PRO D CA 1
ATOM 23600 C C . PRO D 3 271 ? 183.630 197.307 138.927 1.00 28.97 250 PRO D C 1
ATOM 23601 O O . PRO D 3 271 ? 184.149 196.525 139.726 1.00 33.88 250 PRO D O 1
ATOM 23612 N N . ALA D 3 272 ? 182.547 197.001 138.210 1.00 36.61 251 ALA D N 1
ATOM 23613 C CA . ALA D 3 272 ? 181.942 195.678 138.301 1.00 33.30 251 ALA D CA 1
ATOM 23614 C C . ALA D 3 272 ? 182.872 194.577 137.805 1.00 33.85 251 ALA D C 1
ATOM 23615 O O . ALA D 3 272 ? 182.715 193.423 138.215 1.00 39.66 251 ALA D O 1
ATOM 23622 N N . ASP D 3 273 ? 183.834 194.905 136.943 1.00 40.46 252 ASP D N 1
ATOM 23623 C CA . ASP D 3 273 ? 184.762 193.909 136.419 1.00 40.11 252 ASP D CA 1
ATOM 23624 C C . ASP D 3 273 ? 185.846 193.527 137.417 1.00 39.58 252 ASP D C 1
ATOM 23625 O O . ASP D 3 273 ? 186.544 192.533 137.192 1.00 43.06 252 ASP D O 1
ATOM 23634 N N . SER D 3 274 ? 186.012 194.288 138.502 1.00 37.59 253 SER D N 1
ATOM 23635 C CA . SER D 3 274 ? 186.995 193.922 139.515 1.00 36.35 253 SER D CA 1
ATOM 23636 C C . SER D 3 274 ? 186.652 192.593 140.172 1.00 35.52 253 SER D C 1
ATOM 23637 O O . SER D 3 274 ? 187.553 191.841 140.558 1.00 37.91 253 SER D O 1
ATOM 23645 N N . GLY D 3 275 ? 185.364 192.284 140.307 1.00 39.14 254 GLY D N 1
ATOM 23646 C CA . GLY D 3 275 ? 184.956 191.043 140.931 1.00 34.07 254 GLY D CA 1
ATOM 23647 C C . GLY D 3 275 ? 185.149 190.999 142.427 1.00 33.77 254 GLY D C 1
ATOM 23648 O O . GLY D 3 275 ? 185.218 189.908 142.998 1.00 39.89 254 GLY D O 1
ATOM 23652 N N . GLU D 3 276 ? 185.232 192.165 143.084 1.00 33.38 255 GLU D N 1
ATOM 23653 C CA . GLU D 3 276 ? 185.531 192.236 144.510 1.00 37.66 255 GLU D CA 1
ATOM 23654 C C . GLU D 3 276 ? 184.637 193.245 145.228 1.00 34.93 255 GLU D C 1
ATOM 23655 O O . GLU D 3 276 ? 185.033 193.782 146.269 1.00 41.50 255 GLU D O 1
ATOM 23667 N N . LYS D 3 277 ? 183.439 193.498 144.703 1.00 32.91 256 LYS D N 1
ATOM 23668 C CA . LYS D 3 277 ? 182.537 194.482 145.293 1.00 33.74 256 LYS D CA 1
ATOM 23669 C C . LYS D 3 277 ? 181.817 193.906 146.511 1.00 31.95 256 LYS D C 1
ATOM 23670 O O . LYS D 3 277 ? 181.910 194.440 147.630 1.00 37.55 256 LYS D O 1
ATOM 23689 N N . THR D 3 278 ? 181.101 192.798 146.308 1.00 27.66 257 THR D N 1
ATOM 23690 C CA . THR D 3 278 ? 180.355 192.180 147.396 1.00 31.52 257 THR D CA 1
ATOM 23691 C C . THR D 3 278 ? 181.282 191.671 148.488 1.00 29.99 257 THR D C 1
ATOM 23692 O O . THR D 3 278 ? 180.905 191.673 149.663 1.00 37.03 257 THR D O 1
ATOM 23703 N N . SER D 3 279 ? 182.489 191.230 148.125 1.00 26.35 258 SER D N 1
ATOM 23704 C CA . SER D 3 279 ? 183.444 190.792 149.138 1.00 29.15 258 SER D CA 1
ATOM 23705 C C . SER D 3 279 ? 183.812 191.939 150.069 1.00 29.72 258 SER D C 1
ATOM 23706 O O . SER D 3 279 ? 183.832 191.772 151.293 1.00 33.52 258 SER D O 1
ATOM 23714 N N . VAL D 3 280 ? 184.075 193.120 149.506 1.00 25.03 259 VAL D N 1
ATOM 23715 C CA . VAL D 3 280 ? 184.393 194.287 150.325 1.00 25.82 259 VAL D CA 1
ATOM 23716 C C . VAL D 3 280 ? 183.217 194.629 151.231 1.00 26.31 259 VAL D C 1
ATOM 23717 O O . VAL D 3 280 ? 183.385 194.881 152.433 1.00 29.75 259 VAL D O 1
ATOM 23730 N N . ALA D 3 281 ? 182.005 194.633 150.671 1.00 28.25 260 ALA D N 1
ATOM 23731 C CA . ALA D 3 281 ? 180.849 195.054 151.459 1.00 26.94 260 ALA D CA 1
ATOM 23732 C C . ALA D 3 281 ? 180.558 194.074 152.599 1.00 24.92 260 ALA D C 1
ATOM 23733 O O . ALA D 3 281 ? 180.357 194.480 153.755 1.00 27.58 260 ALA D O 1
ATOM 23740 N N . ILE D 3 282 ? 180.556 192.773 152.301 1.00 23.33 261 ILE D N 1
ATOM 23741 C CA . ILE D 3 282 ? 180.280 191.783 153.336 1.00 28.92 261 ILE D CA 1
ATOM 23742 C C . ILE D 3 282 ? 181.415 191.734 154.353 1.00 20.72 261 ILE D C 1
ATOM 23743 O O . ILE D 3 282 ? 181.185 191.435 155.529 1.00 30.62 261 ILE D O 1
ATOM 23759 N N . SER D 3 283 ? 182.648 192.038 153.941 1.00 21.98 262 SER D N 1
ATOM 23760 C CA . SER D 3 283 ? 183.737 192.106 154.909 1.00 24.17 262 SER D CA 1
ATOM 23761 C C . SER D 3 283 ? 183.562 193.288 155.852 1.00 20.24 262 SER D C 1
ATOM 23762 O O . SER D 3 283 ? 183.893 193.195 157.040 1.00 28.70 262 SER D O 1
ATOM 23770 N N . VAL D 3 284 ? 183.060 194.414 155.340 1.00 18.68 263 VAL D N 1
ATOM 23771 C CA . VAL D 3 284 ? 182.731 195.532 156.222 1.00 24.45 263 VAL D CA 1
ATOM 23772 C C . VAL D 3 284 ? 181.661 195.110 157.222 1.00 22.39 263 VAL D C 1
ATOM 23773 O O . VAL D 3 284 ? 181.720 195.461 158.408 1.00 26.76 263 VAL D O 1
ATOM 23786 N N . LEU D 3 285 ? 180.664 194.352 156.758 1.00 21.25 264 LEU D N 1
ATOM 23787 C CA . LEU D 3 285 ? 179.645 193.846 157.677 1.00 24.97 264 LEU D CA 1
ATOM 23788 C C . LEU D 3 285 ? 180.259 192.940 158.745 1.00 25.54 264 LEU D C 1
ATOM 23789 O O . LEU D 3 285 ? 179.889 193.013 159.923 1.00 23.33 264 LEU D O 1
ATOM 23805 N N . LEU D 3 286 ? 181.195 192.077 158.347 1.00 23.20 265 LEU D N 1
ATOM 23806 C CA . LEU D 3 286 ? 181.861 191.199 159.307 1.00 24.80 265 LEU D CA 1
ATOM 23807 C C . LEU D 3 286 ? 182.644 192.001 160.342 1.00 24.33 265 LEU D C 1
ATOM 23808 O O . LEU D 3 286 ? 182.624 191.679 161.538 1.00 25.90 265 LEU D O 1
ATOM 23824 N N . ALA D 3 287 ? 183.352 193.040 159.898 1.00 24.78 266 ALA D N 1
ATOM 23825 C CA . ALA D 3 287 ? 184.096 193.882 160.831 1.00 25.03 266 ALA D CA 1
ATOM 23826 C C . ALA D 3 287 ? 183.157 194.584 161.804 1.00 21.76 266 ALA D C 1
ATOM 23827 O O . ALA D 3 287 ? 183.454 194.693 163.002 1.00 29.92 266 ALA D O 1
ATOM 23834 N N . GLN D 3 288 ? 182.018 195.071 161.307 1.00 25.91 267 GLN D N 1
ATOM 23835 C CA . GLN D 3 288 ? 181.028 195.677 162.192 1.00 25.45 267 GLN D CA 1
ATOM 23836 C C . GLN D 3 288 ? 180.517 194.670 163.214 1.00 23.84 267 GLN D C 1
ATOM 23837 O O . GLN D 3 288 ? 180.290 195.015 164.378 1.00 26.85 267 GLN D O 1
ATOM 23851 N N . SER D 3 289 ? 180.330 193.417 162.796 1.00 22.38 268 SER D N 1
ATOM 23852 C CA . SER D 3 289 ? 179.902 192.385 163.737 1.00 25.98 268 SER D CA 1
ATOM 23853 C C . SER D 3 289 ? 180.967 192.127 164.797 1.00 24.24 268 SER D C 1
ATOM 23854 O O . SER D 3 289 ? 180.646 191.876 165.966 1.00 22.12 268 SER D O 1
ATOM 23862 N N . VAL D 3 290 ? 182.241 192.175 164.406 1.00 23.27 269 VAL D N 1
ATOM 23863 C CA . VAL D 3 290 ? 183.321 192.038 165.383 1.00 26.40 269 VAL D CA 1
ATOM 23864 C C . VAL D 3 290 ? 183.267 193.182 166.389 1.00 25.62 269 VAL D C 1
ATOM 23865 O O . VAL D 3 290 ? 183.433 192.978 167.598 1.00 30.95 269 VAL D O 1
ATOM 23878 N N . PHE D 3 291 ? 183.037 194.404 165.907 1.00 27.56 270 PHE D N 1
ATOM 23879 C CA . PHE D 3 291 ? 182.915 195.541 166.818 1.00 26.16 270 PHE D CA 1
ATOM 23880 C C . PHE D 3 291 ? 181.716 195.377 167.747 1.00 29.64 270 PHE D C 1
ATOM 23881 O O . PHE D 3 291 ? 181.772 195.757 168.921 1.00 33.82 270 PHE D O 1
ATOM 23898 N N . LEU D 3 292 ? 180.619 194.819 167.235 1.00 28.25 271 LEU D N 1
ATOM 23899 C CA . LEU D 3 292 ? 179.452 194.570 168.076 1.00 29.14 271 LEU D CA 1
ATOM 23900 C C . LEU D 3 292 ? 179.776 193.558 169.169 1.00 27.09 271 LEU D C 1
ATOM 23901 O O . LEU D 3 292 ? 179.369 193.725 170.326 1.00 30.38 271 LEU D O 1
ATOM 23917 N N . LEU D 3 293 ? 180.513 192.502 168.815 1.00 27.94 272 LEU D N 1
ATOM 23918 C CA . LEU D 3 293 ? 181.006 191.563 169.819 1.00 29.50 272 LEU D CA 1
ATOM 23919 C C . LEU D 3 293 ? 181.860 192.280 170.855 1.00 28.14 272 LEU D C 1
ATOM 23920 O O . LEU D 3 293 ? 181.798 191.967 172.050 1.00 33.73 272 LEU D O 1
ATOM 23936 N N . LEU D 3 294 ? 182.672 193.237 170.410 1.00 31.26 273 LEU D N 1
ATOM 23937 C CA . LEU D 3 294 ? 183.507 193.994 171.337 1.00 28.85 273 LEU D CA 1
ATOM 23938 C C . LEU D 3 294 ? 182.655 194.791 172.321 1.00 32.15 273 LEU D C 1
ATOM 23939 O O . LEU D 3 294 ? 182.919 194.791 173.528 1.00 34.42 273 LEU D O 1
ATOM 23955 N N . ILE D 3 295 ? 181.623 195.472 171.818 1.00 33.74 274 ILE D N 1
ATOM 23956 C CA . ILE D 3 295 ? 180.792 196.310 172.684 1.00 31.06 274 ILE D CA 1
ATOM 23957 C C . ILE D 3 295 ? 179.971 195.447 173.634 1.00 34.52 274 ILE D C 1
ATOM 23958 O O . ILE D 3 295 ? 179.659 195.876 174.752 1.00 35.05 274 ILE D O 1
ATOM 23974 N N . SER D 3 296 ? 179.594 194.237 173.209 1.00 35.13 275 SER D N 1
ATOM 23975 C CA . SER D 3 296 ? 178.673 193.415 173.990 1.00 34.99 275 SER D CA 1
ATOM 23976 C C . SER D 3 296 ? 179.204 193.072 175.378 1.00 33.25 275 SER D C 1
ATOM 23977 O O . SER D 3 296 ? 178.406 192.785 176.276 1.00 41.00 275 SER D O 1
ATOM 23985 N N . LYS D 3 297 ? 180.519 193.097 175.578 1.00 36.39 276 LYS D N 1
ATOM 23986 C CA . LYS D 3 297 ? 181.115 192.745 176.860 1.00 37.37 276 LYS D CA 1
ATOM 23987 C C . LYS D 3 297 ? 181.224 193.924 177.820 1.00 37.02 276 LYS D C 1
ATOM 23988 O O . LYS D 3 297 ? 181.470 193.705 179.011 1.00 40.33 276 LYS D O 1
ATOM 24007 N N . ARG D 3 298 ? 181.031 195.157 177.345 1.00 32.60 277 ARG D N 1
ATOM 24008 C CA . ARG D 3 298 ? 181.396 196.351 178.097 1.00 33.24 277 ARG D CA 1
ATOM 24009 C C . ARG D 3 298 ? 180.221 197.094 178.718 1.00 36.31 277 ARG D C 1
ATOM 24010 O O . ARG D 3 298 ? 180.455 197.998 179.528 1.00 36.57 277 ARG D O 1
ATOM 24031 N N . LEU D 3 299 ? 178.986 196.755 178.369 1.00 30.38 278 LEU D N 1
ATOM 24032 C CA . LEU D 3 299 ? 177.795 197.429 178.862 1.00 28.34 278 LEU D CA 1
ATOM 24033 C C . LEU D 3 299 ? 176.787 196.399 179.347 1.00 32.81 278 LEU D C 1
ATOM 24034 O O . LEU D 3 299 ? 176.796 195.252 178.890 1.00 37.04 278 LEU D O 1
ATOM 24050 N N . PRO D 3 300 ? 175.896 196.773 180.266 1.00 33.01 279 PRO D N 1
ATOM 24051 C CA . PRO D 3 300 ? 174.828 195.849 180.653 1.00 33.10 279 PRO D CA 1
ATOM 24052 C C . PRO D 3 300 ? 173.791 195.729 179.548 1.00 36.03 279 PRO D C 1
ATOM 24053 O O . PRO D 3 300 ? 173.670 196.591 178.675 1.00 38.42 279 PRO D O 1
ATOM 24064 N N . ALA D 3 301 ? 173.036 194.635 179.595 1.00 35.48 280 ALA D N 1
ATOM 24065 C CA . ALA D 3 301 ? 171.958 194.400 178.634 1.00 36.53 280 ALA D CA 1
ATOM 24066 C C . ALA D 3 301 ? 170.659 195.062 179.085 1.00 37.37 280 ALA D C 1
ATOM 24067 O O . ALA D 3 301 ? 169.606 194.431 179.155 1.00 42.17 280 ALA D O 1
ATOM 24074 N N . THR D 3 302 ? 170.731 196.355 179.387 1.00 36.48 281 THR D N 1
ATOM 24075 C CA . THR D 3 302 ? 169.570 197.095 179.854 1.00 34.79 281 THR D CA 1
ATOM 24076 C C . THR D 3 302 ? 168.681 197.485 178.676 1.00 33.25 281 THR D C 1
ATOM 24077 O O . THR D 3 302 ? 169.090 197.436 177.512 1.00 34.77 281 THR D O 1
ATOM 24088 N N . SER D 3 303 ? 167.450 197.882 178.998 1.00 32.51 282 SER D N 1
ATOM 24089 C CA . SER D 3 303 ? 166.422 198.182 178.010 1.00 34.02 282 SER D CA 1
ATOM 24090 C C . SER D 3 303 ? 165.982 199.641 178.019 1.00 35.04 282 SER D C 1
ATOM 24091 O O . SER D 3 303 ? 165.077 200.004 177.262 1.00 38.44 282 SER D O 1
ATOM 24099 N N . MET D 3 304 ? 166.584 200.486 178.858 1.00 35.35 283 MET D N 1
ATOM 24100 C CA . MET D 3 304 ? 166.126 201.872 178.938 1.00 37.87 283 MET D CA 1
ATOM 24101 C C . MET D 3 304 ? 166.420 202.620 177.642 1.00 34.74 283 MET D C 1
ATOM 24102 O O . MET D 3 304 ? 165.659 203.512 177.249 1.00 37.39 283 MET D O 1
ATOM 24116 N N . ALA D 3 305 ? 167.512 202.276 176.964 1.00 32.94 284 ALA D N 1
ATOM 24117 C CA . ALA D 3 305 ? 167.852 202.936 175.712 1.00 27.15 284 ALA D CA 1
ATOM 24118 C C . ALA D 3 305 ? 168.872 202.099 174.958 1.00 23.82 284 ALA D C 1
ATOM 24119 O O . ALA D 3 305 ? 169.540 201.233 175.528 1.00 30.07 284 ALA D O 1
ATOM 24126 N N . ILE D 3 306 ? 168.971 202.368 173.663 1.00 25.99 285 ILE D N 1
ATOM 24127 C CA . ILE D 3 306 ? 170.061 201.824 172.851 1.00 25.28 285 ILE D CA 1
ATOM 24128 C C . ILE D 3 306 ? 171.284 202.723 173.034 1.00 24.26 285 ILE D C 1
ATOM 24129 O O . ILE D 3 306 ? 171.142 203.952 172.962 1.00 27.92 285 ILE D O 1
ATOM 24145 N N . PRO D 3 307 ? 172.480 202.184 173.289 1.00 30.41 286 PRO D N 1
ATOM 24146 C CA . PRO D 3 307 ? 173.649 203.064 173.391 1.00 30.40 286 PRO D CA 1
ATOM 24147 C C . PRO D 3 307 ? 173.942 203.773 172.079 1.00 23.11 286 PRO D C 1
ATOM 24148 O O . PRO D 3 307 ? 173.622 203.281 170.996 1.00 30.52 286 PRO D O 1
ATOM 24159 N N . LEU D 3 308 ? 174.554 204.956 172.200 1.00 29.13 287 LEU D N 1
ATOM 24160 C CA . LEU D 3 308 ? 174.894 205.752 171.024 1.00 30.51 287 LEU D CA 1
ATOM 24161 C C . LEU D 3 308 ? 175.780 204.967 170.066 1.00 26.38 287 LEU D C 1
ATOM 24162 O O . LEU D 3 308 ? 175.542 204.962 168.852 1.00 34.42 287 LEU D O 1
ATOM 24178 N N . ILE D 3 309 ? 176.809 204.300 170.591 1.00 22.73 288 ILE D N 1
ATOM 24179 C CA . ILE D 3 309 ? 177.624 203.435 169.745 1.00 32.29 288 ILE D CA 1
ATOM 24180 C C . ILE D 3 309 ? 176.774 202.299 169.193 1.00 24.47 288 ILE D C 1
ATOM 24181 O O . ILE D 3 309 ? 176.940 201.885 168.042 1.00 26.65 288 ILE D O 1
ATOM 24197 N N . GLY D 3 310 ? 175.840 201.789 169.998 1.00 27.39 289 GLY D N 1
ATOM 24198 C CA . GLY D 3 310 ? 174.918 200.782 169.499 1.00 21.62 289 GLY D CA 1
ATOM 24199 C C . GLY D 3 310 ? 174.030 201.305 168.386 1.00 22.95 289 GLY D C 1
ATOM 24200 O O . GLY D 3 310 ? 173.798 200.615 167.390 1.00 29.51 289 GLY D O 1
ATOM 24204 N N . LYS D 3 311 ? 173.519 202.530 168.541 1.00 25.55 290 LYS D N 1
ATOM 24205 C CA . LYS D 3 311 ? 172.705 203.133 167.490 1.00 24.26 290 LYS D CA 1
ATOM 24206 C C . LYS D 3 311 ? 173.501 203.272 166.203 1.00 18.91 290 LYS D C 1
ATOM 24207 O O . LYS D 3 311 ? 173.022 202.909 165.121 1.00 26.00 290 LYS D O 1
ATOM 24226 N N . PHE D 3 312 ? 174.729 203.790 166.303 1.00 24.51 291 PHE D N 1
ATOM 24227 C CA . PHE D 3 312 ? 175.551 203.943 165.110 1.00 25.48 291 PHE D CA 1
ATOM 24228 C C . PHE D 3 312 ? 175.862 202.597 164.479 1.00 22.08 291 PHE D C 1
ATOM 24229 O O . PHE D 3 312 ? 175.855 202.467 163.254 1.00 29.50 291 PHE D O 1
ATOM 24246 N N . LEU D 3 313 ? 176.163 201.587 165.296 1.00 28.14 292 LEU D N 1
ATOM 24247 C CA . LEU D 3 313 ? 176.497 200.284 164.736 1.00 25.44 292 LEU D CA 1
ATOM 24248 C C . LEU D 3 313 ? 175.299 199.666 164.031 1.00 24.92 292 LEU D C 1
ATOM 24249 O O . LEU D 3 313 ? 175.443 199.119 162.937 1.00 26.18 292 LEU D O 1
ATOM 24265 N N . LEU D 3 314 ? 174.108 199.754 164.628 1.00 25.83 293 LEU D N 1
ATOM 24266 C CA . LEU D 3 314 ? 172.915 199.235 163.965 1.00 24.84 293 LEU D CA 1
ATOM 24267 C C . LEU D 3 314 ? 172.654 199.978 162.661 1.00 22.06 293 LEU D C 1
ATOM 24268 O O . LEU D 3 314 ? 172.344 199.360 161.634 1.00 31.50 293 LEU D O 1
ATOM 24284 N N . PHE D 3 315 ? 172.802 201.304 162.683 1.00 23.53 294 PHE D N 1
ATOM 24285 C CA . PHE D 3 315 ? 172.614 202.108 161.480 1.00 22.92 294 PHE D CA 1
ATOM 24286 C C . PHE D 3 315 ? 173.609 201.701 160.396 1.00 25.95 294 PHE D C 1
ATOM 24287 O O . PHE D 3 315 ? 173.243 201.552 159.222 1.00 31.83 294 PHE D O 1
ATOM 24304 N N . GLY D 3 316 ? 174.864 201.469 160.787 1.00 26.15 295 GLY D N 1
ATOM 24305 C CA . GLY D 3 316 ? 175.882 201.079 159.828 1.00 26.34 295 GLY D CA 1
ATOM 24306 C C . GLY D 3 316 ? 175.680 199.687 159.260 1.00 24.60 295 GLY D C 1
ATOM 24307 O O . GLY D 3 316 ? 175.873 199.471 158.064 1.00 28.09 295 GLY D O 1
ATOM 24311 N N . MET D 3 317 ? 175.309 198.719 160.105 1.00 26.28 296 MET D N 1
ATOM 24312 C CA . MET D 3 317 ? 175.023 197.378 159.595 1.00 25.18 296 MET D CA 1
ATOM 24313 C C . MET D 3 317 ? 173.835 197.395 158.646 1.00 24.11 296 MET D C 1
ATOM 24314 O O . MET D 3 317 ? 173.856 196.721 157.609 1.00 28.50 296 MET D O 1
ATOM 24328 N N . VAL D 3 318 ? 172.795 198.172 158.967 1.00 22.70 297 VAL D N 1
ATOM 24329 C CA . VAL D 3 318 ? 171.656 198.264 158.057 1.00 24.26 297 VAL D CA 1
ATOM 24330 C C . VAL D 3 318 ? 172.093 198.858 156.724 1.00 23.83 297 VAL D C 1
ATOM 24331 O O . VAL D 3 318 ? 171.799 198.299 155.659 1.00 29.21 297 VAL D O 1
ATOM 24344 N N . LEU D 3 319 ? 172.835 199.971 156.759 1.00 24.33 298 LEU D N 1
ATOM 24345 C CA . LEU D 3 319 ? 173.281 200.592 155.514 1.00 26.35 298 LEU D CA 1
ATOM 24346 C C . LEU D 3 319 ? 174.185 199.666 154.717 1.00 26.56 298 LEU D C 1
ATOM 24347 O O . LEU D 3 319 ? 174.103 199.621 153.487 1.00 33.09 298 LEU D O 1
ATOM 24363 N N . VAL D 3 320 ? 175.070 198.936 155.394 1.00 24.38 299 VAL D N 1
ATOM 24364 C CA . VAL D 3 320 ? 175.965 198.023 154.695 1.00 29.21 299 VAL D CA 1
ATOM 24365 C C . VAL D 3 320 ? 175.168 196.894 154.055 1.00 22.23 299 VAL D C 1
ATOM 24366 O O . VAL D 3 320 ? 175.514 196.412 152.973 1.00 27.67 299 VAL D O 1
ATOM 24379 N N . THR D 3 321 ? 174.093 196.451 154.710 1.00 23.08 300 THR D N 1
ATOM 24380 C CA . THR D 3 321 ? 173.219 195.457 154.095 1.00 24.51 300 THR D CA 1
ATOM 24381 C C . THR D 3 321 ? 172.566 196.004 152.828 1.00 21.88 300 THR D C 1
ATOM 24382 O O . THR D 3 321 ? 172.535 195.322 151.793 1.00 30.81 300 THR D O 1
ATOM 24393 N N . MET D 3 322 ? 172.045 197.237 152.883 1.00 24.40 301 MET D N 1
ATOM 24394 C CA . MET D 3 322 ? 171.490 197.830 151.664 1.00 26.92 301 MET D CA 1
ATOM 24395 C C . MET D 3 322 ? 172.561 197.991 150.594 1.00 25.79 301 MET D C 1
ATOM 24396 O O . MET D 3 322 ? 172.276 197.851 149.402 1.00 33.29 301 MET D O 1
ATOM 24410 N N . VAL D 3 323 ? 173.796 198.286 150.994 1.00 19.73 302 VAL D N 1
ATOM 24411 C CA . VAL D 3 323 ? 174.859 198.454 150.011 1.00 26.32 302 VAL D CA 1
ATOM 24412 C C . VAL D 3 323 ? 175.198 197.117 149.365 1.00 23.17 302 VAL D C 1
ATOM 24413 O O . VAL D 3 323 ? 175.477 197.052 148.166 1.00 29.97 302 VAL D O 1
ATOM 24426 N N . VAL D 3 324 ? 175.184 196.031 150.143 1.00 26.10 303 VAL D N 1
ATOM 24427 C CA . VAL D 3 324 ? 175.414 194.708 149.565 1.00 22.90 303 VAL D CA 1
ATOM 24428 C C . VAL D 3 324 ? 174.307 194.374 148.574 1.00 20.38 303 VAL D C 1
ATOM 24429 O O . VAL D 3 324 ? 174.563 193.833 147.492 1.00 27.10 303 VAL D O 1
ATOM 24442 N N . VAL D 3 325 ? 173.057 194.675 148.936 1.00 21.36 304 VAL D N 1
ATOM 24443 C CA . VAL D 3 325 ? 171.939 194.409 148.030 1.00 23.52 304 VAL D CA 1
ATOM 24444 C C . VAL D 3 325 ? 172.078 195.237 146.756 1.00 19.23 304 VAL D C 1
ATOM 24445 O O . VAL D 3 325 ? 171.825 194.749 145.646 1.00 29.90 304 VAL D O 1
ATOM 24458 N N . ILE D 3 326 ? 172.480 196.501 146.896 1.00 24.26 305 ILE D N 1
ATOM 24459 C CA . ILE D 3 326 ? 172.680 197.365 145.737 1.00 24.62 305 ILE D CA 1
ATOM 24460 C C . ILE D 3 326 ? 173.800 196.822 144.860 1.00 21.04 305 ILE D C 1
ATOM 24461 O O . ILE D 3 326 ? 173.717 196.867 143.630 1.00 27.21 305 ILE D O 1
ATOM 24477 N N . CYS D 3 327 ? 174.874 196.329 145.476 1.00 19.16 306 CYS D N 1
ATOM 24478 C CA . CYS D 3 327 ? 175.962 195.735 144.709 1.00 24.37 306 CYS D CA 1
ATOM 24479 C C . CYS D 3 327 ? 175.488 194.502 143.953 1.00 23.82 306 CYS D C 1
ATOM 24480 O O . CYS D 3 327 ? 175.876 194.284 142.802 1.00 30.02 306 CYS D O 1
ATOM 24488 N N . VAL D 3 328 ? 174.646 193.685 144.588 1.00 23.26 307 VAL D N 1
ATOM 24489 C CA . VAL D 3 328 ? 174.086 192.519 143.910 1.00 22.04 307 VAL D CA 1
ATOM 24490 C C . VAL D 3 328 ? 173.262 192.950 142.703 1.00 19.16 307 VAL D C 1
ATOM 24491 O O . VAL D 3 328 ? 173.388 192.381 141.614 1.00 25.03 307 VAL D O 1
ATOM 24504 N N . ILE D 3 329 ? 172.416 193.968 142.874 1.00 20.45 308 ILE D N 1
ATOM 24505 C CA . ILE D 3 329 ? 171.583 194.435 141.766 1.00 23.32 308 ILE D CA 1
ATOM 24506 C C . ILE D 3 329 ? 172.449 195.011 140.649 1.00 19.53 308 ILE D C 1
ATOM 24507 O O . ILE D 3 329 ? 172.191 194.784 139.459 1.00 25.22 308 ILE D O 1
ATOM 24523 N N . VAL D 3 330 ? 173.485 195.769 141.014 1.00 25.26 309 VAL D N 1
ATOM 24524 C CA . VAL D 3 330 ? 174.363 196.382 140.021 1.00 24.00 309 VAL D CA 1
ATOM 24525 C C . VAL D 3 330 ? 175.111 195.310 139.240 1.00 23.51 309 VAL D C 1
ATOM 24526 O O . VAL D 3 330 ? 175.250 195.401 138.015 1.00 32.93 309 VAL D O 1
ATOM 24539 N N . LEU D 3 331 ? 175.615 194.287 139.934 1.00 24.01 310 LEU D N 1
ATOM 24540 C CA . LEU D 3 331 ? 176.287 193.189 139.251 1.00 22.61 310 LEU D CA 1
ATOM 24541 C C . LEU D 3 331 ? 175.320 192.429 138.355 1.00 22.87 310 LEU D C 1
ATOM 24542 O O . LEU D 3 331 ? 175.693 191.985 137.264 1.00 27.51 310 LEU D O 1
ATOM 24558 N N . ASN D 3 332 ? 174.075 192.258 138.806 1.00 19.42 311 ASN D N 1
ATOM 24559 C CA . ASN D 3 332 ? 173.067 191.618 137.970 1.00 23.13 311 ASN D CA 1
ATOM 24560 C C . ASN D 3 332 ? 172.859 192.398 136.681 1.00 22.26 311 ASN D C 1
ATOM 24561 O O . ASN D 3 332 ? 172.813 191.812 135.596 1.00 33.31 311 ASN D O 1
ATOM 24572 N N . ILE D 3 333 ? 172.753 193.724 136.784 1.00 25.96 312 ILE D N 1
ATOM 24573 C CA . ILE D 3 333 ? 172.563 194.556 135.597 1.00 27.90 312 ILE D CA 1
ATOM 24574 C C . ILE D 3 333 ? 173.791 194.493 134.696 1.00 24.61 312 ILE D C 1
ATOM 24575 O O . ILE D 3 333 ? 173.675 194.480 133.465 1.00 33.62 312 ILE D O 1
ATOM 24591 N N . HIS D 3 334 ? 174.983 194.470 135.295 1.00 27.02 313 HIS D N 1
ATOM 24592 C CA . HIS D 3 334 ? 176.217 194.571 134.521 1.00 25.85 313 HIS D CA 1
ATOM 24593 C C . HIS D 3 334 ? 176.392 193.385 133.579 1.00 25.30 313 HIS D C 1
ATOM 24594 O O . HIS D 3 334 ? 176.843 193.552 132.441 1.00 26.88 313 HIS D O 1
ATOM 24608 N N . PHE D 3 335 ? 176.036 192.182 134.028 1.00 23.73 314 PHE D N 1
ATOM 24609 C CA . PHE D 3 335 ? 176.339 190.954 133.306 1.00 25.41 314 PHE D CA 1
ATOM 24610 C C . PHE D 3 335 ? 175.200 190.492 132.394 1.00 23.80 314 PHE D C 1
ATOM 24611 O O . PHE D 3 335 ? 175.265 189.381 131.858 1.00 33.64 314 PHE D O 1
ATOM 24628 N N . ARG D 3 336 ? 174.172 191.312 132.195 1.00 28.42 315 ARG D N 1
ATOM 24629 C CA . ARG D 3 336 ? 173.099 190.944 131.282 1.00 32.15 315 ARG D CA 1
ATOM 24630 C C . ARG D 3 336 ? 173.603 190.927 129.843 1.00 31.72 315 ARG D C 1
ATOM 24631 O O . ARG D 3 336 ? 174.509 191.677 129.470 1.00 36.42 315 ARG D O 1
ATOM 24652 N N . THR D 3 337 ? 173.005 190.058 129.039 1.00 39.10 316 THR D N 1
ATOM 24653 C CA . THR D 3 337 ? 173.371 189.866 127.645 1.00 41.12 316 THR D CA 1
ATOM 24654 C C . THR D 3 337 ? 172.101 189.753 126.816 1.00 37.67 316 THR D C 1
ATOM 24655 O O . THR D 3 337 ? 171.014 189.543 127.366 1.00 42.35 316 THR D O 1
ATOM 24666 N N . PRO D 3 338 ? 172.200 189.904 125.489 1.00 44.33 317 PRO D N 1
ATOM 24667 C CA . PRO D 3 338 ? 171.009 189.690 124.647 1.00 42.93 317 PRO D CA 1
ATOM 24668 C C . PRO D 3 338 ? 170.404 188.305 124.787 1.00 40.89 317 PRO D C 1
ATOM 24669 O O . PRO D 3 338 ? 169.188 188.150 124.624 1.00 44.24 317 PRO D O 1
ATOM 24680 N N . SER D 3 339 ? 171.218 187.289 125.075 1.00 38.03 318 SER D N 1
ATOM 24681 C CA . SER D 3 339 ? 170.714 185.927 125.198 1.00 39.63 318 SER D CA 1
ATOM 24682 C C . SER D 3 339 ? 169.913 185.696 126.473 1.00 40.85 318 SER D C 1
ATOM 24683 O O . SER D 3 339 ? 169.270 184.646 126.586 1.00 42.95 318 SER D O 1
ATOM 24691 N N . THR D 3 340 ? 169.928 186.638 127.421 1.00 43.06 319 THR D N 1
ATOM 24692 C CA . THR D 3 340 ? 169.283 186.459 128.718 1.00 41.72 319 THR D CA 1
ATOM 24693 C C . THR D 3 340 ? 168.289 187.573 129.029 1.00 39.76 319 THR D C 1
ATOM 24694 O O . THR D 3 340 ? 167.288 187.333 129.712 1.00 45.14 319 THR D O 1
ATOM 24705 N N . HIS D 3 341 ? 168.547 188.785 128.538 1.00 39.26 320 HIS D N 1
ATOM 24706 C CA . HIS D 3 341 ? 167.707 189.940 128.826 1.00 39.04 320 HIS D CA 1
ATOM 24707 C C . HIS D 3 341 ? 167.560 190.794 127.575 1.00 39.31 320 HIS D C 1
ATOM 24708 O O . HIS D 3 341 ? 168.370 190.723 126.649 1.00 39.72 320 HIS D O 1
ATOM 24722 N N . VAL D 3 342 ? 166.507 191.609 127.569 1.00 41.50 321 VAL D N 1
ATOM 24723 C CA . VAL D 3 342 ? 166.222 192.555 126.495 1.00 44.97 321 VAL D CA 1
ATOM 24724 C C . VAL D 3 342 ? 166.428 193.959 127.046 1.00 44.49 321 VAL D C 1
ATOM 24725 O O . VAL D 3 342 ? 165.851 194.318 128.081 1.00 44.19 321 VAL D O 1
ATOM 24738 N N . LEU D 3 343 ? 167.245 194.751 126.355 1.00 46.53 322 LEU D N 1
ATOM 24739 C CA . LEU D 3 343 ? 167.537 196.127 126.743 1.00 46.98 322 LEU D CA 1
ATOM 24740 C C . LEU D 3 343 ? 166.592 197.052 125.983 1.00 48.33 322 LEU D C 1
ATOM 24741 O O . LEU D 3 343 ? 166.772 197.285 124.784 1.00 47.42 322 LEU D O 1
ATOM 24757 N N . SER D 3 344 ? 165.589 197.576 126.682 1.00 54.15 323 SER D N 1
ATOM 24758 C CA . SER D 3 344 ? 164.590 198.432 126.062 1.00 53.60 323 SER D CA 1
ATOM 24759 C C . SER D 3 344 ? 165.159 199.822 125.789 1.00 53.07 323 SER D C 1
ATOM 24760 O O . SER D 3 344 ? 166.131 200.261 126.408 1.00 55.63 323 SER D O 1
ATOM 24768 N N . GLU D 3 345 ? 164.530 200.518 124.837 1.00 57.09 324 GLU D N 1
ATOM 24769 C CA . GLU D 3 345 ? 164.990 201.854 124.471 1.00 60.08 324 GLU D CA 1
ATOM 24770 C C . GLU D 3 345 ? 164.739 202.865 125.582 1.00 58.63 324 GLU D C 1
ATOM 24771 O O . GLU D 3 345 ? 165.510 203.818 125.730 1.00 58.13 324 GLU D O 1
ATOM 24783 N N . GLY D 3 346 ? 163.671 202.688 126.361 1.00 54.05 325 GLY D N 1
ATOM 24784 C CA . GLY D 3 346 ? 163.430 203.589 127.477 1.00 53.93 325 GLY D CA 1
ATOM 24785 C C . GLY D 3 346 ? 164.504 203.490 128.544 1.00 55.49 325 GLY D C 1
ATOM 24786 O O . GLY D 3 346 ? 164.940 204.504 129.097 1.00 55.71 325 GLY D O 1
ATOM 24790 N N . VAL D 3 347 ? 164.945 202.267 128.845 1.00 51.76 326 VAL D N 1
ATOM 24791 C CA . VAL D 3 347 ? 166.027 202.076 129.807 1.00 48.20 326 VAL D CA 1
ATOM 24792 C C . VAL D 3 347 ? 167.303 202.733 129.300 1.00 48.29 326 VAL D C 1
ATOM 24793 O O . VAL D 3 347 ? 168.029 203.383 130.062 1.00 49.52 326 VAL D O 1
ATOM 24806 N N . LYS D 3 348 ? 167.597 202.573 128.007 1.00 49.36 327 LYS D N 1
ATOM 24807 C CA . LYS D 3 348 ? 168.768 203.225 127.430 1.00 51.12 327 LYS D CA 1
ATOM 24808 C C . LYS D 3 348 ? 168.657 204.740 127.531 1.00 52.23 327 LYS D C 1
ATOM 24809 O O . LYS D 3 348 ? 169.622 205.415 127.903 1.00 56.46 327 LYS D O 1
ATOM 24828 N N . LYS D 3 349 ? 167.481 205.289 127.228 1.00 53.75 328 LYS D N 1
ATOM 24829 C CA . LYS D 3 349 ? 167.305 206.736 127.290 1.00 55.72 328 LYS D CA 1
ATOM 24830 C C . LYS D 3 349 ? 167.498 207.245 128.713 1.00 55.12 328 LYS D C 1
ATOM 24831 O O . LYS D 3 349 ? 168.140 208.279 128.929 1.00 55.45 328 LYS D O 1
ATOM 24850 N N . LEU D 3 350 ? 166.958 206.527 129.697 1.00 51.64 329 LEU D N 1
ATOM 24851 C CA . LEU D 3 350 ? 167.062 206.982 131.079 1.00 49.01 329 LEU D CA 1
ATOM 24852 C C . LEU D 3 350 ? 168.493 206.876 131.595 1.00 52.32 329 LEU D C 1
ATOM 24853 O O . LEU D 3 350 ? 169.016 207.824 132.193 1.00 55.47 329 LEU D O 1
ATOM 24869 N N . PHE D 3 351 ? 169.156 205.740 131.355 1.00 46.98 330 PHE D N 1
ATOM 24870 C CA . PHE D 3 351 ? 170.385 205.417 132.069 1.00 44.87 330 PHE D CA 1
ATOM 24871 C C . PHE D 3 351 ? 171.662 205.707 131.287 1.00 46.43 330 PHE D C 1
ATOM 24872 O O . PHE D 3 351 ? 172.734 205.749 131.901 1.00 52.19 330 PHE D O 1
ATOM 24889 N N . LEU D 3 352 ? 171.588 205.909 129.967 1.00 46.27 331 LEU D N 1
ATOM 24890 C CA . LEU D 3 352 ? 172.777 206.172 129.162 1.00 48.73 331 LEU D CA 1
ATOM 24891 C C . LEU D 3 352 ? 172.913 207.625 128.728 1.00 50.84 331 LEU D C 1
ATOM 24892 O O . LEU D 3 352 ? 174.034 208.055 128.433 1.00 52.27 331 LEU D O 1
ATOM 24908 N N . GLU D 3 353 ? 171.815 208.382 128.676 1.00 55.65 332 GLU D N 1
ATOM 24909 C CA . GLU D 3 353 ? 171.829 209.766 128.209 1.00 56.58 332 GLU D CA 1
ATOM 24910 C C . GLU D 3 353 ? 171.359 210.764 129.257 1.00 57.25 332 GLU D C 1
ATOM 24911 O O . GLU D 3 353 ? 172.040 211.769 129.486 1.00 56.12 332 GLU D O 1
ATOM 24923 N N . THR D 3 354 ? 170.217 210.529 129.906 1.00 54.33 333 THR D N 1
ATOM 24924 C CA . THR D 3 354 ? 169.658 211.553 130.786 1.00 52.63 333 THR D CA 1
ATOM 24925 C C . THR D 3 354 ? 170.408 211.611 132.116 1.00 54.87 333 THR D C 1
ATOM 24926 O O . THR D 3 354 ? 170.971 212.651 132.479 1.00 56.64 333 THR D O 1
ATOM 24937 N N . LEU D 3 355 ? 170.413 210.504 132.860 1.00 53.08 334 LEU D N 1
ATOM 24938 C CA . LEU D 3 355 ? 171.065 210.500 134.167 1.00 48.74 334 LEU D CA 1
ATOM 24939 C C . LEU D 3 355 ? 172.561 210.793 134.111 1.00 49.37 334 LEU D C 1
ATOM 24940 O O . LEU D 3 355 ? 173.035 211.556 134.970 1.00 51.15 334 LEU D O 1
ATOM 24956 N N . PRO D 3 356 ? 173.355 210.231 133.187 1.00 51.35 335 PRO D N 1
ATOM 24957 C CA . PRO D 3 356 ? 174.774 210.630 133.134 1.00 52.93 335 PRO D CA 1
ATOM 24958 C C . PRO D 3 356 ? 174.973 212.117 132.904 1.00 53.39 335 PRO D C 1
ATOM 24959 O O . PRO D 3 356 ? 175.907 212.705 133.462 1.00 53.46 335 PRO D O 1
ATOM 24970 N N . GLU D 3 357 ? 174.121 212.742 132.091 1.00 57.71 336 GLU D N 1
ATOM 24971 C CA . GLU D 3 357 ? 174.200 214.189 131.924 1.00 58.63 336 GLU D CA 1
ATOM 24972 C C . GLU D 3 357 ? 173.851 214.901 133.226 1.00 57.53 336 GLU D C 1
ATOM 24973 O O . GLU D 3 357 ? 174.527 215.861 133.615 1.00 56.67 336 GLU D O 1
ATOM 24985 N N . LEU D 3 358 ? 172.801 214.446 133.914 1.00 53.86 337 LEU D N 1
ATOM 24986 C CA . LEU D 3 358 ? 172.434 215.063 135.186 1.00 53.62 337 LEU D CA 1
ATOM 24987 C C . LEU D 3 358 ? 173.511 214.845 136.242 1.00 54.41 337 LEU D C 1
ATOM 24988 O O . LEU D 3 358 ? 173.818 215.755 137.020 1.00 54.94 337 LEU D O 1
ATOM 25004 N N . LEU D 3 359 ? 174.096 213.650 136.284 1.00 52.06 338 LEU D N 1
ATOM 25005 C CA . LEU D 3 359 ? 175.098 213.313 137.287 1.00 48.15 338 LEU D CA 1
ATOM 25006 C C . LEU D 3 359 ? 176.489 213.838 136.949 1.00 49.96 338 LEU D C 1
ATOM 25007 O O . LEU D 3 359 ? 177.419 213.606 137.728 1.00 51.10 338 LEU D O 1
ATOM 25023 N N . HIS D 3 360 ? 176.657 214.533 135.821 1.00 52.39 339 HIS D N 1
ATOM 25024 C CA . HIS D 3 360 ? 177.951 215.080 135.413 1.00 55.39 339 HIS D CA 1
ATOM 25025 C C . HIS D 3 360 ? 179.004 213.987 135.266 1.00 55.72 339 HIS D C 1
ATOM 25026 O O . HIS D 3 360 ? 180.167 214.175 135.631 1.00 56.00 339 HIS D O 1
ATOM 25040 N N . MET D 3 361 ? 178.605 212.837 134.732 1.00 54.10 340 MET D N 1
ATOM 25041 C CA . MET D 3 361 ? 179.540 211.740 134.535 1.00 54.50 340 MET D CA 1
ATOM 25042 C C . MET D 3 361 ? 180.430 212.011 133.328 1.00 57.73 340 MET D C 1
ATOM 25043 O O . MET D 3 361 ? 180.045 212.710 132.387 1.00 58.70 340 MET D O 1
ATOM 25057 N N . SER D 3 362 ? 181.639 211.453 133.367 1.00 63.79 341 SER D N 1
ATOM 25058 C CA . SER D 3 362 ? 182.562 211.602 132.250 1.00 64.69 341 SER D CA 1
ATOM 25059 C C . SER D 3 362 ? 181.976 210.965 130.997 1.00 66.19 341 SER D C 1
ATOM 25060 O O . SER D 3 362 ? 181.459 209.845 131.031 1.00 64.48 341 SER D O 1
ATOM 25068 N N . ARG D 3 363 ? 182.066 211.689 129.883 1.00 75.68 342 ARG D N 1
ATOM 25069 C CA . ARG D 3 363 ? 181.375 211.305 128.658 1.00 75.86 342 ARG D CA 1
ATOM 25070 C C . ARG D 3 363 ? 182.320 210.551 127.721 1.00 76.70 342 ARG D C 1
ATOM 25071 O O . ARG D 3 363 ? 183.490 210.924 127.595 1.00 75.37 342 ARG D O 1
ATOM 25092 N N . PRO D 3 364 ? 181.886 209.489 127.035 1.00 78.46 343 PRO D N 1
ATOM 25093 C CA . PRO D 3 364 ? 182.728 208.925 125.973 1.00 78.14 343 PRO D CA 1
ATOM 25094 C C . PRO D 3 364 ? 182.826 209.869 124.784 1.00 80.23 343 PRO D C 1
ATOM 25095 O O . PRO D 3 364 ? 181.906 210.643 124.506 1.00 80.49 343 PRO D O 1
ATOM 25106 N N . ALA D 3 365 ? 183.954 209.794 124.084 1.00 84.29 344 ALA D N 1
ATOM 25107 C CA . ALA D 3 365 ? 184.191 210.596 122.884 1.00 84.44 344 ALA D CA 1
ATOM 25108 C C . ALA D 3 365 ? 184.111 212.089 123.187 1.00 83.60 344 ALA D C 1
ATOM 25109 O O . ALA D 3 365 ? 183.884 212.904 122.292 1.00 83.05 344 ALA D O 1
ATOM 25116 N N . GLN D 3 429 ? 181.105 179.263 83.400 1.00 99.11 408 GLN D N 1
ATOM 25117 C CA . GLN D 3 429 ? 182.058 179.832 84.346 1.00 100.39 408 GLN D CA 1
ATOM 25118 C C . GLN D 3 429 ? 182.338 178.856 85.482 1.00 100.80 408 GLN D C 1
ATOM 25119 O O . GLN D 3 429 ? 181.693 178.905 86.530 1.00 100.22 408 GLN D O 1
ATOM 25133 N N . GLU D 3 430 ? 183.307 177.965 85.264 1.00 102.42 409 GLU D N 1
ATOM 25134 C CA . GLU D 3 430 ? 183.676 177.006 86.300 1.00 102.31 409 GLU D CA 1
ATOM 25135 C C . GLU D 3 430 ? 184.365 177.688 87.475 1.00 102.03 409 GLU D C 1
ATOM 25136 O O . GLU D 3 430 ? 184.287 177.195 88.606 1.00 101.11 409 GLU D O 1
ATOM 25148 N N . LEU D 3 431 ? 185.046 178.810 87.228 1.00 100.69 410 LEU D N 1
ATOM 25149 C CA . LEU D 3 431 ? 185.791 179.484 88.286 1.00 100.29 410 LEU D CA 1
ATOM 25150 C C . LEU D 3 431 ? 184.859 179.976 89.388 1.00 100.74 410 LEU D C 1
ATOM 25151 O O . LEU D 3 431 ? 185.100 179.736 90.577 1.00 101.03 410 LEU D O 1
ATOM 25167 N N . PHE D 3 432 ? 183.779 180.664 89.010 1.00 99.09 411 PHE D N 1
ATOM 25168 C CA . PHE D 3 432 ? 182.853 181.167 90.017 1.00 98.75 411 PHE D CA 1
ATOM 25169 C C . PHE D 3 432 ? 182.106 180.035 90.707 1.00 98.56 411 PHE D C 1
ATOM 25170 O O . PHE D 3 432 ? 181.827 180.121 91.907 1.00 98.30 411 PHE D O 1
ATOM 25187 N N . ASN D 3 433 ? 181.771 178.972 89.974 1.00 97.96 412 ASN D N 1
ATOM 25188 C CA . ASN D 3 433 ? 181.116 177.830 90.602 1.00 98.03 412 ASN D CA 1
ATOM 25189 C C . ASN D 3 433 ? 182.028 177.158 91.618 1.00 97.42 412 ASN D C 1
ATOM 25190 O O . ASN D 3 433 ? 181.556 176.671 92.651 1.00 96.44 412 ASN D O 1
ATOM 25201 N N . GLU D 3 434 ? 183.334 177.118 91.343 1.00 98.55 413 GLU D N 1
ATOM 25202 C CA . GLU D 3 434 ? 184.281 176.542 92.289 1.00 98.66 413 GLU D CA 1
ATOM 25203 C C . GLU D 3 434 ? 184.546 177.466 93.471 1.00 98.57 413 GLU D C 1
ATOM 25204 O O . GLU D 3 434 ? 184.839 176.983 94.570 1.00 98.05 413 GLU D O 1
ATOM 25216 N N . LEU D 3 435 ? 184.469 178.782 93.266 1.00 95.28 414 LEU D N 1
ATOM 25217 C CA . LEU D 3 435 ? 184.696 179.744 94.339 1.00 94.73 414 LEU D CA 1
ATOM 25218 C C . LEU D 3 435 ? 183.442 180.066 95.146 1.00 93.91 414 LEU D C 1
ATOM 25219 O O . LEU D 3 435 ? 183.548 180.758 96.164 1.00 94.12 414 LEU D O 1
ATOM 25235 N N . LYS D 3 436 ? 182.267 179.610 94.712 1.00 91.24 415 LYS D N 1
ATOM 25236 C CA . LYS D 3 436 ? 181.045 179.896 95.460 1.00 91.12 415 LYS D CA 1
ATOM 25237 C C . LYS D 3 436 ? 181.072 179.391 96.900 1.00 90.02 415 LYS D C 1
ATOM 25238 O O . LYS D 3 436 ? 180.581 180.120 97.781 1.00 90.06 415 LYS D O 1
ATOM 25257 N N . PRO D 3 437 ? 181.575 178.187 97.216 1.00 86.98 416 PRO D N 1
ATOM 25258 C CA . PRO D 3 437 ? 181.713 177.831 98.640 1.00 86.97 416 PRO D CA 1
ATOM 25259 C C . PRO D 3 437 ? 182.590 178.797 99.418 1.00 86.99 416 PRO D C 1
ATOM 25260 O O . PRO D 3 437 ? 182.305 179.075 100.588 1.00 86.27 416 PRO D O 1
ATOM 25271 N N . ALA D 3 438 ? 183.648 179.326 98.799 1.00 82.89 417 ALA D N 1
ATOM 25272 C CA . ALA D 3 438 ? 184.485 180.304 99.485 1.00 81.58 417 ALA D CA 1
ATOM 25273 C C . ALA D 3 438 ? 183.715 181.587 99.771 1.00 81.30 417 ALA D C 1
ATOM 25274 O O . ALA D 3 438 ? 183.846 182.165 100.856 1.00 80.93 417 ALA D O 1
ATOM 25281 N N . VAL D 3 439 ? 182.909 182.048 98.813 1.00 79.33 418 VAL D N 1
ATOM 25282 C CA . VAL D 3 439 ? 182.108 183.249 99.031 1.00 78.73 418 VAL D CA 1
ATOM 25283 C C . VAL D 3 439 ? 181.086 183.011 100.136 1.00 79.05 418 VAL D C 1
ATOM 25284 O O . VAL D 3 439 ? 180.863 183.876 100.992 1.00 78.61 418 VAL D O 1
ATOM 25297 N N . ASP D 3 440 ? 180.441 181.841 100.130 1.00 77.89 419 ASP D N 1
ATOM 25298 C CA . ASP D 3 440 ? 179.472 181.528 101.176 1.00 77.34 419 ASP D CA 1
ATOM 25299 C C . ASP D 3 440 ? 180.141 181.473 102.543 1.00 76.60 419 ASP D C 1
ATOM 25300 O O . ASP D 3 440 ? 179.596 181.978 103.532 1.00 77.55 419 ASP D O 1
ATOM 25309 N N . GLY D 3 441 ? 181.329 180.871 102.618 1.00 68.98 420 GLY D N 1
ATOM 25310 C CA . GLY D 3 441 ? 182.049 180.833 103.878 1.00 68.26 420 GLY D CA 1
ATOM 25311 C C . GLY D 3 441 ? 182.452 182.213 104.358 1.00 68.18 420 GLY D C 1
ATOM 25312 O O . GLY D 3 441 ? 182.352 182.518 105.547 1.00 69.07 420 GLY D O 1
ATOM 25316 N N . ALA D 3 442 ? 182.912 183.066 103.439 1.00 66.49 421 ALA D N 1
ATOM 25317 C CA . ALA D 3 442 ? 183.282 184.427 103.814 1.00 66.44 421 ALA D CA 1
ATOM 25318 C C . ALA D 3 442 ? 182.075 185.204 104.321 1.00 65.45 421 ALA D C 1
ATOM 25319 O O . ALA D 3 442 ? 182.174 185.953 105.301 1.00 67.04 421 ALA D O 1
ATOM 25326 N N . ASN D 3 443 ? 180.924 185.042 103.665 1.00 63.95 422 ASN D N 1
ATOM 25327 C CA . ASN D 3 443 ? 179.712 185.705 104.133 1.00 64.34 422 ASN D CA 1
ATOM 25328 C C . ASN D 3 443 ? 179.297 185.184 105.503 1.00 62.95 422 ASN D C 1
ATOM 25329 O O . ASN D 3 443 ? 178.850 185.956 106.360 1.00 65.17 422 ASN D O 1
ATOM 25340 N N . PHE D 3 444 ? 179.439 183.877 105.729 1.00 58.89 423 PHE D N 1
ATOM 25341 C CA . PHE D 3 444 ? 179.138 183.318 107.044 1.00 59.50 423 PHE D CA 1
ATOM 25342 C C . PHE D 3 444 ? 180.067 183.894 108.106 1.00 61.25 423 PHE D C 1
ATOM 25343 O O . PHE D 3 444 ? 179.631 184.218 109.218 1.00 61.65 423 PHE D O 1
ATOM 25360 N N . ILE D 3 445 ? 181.352 184.031 107.775 1.00 59.16 424 ILE D N 1
ATOM 25361 C CA . ILE D 3 445 ? 182.319 184.605 108.708 1.00 59.58 424 ILE D CA 1
ATOM 25362 C C . ILE D 3 445 ? 181.937 186.039 109.037 1.00 60.09 424 ILE D C 1
ATOM 25363 O O . ILE D 3 445 ? 181.988 186.467 110.197 1.00 59.33 424 ILE D O 1
ATOM 25379 N N . VAL D 3 446 ? 181.557 186.804 108.014 1.00 59.19 425 VAL D N 1
ATOM 25380 C CA . VAL D 3 446 ? 181.194 188.204 108.210 1.00 58.76 425 VAL D CA 1
ATOM 25381 C C . VAL D 3 446 ? 179.959 188.311 109.093 1.00 59.01 425 VAL D C 1
ATOM 25382 O O . VAL D 3 446 ? 179.880 189.172 109.977 1.00 61.05 425 VAL D O 1
ATOM 25395 N N . ASN D 3 447 ? 178.965 187.457 108.847 1.00 57.10 426 ASN D N 1
ATOM 25396 C CA . ASN D 3 447 ? 177.762 187.474 109.670 1.00 56.39 426 ASN D CA 1
ATOM 25397 C C . ASN D 3 447 ? 178.088 187.119 111.114 1.00 55.88 426 ASN D C 1
ATOM 25398 O O . ASN D 3 447 ? 177.543 187.720 112.047 1.00 58.39 426 ASN D O 1
ATOM 25409 N N . HIS D 3 448 ? 178.981 186.147 111.315 1.00 54.35 427 HIS D N 1
ATOM 25410 C CA . HIS D 3 448 ? 179.397 185.786 112.665 1.00 54.26 427 HIS D CA 1
ATOM 25411 C C . HIS D 3 448 ? 180.063 186.965 113.366 1.00 55.89 427 HIS D C 1
ATOM 25412 O O . HIS D 3 448 ? 179.758 187.267 114.526 1.00 57.25 427 HIS D O 1
ATOM 25426 N N . MET D 3 449 ? 180.969 187.656 112.666 1.00 56.15 428 MET D N 1
ATOM 25427 C CA . MET D 3 449 ? 181.641 188.807 113.264 1.00 56.43 428 MET D CA 1
ATOM 25428 C C . MET D 3 449 ? 180.651 189.919 113.591 1.00 55.09 428 MET D C 1
ATOM 25429 O O . MET D 3 449 ? 180.729 190.534 114.660 1.00 56.94 428 MET D O 1
ATOM 25443 N N . ARG D 3 450 ? 179.717 190.195 112.679 1.00 53.56 429 ARG D N 1
ATOM 25444 C CA . ARG D 3 450 ? 178.748 191.261 112.910 1.00 54.32 429 ARG D CA 1
ATOM 25445 C C . ARG D 3 450 ? 177.846 190.939 114.096 1.00 54.69 429 ARG D C 1
ATOM 25446 O O . ARG D 3 450 ? 177.578 191.807 114.939 1.00 57.84 429 ARG D O 1
ATOM 25467 N N . ASP D 3 451 ? 177.377 189.692 114.184 1.00 51.48 430 ASP D N 1
ATOM 25468 C CA . ASP D 3 451 ? 176.539 189.296 115.310 1.00 50.99 430 ASP D CA 1
ATOM 25469 C C . ASP D 3 451 ? 177.310 189.377 116.620 1.00 51.52 430 ASP D C 1
ATOM 25470 O O . ASP D 3 451 ? 176.773 189.831 117.638 1.00 55.81 430 ASP D O 1
ATOM 25479 N N . GLN D 3 452 ? 178.574 188.944 116.612 1.00 50.90 431 GLN D N 1
ATOM 25480 C CA . GLN D 3 452 ? 179.390 189.024 117.819 1.00 52.44 431 GLN D CA 1
ATOM 25481 C C . GLN D 3 452 ? 179.585 190.470 118.254 1.00 52.83 431 GLN D C 1
ATOM 25482 O O . GLN D 3 452 ? 179.523 190.782 119.449 1.00 55.07 431 GLN D O 1
ATOM 25496 N N . ASN D 3 453 ? 179.824 191.369 117.296 1.00 52.05 432 ASN D N 1
ATOM 25497 C CA . ASN D 3 453 ? 180.020 192.774 117.634 1.00 49.49 432 ASN D CA 1
ATOM 25498 C C . ASN D 3 453 ? 178.746 193.396 118.193 1.00 49.53 432 ASN D C 1
ATOM 25499 O O . ASN D 3 453 ? 178.801 194.182 119.144 1.00 52.70 432 ASN D O 1
ATOM 25510 N N . ASN D 3 454 ? 177.589 193.062 117.618 1.00 49.23 433 ASN D N 1
ATOM 25511 C CA . ASN D 3 454 ? 176.331 193.573 118.162 1.00 49.08 433 ASN D CA 1
ATOM 25512 C C . ASN D 3 454 ? 176.091 193.049 119.575 1.00 48.62 433 ASN D C 1
ATOM 25513 O O . ASN D 3 454 ? 175.642 193.792 120.462 1.00 52.67 433 ASN D O 1
ATOM 25524 N N . TYR D 3 455 ? 176.389 191.767 119.799 1.00 44.35 434 TYR D N 1
ATOM 25525 C CA . TYR D 3 455 ? 176.273 191.175 121.128 1.00 43.39 434 TYR D CA 1
ATOM 25526 C C . TYR D 3 455 ? 177.155 191.912 122.132 1.00 45.95 434 TYR D C 1
ATOM 25527 O O . TYR D 3 455 ? 176.707 192.281 123.229 1.00 49.05 434 TYR D O 1
ATOM 25545 N N . ASN D 3 456 ? 178.411 192.157 121.756 1.00 44.65 435 ASN D N 1
ATOM 25546 C CA . ASN D 3 456 ? 179.334 192.849 122.649 1.00 45.48 435 ASN D CA 1
ATOM 25547 C C . ASN D 3 456 ? 178.892 194.287 122.893 1.00 47.24 435 ASN D C 1
ATOM 25548 O O . ASN D 3 456 ? 179.077 194.822 123.991 1.00 45.04 435 ASN D O 1
ATOM 25559 N N . GLU D 3 457 ? 178.311 194.931 121.878 1.00 47.42 436 GLU D N 1
ATOM 25560 C CA . GLU D 3 457 ? 177.825 196.296 122.049 1.00 46.29 436 GLU D CA 1
ATOM 25561 C C . GLU D 3 457 ? 176.681 196.350 123.054 1.00 46.30 436 GLU D C 1
ATOM 25562 O O . GLU D 3 457 ? 176.627 197.253 123.900 1.00 48.76 436 GLU D O 1
ATOM 25574 N N . GLU D 3 458 ? 175.752 195.393 122.981 1.00 42.66 437 GLU D N 1
ATOM 25575 C CA . GLU D 3 458 ? 174.676 195.364 123.969 1.00 43.95 437 GLU D CA 1
ATOM 25576 C C . GLU D 3 458 ? 175.228 195.089 125.366 1.00 43.50 437 GLU D C 1
ATOM 25577 O O . GLU D 3 458 ? 174.754 195.668 126.355 1.00 46.39 437 GLU D O 1
ATOM 25589 N N . LYS D 3 459 ? 176.228 194.208 125.468 1.00 40.69 438 LYS D N 1
ATOM 25590 C CA . LYS D 3 459 ? 176.857 193.970 126.766 1.00 42.08 438 LYS D CA 1
ATOM 25591 C C . LYS D 3 459 ? 177.491 195.246 127.313 1.00 40.87 438 LYS D C 1
ATOM 25592 O O . LYS D 3 459 ? 177.391 195.540 128.511 1.00 39.33 438 LYS D O 1
ATOM 25611 N N . ASP D 3 460 ? 178.146 196.017 126.443 1.00 42.69 439 ASP D N 1
ATOM 25612 C CA . ASP D 3 460 ? 178.736 197.283 126.866 1.00 42.75 439 ASP D CA 1
ATOM 25613 C C . ASP D 3 460 ? 177.666 198.262 127.332 1.00 39.58 439 ASP D C 1
ATOM 25614 O O . ASP D 3 460 ? 177.869 199.001 128.303 1.00 41.78 439 ASP D O 1
ATOM 25623 N N . SER D 3 461 ? 176.526 198.296 126.640 1.00 37.94 440 SER D N 1
ATOM 25624 C CA . SER D 3 461 ? 175.436 199.171 127.065 1.00 39.64 440 SER D CA 1
ATOM 25625 C C . SER D 3 461 ? 174.933 198.785 128.451 1.00 39.74 440 SER D C 1
ATOM 25626 O O . SER D 3 461 ? 174.651 199.655 129.286 1.00 44.25 440 SER D O 1
ATOM 25634 N N . TRP D 3 462 ? 174.816 197.483 128.712 1.00 36.22 441 TRP D N 1
ATOM 25635 C CA . TRP D 3 462 ? 174.429 197.037 130.048 1.00 34.65 441 TRP D CA 1
ATOM 25636 C C . TRP D 3 462 ? 175.468 197.452 131.086 1.00 35.71 441 TRP D C 1
ATOM 25637 O O . TRP D 3 462 ? 175.119 197.847 132.208 1.00 35.71 441 TRP D O 1
ATOM 25658 N N . ASN D 3 463 ? 176.752 197.371 130.725 1.00 34.11 442 ASN D N 1
ATOM 25659 C CA . ASN D 3 463 ? 177.806 197.815 131.634 1.00 33.84 442 ASN D CA 1
ATOM 25660 C C . ASN D 3 463 ? 177.661 199.297 131.967 1.00 38.30 442 ASN D C 1
ATOM 25661 O O . ASN D 3 463 ? 177.808 199.701 133.128 1.00 34.30 442 ASN D O 1
ATOM 25672 N N . ARG D 3 464 ? 177.375 200.125 130.960 1.00 41.05 443 ARG D N 1
ATOM 25673 C CA . ARG D 3 464 ? 177.207 201.556 131.212 1.00 39.55 443 ARG D CA 1
ATOM 25674 C C . ARG D 3 464 ? 175.975 201.830 132.068 1.00 38.71 443 ARG D C 1
ATOM 25675 O O . ARG D 3 464 ? 175.985 202.744 132.904 1.00 41.11 443 ARG D O 1
ATOM 25696 N N . VAL D 3 465 ? 174.898 201.066 131.864 1.00 34.19 444 VAL D N 1
ATOM 25697 C CA . VAL D 3 465 ? 173.721 201.221 132.720 1.00 35.70 444 VAL D CA 1
ATOM 25698 C C . VAL D 3 465 ? 174.088 200.920 134.167 1.00 35.06 444 VAL D C 1
ATOM 25699 O O . VAL D 3 465 ? 173.694 201.646 135.094 1.00 40.78 444 VAL D O 1
ATOM 25712 N N . ALA D 3 466 ? 174.854 199.847 134.380 1.00 34.13 445 ALA D N 1
ATOM 25713 C CA . ALA D 3 466 ? 175.311 199.515 135.725 1.00 33.91 445 ALA D CA 1
ATOM 25714 C C . ALA D 3 466 ? 176.162 200.635 136.311 1.00 32.56 445 ALA D C 1
ATOM 25715 O O . ALA D 3 466 ? 176.043 200.960 137.498 1.00 29.49 445 ALA D O 1
ATOM 25722 N N . ARG D 3 467 ? 177.028 201.235 135.492 1.00 37.78 446 ARG D N 1
ATOM 25723 C CA . ARG D 3 467 ? 177.864 202.336 135.967 1.00 34.46 446 ARG D CA 1
ATOM 25724 C C . ARG D 3 467 ? 177.020 203.528 136.406 1.00 37.53 446 ARG D C 1
ATOM 25725 O O . ARG D 3 467 ? 177.299 204.153 137.438 1.00 37.64 446 ARG D O 1
ATOM 25746 N N . THR D 3 468 ? 175.993 203.868 135.624 1.00 40.60 447 THR D N 1
ATOM 25747 C CA . THR D 3 468 ? 175.120 204.979 135.998 1.00 39.36 447 THR D CA 1
ATOM 25748 C C . THR D 3 468 ? 174.393 204.690 137.305 1.00 37.60 447 THR D C 1
ATOM 25749 O O . THR D 3 468 ? 174.285 205.568 138.175 1.00 42.43 447 THR D O 1
ATOM 25760 N N . VAL D 3 469 ? 173.885 203.464 137.458 1.00 35.41 448 VAL D N 1
ATOM 25761 C CA . VAL D 3 469 ? 173.222 203.092 138.707 1.00 36.00 448 VAL D CA 1
ATOM 25762 C C . VAL D 3 469 ? 174.196 203.199 139.873 1.00 37.19 448 VAL D C 1
ATOM 25763 O O . VAL D 3 469 ? 173.835 203.656 140.964 1.00 40.02 448 VAL D O 1
ATOM 25776 N N . ASP D 3 470 ? 175.450 202.797 139.656 1.00 34.71 449 ASP D N 1
ATOM 25777 C CA . ASP D 3 470 ? 176.446 202.863 140.722 1.00 37.05 449 ASP D CA 1
ATOM 25778 C C . ASP D 3 470 ? 176.724 204.305 141.130 1.00 40.08 449 ASP D C 1
ATOM 25779 O O . ASP D 3 470 ? 176.826 204.609 142.323 1.00 38.46 449 ASP D O 1
ATOM 25788 N N . ARG D 3 471 ? 176.853 205.206 140.153 1.00 41.90 450 ARG D N 1
ATOM 25789 C CA . ARG D 3 471 ? 177.114 206.608 140.474 1.00 39.95 450 ARG D CA 1
ATOM 25790 C C . ARG D 3 471 ? 175.940 207.230 141.227 1.00 38.25 450 ARG D C 1
ATOM 25791 O O . ARG D 3 471 ? 176.136 207.969 142.207 1.00 41.80 450 ARG D O 1
ATOM 25812 N N . LEU D 3 472 ? 174.714 206.939 140.786 1.00 36.52 451 LEU D N 1
ATOM 25813 C CA . LEU D 3 472 ? 173.543 207.465 141.481 1.00 39.60 451 LEU D CA 1
ATOM 25814 C C . LEU D 3 472 ? 173.474 206.928 142.906 1.00 38.69 451 LEU D C 1
ATOM 25815 O O . LEU D 3 472 ? 173.177 207.673 143.851 1.00 42.64 451 LEU D O 1
ATOM 25831 N N . CYS D 3 473 ? 173.762 205.637 143.084 1.00 39.99 452 CYS D N 1
ATOM 25832 C CA . CYS D 3 473 ? 173.736 205.060 144.420 1.00 38.32 452 CYS D CA 1
ATOM 25833 C C . CYS D 3 473 ? 174.834 205.636 145.299 1.00 39.06 452 CYS D C 1
ATOM 25834 O O . CYS D 3 473 ? 174.635 205.779 146.505 1.00 41.39 452 CYS D O 1
ATOM 25842 N N . LEU D 3 474 ? 175.991 205.974 144.726 1.00 36.14 453 LEU D N 1
ATOM 25843 C CA . LEU D 3 474 ? 177.002 206.690 145.498 1.00 36.72 453 LEU D CA 1
ATOM 25844 C C . LEU D 3 474 ? 176.450 208.011 146.011 1.00 42.19 453 LEU D C 1
ATOM 25845 O O . LEU D 3 474 ? 176.403 208.249 147.229 1.00 43.17 453 LEU D O 1
ATOM 25861 N N . PHE D 3 475 ? 175.970 208.857 145.095 1.00 43.45 454 PHE D N 1
ATOM 25862 C CA . PHE D 3 475 ? 175.504 210.187 145.471 1.00 41.43 454 PHE D CA 1
ATOM 25863 C C . PHE D 3 475 ? 174.267 210.164 146.358 1.00 40.44 454 PHE D C 1
ATOM 25864 O O . PHE D 3 475 ? 173.952 211.194 146.962 1.00 42.74 454 PHE D O 1
ATOM 25881 N N . VAL D 3 476 ? 173.556 209.044 146.443 1.00 38.44 455 VAL D N 1
ATOM 25882 C CA . VAL D 3 476 ? 172.418 208.913 147.352 1.00 36.84 455 VAL D CA 1
ATOM 25883 C C . VAL D 3 476 ? 172.836 208.326 148.697 1.00 38.30 455 VAL D C 1
ATOM 25884 O O . VAL D 3 476 ? 172.483 208.859 149.748 1.00 41.50 455 VAL D O 1
ATOM 25897 N N . VAL D 3 477 ? 173.593 207.228 148.688 1.00 37.62 456 VAL D N 1
ATOM 25898 C CA . VAL D 3 477 ? 173.856 206.486 149.915 1.00 34.37 456 VAL D CA 1
ATOM 25899 C C . VAL D 3 477 ? 174.904 207.189 150.769 1.00 33.90 456 VAL D C 1
ATOM 25900 O O . VAL D 3 477 ? 174.760 207.266 151.994 1.00 37.47 456 VAL D O 1
ATOM 25913 N N . THR D 3 478 ? 175.985 207.688 150.157 1.00 35.24 457 THR D N 1
ATOM 25914 C CA . THR D 3 478 ? 177.065 208.252 150.968 1.00 35.38 457 THR D CA 1
ATOM 25915 C C . THR D 3 478 ? 176.626 209.472 151.776 1.00 37.53 457 THR D C 1
ATOM 25916 O O . THR D 3 478 ? 176.963 209.540 152.973 1.00 38.73 457 THR D O 1
ATOM 25927 N N . PRO D 3 479 ? 175.895 210.453 151.219 1.00 35.68 458 PRO D N 1
ATOM 25928 C CA . PRO D 3 479 ? 175.406 211.547 152.077 1.00 32.54 458 PRO D CA 1
ATOM 25929 C C . PRO D 3 479 ? 174.506 211.081 153.206 1.00 35.18 458 PRO D C 1
ATOM 25930 O O . PRO D 3 479 ? 174.562 211.650 154.301 1.00 37.28 458 PRO D O 1
ATOM 25941 N N . VAL D 3 480 ? 173.670 210.067 152.971 1.00 33.71 459 VAL D N 1
ATOM 25942 C CA . VAL D 3 480 ? 172.796 209.568 154.030 1.00 32.28 459 VAL D CA 1
ATOM 25943 C C . VAL D 3 480 ? 173.625 209.012 155.177 1.00 33.66 459 VAL D C 1
ATOM 25944 O O . VAL D 3 480 ? 173.352 209.287 156.351 1.00 38.87 459 VAL D O 1
ATOM 25957 N N . MET D 3 481 ? 174.652 208.226 154.854 1.00 32.49 460 MET D N 1
ATOM 25958 C CA . MET D 3 481 ? 175.521 207.671 155.883 1.00 33.75 460 MET D CA 1
ATOM 25959 C C . MET D 3 481 ? 176.228 208.777 156.651 1.00 36.20 460 MET D C 1
ATOM 25960 O O . MET D 3 481 ? 176.281 208.754 157.887 1.00 35.87 460 MET D O 1
ATOM 25974 N N . VAL D 3 482 ? 176.768 209.762 155.928 1.00 37.53 461 VAL D N 1
ATOM 25975 C CA . VAL D 3 482 ? 177.495 210.850 156.579 1.00 33.63 461 VAL D CA 1
ATOM 25976 C C . VAL D 3 482 ? 176.572 211.619 157.517 1.00 36.08 461 VAL D C 1
ATOM 25977 O O . VAL D 3 482 ? 176.919 211.891 158.672 1.00 36.49 461 VAL D O 1
ATOM 25990 N N . VAL D 3 483 ? 175.370 211.953 157.044 1.00 30.86 462 VAL D N 1
ATOM 25991 C CA . VAL D 3 483 ? 174.457 212.767 157.840 1.00 33.45 462 VAL D CA 1
ATOM 25992 C C . VAL D 3 483 ? 173.955 211.988 159.049 1.00 33.13 462 VAL D C 1
ATOM 25993 O O . VAL D 3 483 ? 173.863 212.533 160.154 1.00 39.30 462 VAL D O 1
ATOM 26006 N N . GLY D 3 484 ? 173.612 210.711 158.866 1.00 26.83 463 GLY D N 1
ATOM 26007 C CA . GLY D 3 484 ? 173.149 209.919 159.993 1.00 29.33 463 GLY D CA 1
ATOM 26008 C C . GLY D 3 484 ? 174.221 209.727 161.047 1.00 29.03 463 GLY D C 1
ATOM 26009 O O . GLY D 3 484 ? 173.953 209.842 162.247 1.00 33.32 463 GLY D O 1
ATOM 26013 N N . THR D 3 485 ? 175.454 209.439 160.615 1.00 31.77 464 THR D N 1
ATOM 26014 C CA . THR D 3 485 ? 176.556 209.316 161.560 1.00 32.92 464 THR D CA 1
ATOM 26015 C C . THR D 3 485 ? 176.792 210.629 162.293 1.00 31.57 464 THR D C 1
ATOM 26016 O O . THR D 3 485 ? 176.998 210.641 163.515 1.00 33.96 464 THR D O 1
ATOM 26027 N N . ALA D 3 486 ? 176.756 211.747 161.561 1.00 31.33 465 ALA D N 1
ATOM 26028 C CA . ALA D 3 486 ? 176.972 213.048 162.178 1.00 31.78 465 ALA D CA 1
ATOM 26029 C C . ALA D 3 486 ? 175.901 213.348 163.213 1.00 30.58 465 ALA D C 1
ATOM 26030 O O . ALA D 3 486 ? 176.212 213.814 164.309 1.00 35.60 465 ALA D O 1
ATOM 26037 N N . TRP D 3 487 ? 174.637 213.074 162.889 1.00 31.45 466 TRP D N 1
ATOM 26038 C CA . TRP D 3 487 ? 173.558 213.288 163.849 1.00 31.35 466 TRP D CA 1
ATOM 26039 C C . TRP D 3 487 ? 173.754 212.433 165.095 1.00 33.72 466 TRP D C 1
ATOM 26040 O O . TRP D 3 487 ? 173.700 212.939 166.228 1.00 40.86 466 TRP D O 1
ATOM 26061 N N . ILE D 3 488 ? 174.006 211.132 164.897 1.00 29.85 467 ILE D N 1
ATOM 26062 C CA . ILE D 3 488 ? 174.116 210.202 166.018 1.00 30.04 467 ILE D CA 1
ATOM 26063 C C . ILE D 3 488 ? 175.247 210.617 166.946 1.00 30.16 467 ILE D C 1
ATOM 26064 O O . ILE D 3 488 ? 175.097 210.603 168.173 1.00 30.32 467 ILE D O 1
ATOM 26080 N N . PHE D 3 489 ? 176.393 211.001 166.381 1.00 27.96 468 PHE D N 1
ATOM 26081 C CA . PHE D 3 489 ? 177.523 211.384 167.218 1.00 32.74 468 PHE D CA 1
ATOM 26082 C C . PHE D 3 489 ? 177.394 212.807 167.752 1.00 35.14 468 PHE D C 1
ATOM 26083 O O . PHE D 3 489 ? 178.017 213.136 168.767 1.00 37.71 468 PHE D O 1
ATOM 26100 N N . LEU D 3 490 ? 176.584 213.653 167.111 1.00 36.54 469 LEU D N 1
ATOM 26101 C CA . LEU D 3 490 ? 176.384 215.004 167.619 1.00 36.27 469 LEU D CA 1
ATOM 26102 C C . LEU D 3 490 ? 175.475 215.010 168.835 1.00 33.95 469 LEU D C 1
ATOM 26103 O O . LEU D 3 490 ? 175.570 215.921 169.665 1.00 41.29 469 LEU D O 1
ATOM 26119 N N . GLN D 3 491 ? 174.580 214.024 168.958 1.00 33.33 470 GLN D N 1
ATOM 26120 C CA . GLN D 3 491 ? 173.843 213.912 170.219 1.00 34.81 470 GLN D CA 1
ATOM 26121 C C . GLN D 3 491 ? 174.798 213.691 171.387 1.00 37.35 470 GLN D C 1
ATOM 26122 O O . GLN D 3 491 ? 174.620 214.274 172.462 1.00 40.86 470 GLN D O 1
ATOM 26136 N N . GLY D 3 492 ? 175.817 212.858 171.196 1.00 34.62 471 GLY D N 1
ATOM 26137 C CA . GLY D 3 492 ? 176.754 212.554 172.260 1.00 34.18 471 GLY D CA 1
ATOM 26138 C C . GLY D 3 492 ? 177.797 213.626 172.502 1.00 31.81 471 GLY D C 1
ATOM 26139 O O . GLY D 3 492 ? 178.163 213.888 173.651 1.00 38.70 471 GLY D O 1
ATOM 26143 N N . VAL D 3 493 ? 178.284 214.256 171.430 1.00 36.99 472 VAL D N 1
ATOM 26144 C CA . VAL D 3 493 ? 179.349 215.248 171.569 1.00 36.88 472 VAL D CA 1
ATOM 26145 C C . VAL D 3 493 ? 178.859 216.448 172.372 1.00 36.99 472 VAL D C 1
ATOM 26146 O O . VAL D 3 493 ? 179.607 217.024 173.170 1.00 39.03 472 VAL D O 1
ATOM 26159 N N . TYR D 3 494 ? 177.600 216.841 172.177 1.00 40.40 473 TYR D N 1
ATOM 26160 C CA . TYR D 3 494 ? 177.006 217.964 172.889 1.00 40.66 473 TYR D CA 1
ATOM 26161 C C . TYR D 3 494 ? 176.304 217.544 174.181 1.00 40.18 473 TYR D C 1
ATOM 26162 O O . TYR D 3 494 ? 175.676 218.385 174.833 1.00 45.39 473 TYR D O 1
ATOM 26180 N N . ASN D 3 495 ? 176.399 216.273 174.569 1.00 38.03 474 ASN D N 1
ATOM 26181 C CA . ASN D 3 495 ? 175.807 215.796 175.811 1.00 33.54 474 ASN D CA 1
ATOM 26182 C C . ASN D 3 495 ? 176.728 216.164 176.967 1.00 35.40 474 ASN D C 1
ATOM 26183 O O . ASN D 3 495 ? 177.867 215.690 177.033 1.00 38.78 474 ASN D O 1
ATOM 26194 N N . GLN D 3 496 ? 176.235 217.011 177.865 1.00 39.87 475 GLN D N 1
ATOM 26195 C CA . GLN D 3 496 ? 176.988 217.520 179.000 1.00 35.27 475 GLN D CA 1
ATOM 26196 C C . GLN D 3 496 ? 176.103 217.430 180.236 1.00 36.14 475 GLN D C 1
ATOM 26197 O O . GLN D 3 496 ? 174.877 217.544 180.116 1.00 35.62 475 GLN D O 1
ATOM 26211 N N . PRO D 3 497 ? 176.672 217.233 181.425 1.00 30.91 476 PRO D N 1
ATOM 26212 C CA . PRO D 3 497 ? 175.855 217.337 182.629 1.00 32.51 476 PRO D CA 1
ATOM 26213 C C . PRO D 3 497 ? 175.364 218.758 182.811 1.00 27.88 476 PRO D C 1
ATOM 26214 O O . PRO D 3 497 ? 175.997 219.717 182.331 1.00 30.72 476 PRO D O 1
ATOM 26225 N N . PRO D 3 498 ? 174.233 218.949 183.489 1.00 33.38 477 PRO D N 1
ATOM 26226 C CA . PRO D 3 498 ? 173.650 220.291 183.585 1.00 33.94 477 PRO D CA 1
ATOM 26227 C C . PRO D 3 498 ? 174.517 221.208 184.431 1.00 33.74 477 PRO D C 1
ATOM 26228 O O . PRO D 3 498 ? 175.353 220.727 185.211 1.00 32.83 477 PRO D O 1
ATOM 26239 N N . PRO D 3 499 ? 174.367 222.533 184.297 1.00 39.24 478 PRO D N 1
ATOM 26240 C CA . PRO D 3 499 ? 175.203 223.441 185.103 1.00 37.70 478 PRO D CA 1
ATOM 26241 C C . PRO D 3 499 ? 175.015 223.283 186.601 1.00 32.39 478 PRO D C 1
ATOM 26242 O O . PRO D 3 499 ? 175.966 223.518 187.356 1.00 34.74 478 PRO D O 1
ATOM 26253 N N . GLN D 3 500 ? 173.811 222.908 187.056 1.00 33.94 479 GLN D N 1
ATOM 26254 C CA . GLN D 3 500 ? 173.504 222.703 188.464 1.00 31.37 479 GLN D CA 1
ATOM 26255 C C . GLN D 3 500 ? 173.317 221.212 188.751 1.00 31.07 479 GLN D C 1
ATOM 26256 O O . GLN D 3 500 ? 172.775 220.490 187.909 1.00 39.29 479 GLN D O 1
ATOM 26270 N N . PRO D 3 501 ? 173.754 220.707 189.915 1.00 28.54 480 PRO D N 1
ATOM 26271 C CA . PRO D 3 501 ? 173.543 219.273 190.189 1.00 28.08 480 PRO D CA 1
ATOM 26272 C C . PRO D 3 501 ? 172.081 218.864 190.231 1.00 24.42 480 PRO D C 1
ATOM 26273 O O . PRO D 3 501 ? 171.742 217.760 189.789 1.00 33.57 480 PRO D O 1
ATOM 26284 N N . PHE D 3 502 ? 171.207 219.725 190.753 1.00 27.36 481 PHE D N 1
ATOM 26285 C CA . PHE D 3 502 ? 169.784 219.439 190.892 1.00 29.17 481 PHE D CA 1
ATOM 26286 C C . PHE D 3 502 ? 168.995 220.349 189.960 1.00 31.08 481 PHE D C 1
ATOM 26287 O O . PHE D 3 502 ? 169.038 221.573 190.154 1.00 35.20 481 PHE D O 1
ATOM 26304 N N . PRO D 3 503 ? 168.286 219.846 188.943 1.00 37.93 482 PRO D N 1
ATOM 26305 C CA . PRO D 3 503 ? 167.425 220.737 188.155 1.00 32.61 482 PRO D CA 1
ATOM 26306 C C . PRO D 3 503 ? 166.355 221.384 189.022 1.00 35.53 482 PRO D C 1
ATOM 26307 O O . PRO D 3 503 ? 165.757 220.741 189.888 1.00 38.20 482 PRO D O 1
ATOM 26318 N N . GLY D 3 504 ? 166.114 222.671 188.774 1.00 37.77 483 GLY D N 1
ATOM 26319 C CA . GLY D 3 504 ? 165.186 223.453 189.560 1.00 36.41 483 GLY D CA 1
ATOM 26320 C C . GLY D 3 504 ? 165.795 224.147 190.760 1.00 38.03 483 GLY D C 1
ATOM 26321 O O . GLY D 3 504 ? 165.169 225.067 191.302 1.00 40.12 483 GLY D O 1
ATOM 26325 N N . ASP D 3 505 ? 166.990 223.738 191.190 1.00 37.40 484 ASP D N 1
ATOM 26326 C CA . ASP D 3 505 ? 167.698 224.359 192.304 1.00 35.72 484 ASP D CA 1
ATOM 26327 C C . ASP D 3 505 ? 168.839 225.203 191.751 1.00 37.09 484 ASP D C 1
ATOM 26328 O O . ASP D 3 505 ? 169.773 224.629 191.172 1.00 42.50 484 ASP D O 1
ATOM 26337 N N . PRO D 3 506 ? 168.838 226.537 191.878 1.00 35.53 485 PRO D N 1
ATOM 26338 C CA . PRO D 3 506 ? 169.941 227.319 191.295 1.00 35.10 485 PRO D CA 1
ATOM 26339 C C . PRO D 3 506 ? 171.278 227.130 191.994 1.00 36.04 485 PRO D C 1
ATOM 26340 O O . PRO D 3 506 ? 172.311 227.475 191.405 1.00 38.30 485 PRO D O 1
ATOM 26351 N N . TYR D 3 507 ? 171.299 226.602 193.215 1.00 32.73 486 TYR D N 1
ATOM 26352 C CA . TYR D 3 507 ? 172.535 226.534 193.982 1.00 31.54 486 TYR D CA 1
ATOM 26353 C C . TYR D 3 507 ? 173.528 225.570 193.338 1.00 29.75 486 TYR D C 1
ATOM 26354 O O . TYR D 3 507 ? 173.156 224.523 192.801 1.00 34.50 486 TYR D O 1
ATOM 26372 N N . SER D 3 508 ? 174.808 225.942 193.397 1.00 32.49 487 SER D N 1
ATOM 26373 C CA . SER D 3 508 ? 175.868 225.190 192.737 1.00 31.23 487 SER D CA 1
ATOM 26374 C C . SER D 3 508 ? 176.502 224.120 193.616 1.00 32.19 487 SER D C 1
ATOM 26375 O O . SER D 3 508 ? 177.135 223.205 193.078 1.00 33.67 487 SER D O 1
ATOM 26383 N N . TYR D 3 509 ? 176.351 224.207 194.940 1.00 30.68 488 TYR D N 1
ATOM 26384 C CA . TYR D 3 509 ? 176.946 223.247 195.872 1.00 24.93 488 TYR D CA 1
ATOM 26385 C C . TYR D 3 509 ? 178.463 223.176 195.697 1.00 28.09 488 TYR D C 1
ATOM 26386 O O . TYR D 3 509 ? 179.047 222.099 195.569 1.00 34.50 488 TYR D O 1
ATOM 26404 N N . ASN D 3 510 ? 179.098 224.345 195.691 1.00 35.02 489 ASN D N 1
ATOM 26405 C CA . ASN D 3 510 ? 180.540 224.471 195.542 1.00 36.36 489 ASN D CA 1
ATOM 26406 C C . ASN D 3 510 ? 181.100 225.304 196.687 1.00 32.60 489 ASN D C 1
ATOM 26407 O O . ASN D 3 510 ? 180.413 226.165 197.243 1.00 39.23 489 ASN D O 1
ATOM 26418 N N . VAL D 3 511 ? 182.360 225.034 197.039 1.00 35.40 490 VAL D N 1
ATOM 26419 C CA . VAL D 3 511 ? 182.973 225.707 198.184 1.00 35.14 490 VAL D CA 1
ATOM 26420 C C . VAL D 3 511 ? 183.152 227.196 197.920 1.00 38.99 490 VAL D C 1
ATOM 26421 O O . VAL D 3 511 ? 183.281 227.986 198.861 1.00 41.63 490 VAL D O 1
ATOM 26434 N N . GLN D 3 512 ? 183.184 227.607 196.652 1.00 45.01 491 GLN D N 1
ATOM 26435 C CA . GLN D 3 512 ? 183.228 229.035 196.355 1.00 42.94 491 GLN D CA 1
ATOM 26436 C C . GLN D 3 512 ? 181.946 229.731 196.799 1.00 43.49 491 GLN D C 1
ATOM 26437 O O . GLN D 3 512 ? 181.995 230.847 197.330 1.00 46.45 491 GLN D O 1
ATOM 26451 N N . ASP D 3 513 ? 180.796 229.090 196.595 1.00 41.64 492 ASP D N 1
ATOM 26452 C CA . ASP D 3 513 ? 179.498 229.672 196.943 1.00 42.44 492 ASP D CA 1
ATOM 26453 C C . ASP D 3 513 ? 179.022 229.103 198.281 1.00 39.96 492 ASP D C 1
ATOM 26454 O O . ASP D 3 513 ? 178.158 228.230 198.357 1.00 45.13 492 ASP D O 1
ATOM 26463 N N . LYS D 3 514 ? 179.608 229.632 199.352 1.00 38.62 493 LYS D N 1
ATOM 26464 C CA . LYS D 3 514 ? 179.184 229.265 200.696 1.00 36.85 493 LYS D CA 1
ATOM 26465 C C . LYS D 3 514 ? 177.886 229.974 201.056 1.00 39.69 493 LYS D C 1
ATOM 26466 O O . LYS D 3 514 ? 177.671 231.133 200.690 1.00 43.39 493 LYS D O 1
ATOM 26485 N N . ARG D 3 515 ? 177.021 229.272 201.784 1.00 33.82 494 ARG D N 1
ATOM 26486 C CA . ARG D 3 515 ? 175.746 229.808 202.257 1.00 33.51 494 ARG D CA 1
ATOM 26487 C C . ARG D 3 515 ? 175.886 230.030 203.759 1.00 37.31 494 ARG D C 1
ATOM 26488 O O . ARG D 3 515 ? 175.544 229.167 204.569 1.00 39.92 494 ARG D O 1
ATOM 26509 N N . PHE D 3 516 ? 176.401 231.201 204.122 1.00 42.99 495 PHE D N 1
ATOM 26510 C CA . PHE D 3 516 ? 176.630 231.521 205.522 1.00 41.43 495 PHE D CA 1
ATOM 26511 C C . PHE D 3 516 ? 175.308 231.616 206.270 1.00 43.49 495 PHE D C 1
ATOM 26512 O O . PHE D 3 516 ? 174.298 232.073 205.727 1.00 45.73 495 PHE D O 1
ATOM 26529 N N . ILE D 3 517 ? 175.322 231.175 207.522 1.00 43.03 496 ILE D N 1
ATOM 26530 C CA . ILE D 3 517 ? 174.123 231.139 208.347 1.00 44.98 496 ILE D CA 1
ATOM 26531 C C . ILE D 3 517 ? 174.010 232.437 209.136 1.00 46.44 496 ILE D C 1
ATOM 26532 O O . ILE D 3 517 ? 172.923 232.998 209.273 1.00 50.76 496 ILE D O 1
ATOM 26548 N N . LYS E 4 21 ? 182.180 158.204 236.594 1.00 45.64 1 LYS B N 1
ATOM 26549 C CA . LYS E 4 21 ? 182.925 159.445 236.239 1.00 47.91 1 LYS B CA 1
ATOM 26550 C C . LYS E 4 21 ? 183.923 159.168 235.121 1.00 45.17 1 LYS B C 1
ATOM 26551 O O . LYS E 4 21 ? 184.673 158.194 235.168 1.00 46.55 1 LYS B O 1
ATOM 26570 N N . ASN E 4 22 ? 183.921 160.034 234.113 1.00 40.64 2 ASN B N 1
ATOM 26571 C CA . ASN E 4 22 ? 184.852 159.898 233.003 1.00 33.56 2 ASN B CA 1
ATOM 26572 C C . ASN E 4 22 ? 186.266 160.222 233.471 1.00 34.79 2 ASN B C 1
ATOM 26573 O O . ASN E 4 22 ? 186.511 161.287 234.043 1.00 37.57 2 ASN B O 1
ATOM 26584 N N . GLU E 4 23 ? 187.197 159.295 233.232 1.00 31.99 3 GLU B N 1
ATOM 26585 C CA . GLU E 4 23 ? 188.594 159.541 233.567 1.00 29.39 3 GLU B CA 1
ATOM 26586 C C . GLU E 4 23 ? 189.231 160.576 232.648 1.00 27.02 3 GLU B C 1
ATOM 26587 O O . GLU E 4 23 ? 190.256 161.164 233.012 1.00 30.09 3 GLU B O 1
ATOM 26599 N N . GLU E 4 24 ? 188.648 160.812 231.471 1.00 22.50 4 GLU B N 1
ATOM 26600 C CA . GLU E 4 24 ? 189.147 161.865 230.595 1.00 26.55 4 GLU B CA 1
ATOM 26601 C C . GLU E 4 24 ? 189.031 163.228 231.262 1.00 23.57 4 GLU B C 1
ATOM 26602 O O . GLU E 4 24 ? 189.922 164.071 231.123 1.00 28.25 4 GLU B O 1
ATOM 26614 N N . LEU E 4 25 ? 187.934 163.466 231.984 1.00 24.54 5 LEU B N 1
ATOM 26615 C CA . LEU E 4 25 ? 187.770 164.735 232.685 1.00 27.81 5 LEU B CA 1
ATOM 26616 C C . LEU E 4 25 ? 188.817 164.901 233.779 1.00 23.48 5 LEU B C 1
ATOM 26617 O O . LEU E 4 25 ? 189.382 165.989 233.949 1.00 24.57 5 LEU B O 1
ATOM 26633 N N . ARG E 4 26 ? 189.083 163.834 234.537 1.00 22.63 6 ARG B N 1
ATOM 26634 C CA . ARG E 4 26 ? 190.106 163.905 235.573 1.00 23.98 6 ARG B CA 1
ATOM 26635 C C . ARG E 4 26 ? 191.478 164.173 234.968 1.00 23.91 6 ARG B C 1
ATOM 26636 O O . ARG E 4 26 ? 192.247 164.985 235.494 1.00 22.78 6 ARG B O 1
ATOM 26657 N N . LEU E 4 27 ? 191.798 163.506 233.857 1.00 18.48 7 LEU B N 1
ATOM 26658 C CA . LEU E 4 27 ? 193.077 163.741 233.192 1.00 16.11 7 LEU B CA 1
ATOM 26659 C C . LEU E 4 27 ? 193.178 165.173 232.675 1.00 18.40 7 LEU B C 1
ATOM 26660 O O . LEU E 4 27 ? 194.224 165.819 232.813 1.00 25.90 7 LEU B O 1
ATOM 26676 N N . TYR E 4 28 ? 192.100 165.679 232.070 1.00 22.47 8 TYR B N 1
ATOM 26677 C CA . TYR E 4 28 ? 192.076 167.059 231.596 1.00 23.32 8 TYR B CA 1
ATOM 26678 C C . TYR E 4 28 ? 192.309 168.051 232.727 1.00 22.85 8 TYR B C 1
ATOM 26679 O O . TYR E 4 28 ? 193.113 168.980 232.589 1.00 27.41 8 TYR B O 1
ATOM 26697 N N . HIS E 4 29 ? 191.617 167.877 233.852 1.00 23.87 9 HIS B N 1
ATOM 26698 C CA . HIS E 4 29 ? 191.811 168.801 234.963 1.00 28.74 9 HIS B CA 1
ATOM 26699 C C . HIS E 4 29 ? 193.205 168.667 235.562 1.00 24.50 9 HIS B C 1
ATOM 26700 O O . HIS E 4 29 ? 193.791 169.666 235.987 1.00 32.33 9 HIS B O 1
ATOM 26714 N N . HIS E 4 30 ? 193.753 167.451 235.594 1.00 26.85 10 HIS B N 1
ATOM 26715 C CA . HIS E 4 30 ? 195.116 167.266 236.076 1.00 22.91 10 HIS B CA 1
ATOM 26716 C C . HIS E 4 30 ? 196.131 167.987 235.198 1.00 27.03 10 HIS B C 1
ATOM 26717 O O . HIS E 4 30 ? 197.061 168.614 235.717 1.00 31.64 10 HIS B O 1
ATOM 26731 N N . LEU E 4 31 ? 195.976 167.913 233.878 1.00 18.20 11 LEU B N 1
ATOM 26732 C CA . LEU E 4 31 ? 196.959 168.499 232.977 1.00 23.96 11 LEU B CA 1
ATOM 26733 C C . LEU E 4 31 ? 196.802 170.003 232.794 1.00 19.47 11 LEU B C 1
ATOM 26734 O O . LEU E 4 31 ? 197.817 170.705 232.731 1.00 31.65 11 LEU B O 1
ATOM 26750 N N . PHE E 4 32 ? 195.569 170.516 232.730 1.00 21.36 12 PHE B N 1
ATOM 26751 C CA . PHE E 4 32 ? 195.322 171.874 232.261 1.00 21.57 12 PHE B CA 1
ATOM 26752 C C . PHE E 4 32 ? 194.826 172.836 233.333 1.00 21.57 12 PHE B C 1
ATOM 26753 O O . PHE E 4 32 ? 194.568 174.001 233.012 1.00 29.03 12 PHE B O 1
ATOM 26770 N N . ASN E 4 33 ? 194.685 172.399 234.586 1.00 27.01 13 ASN B N 1
ATOM 26771 C CA . ASN E 4 33 ? 194.297 173.334 235.638 1.00 31.20 13 ASN B CA 1
ATOM 26772 C C . ASN E 4 33 ? 195.352 174.413 235.835 1.00 26.50 13 ASN B C 1
ATOM 26773 O O . ASN E 4 33 ? 195.009 175.581 236.049 1.00 33.76 13 ASN B O 1
ATOM 26784 N N . ASN E 4 34 ? 196.631 174.042 235.767 1.00 26.00 14 ASN B N 1
ATOM 26785 C CA . ASN E 4 34 ? 197.756 174.969 235.898 1.00 31.12 14 ASN B CA 1
ATOM 26786 C C . ASN E 4 34 ? 198.654 174.745 234.686 1.00 28.33 14 ASN B C 1
ATOM 26787 O O . ASN E 4 34 ? 199.598 173.953 234.734 1.00 37.41 14 ASN B O 1
ATOM 26798 N N . TYR E 4 35 ? 198.352 175.446 233.597 1.00 27.36 15 TYR B N 1
ATOM 26799 C CA . TYR E 4 35 ? 199.084 175.288 232.348 1.00 23.58 15 TYR B CA 1
ATOM 26800 C C . TYR E 4 35 ? 198.974 176.581 231.557 1.00 21.31 15 TYR B C 1
ATOM 26801 O O . TYR E 4 35 ? 197.891 177.168 231.478 1.00 29.93 15 TYR B O 1
ATOM 26819 N N . ASP E 4 36 ? 200.090 177.007 230.971 1.00 26.59 16 ASP B N 1
ATOM 26820 C CA . ASP E 4 36 ? 200.167 178.252 230.214 1.00 20.15 16 ASP B CA 1
ATOM 26821 C C . ASP E 4 36 ? 200.466 177.942 228.752 1.00 17.67 16 ASP B C 1
ATOM 26822 O O . ASP E 4 36 ? 201.626 177.647 228.423 1.00 23.25 16 ASP B O 1
ATOM 26831 N N . PRO E 4 37 ? 199.495 177.997 227.831 1.00 22.88 17 PRO B N 1
ATOM 26832 C CA . PRO E 4 37 ? 199.828 177.741 226.420 1.00 22.09 17 PRO B CA 1
ATOM 26833 C C . PRO E 4 37 ? 200.690 178.821 225.784 1.00 20.50 17 PRO B C 1
ATOM 26834 O O . PRO E 4 37 ? 201.228 178.589 224.695 1.00 21.52 17 PRO B O 1
ATOM 26845 N N . GLY E 4 38 ? 200.837 179.988 226.420 1.00 19.32 18 GLY B N 1
ATOM 26846 C CA . GLY E 4 38 ? 201.667 181.044 225.868 1.00 18.09 18 GLY B CA 1
ATOM 26847 C C . GLY E 4 38 ? 203.157 180.842 226.045 1.00 20.28 18 GLY B C 1
ATOM 26848 O O . GLY E 4 38 ? 203.940 181.481 225.336 1.00 23.50 18 GLY B O 1
ATOM 26852 N N . SER E 4 39 ? 203.568 179.970 226.964 1.00 19.42 19 SER B N 1
ATOM 26853 C CA . SER E 4 39 ? 204.976 179.718 227.243 1.00 16.41 19 SER B CA 1
ATOM 26854 C C . SER E 4 39 ? 205.449 178.474 226.503 1.00 17.19 19 SER B C 1
ATOM 26855 O O . SER E 4 39 ? 204.718 177.486 226.397 1.00 26.34 19 SER B O 1
ATOM 26863 N N . ARG E 4 40 ? 206.677 178.527 225.993 1.00 19.85 20 ARG B N 1
ATOM 26864 C CA . ARG E 4 40 ? 207.248 177.367 225.333 1.00 15.51 20 ARG B CA 1
ATOM 26865 C C . ARG E 4 40 ? 207.449 176.235 226.344 1.00 16.54 20 ARG B C 1
ATOM 26866 O O . ARG E 4 40 ? 207.707 176.491 227.522 1.00 26.89 20 ARG B O 1
ATOM 26887 N N . PRO E 4 41 ? 207.338 174.963 225.912 1.00 14.03 21 PRO B N 1
ATOM 26888 C CA . PRO E 4 41 ? 207.582 173.861 226.867 1.00 27.55 21 PRO B CA 1
ATOM 26889 C C . PRO E 4 41 ? 209.066 173.556 227.030 1.00 19.65 21 PRO B C 1
ATOM 26890 O O . PRO E 4 41 ? 209.593 172.544 226.557 1.00 30.44 21 PRO B O 1
ATOM 26901 N N . VAL E 4 42 ? 209.761 174.461 227.713 1.00 24.67 22 VAL B N 1
ATOM 26902 C CA . VAL E 4 42 ? 211.184 174.327 228.004 1.00 22.16 22 VAL B CA 1
ATOM 26903 C C . VAL E 4 42 ? 211.395 174.579 229.487 1.00 22.77 22 VAL B C 1
ATOM 26904 O O . VAL E 4 42 ? 210.733 175.435 230.084 1.00 28.84 22 VAL B O 1
ATOM 26917 N N . ARG E 4 43 ? 212.314 173.823 230.085 1.00 32.20 23 ARG B N 1
ATOM 26918 C CA . ARG E 4 43 ? 212.610 174.003 231.500 1.00 34.62 23 ARG B CA 1
ATOM 26919 C C . ARG E 4 43 ? 213.430 175.265 231.743 1.00 32.13 23 ARG B C 1
ATOM 26920 O O . ARG E 4 43 ? 213.326 175.873 232.814 1.00 37.80 23 ARG B O 1
ATOM 26941 N N . GLU E 4 44 ? 214.248 175.669 230.765 1.00 33.60 24 GLU B N 1
ATOM 26942 C CA . GLU E 4 44 ? 215.034 176.894 230.826 1.00 32.69 24 GLU B CA 1
ATOM 26943 C C . GLU E 4 44 ? 214.867 177.689 229.531 1.00 33.34 24 GLU B C 1
ATOM 26944 O O . GLU E 4 44 ? 214.569 177.104 228.485 1.00 38.86 24 GLU B O 1
ATOM 26956 N N . PRO E 4 45 ? 215.041 179.021 229.564 1.00 33.40 25 PRO B N 1
ATOM 26957 C CA . PRO E 4 45 ? 214.811 179.806 228.335 1.00 29.44 25 PRO B CA 1
ATOM 26958 C C . PRO E 4 45 ? 215.729 179.440 227.181 1.00 33.34 25 PRO B C 1
ATOM 26959 O O . PRO E 4 45 ? 215.310 179.532 226.021 1.00 34.93 25 PRO B O 1
ATOM 26970 N N . GLU E 4 46 ? 216.969 179.027 227.457 1.00 33.61 26 GLU B N 1
ATOM 26971 C CA . GLU E 4 46 ? 217.926 178.784 226.383 1.00 33.90 26 GLU B CA 1
ATOM 26972 C C . GLU E 4 46 ? 217.717 177.435 225.707 1.00 33.97 26 GLU B C 1
ATOM 26973 O O . GLU E 4 46 ? 218.304 177.199 224.647 1.00 38.77 26 GLU B O 1
ATOM 26985 N N . ASP E 4 47 ? 216.904 176.554 226.283 1.00 32.25 27 ASP B N 1
ATOM 26986 C CA . ASP E 4 47 ? 216.611 175.282 225.646 1.00 27.91 27 ASP B CA 1
ATOM 26987 C C . ASP E 4 47 ? 215.770 175.500 224.391 1.00 26.16 27 ASP B C 1
ATOM 26988 O O . ASP E 4 47 ? 215.045 176.490 224.261 1.00 30.69 27 ASP B O 1
ATOM 26997 N N . THR E 4 48 ? 215.874 174.551 223.465 1.00 20.51 28 THR B N 1
ATOM 26998 C CA . THR E 4 48 ? 215.188 174.600 222.181 1.00 22.06 28 THR B CA 1
ATOM 26999 C C . THR E 4 48 ? 214.136 173.502 222.107 1.00 20.28 28 THR B C 1
ATOM 27000 O O . THR E 4 48 ? 214.366 172.378 222.562 1.00 31.52 28 THR B O 1
ATOM 27011 N N . VAL E 4 49 ? 212.989 173.831 221.523 1.00 16.63 29 VAL B N 1
ATOM 27012 C CA . VAL E 4 49 ? 211.926 172.861 221.279 1.00 16.26 29 VAL B CA 1
ATOM 27013 C C . VAL E 4 49 ? 212.147 172.252 219.900 1.00 14.26 29 VAL B C 1
ATOM 27014 O O . VAL E 4 49 ? 212.219 172.973 218.899 1.00 26.62 29 VAL B O 1
ATOM 27027 N N . THR E 4 50 ? 212.245 170.927 219.847 1.00 16.09 30 THR B N 1
ATOM 27028 C CA . THR E 4 50 ? 212.375 170.206 218.590 1.00 18.64 30 THR B CA 1
ATOM 27029 C C . THR E 4 50 ? 210.992 169.828 218.075 1.00 16.61 30 THR B C 1
ATOM 27030 O O . THR E 4 50 ? 210.195 169.231 218.803 1.00 24.95 30 THR B O 1
ATOM 27041 N N . ILE E 4 51 ? 210.723 170.170 216.818 1.00 15.83 31 ILE B N 1
ATOM 27042 C CA . ILE E 4 51 ? 209.440 169.917 216.170 1.00 9.39 31 ILE B CA 1
ATOM 27043 C C . ILE E 4 51 ? 209.675 168.934 215.033 1.00 10.35 31 ILE B C 1
ATOM 27044 O O . ILE E 4 51 ? 210.454 169.216 214.115 1.00 27.19 31 ILE B O 1
ATOM 27060 N N . SER E 4 52 ? 209.001 167.787 215.086 1.00 13.81 32 SER B N 1
ATOM 27061 C CA . SER E 4 52 ? 209.030 166.822 213.996 1.00 17.08 32 SER B CA 1
ATOM 27062 C C . SER E 4 52 ? 207.922 167.158 213.008 1.00 17.66 32 SER B C 1
ATOM 27063 O O . SER E 4 52 ? 206.747 167.239 213.387 1.00 23.77 32 SER B O 1
ATOM 27071 N N . LEU E 4 53 ? 208.306 167.345 211.746 1.00 18.62 33 LEU B N 1
ATOM 27072 C CA . LEU E 4 53 ? 207.426 167.844 210.700 1.00 12.75 33 LEU B CA 1
ATOM 27073 C C . LEU E 4 53 ? 207.251 166.804 209.603 1.00 17.63 33 LEU B C 1
ATOM 27074 O O . LEU E 4 53 ? 208.224 166.211 209.128 1.00 24.83 33 LEU B O 1
ATOM 27090 N N . LYS E 4 54 ? 205.999 166.595 209.213 1.00 14.94 34 LYS B N 1
ATOM 27091 C CA . LYS E 4 54 ? 205.636 165.906 207.986 1.00 19.74 34 LYS B CA 1
ATOM 27092 C C . LYS E 4 54 ? 204.600 166.756 207.268 1.00 15.05 34 LYS B C 1
ATOM 27093 O O . LYS E 4 54 ? 203.822 167.463 207.906 1.00 31.23 34 LYS B O 1
ATOM 27112 N N . VAL E 4 55 ? 204.599 166.701 205.941 1.00 11.64 35 VAL B N 1
ATOM 27113 C CA . VAL E 4 55 ? 203.606 167.402 205.133 1.00 16.88 35 VAL B CA 1
ATOM 27114 C C . VAL E 4 55 ? 203.045 166.404 204.134 1.00 17.63 35 VAL B C 1
ATOM 27115 O O . VAL E 4 55 ? 203.797 165.854 203.321 1.00 22.09 35 VAL B O 1
ATOM 27128 N N . THR E 4 56 ? 201.735 166.168 204.195 1.00 15.18 36 THR B N 1
ATOM 27129 C CA . THR E 4 56 ? 201.057 165.225 203.318 1.00 14.51 36 THR B CA 1
ATOM 27130 C C . THR E 4 56 ? 200.186 165.992 202.336 1.00 17.19 36 THR B C 1
ATOM 27131 O O . THR E 4 56 ? 199.302 166.745 202.750 1.00 29.20 36 THR B O 1
ATOM 27142 N N . LEU E 4 57 ? 200.427 165.788 201.046 1.00 17.10 37 LEU B N 1
ATOM 27143 C CA . LEU E 4 57 ? 199.644 166.430 199.997 1.00 21.55 37 LEU B CA 1
ATOM 27144 C C . LEU E 4 57 ? 198.509 165.503 199.582 1.00 12.36 37 LEU B C 1
ATOM 27145 O O . LEU E 4 57 ? 198.755 164.365 199.168 1.00 26.56 37 LEU B O 1
ATOM 27161 N N . THR E 4 58 ? 197.270 165.988 199.687 1.00 10.20 38 THR B N 1
ATOM 27162 C CA . THR E 4 58 ? 196.108 165.212 199.273 1.00 15.62 38 THR B CA 1
ATOM 27163 C C . THR E 4 58 ? 195.701 165.509 197.835 1.00 8.29 38 THR B C 1
ATOM 27164 O O . THR E 4 58 ? 195.415 164.580 197.073 1.00 23.89 38 THR B O 1
ATOM 27175 N N . ASN E 4 59 ? 195.668 166.785 197.450 1.00 13.31 39 ASN B N 1
ATOM 27176 C CA . ASN E 4 59 ? 195.300 167.193 196.102 1.00 17.46 39 ASN B CA 1
ATOM 27177 C C . ASN E 4 59 ? 196.163 168.366 195.668 1.00 16.92 39 ASN B C 1
ATOM 27178 O O . ASN E 4 59 ? 196.449 169.263 196.465 1.00 23.48 39 ASN B O 1
ATOM 27189 N N . LEU E 4 60 ? 196.570 168.353 194.403 1.00 15.38 40 LEU B N 1
ATOM 27190 C CA . LEU E 4 60 ? 197.107 169.532 193.728 1.00 10.73 40 LEU B CA 1
ATOM 27191 C C . LEU E 4 60 ? 195.928 170.154 192.989 1.00 15.47 40 LEU B C 1
ATOM 27192 O O . LEU E 4 60 ? 195.514 169.661 191.938 1.00 20.72 40 LEU B O 1
ATOM 27208 N N . ILE E 4 61 ? 195.373 171.232 193.545 1.00 16.22 41 ILE B N 1
ATOM 27209 C CA . ILE E 4 61 ? 194.162 171.801 192.963 1.00 14.06 41 ILE B CA 1
ATOM 27210 C C . ILE E 4 61 ? 194.473 172.457 191.624 1.00 14.00 41 ILE B C 1
ATOM 27211 O O . ILE E 4 61 ? 193.855 172.125 190.607 1.00 23.84 41 ILE B O 1
ATOM 27227 N N . SER E 4 62 ? 195.426 173.386 191.590 1.00 13.08 42 SER B N 1
ATOM 27228 C CA . SER E 4 62 ? 195.697 174.047 190.315 1.00 13.94 42 SER B CA 1
ATOM 27229 C C . SER E 4 62 ? 197.008 174.816 190.384 1.00 15.88 42 SER B C 1
ATOM 27230 O O . SER E 4 62 ? 197.588 175.008 191.454 1.00 29.33 42 SER B O 1
ATOM 27238 N N . LEU E 4 63 ? 197.468 175.244 189.211 1.00 22.34 43 LEU B N 1
ATOM 27239 C CA . LEU E 4 63 ? 198.537 176.229 189.077 1.00 19.74 43 LEU B CA 1
ATOM 27240 C C . LEU E 4 63 ? 198.051 177.301 188.111 1.00 21.11 43 LEU B C 1
ATOM 27241 O O . LEU E 4 63 ? 198.001 177.074 186.898 1.00 28.01 43 LEU B O 1
ATOM 27257 N N . ASN E 4 64 ? 197.680 178.455 188.654 1.00 22.59 44 ASN B N 1
ATOM 27258 C CA . ASN E 4 64 ? 197.213 179.594 187.875 1.00 22.47 44 ASN B CA 1
ATOM 27259 C C . ASN E 4 64 ? 198.432 180.346 187.352 1.00 26.33 44 ASN B C 1
ATOM 27260 O O . ASN E 4 64 ? 199.146 181.002 188.121 1.00 30.32 44 ASN B O 1
ATOM 27271 N N . GLU E 4 65 ? 198.678 180.235 186.045 1.00 20.69 45 GLU B N 1
ATOM 27272 C CA . GLU E 4 65 ? 199.837 180.888 185.446 1.00 30.92 45 GLU B CA 1
ATOM 27273 C C . GLU E 4 65 ? 199.652 182.398 185.385 1.00 27.00 45 GLU B C 1
ATOM 27274 O O . GLU E 4 65 ? 200.622 183.151 185.526 1.00 35.56 45 GLU B O 1
ATOM 27286 N N . LYS E 4 66 ? 198.418 182.857 185.164 1.00 25.75 46 LYS B N 1
ATOM 27287 C CA . LYS E 4 66 ? 198.163 184.293 185.101 1.00 28.65 46 LYS B CA 1
ATOM 27288 C C . LYS E 4 66 ? 198.486 184.963 186.429 1.00 30.01 46 LYS B C 1
ATOM 27289 O O . LYS E 4 66 ? 199.120 186.024 186.460 1.00 30.23 46 LYS B O 1
ATOM 27308 N N . GLU E 4 67 ? 198.063 184.355 187.536 1.00 33.04 47 GLU B N 1
ATOM 27309 C CA . GLU E 4 67 ? 198.352 184.861 188.870 1.00 32.13 47 GLU B CA 1
ATOM 27310 C C . GLU E 4 67 ? 199.620 184.270 189.476 1.00 28.43 47 GLU B C 1
ATOM 27311 O O . GLU E 4 67 ? 200.046 184.736 190.537 1.00 32.21 47 GLU B O 1
ATOM 27323 N N . GLU E 4 68 ? 200.236 183.279 188.826 1.00 25.86 48 GLU B N 1
ATOM 27324 C CA . GLU E 4 68 ? 201.438 182.618 189.337 1.00 21.92 48 GLU B CA 1
ATOM 27325 C C . GLU E 4 68 ? 201.197 182.070 190.742 1.00 15.05 48 GLU B C 1
ATOM 27326 O O . GLU E 4 68 ? 201.964 182.324 191.673 1.00 21.11 48 GLU B O 1
ATOM 27338 N N . THR E 4 69 ? 200.106 181.318 190.890 1.00 22.38 49 THR B N 1
ATOM 27339 C CA . THR E 4 69 ? 199.653 180.824 192.185 1.00 20.92 49 THR B CA 1
ATOM 27340 C C . THR E 4 69 ? 199.436 179.321 192.121 1.00 14.64 49 THR B C 1
ATOM 27341 O O . THR E 4 69 ? 198.679 178.841 191.276 1.00 25.29 49 THR B O 1
ATOM 27352 N N . LEU E 4 70 ? 200.074 178.585 193.025 1.00 16.69 50 LEU B N 1
ATOM 27353 C CA . LEU E 4 70 ? 199.843 177.154 193.178 1.00 14.99 50 LEU B CA 1
ATOM 27354 C C . LEU E 4 70 ? 198.849 176.944 194.312 1.00 14.06 50 LEU B C 1
ATOM 27355 O O . LEU E 4 70 ? 199.108 177.356 195.446 1.00 24.70 50 LEU B O 1
ATOM 27371 N N . THR E 4 71 ? 197.723 176.303 194.006 1.00 15.41 51 THR B N 1
ATOM 27372 C CA . THR E 4 71 ? 196.698 175.964 194.985 1.00 18.20 51 THR B CA 1
ATOM 27373 C C . THR E 4 71 ? 196.781 174.472 195.276 1.00 12.34 51 THR B C 1
ATOM 27374 O O . THR E 4 71 ? 196.607 173.650 194.363 1.00 23.82 51 THR B O 1
ATOM 27385 N N . THR E 4 72 ? 197.034 174.136 196.545 1.00 8.95 52 THR B N 1
ATOM 27386 C CA . THR E 4 72 ? 197.181 172.758 196.998 1.00 14.75 52 THR B CA 1
ATOM 27387 C C . THR E 4 72 ? 196.364 172.536 198.263 1.00 12.42 52 THR B C 1
ATOM 27388 O O . THR E 4 72 ? 196.106 173.468 199.031 1.00 20.44 52 THR B O 1
ATOM 27399 N N . SER E 4 73 ? 195.963 171.283 198.467 1.00 12.21 53 SER B N 1
ATOM 27400 C CA . SER E 4 73 ? 195.327 170.825 199.697 1.00 13.44 53 SER B CA 1
ATOM 27401 C C . SER E 4 73 ? 196.266 169.841 200.381 1.00 17.60 53 SER B C 1
ATOM 27402 O O . SER E 4 73 ? 196.684 168.851 199.770 1.00 23.10 53 SER B O 1
ATOM 27410 N N . VAL E 4 74 ? 196.600 170.114 201.642 1.00 11.36 54 VAL B N 1
ATOM 27411 C CA . VAL E 4 74 ? 197.553 169.310 202.395 1.00 13.55 54 VAL B CA 1
ATOM 27412 C C . VAL E 4 74 ? 197.035 169.141 203.816 1.00 18.40 54 VAL B C 1
ATOM 27413 O O . VAL E 4 74 ? 196.025 169.722 204.209 1.00 25.79 54 VAL B O 1
ATOM 27426 N N . TRP E 4 75 ? 197.732 168.310 204.581 1.00 12.32 55 TRP B N 1
ATOM 27427 C CA . TRP E 4 75 ? 197.634 168.330 206.032 1.00 24.22 55 TRP B CA 1
ATOM 27428 C C . TRP E 4 75 ? 199.018 168.085 206.610 1.00 6.30 55 TRP B C 1
ATOM 27429 O O . TRP E 4 75 ? 199.782 167.262 206.093 1.00 24.01 55 TRP B O 1
ATOM 27450 N N . ILE E 4 76 ? 199.339 168.823 207.653 1.00 12.10 56 ILE B N 1
ATOM 27451 C CA . ILE E 4 76 ? 200.690 168.892 208.194 1.00 17.52 56 ILE B CA 1
ATOM 27452 C C . ILE E 4 76 ? 200.706 168.137 209.512 1.00 14.63 56 ILE B C 1
ATOM 27453 O O . ILE E 4 76 ? 199.925 168.437 210.416 1.00 29.54 56 ILE B O 1
ATOM 27469 N N . GLY E 4 77 ? 201.589 167.152 209.622 1.00 15.44 57 GLY B N 1
ATOM 27470 C CA . GLY E 4 77 ? 201.782 166.440 210.868 1.00 15.03 57 GLY B CA 1
ATOM 27471 C C . GLY E 4 77 ? 202.880 167.073 211.694 1.00 12.54 57 GLY B C 1
ATOM 27472 O O . GLY E 4 77 ? 204.018 167.192 211.233 1.00 17.29 57 GLY B O 1
ATOM 27476 N N . ILE E 4 78 ? 202.547 167.485 212.913 1.00 14.13 58 ILE B N 1
ATOM 27477 C CA . ILE E 4 78 ? 203.459 168.214 213.787 1.00 20.91 58 ILE B CA 1
ATOM 27478 C C . ILE E 4 78 ? 203.502 167.469 215.111 1.00 11.90 58 ILE B C 1
ATOM 27479 O O . ILE E 4 78 ? 202.477 167.364 215.795 1.00 22.47 58 ILE B O 1
ATOM 27495 N N . ASP E 4 79 ? 204.679 166.966 215.480 1.00 14.81 59 ASP B N 1
ATOM 27496 C CA . ASP E 4 79 ? 204.861 166.232 216.728 1.00 14.84 59 ASP B CA 1
ATOM 27497 C C . ASP E 4 79 ? 205.930 166.908 217.575 1.00 10.94 59 ASP B C 1
ATOM 27498 O O . ASP E 4 79 ? 206.928 167.406 217.048 1.00 25.54 59 ASP B O 1
ATOM 27507 N N . TRP E 4 80 ? 205.715 166.943 218.887 1.00 11.04 60 TRP B N 1
ATOM 27508 C CA . TRP E 4 80 ? 206.732 167.473 219.791 1.00 7.44 60 TRP B CA 1
ATOM 27509 C C . TRP E 4 80 ? 206.457 166.966 221.201 1.00 8.50 60 TRP B C 1
ATOM 27510 O O . TRP E 4 80 ? 205.532 166.186 221.432 1.00 16.91 60 TRP B O 1
ATOM 27531 N N . GLN E 4 81 ? 207.295 167.398 222.140 1.00 12.92 61 GLN B N 1
ATOM 27532 C CA . GLN E 4 81 ? 207.204 167.009 223.541 1.00 17.05 61 GLN B CA 1
ATOM 27533 C C . GLN E 4 81 ? 206.860 168.219 224.397 1.00 15.22 61 GLN B C 1
ATOM 27534 O O . GLN E 4 81 ? 207.486 169.276 224.275 1.00 18.81 61 GLN B O 1
ATOM 27548 N N . ASP E 4 82 ? 205.861 168.053 225.261 1.00 21.41 62 ASP B N 1
ATOM 27549 C CA . ASP E 4 82 ? 205.499 169.046 226.270 1.00 12.50 62 ASP B CA 1
ATOM 27550 C C . ASP E 4 82 ? 205.582 168.338 227.617 1.00 20.08 62 ASP B C 1
ATOM 27551 O O . ASP E 4 82 ? 204.694 167.558 227.971 1.00 28.28 62 ASP B O 1
ATOM 27560 N N . TYR E 4 83 ? 206.659 168.605 228.361 1.00 20.93 63 TYR B N 1
ATOM 27561 C CA . TYR E 4 83 ? 206.852 167.947 229.650 1.00 19.03 63 TYR B CA 1
ATOM 27562 C C . TYR E 4 83 ? 205.744 168.301 230.633 1.00 22.20 63 TYR B C 1
ATOM 27563 O O . TYR E 4 83 ? 205.441 167.513 231.535 1.00 28.22 63 TYR B O 1
ATOM 27581 N N . ARG E 4 84 ? 205.087 169.447 230.428 1.00 19.91 64 ARG B N 1
ATOM 27582 C CA . ARG E 4 84 ? 203.993 169.924 231.315 1.00 18.40 64 ARG B CA 1
ATOM 27583 C C . ARG E 4 84 ? 202.737 169.077 231.090 1.00 17.58 64 ARG B C 1
ATOM 27584 O O . ARG E 4 84 ? 201.878 169.082 231.989 1.00 21.50 64 ARG B O 1
ATOM 27605 N N . LEU E 4 85 ? 202.629 168.381 229.953 1.00 21.53 65 LEU B N 1
ATOM 27606 C CA . LEU E 4 85 ? 201.448 167.543 229.601 1.00 16.31 65 LEU B CA 1
ATOM 27607 C C . LEU E 4 85 ? 201.818 166.065 229.752 1.00 12.97 65 LEU B C 1
ATOM 27608 O O . LEU E 4 85 ? 201.206 165.237 229.055 1.00 29.35 65 LEU B O 1
ATOM 27624 N N . ASN E 4 86 ? 202.761 165.742 230.637 1.00 20.54 66 ASN B N 1
ATOM 27625 C CA . ASN E 4 86 ? 203.240 164.356 230.870 1.00 23.69 66 ASN B CA 1
ATOM 27626 C C . ASN E 4 86 ? 202.262 163.613 231.784 1.00 15.61 66 ASN B C 1
ATOM 27627 O O . ASN E 4 86 ? 201.894 164.191 232.822 1.00 28.08 66 ASN B O 1
ATOM 27636 N N . TYR E 4 87 ? 201.852 162.394 231.423 1.00 24.05 67 TYR B N 1
ATOM 27637 C CA . TYR E 4 87 ? 200.957 161.553 232.262 1.00 19.44 67 TYR B CA 1
ATOM 27638 C C . TYR E 4 87 ? 201.151 160.073 231.930 1.00 24.20 67 TYR B C 1
ATOM 27639 O O . TYR E 4 87 ? 201.542 159.787 230.792 1.00 27.14 67 TYR B O 1
ATOM 27657 N N . SER E 4 88 ? 200.891 159.167 232.876 1.00 26.87 68 SER B N 1
ATOM 27658 C CA . SER E 4 88 ? 200.986 157.724 232.702 1.00 25.03 68 SER B CA 1
ATOM 27659 C C . SER E 4 88 ? 199.586 157.129 232.639 1.00 27.76 68 SER B C 1
ATOM 27660 O O . SER E 4 88 ? 198.692 157.544 233.383 1.00 28.59 68 SER B O 1
ATOM 27668 N N . LYS E 4 89 ? 199.400 156.154 231.745 1.00 26.07 69 LYS B N 1
ATOM 27669 C CA . LYS E 4 89 ? 198.074 155.575 231.555 1.00 21.81 69 LYS B CA 1
ATOM 27670 C C . LYS E 4 89 ? 197.599 154.827 232.795 1.00 29.66 69 LYS B C 1
ATOM 27671 O O . LYS E 4 89 ? 196.390 154.715 233.023 1.00 34.74 69 LYS B O 1
ATOM 27690 N N . ASP E 4 90 ? 198.528 154.310 233.604 1.00 33.89 70 ASP B N 1
ATOM 27691 C CA . ASP E 4 90 ? 198.137 153.530 234.773 1.00 33.73 70 ASP B CA 1
ATOM 27692 C C . ASP E 4 90 ? 197.440 154.388 235.820 1.00 30.17 70 ASP B C 1
ATOM 27693 O O . ASP E 4 90 ? 196.577 153.891 236.552 1.00 36.50 70 ASP B O 1
ATOM 27702 N N . ASP E 4 91 ? 197.795 155.668 235.911 1.00 29.34 71 ASP B N 1
ATOM 27703 C CA . ASP E 4 91 ? 197.194 156.561 236.894 1.00 34.87 71 ASP B CA 1
ATOM 27704 C C . ASP E 4 91 ? 195.863 157.151 236.442 1.00 28.66 71 ASP B C 1
ATOM 27705 O O . ASP E 4 91 ? 195.244 157.884 237.221 1.00 32.28 71 ASP B O 1
ATOM 27714 N N . PHE E 4 92 ? 195.415 156.869 235.218 1.00 26.16 72 PHE B N 1
ATOM 27715 C CA . PHE E 4 92 ? 194.180 157.433 234.682 1.00 28.68 72 PHE B CA 1
ATOM 27716 C C . PHE E 4 92 ? 193.392 156.372 233.927 1.00 33.21 72 PHE B C 1
ATOM 27717 O O . PHE E 4 92 ? 192.896 156.607 232.820 1.00 36.05 72 PHE B O 1
ATOM 27734 N N . GLY E 4 93 ? 193.274 155.185 234.516 1.00 29.20 73 GLY B N 1
ATOM 27735 C CA . GLY E 4 93 ? 192.402 154.162 233.974 1.00 21.37 73 GLY B CA 1
ATOM 27736 C C . GLY E 4 93 ? 192.798 153.626 232.620 1.00 26.76 73 GLY B C 1
ATOM 27737 O O . GLY E 4 93 ? 191.934 153.149 231.881 1.00 33.52 73 GLY B O 1
ATOM 27741 N N . GLY E 4 94 ? 194.077 153.691 232.267 1.00 28.97 74 GLY B N 1
ATOM 27742 C CA . GLY E 4 94 ? 194.544 153.163 231.004 1.00 24.33 74 GLY B CA 1
ATOM 27743 C C . GLY E 4 94 ? 194.375 154.071 229.807 1.00 26.28 74 GLY B C 1
ATOM 27744 O O . GLY E 4 94 ? 194.480 153.590 228.673 1.00 32.81 74 GLY B O 1
ATOM 27748 N N . ILE E 4 95 ? 194.115 155.363 230.012 1.00 26.75 75 ILE B N 1
ATOM 27749 C CA . ILE E 4 95 ? 193.997 156.285 228.889 1.00 25.20 75 ILE B CA 1
ATOM 27750 C C . ILE E 4 95 ? 195.374 156.512 228.282 1.00 23.48 75 ILE B C 1
ATOM 27751 O O . ILE E 4 95 ? 196.307 156.952 228.967 1.00 32.44 75 ILE B O 1
ATOM 27767 N N . GLU E 4 96 ? 195.500 156.223 226.987 1.00 17.30 76 GLU B N 1
ATOM 27768 C CA . GLU E 4 96 ? 196.736 156.428 226.247 1.00 24.09 76 GLU B CA 1
ATOM 27769 C C . GLU E 4 96 ? 196.714 157.663 225.358 1.00 24.77 76 GLU B C 1
ATOM 27770 O O . GLU E 4 96 ? 197.767 158.041 224.834 1.00 26.31 76 GLU B O 1
ATOM 27782 N N . THR E 4 97 ? 195.556 158.295 225.166 1.00 25.32 77 THR B N 1
ATOM 27783 C CA . THR E 4 97 ? 195.449 159.469 224.311 1.00 19.64 77 THR B CA 1
ATOM 27784 C C . THR E 4 97 ? 194.315 160.348 224.813 1.00 16.40 77 THR B C 1
ATOM 27785 O O . THR E 4 97 ? 193.305 159.844 225.310 1.00 28.30 77 THR B O 1
ATOM 27796 N N . LEU E 4 98 ? 194.495 161.661 224.687 1.00 19.26 78 LEU B N 1
ATOM 27797 C CA . LEU E 4 98 ? 193.461 162.637 225.013 1.00 18.06 78 LEU B CA 1
ATOM 27798 C C . LEU E 4 98 ? 193.379 163.650 223.881 1.00 16.89 78 LEU B C 1
ATOM 27799 O O . LEU E 4 98 ? 194.394 164.235 223.497 1.00 19.38 78 LEU B O 1
ATOM 27815 N N . ARG E 4 99 ? 192.177 163.857 223.355 1.00 15.96 79 ARG B N 1
ATOM 27816 C CA . ARG E 4 99 ? 191.935 164.883 222.350 1.00 13.28 79 ARG B CA 1
ATOM 27817 C C . ARG E 4 99 ? 191.513 166.169 223.047 1.00 10.66 79 ARG B C 1
ATOM 27818 O O . ARG E 4 99 ? 190.596 166.149 223.874 1.00 24.67 79 ARG B O 1
ATOM 27839 N N . VAL E 4 100 ? 192.185 167.273 222.731 1.00 13.69 80 VAL B N 1
ATOM 27840 C CA . VAL E 4 100 ? 191.789 168.578 223.268 1.00 17.27 80 VAL B CA 1
ATOM 27841 C C . VAL E 4 100 ? 191.871 169.625 222.165 1.00 13.09 80 VAL B C 1
ATOM 27842 O O . VAL E 4 100 ? 192.609 169.454 221.187 1.00 16.44 80 VAL B O 1
ATOM 27855 N N . PRO E 4 101 ? 191.107 170.720 222.286 1.00 18.86 81 PRO B N 1
ATOM 27856 C CA . PRO E 4 101 ? 191.239 171.807 221.304 1.00 15.93 81 PRO B CA 1
ATOM 27857 C C . PRO E 4 101 ? 192.650 172.375 221.261 1.00 16.18 81 PRO B C 1
ATOM 27858 O O . PRO E 4 101 ? 193.318 172.513 222.287 1.00 19.96 81 PRO B O 1
ATOM 27869 N N . SER E 4 102 ? 193.095 172.715 220.049 1.00 14.24 82 SER B N 1
ATOM 27870 C CA . SER E 4 102 ? 194.464 173.177 219.852 1.00 14.49 82 SER B CA 1
ATOM 27871 C C . SER E 4 102 ? 194.732 174.512 220.534 1.00 22.67 82 SER B C 1
ATOM 27872 O O . SER E 4 102 ? 195.888 174.809 220.854 1.00 28.13 82 SER B O 1
ATOM 27880 N N . GLU E 4 103 ? 193.698 175.323 220.760 1.00 20.43 83 GLU B N 1
ATOM 27881 C CA . GLU E 4 103 ? 193.892 176.614 221.416 1.00 22.93 83 GLU B CA 1
ATOM 27882 C C . GLU E 4 103 ? 194.353 176.470 222.862 1.00 20.89 83 GLU B C 1
ATOM 27883 O O . GLU E 4 103 ? 194.885 177.433 223.423 1.00 34.00 83 GLU B O 1
ATOM 27895 N N . LEU E 4 104 ? 194.162 175.303 223.477 1.00 16.62 84 LEU B N 1
ATOM 27896 C CA . LEU E 4 104 ? 194.494 175.108 224.880 1.00 16.62 84 LEU B CA 1
ATOM 27897 C C . LEU E 4 104 ? 195.960 174.777 225.126 1.00 11.10 84 LEU B C 1
ATOM 27898 O O . LEU E 4 104 ? 196.417 174.919 226.265 1.00 30.25 84 LEU B O 1
ATOM 27914 N N . VAL E 4 105 ? 196.698 174.338 224.108 1.00 14.31 85 VAL B N 1
ATOM 27915 C CA . VAL E 4 105 ? 198.088 173.923 224.259 1.00 15.52 85 VAL B CA 1
ATOM 27916 C C . VAL E 4 105 ? 198.976 174.915 223.526 1.00 12.45 85 VAL B C 1
ATOM 27917 O O . VAL E 4 105 ? 198.540 175.614 222.605 1.00 20.85 85 VAL B O 1
ATOM 27930 N N . TRP E 4 106 ? 200.237 174.971 223.944 1.00 13.99 86 TRP B N 1
ATOM 27931 C CA . TRP E 4 106 ? 201.227 175.725 223.193 1.00 13.59 86 TRP B CA 1
ATOM 27932 C C . TRP E 4 106 ? 201.411 175.096 221.818 1.00 8.08 86 TRP B C 1
ATOM 27933 O O . TRP E 4 106 ? 201.399 173.870 221.675 1.00 15.32 86 TRP B O 1
ATOM 27954 N N . LEU E 4 107 ? 201.573 175.943 220.807 1.00 9.86 87 LEU B N 1
ATOM 27955 C CA . LEU E 4 107 ? 201.824 175.517 219.441 1.00 14.64 87 LEU B CA 1
ATOM 27956 C C . LEU E 4 107 ? 203.046 176.250 218.906 1.00 13.04 87 LEU B C 1
ATOM 27957 O O . LEU E 4 107 ? 203.302 177.389 219.304 1.00 20.88 87 LEU B O 1
ATOM 27973 N N . PRO E 4 108 ? 203.822 175.633 218.005 1.00 16.42 88 PRO B N 1
ATOM 27974 C CA . PRO E 4 108 ? 204.972 176.353 217.431 1.00 14.49 88 PRO B CA 1
ATOM 27975 C C . PRO E 4 108 ? 204.593 177.411 216.402 1.00 19.86 88 PRO B C 1
ATOM 27976 O O . PRO E 4 108 ? 205.483 178.138 215.946 1.00 21.76 88 PRO B O 1
ATOM 27987 N N . GLU E 4 109 ? 203.316 177.519 216.029 1.00 18.56 89 GLU B N 1
ATOM 27988 C CA . GLU E 4 109 ? 202.825 178.539 215.099 1.00 17.95 89 GLU B CA 1
ATOM 27989 C C . GLU E 4 109 ? 203.510 178.420 213.736 1.00 12.25 89 GLU B C 1
ATOM 27990 O O . GLU E 4 109 ? 204.138 179.355 213.238 1.00 25.10 89 GLU B O 1
ATOM 28002 N N . ILE E 4 110 ? 203.369 177.244 213.134 1.00 22.66 90 ILE B N 1
ATOM 28003 C CA . ILE E 4 110 ? 203.910 177.004 211.802 1.00 14.95 90 ILE B CA 1
ATOM 28004 C C . ILE E 4 110 ? 203.003 177.665 210.777 1.00 12.43 90 ILE B C 1
ATOM 28005 O O . ILE E 4 110 ? 201.774 177.555 210.850 1.00 22.87 90 ILE B O 1
ATOM 28021 N N . VAL E 4 111 ? 203.613 178.360 209.826 1.00 11.35 91 VAL B N 1
ATOM 28022 C CA . VAL E 4 111 ? 202.905 179.056 208.765 1.00 10.42 91 VAL B CA 1
ATOM 28023 C C . VAL E 4 111 ? 203.645 178.823 207.460 1.00 11.03 91 VAL B C 1
ATOM 28024 O O . VAL E 4 111 ? 204.856 178.573 207.443 1.00 23.86 91 VAL B O 1
ATOM 28037 N N . LEU E 4 112 ? 202.901 178.921 206.360 1.00 12.45 92 LEU B N 1
ATOM 28038 C CA . LEU E 4 112 ? 203.482 178.955 205.025 1.00 15.34 92 LEU B CA 1
ATOM 28039 C C . LEU E 4 112 ? 203.952 180.378 204.752 1.00 8.95 92 LEU B C 1
ATOM 28040 O O . LEU E 4 112 ? 203.133 181.288 204.584 1.00 17.18 92 LEU B O 1
ATOM 28056 N N . GLU E 4 113 ? 205.269 180.574 204.707 1.00 19.58 93 GLU B N 1
ATOM 28057 C CA . GLU E 4 113 ? 205.813 181.915 204.535 1.00 16.51 93 GLU B CA 1
ATOM 28058 C C . GLU E 4 113 ? 205.548 182.476 203.143 1.00 16.33 93 GLU B C 1
ATOM 28059 O O . GLU E 4 113 ? 205.288 183.677 203.010 1.00 23.89 93 GLU B O 1
ATOM 28071 N N . ASN E 4 114 ? 205.600 181.643 202.107 1.00 15.08 94 ASN B N 1
ATOM 28072 C CA . ASN E 4 114 ? 205.494 182.102 200.722 1.00 6.43 94 ASN B CA 1
ATOM 28073 C C . ASN E 4 114 ? 204.068 182.000 200.191 1.00 11.94 94 ASN B C 1
ATOM 28074 O O . ASN E 4 114 ? 203.856 181.729 199.007 1.00 16.37 94 ASN B O 1
ATOM 28085 N N . ASN E 4 115 ? 203.070 182.206 201.045 1.00 15.69 95 ASN B N 1
ATOM 28086 C CA . ASN E 4 115 ? 201.703 182.320 200.566 1.00 13.16 95 ASN B CA 1
ATOM 28087 C C . ASN E 4 115 ? 201.522 183.633 199.808 1.00 20.16 95 ASN B C 1
ATOM 28088 O O . ASN E 4 115 ? 202.155 184.647 200.112 1.00 20.83 95 ASN B O 1
ATOM 28099 N N . ILE E 4 116 ? 200.643 183.600 198.808 1.00 24.80 96 ILE B N 1
ATOM 28100 C CA . ILE E 4 116 ? 200.376 184.764 197.972 1.00 18.09 96 ILE B CA 1
ATOM 28101 C C . ILE E 4 116 ? 199.091 185.488 198.356 1.00 15.53 96 ILE B C 1
ATOM 28102 O O . ILE E 4 116 ? 198.991 186.700 198.110 1.00 24.35 96 ILE B O 1
ATOM 28118 N N . ASP E 4 117 ? 198.117 184.802 198.953 1.00 23.78 97 ASP B N 1
ATOM 28119 C CA . ASP E 4 117 ? 196.810 185.378 199.245 1.00 18.83 97 ASP B CA 1
ATOM 28120 C C . ASP E 4 117 ? 196.719 185.982 200.641 1.00 20.40 97 ASP B C 1
ATOM 28121 O O . ASP E 4 117 ? 195.646 186.457 201.026 1.00 30.22 97 ASP B O 1
ATOM 28130 N N . GLY E 4 118 ? 197.807 185.974 201.409 1.00 25.22 98 GLY B N 1
ATOM 28131 C CA . GLY E 4 118 ? 197.787 186.471 202.767 1.00 14.66 98 GLY B CA 1
ATOM 28132 C C . GLY E 4 118 ? 197.330 185.479 203.813 1.00 15.76 98 GLY B C 1
ATOM 28133 O O . GLY E 4 118 ? 197.306 185.831 204.998 1.00 30.01 98 GLY B O 1
ATOM 28137 N N . GLN E 4 119 ? 196.972 184.254 203.426 1.00 17.26 99 GLN B N 1
ATOM 28138 C CA . GLN E 4 119 ? 196.545 183.226 204.371 1.00 19.10 99 GLN B CA 1
ATOM 28139 C C . GLN E 4 119 ? 197.778 182.443 204.813 1.00 19.33 99 GLN B C 1
ATOM 28140 O O . GLN E 4 119 ? 198.312 181.629 204.053 1.00 20.82 99 GLN B O 1
ATOM 28154 N N . PHE E 4 120 ? 198.220 182.688 206.045 1.00 15.82 100 PHE B N 1
ATOM 28155 C CA . PHE E 4 120 ? 199.416 182.064 206.597 1.00 15.45 100 PHE B CA 1
ATOM 28156 C C . PHE E 4 120 ? 199.119 180.744 207.303 1.00 12.13 100 PHE B C 1
ATOM 28157 O O . PHE E 4 120 ? 199.934 179.817 207.244 1.00 18.20 100 PHE B O 1
ATOM 28174 N N . GLY E 4 121 ? 197.967 180.638 207.964 1.00 20.20 101 GLY B N 1
ATOM 28175 C CA . GLY E 4 121 ? 197.670 179.519 208.834 1.00 10.49 101 GLY B CA 1
ATOM 28176 C C . GLY E 4 121 ? 196.893 178.410 208.148 1.00 14.00 101 GLY B C 1
ATOM 28177 O O . GLY E 4 121 ? 196.680 178.406 206.934 1.00 22.88 101 GLY B O 1
ATOM 28181 N N . VAL E 4 122 ? 196.452 177.454 208.966 1.00 22.60 102 VAL B N 1
ATOM 28182 C CA . VAL E 4 122 ? 195.780 176.256 208.481 1.00 18.38 102 VAL B CA 1
ATOM 28183 C C . VAL E 4 122 ? 194.289 176.530 208.317 1.00 12.63 102 VAL B C 1
ATOM 28184 O O . VAL E 4 122 ? 193.750 177.523 208.810 1.00 20.01 102 VAL B O 1
ATOM 28197 N N . ALA E 4 123 ? 193.611 175.622 207.608 1.00 20.06 103 ALA B N 1
ATOM 28198 C CA . ALA E 4 123 ? 192.207 175.821 207.262 1.00 8.77 103 ALA B CA 1
ATOM 28199 C C . ALA E 4 123 ? 191.272 175.407 208.392 1.00 18.13 103 ALA B C 1
ATOM 28200 O O . ALA E 4 123 ? 190.221 176.029 208.583 1.00 28.19 103 ALA B O 1
ATOM 28207 N N . TYR E 4 124 ? 191.623 174.360 209.138 1.00 16.05 104 TYR B N 1
ATOM 28208 C CA . TYR E 4 124 ? 190.777 173.839 210.207 1.00 16.90 104 TYR B CA 1
ATOM 28209 C C . TYR E 4 124 ? 191.647 173.568 211.422 1.00 18.14 104 TYR B C 1
ATOM 28210 O O . TYR E 4 124 ? 192.611 172.802 211.335 1.00 26.07 104 TYR B O 1
ATOM 28228 N N . ASP E 4 125 ? 191.304 174.191 212.550 1.00 19.73 105 ASP B N 1
ATOM 28229 C CA . ASP E 4 125 ? 192.041 174.015 213.801 1.00 18.15 105 ASP B CA 1
ATOM 28230 C C . ASP E 4 125 ? 191.543 172.741 214.475 1.00 16.46 105 ASP B C 1
ATOM 28231 O O . ASP E 4 125 ? 190.660 172.750 215.335 1.00 32.04 105 ASP B O 1
ATOM 28240 N N . ALA E 4 126 ? 192.129 171.621 214.067 1.00 18.05 106 ALA B N 1
ATOM 28241 C CA . ALA E 4 126 ? 191.741 170.330 214.606 1.00 21.40 106 ALA B CA 1
ATOM 28242 C C . ALA E 4 126 ? 192.245 170.170 216.036 1.00 13.37 106 ALA B C 1
ATOM 28243 O O . ALA E 4 126 ? 193.121 170.901 216.503 1.00 19.01 106 ALA B O 1
ATOM 28250 N N . ASN E 4 127 ? 191.667 169.197 216.737 1.00 17.13 107 ASN B N 1
ATOM 28251 C CA . ASN E 4 127 ? 192.142 168.858 218.069 1.00 10.75 107 ASN B CA 1
ATOM 28252 C C . ASN E 4 127 ? 193.574 168.342 218.007 1.00 12.95 107 ASN B C 1
ATOM 28253 O O . ASN E 4 127 ? 193.982 167.679 217.050 1.00 18.88 107 ASN B O 1
ATOM 28264 N N . VAL E 4 128 ? 194.338 168.669 219.033 1.00 15.09 108 VAL B N 1
ATOM 28265 C CA . VAL E 4 128 ? 195.632 168.047 219.286 1.00 11.50 108 VAL B CA 1
ATOM 28266 C C . VAL E 4 128 ? 195.400 166.762 220.064 1.00 13.85 108 VAL B C 1
ATOM 28267 O O . VAL E 4 128 ? 194.448 166.650 220.855 1.00 18.76 108 VAL B O 1
ATOM 28280 N N . LEU E 4 129 ? 196.282 165.792 219.837 1.00 16.56 109 LEU B N 1
ATOM 28281 C CA . LEU E 4 129 ? 196.300 164.533 220.568 1.00 12.78 109 LEU B CA 1
ATOM 28282 C C . LEU E 4 129 ? 197.467 164.560 221.547 1.00 13.57 109 LEU B C 1
ATOM 28283 O O . LEU E 4 129 ? 198.623 164.702 221.135 1.00 22.16 109 LEU B O 1
ATOM 28299 N N . VAL E 4 130 ? 197.163 164.425 222.832 1.00 19.53 110 VAL B N 1
ATOM 28300 C CA . VAL E 4 130 ? 198.155 164.369 223.896 1.00 19.50 110 VAL B CA 1
ATOM 28301 C C . VAL E 4 130 ? 198.278 162.909 224.304 1.00 18.55 110 VAL B C 1
ATOM 28302 O O . VAL E 4 130 ? 197.333 162.326 224.851 1.00 24.97 110 VAL B O 1
ATOM 28315 N N . TYR E 4 131 ? 199.429 162.312 224.013 1.00 18.13 111 TYR B N 1
ATOM 28316 C CA . TYR E 4 131 ? 199.719 160.940 224.391 1.00 21.04 111 TYR B CA 1
ATOM 28317 C C . TYR E 4 131 ? 200.430 160.908 225.737 1.00 18.26 111 TYR B C 1
ATOM 28318 O O . TYR E 4 131 ? 200.944 161.919 226.220 1.00 22.60 111 TYR B O 1
ATOM 28336 N N . GLU E 4 132 ? 200.451 159.726 226.342 1.00 25.09 112 GLU B N 1
ATOM 28337 C CA . GLU E 4 132 ? 201.221 159.540 227.564 1.00 28.83 112 GLU B CA 1
ATOM 28338 C C . GLU E 4 132 ? 202.700 159.768 227.280 1.00 26.66 112 GLU B C 1
ATOM 28339 O O . GLU E 4 132 ? 203.185 159.506 226.176 1.00 29.52 112 GLU B O 1
ATOM 28351 N N . GLY E 4 133 ? 203.414 160.272 228.281 1.00 24.12 113 GLY B N 1
ATOM 28352 C CA . GLY E 4 133 ? 204.798 160.661 228.114 1.00 24.83 113 GLY B CA 1
ATOM 28353 C C . GLY E 4 133 ? 205.011 162.075 227.622 1.00 22.91 113 GLY B C 1
ATOM 28354 O O . GLY E 4 133 ? 206.154 162.441 227.323 1.00 29.70 113 GLY B O 1
ATOM 28358 N N . GLY E 4 134 ? 203.955 162.881 227.524 1.00 30.12 114 GLY B N 1
ATOM 28359 C CA . GLY E 4 134 ? 204.088 164.259 227.104 1.00 23.10 114 GLY B CA 1
ATOM 28360 C C . GLY E 4 134 ? 204.224 164.474 225.614 1.00 18.17 114 GLY B C 1
ATOM 28361 O O . GLY E 4 134 ? 204.630 165.565 225.202 1.00 23.61 114 GLY B O 1
ATOM 28365 N N . SER E 4 135 ? 203.901 163.477 224.794 1.00 17.92 115 SER B N 1
ATOM 28366 C CA . SER E 4 135 ? 203.985 163.625 223.348 1.00 20.83 115 SER B CA 1
ATOM 28367 C C . SER E 4 135 ? 202.709 164.267 222.820 1.00 16.82 115 SER B C 1
ATOM 28368 O O . SER E 4 135 ? 201.605 163.789 223.098 1.00 27.50 115 SER B O 1
ATOM 28376 N N . VAL E 4 136 ? 202.865 165.346 222.058 1.00 20.12 116 VAL B N 1
ATOM 28377 C CA . VAL E 4 136 ? 201.757 166.113 221.504 1.00 16.07 116 VAL B CA 1
ATOM 28378 C C . VAL E 4 136 ? 201.829 166.012 219.989 1.00 10.80 116 VAL B C 1
ATOM 28379 O O . VAL E 4 136 ? 202.886 166.259 219.396 1.00 27.39 116 VAL B O 1
ATOM 28392 N N . THR E 4 137 ? 200.704 165.649 219.373 1.00 16.04 117 THR B N 1
ATOM 28393 C CA . THR E 4 137 ? 200.568 165.540 217.927 1.00 15.20 117 THR B CA 1
ATOM 28394 C C . THR E 4 137 ? 199.424 166.430 217.461 1.00 15.77 117 THR B C 1
ATOM 28395 O O . THR E 4 137 ? 198.348 166.432 218.068 1.00 21.82 117 THR B O 1
ATOM 28406 N N . TRP E 4 138 ? 199.664 167.179 216.387 1.00 15.70 118 TRP B N 1
ATOM 28407 C CA . TRP E 4 138 ? 198.671 168.048 215.770 1.00 12.07 118 TRP B CA 1
ATOM 28408 C C . TRP E 4 138 ? 198.703 167.814 214.267 1.00 15.26 118 TRP B C 1
ATOM 28409 O O . TRP E 4 138 ? 199.765 167.928 213.647 1.00 25.12 118 TRP B O 1
ATOM 28430 N N . LEU E 4 139 ? 197.544 167.495 213.686 1.00 12.35 119 LEU B N 1
ATOM 28431 C CA . LEU E 4 139 ? 197.437 167.123 212.272 1.00 15.21 119 LEU B CA 1
ATOM 28432 C C . LEU E 4 139 ? 196.362 167.954 211.571 1.00 9.74 119 LEU B C 1
ATOM 28433 O O . LEU E 4 139 ? 195.391 167.410 211.040 1.00 16.82 119 LEU B O 1
ATOM 28449 N N . PRO E 4 140 ? 196.517 169.277 211.519 1.00 15.70 120 PRO B N 1
ATOM 28450 C CA . PRO E 4 140 ? 195.464 170.116 210.942 1.00 15.99 120 PRO B CA 1
ATOM 28451 C C . PRO E 4 140 ? 195.534 170.113 209.425 1.00 13.04 120 PRO B C 1
ATOM 28452 O O . PRO E 4 140 ? 196.638 170.116 208.860 1.00 18.56 120 PRO B O 1
ATOM 28463 N N . PRO E 4 141 ? 194.401 170.120 208.722 1.00 18.66 121 PRO B N 1
ATOM 28464 C CA . PRO E 4 141 ? 194.447 170.270 207.268 1.00 12.02 121 PRO B CA 1
ATOM 28465 C C . PRO E 4 141 ? 194.522 171.735 206.862 1.00 11.71 121 PRO B C 1
ATOM 28466 O O . PRO E 4 141 ? 194.237 172.644 207.643 1.00 23.64 121 PRO B O 1
ATOM 28477 N N . ALA E 4 142 ? 194.924 171.952 205.613 1.00 13.22 122 ALA B N 1
ATOM 28478 C CA . ALA E 4 142 ? 195.153 173.297 205.114 1.00 17.59 122 ALA B CA 1
ATOM 28479 C C . ALA E 4 142 ? 194.947 173.339 203.609 1.00 9.65 122 ALA B C 1
ATOM 28480 O O . ALA E 4 142 ? 195.214 172.368 202.895 1.00 15.37 122 ALA B O 1
ATOM 28487 N N . ILE E 4 143 ? 194.448 174.482 203.147 1.00 12.45 123 ILE B N 1
ATOM 28488 C CA . ILE E 4 143 ? 194.431 174.851 201.738 1.00 10.83 123 ILE B CA 1
ATOM 28489 C C . ILE E 4 143 ? 195.414 175.999 201.585 1.00 9.94 123 ILE B C 1
ATOM 28490 O O . ILE E 4 143 ? 195.246 177.050 202.214 1.00 24.51 123 ILE B O 1
ATOM 28506 N N . TYR E 4 144 ? 196.436 175.804 200.758 1.00 13.92 124 TYR B N 1
ATOM 28507 C CA . TYR E 4 144 ? 197.489 176.793 200.568 1.00 9.57 124 TYR B CA 1
ATOM 28508 C C . TYR E 4 144 ? 197.447 177.329 199.148 1.00 9.17 124 TYR B C 1
ATOM 28509 O O . TYR E 4 144 ? 197.302 176.560 198.192 1.00 22.63 124 TYR B O 1
ATOM 28527 N N . ARG E 4 145 ? 197.559 178.650 199.028 1.00 12.56 125 ARG B N 1
ATOM 28528 C CA . ARG E 4 145 ? 197.775 179.341 197.762 1.00 20.03 125 ARG B CA 1
ATOM 28529 C C . ARG E 4 145 ? 199.141 180.010 197.854 1.00 20.39 125 ARG B C 1
ATOM 28530 O O . ARG E 4 145 ? 199.295 181.023 198.543 1.00 24.95 125 ARG B O 1
ATOM 28551 N N . SER E 4 146 ? 200.123 179.444 197.156 1.00 14.14 126 SER B N 1
ATOM 28552 C CA . SER E 4 146 ? 201.525 179.802 197.313 1.00 14.55 126 SER B CA 1
ATOM 28553 C C . SER E 4 146 ? 202.081 180.403 196.030 1.00 7.28 126 SER B C 1
ATOM 28554 O O . SER E 4 146 ? 201.558 180.176 194.936 1.00 25.58 126 SER B O 1
ATOM 28562 N N . VAL E 4 147 ? 203.155 181.176 196.185 1.00 16.56 127 VAL B N 1
ATOM 28563 C CA . VAL E 4 147 ? 203.818 181.796 195.045 1.00 17.47 127 VAL B CA 1
ATOM 28564 C C . VAL E 4 147 ? 204.579 180.735 194.263 1.00 14.54 127 VAL B C 1
ATOM 28565 O O . VAL E 4 147 ? 205.308 179.918 194.840 1.00 24.47 127 VAL B O 1
ATOM 28578 N N . CYS E 4 148 ? 204.411 180.741 192.942 1.00 11.42 128 CYS B N 1
ATOM 28579 C CA . CYS E 4 148 ? 205.206 179.901 192.050 1.00 27.50 128 CYS B CA 1
ATOM 28580 C C . CYS E 4 148 ? 205.497 180.700 190.788 1.00 25.91 128 CYS B C 1
ATOM 28581 O O . CYS E 4 148 ? 204.638 180.811 189.908 1.00 31.82 128 CYS B O 1
ATOM 28588 N N . ALA E 4 149 ? 206.701 181.259 190.706 1.00 23.61 129 ALA B N 1
ATOM 28589 C CA . ALA E 4 149 ? 207.133 181.939 189.493 1.00 27.46 129 ALA B CA 1
ATOM 28590 C C . ALA E 4 149 ? 207.181 180.938 188.346 1.00 25.88 129 ALA B C 1
ATOM 28591 O O . ALA E 4 149 ? 207.879 179.923 188.429 1.00 35.77 129 ALA B O 1
ATOM 28598 N N . VAL E 4 150 ? 206.443 181.224 187.281 1.00 26.18 130 VAL B N 1
ATOM 28599 C CA . VAL E 4 150 ? 206.274 180.290 186.175 1.00 25.24 130 VAL B CA 1
ATOM 28600 C C . VAL E 4 150 ? 207.359 180.558 185.141 1.00 26.48 130 VAL B C 1
ATOM 28601 O O . VAL E 4 150 ? 207.388 181.626 184.521 1.00 32.80 130 VAL B O 1
ATOM 28614 N N . GLU E 4 151 ? 208.253 179.590 184.953 1.00 22.37 131 GLU B N 1
ATOM 28615 C CA . GLU E 4 151 ? 209.230 179.651 183.873 1.00 21.74 131 GLU B CA 1
ATOM 28616 C C . GLU E 4 151 ? 208.498 179.368 182.568 1.00 21.14 131 GLU B C 1
ATOM 28617 O O . GLU E 4 151 ? 208.057 178.240 182.325 1.00 30.03 131 GLU B O 1
ATOM 28629 N N . VAL E 4 152 ? 208.363 180.393 181.723 1.00 20.76 132 VAL B N 1
ATOM 28630 C CA . VAL E 4 152 ? 207.439 180.321 180.595 1.00 18.07 132 VAL B CA 1
ATOM 28631 C C . VAL E 4 152 ? 208.067 179.778 179.321 1.00 16.11 132 VAL B C 1
ATOM 28632 O O . VAL E 4 152 ? 207.326 179.495 178.370 1.00 24.12 132 VAL B O 1
ATOM 28645 N N . THR E 4 153 ? 209.391 179.577 179.291 1.00 19.81 133 THR B N 1
ATOM 28646 C CA . THR E 4 153 ? 210.124 179.472 178.027 1.00 22.38 133 THR B CA 1
ATOM 28647 C C . THR E 4 153 ? 209.602 178.352 177.133 1.00 22.82 133 THR B C 1
ATOM 28648 O O . THR E 4 153 ? 209.440 178.543 175.922 1.00 18.75 133 THR B O 1
ATOM 28659 N N . TYR E 4 154 ? 209.321 177.185 177.711 1.00 24.17 134 TYR B N 1
ATOM 28660 C CA . TYR E 4 154 ? 208.879 176.015 176.961 1.00 22.91 134 TYR B CA 1
ATOM 28661 C C . TYR E 4 154 ? 207.399 175.704 177.161 1.00 23.59 134 TYR B C 1
ATOM 28662 O O . TYR E 4 154 ? 206.967 174.586 176.865 1.00 31.70 134 TYR B O 1
ATOM 28680 N N . PHE E 4 155 ? 206.616 176.665 177.643 1.00 25.70 135 PHE B N 1
ATOM 28681 C CA . PHE E 4 155 ? 205.179 176.474 177.787 1.00 25.09 135 PHE B CA 1
ATOM 28682 C C . PHE E 4 155 ? 204.562 176.208 176.412 1.00 19.08 135 PHE B C 1
ATOM 28683 O O . PHE E 4 155 ? 204.880 176.924 175.454 1.00 26.68 135 PHE B O 1
ATOM 28700 N N . PRO E 4 156 ? 203.664 175.210 176.266 1.00 21.28 136 PRO B N 1
ATOM 28701 C CA . PRO E 4 156 ? 203.042 174.330 177.267 1.00 25.19 136 PRO B CA 1
ATOM 28702 C C . PRO E 4 156 ? 203.828 173.054 177.571 1.00 22.85 136 PRO B C 1
ATOM 28703 O O . PRO E 4 156 ? 203.347 172.216 178.319 1.00 27.24 136 PRO B O 1
ATOM 28714 N N . PHE E 4 157 ? 205.016 172.857 177.007 1.00 27.59 137 PHE B N 1
ATOM 28715 C CA . PHE E 4 157 ? 205.844 171.693 177.332 1.00 23.25 137 PHE B CA 1
ATOM 28716 C C . PHE E 4 157 ? 206.816 172.014 178.461 1.00 24.36 137 PHE B C 1
ATOM 28717 O O . PHE E 4 157 ? 208.015 171.753 178.377 1.00 30.57 137 PHE B O 1
ATOM 28734 N N . ASP E 4 158 ? 206.279 172.560 179.547 1.00 22.27 138 ASP B N 1
ATOM 28735 C CA . ASP E 4 158 ? 207.065 173.121 180.633 1.00 20.25 138 ASP B CA 1
ATOM 28736 C C . ASP E 4 158 ? 206.910 172.288 181.897 1.00 15.51 138 ASP B C 1
ATOM 28737 O O . ASP E 4 158 ? 205.901 171.612 182.110 1.00 26.25 138 ASP B O 1
ATOM 28746 N N . TRP E 4 159 ? 207.946 172.344 182.729 1.00 21.17 139 TRP B N 1
ATOM 28747 C CA . TRP E 4 159 ? 207.910 171.832 184.088 1.00 16.41 139 TRP B CA 1
ATOM 28748 C C . TRP E 4 159 ? 208.254 172.973 185.032 1.00 18.94 139 TRP B C 1
ATOM 28749 O O . TRP E 4 159 ? 209.008 173.883 184.676 1.00 25.46 139 TRP B O 1
ATOM 28770 N N . GLN E 4 160 ? 207.643 172.960 186.221 1.00 14.92 140 GLN B N 1
ATOM 28771 C CA . GLN E 4 160 ? 207.791 174.063 187.204 1.00 13.08 140 GLN B CA 1
ATOM 28772 C C . GLN E 4 160 ? 208.477 173.565 188.474 1.00 12.74 140 GLN B C 1
ATOM 28773 O O . GLN E 4 160 ? 208.568 172.340 188.644 1.00 24.27 140 GLN B O 1
ATOM 28787 N N . ASN E 4 161 ? 208.933 174.486 189.323 1.00 17.49 141 ASN B N 1
ATOM 28788 C CA . ASN E 4 161 ? 209.616 174.165 190.600 1.00 16.44 141 ASN B CA 1
ATOM 28789 C C . ASN E 4 161 ? 208.926 175.013 191.670 1.00 20.03 141 ASN B C 1
ATOM 28790 O O . ASN E 4 161 ? 209.507 176.048 192.050 1.00 30.15 141 ASN B O 1
ATOM 28799 N N . CYS E 4 162 ? 207.731 174.622 192.123 1.00 19.24 142 CYS B N 1
ATOM 28800 C CA . CYS E 4 162 ? 206.929 175.422 193.087 1.00 17.58 142 CYS B CA 1
ATOM 28801 C C . CYS E 4 162 ? 207.377 175.114 194.517 1.00 22.03 142 CYS B C 1
ATOM 28802 O O . CYS E 4 162 ? 207.266 173.955 194.913 1.00 30.18 142 CYS B O 1
ATOM 28809 N N . SER E 4 163 ? 207.814 176.121 195.273 1.00 20.44 143 SER B N 1
ATOM 28810 C CA . SER E 4 163 ? 208.287 175.971 196.639 1.00 17.89 143 SER B CA 1
ATOM 28811 C C . SER E 4 163 ? 207.128 176.061 197.623 1.00 15.60 143 SER B C 1
ATOM 28812 O O . SER E 4 163 ? 206.167 176.806 197.420 1.00 26.94 143 SER B O 1
ATOM 28820 N N . LEU E 4 164 ? 207.229 175.272 198.688 1.00 14.73 144 LEU B N 1
ATOM 28821 C CA . LEU E 4 164 ? 206.388 175.394 199.874 1.00 9.10 144 LEU B CA 1
ATOM 28822 C C . LEU E 4 164 ? 207.331 175.601 201.049 1.00 16.12 144 LEU B C 1
ATOM 28823 O O . LEU E 4 164 ? 208.070 174.684 201.423 1.00 18.06 144 LEU B O 1
ATOM 28839 N N . ILE E 4 165 ? 207.316 176.802 201.620 1.00 9.75 145 ILE B N 1
ATOM 28840 C CA . ILE E 4 165 ? 208.259 177.206 202.657 1.00 13.55 145 ILE B CA 1
ATOM 28841 C C . ILE E 4 165 ? 207.483 177.366 203.955 1.00 11.44 145 ILE B C 1
ATOM 28842 O O . ILE E 4 165 ? 206.606 178.232 204.061 1.00 20.93 145 ILE B O 1
ATOM 28858 N N . PHE E 4 166 ? 207.814 176.535 204.939 1.00 9.94 146 PHE B N 1
ATOM 28859 C CA . PHE E 4 166 ? 207.170 176.517 206.242 1.00 9.79 146 PHE B CA 1
ATOM 28860 C C . PHE E 4 166 ? 208.141 177.024 207.297 1.00 15.02 146 PHE B C 1
ATOM 28861 O O . PHE E 4 166 ? 209.335 176.706 207.261 1.00 22.21 146 PHE B O 1
ATOM 28878 N N . ARG E 4 167 ? 207.627 177.811 208.236 1.00 13.99 147 ARG B N 1
ATOM 28879 C CA . ARG E 4 167 ? 208.471 178.324 209.308 1.00 14.39 147 ARG B CA 1
ATOM 28880 C C . ARG E 4 167 ? 207.599 178.702 210.492 1.00 14.61 147 ARG B C 1
ATOM 28881 O O . ARG E 4 167 ? 206.382 178.837 210.371 1.00 21.83 147 ARG B O 1
ATOM 28902 N N . SER E 4 168 ? 208.241 178.886 211.638 1.00 11.78 148 SER B N 1
ATOM 28903 C CA . SER E 4 168 ? 207.551 179.466 212.779 1.00 18.80 148 SER B CA 1
ATOM 28904 C C . SER E 4 168 ? 207.398 180.967 212.566 1.00 17.68 148 SER B C 1
ATOM 28905 O O . SER E 4 168 ? 208.370 181.662 212.257 1.00 25.50 148 SER B O 1
ATOM 28913 N N . GLN E 4 169 ? 206.171 181.465 212.715 1.00 19.72 149 GLN B N 1
ATOM 28914 C CA . GLN E 4 169 ? 205.937 182.898 212.586 1.00 22.62 149 GLN B CA 1
ATOM 28915 C C . GLN E 4 169 ? 206.497 183.686 213.763 1.00 16.48 149 GLN B C 1
ATOM 28916 O O . GLN E 4 169 ? 206.771 184.880 213.612 1.00 28.36 149 GLN B O 1
ATOM 28930 N N . THR E 4 170 ? 206.678 183.047 214.918 1.00 19.71 150 THR B N 1
ATOM 28931 C CA . THR E 4 170 ? 207.051 183.714 216.159 1.00 20.96 150 THR B CA 1
ATOM 28932 C C . THR E 4 170 ? 208.490 183.457 216.578 1.00 15.95 150 THR B C 1
ATOM 28933 O O . THR E 4 170 ? 209.210 184.399 216.920 1.00 27.78 150 THR B O 1
ATOM 28944 N N . TYR E 4 171 ? 208.933 182.205 216.554 1.00 16.86 151 TYR B N 1
ATOM 28945 C CA . TYR E 4 171 ? 210.140 181.784 217.248 1.00 18.84 151 TYR B CA 1
ATOM 28946 C C . TYR E 4 171 ? 211.328 181.667 216.301 1.00 15.37 151 TYR B C 1
ATOM 28947 O O . TYR E 4 171 ? 211.194 181.247 215.149 1.00 20.53 151 TYR B O 1
ATOM 28965 N N . ASN E 4 172 ? 212.501 182.043 216.809 1.00 17.09 152 ASN B N 1
ATOM 28966 C CA . ASN E 4 172 ? 213.746 181.900 216.072 1.00 16.94 152 ASN B CA 1
ATOM 28967 C C . ASN E 4 172 ? 214.242 180.456 216.174 1.00 16.85 152 ASN B C 1
ATOM 28968 O O . ASN E 4 172 ? 213.659 179.617 216.865 1.00 19.68 152 ASN B O 1
ATOM 28979 N N . ALA E 4 173 ? 215.347 180.166 215.482 1.00 21.10 153 ALA B N 1
ATOM 28980 C CA . ALA E 4 173 ? 215.844 178.795 215.413 1.00 22.45 153 ALA B CA 1
ATOM 28981 C C . ALA E 4 173 ? 216.296 178.281 216.774 1.00 24.45 153 ALA B C 1
ATOM 28982 O O . ALA E 4 173 ? 216.154 177.087 217.059 1.00 32.75 153 ALA B O 1
ATOM 28989 N N . GLU E 4 174 ? 216.841 179.154 217.624 1.00 21.96 154 GLU B N 1
ATOM 28990 C CA . GLU E 4 174 ? 217.252 178.729 218.956 1.00 25.84 154 GLU B CA 1
ATOM 28991 C C . GLU E 4 174 ? 216.065 178.409 219.855 1.00 25.91 154 GLU B C 1
ATOM 28992 O O . GLU E 4 174 ? 216.220 177.644 220.812 1.00 32.53 154 GLU B O 1
ATOM 29004 N N . GLU E 4 175 ? 214.892 178.974 219.575 1.00 19.07 155 GLU B N 1
ATOM 29005 C CA . GLU E 4 175 ? 213.695 178.703 220.362 1.00 23.13 155 GLU B CA 1
ATOM 29006 C C . GLU E 4 175 ? 212.936 177.482 219.856 1.00 20.97 155 GLU B C 1
ATOM 29007 O O . GLU E 4 175 ? 212.446 176.684 220.660 1.00 18.66 155 GLU B O 1
ATOM 29019 N N . VAL E 4 176 ? 212.820 177.329 218.538 1.00 15.25 156 VAL B N 1
ATOM 29020 C CA . VAL E 4 176 ? 212.123 176.203 217.924 1.00 14.25 156 VAL B CA 1
ATOM 29021 C C . VAL E 4 176 ? 212.929 175.748 216.716 1.00 10.50 156 VAL B C 1
ATOM 29022 O O . VAL E 4 176 ? 213.323 176.571 215.884 1.00 24.93 156 VAL B O 1
ATOM 29035 N N . GLU E 4 177 ? 213.162 174.440 216.615 1.00 20.34 157 GLU B N 1
ATOM 29036 C CA . GLU E 4 177 ? 213.887 173.832 215.509 1.00 21.03 157 GLU B CA 1
ATOM 29037 C C . GLU E 4 177 ? 213.051 172.715 214.894 1.00 15.66 157 GLU B C 1
ATOM 29038 O O . GLU E 4 177 ? 212.157 172.156 215.535 1.00 29.45 157 GLU B O 1
ATOM 29050 N N . PHE E 4 178 ? 213.368 172.386 213.643 1.00 20.09 158 PHE B N 1
ATOM 29051 C CA . PHE E 4 178 ? 212.610 171.427 212.850 1.00 18.49 158 PHE B CA 1
ATOM 29052 C C . PHE E 4 178 ? 213.433 170.180 212.565 1.00 16.07 158 PHE B C 1
ATOM 29053 O O . PHE E 4 178 ? 214.645 170.257 212.343 1.00 33.94 158 PHE B O 1
ATOM 29070 N N . THR E 4 179 ? 212.758 169.035 212.580 1.00 19.85 159 THR B N 1
ATOM 29071 C CA . THR E 4 179 ? 213.291 167.782 212.073 1.00 15.88 159 THR B CA 1
ATOM 29072 C C . THR E 4 179 ? 212.208 167.108 211.243 1.00 17.90 159 THR B C 1
ATOM 29073 O O . THR E 4 179 ? 211.016 167.365 211.420 1.00 25.83 159 THR B O 1
ATOM 29084 N N . PHE E 4 180 ? 212.630 166.256 210.317 1.00 18.30 160 PHE B N 1
ATOM 29085 C CA . PHE E 4 180 ? 211.682 165.510 209.506 1.00 22.34 160 PHE B CA 1
ATOM 29086 C C . PHE E 4 180 ? 211.192 164.280 210.259 1.00 19.77 160 PHE B C 1
ATOM 29087 O O . PHE E 4 180 ? 211.946 163.626 210.985 1.00 29.01 160 PHE B O 1
ATOM 29104 N N . ALA E 4 181 ? 209.912 163.970 210.080 1.00 26.35 161 ALA B N 1
ATOM 29105 C CA . ALA E 4 181 ? 209.350 162.758 210.650 1.00 24.62 161 ALA B CA 1
ATOM 29106 C C . ALA E 4 181 ? 209.954 161.528 209.977 1.00 30.40 161 ALA B C 1
ATOM 29107 O O . ALA E 4 181 ? 210.477 161.591 208.861 1.00 27.03 161 ALA B O 1
ATOM 29114 N N . VAL E 4 182 ? 209.871 160.397 210.677 1.00 36.26 162 VAL B N 1
ATOM 29115 C CA . VAL E 4 182 ? 210.415 159.125 210.213 1.00 34.60 162 VAL B CA 1
ATOM 29116 C C . VAL E 4 182 ? 209.266 158.151 209.996 1.00 32.09 162 VAL B C 1
ATOM 29117 O O . VAL E 4 182 ? 208.254 158.181 210.705 1.00 34.18 162 VAL B O 1
ATOM 29130 N N . ASP E 4 183 ? 209.430 157.279 209.006 1.00 41.25 163 ASP B N 1
ATOM 29131 C CA . ASP E 4 183 ? 208.413 156.287 208.685 1.00 42.20 163 ASP B CA 1
ATOM 29132 C C . ASP E 4 183 ? 208.483 155.144 209.699 1.00 44.69 163 ASP B C 1
ATOM 29133 O O . ASP E 4 183 ? 209.187 155.219 210.710 1.00 48.13 163 ASP B O 1
ATOM 29142 N N . ASN E 4 184 ? 207.739 154.065 209.437 1.00 54.08 164 ASN B N 1
ATOM 29143 C CA . ASN E 4 184 ? 207.692 152.942 210.370 1.00 54.77 164 ASN B CA 1
ATOM 29144 C C . ASN E 4 184 ? 209.062 152.299 210.534 1.00 53.62 164 ASN B C 1
ATOM 29145 O O . ASN E 4 184 ? 209.431 151.879 211.638 1.00 55.99 164 ASN B O 1
ATOM 29156 N N . ASP E 4 185 ? 209.834 152.217 209.450 1.00 51.34 165 ASP B N 1
ATOM 29157 C CA . ASP E 4 185 ? 211.155 151.603 209.507 1.00 50.59 165 ASP B CA 1
ATOM 29158 C C . ASP E 4 185 ? 212.220 152.534 210.074 1.00 51.09 165 ASP B C 1
ATOM 29159 O O . ASP E 4 185 ? 213.364 152.100 210.243 1.00 54.13 165 ASP B O 1
ATOM 29168 N N . GLY E 4 186 ? 211.881 153.790 210.370 1.00 46.22 166 GLY B N 1
ATOM 29169 C CA . GLY E 4 186 ? 212.844 154.759 210.844 1.00 44.58 166 GLY B CA 1
ATOM 29170 C C . GLY E 4 186 ? 213.523 155.571 209.764 1.00 42.58 166 GLY B C 1
ATOM 29171 O O . GLY E 4 186 ? 214.366 156.417 210.089 1.00 44.83 166 GLY B O 1
ATOM 29175 N N . LYS E 4 187 ? 213.195 155.343 208.494 1.00 41.37 167 LYS B N 1
ATOM 29176 C CA . LYS E 4 187 ? 213.771 156.137 207.419 1.00 43.05 167 LYS B CA 1
ATOM 29177 C C . LYS E 4 187 ? 213.192 157.547 207.447 1.00 41.82 167 LYS B C 1
ATOM 29178 O O . LYS E 4 187 ? 211.977 157.728 207.572 1.00 40.28 167 LYS B O 1
ATOM 29197 N N . THR E 4 188 ? 214.065 158.545 207.333 1.00 33.41 168 THR B N 1
ATOM 29198 C CA . THR E 4 188 ? 213.627 159.933 207.393 1.00 30.93 168 THR B CA 1
ATOM 29199 C C . THR E 4 188 ? 212.774 160.281 206.180 1.00 30.21 168 THR B C 1
ATOM 29200 O O . THR E 4 188 ? 213.163 160.023 205.037 1.00 33.85 168 THR B O 1
ATOM 29211 N N . ILE E 4 189 ? 211.609 160.871 206.435 1.00 25.83 169 ILE B N 1
ATOM 29212 C CA . ILE E 4 189 ? 210.706 161.313 205.354 1.00 19.52 169 ILE B CA 1
ATOM 29213 C C . ILE E 4 189 ? 211.082 162.760 205.057 1.00 18.86 169 ILE B C 1
ATOM 29214 O O . ILE E 4 189 ? 210.481 163.716 205.552 1.00 25.28 169 ILE B O 1
ATOM 29230 N N . ASN E 4 190 ? 212.105 162.925 204.224 1.00 25.68 170 ASN B N 1
ATOM 29231 C CA . ASN E 4 190 ? 212.532 164.248 203.761 1.00 20.68 170 ASN B CA 1
ATOM 29232 C C . ASN E 4 190 ? 211.876 164.604 202.428 1.00 12.97 170 ASN B C 1
ATOM 29233 O O . ASN E 4 190 ? 212.539 164.957 201.455 1.00 19.32 170 ASN B O 1
ATOM 29244 N N . LYS E 4 191 ? 210.549 164.521 202.386 1.00 16.01 171 LYS B N 1
ATOM 29245 C CA . LYS E 4 191 ? 209.796 164.767 201.163 1.00 20.72 171 LYS B CA 1
ATOM 29246 C C . LYS E 4 191 ? 208.333 164.981 201.524 1.00 14.85 171 LYS B C 1
ATOM 29247 O O . LYS E 4 191 ? 207.898 164.684 202.638 1.00 24.03 171 LYS B O 1
ATOM 29266 N N . ILE E 4 192 ? 207.575 165.496 200.556 1.00 14.82 172 ILE B N 1
ATOM 29267 C CA . ILE E 4 192 ? 206.123 165.529 200.684 1.00 12.77 172 ILE B CA 1
ATOM 29268 C C . ILE E 4 192 ? 205.600 164.101 200.644 1.00 17.92 172 ILE B C 1
ATOM 29269 O O . ILE E 4 192 ? 205.947 163.322 199.747 1.00 27.20 172 ILE B O 1
ATOM 29285 N N . ASP E 4 193 ? 204.766 163.749 201.616 1.00 20.58 173 ASP B N 1
ATOM 29286 C CA . ASP E 4 193 ? 204.145 162.434 201.642 1.00 22.13 173 ASP B CA 1
ATOM 29287 C C . ASP E 4 193 ? 202.862 162.454 200.821 1.00 24.34 173 ASP B C 1
ATOM 29288 O O . ASP E 4 193 ? 202.102 163.423 200.858 1.00 31.58 173 ASP B O 1
ATOM 29297 N N . ILE E 4 194 ? 202.639 161.394 200.047 1.00 26.42 174 ILE B N 1
ATOM 29298 C CA . ILE E 4 194 ? 201.429 161.260 199.241 1.00 28.36 174 ILE B CA 1
ATOM 29299 C C . ILE E 4 194 ? 200.903 159.843 199.410 1.00 29.46 174 ILE B C 1
ATOM 29300 O O . ILE E 4 194 ? 201.627 158.874 199.156 1.00 31.99 174 ILE B O 1
ATOM 29316 N N . ASP E 4 195 ? 199.647 159.721 199.835 1.00 33.98 175 ASP B N 1
ATOM 29317 C CA . ASP E 4 195 ? 198.978 158.428 199.926 1.00 33.93 175 ASP B CA 1
ATOM 29318 C C . ASP E 4 195 ? 198.574 158.003 198.520 1.00 35.66 175 ASP B C 1
ATOM 29319 O O . ASP E 4 195 ? 197.705 158.625 197.901 1.00 40.23 175 ASP B O 1
ATOM 29328 N N . THR E 4 196 ? 199.205 156.940 198.016 1.00 37.10 176 THR B N 1
ATOM 29329 C CA . THR E 4 196 ? 199.010 156.549 196.623 1.00 40.73 176 THR B CA 1
ATOM 29330 C C . THR E 4 196 ? 197.577 156.105 196.358 1.00 39.42 176 THR B C 1
ATOM 29331 O O . THR E 4 196 ? 197.012 156.407 195.301 1.00 44.70 176 THR B O 1
ATOM 29342 N N . GLU E 4 197 ? 196.977 155.376 197.301 1.00 45.69 177 GLU B N 1
ATOM 29343 C CA . GLU E 4 197 ? 195.643 154.826 197.077 1.00 45.73 177 GLU B CA 1
ATOM 29344 C C . GLU E 4 197 ? 194.597 155.927 196.943 1.00 44.17 177 GLU B C 1
ATOM 29345 O O . GLU E 4 197 ? 193.709 155.843 196.086 1.00 49.56 177 GLU B O 1
ATOM 29357 N N . ALA E 4 198 ? 194.684 156.964 197.772 1.00 37.30 178 ALA B N 1
ATOM 29358 C CA . ALA E 4 198 ? 193.703 158.041 197.787 1.00 37.41 178 ALA B CA 1
ATOM 29359 C C . ALA E 4 198 ? 194.049 159.195 196.852 1.00 35.15 178 ALA B C 1
ATOM 29360 O O . ALA E 4 198 ? 193.238 160.116 196.712 1.00 38.06 178 ALA B O 1
ATOM 29367 N N . TYR E 4 199 ? 195.212 159.172 196.207 1.00 31.31 179 TYR B N 1
ATOM 29368 C CA . TYR E 4 199 ? 195.683 160.303 195.418 1.00 26.68 179 TYR B CA 1
ATOM 29369 C C . TYR E 4 199 ? 195.134 160.242 193.999 1.00 25.48 179 TYR B C 1
ATOM 29370 O O . TYR E 4 199 ? 195.242 159.211 193.327 1.00 34.13 179 TYR B O 1
ATOM 29388 N N . THR E 4 200 ? 194.544 161.351 193.554 1.00 27.74 180 THR B N 1
ATOM 29389 C CA . THR E 4 200 ? 194.113 161.541 192.174 1.00 25.53 180 THR B CA 1
ATOM 29390 C C . THR E 4 200 ? 195.001 162.605 191.547 1.00 22.50 180 THR B C 1
ATOM 29391 O O . THR E 4 200 ? 195.111 163.715 192.077 1.00 33.88 180 THR B O 1
ATOM 29402 N N . GLU E 4 201 ? 195.630 162.267 190.428 1.00 19.97 181 GLU B N 1
ATOM 29403 C CA . GLU E 4 201 ? 196.518 163.208 189.764 1.00 17.73 181 GLU B CA 1
ATOM 29404 C C . GLU E 4 201 ? 195.726 164.380 189.199 1.00 16.41 181 GLU B C 1
ATOM 29405 O O . GLU E 4 201 ? 194.590 164.225 188.746 1.00 27.90 181 GLU B O 1
ATOM 29417 N N . ASN E 4 202 ? 196.336 165.562 189.239 1.00 16.91 182 ASN B N 1
ATOM 29418 C CA . ASN E 4 202 ? 195.738 166.734 188.619 1.00 15.77 182 ASN B CA 1
ATOM 29419 C C . ASN E 4 202 ? 195.580 166.502 187.121 1.00 18.65 182 ASN B C 1
ATOM 29420 O O . ASN E 4 202 ? 196.400 165.838 186.483 1.00 25.14 182 ASN B O 1
ATOM 29431 N N . GLY E 4 203 ? 194.499 167.047 186.559 1.00 18.68 183 GLY B N 1
ATOM 29432 C CA . GLY E 4 203 ? 194.213 166.843 185.150 1.00 12.23 183 GLY B CA 1
ATOM 29433 C C . GLY E 4 203 ? 195.282 167.368 184.213 1.00 16.57 183 GLY B C 1
ATOM 29434 O O . GLY E 4 203 ? 195.409 166.858 183.095 1.00 25.48 183 GLY B O 1
ATOM 29438 N N . GLU E 4 204 ? 196.056 168.366 184.649 1.00 17.21 184 GLU B N 1
ATOM 29439 C CA . GLU E 4 204 ? 197.069 169.006 183.821 1.00 18.44 184 GLU B CA 1
ATOM 29440 C C . GLU E 4 204 ? 198.485 168.896 184.366 1.00 18.32 184 GLU B C 1
ATOM 29441 O O . GLU E 4 204 ? 199.427 169.201 183.629 1.00 26.72 184 GLU B O 1
ATOM 29453 N N . TRP E 4 205 ? 198.671 168.464 185.615 1.00 14.50 185 TRP B N 1
ATOM 29454 C CA . TRP E 4 205 ? 199.971 168.504 186.277 1.00 18.98 185 TRP B CA 1
ATOM 29455 C C . TRP E 4 205 ? 200.279 167.160 186.918 1.00 16.55 185 TRP B C 1
ATOM 29456 O O . TRP E 4 205 ? 199.472 166.635 187.690 1.00 30.79 185 TRP B O 1
ATOM 29477 N N . ALA E 4 206 ? 201.447 166.615 186.595 1.00 18.70 186 ALA B N 1
ATOM 29478 C CA . ALA E 4 206 ? 201.980 165.419 187.233 1.00 22.01 186 ALA B CA 1
ATOM 29479 C C . ALA E 4 206 ? 203.091 165.833 188.185 1.00 22.31 186 ALA B C 1
ATOM 29480 O O . ALA E 4 206 ? 203.926 166.672 187.836 1.00 26.46 186 ALA B O 1
ATOM 29487 N N . ILE E 4 207 ? 203.098 165.254 189.382 1.00 25.10 187 ILE B N 1
ATOM 29488 C CA . ILE E 4 207 ? 204.108 165.559 190.391 1.00 23.03 187 ILE B CA 1
ATOM 29489 C C . ILE E 4 207 ? 205.246 164.561 190.217 1.00 15.02 187 ILE B C 1
ATOM 29490 O O . ILE E 4 207 ? 205.101 163.379 190.537 1.00 27.44 187 ILE B O 1
ATOM 29506 N N . ASP E 4 208 ? 206.386 165.044 189.720 1.00 26.79 188 ASP B N 1
ATOM 29507 C CA . ASP E 4 208 ? 207.521 164.167 189.460 1.00 23.25 188 ASP B CA 1
ATOM 29508 C C . ASP E 4 208 ? 208.423 164.033 190.678 1.00 18.95 188 ASP B C 1
ATOM 29509 O O . ASP E 4 208 ? 208.870 162.925 190.991 1.00 29.00 188 ASP B O 1
ATOM 29518 N N . PHE E 4 209 ? 208.707 165.136 191.375 1.00 23.98 189 PHE B N 1
ATOM 29519 C CA . PHE E 4 209 ? 209.577 165.080 192.548 1.00 20.31 189 PHE B CA 1
ATOM 29520 C C . PHE E 4 209 ? 209.064 166.031 193.618 1.00 21.52 189 PHE B C 1
ATOM 29521 O O . PHE E 4 209 ? 208.356 166.996 193.331 1.00 27.58 189 PHE B O 1
ATOM 29538 N N . CYS E 4 210 ? 209.440 165.751 194.864 1.00 20.27 190 CYS B N 1
ATOM 29539 C CA . CYS E 4 210 ? 209.035 166.610 195.971 1.00 23.54 190 CYS B CA 1
ATOM 29540 C C . CYS E 4 210 ? 209.985 166.510 197.162 1.00 13.14 190 CYS B C 1
ATOM 29541 O O . CYS E 4 210 ? 209.547 166.177 198.270 1.00 20.74 190 CYS B O 1
ATOM 29548 N N . PRO E 4 211 ? 211.273 166.808 196.994 1.00 18.73 191 PRO B N 1
ATOM 29549 C CA . PRO E 4 211 ? 212.191 166.754 198.136 1.00 19.29 191 PRO B CA 1
ATOM 29550 C C . PRO E 4 211 ? 211.952 167.891 199.117 1.00 21.11 191 PRO B C 1
ATOM 29551 O O . PRO E 4 211 ? 211.461 168.967 198.766 1.00 22.86 191 PRO B O 1
ATOM 29562 N N . GLY E 4 212 ? 212.328 167.632 200.364 1.00 12.99 192 GLY B N 1
ATOM 29563 C CA . GLY E 4 212 ? 212.300 168.646 201.400 1.00 20.17 192 GLY B CA 1
ATOM 29564 C C . GLY E 4 212 ? 213.679 168.841 201.994 1.00 15.17 192 GLY B C 1
ATOM 29565 O O . GLY E 4 212 ? 214.502 167.928 202.020 1.00 25.56 192 GLY B O 1
ATOM 29569 N N . VAL E 4 213 ? 213.925 170.063 202.465 1.00 20.59 193 VAL B N 1
ATOM 29570 C CA . VAL E 4 213 ? 215.206 170.438 203.055 1.00 15.24 193 VAL B CA 1
ATOM 29571 C C . VAL E 4 213 ? 214.955 171.383 204.222 1.00 12.09 193 VAL B C 1
ATOM 29572 O O . VAL E 4 213 ? 214.117 172.286 204.134 1.00 19.62 193 VAL B O 1
ATOM 29585 N N . ILE E 4 214 ? 215.695 171.181 205.309 1.00 18.76 194 ILE B N 1
ATOM 29586 C CA . ILE E 4 214 ? 215.673 172.070 206.468 1.00 20.55 194 ILE B CA 1
ATOM 29587 C C . ILE E 4 214 ? 216.858 173.018 206.351 1.00 17.09 194 ILE B C 1
ATOM 29588 O O . ILE E 4 214 ? 218.015 172.591 206.447 1.00 27.92 194 ILE B O 1
ATOM 29604 N N . ARG E 4 215 ? 216.573 174.303 206.151 1.00 18.74 195 ARG B N 1
ATOM 29605 C CA . ARG E 4 215 ? 217.596 175.326 205.984 1.00 23.68 195 ARG B CA 1
ATOM 29606 C C . ARG E 4 215 ? 217.754 176.122 207.271 1.00 24.61 195 ARG B C 1
ATOM 29607 O O . ARG E 4 215 ? 216.771 176.395 207.968 1.00 30.12 195 ARG B O 1
ATOM 29628 N N . ARG E 4 216 ? 219.000 176.488 207.570 1.00 26.07 196 ARG B N 1
ATOM 29629 C CA . ARG E 4 216 ? 219.360 177.335 208.698 1.00 28.64 196 ARG B CA 1
ATOM 29630 C C . ARG E 4 216 ? 220.247 178.461 208.188 1.00 32.03 196 ARG B C 1
ATOM 29631 O O . ARG E 4 216 ? 221.178 178.220 207.414 1.00 42.24 196 ARG B O 1
ATOM 29652 N N . HIS E 4 217 ? 219.962 179.686 208.617 1.00 36.13 197 HIS B N 1
ATOM 29653 C CA . HIS E 4 217 ? 220.675 180.851 208.107 1.00 41.07 197 HIS B CA 1
ATOM 29654 C C . HIS E 4 217 ? 220.570 181.981 209.124 1.00 45.28 197 HIS B C 1
ATOM 29655 O O . HIS E 4 217 ? 219.919 181.851 210.164 1.00 47.18 197 HIS B O 1
ATOM 29669 N N . HIS E 4 218 ? 221.229 183.099 208.808 1.00 54.40 198 HIS B N 1
ATOM 29670 C CA . HIS E 4 218 ? 221.254 184.297 209.653 1.00 52.76 198 HIS B CA 1
ATOM 29671 C C . HIS E 4 218 ? 221.776 183.980 211.057 1.00 53.19 198 HIS B C 1
ATOM 29672 O O . HIS E 4 218 ? 221.397 184.616 212.044 1.00 58.52 198 HIS B O 1
ATOM 29686 N N . GLY E 4 219 ? 222.685 183.016 211.154 1.00 55.18 199 GLY B N 1
ATOM 29687 C CA . GLY E 4 219 ? 223.337 182.666 212.396 1.00 57.98 199 GLY B CA 1
ATOM 29688 C C . GLY E 4 219 ? 224.603 183.441 212.690 1.00 63.22 199 GLY B C 1
ATOM 29689 O O . GLY E 4 219 ? 225.300 183.117 213.657 1.00 62.81 199 GLY B O 1
ATOM 29693 N N . GLY E 4 220 ? 224.927 184.454 211.889 1.00 70.13 200 GLY B N 1
ATOM 29694 C CA . GLY E 4 220 ? 226.147 185.205 212.091 1.00 68.82 200 GLY B CA 1
ATOM 29695 C C . GLY E 4 220 ? 226.090 186.086 213.324 1.00 71.23 200 GLY B C 1
ATOM 29696 O O . GLY E 4 220 ? 225.036 186.347 213.905 1.00 71.51 200 GLY B O 1
ATOM 29700 N N . ALA E 4 221 ? 227.274 186.550 213.732 1.00 74.84 201 ALA B N 1
ATOM 29701 C CA . ALA E 4 221 ? 227.374 187.393 214.920 1.00 74.84 201 ALA B CA 1
ATOM 29702 C C . ALA E 4 221 ? 226.620 188.703 214.728 1.00 74.61 201 ALA B C 1
ATOM 29703 O O . ALA E 4 221 ? 225.886 189.147 215.619 1.00 73.60 201 ALA B O 1
ATOM 29710 N N . THR E 4 222 ? 226.791 189.340 213.568 1.00 76.06 202 THR B N 1
ATOM 29711 C CA . THR E 4 222 ? 226.066 190.577 213.294 1.00 76.32 202 THR B CA 1
ATOM 29712 C C . THR E 4 222 ? 224.565 190.326 213.206 1.00 75.94 202 THR B C 1
ATOM 29713 O O . THR E 4 222 ? 223.767 191.113 213.727 1.00 75.17 202 THR B O 1
ATOM 29724 N N . ASP E 4 223 ? 224.165 189.236 212.548 1.00 71.67 203 ASP B N 1
ATOM 29725 C CA . ASP E 4 223 ? 222.745 188.913 212.444 1.00 71.26 203 ASP B CA 1
ATOM 29726 C C . ASP E 4 223 ? 222.148 188.611 213.812 1.00 69.44 203 ASP B C 1
ATOM 29727 O O . ASP E 4 223 ? 221.030 189.039 214.119 1.00 68.50 203 ASP B O 1
ATOM 29736 N N . GLY E 4 224 ? 222.879 187.876 214.645 1.00 65.51 204 GLY B N 1
ATOM 29737 C CA . GLY E 4 224 ? 222.430 187.542 215.975 1.00 63.48 204 GLY B CA 1
ATOM 29738 C C . GLY E 4 224 ? 221.682 186.220 216.019 1.00 62.00 204 GLY B C 1
ATOM 29739 O O . GLY E 4 224 ? 222.294 185.154 215.901 1.00 63.79 204 GLY B O 1
ATOM 29743 N N . PRO E 4 225 ? 220.356 186.242 216.185 1.00 48.32 205 PRO B N 1
ATOM 29744 C CA . PRO E 4 225 ? 219.645 184.978 216.399 1.00 48.02 205 PRO B CA 1
ATOM 29745 C C . PRO E 4 225 ? 219.439 184.224 215.094 1.00 43.36 205 PRO B C 1
ATOM 29746 O O . PRO E 4 225 ? 219.023 184.794 214.082 1.00 41.25 205 PRO B O 1
ATOM 29757 N N . GLY E 4 226 ? 219.731 182.928 215.130 1.00 33.66 206 GLY B N 1
ATOM 29758 C CA . GLY E 4 226 ? 219.589 182.113 213.942 1.00 37.87 206 GLY B CA 1
ATOM 29759 C C . GLY E 4 226 ? 218.136 181.923 213.550 1.00 34.01 206 GLY B C 1
ATOM 29760 O O . GLY E 4 226 ? 217.228 181.969 214.378 1.00 33.64 206 GLY B O 1
ATOM 29764 N N . GLU E 4 227 ? 217.927 181.703 212.255 1.00 31.21 207 GLU B N 1
ATOM 29765 C CA . GLU E 4 227 ? 216.612 181.459 211.682 1.00 28.41 207 GLU B CA 1
ATOM 29766 C C . GLU E 4 227 ? 216.644 180.139 210.929 1.00 29.91 207 GLU B C 1
ATOM 29767 O O . GLU E 4 227 ? 217.690 179.722 210.425 1.00 35.48 207 GLU B O 1
ATOM 29779 N N . THR E 4 228 ? 215.489 179.482 210.867 1.00 24.29 208 THR B N 1
ATOM 29780 C CA . THR E 4 228 ? 215.384 178.193 210.201 1.00 27.39 208 THR B CA 1
ATOM 29781 C C . THR E 4 228 ? 214.029 178.084 209.524 1.00 17.80 208 THR B C 1
ATOM 29782 O O . THR E 4 228 ? 213.052 178.704 209.950 1.00 28.01 208 THR B O 1
ATOM 29793 N N . ASP E 4 229 ? 213.981 177.283 208.465 1.00 16.94 209 ASP B N 1
ATOM 29794 C CA . ASP E 4 229 ? 212.710 176.967 207.825 1.00 22.37 209 ASP B CA 1
ATOM 29795 C C . ASP E 4 229 ? 212.847 175.632 207.109 1.00 11.11 209 ASP B C 1
ATOM 29796 O O . ASP E 4 229 ? 213.926 175.037 207.064 1.00 23.57 209 ASP B O 1
ATOM 29805 N N . VAL E 4 230 ? 211.727 175.156 206.572 1.00 19.84 210 VAL B N 1
ATOM 29806 C CA . VAL E 4 230 ? 211.670 173.906 205.821 1.00 18.80 210 VAL B CA 1
ATOM 29807 C C . VAL E 4 230 ? 211.079 174.220 204.458 1.00 12.81 210 VAL B C 1
ATOM 29808 O O . VAL E 4 230 ? 209.962 174.742 204.368 1.00 22.44 210 VAL B O 1
ATOM 29821 N N . ILE E 4 231 ? 211.816 173.893 203.401 1.00 15.93 211 ILE B N 1
ATOM 29822 C CA . ILE E 4 231 ? 211.404 174.165 202.028 1.00 17.69 211 ILE B CA 1
ATOM 29823 C C . ILE E 4 231 ? 211.207 172.838 201.311 1.00 16.12 211 ILE B C 1
ATOM 29824 O O . ILE E 4 231 ? 212.118 172.003 201.268 1.00 21.52 211 ILE B O 1
ATOM 29840 N N . TYR E 4 232 ? 210.006 172.638 200.776 1.00 16.77 212 TYR B N 1
ATOM 29841 C CA . TYR E 4 232 ? 209.685 171.528 199.892 1.00 10.55 212 TYR B CA 1
ATOM 29842 C C . TYR E 4 232 ? 209.632 172.049 198.464 1.00 16.34 212 TYR B C 1
ATOM 29843 O O . TYR E 4 232 ? 209.118 173.143 198.220 1.00 23.80 212 TYR B O 1
ATOM 29861 N N . SER E 4 233 ? 210.157 171.267 197.524 1.00 19.59 213 SER B N 1
ATOM 29862 C CA . SER E 4 233 ? 210.267 171.678 196.123 1.00 21.73 213 SER B CA 1
ATOM 29863 C C . SER E 4 233 ? 209.442 170.731 195.256 1.00 24.34 213 SER B C 1
ATOM 29864 O O . SER E 4 233 ? 209.935 169.682 194.835 1.00 36.39 213 SER B O 1
ATOM 29872 N N . LEU E 4 234 ? 208.198 171.105 194.966 1.00 19.31 214 LEU B N 1
ATOM 29873 C CA . LEU E 4 234 ? 207.363 170.334 194.052 1.00 22.09 214 LEU B CA 1
ATOM 29874 C C . LEU E 4 234 ? 207.855 170.563 192.630 1.00 16.34 214 LEU B C 1
ATOM 29875 O O . LEU E 4 234 ? 207.664 171.647 192.066 1.00 27.37 214 LEU B O 1
ATOM 29891 N N . ILE E 4 235 ? 208.512 169.555 192.065 1.00 12.63 215 ILE B N 1
ATOM 29892 C CA . ILE E 4 235 ? 208.876 169.535 190.655 1.00 19.85 215 ILE B CA 1
ATOM 29893 C C . ILE E 4 235 ? 207.732 168.848 189.925 1.00 16.11 215 ILE B C 1
ATOM 29894 O O . ILE E 4 235 ? 207.570 167.624 190.029 1.00 30.74 215 ILE B O 1
ATOM 29910 N N . ILE E 4 236 ? 206.950 169.644 189.192 1.00 11.83 216 ILE B N 1
ATOM 29911 C CA . ILE E 4 236 ? 205.709 169.216 188.561 1.00 18.24 216 ILE B CA 1
ATOM 29912 C C . ILE E 4 236 ? 205.849 169.369 187.054 1.00 12.56 216 ILE B C 1
ATOM 29913 O O . ILE E 4 236 ? 206.550 170.267 186.574 1.00 24.72 216 ILE B O 1
ATOM 29929 N N . ARG E 4 237 ? 205.172 168.494 186.315 1.00 23.33 217 ARG B N 1
ATOM 29930 C CA . ARG E 4 237 ? 205.258 168.414 184.863 1.00 17.66 217 ARG B CA 1
ATOM 29931 C C . ARG E 4 237 ? 203.882 168.664 184.267 1.00 19.45 217 ARG B C 1
ATOM 29932 O O . ARG E 4 237 ? 202.907 168.023 184.670 1.00 25.00 217 ARG B O 1
ATOM 29953 N N . ARG E 4 238 ? 203.799 169.585 183.311 1.00 17.06 218 ARG B N 1
ATOM 29954 C CA . ARG E 4 238 ? 202.532 169.798 182.627 1.00 20.11 218 ARG B CA 1
ATOM 29955 C C . ARG E 4 238 ? 202.274 168.670 181.640 1.00 17.15 218 ARG B C 1
ATOM 29956 O O . ARG E 4 238 ? 203.193 168.174 180.984 1.00 29.10 218 ARG B O 1
ATOM 29977 N N . LYS E 4 239 ? 201.011 168.269 181.543 1.00 19.38 219 LYS B N 1
ATOM 29978 C CA . LYS E 4 239 ? 200.568 167.341 180.518 1.00 21.88 219 LYS B CA 1
ATOM 29979 C C . LYS E 4 239 ? 199.993 168.164 179.371 1.00 15.81 219 LYS B C 1
ATOM 29980 O O . LYS E 4 239 ? 198.894 168.717 179.521 1.00 20.31 219 LYS B O 1
ATOM 29999 N N . PRO E 4 240 ? 200.672 168.291 178.231 1.00 26.77 220 PRO B N 1
ATOM 30000 C CA . PRO E 4 240 ? 200.281 169.303 177.238 1.00 25.04 220 PRO B CA 1
ATOM 30001 C C . PRO E 4 240 ? 199.199 168.876 176.254 1.00 27.81 220 PRO B C 1
ATOM 30002 O O . PRO E 4 240 ? 199.062 169.526 175.214 1.00 34.99 220 PRO B O 1
ATOM 30013 N N . LEU E 4 241 ? 198.433 167.822 176.552 1.00 24.39 221 LEU B N 1
ATOM 30014 C CA . LEU E 4 241 ? 197.546 167.230 175.552 1.00 26.63 221 LEU B CA 1
ATOM 30015 C C . LEU E 4 241 ? 196.494 168.220 175.061 1.00 24.92 221 LEU B C 1
ATOM 30016 O O . LEU E 4 241 ? 196.183 168.254 173.864 1.00 29.87 221 LEU B O 1
ATOM 30032 N N . PHE E 4 242 ? 195.923 169.019 175.965 1.00 27.55 222 PHE B N 1
ATOM 30033 C CA . PHE E 4 242 ? 194.909 169.985 175.551 1.00 26.12 222 PHE B CA 1
ATOM 30034 C C . PHE E 4 242 ? 195.483 170.986 174.556 1.00 28.45 222 PHE B C 1
ATOM 30035 O O . PHE E 4 242 ? 194.873 171.269 173.519 1.00 31.58 222 PHE B O 1
ATOM 30052 N N . TYR E 4 243 ? 196.664 171.529 174.856 1.00 30.60 223 TYR B N 1
ATOM 30053 C CA . TYR E 4 243 ? 197.286 172.492 173.956 1.00 23.47 223 TYR B CA 1
ATOM 30054 C C . TYR E 4 243 ? 197.660 171.845 172.630 1.00 21.20 223 TYR B C 1
ATOM 30055 O O . TYR E 4 243 ? 197.561 172.480 171.574 1.00 32.80 223 TYR B O 1
ATOM 30073 N N . VAL E 4 244 ? 198.095 170.585 172.664 1.00 16.23 224 VAL B N 1
ATOM 30074 C CA . VAL E 4 244 ? 198.453 169.888 171.432 1.00 27.54 224 VAL B CA 1
ATOM 30075 C C . VAL E 4 244 ? 197.225 169.715 170.545 1.00 27.30 224 VAL B C 1
ATOM 30076 O O . VAL E 4 244 ? 197.252 170.021 169.347 1.00 30.78 224 VAL B O 1
ATOM 30089 N N . ILE E 4 245 ? 196.129 169.223 171.124 1.00 29.06 225 ILE B N 1
ATOM 30090 C CA . ILE E 4 245 ? 194.950 168.886 170.332 1.00 28.73 225 ILE B CA 1
ATOM 30091 C C . ILE E 4 245 ? 194.248 170.150 169.849 1.00 28.90 225 ILE B C 1
ATOM 30092 O O . ILE E 4 245 ? 193.848 170.243 168.683 1.00 36.31 225 ILE B O 1
ATOM 30108 N N . ASN E 4 246 ? 194.081 171.137 170.728 1.00 29.82 226 ASN B N 1
ATOM 30109 C CA . ASN E 4 246 ? 193.188 172.256 170.456 1.00 27.77 226 ASN B CA 1
ATOM 30110 C C . ASN E 4 246 ? 193.861 173.442 169.783 1.00 29.44 226 ASN B C 1
ATOM 30111 O O . ASN E 4 246 ? 193.184 174.185 169.067 1.00 35.28 226 ASN B O 1
ATOM 30122 N N . ILE E 4 247 ? 195.165 173.638 169.986 1.00 26.97 227 ILE B N 1
ATOM 30123 C CA . ILE E 4 247 ? 195.843 174.853 169.540 1.00 28.05 227 ILE B CA 1
ATOM 30124 C C . ILE E 4 247 ? 196.979 174.508 168.587 1.00 23.38 227 ILE B C 1
ATOM 30125 O O . ILE E 4 247 ? 197.002 174.974 167.444 1.00 31.25 227 ILE B O 1
ATOM 30141 N N . ILE E 4 248 ? 197.931 173.697 169.051 1.00 22.49 228 ILE B N 1
ATOM 30142 C CA . ILE E 4 248 ? 199.190 173.545 168.326 1.00 27.88 228 ILE B CA 1
ATOM 30143 C C . ILE E 4 248 ? 198.974 172.818 167.004 1.00 25.53 228 ILE B C 1
ATOM 30144 O O . ILE E 4 248 ? 199.487 173.239 165.966 1.00 28.53 228 ILE B O 1
ATOM 30160 N N . VAL E 4 249 ? 198.245 171.707 167.019 1.00 21.33 229 VAL B N 1
ATOM 30161 C CA . VAL E 4 249 ? 198.062 170.913 165.802 1.00 26.75 229 VAL B CA 1
ATOM 30162 C C . VAL E 4 249 ? 197.238 171.693 164.776 1.00 22.99 229 VAL B C 1
ATOM 30163 O O . VAL E 4 249 ? 197.643 171.766 163.601 1.00 28.06 229 VAL B O 1
ATOM 30176 N N . PRO E 4 250 ? 196.078 172.263 165.141 1.00 29.70 230 PRO B N 1
ATOM 30177 C CA . PRO E 4 250 ? 195.367 173.111 164.166 1.00 25.97 230 PRO B CA 1
ATOM 30178 C C . PRO E 4 250 ? 196.196 174.273 163.652 1.00 23.29 230 PRO B C 1
ATOM 30179 O O . PRO E 4 250 ? 196.164 174.566 162.451 1.00 31.19 230 PRO B O 1
ATOM 30190 N N . CYS E 4 251 ? 196.950 174.938 164.531 1.00 22.76 231 CYS B N 1
ATOM 30191 C CA . CYS E 4 251 ? 197.768 176.062 164.091 1.00 28.17 231 CYS B CA 1
ATOM 30192 C C . CYS E 4 251 ? 198.856 175.600 163.133 1.00 22.18 231 CYS B C 1
ATOM 30193 O O . CYS E 4 251 ? 199.137 176.269 162.136 1.00 29.43 231 CYS B O 1
ATOM 30201 N N . VAL E 4 252 ? 199.463 174.445 163.410 1.00 23.75 232 VAL B N 1
ATOM 30202 C CA . VAL E 4 252 ? 200.513 173.914 162.547 1.00 25.27 232 VAL B CA 1
ATOM 30203 C C . VAL E 4 252 ? 199.955 173.619 161.162 1.00 25.35 232 VAL B C 1
ATOM 30204 O O . VAL E 4 252 ? 200.545 173.993 160.144 1.00 30.85 232 VAL B O 1
ATOM 30217 N N . LEU E 4 253 ? 198.804 172.946 161.103 1.00 25.88 233 LEU B N 1
ATOM 30218 C CA . LEU E 4 253 ? 198.228 172.600 159.804 1.00 27.51 233 LEU B CA 1
ATOM 30219 C C . LEU E 4 253 ? 197.812 173.851 159.035 1.00 25.88 233 LEU B C 1
ATOM 30220 O O . LEU E 4 253 ? 198.101 173.990 157.834 1.00 31.49 233 LEU B O 1
ATOM 30236 N N . ILE E 4 254 ? 197.153 174.789 159.719 1.00 24.06 234 ILE B N 1
ATOM 30237 C CA . ILE E 4 254 ? 196.666 175.989 159.050 1.00 26.64 234 ILE B CA 1
ATOM 30238 C C . ILE E 4 254 ? 197.833 176.842 158.573 1.00 26.27 234 ILE B C 1
ATOM 30239 O O . ILE E 4 254 ? 197.767 177.464 157.508 1.00 26.52 234 ILE B O 1
ATOM 30255 N N . SER E 4 255 ? 198.919 176.887 159.348 1.00 25.05 235 SER B N 1
ATOM 30256 C CA . SER E 4 255 ? 200.093 177.635 158.922 1.00 25.65 235 SER B CA 1
ATOM 30257 C C . SER E 4 255 ? 200.816 176.937 157.782 1.00 26.65 235 SER B C 1
ATOM 30258 O O . SER E 4 255 ? 201.385 177.606 156.916 1.00 30.73 235 SER B O 1
ATOM 30266 N N . GLY E 4 256 ? 200.808 175.603 157.762 1.00 24.28 236 GLY B N 1
ATOM 30267 C CA . GLY E 4 256 ? 201.380 174.881 156.642 1.00 22.95 236 GLY B CA 1
ATOM 30268 C C . GLY E 4 256 ? 200.591 175.030 155.360 1.00 25.64 236 GLY B C 1
ATOM 30269 O O . GLY E 4 256 ? 201.136 174.786 154.279 1.00 30.27 236 GLY B O 1
ATOM 30273 N N . LEU E 4 257 ? 199.316 175.419 155.457 1.00 27.77 237 LEU B N 1
ATOM 30274 C CA . LEU E 4 257 ? 198.523 175.631 154.244 1.00 24.16 237 LEU B CA 1
ATOM 30275 C C . LEU E 4 257 ? 199.117 176.696 153.323 1.00 23.68 237 LEU B C 1
ATOM 30276 O O . LEU E 4 257 ? 198.842 176.681 152.118 1.00 31.45 237 LEU B O 1
ATOM 30292 N N . VAL E 4 258 ? 199.909 177.635 153.854 1.00 23.52 238 VAL B N 1
ATOM 30293 C CA . VAL E 4 258 ? 200.450 178.706 153.013 1.00 24.11 238 VAL B CA 1
ATOM 30294 C C . VAL E 4 258 ? 201.350 178.145 151.922 1.00 26.86 238 VAL B C 1
ATOM 30295 O O . VAL E 4 258 ? 201.486 178.748 150.851 1.00 30.94 238 VAL B O 1
ATOM 30308 N N . LEU E 4 259 ? 201.983 176.996 152.168 1.00 29.86 239 LEU B N 1
ATOM 30309 C CA . LEU E 4 259 ? 202.855 176.403 151.160 1.00 25.94 239 LEU B CA 1
ATOM 30310 C C . LEU E 4 259 ? 202.077 175.956 149.928 1.00 25.44 239 LEU B C 1
ATOM 30311 O O . LEU E 4 259 ? 202.663 175.791 148.853 1.00 35.24 239 LEU B O 1
ATOM 30327 N N . LEU E 4 260 ? 200.763 175.752 150.060 1.00 26.57 240 LEU B N 1
ATOM 30328 C CA . LEU E 4 260 ? 199.938 175.398 148.912 1.00 26.44 240 LEU B CA 1
ATOM 30329 C C . LEU E 4 260 ? 199.829 176.531 147.902 1.00 21.63 240 LEU B C 1
ATOM 30330 O O . LEU E 4 260 ? 199.489 176.275 146.743 1.00 29.60 240 LEU B O 1
ATOM 30346 N N . ALA E 4 261 ? 200.090 177.772 148.320 1.00 23.41 241 ALA B N 1
ATOM 30347 C CA . ALA E 4 261 ? 199.979 178.905 147.409 1.00 28.56 241 ALA B CA 1
ATOM 30348 C C . ALA E 4 261 ? 200.918 178.767 146.220 1.00 27.65 241 ALA B C 1
ATOM 30349 O O . ALA E 4 261 ? 200.578 179.187 145.109 1.00 35.02 241 ALA B O 1
ATOM 30356 N N . TYR E 4 262 ? 202.090 178.168 146.424 1.00 27.74 242 TYR B N 1
ATOM 30357 C CA . TYR E 4 262 ? 203.051 178.012 145.341 1.00 28.56 242 TYR B CA 1
ATOM 30358 C C . TYR E 4 262 ? 202.546 177.115 144.220 1.00 26.57 242 TYR B C 1
ATOM 30359 O O . TYR E 4 262 ? 203.043 177.227 143.095 1.00 33.92 242 TYR B O 1
ATOM 30377 N N . PHE E 4 263 ? 201.577 176.242 144.492 1.00 26.14 243 PHE B N 1
ATOM 30378 C CA . PHE E 4 263 ? 201.059 175.312 143.498 1.00 27.01 243 PHE B CA 1
ATOM 30379 C C . PHE E 4 263 ? 199.811 175.816 142.786 1.00 23.95 243 PHE B C 1
ATOM 30380 O O . PHE E 4 263 ? 199.338 175.147 141.862 1.00 30.47 243 PHE B O 1
ATOM 30397 N N . LEU E 4 264 ? 199.266 176.971 143.187 1.00 27.38 244 LEU B N 1
ATOM 30398 C CA . LEU E 4 264 ? 198.112 177.532 142.505 1.00 24.36 244 LEU B CA 1
ATOM 30399 C C . LEU E 4 264 ? 198.563 178.376 141.311 1.00 25.82 244 LEU B C 1
ATOM 30400 O O . LEU E 4 264 ? 199.662 178.936 141.322 1.00 27.17 244 LEU B O 1
ATOM 30416 N N . PRO E 4 265 ? 197.744 178.482 140.264 1.00 34.24 245 PRO B N 1
ATOM 30417 C CA . PRO E 4 265 ? 198.169 179.244 139.086 1.00 35.27 245 PRO B CA 1
ATOM 30418 C C . PRO E 4 265 ? 198.271 180.733 139.384 1.00 33.02 245 PRO B C 1
ATOM 30419 O O . PRO E 4 265 ? 197.530 181.281 140.202 1.00 37.76 245 PRO B O 1
ATOM 30430 N N . ALA E 4 266 ? 199.213 181.385 138.707 1.00 35.07 246 ALA B N 1
ATOM 30431 C CA . ALA E 4 266 ? 199.468 182.815 138.896 1.00 36.82 246 ALA B CA 1
ATOM 30432 C C . ALA E 4 266 ? 198.663 183.662 137.914 1.00 37.52 246 ALA B C 1
ATOM 30433 O O . ALA E 4 266 ? 199.208 184.477 137.174 1.00 42.41 246 ALA B O 1
ATOM 30440 N N . GLN E 4 267 ? 197.349 183.466 137.915 1.00 42.09 247 GLN B N 1
ATOM 30441 C CA . GLN E 4 267 ? 196.410 184.158 137.039 1.00 40.39 247 GLN B CA 1
ATOM 30442 C C . GLN E 4 267 ? 195.318 184.804 137.892 1.00 45.16 247 GLN B C 1
ATOM 30443 O O . GLN E 4 267 ? 195.387 184.818 139.124 1.00 46.93 247 GLN B O 1
ATOM 30457 N N . ALA E 4 268 ? 194.299 185.343 137.217 1.00 44.52 248 ALA B N 1
ATOM 30458 C CA . ALA E 4 268 ? 193.232 186.052 137.917 1.00 42.91 248 ALA B CA 1
ATOM 30459 C C . ALA E 4 268 ? 192.448 185.133 138.846 1.00 46.02 248 ALA B C 1
ATOM 30460 O O . ALA E 4 268 ? 192.119 185.529 139.969 1.00 49.90 248 ALA B O 1
ATOM 30467 N N . GLY E 4 269 ? 192.143 183.916 138.406 1.00 41.53 249 GLY B N 1
ATOM 30468 C CA . GLY E 4 269 ? 191.368 182.970 139.180 1.00 37.61 249 GLY B CA 1
ATOM 30469 C C . GLY E 4 269 ? 192.173 182.016 140.036 1.00 42.30 249 GLY B C 1
ATOM 30470 O O . GLY E 4 269 ? 191.628 180.996 140.473 1.00 45.24 249 GLY B O 1
ATOM 30474 N N . GLY E 4 270 ? 193.451 182.307 140.290 1.00 41.84 250 GLY B N 1
ATOM 30475 C CA . GLY E 4 270 ? 194.275 181.389 141.057 1.00 36.25 250 GLY B CA 1
ATOM 30476 C C . GLY E 4 270 ? 194.001 181.398 142.545 1.00 34.92 250 GLY B C 1
ATOM 30477 O O . GLY E 4 270 ? 194.139 180.362 143.202 1.00 41.00 250 GLY B O 1
ATOM 30481 N N . GLN E 4 271 ? 193.623 182.551 143.098 1.00 32.31 251 GLN B N 1
ATOM 30482 C CA . GLN E 4 271 ? 193.299 182.677 144.521 1.00 33.33 251 GLN B CA 1
ATOM 30483 C C . GLN E 4 271 ? 194.510 182.369 145.403 1.00 30.24 251 GLN B C 1
ATOM 30484 O O . GLN E 4 271 ? 194.383 181.841 146.509 1.00 37.34 251 GLN B O 1
ATOM 30498 N N . LYS E 4 272 ? 195.704 182.611 144.848 1.00 28.92 252 LYS B N 1
ATOM 30499 C CA . LYS E 4 272 ? 196.983 182.390 145.569 1.00 30.23 252 LYS B CA 1
ATOM 30500 C C . LYS E 4 272 ? 196.993 183.325 146.778 1.00 33.46 252 LYS B C 1
ATOM 30501 O O . LYS E 4 272 ? 197.154 182.814 147.902 1.00 40.01 252 LYS B O 1
ATOM 30520 N N . CYS E 4 273 ? 196.746 184.621 146.570 1.00 30.17 253 CYS B N 1
ATOM 30521 C CA . CYS E 4 273 ? 196.716 185.634 147.658 1.00 32.83 253 CYS B CA 1
ATOM 30522 C C . CYS E 4 273 ? 195.538 185.347 148.586 1.00 31.54 253 CYS B C 1
ATOM 30523 O O . CYS E 4 273 ? 195.644 185.700 149.759 1.00 40.03 253 CYS B O 1
ATOM 30531 N N . THR E 4 274 ? 194.450 184.769 148.080 1.00 33.70 254 THR B N 1
ATOM 30532 C CA . THR E 4 274 ? 193.306 184.370 148.933 1.00 32.14 254 THR B CA 1
ATOM 30533 C C . THR E 4 274 ? 193.866 183.420 149.990 1.00 32.93 254 THR B C 1
ATOM 30534 O O . THR E 4 274 ? 193.839 183.785 151.155 1.00 37.69 254 THR B O 1
ATOM 30545 N N . VAL E 4 275 ? 194.499 182.324 149.582 1.00 26.17 255 VAL B N 1
ATOM 30546 C CA . VAL E 4 275 ? 195.010 181.289 150.526 1.00 29.27 255 VAL B CA 1
ATOM 30547 C C . VAL E 4 275 ? 196.001 181.886 151.533 1.00 29.97 255 VAL B C 1
ATOM 30548 O O . VAL E 4 275 ? 195.873 181.535 152.694 1.00 36.24 255 VAL B O 1
ATOM 30561 N N . SER E 4 276 ? 196.943 182.741 151.137 1.00 25.06 256 SER B N 1
ATOM 30562 C CA . SER E 4 276 ? 198.009 183.195 152.031 1.00 29.52 256 SER B CA 1
ATOM 30563 C C . SER E 4 276 ? 197.483 184.165 153.092 1.00 28.35 256 SER B C 1
ATOM 30564 O O . SER E 4 276 ? 197.692 183.974 154.303 1.00 27.80 256 SER B O 1
ATOM 30572 N N . ILE E 4 277 ? 196.776 185.208 152.657 1.00 23.01 257 ILE B N 1
ATOM 30573 C CA . ILE E 4 277 ? 196.343 186.227 153.600 1.00 27.02 257 ILE B CA 1
ATOM 30574 C C . ILE E 4 277 ? 195.271 185.685 154.539 1.00 22.18 257 ILE B C 1
ATOM 30575 O O . ILE E 4 277 ? 195.199 186.096 155.704 1.00 30.19 257 ILE B O 1
ATOM 30591 N N . ASN E 4 278 ? 194.431 184.750 154.081 1.00 25.07 258 ASN B N 1
ATOM 30592 C CA . ASN E 4 278 ? 193.434 184.195 154.987 1.00 25.83 258 ASN B CA 1
ATOM 30593 C C . ASN E 4 278 ? 194.067 183.260 156.005 1.00 21.68 258 ASN B C 1
ATOM 30594 O O . ASN E 4 278 ? 193.559 183.140 157.125 1.00 23.79 258 ASN B O 1
ATOM 30605 N N . VAL E 4 279 ? 195.171 182.598 155.652 1.00 22.16 259 VAL B N 1
ATOM 30606 C CA . VAL E 4 279 ? 195.917 181.870 156.673 1.00 25.53 259 VAL B CA 1
ATOM 30607 C C . VAL E 4 279 ? 196.447 182.843 157.718 1.00 24.01 259 VAL B C 1
ATOM 30608 O O . VAL E 4 279 ? 196.441 182.550 158.919 1.00 26.66 259 VAL B O 1
ATOM 30621 N N . LEU E 4 280 ? 196.913 184.017 157.280 1.00 24.00 260 LEU B N 1
ATOM 30622 C CA . LEU E 4 280 ? 197.332 185.027 158.257 1.00 24.78 260 LEU B CA 1
ATOM 30623 C C . LEU E 4 280 ? 196.170 185.468 159.147 1.00 22.21 260 LEU B C 1
ATOM 30624 O O . LEU E 4 280 ? 196.347 185.694 160.350 1.00 31.45 260 LEU B O 1
ATOM 30640 N N . LEU E 4 281 ? 194.977 185.613 158.568 1.00 23.85 261 LEU B N 1
ATOM 30641 C CA . LEU E 4 281 ? 193.803 185.976 159.362 1.00 20.84 261 LEU B CA 1
ATOM 30642 C C . LEU E 4 281 ? 193.481 184.898 160.398 1.00 24.40 261 LEU B C 1
ATOM 30643 O O . LEU E 4 281 ? 193.180 185.201 161.563 1.00 28.22 261 LEU B O 1
ATOM 30659 N N . ALA E 4 282 ? 193.545 183.630 159.988 1.00 20.05 262 ALA B N 1
ATOM 30660 C CA . ALA E 4 282 ? 193.342 182.532 160.928 1.00 19.90 262 ALA B CA 1
ATOM 30661 C C . ALA E 4 282 ? 194.395 182.556 162.029 1.00 21.40 262 ALA B C 1
ATOM 30662 O O . ALA E 4 282 ? 194.099 182.268 163.194 1.00 28.51 262 ALA B O 1
ATOM 30669 N N . GLN E 4 283 ? 195.633 182.902 161.677 1.00 17.48 263 GLN B N 1
ATOM 30670 C CA . GLN E 4 283 ? 196.682 183.022 162.683 1.00 19.63 263 GLN B CA 1
ATOM 30671 C C . GLN E 4 283 ? 196.393 184.154 163.659 1.00 27.49 263 GLN B C 1
ATOM 30672 O O . GLN E 4 283 ? 196.727 184.050 164.841 1.00 29.92 263 GLN B O 1
ATOM 30686 N N . THR E 4 284 ? 195.799 185.249 163.186 1.00 20.84 264 THR B N 1
ATOM 30687 C CA . THR E 4 284 ? 195.385 186.307 164.107 1.00 23.75 264 THR B CA 1
ATOM 30688 C C . THR E 4 284 ? 194.315 185.802 165.070 1.00 22.76 264 THR B C 1
ATOM 30689 O O . THR E 4 284 ? 194.329 186.128 166.266 1.00 25.67 264 THR B O 1
ATOM 30700 N N . VAL E 4 285 ? 193.374 185.006 164.559 1.00 22.28 265 VAL B N 1
ATOM 30701 C CA . VAL E 4 285 ? 192.373 184.392 165.434 1.00 21.48 265 VAL B CA 1
ATOM 30702 C C . VAL E 4 285 ? 193.053 183.511 166.478 1.00 22.74 265 VAL B C 1
ATOM 30703 O O . VAL E 4 285 ? 192.671 183.499 167.655 1.00 25.14 265 VAL B O 1
ATOM 30716 N N . PHE E 4 286 ? 194.073 182.759 166.062 1.00 23.36 266 PHE B N 1
ATOM 30717 C CA . PHE E 4 286 ? 194.811 181.929 167.011 1.00 25.26 266 PHE B CA 1
ATOM 30718 C C . PHE E 4 286 ? 195.596 182.770 168.007 1.00 26.16 266 PHE B C 1
ATOM 30719 O O . PHE E 4 286 ? 195.803 182.340 169.143 1.00 29.73 266 PHE B O 1
ATOM 30736 N N . LEU E 4 287 ? 196.061 183.948 167.597 1.00 25.57 267 LEU B N 1
ATOM 30737 C CA . LEU E 4 287 ? 196.704 184.857 168.539 1.00 24.65 267 LEU B CA 1
ATOM 30738 C C . LEU E 4 287 ? 195.724 185.300 169.611 1.00 20.10 267 LEU B C 1
ATOM 30739 O O . LEU E 4 287 ? 196.068 185.348 170.799 1.00 23.22 267 LEU B O 1
ATOM 30755 N N . PHE E 4 288 ? 194.494 185.620 169.208 1.00 27.36 268 PHE B N 1
ATOM 30756 C CA . PHE E 4 288 ? 193.463 185.935 170.192 1.00 27.65 268 PHE B CA 1
ATOM 30757 C C . PHE E 4 288 ? 193.208 184.749 171.110 1.00 28.67 268 PHE B C 1
ATOM 30758 O O . PHE E 4 288 ? 193.044 184.916 172.324 1.00 31.36 268 PHE B O 1
ATOM 30775 N N . LEU E 4 289 ? 193.176 183.541 170.547 1.00 32.07 269 LEU B N 1
ATOM 30776 C CA . LEU E 4 289 ? 192.973 182.343 171.357 1.00 26.37 269 LEU B CA 1
ATOM 30777 C C . LEU E 4 289 ? 194.101 182.147 172.366 1.00 26.68 269 LEU B C 1
ATOM 30778 O O . LEU E 4 289 ? 193.851 181.814 173.530 1.00 31.77 269 LEU B O 1
ATOM 30794 N N . ILE E 4 290 ? 195.347 182.349 171.937 1.00 31.92 270 ILE B N 1
ATOM 30795 C CA . ILE E 4 290 ? 196.500 182.043 172.775 1.00 30.54 270 ILE B CA 1
ATOM 30796 C C . ILE E 4 290 ? 196.713 183.125 173.825 1.00 31.00 270 ILE B C 1
ATOM 30797 O O . ILE E 4 290 ? 197.254 182.851 174.903 1.00 28.56 270 ILE B O 1
ATOM 30813 N N . ALA E 4 291 ? 196.300 184.364 173.541 1.00 33.77 271 ALA B N 1
ATOM 30814 C CA . ALA E 4 291 ? 196.419 185.428 174.532 1.00 29.59 271 ALA B CA 1
ATOM 30815 C C . ALA E 4 291 ? 195.619 185.135 175.795 1.00 29.94 271 ALA B C 1
ATOM 30816 O O . ALA E 4 291 ? 195.960 185.653 176.863 1.00 36.05 271 ALA B O 1
ATOM 30823 N N . GLN E 4 292 ? 194.569 184.318 175.699 1.00 35.06 272 GLN B N 1
ATOM 30824 C CA . GLN E 4 292 ? 193.754 183.970 176.856 1.00 33.06 272 GLN B CA 1
ATOM 30825 C C . GLN E 4 292 ? 194.418 182.949 177.772 1.00 32.29 272 GLN B C 1
ATOM 30826 O O . GLN E 4 292 ? 193.932 182.754 178.891 1.00 37.99 272 GLN B O 1
ATOM 30840 N N . LYS E 4 293 ? 195.504 182.304 177.337 1.00 29.01 273 LYS B N 1
ATOM 30841 C CA . LYS E 4 293 ? 196.088 181.170 178.045 1.00 30.54 273 LYS B CA 1
ATOM 30842 C C . LYS E 4 293 ? 197.516 181.390 178.521 1.00 31.95 273 LYS B C 1
ATOM 30843 O O . LYS E 4 293 ? 197.889 180.839 179.558 1.00 34.62 273 LYS B O 1
ATOM 30862 N N . ILE E 4 294 ? 198.324 182.164 177.803 1.00 26.66 274 ILE B N 1
ATOM 30863 C CA . ILE E 4 294 ? 199.755 182.247 178.101 1.00 23.69 274 ILE B CA 1
ATOM 30864 C C . ILE E 4 294 ? 199.987 183.040 179.384 1.00 26.97 274 ILE B C 1
ATOM 30865 O O . ILE E 4 294 ? 199.144 183.870 179.751 1.00 32.37 274 ILE B O 1
ATOM 30881 N N . PRO E 4 295 ? 201.100 182.837 180.091 1.00 29.38 275 PRO B N 1
ATOM 30882 C CA . PRO E 4 295 ? 201.439 183.744 181.192 1.00 28.85 275 PRO B CA 1
ATOM 30883 C C . PRO E 4 295 ? 201.759 185.136 180.670 1.00 26.15 275 PRO B C 1
ATOM 30884 O O . PRO E 4 295 ? 202.133 185.327 179.511 1.00 27.10 275 PRO B O 1
ATOM 30895 N N . GLU E 4 296 ? 201.604 186.121 181.557 1.00 33.99 276 GLU B N 1
ATOM 30896 C CA . GLU E 4 296 ? 201.705 187.533 181.206 1.00 34.36 276 GLU B CA 1
ATOM 30897 C C . GLU E 4 296 ? 203.018 188.162 181.668 1.00 32.78 276 GLU B C 1
ATOM 30898 O O . GLU E 4 296 ? 203.096 189.380 181.838 1.00 38.99 276 GLU B O 1
ATOM 30910 N N . THR E 4 297 ? 204.055 187.353 181.865 1.00 28.69 277 THR B N 1
ATOM 30911 C CA . THR E 4 297 ? 205.359 187.830 182.302 1.00 23.37 277 THR B CA 1
ATOM 30912 C C . THR E 4 297 ? 206.261 188.077 181.097 1.00 24.93 277 THR B C 1
ATOM 30913 O O . THR E 4 297 ? 205.954 187.685 179.969 1.00 30.89 277 THR B O 1
ATOM 30924 N N . SER E 4 298 ? 207.397 188.740 181.356 1.00 22.95 278 SER B N 1
ATOM 30925 C CA . SER E 4 298 ? 208.287 189.216 180.300 1.00 26.18 278 SER B CA 1
ATOM 30926 C C . SER E 4 298 ? 209.744 188.823 180.537 1.00 20.75 278 SER B C 1
ATOM 30927 O O . SER E 4 298 ? 210.645 189.435 179.956 1.00 31.94 278 SER B O 1
ATOM 30935 N N . LEU E 4 299 ? 210.003 187.810 181.367 1.00 28.74 279 LEU B N 1
ATOM 30936 C CA . LEU E 4 299 ? 211.373 187.332 181.525 1.00 28.18 279 LEU B CA 1
ATOM 30937 C C . LEU E 4 299 ? 211.824 186.520 180.318 1.00 24.65 279 LEU B C 1
ATOM 30938 O O . LEU E 4 299 ? 213.019 186.493 180.003 1.00 31.60 279 LEU B O 1
ATOM 30954 N N . SER E 4 300 ? 210.895 185.853 179.641 1.00 27.57 280 SER B N 1
ATOM 30955 C CA . SER E 4 300 ? 211.183 185.141 178.405 1.00 25.27 280 SER B CA 1
ATOM 30956 C C . SER E 4 300 ? 209.874 184.981 177.643 1.00 22.03 280 SER B C 1
ATOM 30957 O O . SER E 4 300 ? 208.800 185.331 178.139 1.00 31.77 280 SER B O 1
ATOM 30965 N N . VAL E 4 301 ? 209.971 184.448 176.434 1.00 23.60 281 VAL B N 1
ATOM 30966 C CA . VAL E 4 301 ? 208.830 184.296 175.533 1.00 28.61 281 VAL B CA 1
ATOM 30967 C C . VAL E 4 301 ? 208.408 182.829 175.548 1.00 21.37 281 VAL B C 1
ATOM 30968 O O . VAL E 4 301 ? 209.279 181.954 175.447 1.00 25.26 281 VAL B O 1
ATOM 30981 N N . PRO E 4 302 ? 207.116 182.509 175.667 1.00 19.60 282 PRO B N 1
ATOM 30982 C CA . PRO E 4 302 ? 206.724 181.096 175.630 1.00 26.06 282 PRO B CA 1
ATOM 30983 C C . PRO E 4 302 ? 206.876 180.489 174.245 1.00 18.44 282 PRO B C 1
ATOM 30984 O O . PRO E 4 302 ? 206.795 181.167 173.219 1.00 30.32 282 PRO B O 1
ATOM 30995 N N . LEU E 4 303 ? 207.091 179.170 174.243 1.00 26.42 283 LEU B N 1
ATOM 30996 C CA . LEU E 4 303 ? 207.232 178.422 172.996 1.00 24.54 283 LEU B CA 1
ATOM 30997 C C . LEU E 4 303 ? 206.014 178.598 172.100 1.00 25.82 283 LEU B C 1
ATOM 30998 O O . LEU E 4 303 ? 206.145 178.692 170.875 1.00 33.56 283 LEU B O 1
ATOM 31014 N N . LEU E 4 304 ? 204.821 178.629 172.694 1.00 25.85 284 LEU B N 1
ATOM 31015 C CA . LEU E 4 304 ? 203.601 178.799 171.912 1.00 31.11 284 LEU B CA 1
ATOM 31016 C C . LEU E 4 304 ? 203.604 180.135 171.176 1.00 28.00 284 LEU B C 1
ATOM 31017 O O . LEU E 4 304 ? 203.358 180.197 169.964 1.00 30.80 284 LEU B O 1
ATOM 31033 N N . GLY E 4 305 ? 203.903 181.218 171.897 1.00 30.36 285 GLY B N 1
ATOM 31034 C CA . GLY E 4 305 ? 203.956 182.525 171.264 1.00 22.51 285 GLY B CA 1
ATOM 31035 C C . GLY E 4 305 ? 205.066 182.632 170.237 1.00 25.32 285 GLY B C 1
ATOM 31036 O O . GLY E 4 305 ? 204.884 183.234 169.176 1.00 32.41 285 GLY B O 1
ATOM 31040 N N . ARG E 4 306 ? 206.234 182.060 170.542 1.00 22.20 286 ARG B N 1
ATOM 31041 C CA . ARG E 4 306 ? 207.339 182.085 169.589 1.00 24.64 286 ARG B CA 1
ATOM 31042 C C . ARG E 4 306 ? 206.967 181.364 168.301 1.00 22.38 286 ARG B C 1
ATOM 31043 O O . ARG E 4 306 ? 207.240 181.861 167.203 1.00 32.67 286 ARG B O 1
ATOM 31064 N N . PHE E 4 307 ? 206.336 180.194 168.415 1.00 22.89 287 PHE B N 1
ATOM 31065 C CA . PHE E 4 307 ? 205.913 179.465 167.225 1.00 27.35 287 PHE B CA 1
ATOM 31066 C C . PHE E 4 307 ? 204.875 180.251 166.436 1.00 20.29 287 PHE B C 1
ATOM 31067 O O . PHE E 4 307 ? 204.934 180.301 165.201 1.00 28.35 287 PHE B O 1
ATOM 31084 N N . LEU E 4 308 ? 203.908 180.860 167.128 1.00 22.22 288 LEU B N 1
ATOM 31085 C CA . LEU E 4 308 ? 202.883 181.616 166.416 1.00 27.31 288 LEU B CA 1
ATOM 31086 C C . LEU E 4 308 ? 203.486 182.803 165.672 1.00 24.98 288 LEU B C 1
ATOM 31087 O O . LEU E 4 308 ? 203.138 183.060 164.514 1.00 24.35 288 LEU B O 1
ATOM 31103 N N . ILE E 4 309 ? 204.400 183.532 166.315 1.00 22.97 289 ILE B N 1
ATOM 31104 C CA . ILE E 4 309 ? 205.025 184.671 165.652 1.00 23.03 289 ILE B CA 1
ATOM 31105 C C . ILE E 4 309 ? 205.891 184.203 164.490 1.00 21.25 289 ILE B C 1
ATOM 31106 O O . ILE E 4 309 ? 205.935 184.850 163.437 1.00 25.36 289 ILE B O 1
ATOM 31122 N N . PHE E 4 310 ? 206.593 183.079 164.657 1.00 21.53 290 PHE B N 1
ATOM 31123 C CA . PHE E 4 310 ? 207.407 182.547 163.570 1.00 21.64 290 PHE B CA 1
ATOM 31124 C C . PHE E 4 310 ? 206.552 182.207 162.355 1.00 24.83 290 PHE B C 1
ATOM 31125 O O . PHE E 4 310 ? 206.884 182.581 161.224 1.00 29.98 290 PHE B O 1
ATOM 31142 N N . VAL E 4 311 ? 205.448 181.487 162.567 1.00 21.04 291 VAL B N 1
ATOM 31143 C CA . VAL E 4 311 ? 204.626 181.101 161.423 1.00 25.44 291 VAL B CA 1
ATOM 31144 C C . VAL E 4 311 ? 203.939 182.321 160.821 1.00 20.82 291 VAL B C 1
ATOM 31145 O O . VAL E 4 311 ? 203.714 182.370 159.608 1.00 24.71 291 VAL B O 1
ATOM 31158 N N . MET E 4 312 ? 203.604 183.326 161.635 1.00 25.32 292 MET B N 1
ATOM 31159 C CA . MET E 4 312 ? 203.046 184.554 161.076 1.00 20.07 292 MET B CA 1
ATOM 31160 C C . MET E 4 312 ? 204.066 185.277 160.202 1.00 27.16 292 MET B C 1
ATOM 31161 O O . MET E 4 312 ? 203.722 185.796 159.133 1.00 25.61 292 MET B O 1
ATOM 31175 N N . VAL E 4 313 ? 205.327 185.317 160.635 1.00 18.90 293 VAL B N 1
ATOM 31176 C CA . VAL E 4 313 ? 206.371 185.943 159.826 1.00 21.42 293 VAL B CA 1
ATOM 31177 C C . VAL E 4 313 ? 206.564 185.173 158.525 1.00 20.10 293 VAL B C 1
ATOM 31178 O O . VAL E 4 313 ? 206.731 185.766 157.450 1.00 28.19 293 VAL B O 1
ATOM 31191 N N . VAL E 4 314 ? 206.545 183.840 158.601 1.00 19.30 294 VAL B N 1
ATOM 31192 C CA . VAL E 4 314 ? 206.685 183.017 157.401 1.00 22.91 294 VAL B CA 1
ATOM 31193 C C . VAL E 4 314 ? 205.524 183.268 156.444 1.00 23.13 294 VAL B C 1
ATOM 31194 O O . VAL E 4 314 ? 205.714 183.372 155.226 1.00 29.63 294 VAL B O 1
ATOM 31207 N N . ALA E 4 315 ? 204.305 183.360 156.978 1.00 22.24 295 ALA B N 1
ATOM 31208 C CA . ALA E 4 315 ? 203.146 183.631 156.136 1.00 22.66 295 ALA B CA 1
ATOM 31209 C C . ALA E 4 315 ? 203.238 185.010 155.493 1.00 21.46 295 ALA B C 1
ATOM 31210 O O . ALA E 4 315 ? 202.868 185.177 154.328 1.00 26.46 295 ALA B O 1
ATOM 31217 N N . THR E 4 316 ? 203.723 186.010 156.234 1.00 20.12 296 THR B N 1
ATOM 31218 C CA . THR E 4 316 ? 203.917 187.337 155.653 1.00 19.63 296 THR B CA 1
ATOM 31219 C C . THR E 4 316 ? 204.930 187.296 154.513 1.00 22.10 296 THR B C 1
ATOM 31220 O O . THR E 4 316 ? 204.715 187.900 153.450 1.00 26.82 296 THR B O 1
ATOM 31231 N N . LEU E 4 317 ? 206.040 186.584 154.717 1.00 18.92 297 LEU B N 1
ATOM 31232 C CA . LEU E 4 317 ? 207.046 186.470 153.667 1.00 23.58 297 LEU B CA 1
ATOM 31233 C C . LEU E 4 317 ? 206.478 185.770 152.440 1.00 24.77 297 LEU B C 1
ATOM 31234 O O . LEU E 4 317 ? 206.768 186.158 151.304 1.00 35.09 297 LEU B O 1
ATOM 31250 N N . ILE E 4 318 ? 205.661 184.737 152.648 1.00 25.26 298 ILE B N 1
ATOM 31251 C CA . ILE E 4 318 ? 205.083 184.026 151.513 1.00 23.95 298 ILE B CA 1
ATOM 31252 C C . ILE E 4 318 ? 204.016 184.870 150.821 1.00 26.47 298 ILE B C 1
ATOM 31253 O O . ILE E 4 318 ? 203.823 184.750 149.610 1.00 25.47 298 ILE B O 1
ATOM 31269 N N . VAL E 4 319 ? 203.311 185.732 151.557 1.00 24.10 299 VAL B N 1
ATOM 31270 C CA . VAL E 4 319 ? 202.401 186.681 150.916 1.00 22.99 299 VAL B CA 1
ATOM 31271 C C . VAL E 4 319 ? 203.183 187.615 150.003 1.00 26.03 299 VAL B C 1
ATOM 31272 O O . VAL E 4 319 ? 202.784 187.880 148.861 1.00 25.53 299 VAL B O 1
ATOM 31285 N N . MET E 4 320 ? 204.309 188.131 150.499 1.00 27.49 300 MET B N 1
ATOM 31286 C CA . MET E 4 320 ? 205.168 188.968 149.664 1.00 29.05 300 MET B CA 1
ATOM 31287 C C . MET E 4 320 ? 205.655 188.200 148.440 1.00 25.77 300 MET B C 1
ATOM 31288 O O . MET E 4 320 ? 205.700 188.741 147.327 1.00 30.92 300 MET B O 1
ATOM 31302 N N . ASN E 4 321 ? 206.019 186.934 148.634 1.00 22.68 301 ASN B N 1
ATOM 31303 C CA . ASN E 4 321 ? 206.522 186.116 147.539 1.00 27.73 301 ASN B CA 1
ATOM 31304 C C . ASN E 4 321 ? 205.435 185.897 146.491 1.00 27.53 301 ASN B C 1
ATOM 31305 O O . ASN E 4 321 ? 205.701 185.961 145.286 1.00 33.74 301 ASN B O 1
ATOM 31316 N N . CYS E 4 322 ? 204.206 185.630 146.934 1.00 29.38 302 CYS B N 1
ATOM 31317 C CA . CYS E 4 322 ? 203.095 185.456 146.007 1.00 24.94 302 CYS B CA 1
ATOM 31318 C C . CYS E 4 322 ? 202.814 186.743 145.247 1.00 21.59 302 CYS B C 1
ATOM 31319 O O . CYS E 4 322 ? 202.519 186.710 144.048 1.00 28.53 302 CYS B O 1
ATOM 31327 N N . VAL E 4 323 ? 202.898 187.886 145.932 1.00 26.99 303 VAL B N 1
ATOM 31328 C CA . VAL E 4 323 ? 202.703 189.170 145.264 1.00 25.05 303 VAL B CA 1
ATOM 31329 C C . VAL E 4 323 ? 203.754 189.362 144.177 1.00 25.02 303 VAL B C 1
ATOM 31330 O O . VAL E 4 323 ? 203.442 189.796 143.062 1.00 27.22 303 VAL B O 1
ATOM 31343 N N . ILE E 4 324 ? 205.012 189.034 144.481 1.00 23.92 304 ILE B N 1
ATOM 31344 C CA . ILE E 4 324 ? 206.078 189.197 143.492 1.00 26.27 304 ILE B CA 1
ATOM 31345 C C . ILE E 4 324 ? 205.862 188.258 142.309 1.00 25.88 304 ILE B C 1
ATOM 31346 O O . ILE E 4 324 ? 206.045 188.647 141.147 1.00 34.47 304 ILE B O 1
ATOM 31362 N N . VAL E 4 325 ? 205.493 187.005 142.584 1.00 25.23 305 VAL B N 1
ATOM 31363 C CA . VAL E 4 325 ? 205.294 186.039 141.506 1.00 31.11 305 VAL B CA 1
ATOM 31364 C C . VAL E 4 325 ? 204.130 186.466 140.622 1.00 29.60 305 VAL B C 1
ATOM 31365 O O . VAL E 4 325 ? 204.176 186.314 139.397 1.00 33.68 305 VAL B O 1
ATOM 31378 N N . LEU E 4 326 ? 203.066 187.001 141.225 1.00 31.44 306 LEU B N 1
ATOM 31379 C CA . LEU E 4 326 ? 201.952 187.509 140.433 1.00 27.93 306 LEU B CA 1
ATOM 31380 C C . LEU E 4 326 ? 202.367 188.721 139.614 1.00 29.65 306 LEU B C 1
ATOM 31381 O O . LEU E 4 326 ? 201.940 188.877 138.467 1.00 33.07 306 LEU B O 1
ATOM 31397 N N . ASN E 4 327 ? 203.201 189.593 140.182 1.00 30.88 307 ASN B N 1
ATOM 31398 C CA . ASN E 4 327 ? 203.673 190.741 139.418 1.00 34.07 307 ASN B CA 1
ATOM 31399 C C . ASN E 4 327 ? 204.472 190.293 138.202 1.00 33.13 307 ASN B C 1
ATOM 31400 O O . ASN E 4 327 ? 204.317 190.848 137.109 1.00 38.28 307 ASN B O 1
ATOM 31411 N N . VAL E 4 328 ? 205.321 189.280 138.372 1.00 34.59 308 VAL B N 1
ATOM 31412 C CA . VAL E 4 328 ? 206.136 188.800 137.258 1.00 37.99 308 VAL B CA 1
ATOM 31413 C C . VAL E 4 328 ? 205.279 188.066 136.229 1.00 36.22 308 VAL B C 1
ATOM 31414 O O . VAL E 4 328 ? 205.511 188.178 135.020 1.00 37.73 308 VAL B O 1
ATOM 31427 N N . SER E 4 329 ? 204.293 187.290 136.685 1.00 39.33 309 SER B N 1
ATOM 31428 C CA . SER E 4 329 ? 203.609 186.359 135.791 1.00 38.08 309 SER B CA 1
ATOM 31429 C C . SER E 4 329 ? 202.696 187.063 134.793 1.00 39.15 309 SER B C 1
ATOM 31430 O O . SER E 4 329 ? 202.645 186.665 133.625 1.00 43.13 309 SER B O 1
ATOM 31438 N N . GLN E 4 330 ? 201.970 188.097 135.221 1.00 41.81 310 GLN B N 1
ATOM 31439 C CA . GLN E 4 330 ? 200.972 188.752 134.383 1.00 45.03 310 GLN B CA 1
ATOM 31440 C C . GLN E 4 330 ? 201.504 189.983 133.660 1.00 42.84 310 GLN B C 1
ATOM 31441 O O . GLN E 4 330 ? 200.707 190.811 133.210 1.00 49.52 310 GLN B O 1
ATOM 31455 N N . ARG E 4 331 ? 202.820 190.125 133.532 1.00 46.41 311 ARG B N 1
ATOM 31456 C CA . ARG E 4 331 ? 203.371 191.188 132.702 1.00 48.47 311 ARG B CA 1
ATOM 31457 C C . ARG E 4 331 ? 203.042 190.930 131.237 1.00 52.39 311 ARG B C 1
ATOM 31458 O O . ARG E 4 331 ? 203.081 189.786 130.774 1.00 55.63 311 ARG B O 1
ATOM 31479 N N . THR E 4 332 ? 202.715 191.998 130.512 1.00 63.40 312 THR B N 1
ATOM 31480 C CA . THR E 4 332 ? 202.315 191.951 129.116 1.00 64.43 312 THR B CA 1
ATOM 31481 C C . THR E 4 332 ? 203.089 193.007 128.326 1.00 63.71 312 THR B C 1
ATOM 31482 O O . THR E 4 332 ? 203.520 194.009 128.906 1.00 65.20 312 THR B O 1
ATOM 31493 N N . PRO E 4 333 ? 203.299 192.820 127.015 1.00 67.73 313 PRO B N 1
ATOM 31494 C CA . PRO E 4 333 ? 204.153 193.773 126.278 1.00 67.81 313 PRO B CA 1
ATOM 31495 C C . PRO E 4 333 ? 203.609 195.190 126.228 1.00 67.46 313 PRO B C 1
ATOM 31496 O O . PRO E 4 333 ? 204.389 196.123 126.004 1.00 68.00 313 PRO B O 1
ATOM 31507 N N . THR E 4 334 ? 202.307 195.389 126.429 1.00 67.02 314 THR B N 1
ATOM 31508 C CA . THR E 4 334 ? 201.737 196.727 126.345 1.00 67.43 314 THR B CA 1
ATOM 31509 C C . THR E 4 334 ? 202.138 197.626 127.509 1.00 67.55 314 THR B C 1
ATOM 31510 O O . THR E 4 334 ? 201.876 198.832 127.445 1.00 67.63 314 THR B O 1
ATOM 31521 N N . THR E 4 335 ? 202.740 197.077 128.568 1.00 65.51 315 THR B N 1
ATOM 31522 C CA . THR E 4 335 ? 203.171 197.855 129.726 1.00 65.81 315 THR B CA 1
ATOM 31523 C C . THR E 4 335 ? 204.614 197.593 130.127 1.00 64.08 315 THR B C 1
ATOM 31524 O O . THR E 4 335 ? 205.285 198.514 130.608 1.00 64.54 315 THR B O 1
ATOM 31535 N N . HIS E 4 336 ? 205.115 196.370 129.949 1.00 60.05 316 HIS B N 1
ATOM 31536 C CA . HIS E 4 336 ? 206.456 195.987 130.377 1.00 60.66 316 HIS B CA 1
ATOM 31537 C C . HIS E 4 336 ? 207.285 195.492 129.201 1.00 62.65 316 HIS B C 1
ATOM 31538 O O . HIS E 4 336 ? 206.770 194.862 128.273 1.00 62.11 316 HIS B O 1
ATOM 31552 N N . ALA E 4 337 ? 208.581 195.787 129.257 1.00 65.66 317 ALA B N 1
ATOM 31553 C CA . ALA E 4 337 ? 209.559 195.266 128.314 1.00 65.63 317 ALA B CA 1
ATOM 31554 C C . ALA E 4 337 ? 210.122 193.953 128.838 1.00 67.30 317 ALA B C 1
ATOM 31555 O O . ALA E 4 337 ? 210.124 193.707 130.048 1.00 68.24 317 ALA B O 1
ATOM 31562 N N . MET E 4 338 ? 210.607 193.115 127.926 1.00 67.96 318 MET B N 1
ATOM 31563 C CA . MET E 4 338 ? 211.173 191.819 128.295 1.00 67.92 318 MET B CA 1
ATOM 31564 C C . MET E 4 338 ? 212.560 192.030 128.881 1.00 68.79 318 MET B C 1
ATOM 31565 O O . MET E 4 338 ? 213.524 192.277 128.154 1.00 71.09 318 MET B O 1
ATOM 31579 N N . SER E 4 339 ? 212.670 191.929 130.202 1.00 69.79 319 SER B N 1
ATOM 31580 C CA . SER E 4 339 ? 213.965 192.015 130.860 1.00 71.76 319 SER B CA 1
ATOM 31581 C C . SER E 4 339 ? 214.785 190.780 130.494 1.00 73.27 319 SER B C 1
ATOM 31582 O O . SER E 4 339 ? 214.501 189.693 131.013 1.00 70.51 319 SER B O 1
ATOM 31590 N N . PRO E 4 340 ? 215.799 190.876 129.621 1.00 75.74 320 PRO B N 1
ATOM 31591 C CA . PRO E 4 340 ? 216.495 189.643 129.221 1.00 74.27 320 PRO B CA 1
ATOM 31592 C C . PRO E 4 340 ? 217.392 189.082 130.308 1.00 74.54 320 PRO B C 1
ATOM 31593 O O . PRO E 4 340 ? 217.685 187.880 130.293 1.00 73.57 320 PRO B O 1
ATOM 31604 N N . ARG E 4 341 ? 217.835 189.913 131.253 1.00 76.13 321 ARG B N 1
ATOM 31605 C CA . ARG E 4 341 ? 218.712 189.433 132.315 1.00 76.65 321 ARG B CA 1
ATOM 31606 C C . ARG E 4 341 ? 217.978 188.454 133.225 1.00 75.63 321 ARG B C 1
ATOM 31607 O O . ARG E 4 341 ? 218.463 187.344 133.481 1.00 75.21 321 ARG B O 1
ATOM 31628 N N . LEU E 4 342 ? 216.797 188.842 133.712 1.00 71.72 322 LEU B N 1
ATOM 31629 C CA . LEU E 4 342 ? 216.014 187.942 134.552 1.00 70.80 322 LEU B CA 1
ATOM 31630 C C . LEU E 4 342 ? 215.558 186.720 133.766 1.00 70.09 322 LEU B C 1
ATOM 31631 O O . LEU E 4 342 ? 215.483 185.612 134.311 1.00 70.52 322 LEU B O 1
ATOM 31647 N N . ARG E 4 343 ? 215.248 186.906 132.480 1.00 72.23 323 ARG B N 1
ATOM 31648 C CA . ARG E 4 343 ? 214.871 185.780 131.631 1.00 72.97 323 ARG B CA 1
ATOM 31649 C C . ARG E 4 343 ? 215.993 184.753 131.552 1.00 73.46 323 ARG B C 1
ATOM 31650 O O . ARG E 4 343 ? 215.757 183.550 131.714 1.00 73.39 323 ARG B O 1
ATOM 31671 N N . HIS E 4 344 ? 217.224 185.209 131.310 1.00 78.23 324 HIS B N 1
ATOM 31672 C CA . HIS E 4 344 ? 218.355 184.290 131.263 1.00 77.83 324 HIS B CA 1
ATOM 31673 C C . HIS E 4 344 ? 218.602 183.652 132.624 1.00 77.41 324 HIS B C 1
ATOM 31674 O O . HIS E 4 344 ? 218.933 182.464 132.710 1.00 77.42 324 HIS B O 1
ATOM 31688 N N . VAL E 4 345 ? 218.451 184.429 133.700 1.00 74.76 325 VAL B N 1
ATOM 31689 C CA . VAL E 4 345 ? 218.705 183.903 135.039 1.00 75.36 325 VAL B CA 1
ATOM 31690 C C . VAL E 4 345 ? 217.729 182.780 135.368 1.00 74.98 325 VAL B C 1
ATOM 31691 O O . VAL E 4 345 ? 218.118 181.742 135.919 1.00 75.13 325 VAL B O 1
ATOM 31704 N N . LEU E 4 346 ? 216.450 182.964 135.038 1.00 69.32 326 LEU B N 1
ATOM 31705 C CA . LEU E 4 346 ? 215.419 182.024 135.462 1.00 69.16 326 LEU B CA 1
ATOM 31706 C C . LEU E 4 346 ? 215.244 180.852 134.503 1.00 69.25 326 LEU B C 1
ATOM 31707 O O . LEU E 4 346 ? 215.083 179.713 134.953 1.00 70.23 326 LEU B O 1
ATOM 31723 N N . LEU E 4 347 ? 215.272 181.098 133.193 1.00 71.59 327 LEU B N 1
ATOM 31724 C CA . LEU E 4 347 ? 214.929 180.062 132.226 1.00 70.61 327 LEU B CA 1
ATOM 31725 C C . LEU E 4 347 ? 216.127 179.236 131.776 1.00 71.10 327 LEU B C 1
ATOM 31726 O O . LEU E 4 347 ? 215.946 178.082 131.369 1.00 70.54 327 LEU B O 1
ATOM 31742 N N . GLU E 4 348 ? 217.339 179.789 131.842 1.00 77.95 328 GLU B N 1
ATOM 31743 C CA . GLU E 4 348 ? 218.539 179.136 131.324 1.00 78.25 328 GLU B CA 1
ATOM 31744 C C . GLU E 4 348 ? 219.477 178.663 132.428 1.00 78.60 328 GLU B C 1
ATOM 31745 O O . GLU E 4 348 ? 219.877 177.496 132.440 1.00 77.79 328 GLU B O 1
ATOM 31757 N N . LEU E 4 349 ? 219.840 179.546 133.358 1.00 79.49 329 LEU B N 1
ATOM 31758 C CA . LEU E 4 349 ? 220.803 179.182 134.393 1.00 79.62 329 LEU B CA 1
ATOM 31759 C C . LEU E 4 349 ? 220.161 178.321 135.477 1.00 80.73 329 LEU B C 1
ATOM 31760 O O . LEU E 4 349 ? 220.809 177.422 136.028 1.00 81.29 329 LEU B O 1
ATOM 31776 N N . LEU E 4 350 ? 218.900 178.594 135.811 1.00 77.13 330 LEU B N 1
ATOM 31777 C CA . LEU E 4 350 ? 218.263 177.880 136.915 1.00 75.00 330 LEU B CA 1
ATOM 31778 C C . LEU E 4 350 ? 218.100 176.385 136.654 1.00 76.47 330 LEU B C 1
ATOM 31779 O O . LEU E 4 350 ? 218.398 175.599 137.571 1.00 76.61 330 LEU B O 1
ATOM 31795 N N . PRO E 4 351 ? 217.631 175.919 135.485 1.00 80.47 331 PRO B N 1
ATOM 31796 C CA . PRO E 4 351 ? 217.609 174.461 135.263 1.00 80.14 331 PRO B CA 1
ATOM 31797 C C . PRO E 4 351 ? 218.988 173.827 135.310 1.00 81.66 331 PRO B C 1
ATOM 31798 O O . PRO E 4 351 ? 219.125 172.678 135.750 1.00 81.30 331 PRO B O 1
ATOM 31809 N N . ARG E 4 352 ? 220.019 174.543 134.855 1.00 85.16 332 ARG B N 1
ATOM 31810 C CA . ARG E 4 352 ? 221.378 174.019 134.946 1.00 84.91 332 ARG B CA 1
ATOM 31811 C C . ARG E 4 352 ? 221.817 173.877 136.397 1.00 84.61 332 ARG B C 1
ATOM 31812 O O . ARG E 4 352 ? 222.465 172.889 136.762 1.00 85.03 332 ARG B O 1
ATOM 31833 N N . LEU E 4 353 ? 221.479 174.858 137.238 1.00 83.49 333 LEU B N 1
ATOM 31834 C CA . LEU E 4 353 ? 221.819 174.763 138.655 1.00 83.58 333 LEU B CA 1
ATOM 31835 C C . LEU E 4 353 ? 221.108 173.586 139.310 1.00 84.61 333 LEU B C 1
ATOM 31836 O O . LEU E 4 353 ? 221.695 172.883 140.141 1.00 84.86 333 LEU B O 1
ATOM 31852 N N . LEU E 4 354 ? 219.848 173.357 138.953 1.00 84.40 334 LEU B N 1
ATOM 31853 C CA . LEU E 4 354 ? 219.069 172.271 139.534 1.00 84.24 334 LEU B CA 1
ATOM 31854 C C . LEU E 4 354 ? 219.619 170.922 139.080 1.00 83.16 334 LEU B C 1
ATOM 31855 O O . LEU E 4 354 ? 219.577 170.590 137.895 1.00 82.09 334 LEU B O 1
ATOM 31871 N N . ALA E 4 417 ? 191.280 196.822 89.218 1.00 102.01 397 ALA B N 1
ATOM 31872 C CA . ALA E 4 417 ? 190.229 197.599 89.862 1.00 102.92 397 ALA B CA 1
ATOM 31873 C C . ALA E 4 417 ? 190.654 197.961 91.288 1.00 103.13 397 ALA B C 1
ATOM 31874 O O . ALA E 4 417 ? 191.461 197.247 91.884 1.00 101.87 397 ALA B O 1
ATOM 31881 N N . PRO E 4 418 ? 190.130 199.062 91.843 1.00 103.38 398 PRO B N 1
ATOM 31882 C CA . PRO E 4 418 ? 190.477 199.393 93.236 1.00 102.35 398 PRO B CA 1
ATOM 31883 C C . PRO E 4 418 ? 190.000 198.354 94.236 1.00 102.01 398 PRO B C 1
ATOM 31884 O O . PRO E 4 418 ? 190.569 198.258 95.334 1.00 101.83 398 PRO B O 1
ATOM 31895 N N . GLU E 4 419 ? 188.967 197.581 93.881 1.00 100.92 399 GLU B N 1
ATOM 31896 C CA . GLU E 4 419 ? 188.443 196.535 94.753 1.00 100.74 399 GLU B CA 1
ATOM 31897 C C . GLU E 4 419 ? 189.543 195.560 95.156 1.00 100.48 399 GLU B C 1
ATOM 31898 O O . GLU E 4 419 ? 189.653 195.170 96.325 1.00 98.69 399 GLU B O 1
ATOM 31910 N N . VAL E 4 420 ? 190.372 195.165 94.189 1.00 98.83 400 VAL B N 1
ATOM 31911 C CA . VAL E 4 420 ? 191.474 194.239 94.426 1.00 98.10 400 VAL B CA 1
ATOM 31912 C C . VAL E 4 420 ? 192.408 194.861 95.453 1.00 97.93 400 VAL B C 1
ATOM 31913 O O . VAL E 4 420 ? 192.795 194.210 96.432 1.00 97.71 400 VAL B O 1
ATOM 31926 N N . ARG E 4 421 ? 192.747 196.137 95.243 1.00 97.84 401 ARG B N 1
ATOM 31927 C CA . ARG E 4 421 ? 193.671 196.834 96.133 1.00 97.25 401 ARG B CA 1
ATOM 31928 C C . ARG E 4 421 ? 193.161 196.840 97.568 1.00 96.56 401 ARG B C 1
ATOM 31929 O O . ARG E 4 421 ? 193.868 196.411 98.490 1.00 96.50 401 ARG B O 1
ATOM 31950 N N . CYS E 4 422 ? 191.924 197.296 97.779 1.00 94.93 402 CYS B N 1
ATOM 31951 C CA . CYS E 4 422 ? 191.474 197.470 99.157 1.00 94.83 402 CYS B CA 1
ATOM 31952 C C . CYS E 4 422 ? 191.176 196.133 99.825 1.00 94.51 402 CYS B C 1
ATOM 31953 O O . CYS E 4 422 ? 191.432 195.974 101.023 1.00 94.70 402 CYS B O 1
ATOM 31961 N N . CYS E 4 423 ? 190.638 195.157 99.084 1.00 92.02 403 CYS B N 1
ATOM 31962 C CA . CYS E 4 423 ? 190.413 193.844 99.679 1.00 92.05 403 CYS B CA 1
ATOM 31963 C C . CYS E 4 423 ? 191.726 193.175 100.065 1.00 90.53 403 CYS B C 1
ATOM 31964 O O . CYS E 4 423 ? 191.821 192.572 101.145 1.00 89.43 403 CYS B O 1
ATOM 31972 N N . VAL E 4 424 ? 192.748 193.278 99.210 1.00 87.53 404 VAL B N 1
ATOM 31973 C CA . VAL E 4 424 ? 194.050 192.713 99.539 1.00 87.27 404 VAL B CA 1
ATOM 31974 C C . VAL E 4 424 ? 194.632 193.412 100.761 1.00 87.52 404 VAL B C 1
ATOM 31975 O O . VAL E 4 424 ? 195.204 192.765 101.647 1.00 86.80 404 VAL B O 1
ATOM 31988 N N . ASP E 4 425 ? 194.496 194.740 100.830 1.00 86.91 405 ASP B N 1
ATOM 31989 C CA . ASP E 4 425 ? 195.003 195.471 101.987 1.00 85.43 405 ASP B CA 1
ATOM 31990 C C . ASP E 4 425 ? 194.293 195.046 103.266 1.00 85.14 405 ASP B C 1
ATOM 31991 O O . ASP E 4 425 ? 194.930 194.886 104.313 1.00 86.52 405 ASP B O 1
ATOM 32000 N N . ALA E 4 426 ? 192.974 194.855 103.204 1.00 80.48 406 ALA B N 1
ATOM 32001 C CA . ALA E 4 426 ? 192.225 194.436 104.386 1.00 79.78 406 ALA B CA 1
ATOM 32002 C C . ALA E 4 426 ? 192.655 193.048 104.850 1.00 80.45 406 ALA B C 1
ATOM 32003 O O . ALA E 4 426 ? 192.850 192.810 106.051 1.00 79.54 406 ALA B O 1
ATOM 32010 N N . VAL E 4 427 ? 192.808 192.116 103.905 1.00 79.47 407 VAL B N 1
ATOM 32011 C CA . VAL E 4 427 ? 193.224 190.761 104.262 1.00 78.94 407 VAL B CA 1
ATOM 32012 C C . VAL E 4 427 ? 194.620 190.781 104.878 1.00 78.63 407 VAL B C 1
ATOM 32013 O O . VAL E 4 427 ? 194.885 190.108 105.886 1.00 78.72 407 VAL B O 1
ATOM 32026 N N . ASN E 4 428 ? 195.530 191.561 104.289 1.00 78.08 408 ASN B N 1
ATOM 32027 C CA . ASN E 4 428 ? 196.878 191.666 104.834 1.00 77.85 408 ASN B CA 1
ATOM 32028 C C . ASN E 4 428 ? 196.857 192.272 106.231 1.00 77.15 408 ASN B C 1
ATOM 32029 O O . ASN E 4 428 ? 197.602 191.834 107.115 1.00 77.38 408 ASN B O 1
ATOM 32040 N N . PHE E 4 429 ? 196.010 193.281 106.447 1.00 73.91 409 PHE B N 1
ATOM 32041 C CA . PHE E 4 429 ? 195.893 193.892 107.767 1.00 74.32 409 PHE B CA 1
ATOM 32042 C C . PHE E 4 429 ? 195.436 192.875 108.804 1.00 75.65 409 PHE B C 1
ATOM 32043 O O . PHE E 4 429 ? 195.966 192.831 109.922 1.00 75.90 409 PHE B O 1
ATOM 32060 N N . VAL E 4 430 ? 194.454 192.044 108.446 1.00 74.19 410 VAL B N 1
ATOM 32061 C CA . VAL E 4 430 ? 194.001 190.995 109.359 1.00 73.38 410 VAL B CA 1
ATOM 32062 C C . VAL E 4 430 ? 195.142 190.030 109.667 1.00 74.42 410 VAL B C 1
ATOM 32063 O O . VAL E 4 430 ? 195.337 189.619 110.822 1.00 73.29 410 VAL B O 1
ATOM 32076 N N . ALA E 4 431 ? 195.911 189.653 108.642 1.00 72.13 411 ALA B N 1
ATOM 32077 C CA . ALA E 4 431 ? 197.019 188.723 108.852 1.00 71.79 411 ALA B CA 1
ATOM 32078 C C . ALA E 4 431 ? 198.065 189.305 109.801 1.00 71.89 411 ALA B C 1
ATOM 32079 O O . ALA E 4 431 ? 198.547 188.618 110.713 1.00 72.03 411 ALA B O 1
ATOM 32086 N N . GLU E 4 432 ? 198.426 190.577 109.609 1.00 73.03 412 GLU B N 1
ATOM 32087 C CA . GLU E 4 432 ? 199.429 191.178 110.486 1.00 73.02 412 GLU B CA 1
ATOM 32088 C C . GLU E 4 432 ? 198.896 191.369 111.900 1.00 73.06 412 GLU B C 1
ATOM 32089 O O . GLU E 4 432 ? 199.662 191.260 112.865 1.00 75.10 412 GLU B O 1
ATOM 32101 N N . SER E 4 433 ? 197.600 191.654 112.051 1.00 70.87 413 SER B N 1
ATOM 32102 C CA . SER E 4 433 ? 197.025 191.723 113.391 1.00 71.83 413 SER B CA 1
ATOM 32103 C C . SER E 4 433 ? 197.123 190.373 114.092 1.00 71.64 413 SER B C 1
ATOM 32104 O O . SER E 4 433 ? 197.464 190.300 115.282 1.00 72.51 413 SER B O 1
ATOM 32112 N N . THR E 4 434 ? 196.842 189.290 113.362 1.00 70.57 414 THR B N 1
ATOM 32113 C CA . THR E 4 434 ? 196.986 187.955 113.936 1.00 69.55 414 THR B CA 1
ATOM 32114 C C . THR E 4 434 ? 198.434 187.681 114.335 1.00 70.87 414 THR B C 1
ATOM 32115 O O . THR E 4 434 ? 198.697 187.108 115.402 1.00 70.69 414 THR B O 1
ATOM 32126 N N . ARG E 4 435 ? 199.385 188.083 113.488 1.00 71.25 415 ARG B N 1
ATOM 32127 C CA . ARG E 4 435 ? 200.797 187.874 113.804 1.00 70.60 415 ARG B CA 1
ATOM 32128 C C . ARG E 4 435 ? 201.206 188.638 115.061 1.00 71.44 415 ARG B C 1
ATOM 32129 O O . ARG E 4 435 ? 201.939 188.111 115.911 1.00 71.87 415 ARG B O 1
ATOM 32150 N N . ASP E 4 436 ? 200.748 189.885 115.190 1.00 72.68 416 ASP B N 1
ATOM 32151 C CA . ASP E 4 436 ? 201.061 190.669 116.381 1.00 72.33 416 ASP B CA 1
ATOM 32152 C C . ASP E 4 436 ? 200.470 190.025 117.629 1.00 73.33 416 ASP B C 1
ATOM 32153 O O . ASP E 4 436 ? 201.116 189.986 118.687 1.00 75.60 416 ASP B O 1
ATOM 32162 N N . GLN E 4 437 ? 199.239 189.515 117.525 1.00 71.74 417 GLN B N 1
ATOM 32163 C CA . GLN E 4 437 ? 198.636 188.821 118.658 1.00 71.95 417 GLN B CA 1
ATOM 32164 C C . GLN E 4 437 ? 199.454 187.594 119.047 1.00 72.92 417 GLN B C 1
ATOM 32165 O O . GLN E 4 437 ? 199.648 187.320 120.238 1.00 72.23 417 GLN B O 1
ATOM 32179 N N . GLU E 4 438 ? 199.946 186.847 118.056 1.00 72.23 418 GLU B N 1
ATOM 32180 C CA . GLU E 4 438 ? 200.772 185.677 118.356 1.00 70.27 418 GLU B CA 1
ATOM 32181 C C . GLU E 4 438 ? 202.069 186.072 119.058 1.00 71.65 418 GLU B C 1
ATOM 32182 O O . GLU E 4 438 ? 202.505 185.394 119.998 1.00 72.40 418 GLU B O 1
ATOM 32194 N N . ALA E 4 439 ? 202.723 187.153 118.627 1.00 71.53 419 ALA B N 1
ATOM 32195 C CA . ALA E 4 439 ? 203.995 187.623 119.230 1.00 71.62 419 ALA B CA 1
ATOM 32196 C C . ALA E 4 439 ? 203.731 188.089 120.664 1.00 73.09 419 ALA B C 1
ATOM 32197 O O . ALA E 4 439 ? 204.539 187.752 121.579 1.00 72.19 419 ALA B O 1
ATOM 32204 N N . THR E 4 440 ? 202.647 188.838 120.870 1.00 70.18 420 THR B N 1
ATOM 32205 C CA . THR E 4 440 ? 202.248 189.318 122.215 1.00 68.91 420 THR B CA 1
ATOM 32206 C C . THR E 4 440 ? 201.977 188.093 123.084 1.00 69.64 420 THR B C 1
ATOM 32207 O O . THR E 4 440 ? 202.454 188.086 124.225 1.00 70.26 420 THR B O 1
ATOM 32218 N N . GLY E 4 441 ? 201.272 187.093 122.549 1.00 66.18 421 GLY B N 1
ATOM 32219 C CA . GLY E 4 441 ? 200.941 185.860 123.286 1.00 66.06 421 GLY B CA 1
ATOM 32220 C C . GLY E 4 441 ? 202.192 185.072 123.614 1.00 67.49 421 GLY B C 1
ATOM 32221 O O . GLY E 4 441 ? 202.193 184.401 124.656 1.00 65.97 421 GLY B O 1
ATOM 32225 N N . GLU E 4 442 ? 203.208 185.123 122.750 1.00 67.26 422 GLU B N 1
ATOM 32226 C CA . GLU E 4 442 ? 204.504 184.430 122.975 1.00 66.42 422 GLU B CA 1
ATOM 32227 C C . GLU E 4 442 ? 205.280 185.148 124.083 1.00 66.77 422 GLU B C 1
ATOM 32228 O O . GLU E 4 442 ? 205.946 184.444 124.865 1.00 66.15 422 GLU B O 1
ATOM 32240 N N . GLU E 4 443 ? 205.203 186.482 124.157 1.00 66.85 423 GLU B N 1
ATOM 32241 C CA . GLU E 4 443 ? 205.877 187.245 125.248 1.00 65.36 423 GLU B CA 1
ATOM 32242 C C . GLU E 4 443 ? 205.206 186.928 126.590 1.00 64.22 423 GLU B C 1
ATOM 32243 O O . GLU E 4 443 ? 205.937 186.840 127.573 1.00 66.18 423 GLU B O 1
ATOM 32255 N N . VAL E 4 444 ? 203.880 186.786 126.637 1.00 61.23 424 VAL B N 1
ATOM 32256 C CA . VAL E 4 444 ? 203.133 186.477 127.855 1.00 62.65 424 VAL B CA 1
ATOM 32257 C C . VAL E 4 444 ? 203.485 185.080 128.354 1.00 62.27 424 VAL B C 1
ATOM 32258 O O . VAL E 4 444 ? 203.594 184.845 129.564 1.00 62.96 424 VAL B O 1
ATOM 32271 N N . SER E 4 445 ? 203.662 184.131 127.432 1.00 62.67 425 SER B N 1
ATOM 32272 C CA . SER E 4 445 ? 204.044 182.779 127.828 1.00 61.57 425 SER B CA 1
ATOM 32273 C C . SER E 4 445 ? 205.417 182.769 128.487 1.00 61.86 425 SER B C 1
ATOM 32274 O O . SER E 4 445 ? 205.636 182.054 129.473 1.00 62.32 425 SER B O 1
ATOM 32282 N N . ASP E 4 446 ? 206.358 183.547 127.947 1.00 61.29 426 ASP B N 1
ATOM 32283 C CA . ASP E 4 446 ? 207.680 183.630 128.566 1.00 61.12 426 ASP B CA 1
ATOM 32284 C C . ASP E 4 446 ? 207.581 184.168 129.990 1.00 60.52 426 ASP B C 1
ATOM 32285 O O . ASP E 4 446 ? 208.212 183.637 130.917 1.00 60.79 426 ASP B O 1
ATOM 32294 N N . TRP E 4 447 ? 206.778 185.219 130.183 1.00 56.33 427 TRP B N 1
ATOM 32295 C CA . TRP E 4 447 ? 206.590 185.758 131.530 1.00 54.69 427 TRP B CA 1
ATOM 32296 C C . TRP E 4 447 ? 205.973 184.718 132.462 1.00 56.45 427 TRP B C 1
ATOM 32297 O O . TRP E 4 447 ? 206.381 184.591 133.627 1.00 54.53 427 TRP B O 1
ATOM 32318 N N . VAL E 4 448 ? 204.991 183.962 131.965 1.00 53.86 428 VAL B N 1
ATOM 32319 C CA . VAL E 4 448 ? 204.325 182.957 132.792 1.00 53.35 428 VAL B CA 1
ATOM 32320 C C . VAL E 4 448 ? 205.313 181.878 133.219 1.00 54.90 428 VAL B C 1
ATOM 32321 O O . VAL E 4 448 ? 205.305 181.428 134.372 1.00 53.74 428 VAL B O 1
ATOM 32334 N N . ARG E 4 449 ? 206.171 181.435 132.297 1.00 57.33 429 ARG B N 1
ATOM 32335 C CA . ARG E 4 449 ? 207.142 180.399 132.643 1.00 57.52 429 ARG B CA 1
ATOM 32336 C C . ARG E 4 449 ? 208.190 180.913 133.626 1.00 55.82 429 ARG B C 1
ATOM 32337 O O . ARG E 4 449 ? 208.631 180.170 134.513 1.00 55.56 429 ARG B O 1
ATOM 32358 N N . MET E 4 450 ? 208.600 182.180 133.499 1.00 58.43 430 MET B N 1
ATOM 32359 C CA . MET E 4 450 ? 209.496 182.739 134.511 1.00 55.75 430 MET B CA 1
ATOM 32360 C C . MET E 4 450 ? 208.832 182.754 135.884 1.00 54.82 430 MET B C 1
ATOM 32361 O O . MET E 4 450 ? 209.462 182.408 136.895 1.00 56.99 430 MET B O 1
ATOM 32375 N N . GLY E 4 451 ? 207.557 183.145 135.940 1.00 46.48 431 GLY B N 1
ATOM 32376 C CA . GLY E 4 451 ? 206.841 183.106 137.207 1.00 45.22 431 GLY B CA 1
ATOM 32377 C C . GLY E 4 451 ? 206.744 181.703 137.779 1.00 47.12 431 GLY B C 1
ATOM 32378 O O . GLY E 4 451 ? 206.866 181.504 138.991 1.00 45.75 431 GLY B O 1
ATOM 32382 N N . ASN E 4 452 ? 206.527 180.712 136.913 1.00 47.61 432 ASN B N 1
ATOM 32383 C CA . ASN E 4 452 ? 206.448 179.328 137.373 1.00 48.33 432 ASN B CA 1
ATOM 32384 C C . ASN E 4 452 ? 207.781 178.861 137.946 1.00 46.11 432 ASN B C 1
ATOM 32385 O O . ASN E 4 452 ? 207.817 178.178 138.978 1.00 44.80 432 ASN B O 1
ATOM 32396 N N . ALA E 4 453 ? 208.888 179.213 137.289 1.00 48.67 433 ALA B N 1
ATOM 32397 C CA . ALA E 4 453 ? 210.199 178.843 137.818 1.00 49.79 433 ALA B CA 1
ATOM 32398 C C . ALA E 4 453 ? 210.448 179.496 139.175 1.00 48.84 433 ALA B C 1
ATOM 32399 O O . ALA E 4 453 ? 210.972 178.852 140.103 1.00 50.19 433 ALA B O 1
ATOM 32406 N N . LEU E 4 454 ? 210.076 180.775 139.304 1.00 41.41 434 LEU B N 1
ATOM 32407 C CA . LEU E 4 454 ? 210.199 181.457 140.590 1.00 42.02 434 LEU B CA 1
ATOM 32408 C C . LEU E 4 454 ? 209.401 180.738 141.669 1.00 43.17 434 LEU B C 1
ATOM 32409 O O . LEU E 4 454 ? 209.903 180.515 142.780 1.00 47.33 434 LEU B O 1
ATOM 32425 N N . ASP E 4 455 ? 208.158 180.363 141.353 1.00 40.67 435 ASP B N 1
ATOM 32426 C CA . ASP E 4 455 ? 207.336 179.623 142.305 1.00 40.64 435 ASP B CA 1
ATOM 32427 C C . ASP E 4 455 ? 208.005 178.316 142.703 1.00 42.65 435 ASP B C 1
ATOM 32428 O O . ASP E 4 455 ? 207.978 177.928 143.877 1.00 39.18 435 ASP B O 1
ATOM 32437 N N . ASN E 4 456 ? 208.618 177.628 141.739 1.00 39.30 436 ASN B N 1
ATOM 32438 C CA . ASN E 4 456 ? 209.209 176.326 142.027 1.00 39.40 436 ASN B CA 1
ATOM 32439 C C . ASN E 4 456 ? 210.367 176.449 143.012 1.00 40.65 436 ASN B C 1
ATOM 32440 O O . ASN E 4 456 ? 210.448 175.685 143.981 1.00 42.66 436 ASN B O 1
ATOM 32451 N N . ILE E 4 457 ? 211.279 177.401 142.785 1.00 42.27 437 ILE B N 1
ATOM 32452 C CA . ILE E 4 457 ? 212.414 177.510 143.710 1.00 41.72 437 ILE B CA 1
ATOM 32453 C C . ILE E 4 457 ? 211.923 178.011 145.071 1.00 36.51 437 ILE B C 1
ATOM 32454 O O . ILE E 4 457 ? 212.341 177.517 146.136 1.00 43.09 437 ILE B O 1
ATOM 32470 N N . CYS E 4 458 ? 211.012 178.986 145.059 1.00 35.31 438 CYS B N 1
ATOM 32471 C CA . CYS E 4 458 ? 210.546 179.582 146.298 1.00 38.33 438 CYS B CA 1
ATOM 32472 C C . CYS E 4 458 ? 209.757 178.604 147.150 1.00 32.96 438 CYS B C 1
ATOM 32473 O O . CYS E 4 458 ? 209.757 178.741 148.376 1.00 40.93 438 CYS B O 1
ATOM 32481 N N . PHE E 4 459 ? 209.084 177.628 146.538 1.00 31.05 439 PHE B N 1
ATOM 32482 C CA . PHE E 4 459 ? 208.381 176.624 147.327 1.00 30.42 439 PHE B CA 1
ATOM 32483 C C . PHE E 4 459 ? 209.351 175.840 148.197 1.00 36.79 439 PHE B C 1
ATOM 32484 O O . PHE E 4 459 ? 209.100 175.624 149.387 1.00 34.05 439 PHE B O 1
ATOM 32501 N N . TRP E 4 460 ? 210.461 175.389 147.611 1.00 36.68 440 TRP B N 1
ATOM 32502 C CA . TRP E 4 460 ? 211.446 174.642 148.383 1.00 35.01 440 TRP B CA 1
ATOM 32503 C C . TRP E 4 460 ? 212.068 175.517 149.459 1.00 32.15 440 TRP B C 1
ATOM 32504 O O . TRP E 4 460 ? 212.279 175.059 150.590 1.00 37.22 440 TRP B O 1
ATOM 32525 N N . ALA E 4 461 ? 212.353 176.782 149.132 1.00 29.24 441 ALA B N 1
ATOM 32526 C CA . ALA E 4 461 ? 212.890 177.688 150.147 1.00 23.57 441 ALA B CA 1
ATOM 32527 C C . ALA E 4 461 ? 211.925 177.836 151.325 1.00 28.89 441 ALA B C 1
ATOM 32528 O O . ALA E 4 461 ? 212.323 177.721 152.493 1.00 36.01 441 ALA B O 1
ATOM 32535 N N . ALA E 4 462 ? 210.643 178.068 151.031 1.00 29.67 442 ALA B N 1
ATOM 32536 C CA . ALA E 4 462 ? 209.654 178.261 152.085 1.00 31.60 442 ALA B CA 1
ATOM 32537 C C . ALA E 4 462 ? 209.453 176.990 152.899 1.00 27.33 442 ALA B C 1
ATOM 32538 O O . ALA E 4 462 ? 209.295 177.051 154.123 1.00 29.27 442 ALA B O 1
ATOM 32545 N N . LEU E 4 463 ? 209.439 175.831 152.236 1.00 29.77 443 LEU B N 1
ATOM 32546 C CA . LEU E 4 463 ? 209.284 174.572 152.954 1.00 33.90 443 LEU B CA 1
ATOM 32547 C C . LEU E 4 463 ? 210.451 174.344 153.901 1.00 30.45 443 LEU B C 1
ATOM 32548 O O . LEU E 4 463 ? 210.254 173.925 155.049 1.00 34.98 443 LEU B O 1
ATOM 32564 N N . VAL E 4 464 ? 211.674 174.619 153.441 1.00 32.13 444 VAL B N 1
ATOM 32565 C CA . VAL E 4 464 ? 212.838 174.448 154.304 1.00 34.13 444 VAL B CA 1
ATOM 32566 C C . VAL E 4 464 ? 212.746 175.383 155.502 1.00 32.44 444 VAL B C 1
ATOM 32567 O O . VAL E 4 464 ? 212.986 174.971 156.643 1.00 36.42 444 VAL B O 1
ATOM 32580 N N . LEU E 4 465 ? 212.381 176.647 155.266 1.00 27.67 445 LEU B N 1
ATOM 32581 C CA . LEU E 4 465 ? 212.272 177.603 156.367 1.00 28.04 445 LEU B CA 1
ATOM 32582 C C . LEU E 4 465 ? 211.237 177.146 157.390 1.00 32.21 445 LEU B C 1
ATOM 32583 O O . LEU E 4 465 ? 211.520 177.083 158.594 1.00 36.60 445 LEU B O 1
ATOM 32599 N N . PHE E 4 466 ? 210.035 176.804 156.918 1.00 30.68 446 PHE B N 1
ATOM 32600 C CA . PHE E 4 466 ? 208.957 176.382 157.807 1.00 32.98 446 PHE B CA 1
ATOM 32601 C C . PHE E 4 466 ? 209.362 175.158 158.617 1.00 33.16 446 PHE B C 1
ATOM 32602 O O . PHE E 4 466 ? 209.268 175.155 159.853 1.00 36.69 446 PHE B O 1
ATOM 32619 N N . SER E 4 467 ? 209.840 174.114 157.933 1.00 37.42 447 SER B N 1
ATOM 32620 C CA . SER E 4 467 ? 210.174 172.867 158.608 1.00 35.19 447 SER B CA 1
ATOM 32621 C C . SER E 4 467 ? 211.295 173.068 159.617 1.00 34.95 447 SER B C 1
ATOM 32622 O O . SER E 4 467 ? 211.195 172.621 160.763 1.00 38.03 447 SER B O 1
ATOM 32630 N N . VAL E 4 468 ? 212.368 173.757 159.216 1.00 34.08 448 VAL B N 1
ATOM 32631 C CA . VAL E 4 468 ? 213.521 173.900 160.097 1.00 34.05 448 VAL B CA 1
ATOM 32632 C C . VAL E 4 468 ? 213.163 174.738 161.317 1.00 36.40 448 VAL B C 1
ATOM 32633 O O . VAL E 4 468 ? 213.510 174.381 162.449 1.00 40.84 448 VAL B O 1
ATOM 32646 N N . GLY E 4 469 ? 212.464 175.860 161.119 1.00 31.65 449 GLY B N 1
ATOM 32647 C CA . GLY E 4 469 ? 212.115 176.693 162.256 1.00 29.99 449 GLY B CA 1
ATOM 32648 C C . GLY E 4 469 ? 211.169 176.004 163.221 1.00 34.88 449 GLY B C 1
ATOM 32649 O O . GLY E 4 469 ? 211.376 176.046 164.440 1.00 42.81 449 GLY B O 1
ATOM 32653 N N . SER E 4 470 ? 210.126 175.350 162.697 1.00 31.42 450 SER B N 1
ATOM 32654 C CA . SER E 4 470 ? 209.204 174.632 163.573 1.00 35.82 450 SER B CA 1
ATOM 32655 C C . SER E 4 470 ? 209.918 173.510 164.316 1.00 33.76 450 SER B C 1
ATOM 32656 O O . SER E 4 470 ? 209.699 173.310 165.520 1.00 41.77 450 SER B O 1
ATOM 32664 N N . SER E 4 471 ? 210.786 172.774 163.615 1.00 37.19 451 SER B N 1
ATOM 32665 C CA . SER E 4 471 ? 211.501 171.671 164.240 1.00 36.75 451 SER B CA 1
ATOM 32666 C C . SER E 4 471 ? 212.421 172.165 165.343 1.00 35.05 451 SER B C 1
ATOM 32667 O O . SER E 4 471 ? 212.496 171.551 166.408 1.00 42.44 451 SER B O 1
ATOM 32675 N N . LEU E 4 472 ? 213.134 173.270 165.112 1.00 30.92 452 LEU B N 1
ATOM 32676 C CA . LEU E 4 472 ? 213.992 173.819 166.158 1.00 33.06 452 LEU B CA 1
ATOM 32677 C C . LEU E 4 472 ? 213.169 174.263 167.361 1.00 35.22 452 LEU B C 1
ATOM 32678 O O . LEU E 4 472 ? 213.517 173.966 168.514 1.00 38.04 452 LEU B O 1
ATOM 32694 N N . ILE E 4 473 ? 212.051 174.951 167.107 1.00 31.18 453 ILE B N 1
ATOM 32695 C CA . ILE E 4 473 ? 211.240 175.480 168.200 1.00 32.29 453 ILE B CA 1
ATOM 32696 C C . ILE E 4 473 ? 210.700 174.346 169.062 1.00 32.24 453 ILE B C 1
ATOM 32697 O O . ILE E 4 473 ? 210.692 174.440 170.295 1.00 35.08 453 ILE B O 1
ATOM 32713 N N . PHE E 4 474 ? 210.256 173.251 168.436 1.00 31.69 454 PHE B N 1
ATOM 32714 C CA . PHE E 4 474 ? 209.692 172.146 169.211 1.00 34.96 454 PHE B CA 1
ATOM 32715 C C . PHE E 4 474 ? 210.766 171.222 169.785 1.00 36.86 454 PHE B C 1
ATOM 32716 O O . PHE E 4 474 ? 210.554 170.614 170.843 1.00 40.79 454 PHE B O 1
ATOM 32733 N N . LEU E 4 475 ? 211.922 171.110 169.127 1.00 38.11 455 LEU B N 1
ATOM 32734 C CA . LEU E 4 475 ? 213.030 170.358 169.701 1.00 35.76 455 LEU B CA 1
ATOM 32735 C C . LEU E 4 475 ? 213.569 171.046 170.942 1.00 36.45 455 LEU B C 1
ATOM 32736 O O . LEU E 4 475 ? 214.146 170.385 171.813 1.00 41.59 455 LEU B O 1
ATOM 32752 N N . GLY E 4 476 ? 213.402 172.368 171.036 1.00 36.69 456 GLY B N 1
ATOM 32753 C CA . GLY E 4 476 ? 213.702 173.041 172.288 1.00 35.56 456 GLY B CA 1
ATOM 32754 C C . GLY E 4 476 ? 212.911 172.462 173.447 1.00 35.74 456 GLY B C 1
ATOM 32755 O O . GLY E 4 476 ? 213.432 172.313 174.555 1.00 39.20 456 GLY B O 1
ATOM 32759 N N . ALA E 4 477 ? 211.645 172.117 173.202 1.00 33.22 457 ALA B N 1
ATOM 32760 C CA . ALA E 4 477 ? 210.843 171.442 174.215 1.00 34.71 457 ALA B CA 1
ATOM 32761 C C . ALA E 4 477 ? 211.250 169.983 174.378 1.00 39.17 457 ALA B C 1
ATOM 32762 O O . ALA E 4 477 ? 211.220 169.453 175.494 1.00 43.32 457 ALA B O 1
ATOM 32769 N N . TYR E 4 478 ? 211.619 169.318 173.277 1.00 44.80 458 TYR B N 1
ATOM 32770 C CA . TYR E 4 478 ? 211.977 167.902 173.358 1.00 39.17 458 TYR B CA 1
ATOM 32771 C C . TYR E 4 478 ? 213.177 167.672 174.269 1.00 39.45 458 TYR B C 1
ATOM 32772 O O . TYR E 4 478 ? 213.248 166.641 174.947 1.00 44.45 458 TYR B O 1
ATOM 32790 N N . PHE E 4 479 ? 214.120 168.611 174.305 1.00 39.89 459 PHE B N 1
ATOM 32791 C CA . PHE E 4 479 ? 215.278 168.534 175.187 1.00 41.96 459 PHE B CA 1
ATOM 32792 C C . PHE E 4 479 ? 215.031 169.183 176.545 1.00 44.64 459 PHE B C 1
ATOM 32793 O O . PHE E 4 479 ? 215.983 169.364 177.311 1.00 43.73 459 PHE B O 1
ATOM 32810 N N . ASN E 4 480 ? 213.783 169.529 176.862 1.00 43.09 460 ASN B N 1
ATOM 32811 C CA . ASN E 4 480 ? 213.420 170.200 178.110 1.00 41.81 460 ASN B CA 1
ATOM 32812 C C . ASN E 4 480 ? 212.729 169.249 179.080 1.00 41.03 460 ASN B C 1
ATOM 32813 O O . ASN E 4 480 ? 211.787 169.631 179.778 1.00 49.64 460 ASN B O 1
ATOM 32824 N N . ARG E 4 481 ? 213.161 167.995 179.145 1.00 44.69 461 ARG B N 1
ATOM 32825 C CA . ARG E 4 481 ? 212.561 167.085 180.105 1.00 38.46 461 ARG B CA 1
ATOM 32826 C C . ARG E 4 481 ? 212.953 167.487 181.523 1.00 39.32 461 ARG B C 1
ATOM 32827 O O . ARG E 4 481 ? 213.891 168.258 181.745 1.00 36.53 461 ARG B O 1
ATOM 32848 N N . VAL E 4 482 ? 212.198 166.973 182.488 1.00 36.00 462 VAL B N 1
ATOM 32849 C CA . VAL E 4 482 ? 212.558 167.181 183.894 1.00 32.95 462 VAL B CA 1
ATOM 32850 C C . VAL E 4 482 ? 213.929 166.556 184.142 1.00 27.39 462 VAL B C 1
ATOM 32851 O O . VAL E 4 482 ? 214.160 165.405 183.723 1.00 32.06 462 VAL B O 1
ATOM 32864 N N . PRO E 4 483 ? 214.882 167.248 184.780 1.00 33.31 463 PRO B N 1
ATOM 32865 C CA . PRO E 4 483 ? 216.204 166.641 184.977 1.00 36.28 463 PRO B CA 1
ATOM 32866 C C . PRO E 4 483 ? 216.138 165.402 185.857 1.00 38.06 463 PRO B C 1
ATOM 32867 O O . PRO E 4 483 ? 215.280 165.276 186.732 1.00 42.65 463 PRO B O 1
ATOM 32878 N N . ASP E 4 484 ? 217.059 164.474 185.601 1.00 45.50 464 ASP B N 1
ATOM 32879 C CA . ASP E 4 484 ? 217.148 163.253 186.391 1.00 46.04 464 ASP B CA 1
ATOM 32880 C C . ASP E 4 484 ? 217.763 163.573 187.746 1.00 44.84 464 ASP B C 1
ATOM 32881 O O . ASP E 4 484 ? 218.979 163.459 187.928 1.00 50.44 464 ASP B O 1
ATOM 32890 N N . LEU E 4 485 ? 216.931 163.980 188.697 1.00 37.86 465 LEU B N 1
ATOM 32891 C CA . LEU E 4 485 ? 217.418 164.429 189.987 1.00 37.13 465 LEU B CA 1
ATOM 32892 C C . LEU E 4 485 ? 217.793 163.238 190.866 1.00 36.16 465 LEU B C 1
ATOM 32893 O O . LEU E 4 485 ? 217.321 162.120 190.644 1.00 36.67 465 LEU B O 1
ATOM 32909 N N . PRO E 4 486 ? 218.646 163.448 191.889 1.00 35.58 466 PRO B N 1
ATOM 32910 C CA . PRO E 4 486 ? 218.995 162.348 192.806 1.00 35.32 466 PRO B CA 1
ATOM 32911 C C . PRO E 4 486 ? 218.012 162.223 193.967 1.00 40.03 466 PRO B C 1
ATOM 32912 O O . PRO E 4 486 ? 218.375 162.321 195.143 1.00 41.39 466 PRO B O 1
ATOM 32923 N N . TYR E 4 487 ? 216.738 162.017 193.634 1.00 33.22 467 TYR B N 1
ATOM 32924 C CA . TYR E 4 487 ? 215.698 161.774 194.623 1.00 32.03 467 TYR B CA 1
ATOM 32925 C C . TYR E 4 487 ? 214.783 160.671 194.118 1.00 33.77 467 TYR B C 1
ATOM 32926 O O . TYR E 4 487 ? 214.680 160.423 192.915 1.00 37.83 467 TYR B O 1
ATOM 32944 N N . ALA E 4 488 ? 214.117 160.008 195.057 1.00 33.77 468 ALA B N 1
ATOM 32945 C CA . ALA E 4 488 ? 213.100 159.044 194.697 1.00 33.92 468 ALA B CA 1
ATOM 32946 C C . ALA E 4 488 ? 211.897 159.774 194.102 1.00 34.80 468 ALA B C 1
ATOM 32947 O O . ALA E 4 488 ? 211.689 160.958 194.375 1.00 35.89 468 ALA B O 1
ATOM 32954 N N . PRO E 4 489 ? 211.093 159.100 193.275 1.00 35.85 469 PRO B N 1
ATOM 32955 C CA . PRO E 4 489 ? 209.890 159.755 192.749 1.00 35.42 469 PRO B CA 1
ATOM 32956 C C . PRO E 4 489 ? 208.929 160.115 193.870 1.00 31.85 469 PRO B C 1
ATOM 32957 O O . PRO E 4 489 ? 208.864 159.444 194.902 1.00 38.25 469 PRO B O 1
ATOM 32968 N N . CYS E 4 490 ? 208.186 161.204 193.660 1.00 32.08 470 CYS B N 1
ATOM 32969 C CA . CYS E 4 490 ? 207.275 161.685 194.694 1.00 30.10 470 CYS B CA 1
ATOM 32970 C C . CYS E 4 490 ? 206.192 160.657 194.997 1.00 33.38 470 CYS B C 1
ATOM 32971 O O . CYS E 4 490 ? 205.820 160.463 196.161 1.00 37.43 470 CYS B O 1
ATOM 32978 N N . ILE E 4 491 ? 205.680 159.989 193.966 1.00 37.09 471 ILE B N 1
ATOM 32979 C CA . ILE E 4 491 ? 204.662 158.951 194.100 1.00 35.88 471 ILE B CA 1
ATOM 32980 C C . ILE E 4 491 ? 205.334 157.615 193.822 1.00 41.43 471 ILE B C 1
ATOM 32981 O O . ILE E 4 491 ? 205.841 157.386 192.717 1.00 45.53 471 ILE B O 1
ATOM 32997 N N . GLN E 4 492 ? 205.343 156.741 194.818 1.00 48.52 472 GLN B N 1
ATOM 32998 C CA . GLN E 4 492 ? 205.897 155.406 194.626 1.00 50.69 472 GLN B CA 1
ATOM 32999 C C . GLN E 4 492 ? 205.042 154.646 193.614 1.00 53.74 472 GLN B C 1
ATOM 33000 O O . GLN E 4 492 ? 203.813 154.634 193.741 1.00 53.12 472 GLN B O 1
ATOM 33014 N N . PRO E 4 493 ? 205.642 154.003 192.593 1.00 57.87 473 PRO B N 1
ATOM 33015 C CA . PRO E 4 493 ? 204.778 153.392 191.578 1.00 57.43 473 PRO B CA 1
ATOM 33016 C C . PRO E 4 493 ? 204.218 152.039 192.007 1.00 57.79 473 PRO B C 1
ATOM 33017 O O . PRO E 4 493 ? 204.729 151.456 192.963 1.00 59.06 473 PRO B O 1
ATOM 33028 N N . GLU F 5 32 ? 191.064 176.431 235.712 1.00 50.08 32 GLU F N 1
ATOM 33029 C CA . GLU F 5 32 ? 191.041 176.650 237.188 1.00 49.62 32 GLU F CA 1
ATOM 33030 C C . GLU F 5 32 ? 190.488 178.031 237.520 1.00 46.47 32 GLU F C 1
ATOM 33031 O O . GLU F 5 32 ? 191.200 179.030 237.420 1.00 48.73 32 GLU F O 1
ATOM 33043 N N . VAL F 5 33 ? 189.217 178.077 237.924 1.00 38.46 33 VAL F N 1
ATOM 33044 C CA . VAL F 5 33 ? 188.567 179.350 238.222 1.00 37.89 33 VAL F CA 1
ATOM 33045 C C . VAL F 5 33 ? 189.261 179.992 239.413 1.00 35.38 33 VAL F C 1
ATOM 33046 O O . VAL F 5 33 ? 189.573 179.322 240.405 1.00 42.57 33 VAL F O 1
ATOM 33059 N N . GLN F 5 34 ? 189.513 181.296 239.319 1.00 34.31 34 GLN F N 1
ATOM 33060 C CA . GLN F 5 34 ? 190.259 182.015 240.339 1.00 37.70 34 GLN F CA 1
ATOM 33061 C C . GLN F 5 34 ? 189.856 183.483 240.308 1.00 36.03 34 GLN F C 1
ATOM 33062 O O . GLN F 5 34 ? 189.800 184.096 239.237 1.00 37.32 34 GLN F O 1
ATOM 33076 N N . LEU F 5 35 ? 189.581 184.037 241.489 1.00 30.07 35 LEU F N 1
ATOM 33077 C CA . LEU F 5 35 ? 189.148 185.425 241.658 1.00 29.98 35 LEU F CA 1
ATOM 33078 C C . LEU F 5 35 ? 190.004 186.058 242.752 1.00 30.04 35 LEU F C 1
ATOM 33079 O O . LEU F 5 35 ? 189.823 185.760 243.936 1.00 33.47 35 LEU F O 1
ATOM 33095 N N . LEU F 5 36 ? 190.925 186.938 242.356 1.00 34.62 36 LEU F N 1
ATOM 33096 C CA . LEU F 5 36 ? 191.840 187.609 243.277 1.00 33.27 36 LEU F CA 1
ATOM 33097 C C . LEU F 5 36 ? 191.381 189.047 243.477 1.00 31.69 36 LEU F C 1
ATOM 33098 O O . LEU F 5 36 ? 191.454 189.860 242.553 1.00 39.98 36 LEU F O 1
ATOM 33114 N N . GLU F 5 37 ? 190.917 189.359 244.683 1.00 31.57 37 GLU F N 1
ATOM 33115 C CA . GLU F 5 37 ? 190.509 190.709 245.039 1.00 30.60 37 GLU F CA 1
ATOM 33116 C C . GLU F 5 37 ? 191.686 191.497 245.602 1.00 32.94 37 GLU F C 1
ATOM 33117 O O . GLU F 5 37 ? 192.578 190.945 246.251 1.00 41.43 37 GLU F O 1
ATOM 33129 N N . SER F 5 38 ? 191.678 192.799 245.337 1.00 31.76 38 SER F N 1
ATOM 33130 C CA . SER F 5 38 ? 192.742 193.692 245.773 1.00 32.38 38 SER F CA 1
ATOM 33131 C C . SER F 5 38 ? 192.185 195.108 245.833 1.00 28.04 38 SER F C 1
ATOM 33132 O O . SER F 5 38 ? 191.072 195.380 245.377 1.00 36.23 38 SER F O 1
ATOM 33140 N N . GLY F 5 39 ? 192.984 196.010 246.401 1.00 35.15 39 GLY F N 1
ATOM 33141 C CA . GLY F 5 39 ? 192.610 197.400 246.530 1.00 32.05 39 GLY F CA 1
ATOM 33142 C C . GLY F 5 39 ? 191.925 197.764 247.829 1.00 30.74 39 GLY F C 1
ATOM 33143 O O . GLY F 5 39 ? 191.675 198.952 248.063 1.00 37.32 39 GLY F O 1
ATOM 33147 N N . GLY F 5 40 ? 191.607 196.789 248.677 1.00 36.26 40 GLY F N 1
ATOM 33148 C CA . GLY F 5 40 ? 191.032 197.096 249.969 1.00 37.14 40 GLY F CA 1
ATOM 33149 C C . GLY F 5 40 ? 192.068 197.645 250.932 1.00 39.64 40 GLY F C 1
ATOM 33150 O O . GLY F 5 40 ? 193.272 197.458 250.766 1.00 40.42 40 GLY F O 1
ATOM 33154 N N . GLY F 5 41 ? 191.585 198.336 251.959 1.00 39.51 41 GLY F N 1
ATOM 33155 C CA . GLY F 5 41 ? 192.484 198.922 252.935 1.00 40.17 41 GLY F CA 1
ATOM 33156 C C . GLY F 5 41 ? 191.763 199.935 253.801 1.00 43.09 41 GLY F C 1
ATOM 33157 O O . GLY F 5 41 ? 190.539 199.904 253.934 1.00 47.08 41 GLY F O 1
ATOM 33161 N N . LEU F 5 42 ? 192.552 200.831 254.388 1.00 50.20 42 LEU F N 1
ATOM 33162 C CA . LEU F 5 42 ? 192.045 201.843 255.305 1.00 47.75 42 LEU F CA 1
ATOM 33163 C C . LEU F 5 42 ? 191.729 203.125 254.547 1.00 46.83 42 LEU F C 1
ATOM 33164 O O . LEU F 5 42 ? 192.496 203.547 253.676 1.00 49.17 42 LEU F O 1
ATOM 33180 N N . VAL F 5 43 ? 190.595 203.740 254.884 1.00 42.27 43 VAL F N 1
ATOM 33181 C CA . VAL F 5 43 ? 190.170 205.006 254.304 1.00 44.67 43 VAL F CA 1
ATOM 33182 C C . VAL F 5 43 ? 189.373 205.767 255.353 1.00 45.78 43 VAL F C 1
ATOM 33183 O O . VAL F 5 43 ? 188.690 205.182 256.195 1.00 46.24 43 VAL F O 1
ATOM 33196 N N . GLN F 5 44 ? 189.471 207.092 255.295 1.00 45.31 44 GLN F N 1
ATOM 33197 C CA . GLN F 5 44 ? 188.710 207.921 256.213 1.00 47.13 44 GLN F CA 1
ATOM 33198 C C . GLN F 5 44 ? 187.245 207.975 255.780 1.00 47.03 44 GLN F C 1
ATOM 33199 O O . GLN F 5 44 ? 186.927 207.681 254.625 1.00 47.19 44 GLN F O 1
ATOM 33213 N N . PRO F 5 45 ? 186.327 208.329 256.685 1.00 45.35 45 PRO F N 1
ATOM 33214 C CA . PRO F 5 45 ? 184.931 208.506 256.266 1.00 45.19 45 PRO F CA 1
ATOM 33215 C C . PRO F 5 45 ? 184.804 209.610 255.228 1.00 45.80 45 PRO F C 1
ATOM 33216 O O . PRO F 5 45 ? 185.487 210.634 255.295 1.00 48.51 45 PRO F O 1
ATOM 33227 N N . GLY F 5 46 ? 183.922 209.390 254.259 1.00 42.60 46 GLY F N 1
ATOM 33228 C CA . GLY F 5 46 ? 183.753 210.314 253.159 1.00 37.39 46 GLY F CA 1
ATOM 33229 C C . GLY F 5 46 ? 184.779 210.184 252.056 1.00 39.30 46 GLY F C 1
ATOM 33230 O O . GLY F 5 46 ? 184.681 210.909 251.059 1.00 40.33 46 GLY F O 1
ATOM 33234 N N . GLY F 5 47 ? 185.753 209.282 252.194 1.00 42.64 47 GLY F N 1
ATOM 33235 C CA . GLY F 5 47 ? 186.761 209.073 251.177 1.00 42.80 47 GLY F CA 1
ATOM 33236 C C . GLY F 5 47 ? 186.278 208.095 250.120 1.00 39.12 47 GLY F C 1
ATOM 33237 O O . GLY F 5 47 ? 185.134 207.638 250.144 1.00 38.89 47 GLY F O 1
ATOM 33241 N N . SER F 5 48 ? 187.184 207.785 249.197 1.00 35.41 48 SER F N 1
ATOM 33242 C CA . SER F 5 48 ? 186.911 206.923 248.057 1.00 37.62 48 SER F CA 1
ATOM 33243 C C . SER F 5 48 ? 187.913 205.774 248.012 1.00 36.27 48 SER F C 1
ATOM 33244 O O . SER F 5 48 ? 188.979 205.818 248.632 1.00 41.83 48 SER F O 1
ATOM 33252 N N . LEU F 5 49 ? 187.559 204.732 247.261 1.00 34.73 49 LEU F N 1
ATOM 33253 C CA . LEU F 5 49 ? 188.386 203.535 247.186 1.00 32.92 49 LEU F CA 1
ATOM 33254 C C . LEU F 5 49 ? 187.928 202.688 246.009 1.00 30.01 49 LEU F C 1
ATOM 33255 O O . LEU F 5 49 ? 186.728 202.508 245.807 1.00 37.48 49 LEU F O 1
ATOM 33271 N N . ARG F 5 50 ? 188.885 202.154 245.252 1.00 26.53 50 ARG F N 1
ATOM 33272 C CA . ARG F 5 50 ? 188.606 201.306 244.096 1.00 28.11 50 ARG F CA 1
ATOM 33273 C C . ARG F 5 50 ? 189.029 199.878 244.418 1.00 32.20 50 ARG F C 1
ATOM 33274 O O . ARG F 5 50 ? 190.226 199.583 244.497 1.00 34.38 50 ARG F O 1
ATOM 33295 N N . LEU F 5 51 ? 188.049 198.996 244.598 1.00 29.18 51 LEU F N 1
ATOM 33296 C CA . LEU F 5 51 ? 188.330 197.571 244.681 1.00 31.30 51 LEU F CA 1
ATOM 33297 C C . LEU F 5 51 ? 188.435 196.979 243.282 1.00 23.13 51 LEU F C 1
ATOM 33298 O O . LEU F 5 51 ? 187.723 197.386 242.361 1.00 30.71 51 LEU F O 1
ATOM 33314 N N . SER F 5 52 ? 189.331 196.006 243.130 1.00 19.40 52 SER F N 1
ATOM 33315 C CA . SER F 5 52 ? 189.519 195.294 241.875 1.00 24.78 52 SER F CA 1
ATOM 33316 C C . SER F 5 52 ? 189.463 193.798 242.138 1.00 27.29 52 SER F C 1
ATOM 33317 O O . SER F 5 52 ? 189.804 193.334 243.224 1.00 33.80 52 SER F O 1
ATOM 33325 N N . CYS F 5 53 ? 189.013 193.053 241.131 1.00 31.46 53 CYS F N 1
ATOM 33326 C CA . CYS F 5 53 ? 188.916 191.597 241.183 1.00 27.01 53 CYS F CA 1
ATOM 33327 C C . CYS F 5 53 ? 189.417 191.054 239.854 1.00 23.77 53 CYS F C 1
ATOM 33328 O O . CYS F 5 53 ? 188.746 191.206 238.829 1.00 35.36 53 CYS F O 1
ATOM 33335 N N . ALA F 5 54 ? 190.601 190.449 239.869 1.00 25.13 54 ALA F N 1
ATOM 33336 C CA . ALA F 5 54 ? 191.156 189.812 238.682 1.00 31.46 54 ALA F CA 1
ATOM 33337 C C . ALA F 5 54 ? 190.616 188.392 238.580 1.00 31.46 54 ALA F C 1
ATOM 33338 O O . ALA F 5 54 ? 190.740 187.605 239.526 1.00 40.50 54 ALA F O 1
ATOM 33345 N N . ALA F 5 55 ? 190.020 188.071 237.436 1.00 27.21 55 ALA F N 1
ATOM 33346 C CA . ALA F 5 55 ? 189.379 186.786 237.201 1.00 30.39 55 ALA F CA 1
ATOM 33347 C C . ALA F 5 55 ? 190.177 185.981 236.186 1.00 34.53 55 ALA F C 1
ATOM 33348 O O . ALA F 5 55 ? 190.718 186.534 235.224 1.00 40.21 55 ALA F O 1
ATOM 33355 N N . SER F 5 56 ? 190.249 184.671 236.408 1.00 32.23 56 SER F N 1
ATOM 33356 C CA . SER F 5 56 ? 190.909 183.776 235.470 1.00 34.89 56 SER F CA 1
ATOM 33357 C C . SER F 5 56 ? 190.273 182.400 235.570 1.00 34.44 56 SER F C 1
ATOM 33358 O O . SER F 5 56 ? 189.577 182.086 236.538 1.00 37.45 56 SER F O 1
ATOM 33366 N N . GLY F 5 57 ? 190.520 181.580 234.551 1.00 36.31 57 GLY F N 1
ATOM 33367 C CA . GLY F 5 57 ? 190.022 180.223 234.516 1.00 35.71 57 GLY F CA 1
ATOM 33368 C C . GLY F 5 57 ? 188.653 180.045 233.898 1.00 33.78 57 GLY F C 1
ATOM 33369 O O . GLY F 5 57 ? 188.175 178.907 233.819 1.00 44.84 57 GLY F O 1
ATOM 33373 N N . PHE F 5 58 ? 188.004 181.122 233.465 1.00 32.13 58 PHE F N 1
ATOM 33374 C CA . PHE F 5 58 ? 186.705 181.017 232.819 1.00 33.69 58 PHE F CA 1
ATOM 33375 C C . PHE F 5 58 ? 186.531 182.198 231.880 1.00 33.06 58 PHE F C 1
ATOM 33376 O O . PHE F 5 58 ? 187.219 183.215 231.996 1.00 36.89 58 PHE F O 1
ATOM 33393 N N . THR F 5 59 ? 185.597 182.048 230.946 1.00 37.19 59 THR F N 1
ATOM 33394 C CA . THR F 5 59 ? 185.243 183.140 230.048 1.00 37.84 59 THR F CA 1
ATOM 33395 C C . THR F 5 59 ? 184.586 184.247 230.861 1.00 38.31 59 THR F C 1
ATOM 33396 O O . THR F 5 59 ? 183.477 184.077 231.376 1.00 44.93 59 THR F O 1
ATOM 33407 N N . PHE F 5 60 ? 185.275 185.384 230.977 1.00 33.18 60 PHE F N 1
ATOM 33408 C CA . PHE F 5 60 ? 184.809 186.454 231.852 1.00 36.82 60 PHE F CA 1
ATOM 33409 C C . PHE F 5 60 ? 183.471 187.023 231.395 1.00 34.54 60 PHE F C 1
ATOM 33410 O O . PHE F 5 60 ? 182.676 187.476 232.226 1.00 36.47 60 PHE F O 1
ATOM 33427 N N . SER F 5 61 ? 183.201 187.006 230.093 1.00 37.46 61 SER F N 1
ATOM 33428 C CA . SER F 5 61 ? 181.997 187.611 229.540 1.00 33.72 61 SER F CA 1
ATOM 33429 C C . SER F 5 61 ? 180.790 186.678 229.543 1.00 32.91 61 SER F C 1
ATOM 33430 O O . SER F 5 61 ? 179.693 187.120 229.186 1.00 41.04 61 SER F O 1
ATOM 33438 N N . ASP F 5 62 ? 180.955 185.413 229.926 1.00 32.24 62 ASP F N 1
ATOM 33439 C CA . ASP F 5 62 ? 179.863 184.446 229.912 1.00 30.97 62 ASP F CA 1
ATOM 33440 C C . ASP F 5 62 ? 179.143 184.328 231.250 1.00 27.27 62 ASP F C 1
ATOM 33441 O O . ASP F 5 62 ? 178.212 183.523 231.358 1.00 35.28 62 ASP F O 1
ATOM 33450 N N . TYR F 5 63 ? 179.542 185.096 232.264 1.00 27.01 63 TYR F N 1
ATOM 33451 C CA . TYR F 5 63 ? 178.970 184.984 233.597 1.00 22.99 63 TYR F CA 1
ATOM 33452 C C . TYR F 5 63 ? 178.830 186.367 234.210 1.00 25.06 63 TYR F C 1
ATOM 33453 O O . TYR F 5 63 ? 179.750 187.185 234.133 1.00 32.34 63 TYR F O 1
ATOM 33471 N N . ALA F 5 64 ? 177.672 186.621 234.811 1.00 19.36 64 ALA F N 1
ATOM 33472 C CA . ALA F 5 64 ? 177.479 187.849 235.565 1.00 17.51 64 ALA F CA 1
ATOM 33473 C C . ALA F 5 64 ? 178.402 187.862 236.776 1.00 14.85 64 ALA F C 1
ATOM 33474 O O . ALA F 5 64 ? 178.583 186.843 237.448 1.00 26.78 64 ALA F O 1
ATOM 33481 N N . MET F 5 65 ? 178.989 189.022 237.050 1.00 27.18 65 MET F N 1
ATOM 33482 C CA . MET F 5 65 ? 179.929 189.192 238.148 1.00 22.75 65 MET F CA 1
ATOM 33483 C C . MET F 5 65 ? 179.259 190.000 239.250 1.00 20.43 65 MET F C 1
ATOM 33484 O O . MET F 5 65 ? 178.347 190.781 238.986 1.00 28.55 65 MET F O 1
ATOM 33498 N N . ASN F 5 66 ? 179.680 189.780 240.495 1.00 22.85 66 ASN F N 1
ATOM 33499 C CA . ASN F 5 66 ? 178.987 190.353 241.639 1.00 18.54 66 ASN F CA 1
ATOM 33500 C C . ASN F 5 66 ? 179.975 190.740 242.725 1.00 20.72 66 ASN F C 1
ATOM 33501 O O . ASN F 5 66 ? 181.050 190.152 242.854 1.00 25.79 66 ASN F O 1
ATOM 33512 N N . TRP F 5 67 ? 179.579 191.736 243.510 1.00 17.92 67 TRP F N 1
ATOM 33513 C CA . TRP F 5 67 ? 180.241 192.106 244.752 1.00 14.74 67 TRP F CA 1
ATOM 33514 C C . TRP F 5 67 ? 179.262 191.850 245.886 1.00 17.00 67 TRP F C 1
ATOM 33515 O O . TRP F 5 67 ? 178.143 192.382 245.872 1.00 21.88 67 TRP F O 1
ATOM 33536 N N . VAL F 5 68 ? 179.684 191.030 246.848 1.00 18.25 68 VAL F N 1
ATOM 33537 C CA . VAL F 5 68 ? 178.904 190.690 248.033 1.00 17.83 68 VAL F CA 1
ATOM 33538 C C . VAL F 5 68 ? 179.769 190.985 249.250 1.00 24.33 68 VAL F C 1
ATOM 33539 O O . VAL F 5 68 ? 180.892 190.484 249.346 1.00 30.95 68 VAL F O 1
ATOM 33552 N N . ARG F 5 69 ? 179.250 191.781 250.179 1.00 23.37 69 ARG F N 1
ATOM 33553 C CA . ARG F 5 69 ? 180.014 192.203 251.344 1.00 23.03 69 ARG F CA 1
ATOM 33554 C C . ARG F 5 69 ? 179.526 191.485 252.596 1.00 25.13 69 ARG F C 1
ATOM 33555 O O . ARG F 5 69 ? 178.390 191.010 252.672 1.00 31.32 69 ARG F O 1
ATOM 33576 N N . GLN F 5 70 ? 180.421 191.404 253.578 1.00 25.60 70 GLN F N 1
ATOM 33577 C CA . GLN F 5 70 ? 180.128 190.797 254.876 1.00 27.59 70 GLN F CA 1
ATOM 33578 C C . GLN F 5 70 ? 180.787 191.670 255.938 1.00 28.97 70 GLN F C 1
ATOM 33579 O O . GLN F 5 70 ? 182.017 191.719 256.029 1.00 30.83 70 GLN F O 1
ATOM 33593 N N . ALA F 5 71 ? 179.977 192.379 256.714 1.00 32.12 71 ALA F N 1
ATOM 33594 C CA . ALA F 5 71 ? 180.529 193.177 257.794 1.00 34.76 71 ALA F CA 1
ATOM 33595 C C . ALA F 5 71 ? 181.068 192.248 258.881 1.00 38.01 71 ALA F C 1
ATOM 33596 O O . ALA F 5 71 ? 180.609 191.105 258.995 1.00 38.06 71 ALA F O 1
ATOM 33603 N N . PRO F 5 72 ? 182.056 192.689 259.688 1.00 40.57 72 PRO F N 1
ATOM 33604 C CA . PRO F 5 72 ? 182.654 191.769 260.672 1.00 40.59 72 PRO F CA 1
ATOM 33605 C C . PRO F 5 72 ? 181.647 191.266 261.695 1.00 40.37 72 PRO F C 1
ATOM 33606 O O . PRO F 5 72 ? 181.023 192.056 262.409 1.00 38.40 72 PRO F O 1
ATOM 33617 N N . GLY F 5 73 ? 181.481 189.946 261.763 1.00 41.37 73 GLY F N 1
ATOM 33618 C CA . GLY F 5 73 ? 180.531 189.328 262.661 1.00 41.31 73 GLY F CA 1
ATOM 33619 C C . GLY F 5 73 ? 179.101 189.297 262.167 1.00 42.78 73 GLY F C 1
ATOM 33620 O O . GLY F 5 73 ? 178.226 188.823 262.901 1.00 45.33 73 GLY F O 1
ATOM 33624 N N . ARG F 5 74 ? 178.835 189.782 260.953 1.00 42.27 74 ARG F N 1
ATOM 33625 C CA . ARG F 5 74 ? 177.494 189.893 260.404 1.00 39.08 74 ARG F CA 1
ATOM 33626 C C . ARG F 5 74 ? 177.339 188.948 259.211 1.00 39.67 74 ARG F C 1
ATOM 33627 O O . ARG F 5 74 ? 178.289 188.285 258.785 1.00 40.82 74 ARG F O 1
ATOM 33648 N N . GLY F 5 75 ? 176.123 188.880 258.665 1.00 37.87 75 GLY F N 1
ATOM 33649 C CA . GLY F 5 75 ? 175.824 187.984 257.569 1.00 32.92 75 GLY F CA 1
ATOM 33650 C C . GLY F 5 75 ? 176.211 188.552 256.214 1.00 36.97 75 GLY F C 1
ATOM 33651 O O . GLY F 5 75 ? 176.745 189.653 256.087 1.00 41.60 75 GLY F O 1
ATOM 33655 N N . LEU F 5 76 ? 175.925 187.764 255.181 1.00 31.20 76 LEU F N 1
ATOM 33656 C CA . LEU F 5 76 ? 176.232 188.148 253.811 1.00 24.64 76 LEU F CA 1
ATOM 33657 C C . LEU F 5 76 ? 175.207 189.148 253.294 1.00 20.38 76 LEU F C 1
ATOM 33658 O O . LEU F 5 76 ? 174.017 189.058 253.607 1.00 29.80 76 LEU F O 1
ATOM 33674 N N . GLU F 5 77 ? 175.677 190.100 252.489 1.00 24.23 77 GLU F N 1
ATOM 33675 C CA . GLU F 5 77 ? 174.833 191.162 251.948 1.00 25.78 77 GLU F CA 1
ATOM 33676 C C . GLU F 5 77 ? 175.272 191.442 250.521 1.00 17.92 77 GLU F C 1
ATOM 33677 O O . GLU F 5 77 ? 176.415 191.845 250.291 1.00 23.91 77 GLU F O 1
ATOM 33689 N N . TRP F 5 78 ? 174.368 191.227 249.569 1.00 24.04 78 TRP F N 1
ATOM 33690 C CA . TRP F 5 78 ? 174.662 191.519 248.173 1.00 17.37 78 TRP F CA 1
ATOM 33691 C C . TRP F 5 78 ? 174.787 193.022 247.964 1.00 15.31 78 TRP F C 1
ATOM 33692 O O . TRP F 5 78 ? 173.927 193.796 248.391 1.00 22.74 78 TRP F O 1
ATOM 33713 N N . VAL F 5 79 ? 175.865 193.430 247.300 1.00 17.36 79 VAL F N 1
ATOM 33714 C CA . VAL F 5 79 ? 176.160 194.834 247.044 1.00 13.06 79 VAL F CA 1
ATOM 33715 C C . VAL F 5 79 ? 175.829 195.214 245.608 1.00 19.11 79 VAL F C 1
ATOM 33716 O O . VAL F 5 79 ? 175.038 196.126 245.367 1.00 21.23 79 VAL F O 1
ATOM 33729 N N . SER F 5 80 ? 176.432 194.526 244.638 1.00 21.05 80 SER F N 1
ATOM 33730 C CA . SER F 5 80 ? 176.296 194.954 243.252 1.00 16.12 80 SER F CA 1
ATOM 33731 C C . SER F 5 80 ? 176.454 193.774 242.307 1.00 13.08 80 SER F C 1
ATOM 33732 O O . SER F 5 80 ? 177.027 192.744 242.665 1.00 27.73 80 SER F O 1
ATOM 33740 N N . SER F 5 81 ? 175.938 193.946 241.091 1.00 14.76 81 SER F N 1
ATOM 33741 C CA . SER F 5 81 ? 176.057 192.954 240.032 1.00 16.68 81 SER F CA 1
ATOM 33742 C C . SER F 5 81 ? 176.242 193.643 238.688 1.00 18.23 81 SER F C 1
ATOM 33743 O O . SER F 5 81 ? 175.648 194.692 238.425 1.00 23.31 81 SER F O 1
ATOM 33751 N N . PHE F 5 82 ? 177.076 193.037 237.847 1.00 17.29 82 PHE F N 1
ATOM 33752 C CA . PHE F 5 82 ? 177.357 193.491 236.493 1.00 18.58 82 PHE F CA 1
ATOM 33753 C C . PHE F 5 82 ? 177.033 192.347 235.545 1.00 18.78 82 PHE F C 1
ATOM 33754 O O . PHE F 5 82 ? 177.558 191.238 235.708 1.00 23.22 82 PHE F O 1
ATOM 33771 N N . SER F 5 83 ? 176.177 192.617 234.561 1.00 17.21 83 SER F N 1
ATOM 33772 C CA . SER F 5 83 ? 175.751 191.634 233.575 1.00 14.70 83 SER F CA 1
ATOM 33773 C C . SER F 5 83 ? 176.088 192.128 232.176 1.00 23.44 83 SER F C 1
ATOM 33774 O O . SER F 5 83 ? 175.727 193.252 231.804 1.00 31.64 83 SER F O 1
ATOM 33782 N N . ASN F 5 84 ? 176.773 191.281 231.406 1.00 23.52 84 ASN F N 1
ATOM 33783 C CA . ASN F 5 84 ? 177.037 191.580 230.004 1.00 36.03 84 ASN F CA 1
ATOM 33784 C C . ASN F 5 84 ? 175.782 191.488 229.147 1.00 33.55 84 ASN F C 1
ATOM 33785 O O . ASN F 5 84 ? 175.771 192.019 228.032 1.00 35.33 84 ASN F O 1
ATOM 33796 N N . SER F 5 85 ? 174.733 190.825 229.630 1.00 28.37 85 SER F N 1
ATOM 33797 C CA . SER F 5 85 ? 173.454 190.789 228.926 1.00 30.26 85 SER F CA 1
ATOM 33798 C C . SER F 5 85 ? 172.842 192.181 228.999 1.00 32.33 85 SER F C 1
ATOM 33799 O O . SER F 5 85 ? 172.292 192.581 230.027 1.00 30.09 85 SER F O 1
ATOM 33807 N N . GLY F 5 86 ? 172.940 192.926 227.901 1.00 28.33 86 GLY F N 1
ATOM 33808 C CA . GLY F 5 86 ? 172.440 194.281 227.847 1.00 21.77 86 GLY F CA 1
ATOM 33809 C C . GLY F 5 86 ? 173.339 195.320 228.480 1.00 26.08 86 GLY F C 1
ATOM 33810 O O . GLY F 5 86 ? 172.974 196.502 228.491 1.00 29.87 86 GLY F O 1
ATOM 33814 N N . GLY F 5 87 ? 174.500 194.927 228.995 1.00 30.71 87 GLY F N 1
ATOM 33815 C CA . GLY F 5 87 ? 175.377 195.872 229.666 1.00 20.25 87 GLY F CA 1
ATOM 33816 C C . GLY F 5 87 ? 174.741 196.507 230.882 1.00 20.74 87 GLY F C 1
ATOM 33817 O O . GLY F 5 87 ? 174.845 197.725 231.068 1.00 22.72 87 GLY F O 1
ATOM 33821 N N . THR F 5 88 ? 174.084 195.705 231.717 1.00 22.31 88 THR F N 1
ATOM 33822 C CA . THR F 5 88 ? 173.288 196.221 232.823 1.00 21.26 88 THR F CA 1
ATOM 33823 C C . THR F 5 88 ? 174.048 196.113 234.139 1.00 15.16 88 THR F C 1
ATOM 33824 O O . THR F 5 88 ? 174.847 195.194 234.340 1.00 18.56 88 THR F O 1
ATOM 33835 N N . THR F 5 89 ? 173.808 197.078 235.025 1.00 18.68 89 THR F N 1
ATOM 33836 C CA . THR F 5 89 ? 174.378 197.097 236.364 1.00 17.80 89 THR F CA 1
ATOM 33837 C C . THR F 5 89 ? 173.255 197.219 237.382 1.00 19.42 89 THR F C 1
ATOM 33838 O O . THR F 5 89 ? 172.244 197.881 237.130 1.00 30.37 89 THR F O 1
ATOM 33849 N N . TYR F 5 90 ? 173.439 196.566 238.524 1.00 20.38 90 TYR F N 1
ATOM 33850 C CA . TYR F 5 90 ? 172.436 196.495 239.574 1.00 13.42 90 TYR F CA 1
ATOM 33851 C C . TYR F 5 90 ? 173.112 196.767 240.908 1.00 12.23 90 TYR F C 1
ATOM 33852 O O . TYR F 5 90 ? 174.221 196.287 241.153 1.00 20.32 90 TYR F O 1
ATOM 33870 N N . TYR F 5 91 ? 172.442 197.540 241.761 1.00 20.27 91 TYR F N 1
ATOM 33871 C CA . TYR F 5 91 ? 172.974 197.923 243.061 1.00 20.67 91 TYR F CA 1
ATOM 33872 C C . TYR F 5 91 ? 171.892 197.791 244.119 1.00 20.05 91 TYR F C 1
ATOM 33873 O O . TYR F 5 91 ? 170.716 198.050 243.852 1.00 34.04 91 TYR F O 1
ATOM 33891 N N . THR F 5 92 ? 172.297 197.398 245.322 1.00 18.10 92 THR F N 1
ATOM 33892 C CA . THR F 5 92 ? 171.400 197.477 246.462 1.00 26.77 92 THR F CA 1
ATOM 33893 C C . THR F 5 92 ? 171.152 198.943 246.818 1.00 27.75 92 THR F C 1
ATOM 33894 O O . THR F 5 92 ? 171.905 199.841 246.429 1.00 29.31 92 THR F O 1
ATOM 33905 N N . ASP F 5 93 ? 170.066 199.181 247.556 1.00 36.21 93 ASP F N 1
ATOM 33906 C CA . ASP F 5 93 ? 169.599 200.549 247.772 1.00 33.35 93 ASP F CA 1
ATOM 33907 C C . ASP F 5 93 ? 170.601 201.374 248.571 1.00 33.06 93 ASP F C 1
ATOM 33908 O O . ASP F 5 93 ? 170.797 202.562 248.292 1.00 33.09 93 ASP F O 1
ATOM 33917 N N . SER F 5 94 ? 171.243 200.767 249.571 1.00 27.64 94 SER F N 1
ATOM 33918 C CA . SER F 5 94 ? 172.104 201.529 250.470 1.00 30.80 94 SER F CA 1
ATOM 33919 C C . SER F 5 94 ? 173.324 202.117 249.772 1.00 35.12 94 SER F C 1
ATOM 33920 O O . SER F 5 94 ? 173.908 203.075 250.291 1.00 40.75 94 SER F O 1
ATOM 33928 N N . VAL F 5 95 ? 173.721 201.576 248.619 1.00 26.65 95 VAL F N 1
ATOM 33929 C CA . VAL F 5 95 ? 174.895 202.038 247.886 1.00 27.88 95 VAL F CA 1
ATOM 33930 C C . VAL F 5 95 ? 174.544 202.690 246.558 1.00 27.12 95 VAL F C 1
ATOM 33931 O O . VAL F 5 95 ? 175.453 203.041 245.801 1.00 32.99 95 VAL F O 1
ATOM 33944 N N . LYS F 5 96 ? 173.261 202.865 246.246 1.00 30.45 96 LYS F N 1
ATOM 33945 C CA . LYS F 5 96 ? 172.886 203.456 244.968 1.00 30.50 96 LYS F CA 1
ATOM 33946 C C . LYS F 5 96 ? 173.296 204.922 244.923 1.00 32.42 96 LYS F C 1
ATOM 33947 O O . LYS F 5 96 ? 173.014 205.689 245.847 1.00 39.94 96 LYS F O 1
ATOM 33966 N N . GLY F 5 97 ? 173.965 205.307 243.837 1.00 35.40 97 GLY F N 1
ATOM 33967 C CA . GLY F 5 97 ? 174.482 206.644 243.674 1.00 32.53 97 GLY F CA 1
ATOM 33968 C C . GLY F 5 97 ? 175.863 206.866 244.255 1.00 33.22 97 GLY F C 1
ATOM 33969 O O . GLY F 5 97 ? 176.498 207.876 243.931 1.00 41.61 97 GLY F O 1
ATOM 33973 N N . ARG F 5 98 ? 176.344 205.955 245.099 1.00 36.42 98 ARG F N 1
ATOM 33974 C CA . ARG F 5 98 ? 177.668 206.034 245.704 1.00 29.15 98 ARG F CA 1
ATOM 33975 C C . ARG F 5 98 ? 178.663 205.066 245.091 1.00 35.07 98 ARG F C 1
ATOM 33976 O O . ARG F 5 98 ? 179.820 205.434 244.881 1.00 38.03 98 ARG F O 1
ATOM 33997 N N . PHE F 5 99 ? 178.240 203.838 244.801 1.00 32.83 99 PHE F N 1
ATOM 33998 C CA . PHE F 5 99 ? 179.109 202.806 244.255 1.00 28.67 99 PHE F CA 1
ATOM 33999 C C . PHE F 5 99 ? 178.881 202.677 242.755 1.00 25.15 99 PHE F C 1
ATOM 34000 O O . PHE F 5 99 ? 177.781 202.916 242.251 1.00 29.62 99 PHE F O 1
ATOM 34017 N N . THR F 5 100 ? 179.940 202.294 242.046 1.00 24.78 100 THR F N 1
ATOM 34018 C CA . THR F 5 100 ? 179.894 202.072 240.605 1.00 19.97 100 THR F CA 1
ATOM 34019 C C . THR F 5 100 ? 180.644 200.788 240.288 1.00 18.74 100 THR F C 1
ATOM 34020 O O . THR F 5 100 ? 181.842 200.684 240.569 1.00 21.74 100 THR F O 1
ATOM 34031 N N . ILE F 5 101 ? 179.943 199.820 239.703 1.00 26.58 101 ILE F N 1
ATOM 34032 C CA . ILE F 5 101 ? 180.547 198.571 239.254 1.00 22.23 101 ILE F CA 1
ATOM 34033 C C . ILE F 5 101 ? 180.883 198.701 237.776 1.00 17.96 101 ILE F C 1
ATOM 34034 O O . ILE F 5 101 ? 180.114 199.274 236.997 1.00 28.44 101 ILE F O 1
ATOM 34050 N N . SER F 5 102 ? 182.004 198.214 237.357 1.00 22.21 102 SER F N 1
ATOM 34051 C CA . SER F 5 102 ? 182.419 198.370 235.951 1.00 25.83 102 SER F CA 1
ATOM 34052 C C . SER F 5 102 ? 183.347 197.219 235.657 1.00 20.02 102 SER F C 1
ATOM 34053 O O . SER F 5 102 ? 183.627 196.475 236.550 1.00 28.59 102 SER F O 1
ATOM 34061 N N . ARG F 5 103 ? 183.758 197.059 234.431 1.00 25.93 103 ARG F N 1
ATOM 34062 C CA . ARG F 5 103 ? 184.753 196.040 234.078 1.00 27.24 103 ARG F CA 1
ATOM 34063 C C . ARG F 5 103 ? 185.854 196.717 233.279 1.00 30.56 103 ARG F C 1
ATOM 34064 O O . ARG F 5 103 ? 185.563 197.696 232.620 1.00 38.03 103 ARG F O 1
ATOM 34085 N N . ASP F 5 104 ? 187.066 196.220 233.363 1.00 34.13 104 ASP F N 1
ATOM 34086 C CA . ASP F 5 104 ? 188.178 196.714 232.532 1.00 28.01 104 ASP F CA 1
ATOM 34087 C C . ASP F 5 104 ? 187.871 196.443 231.068 1.00 28.22 104 ASP F C 1
ATOM 34088 O O . ASP F 5 104 ? 187.321 195.394 230.781 1.00 34.15 104 ASP F O 1
ATOM 34097 N N . TYR F 5 105 ? 188.176 197.398 230.187 1.00 31.70 105 TYR F N 1
ATOM 34098 C CA . TYR F 5 105 ? 187.888 197.299 228.736 1.00 30.13 105 TYR F CA 1
ATOM 34099 C C . TYR F 5 105 ? 188.639 196.122 228.117 1.00 33.38 105 TYR F C 1
ATOM 34100 O O . TYR F 5 105 ? 188.022 195.418 227.296 1.00 36.61 105 TYR F O 1
ATOM 34118 N N . SER F 5 106 ? 189.903 195.905 228.487 1.00 33.28 106 SER F N 1
ATOM 34119 C CA . SER F 5 106 ? 190.749 194.864 227.870 1.00 38.79 106 SER F CA 1
ATOM 34120 C C . SER F 5 106 ? 190.907 193.645 228.782 1.00 42.01 106 SER F C 1
ATOM 34121 O O . SER F 5 106 ? 190.548 192.556 228.343 1.00 45.08 106 SER F O 1
ATOM 34129 N N . ARG F 5 107 ? 191.363 193.814 230.009 1.00 38.72 107 ARG F N 1
ATOM 34130 C CA . ARG F 5 107 ? 191.660 192.688 230.920 1.00 38.09 107 ARG F CA 1
ATOM 34131 C C . ARG F 5 107 ? 190.409 192.142 231.610 1.00 36.93 107 ARG F C 1
ATOM 34132 O O . ARG F 5 107 ? 189.416 192.846 231.647 1.00 39.21 107 ARG F O 1
ATOM 34153 N N . ASN F 5 108 ? 190.471 190.921 232.119 1.00 40.78 108 ASN F N 1
ATOM 34154 C CA . ASN F 5 108 ? 189.362 190.260 232.845 1.00 36.71 108 ASN F CA 1
ATOM 34155 C C . ASN F 5 108 ? 189.400 190.761 234.276 1.00 33.54 108 ASN F C 1
ATOM 34156 O O . ASN F 5 108 ? 189.805 190.017 235.117 1.00 41.33 108 ASN F O 1
ATOM 34167 N N . THR F 5 109 ? 189.059 192.006 234.506 1.00 28.65 109 THR F N 1
ATOM 34168 C CA . THR F 5 109 ? 189.118 192.646 235.813 1.00 31.92 109 THR F CA 1
ATOM 34169 C C . THR F 5 109 ? 187.808 193.371 236.076 1.00 28.18 109 THR F C 1
ATOM 34170 O O . THR F 5 109 ? 187.328 194.124 235.223 1.00 37.44 109 THR F O 1
ATOM 34181 N N . LEU F 5 110 ? 187.240 193.137 237.255 1.00 21.20 110 LEU F N 1
ATOM 34182 C CA . LEU F 5 110 ? 186.026 193.805 237.701 1.00 23.72 110 LEU F CA 1
ATOM 34183 C C . LEU F 5 110 ? 186.377 194.865 238.736 1.00 22.97 110 LEU F C 1
ATOM 34184 O O . LEU F 5 110 ? 187.156 194.609 239.652 1.00 33.49 110 LEU F O 1
ATOM 34200 N N . TYR F 5 111 ? 185.789 196.050 238.593 1.00 23.05 111 TYR F N 1
ATOM 34201 C CA . TYR F 5 111 ? 186.064 197.187 239.458 1.00 23.22 111 TYR F CA 1
ATOM 34202 C C . TYR F 5 111 ? 184.816 197.575 240.237 1.00 22.73 111 TYR F C 1
ATOM 34203 O O . TYR F 5 111 ? 183.696 197.508 239.721 1.00 29.15 111 TYR F O 1
ATOM 34221 N N . LEU F 5 112 ? 185.032 198.001 241.481 1.00 21.44 112 LEU F N 1
ATOM 34222 C CA . LEU F 5 112 ? 184.004 198.631 242.309 1.00 25.62 112 LEU F CA 1
ATOM 34223 C C . LEU F 5 112 ? 184.588 199.937 242.837 1.00 25.33 112 LEU F C 1
ATOM 34224 O O . LEU F 5 112 ? 185.436 199.924 243.734 1.00 34.12 112 LEU F O 1
ATOM 34240 N N . GLN F 5 113 ? 184.152 201.055 242.266 1.00 30.77 113 GLN F N 1
ATOM 34241 C CA . GLN F 5 113 ? 184.529 202.369 242.767 1.00 26.78 113 GLN F CA 1
ATOM 34242 C C . GLN F 5 113 ? 183.530 202.782 243.837 1.00 27.03 113 GLN F C 1
ATOM 34243 O O . GLN F 5 113 ? 182.334 202.895 243.559 1.00 36.53 113 GLN F O 1
ATOM 34257 N N . MET F 5 114 ? 184.019 203.006 245.051 1.00 32.43 114 MET F N 1
ATOM 34258 C CA . MET F 5 114 ? 183.204 203.377 246.197 1.00 34.61 114 MET F CA 1
ATOM 34259 C C . MET F 5 114 ? 183.540 204.807 246.585 1.00 34.86 114 MET F C 1
ATOM 34260 O O . MET F 5 114 ? 184.719 205.171 246.651 1.00 39.50 114 MET F O 1
ATOM 34274 N N . ASN F 5 115 ? 182.505 205.611 246.831 1.00 35.56 115 ASN F N 1
ATOM 34275 C CA . ASN F 5 115 ? 182.653 207.017 247.173 1.00 35.77 115 ASN F CA 1
ATOM 34276 C C . ASN F 5 115 ? 181.739 207.354 248.340 1.00 38.40 115 ASN F C 1
ATOM 34277 O O . ASN F 5 115 ? 180.708 206.711 248.555 1.00 39.44 115 ASN F O 1
ATOM 34288 N N . ASN F 5 116 ? 182.129 208.387 249.088 1.00 38.63 116 ASN F N 1
ATOM 34289 C CA . ASN F 5 116 ? 181.374 208.851 250.250 1.00 38.79 116 ASN F CA 1
ATOM 34290 C C . ASN F 5 116 ? 181.182 207.717 251.255 1.00 37.79 116 ASN F C 1
ATOM 34291 O O . ASN F 5 116 ? 180.082 207.461 251.747 1.00 39.11 116 ASN F O 1
ATOM 34302 N N . LEU F 5 117 ? 182.280 207.031 251.553 1.00 34.85 117 LEU F N 1
ATOM 34303 C CA . LEU F 5 117 ? 182.222 205.834 252.380 1.00 36.24 117 LEU F CA 1
ATOM 34304 C C . LEU F 5 117 ? 181.868 206.189 253.817 1.00 39.34 117 LEU F C 1
ATOM 34305 O O . LEU F 5 117 ? 182.412 207.142 254.383 1.00 45.47 117 LEU F O 1
ATOM 34321 N N . ARG F 5 118 ? 180.948 205.423 254.395 1.00 39.16 118 ARG F N 1
ATOM 34322 C CA . ARG F 5 118 ? 180.551 205.561 255.787 1.00 40.05 118 ARG F CA 1
ATOM 34323 C C . ARG F 5 118 ? 181.132 204.416 256.613 1.00 41.90 118 ARG F C 1
ATOM 34324 O O . ARG F 5 118 ? 181.706 203.461 256.086 1.00 47.96 118 ARG F O 1
ATOM 34345 N N . ALA F 5 119 ? 180.971 204.518 257.932 1.00 44.48 119 ALA F N 1
ATOM 34346 C CA . ALA F 5 119 ? 181.359 203.431 258.821 1.00 42.48 119 ALA F CA 1
ATOM 34347 C C . ALA F 5 119 ? 180.529 202.171 258.606 1.00 42.33 119 ALA F C 1
ATOM 34348 O O . ALA F 5 119 ? 180.972 201.085 258.995 1.00 44.72 119 ALA F O 1
ATOM 34355 N N . GLU F 5 120 ? 179.348 202.286 257.993 1.00 45.66 120 GLU F N 1
ATOM 34356 C CA . GLU F 5 120 ? 178.513 201.127 257.710 1.00 42.28 120 GLU F CA 1
ATOM 34357 C C . GLU F 5 120 ? 179.030 200.302 256.538 1.00 42.75 120 GLU F C 1
ATOM 34358 O O . GLU F 5 120 ? 178.586 199.162 256.367 1.00 45.88 120 GLU F O 1
ATOM 34370 N N . ASP F 5 121 ? 179.945 200.842 255.734 1.00 39.62 121 ASP F N 1
ATOM 34371 C CA . ASP F 5 121 ? 180.511 200.130 254.596 1.00 30.86 121 ASP F CA 1
ATOM 34372 C C . ASP F 5 121 ? 181.734 199.295 254.958 1.00 37.62 121 ASP F C 1
ATOM 34373 O O . ASP F 5 121 ? 182.273 198.610 254.084 1.00 38.43 121 ASP F O 1
ATOM 34382 N N . THR F 5 122 ? 182.190 199.338 256.209 1.00 34.02 122 THR F N 1
ATOM 34383 C CA . THR F 5 122 ? 183.316 198.514 256.630 1.00 33.01 122 THR F CA 1
ATOM 34384 C C . THR F 5 122 ? 182.925 197.044 256.548 1.00 31.45 122 THR F C 1
ATOM 34385 O O . THR F 5 122 ? 181.951 196.623 257.180 1.00 39.03 122 THR F O 1
ATOM 34396 N N . ALA F 5 123 ? 183.679 196.260 255.781 1.00 28.93 123 ALA F N 1
ATOM 34397 C CA . ALA F 5 123 ? 183.306 194.868 255.549 1.00 26.00 123 ALA F CA 1
ATOM 34398 C C . ALA F 5 123 ? 184.380 194.188 254.714 1.00 24.79 123 ALA F C 1
ATOM 34399 O O . ALA F 5 123 ? 185.253 194.839 254.137 1.00 31.67 123 ALA F O 1
ATOM 34406 N N . VAL F 5 124 ? 184.300 192.863 254.656 1.00 28.37 124 VAL F N 1
ATOM 34407 C CA . VAL F 5 124 ? 185.058 192.077 253.692 1.00 29.37 124 VAL F CA 1
ATOM 34408 C C . VAL F 5 124 ? 184.221 191.992 252.423 1.00 25.33 124 VAL F C 1
ATOM 34409 O O . VAL F 5 124 ? 183.091 191.495 252.450 1.00 30.37 124 VAL F O 1
ATOM 34422 N N . TYR F 5 125 ? 184.767 192.489 251.317 1.00 26.88 125 TYR F N 1
ATOM 34423 C CA . TYR F 5 125 ? 184.087 192.498 250.029 1.00 26.20 125 TYR F CA 1
ATOM 34424 C C . TYR F 5 125 ? 184.594 191.330 249.194 1.00 28.01 125 TYR F C 1
ATOM 34425 O O . TYR F 5 125 ? 185.786 191.266 248.872 1.00 33.33 125 TYR F O 1
ATOM 34443 N N . TYR F 5 126 ? 183.692 190.411 248.856 1.00 31.67 126 TYR F N 1
ATOM 34444 C CA . TYR F 5 126 ? 183.978 189.260 248.017 1.00 23.42 126 TYR F CA 1
ATOM 34445 C C . TYR F 5 126 ? 183.517 189.538 246.594 1.00 21.79 126 TYR F C 1
ATOM 34446 O O . TYR F 5 126 ? 182.436 190.096 246.375 1.00 26.52 126 TYR F O 1
ATOM 34464 N N . CYS F 5 127 ? 184.340 189.132 245.636 1.00 23.10 127 CYS F N 1
ATOM 34465 C CA . CYS F 5 127 ? 183.994 189.143 244.223 1.00 27.62 127 CYS F CA 1
ATOM 34466 C C . CYS F 5 127 ? 183.552 187.734 243.847 1.00 25.52 127 CYS F C 1
ATOM 34467 O O . CYS F 5 127 ? 184.309 186.776 244.035 1.00 36.08 127 CYS F O 1
ATOM 34474 N N . ALA F 5 128 ? 182.329 187.609 243.333 1.00 15.20 128 ALA F N 1
ATOM 34475 C CA . ALA F 5 128 ? 181.682 186.316 243.141 1.00 20.36 128 ALA F CA 1
ATOM 34476 C C . ALA F 5 128 ? 181.180 186.180 241.713 1.00 22.80 128 ALA F C 1
ATOM 34477 O O . ALA F 5 128 ? 180.603 187.119 241.156 1.00 28.80 128 ALA F O 1
ATOM 34484 N N . LYS F 5 129 ? 181.390 185.004 241.136 1.00 23.02 129 LYS F N 1
ATOM 34485 C CA . LYS F 5 129 ? 180.897 184.677 239.808 1.00 19.25 129 LYS F CA 1
ATOM 34486 C C . LYS F 5 129 ? 179.542 183.993 239.929 1.00 19.76 129 LYS F C 1
ATOM 34487 O O . LYS F 5 129 ? 179.335 183.154 240.810 1.00 26.58 129 LYS F O 1
ATOM 34506 N N . ALA F 5 130 ? 178.628 184.351 239.035 1.00 16.80 130 ALA F N 1
ATOM 34507 C CA . ALA F 5 130 ? 177.308 183.745 238.983 1.00 17.76 130 ALA F CA 1
ATOM 34508 C C . ALA F 5 130 ? 177.305 182.540 238.045 1.00 20.15 130 ALA F C 1
ATOM 34509 O O . ALA F 5 130 ? 178.226 182.328 237.255 1.00 23.99 130 ALA F O 1
ATOM 34516 N N . LEU F 5 131 ? 176.246 181.738 238.147 1.00 21.89 131 LEU F N 1
ATOM 34517 C CA . LEU F 5 131 ? 176.068 180.607 237.245 1.00 24.41 131 LEU F CA 1
ATOM 34518 C C . LEU F 5 131 ? 175.626 181.031 235.851 1.00 17.27 131 LEU F C 1
ATOM 34519 O O . LEU F 5 131 ? 175.895 180.305 234.888 1.00 29.37 131 LEU F O 1
ATOM 34535 N N . THR F 5 132 ? 174.963 182.178 235.720 1.00 24.34 132 THR F N 1
ATOM 34536 C CA . THR F 5 132 ? 174.354 182.615 234.474 1.00 23.26 132 THR F CA 1
ATOM 34537 C C . THR F 5 132 ? 175.072 183.839 233.919 1.00 17.99 132 THR F C 1
ATOM 34538 O O . THR F 5 132 ? 175.696 184.612 234.650 1.00 25.83 132 THR F O 1
ATOM 34549 N N A ARG F 5 133 ? 174.976 184.009 232.597 0.50 20.61 133 ARG F N 1
ATOM 34550 N N B ARG F 5 133 ? 174.964 184.035 232.605 0.50 20.61 133 ARG F N 1
ATOM 34551 C CA A ARG F 5 133 ? 175.565 185.294 232.027 0.50 24.78 133 ARG F CA 1
ATOM 34552 C CA B ARG F 5 133 ? 175.555 185.261 232.012 0.50 24.78 133 ARG F CA 1
ATOM 34553 C C A ARG F 5 133 ? 174.681 186.499 232.383 0.50 23.51 133 ARG F C 1
ATOM 34554 C C B ARG F 5 133 ? 174.692 186.458 232.411 0.50 23.51 133 ARG F C 1
ATOM 34555 O O A ARG F 5 133 ? 175.175 187.669 232.499 0.50 22.99 133 ARG F O 1
ATOM 34556 O O B ARG F 5 133 ? 175.287 187.523 232.663 0.50 22.99 133 ARG F O 1
ATOM 34593 N N . PHE F 5 134 ? 173.390 186.249 232.652 1.00 26.09 134 PHE F N 1
ATOM 34594 C CA . PHE F 5 134 ? 172.484 187.341 232.974 1.00 26.41 134 PHE F CA 1
ATOM 34595 C C . PHE F 5 134 ? 172.323 187.469 234.483 1.00 11.53 134 PHE F C 1
ATOM 34596 O O . PHE F 5 134 ? 172.471 186.503 235.234 1.00 28.21 134 PHE F O 1
ATOM 34613 N N . TYR F 5 135 ? 172.021 188.685 234.921 1.00 12.16 135 TYR F N 1
ATOM 34614 C CA . TYR F 5 135 ? 171.660 188.928 236.307 1.00 13.02 135 TYR F CA 1
ATOM 34615 C C . TYR F 5 135 ? 170.212 188.515 236.534 1.00 14.28 135 TYR F C 1
ATOM 34616 O O . TYR F 5 135 ? 169.361 188.691 235.659 1.00 16.57 135 TYR F O 1
ATOM 34634 N N . GLY F 5 136 ? 169.938 187.956 237.708 1.00 18.28 136 GLY F N 1
ATOM 34635 C CA . GLY F 5 136 ? 168.571 187.752 238.137 1.00 11.46 136 GLY F CA 1
ATOM 34636 C C . GLY F 5 136 ? 167.956 186.473 237.616 1.00 15.91 136 GLY F C 1
ATOM 34637 O O . GLY F 5 136 ? 168.597 185.628 236.985 1.00 24.31 136 GLY F O 1
ATOM 34641 N N . GLY F 5 137 ? 166.665 186.349 237.878 1.00 16.26 137 GLY F N 1
ATOM 34642 C CA . GLY F 5 137 ? 165.965 185.087 237.714 1.00 13.73 137 GLY F CA 1
ATOM 34643 C C . GLY F 5 137 ? 166.082 184.225 238.953 1.00 10.03 137 GLY F C 1
ATOM 34644 O O . GLY F 5 137 ? 166.987 184.378 239.771 1.00 28.30 137 GLY F O 1
ATOM 34648 N N . ASN F 5 138 ? 165.132 183.298 239.096 1.00 21.49 138 ASN F N 1
ATOM 34649 C CA . ASN F 5 138 ? 165.092 182.469 240.298 1.00 22.45 138 ASN F CA 1
ATOM 34650 C C . ASN F 5 138 ? 166.347 181.618 240.432 1.00 25.40 138 ASN F C 1
ATOM 34651 O O . ASN F 5 138 ? 166.826 181.390 241.547 1.00 26.75 138 ASN F O 1
ATOM 34662 N N . ILE F 5 139 ? 166.917 181.175 239.308 1.00 24.34 139 ILE F N 1
ATOM 34663 C CA . ILE F 5 139 ? 168.106 180.324 239.330 1.00 19.87 139 ILE F CA 1
ATOM 34664 C C . ILE F 5 139 ? 169.375 181.075 239.710 1.00 10.77 139 ILE F C 1
ATOM 34665 O O . ILE F 5 139 ? 170.424 180.442 239.881 1.00 24.47 139 ILE F O 1
ATOM 34681 N N . TYR F 5 140 ? 169.315 182.396 239.877 1.00 21.15 140 TYR F N 1
ATOM 34682 C CA . TYR F 5 140 ? 170.527 183.183 240.071 1.00 20.41 140 TYR F CA 1
ATOM 34683 C C . TYR F 5 140 ? 171.210 182.835 241.388 1.00 14.94 140 TYR F C 1
ATOM 34684 O O . TYR F 5 140 ? 170.614 182.958 242.461 1.00 21.66 140 TYR F O 1
ATOM 34702 N N . ASN F 5 141 ? 172.470 182.413 241.298 1.00 20.47 141 ASN F N 1
ATOM 34703 C CA . ASN F 5 141 ? 173.264 182.061 242.466 1.00 18.36 141 ASN F CA 1
ATOM 34704 C C . ASN F 5 141 ? 174.735 182.273 242.131 1.00 18.31 141 ASN F C 1
ATOM 34705 O O . ASN F 5 141 ? 175.115 182.382 240.965 1.00 25.86 141 ASN F O 1
ATOM 34716 N N . PHE F 5 142 ? 175.564 182.316 243.175 1.00 17.56 142 PHE F N 1
ATOM 34717 C CA . PHE F 5 142 ? 176.996 182.576 243.050 1.00 17.03 142 PHE F CA 1
ATOM 34718 C C . PHE F 5 142 ? 177.751 181.255 243.158 1.00 16.56 142 PHE F C 1
ATOM 34719 O O . PHE F 5 142 ? 177.935 180.726 244.257 1.00 28.67 142 PHE F O 1
ATOM 34736 N N . ASP F 5 143 ? 178.208 180.729 242.021 1.00 25.54 143 ASP F N 1
ATOM 34737 C CA . ASP F 5 143 ? 178.805 179.397 242.023 1.00 25.83 143 ASP F CA 1
ATOM 34738 C C . ASP F 5 143 ? 180.264 179.398 242.474 1.00 26.85 143 ASP F C 1
ATOM 34739 O O . ASP F 5 143 ? 180.782 178.341 242.848 1.00 35.15 143 ASP F O 1
ATOM 34748 N N . PHE F 5 144 ? 180.938 180.548 242.460 1.00 27.94 144 PHE F N 1
ATOM 34749 C CA . PHE F 5 144 ? 182.320 180.642 242.917 1.00 22.84 144 PHE F CA 1
ATOM 34750 C C . PHE F 5 144 ? 182.554 181.994 243.573 1.00 20.73 144 PHE F C 1
ATOM 34751 O O . PHE F 5 144 ? 182.020 183.009 243.122 1.00 33.62 144 PHE F O 1
ATOM 34768 N N . TRP F 5 145 ? 183.368 181.998 244.629 1.00 19.59 145 TRP F N 1
ATOM 34769 C CA . TRP F 5 145 ? 183.665 183.188 245.412 1.00 17.87 145 TRP F CA 1
ATOM 34770 C C . TRP F 5 145 ? 185.172 183.374 245.534 1.00 21.56 145 TRP F C 1
ATOM 34771 O O . TRP F 5 145 ? 185.930 182.403 245.600 1.00 31.73 145 TRP F O 1
ATOM 34792 N N . GLY F 5 146 ? 185.599 184.641 245.568 1.00 25.13 146 GLY F N 1
ATOM 34793 C CA . GLY F 5 146 ? 186.956 184.968 245.949 1.00 27.25 146 GLY F CA 1
ATOM 34794 C C . GLY F 5 146 ? 187.112 185.033 247.460 1.00 23.64 146 GLY F C 1
ATOM 34795 O O . GLY F 5 146 ? 186.139 184.988 248.208 1.00 28.41 146 GLY F O 1
ATOM 34799 N N . GLN F 5 147 ? 188.366 185.139 247.905 1.00 25.17 147 GLN F N 1
ATOM 34800 C CA . GLN F 5 147 ? 188.630 185.213 249.338 1.00 31.31 147 GLN F CA 1
ATOM 34801 C C . GLN F 5 147 ? 188.314 186.585 249.916 1.00 29.76 147 GLN F C 1
ATOM 34802 O O . GLN F 5 147 ? 188.168 186.709 251.136 1.00 37.98 147 GLN F O 1
ATOM 34816 N N . GLY F 5 148 ? 188.208 187.608 249.079 1.00 28.48 148 GLY F N 1
ATOM 34817 C CA . GLY F 5 148 ? 187.713 188.902 249.491 1.00 33.13 148 GLY F CA 1
ATOM 34818 C C . GLY F 5 148 ? 188.828 189.857 249.887 1.00 33.58 148 GLY F C 1
ATOM 34819 O O . GLY F 5 148 ? 190.007 189.500 249.955 1.00 34.88 148 GLY F O 1
ATOM 34823 N N . THR F 5 149 ? 188.436 191.106 250.138 1.00 32.77 149 THR F N 1
ATOM 34824 C CA . THR F 5 149 ? 189.351 192.143 250.602 1.00 29.72 149 THR F CA 1
ATOM 34825 C C . THR F 5 149 ? 188.678 192.932 251.711 1.00 31.03 149 THR F C 1
ATOM 34826 O O . THR F 5 149 ? 187.506 193.293 251.591 1.00 32.33 149 THR F O 1
ATOM 34837 N N . LEU F 5 150 ? 189.416 193.198 252.784 1.00 37.37 150 LEU F N 1
ATOM 34838 C CA . LEU F 5 150 ? 188.870 193.947 253.907 1.00 37.94 150 LEU F CA 1
ATOM 34839 C C . LEU F 5 150 ? 188.931 195.440 253.614 1.00 34.42 150 LEU F C 1
ATOM 34840 O O . LEU F 5 150 ? 189.973 195.959 253.201 1.00 42.71 150 LEU F O 1
ATOM 34856 N N . VAL F 5 151 ? 187.811 196.125 253.828 1.00 31.69 151 VAL F N 1
ATOM 34857 C CA . VAL F 5 151 ? 187.708 197.571 253.692 1.00 31.79 151 VAL F CA 1
ATOM 34858 C C . VAL F 5 151 ? 187.301 198.098 255.058 1.00 36.34 151 VAL F C 1
ATOM 34859 O O . VAL F 5 151 ? 186.261 197.696 255.598 1.00 38.50 151 VAL F O 1
ATOM 34872 N N . THR F 5 152 ? 188.124 198.982 255.617 1.00 39.43 152 THR F N 1
ATOM 34873 C CA . THR F 5 152 ? 187.897 199.576 256.928 1.00 41.13 152 THR F CA 1
ATOM 34874 C C . THR F 5 152 ? 187.724 201.079 256.761 1.00 39.37 152 THR F C 1
ATOM 34875 O O . THR F 5 152 ? 188.604 201.750 256.210 1.00 44.23 152 THR F O 1
ATOM 34886 N N . VAL F 5 153 ? 186.597 201.599 257.237 1.00 39.31 153 VAL F N 1
ATOM 34887 C CA . VAL F 5 153 ? 186.282 203.022 257.174 1.00 40.97 153 VAL F CA 1
ATOM 34888 C C . VAL F 5 153 ? 186.370 203.555 258.599 1.00 43.63 153 VAL F C 1
ATOM 34889 O O . VAL F 5 153 ? 185.533 203.238 259.448 1.00 46.90 153 VAL F O 1
ATOM 34902 N N . SER F 5 154 ? 187.387 204.371 258.866 1.00 49.62 154 SER F N 1
ATOM 34903 C CA . SER F 5 154 ? 187.590 204.911 260.202 1.00 51.81 154 SER F CA 1
ATOM 34904 C C . SER F 5 154 ? 188.536 206.099 260.124 1.00 51.79 154 SER F C 1
ATOM 34905 O O . SER F 5 154 ? 189.417 206.153 259.262 1.00 50.99 154 SER F O 1
ATOM 34913 N N . SER F 5 155 ? 188.341 207.048 261.041 1.00 56.35 155 SER F N 1
ATOM 34914 C CA . SER F 5 155 ? 189.232 208.196 261.147 1.00 55.22 155 SER F CA 1
ATOM 34915 C C . SER F 5 155 ? 190.546 207.860 261.841 1.00 55.03 155 SER F C 1
ATOM 34916 O O . SER F 5 155 ? 191.505 208.630 261.722 1.00 57.15 155 SER F O 1
ATOM 34924 N N . ALA F 5 156 ? 190.614 206.739 262.557 1.00 61.20 156 ALA F N 1
ATOM 34925 C CA . ALA F 5 156 ? 191.828 206.380 263.275 1.00 61.74 156 ALA F CA 1
ATOM 34926 C C . ALA F 5 156 ? 192.967 206.101 262.303 1.00 62.13 156 ALA F C 1
ATOM 34927 O O . ALA F 5 156 ? 192.759 205.642 261.177 1.00 63.05 156 ALA F O 1
ATOM 34934 N N . SER F 5 157 ? 194.186 206.385 262.753 1.00 69.30 157 SER F N 1
ATOM 34935 C CA . SER F 5 157 ? 195.371 206.238 261.925 1.00 70.19 157 SER F CA 1
ATOM 34936 C C . SER F 5 157 ? 195.950 204.830 262.052 1.00 71.14 157 SER F C 1
ATOM 34937 O O . SER F 5 157 ? 195.575 204.043 262.925 1.00 72.04 157 SER F O 1
ATOM 34945 N N . THR F 5 158 ? 196.883 204.521 261.156 1.00 74.09 158 THR F N 1
ATOM 34946 C CA . THR F 5 158 ? 197.558 203.231 261.159 1.00 74.93 158 THR F CA 1
ATOM 34947 C C . THR F 5 158 ? 198.648 203.199 262.223 1.00 77.36 158 THR F C 1
ATOM 34948 O O . THR F 5 158 ? 199.299 204.210 262.500 1.00 78.97 158 THR F O 1
ATOM 34959 N N . LYS F 5 159 ? 198.839 202.027 262.826 1.00 84.67 159 LYS F N 1
ATOM 34960 C CA . LYS F 5 159 ? 199.909 201.812 263.788 1.00 84.39 159 LYS F CA 1
ATOM 34961 C C . LYS F 5 159 ? 200.294 200.340 263.784 1.00 85.06 159 LYS F C 1
ATOM 34962 O O . LYS F 5 159 ? 199.426 199.467 263.699 1.00 85.72 159 LYS F O 1
ATOM 34981 N N . GLY F 5 160 ? 201.595 200.072 263.882 1.00 91.96 160 GLY F N 1
ATOM 34982 C CA . GLY F 5 160 ? 202.098 198.718 263.860 1.00 91.75 160 GLY F CA 1
ATOM 34983 C C . GLY F 5 160 ? 202.093 198.077 265.236 1.00 92.87 160 GLY F C 1
ATOM 34984 O O . GLY F 5 160 ? 202.018 198.765 266.259 1.00 93.65 160 GLY F O 1
ATOM 34988 N N . PRO F 5 161 ? 202.187 196.750 265.294 1.00 95.97 161 PRO F N 1
ATOM 34989 C CA . PRO F 5 161 ? 202.062 196.054 266.578 1.00 95.97 161 PRO F CA 1
ATOM 34990 C C . PRO F 5 161 ? 203.306 196.191 267.445 1.00 96.86 161 PRO F C 1
ATOM 34991 O O . PRO F 5 161 ? 204.401 196.508 266.977 1.00 96.71 161 PRO F O 1
ATOM 35002 N N . SER F 5 162 ? 203.106 195.938 268.740 1.00 101.07 162 SER F N 1
ATOM 35003 C CA . SER F 5 162 ? 204.181 195.827 269.723 1.00 101.29 162 SER F CA 1
ATOM 35004 C C . SER F 5 162 ? 204.133 194.418 270.300 1.00 101.26 162 SER F C 1
ATOM 35005 O O . SER F 5 162 ? 203.197 194.073 271.030 1.00 100.64 162 SER F O 1
ATOM 35013 N N . VAL F 5 163 ? 205.136 193.609 269.978 1.00 105.65 163 VAL F N 1
ATOM 35014 C CA . VAL F 5 163 ? 205.161 192.203 270.364 1.00 105.95 163 VAL F CA 1
ATOM 35015 C C . VAL F 5 163 ? 205.670 192.078 271.793 1.00 106.15 163 VAL F C 1
ATOM 35016 O O . VAL F 5 163 ? 206.619 192.763 272.195 1.00 105.48 163 VAL F O 1
ATOM 35029 N N . PHE F 5 164 ? 205.026 191.202 272.566 1.00 106.10 164 PHE F N 1
ATOM 35030 C CA . PHE F 5 164 ? 205.429 190.883 273.929 1.00 106.14 164 PHE F CA 1
ATOM 35031 C C . PHE F 5 164 ? 205.365 189.367 274.092 1.00 106.74 164 PHE F C 1
ATOM 35032 O O . PHE F 5 164 ? 204.260 188.798 274.066 1.00 106.70 164 PHE F O 1
ATOM 35049 N N . PRO F 5 165 ? 206.493 188.665 274.253 1.00 111.94 165 PRO F N 1
ATOM 35050 C CA . PRO F 5 165 ? 206.413 187.199 274.368 1.00 111.73 165 PRO F CA 1
ATOM 35051 C C . PRO F 5 165 ? 205.772 186.777 275.682 1.00 111.37 165 PRO F C 1
ATOM 35052 O O . PRO F 5 165 ? 206.026 187.375 276.730 1.00 111.31 165 PRO F O 1
ATOM 35063 N N . LEU F 5 166 ? 204.935 185.741 275.622 1.00 112.17 166 LEU F N 1
ATOM 35064 C CA . LEU F 5 166 ? 204.378 185.123 276.822 1.00 112.71 166 LEU F CA 1
ATOM 35065 C C . LEU F 5 166 ? 205.326 184.032 277.304 1.00 113.41 166 LEU F C 1
ATOM 35066 O O . LEU F 5 166 ? 205.264 182.892 276.833 1.00 112.77 166 LEU F O 1
ATOM 35082 N N . ALA F 5 167 ? 206.204 184.377 278.242 1.00 120.34 167 ALA F N 1
ATOM 35083 C CA . ALA F 5 167 ? 207.213 183.424 278.688 1.00 120.40 167 ALA F CA 1
ATOM 35084 C C . ALA F 5 167 ? 206.581 182.349 279.577 1.00 120.35 167 ALA F C 1
ATOM 35085 O O . ALA F 5 167 ? 205.822 182.678 280.493 1.00 119.38 167 ALA F O 1
ATOM 35092 N N . PRO F 5 168 ? 206.838 181.053 279.369 1.00 123.38 168 PRO F N 1
ATOM 35093 C CA . PRO F 5 168 ? 206.337 180.061 280.328 1.00 122.90 168 PRO F CA 1
ATOM 35094 C C . PRO F 5 168 ? 207.056 180.180 281.664 1.00 123.56 168 PRO F C 1
ATOM 35095 O O . PRO F 5 168 ? 208.238 180.524 281.726 1.00 123.26 168 PRO F O 1
ATOM 35106 N N . SER F 5 169 ? 206.327 179.887 282.738 1.00 126.22 169 SER F N 1
ATOM 35107 C CA . SER F 5 169 ? 206.866 179.986 284.092 1.00 126.31 169 SER F CA 1
ATOM 35108 C C . SER F 5 169 ? 207.385 178.635 284.573 1.00 126.00 169 SER F C 1
ATOM 35109 O O . SER F 5 169 ? 206.644 177.850 285.164 1.00 125.69 169 SER F O 1
ATOM 35117 N N . GLY F 5 176 ? 202.185 166.726 281.971 1.00 124.45 176 GLY F N 1
ATOM 35118 C CA . GLY F 5 176 ? 203.347 167.594 281.954 1.00 124.52 176 GLY F CA 1
ATOM 35119 C C . GLY F 5 176 ? 203.591 168.226 280.597 1.00 125.16 176 GLY F C 1
ATOM 35120 O O . GLY F 5 176 ? 204.577 167.914 279.929 1.00 125.00 176 GLY F O 1
ATOM 35124 N N . THR F 5 177 ? 202.683 169.114 280.195 1.00 126.91 177 THR F N 1
ATOM 35125 C CA . THR F 5 177 ? 202.762 169.834 278.931 1.00 126.70 177 THR F CA 1
ATOM 35126 C C . THR F 5 177 ? 202.842 171.328 279.207 1.00 126.46 177 THR F C 1
ATOM 35127 O O . THR F 5 177 ? 202.079 171.858 280.021 1.00 125.97 177 THR F O 1
ATOM 35138 N N . ALA F 5 178 ? 203.765 172.001 278.526 1.00 125.11 178 ALA F N 1
ATOM 35139 C CA . ALA F 5 178 ? 203.953 173.436 278.651 1.00 124.65 178 ALA F CA 1
ATOM 35140 C C . ALA F 5 178 ? 203.238 174.153 277.513 1.00 124.41 178 ALA F C 1
ATOM 35141 O O . ALA F 5 178 ? 202.940 173.570 276.467 1.00 124.10 178 ALA F O 1
ATOM 35148 N N . ALA F 5 179 ? 202.954 175.432 277.743 1.00 120.82 179 ALA F N 1
ATOM 35149 C CA . ALA F 5 179 ? 202.318 176.303 276.766 1.00 120.40 179 ALA F CA 1
ATOM 35150 C C . ALA F 5 179 ? 203.142 177.572 276.621 1.00 120.23 179 ALA F C 1
ATOM 35151 O O . ALA F 5 179 ? 203.654 178.103 277.612 1.00 120.47 179 ALA F O 1
ATOM 35158 N N . LEU F 5 180 ? 203.277 178.048 275.385 1.00 118.61 180 LEU F N 1
ATOM 35159 C CA . LEU F 5 180 ? 204.000 179.282 275.110 1.00 118.50 180 LEU F CA 1
ATOM 35160 C C . LEU F 5 180 ? 203.196 180.083 274.099 1.00 118.87 180 LEU F C 1
ATOM 35161 O O . LEU F 5 180 ? 202.241 179.581 273.504 1.00 118.74 180 LEU F O 1
ATOM 35177 N N . GLY F 5 181 ? 203.577 181.340 273.919 1.00 115.68 181 GLY F N 1
ATOM 35178 C CA . GLY F 5 181 ? 202.856 182.173 272.980 1.00 114.63 181 GLY F CA 1
ATOM 35179 C C . GLY F 5 181 ? 203.431 183.568 272.895 1.00 114.83 181 GLY F C 1
ATOM 35180 O O . GLY F 5 181 ? 204.393 183.914 273.584 1.00 115.96 181 GLY F O 1
ATOM 35184 N N . CYS F 5 182 ? 202.810 184.362 272.025 1.00 110.91 182 CYS F N 1
ATOM 35185 C CA . CYS F 5 182 ? 203.175 185.750 271.788 1.00 110.15 182 CYS F CA 1
ATOM 35186 C C . CYS F 5 182 ? 201.923 186.614 271.853 1.00 109.00 182 CYS F C 1
ATOM 35187 O O . CYS F 5 182 ? 200.827 186.192 271.466 1.00 109.81 182 CYS F O 1
ATOM 35194 N N . LEU F 5 183 ? 202.110 187.839 272.344 1.00 102.85 183 LEU F N 1
ATOM 35195 C CA . LEU F 5 183 ? 201.036 188.799 272.600 1.00 103.47 183 LEU F CA 1
ATOM 35196 C C . LEU F 5 183 ? 201.208 189.979 271.648 1.00 103.94 183 LEU F C 1
ATOM 35197 O O . LEU F 5 183 ? 202.009 190.883 271.895 1.00 103.71 183 LEU F O 1
ATOM 35213 N N . VAL F 5 184 ? 200.443 189.966 270.556 1.00 100.15 184 VAL F N 1
ATOM 35214 C CA . VAL F 5 184 ? 200.439 191.090 269.624 1.00 98.89 184 VAL F CA 1
ATOM 35215 C C . VAL F 5 184 ? 199.480 192.146 270.154 1.00 98.63 184 VAL F C 1
ATOM 35216 O O . VAL F 5 184 ? 198.308 191.859 270.426 1.00 98.55 184 VAL F O 1
ATOM 35229 N N . LYS F 5 185 ? 199.974 193.376 270.304 1.00 97.63 185 LYS F N 1
ATOM 35230 C CA . LYS F 5 185 ? 199.223 194.438 270.958 1.00 97.60 185 LYS F CA 1
ATOM 35231 C C . LYS F 5 185 ? 199.491 195.766 270.261 1.00 97.23 185 LYS F C 1
ATOM 35232 O O . LYS F 5 185 ? 200.553 195.980 269.670 1.00 97.58 185 LYS F O 1
ATOM 35251 N N . ASP F 5 186 ? 198.502 196.656 270.339 1.00 94.37 186 ASP F N 1
ATOM 35252 C CA . ASP F 5 186 ? 198.596 198.025 269.833 1.00 95.25 186 ASP F CA 1
ATOM 35253 C C . ASP F 5 186 ? 198.880 198.044 268.328 1.00 94.76 186 ASP F C 1
ATOM 35254 O O . ASP F 5 186 ? 199.927 198.494 267.865 1.00 94.72 186 ASP F O 1
ATOM 35263 N N . TYR F 5 187 ? 197.906 197.533 267.576 1.00 89.28 187 TYR F N 1
ATOM 35264 C CA . TYR F 5 187 ? 197.936 197.597 266.122 1.00 88.20 187 TYR F CA 1
ATOM 35265 C C . TYR F 5 187 ? 196.565 198.015 265.612 1.00 87.57 187 TYR F C 1
ATOM 35266 O O . TYR F 5 187 ? 195.539 197.786 266.256 1.00 87.31 187 TYR F O 1
ATOM 35284 N N . PHE F 5 188 ? 196.567 198.644 264.441 1.00 76.72 188 PHE F N 1
ATOM 35285 C CA . PHE F 5 188 ? 195.344 199.058 263.769 1.00 73.80 188 PHE F CA 1
ATOM 35286 C C . PHE F 5 188 ? 195.692 199.373 262.316 1.00 74.05 188 PHE F C 1
ATOM 35287 O O . PHE F 5 188 ? 196.752 199.958 262.061 1.00 75.19 188 PHE F O 1
ATOM 35304 N N . PRO F 5 189 ? 194.851 199.010 261.330 1.00 74.36 189 PRO F N 1
ATOM 35305 C CA . PRO F 5 189 ? 193.613 198.218 261.388 1.00 72.55 189 PRO F CA 1
ATOM 35306 C C . PRO F 5 189 ? 193.911 196.724 261.355 1.00 72.52 189 PRO F C 1
ATOM 35307 O O . PRO F 5 189 ? 195.069 196.320 261.359 1.00 72.97 189 PRO F O 1
ATOM 35318 N N . GLU F 5 190 ? 192.882 195.878 261.321 1.00 76.65 190 GLU F N 1
ATOM 35319 C CA . GLU F 5 190 ? 193.095 194.450 261.162 1.00 76.71 190 GLU F CA 1
ATOM 35320 C C . GLU F 5 190 ? 193.578 194.154 259.743 1.00 76.78 190 GLU F C 1
ATOM 35321 O O . GLU F 5 190 ? 193.399 194.974 258.839 1.00 77.71 190 GLU F O 1
ATOM 35333 N N . PRO F 5 191 ? 194.200 192.981 259.510 1.00 80.06 191 PRO F N 1
ATOM 35334 C CA . PRO F 5 191 ? 194.583 191.899 260.427 1.00 81.44 191 PRO F CA 1
ATOM 35335 C C . PRO F 5 191 ? 196.085 191.810 260.677 1.00 83.56 191 PRO F C 1
ATOM 35336 O O . PRO F 5 191 ? 196.879 192.465 260.005 1.00 83.41 191 PRO F O 1
ATOM 35347 N N . VAL F 5 192 ? 196.481 190.994 261.654 1.00 91.85 192 VAL F N 1
ATOM 35348 C CA . VAL F 5 192 ? 197.867 190.597 261.870 1.00 92.53 192 VAL F CA 1
ATOM 35349 C C . VAL F 5 192 ? 197.940 189.085 261.730 1.00 93.48 192 VAL F C 1
ATOM 35350 O O . VAL F 5 192 ? 197.141 188.351 262.322 1.00 93.40 192 VAL F O 1
ATOM 35363 N N . THR F 5 193 ? 198.900 188.619 260.932 1.00 98.10 193 THR F N 1
ATOM 35364 C CA . THR F 5 193 ? 199.090 187.198 260.677 1.00 98.30 193 THR F CA 1
ATOM 35365 C C . THR F 5 193 ? 200.279 186.695 261.481 1.00 98.61 193 THR F C 1
ATOM 35366 O O . THR F 5 193 ? 201.379 187.251 261.395 1.00 98.46 193 THR F O 1
ATOM 35377 N N . VAL F 5 194 ? 200.047 185.640 262.261 1.00 103.62 194 VAL F N 1
ATOM 35378 C CA . VAL F 5 194 ? 201.042 185.075 263.164 1.00 103.87 194 VAL F CA 1
ATOM 35379 C C . VAL F 5 194 ? 201.378 183.668 262.694 1.00 104.54 194 VAL F C 1
ATOM 35380 O O . VAL F 5 194 ? 200.478 182.844 262.497 1.00 104.38 194 VAL F O 1
ATOM 35393 N N . SER F 5 195 ? 202.669 183.399 262.513 1.00 112.57 195 SER F N 1
ATOM 35394 C CA . SER F 5 195 ? 203.175 182.073 262.188 1.00 113.09 195 SER F CA 1
ATOM 35395 C C . SER F 5 195 ? 204.225 181.688 263.220 1.00 113.32 195 SER F C 1
ATOM 35396 O O . SER F 5 195 ? 204.685 182.519 264.005 1.00 113.19 195 SER F O 1
ATOM 35404 N N . TRP F 5 196 ? 204.599 180.409 263.216 1.00 116.45 196 TRP F N 1
ATOM 35405 C CA . TRP F 5 196 ? 205.551 179.863 264.176 1.00 116.51 196 TRP F CA 1
ATOM 35406 C C . TRP F 5 196 ? 206.668 179.140 263.441 1.00 117.15 196 TRP F C 1
ATOM 35407 O O . TRP F 5 196 ? 206.405 178.249 262.628 1.00 116.94 196 TRP F O 1
ATOM 35428 N N . ASN F 5 197 ? 207.910 179.519 263.747 1.00 119.93 197 ASN F N 1
ATOM 35429 C CA . ASN F 5 197 ? 209.106 178.874 263.205 1.00 120.03 197 ASN F CA 1
ATOM 35430 C C . ASN F 5 197 ? 209.089 178.873 261.676 1.00 119.85 197 ASN F C 1
ATOM 35431 O O . ASN F 5 197 ? 209.412 177.878 261.023 1.00 119.79 197 ASN F O 1
ATOM 35442 N N . SER F 5 198 ? 208.705 180.016 261.106 1.00 118.91 198 SER F N 1
ATOM 35443 C CA . SER F 5 198 ? 208.640 180.196 259.656 1.00 118.80 198 SER F CA 1
ATOM 35444 C C . SER F 5 198 ? 207.693 179.194 259.001 1.00 118.54 198 SER F C 1
ATOM 35445 O O . SER F 5 198 ? 207.953 178.706 257.899 1.00 118.10 198 SER F O 1
ATOM 35453 N N . GLY F 5 199 ? 206.587 178.880 259.676 1.00 119.23 199 GLY F N 1
ATOM 35454 C CA . GLY F 5 199 ? 205.574 177.999 259.137 1.00 119.25 199 GLY F CA 1
ATOM 35455 C C . GLY F 5 199 ? 205.778 176.524 259.410 1.00 119.82 199 GLY F C 1
ATOM 35456 O O . GLY F 5 199 ? 204.912 175.720 259.039 1.00 119.38 199 GLY F O 1
ATOM 35460 N N . ALA F 5 200 ? 206.886 176.136 260.044 1.00 121.19 200 ALA F N 1
ATOM 35461 C CA . ALA F 5 200 ? 207.136 174.728 260.321 1.00 121.08 200 ALA F CA 1
ATOM 35462 C C . ALA F 5 200 ? 206.217 174.164 261.396 1.00 120.82 200 ALA F C 1
ATOM 35463 O O . ALA F 5 200 ? 205.951 172.957 261.391 1.00 120.51 200 ALA F O 1
ATOM 35470 N N . LEU F 5 201 ? 205.725 175.003 262.307 1.00 119.08 201 LEU F N 1
ATOM 35471 C CA . LEU F 5 201 ? 204.895 174.578 263.430 1.00 119.12 201 LEU F CA 1
ATOM 35472 C C . LEU F 5 201 ? 203.448 174.950 263.125 1.00 119.23 201 LEU F C 1
ATOM 35473 O O . LEU F 5 201 ? 203.099 176.135 263.102 1.00 119.32 201 LEU F O 1
ATOM 35489 N N . THR F 5 202 ? 202.615 173.933 262.890 1.00 117.92 202 THR F N 1
ATOM 35490 C CA . THR F 5 202 ? 201.199 174.123 262.589 1.00 117.82 202 THR F CA 1
ATOM 35491 C C . THR F 5 202 ? 200.321 173.346 263.564 1.00 117.64 202 THR F C 1
ATOM 35492 O O . THR F 5 202 ? 199.194 173.759 263.855 1.00 117.46 202 THR F O 1
ATOM 35503 N N . SER F 5 203 ? 200.825 172.224 264.073 1.00 116.87 203 SER F N 1
ATOM 35504 C CA . SER F 5 203 ? 200.058 171.423 265.017 1.00 116.81 203 SER F CA 1
ATOM 35505 C C . SER F 5 203 ? 199.985 172.116 266.372 1.00 116.41 203 SER F C 1
ATOM 35506 O O . SER F 5 203 ? 200.999 172.575 266.906 1.00 116.45 203 SER F O 1
ATOM 35514 N N . GLY F 5 204 ? 198.778 172.190 266.927 1.00 114.54 204 GLY F N 1
ATOM 35515 C CA . GLY F 5 204 ? 198.581 172.734 268.255 1.00 114.51 204 GLY F CA 1
ATOM 35516 C C . GLY F 5 204 ? 198.587 174.242 268.352 1.00 114.79 204 GLY F C 1
ATOM 35517 O O . GLY F 5 204 ? 198.599 174.771 269.469 1.00 114.54 204 GLY F O 1
ATOM 35521 N N . VAL F 5 205 ? 198.576 174.955 267.229 1.00 115.15 205 VAL F N 1
ATOM 35522 C CA . VAL F 5 205 ? 198.589 176.414 267.234 1.00 114.52 205 VAL F CA 1
ATOM 35523 C C . VAL F 5 205 ? 197.166 176.923 267.412 1.00 113.64 205 VAL F C 1
ATOM 35524 O O . VAL F 5 205 ? 196.219 176.368 266.841 1.00 113.94 205 VAL F O 1
ATOM 35537 N N . HIS F 5 206 ? 197.014 177.972 268.218 1.00 107.28 206 HIS F N 1
ATOM 35538 C CA . HIS F 5 206 ? 195.746 178.672 268.382 1.00 107.35 206 HIS F CA 1
ATOM 35539 C C . HIS F 5 206 ? 196.023 180.167 268.368 1.00 107.19 206 HIS F C 1
ATOM 35540 O O . HIS F 5 206 ? 196.661 180.690 269.287 1.00 108.10 206 HIS F O 1
ATOM 35554 N N . THR F 5 207 ? 195.564 180.843 267.315 1.00 101.79 207 THR F N 1
ATOM 35555 C CA . THR F 5 207 ? 195.641 182.294 267.188 1.00 101.31 207 THR F CA 1
ATOM 35556 C C . THR F 5 207 ? 194.253 182.856 267.451 1.00 100.36 207 THR F C 1
ATOM 35557 O O . THR F 5 207 ? 193.300 182.512 266.743 1.00 101.01 207 THR F O 1
ATOM 35568 N N . PHE F 5 208 ? 194.137 183.711 268.459 1.00 97.21 208 PHE F N 1
ATOM 35569 C CA . PHE F 5 208 ? 192.809 184.080 268.915 1.00 96.97 208 PHE F CA 1
ATOM 35570 C C . PHE F 5 208 ? 192.220 185.225 268.088 1.00 97.65 208 PHE F C 1
ATOM 35571 O O . PHE F 5 208 ? 192.952 185.948 267.407 1.00 97.27 208 PHE F O 1
ATOM 35588 N N . PRO F 5 209 ? 190.895 185.403 268.123 1.00 95.81 209 PRO F N 1
ATOM 35589 C CA . PRO F 5 209 ? 190.299 186.577 267.474 1.00 94.32 209 PRO F CA 1
ATOM 35590 C C . PRO F 5 209 ? 190.792 187.870 268.108 1.00 94.43 209 PRO F C 1
ATOM 35591 O O . PRO F 5 209 ? 191.025 187.942 269.316 1.00 93.92 209 PRO F O 1
ATOM 35602 N N . ALA F 5 210 ? 190.940 188.901 267.280 1.00 91.98 210 ALA F N 1
ATOM 35603 C CA . ALA F 5 210 ? 191.340 190.205 267.786 1.00 90.79 210 ALA F CA 1
ATOM 35604 C C . ALA F 5 210 ? 190.237 190.800 268.653 1.00 90.36 210 ALA F C 1
ATOM 35605 O O . ALA F 5 210 ? 189.050 190.518 268.468 1.00 90.80 210 ALA F O 1
ATOM 35612 N N . VAL F 5 211 ? 190.645 191.629 269.612 1.00 92.31 211 VAL F N 1
ATOM 35613 C CA . VAL F 5 211 ? 189.740 192.266 270.564 1.00 92.24 211 VAL F CA 1
ATOM 35614 C C . VAL F 5 211 ? 189.987 193.767 270.539 1.00 91.93 211 VAL F C 1
ATOM 35615 O O . VAL F 5 211 ? 191.137 194.218 270.596 1.00 91.85 211 VAL F O 1
ATOM 35628 N N . LEU F 5 212 ? 188.906 194.537 270.462 1.00 90.54 212 LEU F N 1
ATOM 35629 C CA . LEU F 5 212 ? 188.985 195.992 270.418 1.00 90.84 212 LEU F CA 1
ATOM 35630 C C . LEU F 5 212 ? 189.045 196.535 271.841 1.00 91.11 212 LEU F C 1
ATOM 35631 O O . LEU F 5 212 ? 188.148 196.273 272.650 1.00 90.95 212 LEU F O 1
ATOM 35647 N N . GLN F 5 213 ? 190.097 197.292 272.142 1.00 93.33 213 GLN F N 1
ATOM 35648 C CA . GLN F 5 213 ? 190.250 197.908 273.450 1.00 94.00 213 GLN F CA 1
ATOM 35649 C C . GLN F 5 213 ? 189.435 199.197 273.535 1.00 94.23 213 GLN F C 1
ATOM 35650 O O . GLN F 5 213 ? 188.911 199.705 272.539 1.00 93.05 213 GLN F O 1
ATOM 35664 N N . SER F 5 214 ? 189.332 199.730 274.755 1.00 97.88 214 SER F N 1
ATOM 35665 C CA . SER F 5 214 ? 188.756 201.059 274.933 1.00 97.95 214 SER F CA 1
ATOM 35666 C C . SER F 5 214 ? 189.616 202.125 274.268 1.00 97.05 214 SER F C 1
ATOM 35667 O O . SER F 5 214 ? 189.103 203.178 273.873 1.00 95.96 214 SER F O 1
ATOM 35675 N N . SER F 5 215 ? 190.920 201.871 274.134 1.00 94.88 215 SER F N 1
ATOM 35676 C CA . SER F 5 215 ? 191.801 202.758 273.386 1.00 95.02 215 SER F CA 1
ATOM 35677 C C . SER F 5 215 ? 191.532 202.734 271.885 1.00 95.15 215 SER F C 1
ATOM 35678 O O . SER F 5 215 ? 192.073 203.582 271.167 1.00 93.38 215 SER F O 1
ATOM 35686 N N . GLY F 5 216 ? 190.721 201.795 271.394 1.00 95.00 216 GLY F N 1
ATOM 35687 C CA . GLY F 5 216 ? 190.435 201.685 269.981 1.00 93.34 216 GLY F CA 1
ATOM 35688 C C . GLY F 5 216 ? 191.431 200.868 269.189 1.00 93.33 216 GLY F C 1
ATOM 35689 O O . GLY F 5 216 ? 191.420 200.946 267.954 1.00 93.66 216 GLY F O 1
ATOM 35693 N N . LEU F 5 217 ? 192.285 200.093 269.854 1.00 89.96 217 LEU F N 1
ATOM 35694 C CA . LEU F 5 217 ? 193.333 199.320 269.206 1.00 90.20 217 LEU F CA 1
ATOM 35695 C C . LEU F 5 217 ? 193.107 197.826 269.399 1.00 89.91 217 LEU F C 1
ATOM 35696 O O . LEU F 5 217 ? 192.569 197.383 270.417 1.00 89.78 217 LEU F O 1
ATOM 35712 N N . TYR F 5 218 ? 193.532 197.055 268.404 1.00 87.55 218 TYR F N 1
ATOM 35713 C CA . TYR F 5 218 ? 193.318 195.617 268.376 1.00 87.91 218 TYR F CA 1
ATOM 35714 C C . TYR F 5 218 ? 194.513 194.878 268.969 1.00 87.85 218 TYR F C 1
ATOM 35715 O O . TYR F 5 218 ? 195.655 195.340 268.917 1.00 87.31 218 TYR F O 1
ATOM 35733 N N . SER F 5 219 ? 194.228 193.711 269.543 1.00 94.90 219 SER F N 1
ATOM 35734 C CA . SER F 5 219 ? 195.246 192.856 270.132 1.00 94.70 219 SER F CA 1
ATOM 35735 C C . SER F 5 219 ? 194.782 191.411 270.072 1.00 94.73 219 SER F C 1
ATOM 35736 O O . SER F 5 219 ? 193.583 191.125 270.125 1.00 94.55 219 SER F O 1
ATOM 35744 N N . LEU F 5 220 ? 195.747 190.502 269.965 1.00 97.13 220 LEU F N 1
ATOM 35745 C CA . LEU F 5 220 ? 195.459 189.078 269.983 1.00 97.93 220 LEU F CA 1
ATOM 35746 C C . LEU F 5 220 ? 196.664 188.341 270.549 1.00 98.47 220 LEU F C 1
ATOM 35747 O O . LEU F 5 220 ? 197.776 188.871 270.603 1.00 98.50 220 LEU F O 1
ATOM 35763 N N . SER F 5 221 ? 196.418 187.105 270.977 1.00 102.82 221 SER F N 1
ATOM 35764 C CA . SER F 5 221 ? 197.450 186.213 271.480 1.00 102.86 221 SER F CA 1
ATOM 35765 C C . SER F 5 221 ? 197.486 184.964 270.616 1.00 102.92 221 SER F C 1
ATOM 35766 O O . SER F 5 221 ? 196.444 184.386 270.294 1.00 103.48 221 SER F O 1
ATOM 35774 N N . SER F 5 222 ? 198.697 184.556 270.238 1.00 105.27 222 SER F N 1
ATOM 35775 C CA . SER F 5 222 ? 198.913 183.334 269.473 1.00 105.60 222 SER F CA 1
ATOM 35776 C C . SER F 5 222 ? 199.751 182.388 270.313 1.00 107.17 222 SER F C 1
ATOM 35777 O O . SER F 5 222 ? 200.875 182.729 270.689 1.00 108.06 222 SER F O 1
ATOM 35785 N N . VAL F 5 223 ? 199.213 181.199 270.590 1.00 110.57 223 VAL F N 1
ATOM 35786 C CA . VAL F 5 223 ? 199.812 180.269 271.537 1.00 110.83 223 VAL F CA 1
ATOM 35787 C C . VAL F 5 223 ? 199.948 178.894 270.899 1.00 111.40 223 VAL F C 1
ATOM 35788 O O . VAL F 5 223 ? 199.310 178.574 269.893 1.00 111.44 223 VAL F O 1
ATOM 35801 N N . VAL F 5 224 ? 200.811 178.084 271.505 1.00 117.44 224 VAL F N 1
ATOM 35802 C CA . VAL F 5 224 ? 201.009 176.694 271.118 1.00 117.85 224 VAL F CA 1
ATOM 35803 C C . VAL F 5 224 ? 201.398 175.907 272.363 1.00 118.16 224 VAL F C 1
ATOM 35804 O O . VAL F 5 224 ? 202.155 176.396 273.212 1.00 118.30 224 VAL F O 1
ATOM 35817 N N . THR F 5 225 ? 200.873 174.688 272.467 1.00 120.06 225 THR F N 1
ATOM 35818 C CA . THR F 5 225 ? 201.183 173.773 273.556 1.00 120.14 225 THR F CA 1
ATOM 35819 C C . THR F 5 225 ? 202.117 172.680 273.055 1.00 120.26 225 THR F C 1
ATOM 35820 O O . THR F 5 225 ? 201.862 172.056 272.020 1.00 119.48 225 THR F O 1
ATOM 35831 N N . VAL F 5 226 ? 203.198 172.461 273.796 1.00 123.97 226 VAL F N 1
ATOM 35832 C CA . VAL F 5 226 ? 204.214 171.465 273.458 1.00 124.03 226 VAL F CA 1
ATOM 35833 C C . VAL F 5 226 ? 204.566 170.687 274.716 1.00 124.08 226 VAL F C 1
ATOM 35834 O O . VAL F 5 226 ? 204.153 171.059 275.823 1.00 123.55 226 VAL F O 1
ATOM 35847 N N . PRO F 5 227 ? 205.276 169.565 274.575 1.00 127.17 227 PRO F N 1
ATOM 35848 C CA . PRO F 5 227 ? 205.789 168.890 275.775 1.00 127.16 227 PRO F CA 1
ATOM 35849 C C . PRO F 5 227 ? 206.755 169.789 276.533 1.00 127.17 227 PRO F C 1
ATOM 35850 O O . PRO F 5 227 ? 207.532 170.539 275.936 1.00 126.89 227 PRO F O 1
ATOM 35861 N N . SER F 5 228 ? 206.698 169.711 277.864 1.00 127.43 228 SER F N 1
ATOM 35862 C CA . SER F 5 228 ? 207.562 170.547 278.691 1.00 127.45 228 SER F CA 1
ATOM 35863 C C . SER F 5 228 ? 209.032 170.189 278.513 1.00 127.46 228 SER F C 1
ATOM 35864 O O . SER F 5 228 ? 209.906 171.043 278.701 1.00 126.86 228 SER F O 1
ATOM 35872 N N . SER F 5 229 ? 209.326 168.937 278.153 1.00 127.71 229 SER F N 1
ATOM 35873 C CA . SER F 5 229 ? 210.709 168.522 277.947 1.00 127.48 229 SER F CA 1
ATOM 35874 C C . SER F 5 229 ? 211.369 169.244 276.779 1.00 127.82 229 SER F C 1
ATOM 35875 O O . SER F 5 229 ? 212.598 169.370 276.762 1.00 127.38 229 SER F O 1
ATOM 35883 N N . SER F 5 230 ? 210.589 169.721 275.810 1.00 127.16 230 SER F N 1
ATOM 35884 C CA . SER F 5 230 ? 211.132 170.349 274.611 1.00 126.69 230 SER F CA 1
ATOM 35885 C C . SER F 5 230 ? 211.403 171.840 274.777 1.00 126.52 230 SER F C 1
ATOM 35886 O O . SER F 5 230 ? 211.869 172.471 273.821 1.00 126.41 230 SER F O 1
ATOM 35894 N N . LEU F 5 231 ? 211.122 172.422 275.947 1.00 126.27 231 LEU F N 1
ATOM 35895 C CA . LEU F 5 231 ? 211.346 173.853 276.133 1.00 126.59 231 LEU F CA 1
ATOM 35896 C C . LEU F 5 231 ? 212.818 174.221 276.003 1.00 126.52 231 LEU F C 1
ATOM 35897 O O . LEU F 5 231 ? 213.150 175.210 275.339 1.00 126.27 231 LEU F O 1
ATOM 35913 N N . GLY F 5 232 ? 213.712 173.444 276.619 1.00 126.42 232 GLY F N 1
ATOM 35914 C CA . GLY F 5 232 ? 215.120 173.800 276.612 1.00 126.53 232 GLY F CA 1
ATOM 35915 C C . GLY F 5 232 ? 215.861 173.397 275.356 1.00 126.70 232 GLY F C 1
ATOM 35916 O O . GLY F 5 232 ? 216.905 173.977 275.043 1.00 126.46 232 GLY F O 1
ATOM 35920 N N . THR F 5 233 ? 215.339 172.418 274.616 1.00 126.18 233 THR F N 1
ATOM 35921 C CA . THR F 5 233 ? 216.036 171.855 273.465 1.00 126.05 233 THR F CA 1
ATOM 35922 C C . THR F 5 233 ? 215.584 172.434 272.132 1.00 125.59 233 THR F C 1
ATOM 35923 O O . THR F 5 233 ? 216.414 172.582 271.228 1.00 124.96 233 THR F O 1
ATOM 35934 N N . GLN F 5 234 ? 214.304 172.770 271.989 1.00 124.84 234 GLN F N 1
ATOM 35935 C CA . GLN F 5 234 ? 213.739 173.243 270.732 1.00 124.70 234 GLN F CA 1
ATOM 35936 C C . GLN F 5 234 ? 213.478 174.741 270.814 1.00 124.37 234 GLN F C 1
ATOM 35937 O O . GLN F 5 234 ? 213.037 175.251 271.849 1.00 123.95 234 GLN F O 1
ATOM 35951 N N . THR F 5 235 ? 213.754 175.437 269.714 1.00 123.71 235 THR F N 1
ATOM 35952 C CA . THR F 5 235 ? 213.527 176.871 269.614 1.00 124.07 235 THR F CA 1
ATOM 35953 C C . THR F 5 235 ? 212.131 177.139 269.067 1.00 123.86 235 THR F C 1
ATOM 35954 O O . THR F 5 235 ? 211.685 176.483 268.120 1.00 123.49 235 THR F O 1
ATOM 35965 N N . TYR F 5 236 ? 211.445 178.108 269.673 1.00 122.47 236 TYR F N 1
ATOM 35966 C CA . TYR F 5 236 ? 210.095 178.500 269.284 1.00 122.27 236 TYR F CA 1
ATOM 35967 C C . TYR F 5 236 ? 210.079 180.004 269.050 1.00 121.68 236 TYR F C 1
ATOM 35968 O O . TYR F 5 236 ? 210.320 180.782 269.979 1.00 121.16 236 TYR F O 1
ATOM 35986 N N . ILE F 5 237 ? 209.794 180.405 267.810 1.00 119.15 237 ILE F N 1
ATOM 35987 C CA . ILE F 5 237 ? 209.842 181.799 267.380 1.00 119.12 237 ILE F CA 1
ATOM 35988 C C . ILE F 5 237 ? 208.500 182.150 266.754 1.00 119.04 237 ILE F C 1
ATOM 35989 O O . ILE F 5 237 ? 207.987 181.394 265.921 1.00 118.20 237 ILE F O 1
ATOM 36005 N N . CYS F 5 238 ? 207.938 183.292 267.150 1.00 116.66 238 CYS F N 1
ATOM 36006 C CA . CYS F 5 238 ? 206.693 183.796 266.586 1.00 115.85 238 CYS F CA 1
ATOM 36007 C C . CYS F 5 238 ? 206.990 184.909 265.588 1.00 115.40 238 CYS F C 1
ATOM 36008 O O . CYS F 5 238 ? 207.704 185.867 265.898 1.00 115.54 238 CYS F O 1
ATOM 36015 N N . ASN F 5 239 ? 206.450 184.763 264.380 1.00 112.01 239 ASN F N 1
ATOM 36016 C CA . ASN F 5 239 ? 206.598 185.740 263.306 1.00 111.81 239 ASN F CA 1
ATOM 36017 C C . ASN F 5 239 ? 205.258 186.443 263.132 1.00 111.32 239 ASN F C 1
ATOM 36018 O O . ASN F 5 239 ? 204.283 185.824 262.692 1.00 112.15 239 ASN F O 1
ATOM 36029 N N . VAL F 5 240 ? 205.215 187.727 263.484 1.00 102.39 240 VAL F N 1
ATOM 36030 C CA . VAL F 5 240 ? 204.023 188.558 263.350 1.00 102.09 240 VAL F CA 1
ATOM 36031 C C . VAL F 5 240 ? 204.209 189.461 262.140 1.00 101.64 240 VAL F C 1
ATOM 36032 O O . VAL F 5 240 ? 205.257 190.102 261.991 1.00 101.65 240 VAL F O 1
ATOM 36045 N N . ASN F 5 241 ? 203.197 189.509 261.274 1.00 96.11 241 ASN F N 1
ATOM 36046 C CA . ASN F 5 241 ? 203.236 190.299 260.050 1.00 95.90 241 ASN F CA 1
ATOM 36047 C C . ASN F 5 241 ? 201.983 191.163 260.028 1.00 95.67 241 ASN F C 1
ATOM 36048 O O . ASN F 5 241 ? 200.866 190.645 260.147 1.00 96.07 241 ASN F O 1
ATOM 36059 N N . HIS F 5 242 ? 202.175 192.474 259.878 1.00 90.43 242 HIS F N 1
ATOM 36060 C CA . HIS F 5 242 ? 201.105 193.473 259.825 1.00 89.67 242 HIS F CA 1
ATOM 36061 C C . HIS F 5 242 ? 201.208 194.189 258.482 1.00 89.51 242 HIS F C 1
ATOM 36062 O O . HIS F 5 242 ? 201.918 195.186 258.342 1.00 90.40 242 HIS F O 1
ATOM 36076 N N . LYS F 5 243 ? 200.493 193.665 257.491 1.00 90.47 243 LYS F N 1
ATOM 36077 C CA . LYS F 5 243 ? 200.523 194.248 256.150 1.00 90.41 243 LYS F CA 1
ATOM 36078 C C . LYS F 5 243 ? 200.072 195.704 256.079 1.00 90.81 243 LYS F C 1
ATOM 36079 O O . LYS F 5 243 ? 200.672 196.458 255.294 1.00 90.89 243 LYS F O 1
ATOM 36098 N N . PRO F 5 244 ? 199.025 196.164 256.811 1.00 87.15 244 PRO F N 1
ATOM 36099 C CA . PRO F 5 244 ? 198.621 197.577 256.703 1.00 85.57 244 PRO F CA 1
ATOM 36100 C C . PRO F 5 244 ? 199.735 198.574 256.994 1.00 86.14 244 PRO F C 1
ATOM 36101 O O . PRO F 5 244 ? 199.769 199.652 256.392 1.00 85.60 244 PRO F O 1
ATOM 36112 N N . SER F 5 245 ? 200.643 198.227 257.907 1.00 90.45 245 SER F N 1
ATOM 36113 C CA . SER F 5 245 ? 201.781 199.069 258.258 1.00 89.69 245 SER F CA 1
ATOM 36114 C C . SER F 5 245 ? 203.107 198.531 257.728 1.00 90.11 245 SER F C 1
ATOM 36115 O O . SER F 5 245 ? 204.135 199.200 257.877 1.00 89.76 245 SER F O 1
ATOM 36123 N N . ASN F 5 246 ? 203.112 197.348 257.114 1.00 94.77 246 ASN F N 1
ATOM 36124 C CA . ASN F 5 246 ? 204.326 196.730 256.580 1.00 94.95 246 ASN F CA 1
ATOM 36125 C C . ASN F 5 246 ? 205.355 196.509 257.692 1.00 94.62 246 ASN F C 1
ATOM 36126 O O . ASN F 5 246 ? 206.480 197.008 257.659 1.00 94.32 246 ASN F O 1
ATOM 36137 N N . THR F 5 247 ? 204.922 195.732 258.684 1.00 96.32 247 THR F N 1
ATOM 36138 C CA . THR F 5 247 ? 205.734 195.373 259.841 1.00 96.88 247 THR F CA 1
ATOM 36139 C C . THR F 5 247 ? 205.899 193.862 259.862 1.00 96.93 247 THR F C 1
ATOM 36140 O O . THR F 5 247 ? 204.938 193.130 259.607 1.00 97.29 247 THR F O 1
ATOM 36151 N N . LYS F 5 248 ? 207.117 193.400 260.157 1.00 100.12 248 LYS F N 1
ATOM 36152 C CA . LYS F 5 248 ? 207.467 191.979 260.108 1.00 99.92 248 LYS F CA 1
ATOM 36153 C C . LYS F 5 248 ? 208.288 191.598 261.343 1.00 100.19 248 LYS F C 1
ATOM 36154 O O . LYS F 5 248 ? 209.330 190.952 261.250 1.00 100.76 248 LYS F O 1
ATOM 36173 N N . VAL F 5 249 ? 207.810 192.002 262.517 1.00 103.95 249 VAL F N 1
ATOM 36174 C CA . VAL F 5 249 ? 208.531 191.745 263.761 1.00 104.95 249 VAL F CA 1
ATOM 36175 C C . VAL F 5 249 ? 208.462 190.253 264.069 1.00 105.32 249 VAL F C 1
ATOM 36176 O O . VAL F 5 249 ? 207.372 189.678 264.162 1.00 104.91 249 VAL F O 1
ATOM 36189 N N . ASP F 5 250 ? 209.630 189.627 264.229 1.00 110.61 250 ASP F N 1
ATOM 36190 C CA . ASP F 5 250 ? 209.758 188.231 264.643 1.00 110.92 250 ASP F CA 1
ATOM 36191 C C . ASP F 5 250 ? 210.451 188.208 265.999 1.00 110.80 250 ASP F C 1
ATOM 36192 O O . ASP F 5 250 ? 211.510 188.824 266.166 1.00 110.79 250 ASP F O 1
ATOM 36201 N N . LYS F 5 251 ? 209.856 187.503 266.961 1.00 113.34 251 LYS F N 1
ATOM 36202 C CA . LYS F 5 251 ? 210.358 187.428 268.327 1.00 114.12 251 LYS F CA 1
ATOM 36203 C C . LYS F 5 251 ? 210.545 185.977 268.749 1.00 114.76 251 LYS F C 1
ATOM 36204 O O . LYS F 5 251 ? 209.648 185.146 268.574 1.00 114.21 251 LYS F O 1
ATOM 36223 N N . LYS F 5 252 ? 211.708 185.686 269.325 1.00 119.59 252 LYS F N 1
ATOM 36224 C CA . LYS F 5 252 ? 211.995 184.373 269.884 1.00 119.49 252 LYS F CA 1
ATOM 36225 C C . LYS F 5 252 ? 211.425 184.275 271.293 1.00 119.43 252 LYS F C 1
ATOM 36226 O O . LYS F 5 252 ? 211.473 185.239 272.063 1.00 118.98 252 LYS F O 1
ATOM 36245 N N . VAL F 5 253 ? 210.886 183.103 271.622 1.00 119.53 253 VAL F N 1
ATOM 36246 C CA . VAL F 5 253 ? 210.242 182.843 272.906 1.00 119.75 253 VAL F CA 1
ATOM 36247 C C . VAL F 5 253 ? 211.061 181.787 273.634 1.00 119.48 253 VAL F C 1
ATOM 36248 O O . VAL F 5 253 ? 211.281 180.691 273.104 1.00 118.98 253 VAL F O 1
ATOM 36261 N N . GLU F 5 254 ? 211.511 182.115 274.837 1.00 121.03 254 GLU F N 1
ATOM 36262 C CA . GLU F 5 254 ? 212.217 181.184 275.702 1.00 121.17 254 GLU F CA 1
ATOM 36263 C C . GLU F 5 254 ? 211.932 181.559 277.148 1.00 121.65 254 GLU F C 1
ATOM 36264 O O . GLU F 5 254 ? 211.656 182.727 277.446 1.00 120.72 254 GLU F O 1
ATOM 36276 N N . PRO F 5 255 ? 211.992 180.588 278.079 1.00 123.39 255 PRO F N 1
ATOM 36277 C CA . PRO F 5 255 ? 211.767 180.973 279.477 1.00 122.67 255 PRO F CA 1
ATOM 36278 C C . PRO F 5 255 ? 212.901 181.825 280.037 1.00 122.07 255 PRO F C 1
ATOM 36279 O O . PRO F 5 255 ? 214.061 181.448 279.870 1.00 121.63 255 PRO F O 1
ATOM 36290 N N . SER G 6 20 ? 162.128 193.719 250.442 1.00 44.80 20 SER G N 1
ATOM 36291 C CA . SER G 6 20 ? 162.074 193.200 251.838 1.00 43.25 20 SER G CA 1
ATOM 36292 C C . SER G 6 20 ? 161.370 191.848 251.895 1.00 43.42 20 SER G C 1
ATOM 36293 O O . SER G 6 20 ? 160.355 191.700 252.575 1.00 44.93 20 SER G O 1
ATOM 36301 N N . TYR G 6 21 ? 161.910 190.860 251.177 1.00 31.93 21 TYR G N 1
ATOM 36302 C CA . TYR G 6 21 ? 161.327 189.522 251.220 1.00 33.88 21 TYR G CA 1
ATOM 36303 C C . TYR G 6 21 ? 161.635 188.839 252.547 1.00 35.92 21 TYR G C 1
ATOM 36304 O O . TYR G 6 21 ? 160.845 188.025 253.039 1.00 45.76 21 TYR G O 1
ATOM 36322 N N . GLU G 6 22 ? 162.785 189.162 253.142 1.00 37.37 22 GLU G N 1
ATOM 36323 C CA . GLU G 6 22 ? 163.109 188.778 254.514 1.00 37.51 22 GLU G CA 1
ATOM 36324 C C . GLU G 6 22 ? 163.120 187.271 254.746 1.00 36.34 22 GLU G C 1
ATOM 36325 O O . GLU G 6 22 ? 162.268 186.746 255.470 1.00 46.80 22 GLU G O 1
ATOM 36337 N N . LEU G 6 23 ? 164.065 186.566 254.131 1.00 30.07 23 LEU G N 1
ATOM 36338 C CA . LEU G 6 23 ? 164.354 185.180 254.474 1.00 28.64 23 LEU G CA 1
ATOM 36339 C C . LEU G 6 23 ? 164.722 185.103 255.949 1.00 23.41 23 LEU G C 1
ATOM 36340 O O . LEU G 6 23 ? 165.535 185.900 256.429 1.00 33.41 23 LEU G O 1
ATOM 36356 N N . THR G 6 24 ? 164.133 184.142 256.659 1.00 27.64 24 THR G N 1
ATOM 36357 C CA . THR G 6 24 ? 164.339 183.972 258.093 1.00 27.88 24 THR G CA 1
ATOM 36358 C C . THR G 6 24 ? 165.018 182.632 258.344 1.00 25.53 24 THR G C 1
ATOM 36359 O O . THR G 6 24 ? 164.545 181.595 257.867 1.00 33.57 24 THR G O 1
ATOM 36370 N N . GLN G 6 25 ? 166.114 182.658 259.103 1.00 27.27 25 GLN G N 1
ATOM 36371 C CA . GLN G 6 25 ? 166.917 181.488 259.421 1.00 21.94 25 GLN G CA 1
ATOM 36372 C C . GLN G 6 25 ? 167.130 181.424 260.929 1.00 30.86 25 GLN G C 1
ATOM 36373 O O . GLN G 6 25 ? 167.106 182.468 261.592 1.00 35.98 25 GLN G O 1
ATOM 36387 N N . PRO G 6 26 ? 167.343 180.241 261.508 1.00 31.46 26 PRO G N 1
ATOM 36388 C CA . PRO G 6 26 ? 167.676 180.180 262.934 1.00 30.83 26 PRO G CA 1
ATOM 36389 C C . PRO G 6 26 ? 169.140 180.519 263.152 1.00 32.69 26 PRO G C 1
ATOM 36390 O O . PRO G 6 26 ? 169.996 180.079 262.371 1.00 34.68 26 PRO G O 1
ATOM 36401 N N . PRO G 6 27 ? 169.482 181.303 264.186 1.00 38.73 27 PRO G N 1
ATOM 36402 C CA . PRO G 6 27 ? 170.897 181.681 264.351 1.00 36.61 27 PRO G CA 1
ATOM 36403 C C . PRO G 6 27 ? 171.828 180.508 264.608 1.00 35.50 27 PRO G C 1
ATOM 36404 O O . PRO G 6 27 ? 172.994 180.559 264.198 1.00 36.85 27 PRO G O 1
ATOM 36415 N N . SER G 6 28 ? 171.353 179.453 265.273 1.00 41.44 28 SER G N 1
ATOM 36416 C CA . SER G 6 28 ? 172.218 178.357 265.691 1.00 35.90 28 SER G CA 1
ATOM 36417 C C . SER G 6 28 ? 171.477 177.032 265.591 1.00 39.11 28 SER G C 1
ATOM 36418 O O . SER G 6 28 ? 170.285 176.951 265.896 1.00 43.09 28 SER G O 1
ATOM 36426 N N . VAL G 6 29 ? 172.200 176.001 265.156 1.00 39.76 29 VAL G N 1
ATOM 36427 C CA . VAL G 6 29 ? 171.722 174.622 265.144 1.00 36.82 29 VAL G CA 1
ATOM 36428 C C . VAL G 6 29 ? 172.825 173.755 265.735 1.00 39.10 29 VAL G C 1
ATOM 36429 O O . VAL G 6 29 ? 173.977 173.830 265.292 1.00 41.36 29 VAL G O 1
ATOM 36442 N N . SER G 6 30 ? 172.473 172.936 266.725 1.00 44.47 30 SER G N 1
ATOM 36443 C CA . SER G 6 30 ? 173.420 172.092 267.445 1.00 44.25 30 SER G CA 1
ATOM 36444 C C . SER G 6 30 ? 173.010 170.633 267.304 1.00 47.38 30 SER G C 1
ATOM 36445 O O . SER G 6 30 ? 171.829 170.300 267.449 1.00 46.91 30 SER G O 1
ATOM 36453 N N . VAL G 6 31 ? 173.986 169.770 267.025 1.00 47.55 31 VAL G N 1
ATOM 36454 C CA . VAL G 6 31 ? 173.750 168.346 266.822 1.00 48.88 31 VAL G CA 1
ATOM 36455 C C . VAL G 6 31 ? 174.998 167.574 267.225 1.00 50.53 31 VAL G C 1
ATOM 36456 O O . VAL G 6 31 ? 176.122 168.073 267.117 1.00 51.15 31 VAL G O 1
ATOM 36469 N N . ALA G 6 32 ? 174.793 166.337 267.684 1.00 51.81 32 ALA G N 1
ATOM 36470 C CA . ALA G 6 32 ? 175.905 165.482 268.062 1.00 50.74 32 ALA G CA 1
ATOM 36471 C C . ALA G 6 32 ? 176.552 164.863 266.822 1.00 49.21 32 ALA G C 1
ATOM 36472 O O . ALA G 6 32 ? 175.941 164.832 265.751 1.00 53.62 32 ALA G O 1
ATOM 36479 N N . PRO G 6 33 ? 177.793 164.377 266.931 1.00 47.15 33 PRO G N 1
ATOM 36480 C CA . PRO G 6 33 ? 178.404 163.686 265.788 1.00 47.68 33 PRO G CA 1
ATOM 36481 C C . PRO G 6 33 ? 177.601 162.457 265.386 1.00 50.53 33 PRO G C 1
ATOM 36482 O O . PRO G 6 33 ? 177.078 161.728 266.232 1.00 52.13 33 PRO G O 1
ATOM 36493 N N . GLY G 6 34 ? 177.505 162.237 264.076 1.00 46.64 34 GLY G N 1
ATOM 36494 C CA . GLY G 6 34 ? 176.775 161.113 263.536 1.00 43.94 34 GLY G CA 1
ATOM 36495 C C . GLY G 6 34 ? 175.289 161.336 263.368 1.00 46.31 34 GLY G C 1
ATOM 36496 O O . GLY G 6 34 ? 174.641 160.551 262.664 1.00 49.30 34 GLY G O 1
ATOM 36500 N N . GLN G 6 35 ? 174.727 162.374 263.981 1.00 44.14 35 GLN G N 1
ATOM 36501 C CA . GLN G 6 35 ? 173.315 162.692 263.845 1.00 46.58 35 GLN G CA 1
ATOM 36502 C C . GLN G 6 35 ? 173.129 163.604 262.632 1.00 50.09 35 GLN G C 1
ATOM 36503 O O . GLN G 6 35 ? 174.079 163.903 261.904 1.00 47.85 35 GLN G O 1
ATOM 36517 N N . THR G 6 36 ? 171.896 164.055 262.408 1.00 44.50 36 THR G N 1
ATOM 36518 C CA . THR G 6 36 ? 171.525 164.825 261.229 1.00 43.50 36 THR G CA 1
ATOM 36519 C C . THR G 6 36 ? 171.086 166.220 261.649 1.00 46.11 36 THR G C 1
ATOM 36520 O O . THR G 6 36 ? 170.236 166.368 262.534 1.00 44.61 36 THR G O 1
ATOM 36531 N N . ALA G 6 37 ? 171.663 167.234 261.008 1.00 44.60 37 ALA G N 1
ATOM 36532 C CA . ALA G 6 37 ? 171.326 168.629 261.250 1.00 40.67 37 ALA G CA 1
ATOM 36533 C C . ALA G 6 37 ? 170.377 169.123 260.169 1.00 38.73 37 ALA G C 1
ATOM 36534 O O . ALA G 6 37 ? 170.561 168.822 258.985 1.00 38.91 37 ALA G O 1
ATOM 36541 N N . ARG G 6 38 ? 169.370 169.890 260.583 1.00 37.37 38 ARG G N 1
ATOM 36542 C CA . ARG G 6 38 ? 168.361 170.446 259.686 1.00 33.53 38 ARG G CA 1
ATOM 36543 C C . ARG G 6 38 ? 168.358 171.959 259.856 1.00 39.16 38 ARG G C 1
ATOM 36544 O O . ARG G 6 38 ? 167.915 172.472 260.889 1.00 38.80 38 ARG G O 1
ATOM 36565 N N . ILE G 6 39 ? 168.849 172.667 258.841 1.00 26.52 39 ILE G N 1
ATOM 36566 C CA . ILE G 6 39 ? 168.935 174.123 258.846 1.00 23.27 39 ILE G CA 1
ATOM 36567 C C . ILE G 6 39 ? 167.794 174.652 257.990 1.00 27.97 39 ILE G C 1
ATOM 36568 O O . ILE G 6 39 ? 167.742 174.389 256.784 1.00 32.57 39 ILE G O 1
ATOM 36584 N N . THR G 6 40 ? 166.884 175.398 258.607 1.00 27.59 40 THR G N 1
ATOM 36585 C CA . THR G 6 40 ? 165.675 175.868 257.949 1.00 29.25 40 THR G CA 1
ATOM 36586 C C . THR G 6 40 ? 165.824 177.317 257.501 1.00 29.77 40 THR G C 1
ATOM 36587 O O . THR G 6 40 ? 166.549 178.107 258.108 1.00 34.38 40 THR G O 1
ATOM 36598 N N . CYS G 6 41 ? 165.125 177.650 256.419 1.00 27.33 41 CYS G N 1
ATOM 36599 C CA . CYS G 6 41 ? 165.045 179.008 255.893 1.00 27.43 41 CYS G CA 1
ATOM 36600 C C . CYS G 6 41 ? 163.583 179.275 255.568 1.00 29.88 41 CYS G C 1
ATOM 36601 O O . CYS G 6 41 ? 163.019 178.640 254.669 1.00 36.40 41 CYS G O 1
ATOM 36608 N N . GLY G 6 42 ? 162.970 180.193 256.311 1.00 27.61 42 GLY G N 1
ATOM 36609 C CA . GLY G 6 42 ? 161.557 180.474 256.161 1.00 24.97 42 GLY G CA 1
ATOM 36610 C C . GLY G 6 42 ? 161.291 181.685 255.285 1.00 31.68 42 GLY G C 1
ATOM 36611 O O . GLY G 6 42 ? 162.062 182.639 255.255 1.00 36.04 42 GLY G O 1
ATOM 36615 N N . GLY G 6 43 ? 160.174 181.631 254.572 1.00 36.61 43 GLY G N 1
ATOM 36616 C CA . GLY G 6 43 ? 159.766 182.734 253.726 1.00 35.30 43 GLY G CA 1
ATOM 36617 C C . GLY G 6 43 ? 158.364 182.510 253.212 1.00 37.97 43 GLY G C 1
ATOM 36618 O O . GLY G 6 43 ? 157.852 181.386 253.220 1.00 43.03 43 GLY G O 1
ATOM 36622 N N . ASN G 6 44 ? 157.750 183.598 252.758 1.00 35.86 44 ASN G N 1
ATOM 36623 C CA . ASN G 6 44 ? 156.378 183.531 252.272 1.00 38.51 44 ASN G CA 1
ATOM 36624 C C . ASN G 6 44 ? 156.352 182.902 250.885 1.00 38.13 44 ASN G C 1
ATOM 36625 O O . ASN G 6 44 ? 156.852 183.490 249.920 1.00 41.75 44 ASN G O 1
ATOM 36636 N N . ASN G 6 45 ? 155.759 181.714 250.788 1.00 35.00 45 ASN G N 1
ATOM 36637 C CA . ASN G 6 45 ? 155.669 180.977 249.530 1.00 32.64 45 ASN G CA 1
ATOM 36638 C C . ASN G 6 45 ? 157.057 180.729 248.944 1.00 36.57 45 ASN G C 1
ATOM 36639 O O . ASN G 6 45 ? 157.282 180.833 247.736 1.00 35.86 45 ASN G O 1
ATOM 36650 N N . ILE G 6 46 ? 158.004 180.399 249.826 1.00 32.91 46 ILE G N 1
ATOM 36651 C CA . ILE G 6 46 ? 159.358 180.095 249.382 1.00 29.12 46 ILE G CA 1
ATOM 36652 C C . ILE G 6 46 ? 159.407 178.808 248.570 1.00 30.20 46 ILE G C 1
ATOM 36653 O O . ILE G 6 46 ? 160.361 178.595 247.813 1.00 33.28 46 ILE G O 1
ATOM 36669 N N . GLY G 6 47 ? 158.400 177.940 248.701 1.00 33.18 47 GLY G N 1
ATOM 36670 C CA . GLY G 6 47 ? 158.330 176.749 247.874 1.00 26.28 47 GLY G CA 1
ATOM 36671 C C . GLY G 6 47 ? 158.218 177.041 246.392 1.00 29.08 47 GLY G C 1
ATOM 36672 O O . GLY G 6 47 ? 158.561 176.181 245.574 1.00 35.45 47 GLY G O 1
ATOM 36676 N N . SER G 6 48 ? 157.746 178.231 246.027 1.00 27.28 48 SER G N 1
ATOM 36677 C CA . SER G 6 48 ? 157.682 178.664 244.639 1.00 30.61 48 SER G CA 1
ATOM 36678 C C . SER G 6 48 ? 158.974 179.313 244.155 1.00 32.67 48 SER G C 1
ATOM 36679 O O . SER G 6 48 ? 159.039 179.728 242.994 1.00 30.92 48 SER G O 1
ATOM 36687 N N . LYS G 6 49 ? 159.994 179.411 245.007 1.00 30.64 49 LYS G N 1
ATOM 36688 C CA . LYS G 6 49 ? 161.269 180.031 244.681 1.00 27.48 49 LYS G CA 1
ATOM 36689 C C . LYS G 6 49 ? 162.374 178.984 244.685 1.00 24.91 49 LYS G C 1
ATOM 36690 O O . LYS G 6 49 ? 162.239 177.906 245.269 1.00 32.82 49 LYS G O 1
ATOM 36709 N N . SER G 6 50 ? 163.474 179.316 244.012 1.00 21.44 50 SER G N 1
ATOM 36710 C CA . SER G 6 50 ? 164.669 178.479 244.000 1.00 12.50 50 SER G CA 1
ATOM 36711 C C . SER G 6 50 ? 165.590 178.951 245.119 1.00 16.27 50 SER G C 1
ATOM 36712 O O . SER G 6 50 ? 166.045 180.099 245.113 1.00 24.91 50 SER G O 1
ATOM 36720 N N . VAL G 6 51 ? 165.869 178.064 246.071 1.00 10.68 51 VAL G N 1
ATOM 36721 C CA . VAL G 6 51 ? 166.661 178.384 247.253 1.00 15.66 51 VAL G CA 1
ATOM 36722 C C . VAL G 6 51 ? 168.048 177.781 247.090 1.00 7.84 51 VAL G C 1
ATOM 36723 O O . VAL G 6 51 ? 168.187 176.597 246.761 1.00 21.34 51 VAL G O 1
ATOM 36736 N N . HIS G 6 52 ? 169.071 178.597 247.327 1.00 5.84 52 HIS G N 1
ATOM 36737 C CA . HIS G 6 52 ? 170.466 178.196 247.235 1.00 7.80 52 HIS G CA 1
ATOM 36738 C C . HIS G 6 52 ? 171.098 178.272 248.618 1.00 9.60 52 HIS G C 1
ATOM 36739 O O . HIS G 6 52 ? 170.709 179.097 249.443 1.00 22.76 52 HIS G O 1
ATOM 36753 N N . TRP G 6 53 ? 172.066 177.396 248.870 1.00 9.02 53 TRP G N 1
ATOM 36754 C CA . TRP G 6 53 ? 172.697 177.259 250.174 1.00 8.05 53 TRP G CA 1
ATOM 36755 C C . TRP G 6 53 ? 174.206 177.339 250.033 1.00 3.48 53 TRP G C 1
ATOM 36756 O O . TRP G 6 53 ? 174.808 176.570 249.268 1.00 15.26 53 TRP G O 1
ATOM 36777 N N . TYR G 6 54 ? 174.797 178.244 250.818 1.00 14.57 54 TYR G N 1
ATOM 36778 C CA . TYR G 6 54 ? 176.231 178.485 250.868 1.00 9.84 54 TYR G CA 1
ATOM 36779 C C . TYR G 6 54 ? 176.765 178.118 252.245 1.00 17.90 54 TYR G C 1
ATOM 36780 O O . TYR G 6 54 ? 176.113 178.378 253.262 1.00 24.66 54 TYR G O 1
ATOM 36798 N N . GLN G 6 55 ? 177.957 177.530 252.265 1.00 17.03 55 GLN G N 1
ATOM 36799 C CA . GLN G 6 55 ? 178.677 177.188 253.485 1.00 23.79 55 GLN G CA 1
ATOM 36800 C C . GLN G 6 55 ? 179.904 178.083 253.587 1.00 16.07 55 GLN G C 1
ATOM 36801 O O . GLN G 6 55 ? 180.657 178.215 252.617 1.00 26.69 55 GLN G O 1
ATOM 36815 N N . GLN G 6 56 ? 180.106 178.684 254.759 1.00 18.75 56 GLN G N 1
ATOM 36816 C CA . GLN G 6 56 ? 181.259 179.537 255.031 1.00 25.96 56 GLN G CA 1
ATOM 36817 C C . GLN G 6 56 ? 181.970 179.004 256.266 1.00 21.68 56 GLN G C 1
ATOM 36818 O O . GLN G 6 56 ? 181.426 179.060 257.375 1.00 18.84 56 GLN G O 1
ATOM 36832 N N . LYS G 6 57 ? 183.181 178.494 256.073 1.00 26.18 57 LYS G N 1
ATOM 36833 C CA . LYS G 6 57 ? 183.999 178.073 257.195 1.00 29.63 57 LYS G CA 1
ATOM 36834 C C . LYS G 6 57 ? 184.538 179.307 257.921 1.00 33.05 57 LYS G C 1
ATOM 36835 O O . LYS G 6 57 ? 184.503 180.414 257.377 1.00 32.64 57 LYS G O 1
ATOM 36854 N N . PRO G 6 58 ? 185.019 179.155 259.155 1.00 42.65 58 PRO G N 1
ATOM 36855 C CA . PRO G 6 58 ? 185.643 180.297 259.836 1.00 31.81 58 PRO G CA 1
ATOM 36856 C C . PRO G 6 58 ? 186.849 180.817 259.067 1.00 32.04 58 PRO G C 1
ATOM 36857 O O . PRO G 6 58 ? 187.769 180.066 258.737 1.00 34.80 58 PRO G O 1
ATOM 36868 N N . GLY G 6 59 ? 186.839 182.117 258.785 1.00 41.10 59 GLY G N 1
ATOM 36869 C CA . GLY G 6 59 ? 187.927 182.747 258.063 1.00 38.69 59 GLY G CA 1
ATOM 36870 C C . GLY G 6 59 ? 188.133 182.179 256.674 1.00 40.03 59 GLY G C 1
ATOM 36871 O O . GLY G 6 59 ? 189.267 181.890 256.281 1.00 41.61 59 GLY G O 1
ATOM 36875 N N . GLN G 6 60 ? 187.046 182.015 255.923 1.00 38.83 60 GLN G N 1
ATOM 36876 C CA . GLN G 6 60 ? 187.111 181.423 254.595 1.00 27.54 60 GLN G CA 1
ATOM 36877 C C . GLN G 6 60 ? 185.989 181.996 253.742 1.00 29.08 60 GLN G C 1
ATOM 36878 O O . GLN G 6 60 ? 185.013 182.547 254.255 1.00 29.92 60 GLN G O 1
ATOM 36892 N N . ALA G 6 61 ? 186.144 181.863 252.429 1.00 20.88 61 ALA G N 1
ATOM 36893 C CA . ALA G 6 61 ? 185.124 182.353 251.515 1.00 15.87 61 ALA G CA 1
ATOM 36894 C C . ALA G 6 61 ? 183.910 181.421 251.540 1.00 19.39 61 ALA G C 1
ATOM 36895 O O . ALA G 6 61 ? 184.063 180.218 251.765 1.00 30.25 61 ALA G O 1
ATOM 36902 N N . PRO G 6 62 ? 182.697 181.935 251.310 1.00 16.21 62 PRO G N 1
ATOM 36903 C CA . PRO G 6 62 ? 181.548 181.031 251.180 1.00 17.04 62 PRO G CA 1
ATOM 36904 C C . PRO G 6 62 ? 181.695 180.108 249.980 1.00 7.10 62 PRO G C 1
ATOM 36905 O O . PRO G 6 62 ? 182.324 180.452 248.977 1.00 14.45 62 PRO G O 1
ATOM 36916 N N . VAL G 6 63 ? 181.110 178.919 250.103 1.00 13.35 63 VAL G N 1
ATOM 36917 C CA . VAL G 6 63 ? 181.124 177.899 249.061 1.00 16.85 63 VAL G CA 1
ATOM 36918 C C . VAL G 6 63 ? 179.690 177.460 248.808 1.00 10.44 63 VAL G C 1
ATOM 36919 O O . VAL G 6 63 ? 178.969 177.111 249.749 1.00 21.40 63 VAL G O 1
ATOM 36932 N N . LEU G 6 64 ? 179.279 177.475 247.542 1.00 12.91 64 LEU G N 1
ATOM 36933 C CA . LEU G 6 64 ? 177.960 176.973 247.172 1.00 9.03 64 LEU G CA 1
ATOM 36934 C C . LEU G 6 64 ? 177.902 175.472 247.428 1.00 10.80 64 LEU G C 1
ATOM 36935 O O . LEU G 6 64 ? 178.677 174.710 246.840 1.00 24.45 64 LEU G O 1
ATOM 36951 N N . VAL G 6 65 ? 176.978 175.050 248.294 1.00 8.17 65 VAL G N 1
ATOM 36952 C CA . VAL G 6 65 ? 176.787 173.639 248.591 1.00 17.42 65 VAL G CA 1
ATOM 36953 C C . VAL G 6 65 ? 175.496 173.088 247.999 1.00 13.23 65 VAL G C 1
ATOM 36954 O O . VAL G 6 65 ? 175.433 171.887 247.712 1.00 30.01 65 VAL G O 1
ATOM 36967 N N . VAL G 6 66 ? 174.464 173.911 247.817 1.00 20.75 66 VAL G N 1
ATOM 36968 C CA . VAL G 6 66 ? 173.252 173.451 247.135 1.00 12.82 66 VAL G CA 1
ATOM 36969 C C . VAL G 6 66 ? 172.712 174.602 246.301 1.00 8.87 66 VAL G C 1
ATOM 36970 O O . VAL G 6 66 ? 172.824 175.765 246.688 1.00 22.65 66 VAL G O 1
ATOM 36983 N N . TYR G 6 67 ? 172.142 174.277 245.143 1.00 17.51 67 TYR G N 1
ATOM 36984 C CA . TYR G 6 67 ? 171.449 175.251 244.314 1.00 14.95 67 TYR G CA 1
ATOM 36985 C C . TYR G 6 67 ? 170.157 174.641 243.789 1.00 18.47 67 TYR G C 1
ATOM 36986 O O . TYR G 6 67 ? 170.055 173.431 243.577 1.00 23.54 67 TYR G O 1
ATOM 37004 N N . ASP G 6 68 ? 169.163 175.507 243.595 1.00 23.95 68 ASP G N 1
ATOM 37005 C CA . ASP G 6 68 ? 167.844 175.126 243.088 1.00 15.84 68 ASP G CA 1
ATOM 37006 C C . ASP G 6 68 ? 167.185 174.065 243.972 1.00 10.04 68 ASP G C 1
ATOM 37007 O O . ASP G 6 68 ? 166.566 173.111 243.498 1.00 23.95 68 ASP G O 1
ATOM 37016 N N . ASN G 6 69 ? 167.360 174.235 245.281 1.00 15.56 69 ASN G N 1
ATOM 37017 C CA . ASN G 6 69 ? 166.669 173.507 246.345 1.00 20.87 69 ASN G CA 1
ATOM 37018 C C . ASN G 6 69 ? 167.100 172.057 246.539 1.00 21.03 69 ASN G C 1
ATOM 37019 O O . ASN G 6 69 ? 166.825 171.491 247.599 1.00 28.88 69 ASN G O 1
ATOM 37030 N N . SER G 6 70 ? 167.760 171.438 245.557 1.00 21.77 70 SER G N 1
ATOM 37031 C CA . SER G 6 70 ? 168.196 170.053 245.715 1.00 15.07 70 SER G CA 1
ATOM 37032 C C . SER G 6 70 ? 169.504 169.702 245.026 1.00 18.70 70 SER G C 1
ATOM 37033 O O . SER G 6 70 ? 170.091 168.675 245.378 1.00 26.89 70 SER G O 1
ATOM 37041 N N . ASP G 6 71 ? 169.987 170.494 244.075 1.00 27.32 71 ASP G N 1
ATOM 37042 C CA . ASP G 6 71 ? 171.128 170.069 243.279 1.00 18.31 71 ASP G CA 1
ATOM 37043 C C . ASP G 6 71 ? 172.426 170.336 244.024 1.00 26.41 71 ASP G C 1
ATOM 37044 O O . ASP G 6 71 ? 172.546 171.310 244.771 1.00 33.06 71 ASP G O 1
ATOM 37053 N N . ARG G 6 72 ? 173.401 169.460 243.807 1.00 27.60 72 ARG G N 1
ATOM 37054 C CA . ARG G 6 72 ? 174.662 169.455 244.518 1.00 21.75 72 ARG G CA 1
ATOM 37055 C C . ARG G 6 72 ? 175.800 169.760 243.549 1.00 23.26 72 ARG G C 1
ATOM 37056 O O . ARG G 6 72 ? 175.950 169.040 242.552 1.00 28.44 72 ARG G O 1
ATOM 37077 N N . PRO G 6 73 ? 176.611 170.800 243.775 1.00 22.21 73 PRO G N 1
ATOM 37078 C CA . PRO G 6 73 ? 177.780 170.996 242.910 1.00 27.23 73 PRO G CA 1
ATOM 37079 C C . PRO G 6 73 ? 178.771 169.851 243.050 1.00 28.86 73 PRO G C 1
ATOM 37080 O O . PRO G 6 73 ? 178.852 169.194 244.090 1.00 30.80 73 PRO G O 1
ATOM 37091 N N . SER G 6 74 ? 179.520 169.608 241.977 1.00 24.49 74 SER G N 1
ATOM 37092 C CA . SER G 6 74 ? 180.529 168.559 241.995 1.00 28.88 74 SER G CA 1
ATOM 37093 C C . SER G 6 74 ? 181.608 168.882 243.021 1.00 35.01 74 SER G C 1
ATOM 37094 O O . SER G 6 74 ? 182.034 170.031 243.160 1.00 39.49 74 SER G O 1
ATOM 37102 N N . GLY G 6 75 ? 182.052 167.852 243.740 1.00 39.85 75 GLY G N 1
ATOM 37103 C CA . GLY G 6 75 ? 183.010 168.004 244.814 1.00 30.54 75 GLY G CA 1
ATOM 37104 C C . GLY G 6 75 ? 182.400 168.222 246.183 1.00 31.41 75 GLY G C 1
ATOM 37105 O O . GLY G 6 75 ? 183.142 168.240 247.172 1.00 41.18 75 GLY G O 1
ATOM 37109 N N . ILE G 6 76 ? 181.088 168.387 246.270 1.00 29.84 76 ILE G N 1
ATOM 37110 C CA . ILE G 6 76 ? 180.385 168.545 247.542 1.00 29.02 76 ILE G CA 1
ATOM 37111 C C . ILE G 6 76 ? 179.943 167.158 248.003 1.00 31.86 76 ILE G C 1
ATOM 37112 O O . ILE G 6 76 ? 179.450 166.381 247.173 1.00 33.74 76 ILE G O 1
ATOM 37128 N N . PRO G 6 77 ? 180.107 166.797 249.284 1.00 35.60 77 PRO G N 1
ATOM 37129 C CA . PRO G 6 77 ? 179.704 165.448 249.709 1.00 35.74 77 PRO G CA 1
ATOM 37130 C C . PRO G 6 77 ? 178.211 165.207 249.532 1.00 37.79 77 PRO G C 1
ATOM 37131 O O . PRO G 6 77 ? 177.391 166.112 249.695 1.00 41.65 77 PRO G O 1
ATOM 37142 N N . GLU G 6 78 ? 177.866 163.956 249.215 1.00 35.34 78 GLU G N 1
ATOM 37143 C CA . GLU G 6 78 ? 176.469 163.571 249.043 1.00 34.40 78 GLU G CA 1
ATOM 37144 C C . GLU G 6 78 ? 175.673 163.624 250.340 1.00 37.99 78 GLU G C 1
ATOM 37145 O O . GLU G 6 78 ? 174.439 163.592 250.290 1.00 39.62 78 GLU G O 1
ATOM 37157 N N . ARG G 6 79 ? 176.338 163.703 251.492 1.00 37.40 79 ARG G N 1
ATOM 37158 C CA . ARG G 6 79 ? 175.625 163.761 252.766 1.00 39.96 79 ARG G CA 1
ATOM 37159 C C . ARG G 6 79 ? 174.956 165.110 253.008 1.00 37.65 79 ARG G C 1
ATOM 37160 O O . ARG G 6 79 ? 174.179 165.226 253.962 1.00 38.99 79 ARG G O 1
ATOM 37181 N N . LEU G 6 80 ? 175.231 166.121 252.182 1.00 35.36 80 LEU G N 1
ATOM 37182 C CA . LEU G 6 80 ? 174.501 167.383 252.216 1.00 33.74 80 LEU G CA 1
ATOM 37183 C C . LEU G 6 80 ? 173.414 167.365 251.149 1.00 32.33 80 LEU G C 1
ATOM 37184 O O . LEU G 6 80 ? 173.698 167.113 249.974 1.00 41.55 80 LEU G O 1
ATOM 37200 N N . SER G 6 81 ? 172.176 167.635 251.560 1.00 29.30 81 SER G N 1
ATOM 37201 C CA . SER G 6 81 ? 171.036 167.634 250.652 1.00 27.36 81 SER G CA 1
ATOM 37202 C C . SER G 6 81 ? 170.129 168.808 250.986 1.00 29.39 81 SER G C 1
ATOM 37203 O O . SER G 6 81 ? 170.304 169.481 252.003 1.00 31.54 81 SER G O 1
ATOM 37211 N N . GLY G 6 82 ? 169.150 169.037 250.120 1.00 29.80 82 GLY G N 1
ATOM 37212 C CA . GLY G 6 82 ? 168.225 170.142 250.293 1.00 25.82 82 GLY G CA 1
ATOM 37213 C C . GLY G 6 82 ? 166.811 169.744 249.933 1.00 18.35 82 GLY G C 1
ATOM 37214 O O . GLY G 6 82 ? 166.576 168.770 249.215 1.00 35.22 82 GLY G O 1
ATOM 37218 N N . SER G 6 83 ? 165.861 170.523 250.447 1.00 13.38 83 SER G N 1
ATOM 37219 C CA . SER G 6 83 ? 164.450 170.368 250.126 1.00 16.21 83 SER G CA 1
ATOM 37220 C C . SER G 6 83 ? 163.769 171.722 250.255 1.00 23.43 83 SER G C 1
ATOM 37221 O O . SER G 6 83 ? 164.297 172.635 250.892 1.00 32.20 83 SER G O 1
ATOM 37229 N N . ASN G 6 84 ? 162.592 171.850 249.645 1.00 27.71 84 ASN G N 1
ATOM 37230 C CA . ASN G 6 84 ? 161.851 173.108 249.650 1.00 28.89 84 ASN G CA 1
ATOM 37231 C C . ASN G 6 84 ? 160.367 172.807 249.531 1.00 31.13 84 ASN G C 1
ATOM 37232 O O . ASN G 6 84 ? 159.960 172.058 248.638 1.00 37.38 84 ASN G O 1
ATOM 37243 N N . SER G 6 85 ? 159.557 173.386 250.418 1.00 38.16 85 SER G N 1
ATOM 37244 C CA . SER G 6 85 ? 158.121 173.156 250.364 1.00 34.69 85 SER G CA 1
ATOM 37245 C C . SER G 6 85 ? 157.402 174.219 251.181 1.00 36.72 85 SER G C 1
ATOM 37246 O O . SER G 6 85 ? 157.893 174.643 252.233 1.00 42.00 85 SER G O 1
ATOM 37254 N N . GLY G 6 86 ? 156.245 174.641 250.681 1.00 37.72 86 GLY G N 1
ATOM 37255 C CA . GLY G 6 86 ? 155.379 175.537 251.429 1.00 37.35 86 GLY G CA 1
ATOM 37256 C C . GLY G 6 86 ? 156.062 176.854 251.727 1.00 34.74 86 GLY G C 1
ATOM 37257 O O . GLY G 6 86 ? 156.372 177.641 250.824 1.00 39.20 86 GLY G O 1
ATOM 37261 N N . ASN G 6 87 ? 156.293 177.099 253.019 1.00 34.79 87 ASN G N 1
ATOM 37262 C CA . ASN G 6 87 ? 156.963 178.300 253.502 1.00 38.02 87 ASN G CA 1
ATOM 37263 C C . ASN G 6 87 ? 158.274 177.970 254.205 1.00 39.45 87 ASN G C 1
ATOM 37264 O O . ASN G 6 87 ? 158.683 178.701 255.113 1.00 39.85 87 ASN G O 1
ATOM 37275 N N . THR G 6 88 ? 158.943 176.885 253.815 1.00 35.13 88 THR G N 1
ATOM 37276 C CA . THR G 6 88 ? 160.202 176.502 254.445 1.00 32.94 88 THR G CA 1
ATOM 37277 C C . THR G 6 88 ? 161.061 175.739 253.449 1.00 29.77 88 THR G C 1
ATOM 37278 O O . THR G 6 88 ? 160.577 174.827 252.770 1.00 34.96 88 THR G O 1
ATOM 37289 N N . ALA G 6 89 ? 162.331 176.124 253.366 1.00 29.70 89 ALA G N 1
ATOM 37290 C CA . ALA G 6 89 ? 163.368 175.336 252.721 1.00 26.85 89 ALA G CA 1
ATOM 37291 C C . ALA G 6 89 ? 164.288 174.777 253.796 1.00 26.40 89 ALA G C 1
ATOM 37292 O O . ALA G 6 89 ? 164.427 175.356 254.873 1.00 33.02 89 ALA G O 1
ATOM 37299 N N . THR G 6 90 ? 164.903 173.637 253.502 1.00 24.13 90 THR G N 1
ATOM 37300 C CA . THR G 6 90 ? 165.690 172.903 254.479 1.00 25.36 90 THR G CA 1
ATOM 37301 C C . THR G 6 90 ? 166.984 172.433 253.839 1.00 27.38 90 THR G C 1
ATOM 37302 O O . THR G 6 90 ? 166.992 171.998 252.685 1.00 29.17 90 THR G O 1
ATOM 37313 N N . LEU G 6 91 ? 168.071 172.544 254.595 1.00 28.32 91 LEU G N 1
ATOM 37314 C CA . LEU G 6 91 ? 169.345 171.917 254.275 1.00 25.75 91 LEU G CA 1
ATOM 37315 C C . LEU G 6 91 ? 169.599 170.832 255.309 1.00 27.91 91 LEU G C 1
ATOM 37316 O O . LEU G 6 91 ? 169.584 171.103 256.514 1.00 29.08 91 LEU G O 1
ATOM 37332 N N . THR G 6 92 ? 169.829 169.612 254.835 1.00 34.65 92 THR G N 1
ATOM 37333 C CA . THR G 6 92 ? 170.018 168.445 255.685 1.00 32.35 92 THR G CA 1
ATOM 37334 C C . THR G 6 92 ? 171.469 167.999 255.575 1.00 31.58 92 THR G C 1
ATOM 37335 O O . THR G 6 92 ? 171.953 167.717 254.473 1.00 33.77 92 THR G O 1
ATOM 37346 N N . ILE G 6 93 ? 172.152 167.942 256.715 1.00 36.35 93 ILE G N 1
ATOM 37347 C CA . ILE G 6 93 ? 173.540 167.499 256.799 1.00 37.84 93 ILE G CA 1
ATOM 37348 C C . ILE G 6 93 ? 173.554 166.248 257.668 1.00 40.61 93 ILE G C 1
ATOM 37349 O O . ILE G 6 93 ? 173.416 166.331 258.892 1.00 40.90 93 ILE G O 1
ATOM 37365 N N . SER G 6 94 ? 173.728 165.091 257.038 1.00 45.44 94 SER G N 1
ATOM 37366 C CA . SER G 6 94 ? 173.733 163.804 257.717 1.00 37.48 94 SER G CA 1
ATOM 37367 C C . SER G 6 94 ? 175.163 163.336 257.962 1.00 40.78 94 SER G C 1
ATOM 37368 O O . SER G 6 94 ? 176.094 163.702 257.241 1.00 40.76 94 SER G O 1
ATOM 37376 N N . GLY G 6 95 ? 175.324 162.506 258.990 1.00 43.75 95 GLY G N 1
ATOM 37377 C CA . GLY G 6 95 ? 176.635 161.998 259.345 1.00 41.26 95 GLY G CA 1
ATOM 37378 C C . GLY G 6 95 ? 177.592 163.106 259.726 1.00 42.20 95 GLY G C 1
ATOM 37379 O O . GLY G 6 95 ? 178.663 163.242 259.126 1.00 43.41 95 GLY G O 1
ATOM 37383 N N . VAL G 6 96 ? 177.203 163.912 260.714 1.00 41.80 96 VAL G N 1
ATOM 37384 C CA . VAL G 6 96 ? 177.938 165.113 261.102 1.00 38.38 96 VAL G CA 1
ATOM 37385 C C . VAL G 6 96 ? 179.358 164.748 261.513 1.00 41.95 96 VAL G C 1
ATOM 37386 O O . VAL G 6 96 ? 179.570 164.028 262.495 1.00 52.47 96 VAL G O 1
ATOM 37399 N N . GLU G 6 97 ? 180.335 165.248 260.760 1.00 42.91 97 GLU G N 1
ATOM 37400 C CA . GLU G 6 97 ? 181.742 165.037 261.050 1.00 46.75 97 GLU G CA 1
ATOM 37401 C C . GLU G 6 97 ? 182.259 166.167 261.938 1.00 49.50 97 GLU G C 1
ATOM 37402 O O . GLU G 6 97 ? 181.513 167.052 262.363 1.00 53.31 97 GLU G O 1
ATOM 37414 N N . ALA G 6 98 ? 183.559 166.138 262.221 1.00 52.90 98 ALA G N 1
ATOM 37415 C CA . ALA G 6 98 ? 184.203 167.164 263.030 1.00 53.37 98 ALA G CA 1
ATOM 37416 C C . ALA G 6 98 ? 184.639 168.379 262.218 1.00 53.32 98 ALA G C 1
ATOM 37417 O O . ALA G 6 98 ? 185.219 169.303 262.799 1.00 58.48 98 ALA G O 1
ATOM 37424 N N . GLY G 6 99 ? 184.372 168.403 260.910 1.00 47.98 99 GLY G N 1
ATOM 37425 C CA . GLY G 6 99 ? 184.764 169.506 260.051 1.00 48.93 99 GLY G CA 1
ATOM 37426 C C . GLY G 6 99 ? 183.602 170.158 259.327 1.00 46.74 99 GLY G C 1
ATOM 37427 O O . GLY G 6 99 ? 183.803 170.807 258.297 1.00 45.02 99 GLY G O 1
ATOM 37431 N N . ASP G 6 100 ? 182.386 169.990 259.848 1.00 44.50 100 ASP G N 1
ATOM 37432 C CA . ASP G 6 100 ? 181.195 170.625 259.299 1.00 42.48 100 ASP G CA 1
ATOM 37433 C C . ASP G 6 100 ? 180.818 171.911 260.023 1.00 42.73 100 ASP G C 1
ATOM 37434 O O . ASP G 6 100 ? 179.781 172.500 259.705 1.00 39.32 100 ASP G O 1
ATOM 37443 N N . GLU G 6 101 ? 181.622 172.361 260.984 1.00 43.91 101 GLU G N 1
ATOM 37444 C CA . GLU G 6 101 ? 181.334 173.611 261.672 1.00 41.44 101 GLU G CA 1
ATOM 37445 C C . GLU G 6 101 ? 181.487 174.773 260.703 1.00 42.49 101 GLU G C 1
ATOM 37446 O O . GLU G 6 101 ? 182.579 175.019 260.182 1.00 47.94 101 GLU G O 1
ATOM 37458 N N . ALA G 6 102 ? 180.392 175.482 260.456 1.00 34.45 102 ALA G N 1
ATOM 37459 C CA . ALA G 6 102 ? 180.385 176.550 259.468 1.00 23.25 102 ALA G CA 1
ATOM 37460 C C . ALA G 6 102 ? 179.096 177.340 259.626 1.00 24.55 102 ALA G C 1
ATOM 37461 O O . ALA G 6 102 ? 178.164 176.913 260.311 1.00 29.43 102 ALA G O 1
ATOM 37468 N N . ASP G 6 103 ? 179.062 178.505 258.984 1.00 21.34 103 ASP G N 1
ATOM 37469 C CA . ASP G 6 103 ? 177.844 179.293 258.866 1.00 23.50 103 ASP G CA 1
ATOM 37470 C C . ASP G 6 103 ? 177.172 178.954 257.543 1.00 15.69 103 ASP G C 1
ATOM 37471 O O . ASP G 6 103 ? 177.810 179.005 256.487 1.00 29.99 103 ASP G O 1
ATOM 37480 N N . TYR G 6 104 ? 175.892 178.600 257.605 1.00 17.40 104 TYR G N 1
ATOM 37481 C CA . TYR G 6 104 ? 175.121 178.204 256.433 1.00 27.71 104 TYR G CA 1
ATOM 37482 C C . TYR G 6 104 ? 174.106 179.293 256.121 1.00 23.04 104 TYR G C 1
ATOM 37483 O O . TYR G 6 104 ? 173.278 179.637 256.971 1.00 30.74 104 TYR G O 1
ATOM 37501 N N . TYR G 6 105 ? 174.174 179.826 254.903 1.00 17.71 105 TYR G N 1
ATOM 37502 C CA . TYR G 6 105 ? 173.311 180.910 254.453 1.00 18.07 105 TYR G CA 1
ATOM 37503 C C . TYR G 6 105 ? 172.400 180.412 253.342 1.00 16.00 105 TYR G C 1
ATOM 37504 O O . TYR G 6 105 ? 172.867 179.768 252.396 1.00 14.16 105 TYR G O 1
ATOM 37522 N N . CYS G 6 106 ? 171.109 180.709 253.460 1.00 15.59 106 CYS G N 1
ATOM 37523 C CA . CYS G 6 106 ? 170.172 180.531 252.362 1.00 9.45 106 CYS G CA 1
ATOM 37524 C C . CYS G 6 106 ? 170.110 181.812 251.542 1.00 8.31 106 CYS G C 1
ATOM 37525 O O . CYS G 6 106 ? 170.349 182.910 252.051 1.00 23.32 106 CYS G O 1
ATOM 37532 N N . GLN G 6 107 ? 169.788 181.660 250.262 1.00 6.65 107 GLN G N 1
ATOM 37533 C CA . GLN G 6 107 ? 169.765 182.779 249.335 1.00 7.42 107 GLN G CA 1
ATOM 37534 C C . GLN G 6 107 ? 168.702 182.543 248.275 1.00 11.05 107 GLN G C 1
ATOM 37535 O O . GLN G 6 107 ? 168.518 181.417 247.804 1.00 16.45 107 GLN G O 1
ATOM 37549 N N . VAL G 6 108 ? 168.004 183.617 247.910 1.00 11.87 108 VAL G N 1
ATOM 37550 C CA . VAL G 6 108 ? 167.035 183.608 246.821 1.00 13.82 108 VAL G CA 1
ATOM 37551 C C . VAL G 6 108 ? 167.181 184.907 246.039 1.00 0.00 108 VAL G C 1
ATOM 37552 O O . VAL G 6 108 ? 167.920 185.815 246.424 1.00 21.93 108 VAL G O 1
ATOM 37565 N N . TRP G 6 109 ? 166.463 184.977 244.924 1.00 12.00 109 TRP G N 1
ATOM 37566 C CA . TRP G 6 109 ? 166.326 186.194 244.141 1.00 14.20 109 TRP G CA 1
ATOM 37567 C C . TRP G 6 109 ? 164.849 186.523 243.996 1.00 9.85 109 TRP G C 1
ATOM 37568 O O . TRP G 6 109 ? 164.025 185.633 243.769 1.00 25.77 109 TRP G O 1
ATOM 37589 N N . ASP G 6 110 ? 164.526 187.806 244.133 1.00 18.75 110 ASP G N 1
ATOM 37590 C CA . ASP G 6 110 ? 163.169 188.311 243.996 1.00 20.54 110 ASP G CA 1
ATOM 37591 C C . ASP G 6 110 ? 163.187 189.484 243.029 1.00 15.42 110 ASP G C 1
ATOM 37592 O O . ASP G 6 110 ? 164.166 190.232 242.971 1.00 22.43 110 ASP G O 1
ATOM 37601 N N . SER G 6 111 ? 162.105 189.637 242.262 1.00 23.67 111 SER G N 1
ATOM 37602 C CA . SER G 6 111 ? 162.060 190.700 241.263 1.00 18.34 111 SER G CA 1
ATOM 37603 C C . SER G 6 111 ? 162.090 192.080 241.906 1.00 24.75 111 SER G C 1
ATOM 37604 O O . SER G 6 111 ? 162.641 193.020 241.323 1.00 29.53 111 SER G O 1
ATOM 37612 N N . ASN G 6 112 ? 161.520 192.219 243.102 1.00 24.83 112 ASN G N 1
ATOM 37613 C CA . ASN G 6 112 ? 161.461 193.497 243.800 1.00 27.32 112 ASN G CA 1
ATOM 37614 C C . ASN G 6 112 ? 162.563 193.676 244.835 1.00 30.20 112 ASN G C 1
ATOM 37615 O O . ASN G 6 112 ? 162.959 194.815 245.100 1.00 36.97 112 ASN G O 1
ATOM 37626 N N . SER G 6 113 ? 163.068 192.587 245.418 1.00 27.61 113 SER G N 1
ATOM 37627 C CA . SER G 6 113 ? 164.069 192.650 246.477 1.00 21.67 113 SER G CA 1
ATOM 37628 C C . SER G 6 113 ? 165.476 192.291 246.013 1.00 23.32 113 SER G C 1
ATOM 37629 O O . SER G 6 113 ? 166.397 192.311 246.837 1.00 26.96 113 SER G O 1
ATOM 37637 N N . ASP G 6 114 ? 165.667 191.964 244.732 1.00 18.81 114 ASP G N 1
ATOM 37638 C CA . ASP G 6 114 ? 166.970 191.577 244.197 1.00 17.96 114 ASP G CA 1
ATOM 37639 C C . ASP G 6 114 ? 167.482 190.332 244.931 1.00 19.30 114 ASP G C 1
ATOM 37640 O O . ASP G 6 114 ? 166.690 189.427 245.211 1.00 19.38 114 ASP G O 1
ATOM 37649 N N . VAL G 6 115 ? 168.780 190.250 245.224 1.00 14.03 115 VAL G N 1
ATOM 37650 C CA . VAL G 6 115 ? 169.353 189.080 245.882 1.00 10.23 115 VAL G CA 1
ATOM 37651 C C . VAL G 6 115 ? 169.131 189.214 247.382 1.00 5.85 115 VAL G C 1
ATOM 37652 O O . VAL G 6 115 ? 169.516 190.221 247.985 1.00 14.62 115 VAL G O 1
ATOM 37665 N N . VAL G 6 116 ? 168.514 188.200 247.984 1.00 0.00 116 VAL G N 1
ATOM 37666 C CA . VAL G 6 116 ? 168.197 188.191 249.408 1.00 12.04 116 VAL G CA 1
ATOM 37667 C C . VAL G 6 116 ? 168.921 187.015 250.040 1.00 5.87 116 VAL G C 1
ATOM 37668 O O . VAL G 6 116 ? 168.706 185.862 249.645 1.00 20.98 116 VAL G O 1
ATOM 37681 N N . PHE G 6 117 ? 169.771 187.307 251.020 1.00 16.22 117 PHE G N 1
ATOM 37682 C CA . PHE G 6 117 ? 170.406 186.305 251.860 1.00 4.44 117 PHE G CA 1
ATOM 37683 C C . PHE G 6 117 ? 169.631 186.167 253.163 1.00 11.11 117 PHE G C 1
ATOM 37684 O O . PHE G 6 117 ? 168.936 187.091 253.592 1.00 24.12 117 PHE G O 1
ATOM 37701 N N . GLY G 6 118 ? 169.756 185.000 253.788 1.00 17.90 118 GLY G N 1
ATOM 37702 C CA . GLY G 6 118 ? 169.235 184.807 255.122 1.00 19.53 118 GLY G CA 1
ATOM 37703 C C . GLY G 6 118 ? 170.264 185.130 256.189 1.00 15.19 118 GLY G C 1
ATOM 37704 O O . GLY G 6 118 ? 171.468 185.117 255.945 1.00 25.47 118 GLY G O 1
ATOM 37708 N N . GLY G 6 119 ? 169.778 185.436 257.387 1.00 31.20 119 GLY G N 1
ATOM 37709 C CA . GLY G 6 119 ? 170.670 185.580 258.520 1.00 26.79 119 GLY G CA 1
ATOM 37710 C C . GLY G 6 119 ? 171.261 184.233 258.873 1.00 35.85 119 GLY G C 1
ATOM 37711 O O . GLY G 6 119 ? 170.554 183.367 259.395 1.00 47.68 119 GLY G O 1
ATOM 37715 N N . GLY G 6 120 ? 172.553 184.053 258.601 1.00 22.48 120 GLY G N 1
ATOM 37716 C CA . GLY G 6 120 ? 173.196 182.750 258.623 1.00 18.06 120 GLY G CA 1
ATOM 37717 C C . GLY G 6 120 ? 172.979 181.908 259.864 1.00 26.91 120 GLY G C 1
ATOM 37718 O O . GLY G 6 120 ? 172.725 182.435 260.951 1.00 41.14 120 GLY G O 1
ATOM 37722 N N . THR G 6 121 ? 173.067 180.592 259.696 1.00 26.13 121 THR G N 1
ATOM 37723 C CA . THR G 6 121 ? 172.924 179.629 260.780 1.00 26.37 121 THR G CA 1
ATOM 37724 C C . THR G 6 121 ? 174.274 178.985 261.056 1.00 26.09 121 THR G C 1
ATOM 37725 O O . THR G 6 121 ? 174.880 178.395 260.156 1.00 35.05 121 THR G O 1
ATOM 37736 N N . LYS G 6 122 ? 174.738 179.096 262.298 1.00 30.32 122 LYS G N 1
ATOM 37737 C CA . LYS G 6 122 ? 175.979 178.453 262.706 1.00 33.98 122 LYS G CA 1
ATOM 37738 C C . LYS G 6 122 ? 175.679 177.012 263.099 1.00 34.81 122 LYS G C 1
ATOM 37739 O O . LYS G 6 122 ? 174.716 176.746 263.825 1.00 38.76 122 LYS G O 1
ATOM 37758 N N . LEU G 6 123 ? 176.508 176.087 262.620 1.00 34.31 123 LEU G N 1
ATOM 37759 C CA . LEU G 6 123 ? 176.407 174.675 262.967 1.00 33.73 123 LEU G CA 1
ATOM 37760 C C . LEU G 6 123 ? 177.440 174.367 264.042 1.00 38.94 123 LEU G C 1
ATOM 37761 O O . LEU G 6 123 ? 178.633 174.632 263.855 1.00 40.92 123 LEU G O 1
ATOM 37777 N N . THR G 6 124 ? 176.980 173.809 265.157 1.00 47.95 124 THR G N 1
ATOM 37778 C CA . THR G 6 124 ? 177.830 173.443 266.283 1.00 49.60 124 THR G CA 1
ATOM 37779 C C . THR G 6 124 ? 177.736 171.942 266.513 1.00 48.78 124 THR G C 1
ATOM 37780 O O . THR G 6 124 ? 176.636 171.381 266.532 1.00 51.17 124 THR G O 1
ATOM 37791 N N . VAL G 6 125 ? 178.887 171.301 266.681 1.00 51.70 125 VAL G N 1
ATOM 37792 C CA . VAL G 6 125 ? 178.940 169.866 266.936 1.00 53.77 125 VAL G CA 1
ATOM 37793 C C . VAL G 6 125 ? 178.831 169.634 268.437 1.00 51.48 125 VAL G C 1
ATOM 37794 O O . VAL G 6 125 ? 179.591 170.214 269.222 1.00 55.44 125 VAL G O 1
ATOM 37807 N N . LEU G 6 126 ? 177.886 168.780 268.841 1.00 51.95 126 LEU G N 1
ATOM 37808 C CA . LEU G 6 126 ? 177.655 168.484 270.258 1.00 53.41 126 LEU G CA 1
ATOM 37809 C C . LEU G 6 126 ? 178.437 167.229 270.634 1.00 55.42 126 LEU G C 1
ATOM 37810 O O . LEU G 6 126 ? 177.919 166.111 270.651 1.00 57.71 126 LEU G O 1
ATOM 37826 N N . ARG G 6 127 ? 179.710 167.435 270.962 1.00 61.87 127 ARG G N 1
ATOM 37827 C CA . ARG G 6 127 ? 180.607 166.354 271.344 1.00 64.04 127 ARG G CA 1
ATOM 37828 C C . ARG G 6 127 ? 180.591 166.189 272.866 1.00 64.71 127 ARG G C 1
ATOM 37829 O O . ARG G 6 127 ? 179.801 166.820 273.574 1.00 63.39 127 ARG G O 1
ATOM 37850 N N . THR G 6 128 ? 181.467 165.332 273.385 1.00 68.22 128 THR G N 1
ATOM 37851 C CA . THR G 6 128 ? 181.520 165.059 274.812 1.00 69.33 128 THR G CA 1
ATOM 37852 C C . THR G 6 128 ? 182.297 166.149 275.548 1.00 69.76 128 THR G C 1
ATOM 37853 O O . THR G 6 128 ? 183.012 166.957 274.949 1.00 70.23 128 THR G O 1
ATOM 37864 N N . VAL G 6 129 ? 182.146 166.157 276.872 1.00 74.64 129 VAL G N 1
ATOM 37865 C CA . VAL G 6 129 ? 182.772 167.179 277.704 1.00 74.35 129 VAL G CA 1
ATOM 37866 C C . VAL G 6 129 ? 184.256 166.876 277.860 1.00 73.89 129 VAL G C 1
ATOM 37867 O O . VAL G 6 129 ? 184.650 165.735 278.137 1.00 74.27 129 VAL G O 1
ATOM 37880 N N . ALA G 6 130 ? 185.087 167.902 277.674 1.00 74.85 130 ALA G N 1
ATOM 37881 C CA . ALA G 6 130 ? 186.521 167.831 277.925 1.00 76.62 130 ALA G CA 1
ATOM 37882 C C . ALA G 6 130 ? 186.929 169.061 278.721 1.00 77.82 130 ALA G C 1
ATOM 37883 O O . ALA G 6 130 ? 186.511 170.177 278.398 1.00 77.08 130 ALA G O 1
ATOM 37890 N N . ALA G 6 131 ? 187.741 168.855 279.762 1.00 86.83 131 ALA G N 1
ATOM 37891 C CA . ALA G 6 131 ? 188.099 169.940 280.661 1.00 86.85 131 ALA G CA 1
ATOM 37892 C C . ALA G 6 131 ? 189.253 170.768 280.089 1.00 86.29 131 ALA G C 1
ATOM 37893 O O . ALA G 6 131 ? 190.057 170.260 279.303 1.00 85.35 131 ALA G O 1
ATOM 37900 N N . PRO G 6 132 ? 189.367 172.042 280.470 1.00 87.58 132 PRO G N 1
ATOM 37901 C CA . PRO G 6 132 ? 190.447 172.874 279.930 1.00 86.92 132 PRO G CA 1
ATOM 37902 C C . PRO G 6 132 ? 191.810 172.533 280.508 1.00 87.67 132 PRO G C 1
ATOM 37903 O O . PRO G 6 132 ? 191.938 172.040 281.631 1.00 88.63 132 PRO G O 1
ATOM 37914 N N . SER G 6 133 ? 192.838 172.812 279.708 1.00 89.70 133 SER G N 1
ATOM 37915 C CA . SER G 6 133 ? 194.210 172.873 280.192 1.00 90.43 133 SER G CA 1
ATOM 37916 C C . SER G 6 133 ? 194.537 174.330 280.491 1.00 91.18 133 SER G C 1
ATOM 37917 O O . SER G 6 133 ? 194.485 175.175 279.593 1.00 92.97 133 SER G O 1
ATOM 37925 N N . VAL G 6 134 ? 194.850 174.627 281.750 1.00 94.91 134 VAL G N 1
ATOM 37926 C CA . VAL G 6 134 ? 194.976 176.000 282.225 1.00 95.21 134 VAL G CA 1
ATOM 37927 C C . VAL G 6 134 ? 196.450 176.371 282.289 1.00 94.63 134 VAL G C 1
ATOM 37928 O O . VAL G 6 134 ? 197.269 175.620 282.832 1.00 95.11 134 VAL G O 1
ATOM 37941 N N . PHE G 6 135 ? 196.783 177.531 281.722 1.00 95.05 135 PHE G N 1
ATOM 37942 C CA . PHE G 6 135 ? 198.122 178.101 281.819 1.00 95.73 135 PHE G CA 1
ATOM 37943 C C . PHE G 6 135 ? 198.005 179.578 282.160 1.00 96.66 135 PHE G C 1
ATOM 37944 O O . PHE G 6 135 ? 196.966 180.192 281.908 1.00 95.51 135 PHE G O 1
ATOM 37961 N N . ILE G 6 136 ? 199.067 180.139 282.743 1.00 105.85 136 ILE G N 1
ATOM 37962 C CA . ILE G 6 136 ? 199.104 181.548 283.115 1.00 105.77 136 ILE G CA 1
ATOM 37963 C C . ILE G 6 136 ? 200.468 182.120 282.750 1.00 105.46 136 ILE G C 1
ATOM 37964 O O . ILE G 6 136 ? 201.503 181.462 282.893 1.00 104.74 136 ILE G O 1
ATOM 37980 N N . PHE G 6 137 ? 200.452 183.365 282.273 1.00 106.11 137 PHE G N 1
ATOM 37981 C CA . PHE G 6 137 ? 201.605 184.021 281.670 1.00 106.16 137 PHE G CA 1
ATOM 37982 C C . PHE G 6 137 ? 201.682 185.433 282.238 1.00 106.76 137 PHE G C 1
ATOM 37983 O O . PHE G 6 137 ? 200.791 186.264 281.941 1.00 106.70 137 PHE G O 1
ATOM 38000 N N . PRO G 6 138 ? 202.682 185.760 283.059 1.00 112.48 138 PRO G N 1
ATOM 38001 C CA . PRO G 6 138 ? 202.869 187.158 283.468 1.00 112.05 138 PRO G CA 1
ATOM 38002 C C . PRO G 6 138 ? 203.526 187.965 282.364 1.00 111.77 138 PRO G C 1
ATOM 38003 O O . PRO G 6 138 ? 204.060 187.394 281.401 1.00 111.59 138 PRO G O 1
ATOM 38014 N N . PRO G 6 139 ? 203.508 189.296 282.459 1.00 111.72 139 PRO G N 1
ATOM 38015 C CA . PRO G 6 139 ? 204.154 190.110 281.423 1.00 112.16 139 PRO G CA 1
ATOM 38016 C C . PRO G 6 139 ? 205.666 189.944 281.445 1.00 111.67 139 PRO G C 1
ATOM 38017 O O . PRO G 6 139 ? 206.267 189.675 282.487 1.00 112.40 139 PRO G O 1
ATOM 38028 N N . SER G 6 140 ? 206.276 190.107 280.275 1.00 113.32 140 SER G N 1
ATOM 38029 C CA . SER G 6 140 ? 207.727 190.094 280.172 1.00 113.83 140 SER G CA 1
ATOM 38030 C C . SER G 6 140 ? 208.296 191.465 280.520 1.00 114.54 140 SER G C 1
ATOM 38031 O O . SER G 6 140 ? 207.569 192.455 280.636 1.00 114.42 140 SER G O 1
ATOM 38039 N N . ASP G 6 141 ? 209.619 191.514 280.693 1.00 116.83 141 ASP G N 1
ATOM 38040 C CA . ASP G 6 141 ? 210.288 192.795 280.899 1.00 116.91 141 ASP G CA 1
ATOM 38041 C C . ASP G 6 141 ? 210.151 193.693 279.674 1.00 116.98 141 ASP G C 1
ATOM 38042 O O . ASP G 6 141 ? 210.176 194.925 279.791 1.00 116.71 141 ASP G O 1
ATOM 38051 N N . GLU G 6 142 ? 209.996 193.092 278.489 1.00 114.01 142 GLU G N 1
ATOM 38052 C CA . GLU G 6 142 ? 209.872 193.885 277.267 1.00 113.21 142 GLU G CA 1
ATOM 38053 C C . GLU G 6 142 ? 208.614 194.741 277.302 1.00 112.99 142 GLU G C 1
ATOM 38054 O O . GLU G 6 142 ? 208.629 195.899 276.869 1.00 112.42 142 GLU G O 1
ATOM 38066 N N . GLN G 6 143 ? 207.513 194.190 277.818 1.00 114.57 143 GLN G N 1
ATOM 38067 C CA . GLN G 6 143 ? 206.299 194.983 277.967 1.00 114.86 143 GLN G CA 1
ATOM 38068 C C . GLN G 6 143 ? 206.422 195.963 279.126 1.00 114.75 143 GLN G C 1
ATOM 38069 O O . GLN G 6 143 ? 205.908 197.086 279.054 1.00 114.48 143 GLN G O 1
ATOM 38083 N N . LEU G 6 144 ? 207.098 195.559 280.204 1.00 116.95 144 LEU G N 1
ATOM 38084 C CA . LEU G 6 144 ? 207.219 196.435 281.364 1.00 117.47 144 LEU G CA 1
ATOM 38085 C C . LEU G 6 144 ? 208.065 197.664 281.056 1.00 117.07 144 LEU G C 1
ATOM 38086 O O . LEU G 6 144 ? 207.905 198.704 281.704 1.00 116.28 144 LEU G O 1
ATOM 38102 N N . LYS G 6 145 ? 208.967 197.573 280.076 1.00 117.60 145 LYS G N 1
ATOM 38103 C CA . LYS G 6 145 ? 209.695 198.768 279.659 1.00 117.21 145 LYS G CA 1
ATOM 38104 C C . LYS G 6 145 ? 208.769 199.808 279.033 1.00 117.26 145 LYS G C 1
ATOM 38105 O O . LYS G 6 145 ? 209.099 200.999 279.025 1.00 116.82 145 LYS G O 1
ATOM 38124 N N . SER G 6 146 ? 207.614 199.388 278.513 1.00 117.84 146 SER G N 1
ATOM 38125 C CA . SER G 6 146 ? 206.681 200.291 277.847 1.00 117.58 146 SER G CA 1
ATOM 38126 C C . SER G 6 146 ? 205.650 200.908 278.788 1.00 117.61 146 SER G C 1
ATOM 38127 O O . SER G 6 146 ? 204.892 201.782 278.354 1.00 117.17 146 SER G O 1
ATOM 38135 N N . GLY G 6 147 ? 205.590 200.478 280.050 1.00 116.81 147 GLY G N 1
ATOM 38136 C CA . GLY G 6 147 ? 204.727 201.100 281.035 1.00 116.51 147 GLY G CA 1
ATOM 38137 C C . GLY G 6 147 ? 203.378 200.444 281.245 1.00 117.27 147 GLY G C 1
ATOM 38138 O O . GLY G 6 147 ? 202.465 201.108 281.752 1.00 116.59 147 GLY G O 1
ATOM 38142 N N . THR G 6 148 ? 203.216 199.176 280.872 1.00 118.01 148 THR G N 1
ATOM 38143 C CA . THR G 6 148 ? 201.969 198.448 281.062 1.00 117.48 148 THR G CA 1
ATOM 38144 C C . THR G 6 148 ? 202.265 197.003 281.443 1.00 117.26 148 THR G C 1
ATOM 38145 O O . THR G 6 148 ? 203.375 196.501 281.239 1.00 116.41 148 THR G O 1
ATOM 38156 N N . ALA G 6 149 ? 201.254 196.335 282.001 1.00 116.04 149 ALA G N 1
ATOM 38157 C CA . ALA G 6 149 ? 201.363 194.948 282.434 1.00 115.80 149 ALA G CA 1
ATOM 38158 C C . ALA G 6 149 ? 200.129 194.192 281.969 1.00 115.97 149 ALA G C 1
ATOM 38159 O O . ALA G 6 149 ? 199.005 194.547 282.342 1.00 115.39 149 ALA G O 1
ATOM 38166 N N . SER G 6 150 ? 200.341 193.153 281.164 1.00 114.25 150 SER G N 1
ATOM 38167 C CA . SER G 6 150 ? 199.277 192.288 280.672 1.00 113.48 150 SER G CA 1
ATOM 38168 C C . SER G 6 150 ? 199.510 190.875 281.187 1.00 113.22 150 SER G C 1
ATOM 38169 O O . SER G 6 150 ? 200.526 190.253 280.860 1.00 112.78 150 SER G O 1
ATOM 38177 N N . VAL G 6 151 ? 198.567 190.374 281.983 1.00 110.83 151 VAL G N 1
ATOM 38178 C CA . VAL G 6 151 ? 198.599 189.011 282.501 1.00 111.29 151 VAL G CA 1
ATOM 38179 C C . VAL G 6 151 ? 197.597 188.191 281.701 1.00 111.25 151 VAL G C 1
ATOM 38180 O O . VAL G 6 151 ? 196.397 188.497 281.707 1.00 110.98 151 VAL G O 1
ATOM 38193 N N . VAL G 6 152 ? 198.085 187.156 281.017 1.00 107.50 152 VAL G N 1
ATOM 38194 C CA . VAL G 6 152 ? 197.274 186.352 280.106 1.00 106.56 152 VAL G CA 1
ATOM 38195 C C . VAL G 6 152 ? 197.140 184.957 280.693 1.00 106.51 152 VAL G C 1
ATOM 38196 O O . VAL G 6 152 ? 198.155 184.308 280.963 1.00 107.15 152 VAL G O 1
ATOM 38209 N N . CYS G 6 153 ? 195.907 184.466 280.841 1.00 104.49 153 CYS G N 1
ATOM 38210 C CA . CYS G 6 153 ? 195.697 183.078 281.250 1.00 104.54 153 CYS G CA 1
ATOM 38211 C C . CYS G 6 153 ? 194.749 182.377 280.275 1.00 103.88 153 CYS G C 1
ATOM 38212 O O . CYS G 6 153 ? 193.715 182.927 279.871 1.00 102.92 153 CYS G O 1
ATOM 38219 N N . LEU G 6 154 ? 195.139 181.160 279.902 1.00 94.91 154 LEU G N 1
ATOM 38220 C CA . LEU G 6 154 ? 194.684 180.443 278.720 1.00 91.98 154 LEU G CA 1
ATOM 38221 C C . LEU G 6 154 ? 194.017 179.140 279.138 1.00 91.36 154 LEU G C 1
ATOM 38222 O O . LEU G 6 154 ? 194.588 178.371 279.919 1.00 93.07 154 LEU G O 1
ATOM 38238 N N . LEU G 6 155 ? 192.817 178.898 278.604 1.00 87.91 155 LEU G N 1
ATOM 38239 C CA . LEU G 6 155 ? 192.061 177.663 278.786 1.00 87.36 155 LEU G CA 1
ATOM 38240 C C . LEU G 6 155 ? 192.065 176.943 277.444 1.00 86.64 155 LEU G C 1
ATOM 38241 O O . LEU G 6 155 ? 191.363 177.358 276.516 1.00 89.43 155 LEU G O 1
ATOM 38257 N N . ASN G 6 156 ? 192.830 175.859 277.344 1.00 82.93 156 ASN G N 1
ATOM 38258 C CA . ASN G 6 156 ? 193.114 175.202 276.074 1.00 83.05 156 ASN G CA 1
ATOM 38259 C C . ASN G 6 156 ? 192.285 173.931 275.939 1.00 84.05 156 ASN G C 1
ATOM 38260 O O . ASN G 6 156 ? 192.287 173.085 276.841 1.00 86.33 156 ASN G O 1
ATOM 38271 N N . ASN G 6 157 ? 191.583 173.808 274.808 1.00 77.23 157 ASN G N 1
ATOM 38272 C CA . ASN G 6 157 ? 190.945 172.561 274.377 1.00 74.80 157 ASN G CA 1
ATOM 38273 C C . ASN G 6 157 ? 189.925 172.053 275.399 1.00 75.73 157 ASN G C 1
ATOM 38274 O O . ASN G 6 157 ? 190.112 171.017 276.040 1.00 80.02 157 ASN G O 1
ATOM 38285 N N . PHE G 6 158 ? 188.838 172.809 275.542 1.00 74.92 158 PHE G N 1
ATOM 38286 C CA . PHE G 6 158 ? 187.735 172.454 276.425 1.00 76.47 158 PHE G CA 1
ATOM 38287 C C . PHE G 6 158 ? 186.420 172.445 275.657 1.00 76.67 158 PHE G C 1
ATOM 38288 O O . PHE G 6 158 ? 186.293 173.019 274.573 1.00 78.96 158 PHE G O 1
ATOM 38305 N N . TYR G 6 159 ? 185.443 171.755 276.236 1.00 73.95 159 TYR G N 1
ATOM 38306 C CA . TYR G 6 159 ? 184.056 171.791 275.794 1.00 71.90 159 TYR G CA 1
ATOM 38307 C C . TYR G 6 159 ? 183.205 171.567 277.041 1.00 73.94 159 TYR G C 1
ATOM 38308 O O . TYR G 6 159 ? 183.584 170.756 277.894 1.00 75.74 159 TYR G O 1
ATOM 38326 N N . PRO G 6 160 ? 182.046 172.243 277.200 1.00 78.42 160 PRO G N 1
ATOM 38327 C CA . PRO G 6 160 ? 181.394 173.235 276.325 1.00 78.16 160 PRO G CA 1
ATOM 38328 C C . PRO G 6 160 ? 181.944 174.649 276.452 1.00 80.18 160 PRO G C 1
ATOM 38329 O O . PRO G 6 160 ? 182.813 174.942 277.268 1.00 82.30 160 PRO G O 1
ATOM 38340 N N . ARG G 6 161 ? 181.417 175.544 275.614 1.00 79.92 161 ARG G N 1
ATOM 38341 C CA . ARG G 6 161 ? 181.897 176.919 275.558 1.00 80.10 161 ARG G CA 1
ATOM 38342 C C . ARG G 6 161 ? 181.662 177.673 276.861 1.00 82.07 161 ARG G C 1
ATOM 38343 O O . ARG G 6 161 ? 182.393 178.625 277.155 1.00 81.87 161 ARG G O 1
ATOM 38364 N N . GLU G 6 162 ? 180.666 177.272 277.648 1.00 88.23 162 GLU G N 1
ATOM 38365 C CA . GLU G 6 162 ? 180.331 177.999 278.865 1.00 88.08 162 GLU G CA 1
ATOM 38366 C C . GLU G 6 162 ? 181.422 177.786 279.908 1.00 87.34 162 GLU G C 1
ATOM 38367 O O . GLU G 6 162 ? 181.504 176.720 280.527 1.00 89.06 162 GLU G O 1
ATOM 38379 N N . ALA G 6 163 ? 182.266 178.799 280.089 1.00 88.45 163 ALA G N 1
ATOM 38380 C CA . ALA G 6 163 ? 183.300 178.793 281.114 1.00 90.04 163 ALA G CA 1
ATOM 38381 C C . ALA G 6 163 ? 183.511 180.228 281.565 1.00 90.76 163 ALA G C 1
ATOM 38382 O O . ALA G 6 163 ? 183.295 181.168 280.796 1.00 90.54 163 ALA G O 1
ATOM 38389 N N . LYS G 6 164 ? 183.932 180.389 282.821 1.00 97.89 164 LYS G N 1
ATOM 38390 C CA . LYS G 6 164 ? 184.135 181.714 283.401 1.00 98.03 164 LYS G CA 1
ATOM 38391 C C . LYS G 6 164 ? 185.526 181.783 284.014 1.00 98.58 164 LYS G C 1
ATOM 38392 O O . LYS G 6 164 ? 185.954 180.858 284.713 1.00 98.64 164 LYS G O 1
ATOM 38411 N N . VAL G 6 165 ? 186.223 182.884 283.739 1.00 99.43 165 VAL G N 1
ATOM 38412 C CA . VAL G 6 165 ? 187.563 183.146 284.249 1.00 100.26 165 VAL G CA 1
ATOM 38413 C C . VAL G 6 165 ? 187.496 184.398 285.114 1.00 100.51 165 VAL G C 1
ATOM 38414 O O . VAL G 6 165 ? 186.976 185.431 284.676 1.00 99.72 165 VAL G O 1
ATOM 38427 N N . GLN G 6 166 ? 188.023 184.302 286.338 1.00 107.32 166 GLN G N 1
ATOM 38428 C CA . GLN G 6 166 ? 187.993 185.393 287.306 1.00 107.54 166 GLN G CA 1
ATOM 38429 C C . GLN G 6 166 ? 189.407 185.729 287.748 1.00 107.76 166 GLN G C 1
ATOM 38430 O O . GLN G 6 166 ? 190.132 184.858 288.228 1.00 106.75 166 GLN G O 1
ATOM 38444 N N . TRP G 6 167 ? 189.783 186.999 287.623 1.00 109.75 167 TRP G N 1
ATOM 38445 C CA . TRP G 6 167 ? 191.118 187.456 287.983 1.00 109.97 167 TRP G CA 1
ATOM 38446 C C . TRP G 6 167 ? 191.143 187.903 289.439 1.00 111.33 167 TRP G C 1
ATOM 38447 O O . TRP G 6 167 ? 190.319 188.719 289.863 1.00 111.20 167 TRP G O 1
ATOM 38468 N N . LYS G 6 168 ? 192.095 187.357 290.198 1.00 114.11 168 LYS G N 1
ATOM 38469 C CA . LYS G 6 168 ? 192.251 187.635 291.620 1.00 113.11 168 LYS G CA 1
ATOM 38470 C C . LYS G 6 168 ? 193.620 188.247 291.870 1.00 112.87 168 LYS G C 1
ATOM 38471 O O . LYS G 6 168 ? 194.638 187.724 291.402 1.00 111.94 168 LYS G O 1
ATOM 38490 N N . VAL G 6 169 ? 193.634 189.353 292.610 1.00 114.88 169 VAL G N 1
ATOM 38491 C CA . VAL G 6 169 ? 194.853 190.050 292.999 1.00 115.63 169 VAL G CA 1
ATOM 38492 C C . VAL G 6 169 ? 194.772 190.274 294.502 1.00 115.45 169 VAL G C 1
ATOM 38493 O O . VAL G 6 169 ? 194.038 191.157 294.964 1.00 115.38 169 VAL G O 1
ATOM 38506 N N . ASP G 6 170 ? 195.530 189.484 295.264 1.00 116.42 170 ASP G N 1
ATOM 38507 C CA . ASP G 6 170 ? 195.522 189.544 296.726 1.00 117.08 170 ASP G CA 1
ATOM 38508 C C . ASP G 6 170 ? 194.105 189.362 297.272 1.00 117.02 170 ASP G C 1
ATOM 38509 O O . ASP G 6 170 ? 193.632 190.123 298.120 1.00 116.48 170 ASP G O 1
ATOM 38518 N N . ASN G 6 171 ? 193.420 188.339 296.762 1.00 118.49 171 ASN G N 1
ATOM 38519 C CA . ASN G 6 171 ? 192.072 187.976 297.196 1.00 118.96 171 ASN G CA 1
ATOM 38520 C C . ASN G 6 171 ? 191.038 189.049 296.859 1.00 118.86 171 ASN G C 1
ATOM 38521 O O . ASN G 6 171 ? 190.017 189.165 297.546 1.00 118.24 171 ASN G O 1
ATOM 38532 N N . ALA G 6 172 ? 191.278 189.830 295.806 1.00 117.62 172 ALA G N 1
ATOM 38533 C CA . ALA G 6 172 ? 190.352 190.855 295.337 1.00 117.43 172 ALA G CA 1
ATOM 38534 C C . ALA G 6 172 ? 190.007 190.574 293.881 1.00 117.15 172 ALA G C 1
ATOM 38535 O O . ALA G 6 172 ? 190.904 190.452 293.040 1.00 116.27 172 ALA G O 1
ATOM 38542 N N . LEU G 6 173 ? 188.712 190.470 293.590 1.00 113.35 173 LEU G N 1
ATOM 38543 C CA . LEU G 6 173 ? 188.271 190.199 292.228 1.00 113.42 173 LEU G CA 1
ATOM 38544 C C . LEU G 6 173 ? 188.427 191.445 291.365 1.00 113.06 173 LEU G C 1
ATOM 38545 O O . LEU G 6 173 ? 188.171 192.566 291.816 1.00 112.34 173 LEU G O 1
ATOM 38561 N N . GLN G 6 174 ? 188.848 191.244 290.120 1.00 114.06 174 GLN G N 1
ATOM 38562 C CA . GLN G 6 174 ? 188.993 192.329 289.162 1.00 113.54 174 GLN G CA 1
ATOM 38563 C C . GLN G 6 174 ? 187.678 192.555 288.426 1.00 113.25 174 GLN G C 1
ATOM 38564 O O . GLN G 6 174 ? 186.843 191.653 288.316 1.00 113.30 174 GLN G O 1
ATOM 38578 N N . SER G 6 175 ? 187.500 193.773 287.920 1.00 113.18 175 SER G N 1
ATOM 38579 C CA . SER G 6 175 ? 186.273 194.136 287.227 1.00 114.10 175 SER G CA 1
ATOM 38580 C C . SER G 6 175 ? 186.526 195.345 286.340 1.00 114.67 175 SER G C 1
ATOM 38581 O O . SER G 6 175 ? 187.141 196.323 286.772 1.00 114.59 175 SER G O 1
ATOM 38589 N N . GLY G 6 176 ? 186.047 195.267 285.098 1.00 113.51 176 GLY G N 1
ATOM 38590 C CA . GLY G 6 176 ? 186.148 196.365 284.161 1.00 112.86 176 GLY G CA 1
ATOM 38591 C C . GLY G 6 176 ? 187.517 196.568 283.548 1.00 113.23 176 GLY G C 1
ATOM 38592 O O . GLY G 6 176 ? 187.721 197.576 282.859 1.00 113.07 176 GLY G O 1
ATOM 38596 N N . ASN G 6 177 ? 188.462 195.652 283.780 1.00 113.36 177 ASN G N 1
ATOM 38597 C CA . ASN G 6 177 ? 189.831 195.780 283.292 1.00 113.38 177 ASN G CA 1
ATOM 38598 C C . ASN G 6 177 ? 190.348 194.477 282.689 1.00 113.18 177 ASN G C 1
ATOM 38599 O O . ASN G 6 177 ? 191.562 194.248 282.668 1.00 112.43 177 ASN G O 1
ATOM 38610 N N . SER G 6 178 ? 189.452 193.620 282.198 1.00 108.92 178 SER G N 1
ATOM 38611 C CA . SER G 6 178 ? 189.816 192.336 281.617 1.00 108.37 178 SER G CA 1
ATOM 38612 C C . SER G 6 178 ? 189.045 192.128 280.321 1.00 108.01 178 SER G C 1
ATOM 38613 O O . SER G 6 178 ? 187.936 192.640 280.145 1.00 107.09 178 SER G O 1
ATOM 38621 N N . GLN G 6 179 ? 189.655 191.367 279.412 1.00 102.38 179 GLN G N 1
ATOM 38622 C CA . GLN G 6 179 ? 189.058 191.058 278.119 1.00 100.98 179 GLN G CA 1
ATOM 38623 C C . GLN G 6 179 ? 189.170 189.566 277.845 1.00 100.67 179 GLN G C 1
ATOM 38624 O O . GLN G 6 179 ? 190.216 188.956 278.086 1.00 101.71 179 GLN G O 1
ATOM 38638 N N . GLU G 6 180 ? 188.083 188.992 277.332 1.00 93.82 180 GLU G N 1
ATOM 38639 C CA . GLU G 6 180 ? 187.992 187.577 277.003 1.00 93.98 180 GLU G CA 1
ATOM 38640 C C . GLU G 6 180 ? 187.918 187.400 275.492 1.00 91.96 180 GLU G C 1
ATOM 38641 O O . GLU G 6 180 ? 187.274 188.185 274.790 1.00 91.88 180 GLU G O 1
ATOM 38653 N N . SER G 6 181 ? 188.584 186.356 274.999 1.00 83.98 181 SER G N 1
ATOM 38654 C CA . SER G 6 181 ? 188.560 186.004 273.586 1.00 82.82 181 SER G CA 1
ATOM 38655 C C . SER G 6 181 ? 188.364 184.502 273.453 1.00 83.07 181 SER G C 1
ATOM 38656 O O . SER G 6 181 ? 189.073 183.718 274.092 1.00 83.32 181 SER G O 1
ATOM 38664 N N . VAL G 6 182 ? 187.409 184.112 272.607 1.00 79.47 182 VAL G N 1
ATOM 38665 C CA . VAL G 6 182 ? 186.995 182.724 272.439 1.00 77.90 182 VAL G CA 1
ATOM 38666 C C . VAL G 6 182 ? 187.169 182.334 270.979 1.00 75.56 182 VAL G C 1
ATOM 38667 O O . VAL G 6 182 ? 186.760 183.073 270.077 1.00 77.33 182 VAL G O 1
ATOM 38680 N N . THR G 6 183 ? 187.777 181.173 270.749 1.00 69.59 183 THR G N 1
ATOM 38681 C CA . THR G 6 183 ? 187.935 180.644 269.404 1.00 70.39 183 THR G CA 1
ATOM 38682 C C . THR G 6 183 ? 186.671 179.899 268.978 1.00 69.74 183 THR G C 1
ATOM 38683 O O . THR G 6 183 ? 185.743 179.689 269.763 1.00 72.78 183 THR G O 1
ATOM 38694 N N . GLU G 6 184 ? 186.644 179.499 267.708 1.00 65.32 184 GLU G N 1
ATOM 38695 C CA . GLU G 6 184 ? 185.573 178.651 267.204 1.00 64.79 184 GLU G CA 1
ATOM 38696 C C . GLU G 6 184 ? 185.942 177.183 267.400 1.00 63.43 184 GLU G C 1
ATOM 38697 O O . GLU G 6 184 ? 187.061 176.843 267.793 1.00 65.31 184 GLU G O 1
ATOM 38709 N N . GLN G 6 185 ? 184.978 176.306 267.128 1.00 60.04 185 GLN G N 1
ATOM 38710 C CA . GLN G 6 185 ? 185.215 174.878 267.292 1.00 57.94 185 GLN G CA 1
ATOM 38711 C C . GLN G 6 185 ? 186.281 174.406 266.312 1.00 59.21 185 GLN G C 1
ATOM 38712 O O . GLN G 6 185 ? 186.258 174.746 265.126 1.00 61.07 185 GLN G O 1
ATOM 38726 N N . ASP G 6 186 ? 187.224 173.618 266.820 1.00 62.02 186 ASP G N 1
ATOM 38727 C CA . ASP G 6 186 ? 188.324 173.134 266.000 1.00 62.58 186 ASP G CA 1
ATOM 38728 C C . ASP G 6 186 ? 187.829 172.094 265.001 1.00 61.70 186 ASP G C 1
ATOM 38729 O O . ASP G 6 186 ? 186.941 171.291 265.302 1.00 62.17 186 ASP G O 1
ATOM 38738 N N . SER G 6 187 ? 188.414 172.111 263.804 1.00 60.14 187 SER G N 1
ATOM 38739 C CA . SER G 6 187 ? 187.975 171.255 262.709 1.00 59.74 187 SER G CA 1
ATOM 38740 C C . SER G 6 187 ? 188.343 169.787 262.894 1.00 62.94 187 SER G C 1
ATOM 38741 O O . SER G 6 187 ? 187.817 168.946 262.157 1.00 62.82 187 SER G O 1
ATOM 38749 N N . LYS G 6 188 ? 189.222 169.457 263.841 1.00 67.51 188 LYS G N 1
ATOM 38750 C CA . LYS G 6 188 ? 189.664 168.084 264.072 1.00 65.12 188 LYS G CA 1
ATOM 38751 C C . LYS G 6 188 ? 189.029 167.443 265.295 1.00 66.24 188 LYS G C 1
ATOM 38752 O O . LYS G 6 188 ? 188.745 166.243 265.269 1.00 68.74 188 LYS G O 1
ATOM 38771 N N . ASP G 6 189 ? 188.797 168.214 266.364 1.00 64.12 189 ASP G N 1
ATOM 38772 C CA . ASP G 6 189 ? 188.260 167.687 267.614 1.00 65.08 189 ASP G CA 1
ATOM 38773 C C . ASP G 6 189 ? 187.076 168.477 268.157 1.00 66.46 189 ASP G C 1
ATOM 38774 O O . ASP G 6 189 ? 186.503 168.069 269.174 1.00 66.44 189 ASP G O 1
ATOM 38783 N N . SER G 6 190 ? 186.680 169.575 267.507 1.00 63.57 190 SER G N 1
ATOM 38784 C CA . SER G 6 190 ? 185.489 170.344 267.883 1.00 63.03 190 SER G CA 1
ATOM 38785 C C . SER G 6 190 ? 185.565 170.835 269.328 1.00 61.42 190 SER G C 1
ATOM 38786 O O . SER G 6 190 ? 184.562 170.862 270.045 1.00 60.60 190 SER G O 1
ATOM 38794 N N . THR G 6 191 ? 186.762 171.232 269.755 1.00 65.50 191 THR G N 1
ATOM 38795 C CA . THR G 6 191 ? 186.994 171.776 271.083 1.00 68.53 191 THR G CA 1
ATOM 38796 C C . THR G 6 191 ? 187.137 173.295 271.006 1.00 68.42 191 THR G C 1
ATOM 38797 O O . THR G 6 191 ? 187.248 173.883 269.927 1.00 68.71 191 THR G O 1
ATOM 38808 N N . TYR G 6 192 ? 187.137 173.933 272.177 1.00 73.44 192 TYR G N 1
ATOM 38809 C CA . TYR G 6 192 ? 187.191 175.385 272.297 1.00 70.47 192 TYR G CA 1
ATOM 38810 C C . TYR G 6 192 ? 188.471 175.781 273.012 1.00 73.35 192 TYR G C 1
ATOM 38811 O O . TYR G 6 192 ? 189.035 174.985 273.768 1.00 76.43 192 TYR G O 1
ATOM 38829 N N . SER G 6 193 ? 188.927 177.004 272.757 1.00 77.38 193 SER G N 1
ATOM 38830 C CA . SER G 6 193 ? 190.021 177.618 273.491 1.00 76.15 193 SER G CA 1
ATOM 38831 C C . SER G 6 193 ? 189.631 179.044 273.848 1.00 76.87 193 SER G C 1
ATOM 38832 O O . SER G 6 193 ? 188.993 179.744 273.056 1.00 79.80 193 SER G O 1
ATOM 38840 N N . LEU G 6 194 ? 190.018 179.466 275.052 1.00 81.36 194 LEU G N 1
ATOM 38841 C CA . LEU G 6 194 ? 189.664 180.779 275.574 1.00 82.21 194 LEU G CA 1
ATOM 38842 C C . LEU G 6 194 ? 190.901 181.426 276.174 1.00 84.15 194 LEU G C 1
ATOM 38843 O O . LEU G 6 194 ? 191.789 180.736 276.675 1.00 85.66 194 LEU G O 1
ATOM 38859 N N . SER G 6 195 ? 190.962 182.751 276.100 1.00 88.93 195 SER G N 1
ATOM 38860 C CA . SER G 6 195 ? 192.058 183.526 276.662 1.00 89.06 195 SER G CA 1
ATOM 38861 C C . SER G 6 195 ? 191.485 184.730 277.393 1.00 88.89 195 SER G C 1
ATOM 38862 O O . SER G 6 195 ? 190.635 185.446 276.851 1.00 88.21 195 SER G O 1
ATOM 38870 N N . SER G 6 196 ? 191.949 184.946 278.625 1.00 101.49 196 SER G N 1
ATOM 38871 C CA . SER G 6 196 ? 191.576 186.110 279.420 1.00 102.03 196 SER G CA 1
ATOM 38872 C C . SER G 6 196 ? 192.820 186.941 279.689 1.00 102.64 196 SER G C 1
ATOM 38873 O O . SER G 6 196 ? 193.810 186.429 280.228 1.00 102.30 196 SER G O 1
ATOM 38881 N N . THR G 6 197 ? 192.764 188.216 279.307 1.00 106.06 197 THR G N 1
ATOM 38882 C CA . THR G 6 197 ? 193.876 189.145 279.448 1.00 105.88 197 THR G CA 1
ATOM 38883 C C . THR G 6 197 ? 193.455 190.247 280.409 1.00 106.17 197 THR G C 1
ATOM 38884 O O . THR G 6 197 ? 192.438 190.913 280.185 1.00 105.04 197 THR G O 1
ATOM 38895 N N . LEU G 6 198 ? 194.233 190.426 281.475 1.00 111.34 198 LEU G N 1
ATOM 38896 C CA . LEU G 6 198 ? 194.052 191.515 282.427 1.00 111.10 198 LEU G CA 1
ATOM 38897 C C . LEU G 6 198 ? 195.161 192.533 282.190 1.00 110.67 198 LEU G C 1
ATOM 38898 O O . LEU G 6 198 ? 196.343 192.210 282.348 1.00 109.42 198 LEU G O 1
ATOM 38914 N N . THR G 6 199 ? 194.777 193.752 281.813 1.00 112.54 199 THR G N 1
ATOM 38915 C CA . THR G 6 199 ? 195.711 194.823 281.482 1.00 113.03 199 THR G CA 1
ATOM 38916 C C . THR G 6 199 ? 195.636 195.890 282.565 1.00 112.98 199 THR G C 1
ATOM 38917 O O . THR G 6 199 ? 194.545 196.367 282.896 1.00 112.13 199 THR G O 1
ATOM 38928 N N . LEU G 6 200 ? 196.794 196.263 283.107 1.00 114.61 200 LEU G N 1
ATOM 38929 C CA . LEU G 6 200 ? 196.887 197.250 284.171 1.00 114.66 200 LEU G CA 1
ATOM 38930 C C . LEU G 6 200 ? 198.095 198.145 283.937 1.00 114.33 200 LEU G C 1
ATOM 38931 O O . LEU G 6 200 ? 199.048 197.771 283.245 1.00 113.77 200 LEU G O 1
ATOM 38947 N N . SER G 6 201 ? 198.030 199.353 284.491 1.00 117.81 201 SER G N 1
ATOM 38948 C CA . SER G 6 201 ? 199.194 200.224 284.499 1.00 118.47 201 SER G CA 1
ATOM 38949 C C . SER G 6 201 ? 200.253 199.653 285.435 1.00 118.79 201 SER G C 1
ATOM 38950 O O . SER G 6 201 ? 199.946 198.922 286.381 1.00 118.71 201 SER G O 1
ATOM 38958 N N . LYS G 6 202 ? 201.516 199.984 285.157 1.00 117.62 202 LYS G N 1
ATOM 38959 C CA . LYS G 6 202 ? 202.614 199.380 285.908 1.00 117.22 202 LYS G CA 1
ATOM 38960 C C . LYS G 6 202 ? 202.561 199.757 287.382 1.00 117.35 202 LYS G C 1
ATOM 38961 O O . LYS G 6 202 ? 202.954 198.963 288.242 1.00 117.40 202 LYS G O 1
ATOM 38980 N N . ALA G 6 203 ? 202.087 200.964 287.698 1.00 118.06 203 ALA G N 1
ATOM 38981 C CA . ALA G 6 203 ? 201.944 201.343 289.100 1.00 118.62 203 ALA G CA 1
ATOM 38982 C C . ALA G 6 203 ? 200.973 200.413 289.817 1.00 118.40 203 ALA G C 1
ATOM 38983 O O . ALA G 6 203 ? 201.241 199.961 290.938 1.00 118.33 203 ALA G O 1
ATOM 38990 N N . ASP G 6 204 ? 199.848 200.096 289.173 1.00 117.60 204 ASP G N 1
ATOM 38991 C CA . ASP G 6 204 ? 198.901 199.153 289.756 1.00 117.88 204 ASP G CA 1
ATOM 38992 C C . ASP G 6 204 ? 199.510 197.761 289.878 1.00 117.56 204 ASP G C 1
ATOM 38993 O O . ASP G 6 204 ? 199.283 197.064 290.874 1.00 116.76 204 ASP G O 1
ATOM 39002 N N . TYR G 6 205 ? 200.282 197.338 288.872 1.00 116.36 205 TYR G N 1
ATOM 39003 C CA . TYR G 6 205 ? 200.880 196.007 288.907 1.00 116.08 205 TYR G CA 1
ATOM 39004 C C . TYR G 6 205 ? 201.876 195.880 290.054 1.00 117.17 205 TYR G C 1
ATOM 39005 O O . TYR G 6 205 ? 201.894 194.866 290.762 1.00 117.56 205 TYR G O 1
ATOM 39023 N N . GLU G 6 206 ? 202.712 196.901 290.254 1.00 118.30 206 GLU G N 1
ATOM 39024 C CA . GLU G 6 206 ? 203.624 196.925 291.392 1.00 117.73 206 GLU G CA 1
ATOM 39025 C C . GLU G 6 206 ? 202.900 197.118 292.718 1.00 117.25 206 GLU G C 1
ATOM 39026 O O . GLU G 6 206 ? 203.449 196.745 293.760 1.00 117.11 206 GLU G O 1
ATOM 39038 N N . LYS G 6 207 ? 201.694 197.683 292.709 1.00 116.95 207 LYS G N 1
ATOM 39039 C CA . LYS G 6 207 ? 200.959 197.940 293.943 1.00 117.43 207 LYS G CA 1
ATOM 39040 C C . LYS G 6 207 ? 200.464 196.669 294.627 1.00 117.51 207 LYS G C 1
ATOM 39041 O O . LYS G 6 207 ? 200.075 196.737 295.798 1.00 116.91 207 LYS G O 1
ATOM 39060 N N . HIS G 6 208 ? 200.461 195.528 293.937 1.00 117.00 208 HIS G N 1
ATOM 39061 C CA . HIS G 6 208 ? 200.027 194.262 294.515 1.00 116.74 208 HIS G CA 1
ATOM 39062 C C . HIS G 6 208 ? 200.957 193.156 294.036 1.00 116.41 208 HIS G C 1
ATOM 39063 O O . HIS G 6 208 ? 201.635 193.288 293.014 1.00 116.06 208 HIS G O 1
ATOM 39077 N N . LYS G 6 209 ? 200.979 192.055 294.791 1.00 117.28 209 LYS G N 1
ATOM 39078 C CA . LYS G 6 209 ? 202.008 191.028 294.661 1.00 117.83 209 LYS G CA 1
ATOM 39079 C C . LYS G 6 209 ? 201.523 189.757 293.979 1.00 117.61 209 LYS G C 1
ATOM 39080 O O . LYS G 6 209 ? 202.093 189.348 292.963 1.00 117.12 209 LYS G O 1
ATOM 39099 N N . VAL G 6 210 ? 200.482 189.117 294.505 1.00 117.55 210 VAL G N 1
ATOM 39100 C CA . VAL G 6 210 ? 200.028 187.817 294.021 1.00 117.75 210 VAL G CA 1
ATOM 39101 C C . VAL G 6 210 ? 198.959 188.042 292.964 1.00 117.94 210 VAL G C 1
ATOM 39102 O O . VAL G 6 210 ? 198.040 188.847 293.163 1.00 117.57 210 VAL G O 1
ATOM 39115 N N . TYR G 6 211 ? 199.080 187.340 291.839 1.00 116.80 211 TYR G N 1
ATOM 39116 C CA . TYR G 6 211 ? 198.156 187.468 290.720 1.00 115.97 211 TYR G CA 1
ATOM 39117 C C . TYR G 6 211 ? 197.759 186.081 290.241 1.00 116.18 211 TYR G C 1
ATOM 39118 O O . TYR G 6 211 ? 198.626 185.231 290.015 1.00 115.17 211 TYR G O 1
ATOM 39136 N N . ALA G 6 212 ? 196.456 185.854 290.077 1.00 114.13 212 ALA G N 1
ATOM 39137 C CA . ALA G 6 212 ? 195.953 184.548 289.681 1.00 113.69 212 ALA G CA 1
ATOM 39138 C C . ALA G 6 212 ? 194.697 184.698 288.843 1.00 113.29 212 ALA G C 1
ATOM 39139 O O . ALA G 6 212 ? 194.073 185.762 288.832 1.00 113.32 212 ALA G O 1
ATOM 39146 N N . CYS G 6 213 ? 194.341 183.628 288.134 1.00 110.66 213 CYS G N 1
ATOM 39147 C CA . CYS G 6 213 ? 193.006 183.492 287.569 1.00 110.22 213 CYS G CA 1
ATOM 39148 C C . CYS G 6 213 ? 192.416 182.143 287.961 1.00 109.67 213 CYS G C 1
ATOM 39149 O O . CYS G 6 213 ? 193.111 181.116 287.990 1.00 108.76 213 CYS G O 1
ATOM 39156 N N . GLU G 6 214 ? 191.124 182.177 288.267 1.00 105.53 214 GLU G N 1
ATOM 39157 C CA . GLU G 6 214 ? 190.323 181.022 288.638 1.00 105.84 214 GLU G CA 1
ATOM 39158 C C . GLU G 6 214 ? 189.428 180.653 287.463 1.00 105.33 214 GLU G C 1
ATOM 39159 O O . GLU G 6 214 ? 188.733 181.517 286.916 1.00 104.82 214 GLU G O 1
ATOM 39171 N N . VAL G 6 215 ? 189.442 179.376 287.090 1.00 98.81 215 VAL G N 1
ATOM 39172 C CA . VAL G 6 215 ? 188.691 178.846 285.960 1.00 97.39 215 VAL G CA 1
ATOM 39173 C C . VAL G 6 215 ? 187.552 178.000 286.504 1.00 97.85 215 VAL G C 1
ATOM 39174 O O . VAL G 6 215 ? 187.785 177.073 287.293 1.00 97.91 215 VAL G O 1
ATOM 39187 N N . THR G 6 216 ? 186.326 178.325 286.090 1.00 98.50 216 THR G N 1
ATOM 39188 C CA . THR G 6 216 ? 185.137 177.547 286.407 1.00 98.85 216 THR G CA 1
ATOM 39189 C C . THR G 6 216 ? 184.545 177.009 285.113 1.00 98.21 216 THR G C 1
ATOM 39190 O O . THR G 6 216 ? 184.292 177.768 284.166 1.00 98.52 216 THR G O 1
ATOM 39201 N N . HIS G 6 217 ? 184.315 175.699 285.093 1.00 90.76 217 HIS G N 1
ATOM 39202 C CA . HIS G 6 217 ? 183.881 174.981 283.905 1.00 90.32 217 HIS G CA 1
ATOM 39203 C C . HIS G 6 217 ? 183.248 173.675 284.359 1.00 90.95 217 HIS G C 1
ATOM 39204 O O . HIS G 6 217 ? 183.754 173.015 285.270 1.00 91.34 217 HIS G O 1
ATOM 39218 N N . GLN G 6 218 ? 182.130 173.313 283.721 1.00 90.01 218 GLN G N 1
ATOM 39219 C CA . GLN G 6 218 ? 181.338 172.182 284.195 1.00 89.67 218 GLN G CA 1
ATOM 39220 C C . GLN G 6 218 ? 182.101 170.864 284.138 1.00 89.36 218 GLN G C 1
ATOM 39221 O O . GLN G 6 218 ? 181.780 169.945 284.898 1.00 88.17 218 GLN G O 1
ATOM 39235 N N . GLY G 6 219 ? 183.099 170.751 283.266 1.00 89.98 219 GLY G N 1
ATOM 39236 C CA . GLY G 6 219 ? 183.930 169.568 283.209 1.00 89.84 219 GLY G CA 1
ATOM 39237 C C . GLY G 6 219 ? 184.940 169.437 284.325 1.00 91.73 219 GLY G C 1
ATOM 39238 O O . GLY G 6 219 ? 185.572 168.384 284.448 1.00 90.97 219 GLY G O 1
ATOM 39242 N N . LEU G 6 220 ? 185.113 170.477 285.140 1.00 99.17 220 LEU G N 1
ATOM 39243 C CA . LEU G 6 220 ? 185.977 170.438 286.312 1.00 97.66 220 LEU G CA 1
ATOM 39244 C C . LEU G 6 220 ? 185.125 170.191 287.549 1.00 98.16 220 LEU G C 1
ATOM 39245 O O . LEU G 6 220 ? 184.073 170.817 287.717 1.00 97.86 220 LEU G O 1
ATOM 39261 N N . SER G 6 221 ? 185.578 169.273 288.408 1.00 103.82 221 SER G N 1
ATOM 39262 C CA . SER G 6 221 ? 184.840 168.979 289.632 1.00 104.51 221 SER G CA 1
ATOM 39263 C C . SER G 6 221 ? 184.744 170.204 290.530 1.00 104.78 221 SER G C 1
ATOM 39264 O O . SER G 6 221 ? 183.719 170.411 291.191 1.00 104.26 221 SER G O 1
ATOM 39272 N N . SER G 6 222 ? 185.797 171.014 290.575 1.00 105.08 222 SER G N 1
ATOM 39273 C CA . SER G 6 222 ? 185.805 172.263 291.321 1.00 104.71 222 SER G CA 1
ATOM 39274 C C . SER G 6 222 ? 186.606 173.284 290.524 1.00 105.15 222 SER G C 1
ATOM 39275 O O . SER G 6 222 ? 187.354 172.909 289.613 1.00 105.04 222 SER G O 1
ATOM 39283 N N . PRO G 6 223 ? 186.460 174.580 290.824 1.00 103.53 223 PRO G N 1
ATOM 39284 C CA . PRO G 6 223 ? 187.252 175.586 290.105 1.00 103.32 223 PRO G CA 1
ATOM 39285 C C . PRO G 6 223 ? 188.745 175.370 290.300 1.00 102.81 223 PRO G C 1
ATOM 39286 O O . PRO G 6 223 ? 189.199 174.943 291.364 1.00 102.84 223 PRO G O 1
ATOM 39297 N N . VAL G 6 224 ? 189.509 175.673 289.251 1.00 102.45 224 VAL G N 1
ATOM 39298 C CA . VAL G 6 224 ? 190.954 175.457 289.229 1.00 102.87 224 VAL G CA 1
ATOM 39299 C C . VAL G 6 224 ? 191.638 176.813 289.122 1.00 103.29 224 VAL G C 1
ATOM 39300 O O . VAL G 6 224 ? 191.349 177.588 288.206 1.00 104.19 224 VAL G O 1
ATOM 39313 N N . THR G 6 225 ? 192.555 177.088 290.045 1.00 106.15 225 THR G N 1
ATOM 39314 C CA . THR G 6 225 ? 193.242 178.371 290.129 1.00 105.95 225 THR G CA 1
ATOM 39315 C C . THR G 6 225 ? 194.677 178.196 289.661 1.00 106.43 225 THR G C 1
ATOM 39316 O O . THR G 6 225 ? 195.347 177.235 290.056 1.00 106.27 225 THR G O 1
ATOM 39327 N N . LYS G 6 226 ? 195.141 179.113 288.814 1.00 106.15 226 LYS G N 1
ATOM 39328 C CA . LYS G 6 226 ? 196.560 179.255 288.521 1.00 106.57 226 LYS G CA 1
ATOM 39329 C C . LYS G 6 226 ? 197.019 180.625 288.993 1.00 107.58 226 LYS G C 1
ATOM 39330 O O . LYS G 6 226 ? 196.453 181.651 288.598 1.00 107.96 226 LYS G O 1
ATOM 39349 N N . SER G 6 227 ? 198.054 180.623 289.834 1.00 112.75 227 SER G N 1
ATOM 39350 C CA . SER G 6 227 ? 198.508 181.808 290.545 1.00 112.18 227 SER G CA 1
ATOM 39351 C C . SER G 6 227 ? 200.022 181.906 290.448 1.00 112.38 227 SER G C 1
ATOM 39352 O O . SER G 6 227 ? 200.719 180.908 290.251 1.00 112.05 227 SER G O 1
ATOM 39360 N N . PHE G 6 228 ? 200.522 183.131 290.590 1.00 114.02 228 PHE G N 1
ATOM 39361 C CA . PHE G 6 228 ? 201.952 183.388 290.635 1.00 113.97 228 PHE G CA 1
ATOM 39362 C C . PHE G 6 228 ? 202.210 184.621 291.490 1.00 114.05 228 PHE G C 1
ATOM 39363 O O . PHE G 6 228 ? 201.298 185.396 291.802 1.00 114.09 228 PHE G O 1
ATOM 39380 N N . ASN G 6 229 ? 203.472 184.771 291.887 1.00 116.31 229 ASN G N 1
ATOM 39381 C CA . ASN G 6 229 ? 203.958 185.959 292.576 1.00 116.43 229 ASN G CA 1
ATOM 39382 C C . ASN G 6 229 ? 204.889 186.707 291.630 1.00 116.59 229 ASN G C 1
ATOM 39383 O O . ASN G 6 229 ? 205.782 186.101 291.028 1.00 116.22 229 ASN G O 1
ATOM 39394 N N . ARG G 6 230 ? 204.664 188.010 291.488 1.00 116.90 230 ARG G N 1
ATOM 39395 C CA . ARG G 6 230 ? 205.452 188.841 290.577 1.00 116.69 230 ARG G CA 1
ATOM 39396 C C . ARG G 6 230 ? 206.941 188.766 290.903 1.00 115.44 230 ARG G C 1
ATOM 39397 O O . ARG G 6 230 ? 207.327 188.692 292.069 1.00 115.92 230 ARG G O 1
#

Sequence (2478 aa):
SEHETRLVAKLFKDYSSVVRPVEDHRQVVEVTVGLQLIQLINVDEVNQIVTTNVRLKQQWVDYNLKWNPDDYGGVKKIHIPSEKIWRPDLVLYNNADGDFAIVKFTKVLLQYTGHITWTPPAIFKSYCEIIVTHFPFDEQNCSMKLGTWTYDGSVVAINPESDQPDLSNFMESGEWVIKESRGWKHSVTYSCCPDTPYLDITYHFVMQRLPLYFIVNVIIPCLLFSFLTGLVFYLPTDSGEKMTLSISVLLSLTVFLLVIVELIPSTSSAVPLIGKYMLFTMVFVIASIIITVIVINTHHRSPSTHVMPNWVRKVFIDTIPNIMFFSTMKHPEVKSAIEGIKYIAETMKSDQESNNAAAEWKYVAMVMDHILLGVFMLVCIIGTLAVFAGRLIELNQQGSEHETRLVAKLFKDYSSVVRPVEDHRQVVEVTVGLQLIQLINVDEVNQIVTTNVRLKQQWVDYNLKWNPDDYGGVKKIHIPSEKIWRPDLVLYNNADGDFAIVKFTKVLLQYTGHITWTPPAIFKSYCEIIVTHFPFDEQNCSMKLGTWTYDGSVVAINPESDQPDLSNFMESGEWVIKESRGWKHSVTYSCCPDTPYLDITYHFVMQRLPLYFIVNVIIPCLLFSFLTGLVFYLPTDSGEKMTLSISVLLSLTVFLLVIVELIPSTSSAVPLIGKYMLFTMVFVIASIIITVIVINTHHRSPSTHVMPNWVRKVFIDTIPNIMFFSTMKLIKHPEVKSAIEGIKYIAETMKSDQESNNAAAEWKYVAMVMDHILLGVFMLVCIIGTLAVFAGRLIELNQQSEAEGRLREKLFSGYDSSVRPAREVGDRVRVSVGLILAQLISLNEKDEEMSTKVYLDLEWTDYRLSWDPAEHDGIDSLRITAESVWLPDVVLLNNNDGNFDVALDISVVVSSDGSVRWQPPGIYRSSCSIQVTYFPFDWQNCTMVFSSYSYDSSEVSLQTGLGGHQEIHIHEGTFIENGQWEIIHKPSRLIQPPGEGQRQEVIFYLIIRRKPLFYLVNVIAPCILITLLAIFVFYLPPDAGEKMGLSIFALLTLTVFLLLLADKVPETSLSVPIIIKYLMFTMVLVTFSVILSVVVLNLHHRSPHTHQMPLWVRQIFIHKLPLYLRLKRPKLPELREVVSSISYIARQLQEQEDHDALKEDWQFVAMVVDRLFLWTFIIFTSVGTLVIFLDATYHLPPPDPFPSRLNEEERLIRHLFQEKGYNKELRPVAHKEESVDVALALTLSNLISLKEVEETLTTNVWIEHGWTDNRLKWNAEEFGNISVLRLPPDMVWLPEIVLENNNDGSFQISYSCNVLVYHYGFVYWLPPAIFRSSCPISVTYFPFDWQNCSLKFSSLKYTAKEITLSLKQDAKENRTYPVEWIIIDPEGFTENGEWEIVHRPARVNVDPRAPLDSPSRQDITFYLIIRRKPLFYIINILVPCVLISFMVNLVFYLPADSGEKTSVAISVLLAQSVFLLLISKRLPATSMAIPLIGKFLLFGMVLVTMVVVICVIVLNIHFRTPSTHVLSEGVKKLFLETLPELLHMSRPAQELFNELKPAVDGANFIVNHMRDQNNYNEEKDSWNRVARTVDRLCLFVVTPVMVVGTAWIFLQGVYNQPPPQPFPGDPYSYNVQDKRFIKNEELRLYHHLFNNYDPGSRPVREPEDTVTISLKVTLTNLISLNEKEETLTTSVWIGIDWQDYRLNYSKDDFGGIETLRVPSELVWLPEIVLENNIDGQFGVAYDANVLVYEGGSVTWLPPAIYRSVCAVEVTYFPFDWQNCSLIFRSQTYNAEEVEFTFAVDNDGKTINKIDIDTEAYTENGEWAIDFCPGVIRRHHGGATDGPGETDVIYSLIIRRKPLFYVINIIVPCVLISGLVLLAYFLPAQAGGQKCTVSINVLLAQTVFLFLIAQKIPETSLSVPLLGRFLIFVMVVATLIVMNCVIVLNVSQRTPTTHAMSPRLRHVLLELLPRLLAPEVRCCVDAVNFVAESTRDQEATGEEVSDWVRMGNALDNICFWAALVLFSVGSSLIFLGAYFNRVPDLPYAPCIQPEVQLLESGGGLVQPGGSLRLSCAASGFTFSDYAMNWVRQAPGRGLEWVSSFSNSGGTTYYTDSVKGRFTISRDYSRNTLYLQMNNLRAEDTAVYYCAKALTRRFYGGNIYNFDFWGQGTLVTVSSASTKGPSVFPLAPSGTAALGCLVKDYFPEPVTVSWNSGALTSGVHTFPAVLQSSGLYSLSSVVTVPSSSLGTQTYICNVNHKPSNTKVDKKVEPSYELTQPPSVSVAPGQTARITCGGNNIGSKSVHWYQQKPGQAPVLVVYDNSDRPSGIPERLSGSNSGNTATLTISGVEAGDEADYYCQVWDSNSDVVFGGGTKLTVLRTVAAPSVFIFPPSDEQLKSGTASVVCLLNNFYPREAKVQWKVDNALQSGNSQESVTEQDSKDSTYSLSSTLTLSKADYEKHKVYACEVTHQGLSSPVTKSFNR

Radius of gyration: 51.42 Å; Cα contacts (8 Å, |Δi|>4): 5229; chains: 7; bounding box: 82×87×213 Å

Secondary structure (DSSP, 8-state):
-HHHHHHHHHHTSS--SSS-S-SSTTS-EEEEEEEEEEEEEEEETTTTEEEEEEEEEEEEE-TTS---GGGGTT--EEEE-GGGS----EEETTBSSS-SB----PPEEEETTSEEEE--EEEEEEE-----TTTTS-EEEEEEEEEESS--TTTEEEEESSSS-B-TTPPPPSSEEEEEEEEEEEEEEETTEEEEEEEEEEEEEEEEE--HHHIIIIIHHHHHHHHHHHGGGGS-GGGS-HHHHHHHHHHHHHHHHHHHHHHS---SSS--HHHHHHHHHHHHHHHHHHHHHHHHHHHT--TTT----HHHIIIIIIIHHHHS-------HHHHHHHHHHHHHHHHHHHHHHHHHHHHHHHHHHHHHHHHHHHHHHHHHHHHHHHHHHHHHHHHHHT-/--HHHHHHHHHHTT--TTS-S-SSTT--EEEEEEEEEEEEEEEETTTTEEEEEEEEEEEEE-GGG---GGGGTT--EEEE-GGGS----EEETTBSSS--S-SS-PPEEEETTSEEEE--EEEEEEE-----TTTTS-EEEEEEEEEESS--TTTEEEEE-B-TT--B--B-B--TTT----SSEEEEE-BEEEEEE--STTT-S-EEEEEEEEEEEE-THHHIIIIIHHHHHHHHGGGGGGGS-SSTT--HHHHHHHHHHHHHHHHHHHHTTS----SS--HHHHHHHHHHHHHHHHHHHHHHHHHHHT--TTTB---HHHHHIIIIIHHHH--HHHHHHHHHHHHHHHHHHHHHHHHHHHHHHHHHHHHHHHHHHHHHHHHHHHHHHHHHHHHHT-PPP--SS--SS--/-HHHHHHHHHHTSS--SSS-SSSSTTS-EEEEEEEEEEEEEEEETTTTEEEEEEEEEEEEE-TTS---GGGGTT--EEEEEGGGS----EEETTB-SS-SB-----EEEEETTSEEEE--EEEEEEE-----TTTTS-EEEEEEEEEESS--TTTEEEEESSSS-B-TTPPPPSSEEEEEEEEEEEEEEETTEEEEEEEEEEEEEEEEE--HHHIIIIIHHHHHHHHHHHGGGGS-GGGS-HHHHHHHHHHHHHHHHHHHHHHS----SS--HHHHHHHHHHHHHHHHHHHHHHHHHHHT--TTT----HHHIIIIIIIHHHTS---B----S-HHHHHHHHHHHHHHHHHHHHHHHHHHHHHHHHHHHHHHHHHHHHHHHHHHHHHHHHHHHHHHHHHT-/-HHHHHHHIIIIIITT--TTS-S-SSTTS-EEEEEEEEEEEEEEEETTTTEEEEEEEEEEEEE-GGG---GGGTTT--EEEE-GGGS-----EETTBSSS--S-S----EEEETTSEEEE--EEEEEEE-----TTTTS-EEEEEEEEE-SS--TTTEEEEE-EEEETTEEEE--B-B--TTTPPPPSSEEEEE-BEEEEE-SSS-TTSTTSEEEEEEEEEEE-THHHIIIIIHHHHHHHHGGGGGGTS-GGGS-HHHHHHHHHHHHHHHHHHHHTTS---SS---HHHHHHHHHHHHHHHHHHHHHHHHHHHT--TTT----HHHHIIIIIIHHHHTTPPPP--HHHHHHHHHHHHHHHHHHHHHHHHHHHHHHHHHHHHHHHHHHHHHHHHHHHHHHHHHHHHHHHHT----SSSSTT------TTS----/-HHHHHHHHHHTTT--TTS---SSTTPPEEEEEEEEEEEEEEEETTTTEEEEEEEEEEEEEEEEEE--GGGTTT--EEEEEGGGS----EEETTBSSS--S-S---EEEEETEEEEEE--EEEEEEE-----TTTTS-EEEEEEEEEESS--TTTEEEEE------B-B--TTT-B--SSEEEEE-BEEEEPPP------EEEEEEEEEE-THHHIIIIIHHHHHHHHHHHHGGGS-GGG--HHHHHHHHHHHHHHHHHHHHTTS----SS--HHHHHHHHHHHHHHHHHHHHHHHHHHHT--TTT-PPPHHHHIIIIIIHHHHTT------HHHHHHHHHHHHHHHHHHHHHHHHHHHHHHHHHHHHHHHHHHHHHHHHHHHHHHHHHHHHHT-PPPSSSS---/--EEEEE---EE-TT--EEEEEEEESS-GGGS-EEEEEE-TTS-EEEEEEEETTTTEEEE-GGGTTTEEEEE-SSSSEEEEEE-S--GGG-EEEEEEEESSSSS-STT--EEEE---EEEEE-SPPPB--EEEEE----EEEEEEEEEEEBSS--EEEEGGGT--TTEEEPPPEE-TTS-EEEEEEEEEEGGGTTTS-EEEEEEBTTTTB--EEEE--/----B--SEEEE-TTS-EEEEEE-TTGGGS--EEEEE-TTS--EEEEBTTTB--TTS-TTEEEEEETTEEEEEE-S--TT---EEEEEEEETTTEEEE---EEEEE----BPPEEEEEPPPHHHHTTTEEEEEEEEEEEBSS-EEEEEEESS-B--SSEEEEEPPPPTTT--EEEEEEEEEEHHHHHH--EEEEEEEETTSSS-EEEEEE-